Protein 1WEV (pdb70)

Structure (mmCIF, N/CA/C/O backbone):
data_1WEV
#
_entry.id   1WEV
#
loop_
_entity.id
_entity.type
_entity.pdbx_description
1 polymer 'RIKEN cDNA 1110020M19'
2 non-polymer 'ZINC ION'
#
loop_
_atom_site.group_PDB
_atom_site.id
_atom_site.type_symbol
_atom_site.label_atom_id
_atom_site.label_alt_id
_atom_site.label_comp_id
_atom_site.label_asym_id
_atom_site.label_entity_id
_atom_site.label_seq_id
_atom_site.pdbx_PDB_ins_code
_atom_site.Cartn_x
_atom_site.Cartn_y
_atom_site.Cartn_z
_atom_site.occupancy
_atom_site.B_iso_or_equiv
_atom_site.auth_seq_id
_atom_site.auth_comp_id
_atom_site.auth_asym_id
_atom_site.auth_atom_id
_atom_site.pdbx_PDB_model_num
ATOM 1 N N . GLY A 1 1 ? -21.412 30.388 27.376 1.00 0.00 1 GLY A N 1
ATOM 2 C CA . GLY A 1 1 ? -20.104 29.921 26.956 1.00 0.00 1 GLY A CA 1
ATOM 3 C C . GLY A 1 1 ? -20.155 29.148 25.653 1.00 0.00 1 GLY A C 1
ATOM 4 O O . GLY A 1 1 ? -20.836 28.126 25.556 1.00 0.00 1 GLY A O 1
ATOM 8 N N . SER A 1 2 ? -19.435 29.635 24.648 1.00 0.00 2 SER A N 1
ATOM 9 C CA . SER A 1 2 ? -19.406 28.986 23.343 1.00 0.00 2 SER A CA 1
ATOM 10 C C . SER A 1 2 ? -18.406 29.671 22.417 1.00 0.00 2 SER A C 1
ATOM 11 O O . SER A 1 2 ? -18.638 30.787 21.951 1.00 0.00 2 SER A O 1
ATOM 19 N N . SER A 1 3 ? -17.293 28.995 22.154 1.00 0.00 3 SER A N 1
ATOM 20 C CA . SER A 1 3 ? -16.254 29.539 21.287 1.00 0.00 3 SER A CA 1
ATOM 21 C C . SER A 1 3 ? -16.289 28.874 19.915 1.00 0.00 3 SER A C 1
ATOM 22 O O . SER A 1 3 ? -16.325 27.649 19.807 1.00 0.00 3 SER A O 1
ATOM 30 N N . GLY A 1 4 ? -16.277 29.692 18.867 1.00 0.00 4 GLY A N 1
ATOM 31 C CA . GLY A 1 4 ? -16.308 29.166 17.515 1.00 0.00 4 GLY A CA 1
ATOM 32 C C . GLY A 1 4 ? -15.597 30.069 16.525 1.00 0.00 4 GLY A C 1
ATOM 33 O O . GLY A 1 4 ? -15.676 31.293 16.623 1.00 0.00 4 GLY A O 1
ATOM 37 N N . SER A 1 5 ? -14.898 29.463 15.571 1.00 0.00 5 SER A N 1
ATOM 38 C CA . SER A 1 5 ? -14.165 30.220 14.563 1.00 0.00 5 SER A CA 1
ATOM 39 C C . SER A 1 5 ? -14.753 29.988 13.175 1.00 0.00 5 SER A C 1
ATOM 40 O O . SER A 1 5 ? -15.386 28.963 12.920 1.00 0.00 5 SER A O 1
ATOM 48 N N . SER A 1 6 ? -14.540 30.948 12.280 1.00 0.00 6 SER A N 1
ATOM 49 C CA . SER A 1 6 ? -15.052 30.851 10.918 1.00 0.00 6 SER A CA 1
ATOM 50 C C . SER A 1 6 ? -13.996 31.290 9.908 1.00 0.00 6 SER A C 1
ATOM 51 O O . SER A 1 6 ? -13.442 32.383 10.009 1.00 0.00 6 SER A O 1
ATOM 59 N N . GLY A 1 7 ? -13.724 30.427 8.934 1.00 0.00 7 GLY A N 1
ATOM 60 C CA . GLY A 1 7 ? -12.735 30.742 7.919 1.00 0.00 7 GLY A CA 1
ATOM 61 C C . GLY A 1 7 ? -11.418 30.029 8.152 1.00 0.00 7 GLY A C 1
ATOM 62 O O . GLY A 1 7 ? -10.937 29.953 9.282 1.00 0.00 7 GLY A O 1
ATOM 66 N N . ALA A 1 8 ? -10.833 29.505 7.080 1.00 0.00 8 ALA A N 1
ATOM 67 C CA . ALA A 1 8 ? -9.564 28.795 7.173 1.00 0.00 8 ALA A CA 1
ATOM 68 C C . ALA A 1 8 ? -8.516 29.422 6.260 1.00 0.00 8 ALA A C 1
ATOM 69 O O . ALA A 1 8 ? -8.849 30.154 5.327 1.00 0.00 8 ALA A O 1
ATOM 76 N N . ASP A 1 9 ? -7.249 29.133 6.534 1.00 0.00 9 ASP A N 1
ATOM 77 C CA . ASP A 1 9 ? -6.152 29.668 5.737 1.00 0.00 9 ASP A CA 1
ATOM 78 C C . ASP A 1 9 ? -5.690 28.653 4.696 1.00 0.00 9 ASP A C 1
ATOM 79 O O . ASP A 1 9 ? -6.177 27.523 4.658 1.00 0.00 9 ASP A O 1
ATOM 88 N N . ASP A 1 10 ? -4.749 29.064 3.854 1.00 0.00 10 ASP A N 1
ATOM 89 C CA . ASP A 1 10 ? -4.221 28.191 2.812 1.00 0.00 10 ASP A CA 1
ATOM 90 C C . ASP A 1 10 ? -2.740 27.906 3.041 1.00 0.00 10 ASP A C 1
ATOM 91 O O . ASP A 1 10 ? -1.926 28.826 3.131 1.00 0.00 10 ASP A O 1
ATOM 100 N N . PHE A 1 11 ? -2.397 26.625 3.135 1.00 0.00 11 PHE A N 1
ATOM 101 C CA . PHE A 1 11 ? -1.014 26.219 3.356 1.00 0.00 11 PHE A CA 1
ATOM 102 C C . PHE A 1 11 ? -0.797 24.771 2.926 1.00 0.00 11 PHE A C 1
ATOM 103 O O . PHE A 1 11 ? -1.753 24.031 2.697 1.00 0.00 11 PHE A O 1
ATOM 120 N N . ALA A 1 12 ? 0.467 24.374 2.818 1.00 0.00 12 ALA A N 1
ATOM 121 C CA . ALA A 1 12 ? 0.810 23.016 2.417 1.00 0.00 12 ALA A CA 1
ATOM 122 C C . ALA A 1 12 ? -0.132 22.001 3.056 1.00 0.00 12 ALA A C 1
ATOM 123 O O . ALA A 1 12 ? -0.678 21.132 2.375 1.00 0.00 12 ALA A O 1
ATOM 130 N N . MET A 1 13 ? -0.318 22.116 4.367 1.00 0.00 13 MET A N 1
ATOM 131 C CA . MET A 1 13 ? -1.195 21.208 5.097 1.00 0.00 13 MET A CA 1
ATOM 132 C C . MET A 1 13 ? -2.559 21.110 4.422 1.00 0.00 13 MET A C 1
ATOM 133 O O . MET A 1 13 ? -3.140 20.029 4.331 1.00 0.00 13 MET A O 1
ATOM 147 N N . GLU A 1 14 ? -3.065 22.247 3.952 1.00 0.00 14 GLU A N 1
ATOM 148 C CA . GLU A 1 14 ? -4.362 22.287 3.288 1.00 0.00 14 GLU A CA 1
ATOM 149 C C . GLU A 1 14 ? -4.400 21.319 2.109 1.00 0.00 14 GLU A C 1
ATOM 150 O O . GLU A 1 14 ? -5.289 20.472 2.017 1.00 0.00 14 GLU A O 1
ATOM 162 N N . MET A 1 15 ? -3.430 21.451 1.211 1.00 0.00 15 MET A N 1
ATOM 163 C CA . MET A 1 15 ? -3.352 20.587 0.038 1.00 0.00 15 MET A CA 1
ATOM 164 C C . MET A 1 15 ? -3.804 19.170 0.376 1.00 0.00 15 MET A C 1
ATOM 165 O O . MET A 1 15 ? -4.599 18.573 -0.349 1.00 0.00 15 MET A O 1
ATOM 179 N N . GLY A 1 16 ? -3.291 18.637 1.481 1.00 0.00 16 GLY A N 1
ATOM 180 C CA . GLY A 1 16 ? -3.654 17.294 1.894 1.00 0.00 16 GLY A CA 1
ATOM 181 C C . GLY A 1 16 ? -2.978 16.228 1.056 1.00 0.00 16 GLY A C 1
ATOM 182 O O . GLY A 1 16 ? -3.585 15.207 0.730 1.00 0.00 16 GLY A O 1
ATOM 186 N N . LEU A 1 17 ? -1.718 16.463 0.705 1.00 0.00 17 LEU A N 1
ATOM 187 C CA . LEU A 1 17 ? -0.959 15.515 -0.102 1.00 0.00 17 LEU A CA 1
ATOM 188 C C . LEU A 1 17 ? 0.170 14.889 0.711 1.00 0.00 17 LEU A C 1
ATOM 189 O O . LEU A 1 17 ? 1.129 14.357 0.153 1.00 0.00 17 LEU A O 1
ATOM 205 N N . ALA A 1 18 ? 0.048 14.957 2.033 1.00 0.00 18 ALA A N 1
ATOM 206 C CA . ALA A 1 18 ? 1.056 14.393 2.923 1.00 0.00 18 ALA A CA 1
ATOM 207 C C . ALA A 1 18 ? 0.606 13.047 3.480 1.00 0.00 18 ALA A C 1
ATOM 208 O O . ALA A 1 18 ? -0.589 12.804 3.653 1.00 0.00 18 ALA A O 1
ATOM 215 N N . CYS A 1 19 ? 1.569 12.176 3.759 1.00 0.00 19 CYS A N 1
ATOM 216 C CA . CYS A 1 19 ? 1.272 10.853 4.296 1.00 0.00 19 CYS A CA 1
ATOM 217 C C . CYS A 1 19 ? 0.592 10.959 5.658 1.00 0.00 19 CYS A C 1
ATOM 218 O O . CYS A 1 19 ? 0.349 12.057 6.159 1.00 0.00 19 CYS A O 1
ATOM 225 N N . VAL A 1 20 ? 0.286 9.810 6.252 1.00 0.00 20 VAL A N 1
ATOM 226 C CA . VAL A 1 20 ? -0.364 9.772 7.556 1.00 0.00 20 VAL A CA 1
ATOM 227 C C . VAL A 1 20 ? 0.626 9.401 8.654 1.00 0.00 20 VAL A C 1
ATOM 228 O O . VAL A 1 20 ? 0.369 9.621 9.837 1.00 0.00 20 VAL A O 1
ATOM 241 N N . VAL A 1 21 ? 1.761 8.836 8.253 1.00 0.00 21 VAL A N 1
ATOM 242 C CA . VAL A 1 21 ? 2.792 8.435 9.203 1.00 0.00 21 VAL A CA 1
ATOM 243 C C . VAL A 1 21 ? 3.461 9.652 9.833 1.00 0.00 21 VAL A C 1
ATOM 244 O O . VAL A 1 21 ? 3.194 9.994 10.985 1.00 0.00 21 VAL A O 1
ATOM 257 N N . CYS A 1 22 ? 4.333 10.302 9.070 1.00 0.00 22 CYS A N 1
ATOM 258 C CA . CYS A 1 22 ? 5.042 11.481 9.552 1.00 0.00 22 CYS A CA 1
ATOM 259 C C . CYS A 1 22 ? 4.278 12.755 9.204 1.00 0.00 22 CYS A C 1
ATOM 260 O O . CYS A 1 22 ? 4.587 13.834 9.710 1.00 0.00 22 CYS A O 1
ATOM 267 N N . ARG A 1 23 ? 3.280 12.622 8.337 1.00 0.00 23 ARG A N 1
ATOM 268 C CA . ARG A 1 23 ? 2.473 13.762 7.920 1.00 0.00 23 ARG A CA 1
ATOM 269 C C . ARG A 1 23 ? 3.328 14.800 7.199 1.00 0.00 23 ARG A C 1
ATOM 270 O O . ARG A 1 23 ? 3.352 15.970 7.579 1.00 0.00 23 ARG A O 1
ATOM 291 N N . GLN A 1 24 ? 4.029 14.361 6.158 1.00 0.00 24 GLN A N 1
ATOM 292 C CA . GLN A 1 24 ? 4.887 15.252 5.385 1.00 0.00 24 GLN A CA 1
ATOM 293 C C . GLN A 1 24 ? 4.649 15.075 3.890 1.00 0.00 24 GLN A C 1
ATOM 294 O O . GLN A 1 24 ? 3.889 14.201 3.472 1.00 0.00 24 GLN A O 1
ATOM 308 N N . MET A 1 25 ? 5.304 15.909 3.088 1.00 0.00 25 MET A N 1
ATOM 309 C CA . MET A 1 25 ? 5.164 15.842 1.638 1.00 0.00 25 MET A CA 1
ATOM 310 C C . MET A 1 25 ? 6.501 15.523 0.977 1.00 0.00 25 MET A C 1
ATOM 311 O O . MET A 1 25 ? 6.558 15.208 -0.212 1.00 0.00 25 MET A O 1
ATOM 325 N N . THR A 1 26 ? 7.576 15.606 1.755 1.00 0.00 26 THR A N 1
ATOM 326 C CA . THR A 1 26 ? 8.912 15.328 1.244 1.00 0.00 26 THR A CA 1
ATOM 327 C C . THR A 1 26 ? 8.956 13.986 0.522 1.00 0.00 26 THR A C 1
ATOM 328 O O . THR A 1 26 ? 8.628 12.948 1.097 1.00 0.00 26 THR A O 1
ATOM 339 N N . VAL A 1 27 ? 9.364 14.014 -0.743 1.00 0.00 27 VAL A N 1
ATOM 340 C CA . VAL A 1 27 ? 9.452 12.799 -1.545 1.00 0.00 27 VAL A CA 1
ATOM 341 C C . VAL A 1 27 ? 10.729 12.782 -2.377 1.00 0.00 27 VAL A C 1
ATOM 342 O O . VAL A 1 27 ? 11.398 13.804 -2.527 1.00 0.00 27 VAL A O 1
ATOM 355 N N . ALA A 1 28 ? 11.061 11.614 -2.918 1.00 0.00 28 ALA A N 1
ATOM 356 C CA . ALA A 1 28 ? 12.256 11.464 -3.738 1.00 0.00 28 ALA A CA 1
ATOM 357 C C . ALA A 1 28 ? 12.337 10.065 -4.341 1.00 0.00 28 ALA A C 1
ATOM 358 O O . ALA A 1 28 ? 11.581 9.171 -3.961 1.00 0.00 28 ALA A O 1
ATOM 365 N N . SER A 1 29 ? 13.257 9.884 -5.283 1.00 0.00 29 SER A N 1
ATOM 366 C CA . SER A 1 29 ? 13.432 8.595 -5.941 1.00 0.00 29 SER A CA 1
ATOM 367 C C . SER A 1 29 ? 13.378 7.455 -4.928 1.00 0.00 29 SER A C 1
ATOM 368 O O . SER A 1 29 ? 14.350 7.190 -4.223 1.00 0.00 29 SER A O 1
ATOM 376 N N . GLY A 1 30 ? 12.232 6.785 -4.863 1.00 0.00 30 GLY A N 1
ATOM 377 C CA . GLY A 1 30 ? 12.070 5.682 -3.933 1.00 0.00 30 GLY A CA 1
ATOM 378 C C . GLY A 1 30 ? 11.228 6.056 -2.730 1.00 0.00 30 GLY A C 1
ATOM 379 O O . GLY A 1 30 ? 10.392 5.273 -2.281 1.00 0.00 30 GLY A O 1
ATOM 383 N N . ASN A 1 31 ? 11.450 7.256 -2.205 1.00 0.00 31 ASN A N 1
ATOM 384 C CA . ASN A 1 31 ? 10.707 7.732 -1.044 1.00 0.00 31 ASN A CA 1
ATOM 385 C C . ASN A 1 31 ? 9.495 8.554 -1.473 1.00 0.00 31 ASN A C 1
ATOM 386 O O . ASN A 1 31 ? 9.228 9.619 -0.919 1.00 0.00 31 ASN A O 1
ATOM 397 N N . GLN A 1 32 ? 8.765 8.049 -2.463 1.00 0.00 32 GLN A N 1
ATOM 398 C CA . GLN A 1 32 ? 7.582 8.736 -2.966 1.00 0.00 32 GLN A CA 1
ATOM 399 C C . GLN A 1 32 ? 6.388 8.508 -2.046 1.00 0.00 32 GLN A C 1
ATOM 400 O O . GLN A 1 32 ? 6.517 7.902 -0.981 1.00 0.00 32 GLN A O 1
ATOM 414 N N . LEU A 1 33 ? 5.225 8.997 -2.462 1.00 0.00 33 LEU A N 1
ATOM 415 C CA . LEU A 1 33 ? 4.006 8.847 -1.674 1.00 0.00 33 LEU A CA 1
ATOM 416 C C . LEU A 1 33 ? 3.048 7.862 -2.336 1.00 0.00 33 LEU A C 1
ATOM 417 O O . LEU A 1 33 ? 3.107 7.639 -3.546 1.00 0.00 33 LEU A O 1
ATOM 433 N N . VAL A 1 34 ? 2.163 7.275 -1.535 1.00 0.00 34 VAL A N 1
ATOM 434 C CA . VAL A 1 34 ? 1.190 6.316 -2.044 1.00 0.00 34 VAL A CA 1
ATOM 435 C C . VAL A 1 34 ? -0.186 6.553 -1.430 1.00 0.00 34 VAL A C 1
ATOM 436 O O . VAL A 1 34 ? -0.300 7.050 -0.311 1.00 0.00 34 VAL A O 1
ATOM 449 N N . GLU A 1 35 ? -1.229 6.192 -2.172 1.00 0.00 35 GLU A N 1
ATOM 450 C CA . GLU A 1 35 ? -2.597 6.365 -1.701 1.00 0.00 35 GLU A CA 1
ATOM 451 C C . GLU A 1 35 ? -3.330 5.027 -1.652 1.00 0.00 35 GLU A C 1
ATOM 452 O O . GLU A 1 35 ? -3.378 4.297 -2.642 1.00 0.00 35 GLU A O 1
ATOM 464 N N . CYS A 1 36 ? -3.898 4.712 -0.493 1.00 0.00 36 CYS A N 1
ATOM 465 C CA . CYS A 1 36 ? -4.627 3.463 -0.313 1.00 0.00 36 CYS A CA 1
ATOM 466 C C . CYS A 1 36 ? -5.950 3.491 -1.072 1.00 0.00 36 CYS A C 1
ATOM 467 O O . CYS A 1 36 ? -6.440 4.556 -1.444 1.00 0.00 36 CYS A O 1
ATOM 474 N N . GLN A 1 37 ? -6.522 2.312 -1.297 1.00 0.00 37 GLN A N 1
ATOM 475 C CA . GLN A 1 37 ? -7.788 2.202 -2.011 1.00 0.00 37 GLN A CA 1
ATOM 476 C C . GLN A 1 37 ? -8.952 2.050 -1.037 1.00 0.00 37 GLN A C 1
ATOM 477 O O . GLN A 1 37 ? -10.084 2.417 -1.348 1.00 0.00 37 GLN A O 1
ATOM 491 N N . GLU A 1 38 ? -8.664 1.505 0.141 1.00 0.00 38 GLU A N 1
ATOM 492 C CA . GLU A 1 38 ? -9.688 1.304 1.159 1.00 0.00 38 GLU A CA 1
ATOM 493 C C . GLU A 1 38 ? -9.817 2.534 2.052 1.00 0.00 38 GLU A C 1
ATOM 494 O O . GLU A 1 38 ? -10.810 3.259 1.990 1.00 0.00 38 GLU A O 1
ATOM 506 N N . CYS A 1 39 ? -8.806 2.763 2.883 1.00 0.00 39 CYS A N 1
ATOM 507 C CA . CYS A 1 39 ? -8.804 3.905 3.790 1.00 0.00 39 CYS A CA 1
ATOM 508 C C . CYS A 1 39 ? -8.561 5.204 3.029 1.00 0.00 39 CYS A C 1
ATOM 509 O O . CYS A 1 39 ? -8.921 6.286 3.494 1.00 0.00 39 CYS A O 1
ATOM 516 N N . HIS A 1 40 ? -7.947 5.090 1.856 1.00 0.00 40 HIS A N 1
ATOM 517 C CA . HIS A 1 40 ? -7.656 6.256 1.029 1.00 0.00 40 HIS A CA 1
ATOM 518 C C . HIS A 1 40 ? -6.701 7.206 1.746 1.00 0.00 40 HIS A C 1
ATOM 519 O O . HIS A 1 40 ? -6.793 8.423 1.596 1.00 0.00 40 HIS A O 1
ATOM 534 N N . ASN A 1 41 ? -5.784 6.640 2.524 1.00 0.00 41 ASN A N 1
ATOM 535 C CA . ASN A 1 41 ? -4.814 7.436 3.266 1.00 0.00 41 ASN A CA 1
ATOM 536 C C . ASN A 1 41 ? -3.467 7.458 2.549 1.00 0.00 41 ASN A C 1
ATOM 537 O O . ASN A 1 41 ? -3.114 6.516 1.839 1.00 0.00 41 ASN A O 1
ATOM 548 N N . LEU A 1 42 ? -2.719 8.539 2.740 1.00 0.00 42 LEU A N 1
ATOM 549 C CA . LEU A 1 42 ? -1.410 8.684 2.112 1.00 0.00 42 LEU A CA 1
ATOM 550 C C . LEU A 1 42 ? -0.327 8.010 2.949 1.00 0.00 42 LEU A C 1
ATOM 551 O O . LEU A 1 42 ? -0.227 8.239 4.155 1.00 0.00 42 LEU A O 1
ATOM 567 N N . TYR A 1 43 ? 0.483 7.180 2.301 1.00 0.00 43 TYR A N 1
ATOM 568 C CA . TYR A 1 43 ? 1.559 6.473 2.986 1.00 0.00 43 TYR A CA 1
ATOM 569 C C . TYR A 1 43 ? 2.857 6.553 2.188 1.00 0.00 43 TYR A C 1
ATOM 570 O O . TYR A 1 43 ? 2.957 6.013 1.087 1.00 0.00 43 TYR A O 1
ATOM 588 N N . HIS A 1 44 ? 3.850 7.232 2.754 1.00 0.00 44 HIS A N 1
ATOM 589 C CA . HIS A 1 44 ? 5.144 7.383 2.098 1.00 0.00 44 HIS A CA 1
ATOM 590 C C . HIS A 1 44 ? 5.787 6.022 1.845 1.00 0.00 44 HIS A C 1
ATOM 591 O O . HIS A 1 44 ? 5.971 5.231 2.769 1.00 0.00 44 HIS A O 1
ATOM 605 N N . GLN A 1 45 ? 6.125 5.758 0.587 1.00 0.00 45 GLN A N 1
ATOM 606 C CA . GLN A 1 45 ? 6.745 4.493 0.213 1.00 0.00 45 GLN A CA 1
ATOM 607 C C . GLN A 1 45 ? 7.683 4.001 1.310 1.00 0.00 45 GLN A C 1
ATOM 608 O O . GLN A 1 45 ? 7.870 2.797 1.487 1.00 0.00 45 GLN A O 1
ATOM 622 N N . ASP A 1 46 ? 8.272 4.940 2.043 1.00 0.00 46 ASP A N 1
ATOM 623 C CA . ASP A 1 46 ? 9.190 4.602 3.124 1.00 0.00 46 ASP A CA 1
ATOM 624 C C . ASP A 1 46 ? 8.443 4.450 4.445 1.00 0.00 46 ASP A C 1
ATOM 625 O O . ASP A 1 46 ? 8.391 3.362 5.019 1.00 0.00 46 ASP A O 1
ATOM 634 N N . CYS A 1 47 ? 7.866 5.548 4.922 1.00 0.00 47 CYS A N 1
ATOM 635 C CA . CYS A 1 47 ? 7.123 5.538 6.176 1.00 0.00 47 CYS A CA 1
ATOM 636 C C . CYS A 1 47 ? 6.362 4.226 6.347 1.00 0.00 47 CYS A C 1
ATOM 637 O O . CYS A 1 47 ? 6.282 3.681 7.449 1.00 0.00 47 CYS A O 1
ATOM 644 N N . HIS A 1 48 ? 5.804 3.725 5.250 1.00 0.00 48 HIS A N 1
ATOM 645 C CA . HIS A 1 48 ? 5.050 2.477 5.278 1.00 0.00 48 HIS A CA 1
ATOM 646 C C . HIS A 1 48 ? 5.950 1.307 5.665 1.00 0.00 48 HIS A C 1
ATOM 647 O O . HIS A 1 48 ? 7.164 1.352 5.468 1.00 0.00 48 HIS A O 1
ATOM 662 N N . LYS A 1 49 ? 5.346 0.260 6.217 1.00 0.00 49 LYS A N 1
ATOM 663 C CA . LYS A 1 49 ? 6.091 -0.923 6.632 1.00 0.00 49 LYS A CA 1
ATOM 664 C C . LYS A 1 49 ? 6.802 -1.563 5.444 1.00 0.00 49 LYS A C 1
ATOM 665 O O . LYS A 1 49 ? 8.029 -1.550 5.343 1.00 0.00 49 LYS A O 1
ATOM 684 N N . PRO A 1 50 ? 6.015 -2.134 4.520 1.00 0.00 50 PRO A N 1
ATOM 685 C CA . PRO A 1 50 ? 6.547 -2.788 3.321 1.00 0.00 50 PRO A CA 1
ATOM 686 C C . PRO A 1 50 ? 7.146 -1.791 2.335 1.00 0.00 50 PRO A C 1
ATOM 687 O O . PRO A 1 50 ? 6.422 -1.046 1.676 1.00 0.00 50 PRO A O 1
ATOM 698 N N . GLN A 1 51 ? 8.472 -1.784 2.239 1.00 0.00 51 GLN A N 1
ATOM 699 C CA . GLN A 1 51 ? 9.167 -0.878 1.333 1.00 0.00 51 GLN A CA 1
ATOM 700 C C . GLN A 1 51 ? 8.517 -0.883 -0.047 1.00 0.00 51 GLN A C 1
ATOM 701 O O . GLN A 1 51 ? 8.729 -1.800 -0.841 1.00 0.00 51 GLN A O 1
ATOM 715 N N . VAL A 1 52 ? 7.724 0.146 -0.326 1.00 0.00 52 VAL A N 1
ATOM 716 C CA . VAL A 1 52 ? 7.043 0.260 -1.611 1.00 0.00 52 VAL A CA 1
ATOM 717 C C . VAL A 1 52 ? 8.016 0.658 -2.715 1.00 0.00 52 VAL A C 1
ATOM 718 O O . VAL A 1 52 ? 8.833 1.564 -2.542 1.00 0.00 52 VAL A O 1
ATOM 731 N N . THR A 1 53 ? 7.923 -0.024 -3.852 1.00 0.00 53 THR A N 1
ATOM 732 C CA . THR A 1 53 ? 8.795 0.257 -4.985 1.00 0.00 53 THR A CA 1
ATOM 733 C C . THR A 1 53 ? 8.184 1.311 -5.902 1.00 0.00 53 THR A C 1
ATOM 734 O O . THR A 1 53 ? 6.972 1.530 -5.889 1.00 0.00 53 THR A O 1
ATOM 745 N N . ASP A 1 54 ? 9.028 1.960 -6.696 1.00 0.00 54 ASP A N 1
ATOM 746 C CA . ASP A 1 54 ? 8.570 2.990 -7.621 1.00 0.00 54 ASP A CA 1
ATOM 747 C C . ASP A 1 54 ? 7.641 2.398 -8.676 1.00 0.00 54 ASP A C 1
ATOM 748 O O . ASP A 1 54 ? 6.684 3.042 -9.109 1.00 0.00 54 ASP A O 1
ATOM 757 N N . LYS A 1 55 ? 7.930 1.168 -9.088 1.00 0.00 55 LYS A N 1
ATOM 758 C CA . LYS A 1 55 ? 7.121 0.488 -10.094 1.00 0.00 55 LYS A CA 1
ATOM 759 C C . LYS A 1 55 ? 5.710 0.233 -9.575 1.00 0.00 55 LYS A C 1
ATOM 760 O O . LYS A 1 55 ? 4.734 0.371 -10.313 1.00 0.00 55 LYS A O 1
ATOM 779 N N . GLU A 1 56 ? 5.609 -0.137 -8.303 1.00 0.00 56 GLU A N 1
ATOM 780 C CA . GLU A 1 56 ? 4.316 -0.410 -7.687 1.00 0.00 56 GLU A CA 1
ATOM 781 C C . GLU A 1 56 ? 3.412 0.818 -7.753 1.00 0.00 56 GLU A C 1
ATOM 782 O O . GLU A 1 56 ? 2.288 0.749 -8.252 1.00 0.00 56 GLU A O 1
ATOM 794 N N . VAL A 1 57 ? 3.910 1.941 -7.246 1.00 0.00 57 VAL A N 1
ATOM 795 C CA . VAL A 1 57 ? 3.150 3.184 -7.248 1.00 0.00 57 VAL A CA 1
ATOM 796 C C . VAL A 1 57 ? 2.725 3.567 -8.661 1.00 0.00 57 VAL A C 1
ATOM 797 O O . VAL A 1 57 ? 1.624 4.073 -8.873 1.00 0.00 57 VAL A O 1
ATOM 810 N N . ASN A 1 58 ? 3.607 3.321 -9.625 1.00 0.00 58 ASN A N 1
ATOM 811 C CA . ASN A 1 58 ? 3.323 3.640 -11.019 1.00 0.00 58 ASN A CA 1
ATOM 812 C C . ASN A 1 58 ? 2.172 2.790 -11.549 1.00 0.00 58 ASN A C 1
ATOM 813 O O . ASN A 1 58 ? 1.245 3.303 -12.176 1.00 0.00 58 ASN A O 1
ATOM 824 N N . ASP A 1 59 ? 2.238 1.489 -11.291 1.00 0.00 59 ASP A N 1
ATOM 825 C CA . ASP A 1 59 ? 1.201 0.567 -11.740 1.00 0.00 59 ASP A CA 1
ATOM 826 C C . ASP A 1 59 ? -0.186 1.168 -11.533 1.00 0.00 59 ASP A C 1
ATOM 827 O O . ASP A 1 59 ? -0.719 1.195 -10.424 1.00 0.00 59 ASP A O 1
ATOM 836 N N . PRO A 1 60 ? -0.786 1.663 -12.627 1.00 0.00 60 PRO A N 1
ATOM 837 C CA . PRO A 1 60 ? -2.118 2.273 -12.591 1.00 0.00 60 PRO A CA 1
ATOM 838 C C . PRO A 1 60 ? -3.218 1.249 -12.332 1.00 0.00 60 PRO A C 1
ATOM 839 O O . PRO A 1 60 ? -4.267 1.577 -11.778 1.00 0.00 60 PRO A O 1
ATOM 850 N N . ARG A 1 61 ? -2.970 0.007 -12.734 1.00 0.00 61 ARG A N 1
ATOM 851 C CA . ARG A 1 61 ? -3.941 -1.065 -12.546 1.00 0.00 61 ARG A CA 1
ATOM 852 C C . ARG A 1 61 ? -3.579 -1.919 -11.334 1.00 0.00 61 ARG A C 1
ATOM 853 O O . ARG A 1 61 ? -3.944 -3.093 -11.257 1.00 0.00 61 ARG A O 1
ATOM 874 N N . LEU A 1 62 ? -2.860 -1.322 -10.390 1.00 0.00 62 LEU A N 1
ATOM 875 C CA . LEU A 1 62 ? -2.449 -2.027 -9.181 1.00 0.00 62 LEU A CA 1
ATOM 876 C C . LEU A 1 62 ? -3.257 -1.559 -7.975 1.00 0.00 62 LEU A C 1
ATOM 877 O O . LEU A 1 62 ? -3.491 -0.363 -7.797 1.00 0.00 62 LEU A O 1
ATOM 893 N N . VAL A 1 63 ? -3.681 -2.509 -7.148 1.00 0.00 63 VAL A N 1
ATOM 894 C CA . VAL A 1 63 ? -4.461 -2.194 -5.957 1.00 0.00 63 VAL A CA 1
ATOM 895 C C . VAL A 1 63 ? -3.580 -2.177 -4.712 1.00 0.00 63 VAL A C 1
ATOM 896 O O . VAL A 1 63 ? -3.230 -3.227 -4.173 1.00 0.00 63 VAL A O 1
ATOM 909 N N . TRP A 1 64 ? -3.227 -0.979 -4.261 1.00 0.00 64 TRP A N 1
ATOM 910 C CA . TRP A 1 64 ? -2.387 -0.825 -3.078 1.00 0.00 64 TRP A CA 1
ATOM 911 C C . TRP A 1 64 ? -3.236 -0.753 -1.814 1.00 0.00 64 TRP A C 1
ATOM 912 O O . TRP A 1 64 ? -4.227 -0.024 -1.760 1.00 0.00 64 TRP A O 1
ATOM 933 N N . TYR A 1 65 ? -2.842 -1.513 -0.798 1.00 0.00 65 TYR A N 1
ATOM 934 C CA . TYR A 1 65 ? -3.569 -1.537 0.466 1.00 0.00 65 TYR A CA 1
ATOM 935 C C . TYR A 1 65 ? -2.609 -1.433 1.648 1.00 0.00 65 TYR A C 1
ATOM 936 O O . TYR A 1 65 ? -1.758 -2.299 1.850 1.00 0.00 65 TYR A O 1
ATOM 954 N N . CYS A 1 66 ? -2.753 -0.365 2.426 1.00 0.00 66 CYS A N 1
ATOM 955 C CA . CYS A 1 66 ? -1.902 -0.145 3.588 1.00 0.00 66 CYS A CA 1
ATOM 956 C C . CYS A 1 66 ? -2.139 -1.218 4.648 1.00 0.00 66 CYS A C 1
ATOM 957 O O . CYS A 1 66 ? -3.265 -1.678 4.838 1.00 0.00 66 CYS A O 1
ATOM 964 N N . ALA A 1 67 ? -1.072 -1.610 5.335 1.00 0.00 67 ALA A N 1
ATOM 965 C CA . ALA A 1 67 ? -1.164 -2.626 6.376 1.00 0.00 67 ALA A CA 1
ATOM 966 C C . ALA A 1 67 ? -2.439 -2.457 7.196 1.00 0.00 67 ALA A C 1
ATOM 967 O O . ALA A 1 67 ? -3.242 -3.382 7.309 1.00 0.00 67 ALA A O 1
ATOM 974 N N . ARG A 1 68 ? -2.616 -1.270 7.767 1.00 0.00 68 ARG A N 1
ATOM 975 C CA . ARG A 1 68 ? -3.793 -0.981 8.579 1.00 0.00 68 ARG A CA 1
ATOM 976 C C . ARG A 1 68 ? -5.024 -1.692 8.024 1.00 0.00 68 ARG A C 1
ATOM 977 O O . ARG A 1 68 ? -5.860 -2.189 8.779 1.00 0.00 68 ARG A O 1
ATOM 998 N N . CYS A 1 69 ? -5.128 -1.737 6.700 1.00 0.00 69 CYS A N 1
ATOM 999 C CA . CYS A 1 69 ? -6.257 -2.385 6.043 1.00 0.00 69 CYS A CA 1
ATOM 1000 C C . CYS A 1 69 ? -5.978 -3.869 5.822 1.00 0.00 69 CYS A C 1
ATOM 1001 O O . CYS A 1 69 ? -6.790 -4.725 6.176 1.00 0.00 69 CYS A O 1
ATOM 1008 N N . THR A 1 70 ? -4.823 -4.167 5.234 1.00 0.00 70 THR A N 1
ATOM 1009 C CA . THR A 1 70 ? -4.437 -5.547 4.964 1.00 0.00 70 THR A CA 1
ATOM 1010 C C . THR A 1 70 ? -4.690 -6.435 6.176 1.00 0.00 70 THR A C 1
ATOM 1011 O O . THR A 1 70 ? -5.186 -7.554 6.044 1.00 0.00 70 THR A O 1
ATOM 1022 N N . ARG A 1 71 ? -4.347 -5.930 7.357 1.00 0.00 71 ARG A N 1
ATOM 1023 C CA . ARG A 1 71 ? -4.537 -6.680 8.593 1.00 0.00 71 ARG A CA 1
ATOM 1024 C C . ARG A 1 71 ? -6.019 -6.783 8.943 1.00 0.00 71 ARG A C 1
ATOM 1025 O O . ARG A 1 71 ? -6.473 -7.802 9.464 1.00 0.00 71 ARG A O 1
ATOM 1046 N N . GLN A 1 72 ? -6.765 -5.722 8.655 1.00 0.00 72 GLN A N 1
ATOM 1047 C CA . GLN A 1 72 ? -8.195 -5.694 8.941 1.00 0.00 72 GLN A CA 1
ATOM 1048 C C . GLN A 1 72 ? -8.954 -6.638 8.014 1.00 0.00 72 GLN A C 1
ATOM 1049 O O . GLN A 1 72 ? -9.542 -7.622 8.461 1.00 0.00 72 GLN A O 1
ATOM 1063 N N . MET A 1 73 ? -8.937 -6.330 6.721 1.00 0.00 73 MET A N 1
ATOM 1064 C CA . MET A 1 73 ? -9.624 -7.152 5.731 1.00 0.00 73 MET A CA 1
ATOM 1065 C C . MET A 1 73 ? -9.476 -8.634 6.059 1.00 0.00 73 MET A C 1
ATOM 1066 O O . MET A 1 73 ? -10.404 -9.419 5.861 1.00 0.00 73 MET A O 1
ATOM 1080 N N . LYS A 1 74 ? -8.305 -9.011 6.560 1.00 0.00 74 LYS A N 1
ATOM 1081 C CA . LYS A 1 74 ? -8.036 -10.399 6.916 1.00 0.00 74 LYS A CA 1
ATOM 1082 C C . LYS A 1 74 ? -8.862 -10.820 8.128 1.00 0.00 74 LYS A C 1
ATOM 1083 O O . LYS A 1 74 ? -8.461 -10.598 9.271 1.00 0.00 74 LYS A O 1
ATOM 1102 N N . ARG A 1 75 ? -10.015 -11.428 7.871 1.00 0.00 75 ARG A N 1
ATOM 1103 C CA . ARG A 1 75 ? -10.896 -11.880 8.941 1.00 0.00 75 ARG A CA 1
ATOM 1104 C C . ARG A 1 75 ? -10.842 -13.398 9.085 1.00 0.00 75 ARG A C 1
ATOM 1105 O O . ARG A 1 75 ? -10.785 -13.924 10.197 1.00 0.00 75 ARG A O 1
ATOM 1126 N N . MET A 1 76 ? -10.861 -14.096 7.954 1.00 0.00 76 MET A N 1
ATOM 1127 C CA . MET A 1 76 ? -10.814 -15.553 7.955 1.00 0.00 76 MET A CA 1
ATOM 1128 C C . MET A 1 76 ? -9.662 -16.059 8.818 1.00 0.00 76 MET A C 1
ATOM 1129 O O . MET A 1 76 ? -9.655 -17.213 9.245 1.00 0.00 76 MET A O 1
ATOM 1143 N N . ALA A 1 77 ? -8.690 -15.189 9.069 1.00 0.00 77 ALA A N 1
ATOM 1144 C CA . ALA A 1 77 ? -7.534 -15.547 9.881 1.00 0.00 77 ALA A CA 1
ATOM 1145 C C . ALA A 1 77 ? -7.021 -16.938 9.522 1.00 0.00 77 ALA A C 1
ATOM 1146 O O . ALA A 1 77 ? -6.858 -17.792 10.393 1.00 0.00 77 ALA A O 1
ATOM 1153 N N . GLN A 1 78 ? -6.770 -17.157 8.236 1.00 0.00 78 GLN A N 1
ATOM 1154 C CA . GLN A 1 78 ? -6.276 -18.445 7.763 1.00 0.00 78 GLN A CA 1
ATOM 1155 C C . GLN A 1 78 ? -6.865 -19.588 8.583 1.00 0.00 78 GLN A C 1
ATOM 1156 O O . GLN A 1 78 ? -6.181 -20.567 8.883 1.00 0.00 78 GLN A O 1
ATOM 1170 N N . LYS A 1 79 ? -8.137 -19.457 8.944 1.00 0.00 79 LYS A N 1
ATOM 1171 C CA . LYS A 1 79 ? -8.819 -20.478 9.730 1.00 0.00 79 LYS A CA 1
ATOM 1172 C C . LYS A 1 79 ? -9.899 -21.169 8.904 1.00 0.00 79 LYS A C 1
ATOM 1173 O O . LYS A 1 79 ? -10.128 -20.818 7.747 1.00 0.00 79 LYS A O 1
ATOM 1192 N N . ASN A 1 80 ? -10.560 -22.153 9.506 1.00 0.00 80 ASN A N 1
ATOM 1193 C CA . ASN A 1 80 ? -11.616 -22.892 8.825 1.00 0.00 80 ASN A CA 1
ATOM 1194 C C . ASN A 1 80 ? -12.635 -21.939 8.206 1.00 0.00 80 ASN A C 1
ATOM 1195 O O . ASN A 1 80 ? -13.075 -20.985 8.846 1.00 0.00 80 ASN A O 1
ATOM 1206 N N . GLN A 1 81 ? -13.004 -22.206 6.957 1.00 0.00 81 GLN A N 1
ATOM 1207 C CA . GLN A 1 81 ? -13.970 -21.373 6.252 1.00 0.00 81 GLN A CA 1
ATOM 1208 C C . GLN A 1 81 ? -15.386 -21.912 6.429 1.00 0.00 81 GLN A C 1
ATOM 1209 O O . GLN A 1 81 ? -15.692 -23.030 6.015 1.00 0.00 81 GLN A O 1
ATOM 1223 N N . LYS A 1 82 ? -16.246 -21.109 7.047 1.00 0.00 82 LYS A N 1
ATOM 1224 C CA . LYS A 1 82 ? -17.630 -21.504 7.279 1.00 0.00 82 LYS A CA 1
ATOM 1225 C C . LYS A 1 82 ? -18.469 -21.310 6.021 1.00 0.00 82 LYS A C 1
ATOM 1226 O O . LYS A 1 82 ? -19.143 -22.234 5.564 1.00 0.00 82 LYS A O 1
ATOM 1245 N N . SER A 1 83 ? -18.423 -20.104 5.464 1.00 0.00 83 SER A N 1
ATOM 1246 C CA . SER A 1 83 ? -19.182 -19.789 4.259 1.00 0.00 83 SER A CA 1
ATOM 1247 C C . SER A 1 83 ? -18.470 -18.721 3.434 1.00 0.00 83 SER A C 1
ATOM 1248 O O . SER A 1 83 ? -17.825 -17.827 3.978 1.00 0.00 83 SER A O 1
ATOM 1256 N N . GLY A 1 84 ? -18.594 -18.822 2.113 1.00 0.00 84 GLY A N 1
ATOM 1257 C CA . GLY A 1 84 ? -17.958 -17.860 1.233 1.00 0.00 84 GLY A CA 1
ATOM 1258 C C . GLY A 1 84 ? -17.774 -18.394 -0.174 1.00 0.00 84 GLY A C 1
ATOM 1259 O O . GLY A 1 84 ? -17.130 -19.420 -0.392 1.00 0.00 84 GLY A O 1
ATOM 1263 N N . PRO A 1 85 ? -18.352 -17.691 -1.159 1.00 0.00 85 PRO A N 1
ATOM 1264 C CA . PRO A 1 85 ? -18.264 -18.082 -2.568 1.00 0.00 85 PRO A CA 1
ATOM 1265 C C . PRO A 1 85 ? -16.859 -17.904 -3.133 1.00 0.00 85 PRO A C 1
ATOM 1266 O O . PRO A 1 85 ? -16.330 -16.793 -3.167 1.00 0.00 85 PRO A O 1
ATOM 1277 N N . SER A 1 86 ? -16.259 -19.005 -3.575 1.00 0.00 86 SER A N 1
ATOM 1278 C CA . SER A 1 86 ? -14.914 -18.970 -4.135 1.00 0.00 86 SER A CA 1
ATOM 1279 C C . SER A 1 86 ? -14.924 -18.368 -5.537 1.00 0.00 86 SER A C 1
ATOM 1280 O O . SER A 1 86 ? -15.638 -18.840 -6.421 1.00 0.00 86 SER A O 1
ATOM 1288 N N . SER A 1 87 ? -14.126 -17.323 -5.731 1.00 0.00 87 SER A N 1
ATOM 1289 C CA . SER A 1 87 ? -14.045 -16.654 -7.024 1.00 0.00 87 SER A CA 1
ATOM 1290 C C . SER A 1 87 ? -12.596 -16.543 -7.489 1.00 0.00 87 SER A C 1
ATOM 1291 O O . SER A 1 87 ? -11.666 -16.670 -6.694 1.00 0.00 87 SER A O 1
ATOM 1299 N N . GLY A 1 88 ? -12.413 -16.306 -8.785 1.00 0.00 88 GLY A N 1
ATOM 1300 C CA . GLY A 1 88 ? -11.076 -16.182 -9.335 1.00 0.00 88 GLY A CA 1
ATOM 1301 C C . GLY A 1 88 ? -10.271 -15.089 -8.661 1.00 0.00 88 GLY A C 1
ATOM 1302 O O . GLY A 1 88 ? -10.749 -13.958 -8.576 1.00 0.00 88 GLY A O 1
ATOM 1308 N N . GLY A 1 1 ? 5.632 32.173 29.447 1.00 0.00 1 GLY A N 2
ATOM 1309 C CA . GLY A 1 1 ? 4.496 32.990 29.063 1.00 0.00 1 GLY A CA 2
ATOM 1310 C C . GLY A 1 1 ? 4.598 33.490 27.636 1.00 0.00 1 GLY A C 2
ATOM 1311 O O . GLY A 1 1 ? 5.286 32.892 26.809 1.00 0.00 1 GLY A O 2
ATOM 1315 N N . SER A 1 2 ? 3.911 34.590 27.345 1.00 0.00 2 SER A N 2
ATOM 1316 C CA . SER A 1 2 ? 3.923 35.168 26.006 1.00 0.00 2 SER A CA 2
ATOM 1317 C C . SER A 1 2 ? 3.982 34.074 24.943 1.00 0.00 2 SER A C 2
ATOM 1318 O O . SER A 1 2 ? 4.711 34.189 23.958 1.00 0.00 2 SER A O 2
ATOM 1326 N N . SER A 1 3 ? 3.208 33.014 25.151 1.00 0.00 3 SER A N 2
ATOM 1327 C CA . SER A 1 3 ? 3.174 31.897 24.214 1.00 0.00 3 SER A CA 2
ATOM 1328 C C . SER A 1 3 ? 1.848 31.860 23.461 1.00 0.00 3 SER A C 2
ATOM 1329 O O . SER A 1 3 ? 0.830 31.422 23.995 1.00 0.00 3 SER A O 2
ATOM 1337 N N . GLY A 1 4 ? 1.869 32.324 22.215 1.00 0.00 4 GLY A N 2
ATOM 1338 C CA . GLY A 1 4 ? 0.663 32.336 21.408 1.00 0.00 4 GLY A CA 2
ATOM 1339 C C . GLY A 1 4 ? 0.876 32.990 20.057 1.00 0.00 4 GLY A C 2
ATOM 1340 O O . GLY A 1 4 ? 1.982 33.425 19.738 1.00 0.00 4 GLY A O 2
ATOM 1344 N N . SER A 1 5 ? -0.186 33.058 19.260 1.00 0.00 5 SER A N 2
ATOM 1345 C CA . SER A 1 5 ? -0.108 33.658 17.933 1.00 0.00 5 SER A CA 2
ATOM 1346 C C . SER A 1 5 ? -1.501 33.985 17.403 1.00 0.00 5 SER A C 2
ATOM 1347 O O . SER A 1 5 ? -2.500 33.444 17.877 1.00 0.00 5 SER A O 2
ATOM 1355 N N . SER A 1 6 ? -1.558 34.873 16.416 1.00 0.00 6 SER A N 2
ATOM 1356 C CA . SER A 1 6 ? -2.828 35.276 15.823 1.00 0.00 6 SER A CA 2
ATOM 1357 C C . SER A 1 6 ? -2.781 35.152 14.303 1.00 0.00 6 SER A C 2
ATOM 1358 O O . SER A 1 6 ? -1.717 34.957 13.717 1.00 0.00 6 SER A O 2
ATOM 1366 N N . GLY A 1 7 ? -3.944 35.266 13.670 1.00 0.00 7 GLY A N 2
ATOM 1367 C CA . GLY A 1 7 ? -4.015 35.164 12.224 1.00 0.00 7 GLY A CA 2
ATOM 1368 C C . GLY A 1 7 ? -3.824 33.743 11.733 1.00 0.00 7 GLY A C 2
ATOM 1369 O O . GLY A 1 7 ? -3.948 32.791 12.503 1.00 0.00 7 GLY A O 2
ATOM 1373 N N . ALA A 1 8 ? -3.524 33.598 10.446 1.00 0.00 8 ALA A N 2
ATOM 1374 C CA . ALA A 1 8 ? -3.315 32.283 9.854 1.00 0.00 8 ALA A CA 2
ATOM 1375 C C . ALA A 1 8 ? -2.090 32.278 8.946 1.00 0.00 8 ALA A C 2
ATOM 1376 O O . ALA A 1 8 ? -1.507 33.326 8.668 1.00 0.00 8 ALA A O 2
ATOM 1383 N N . ASP A 1 9 ? -1.705 31.092 8.487 1.00 0.00 9 ASP A N 2
ATOM 1384 C CA . ASP A 1 9 ? -0.549 30.951 7.609 1.00 0.00 9 ASP A CA 2
ATOM 1385 C C . ASP A 1 9 ? -0.629 29.655 6.809 1.00 0.00 9 ASP A C 2
ATOM 1386 O O . ASP A 1 9 ? -0.792 28.574 7.375 1.00 0.00 9 ASP A O 2
ATOM 1395 N N . ASP A 1 10 ? -0.515 29.771 5.491 1.00 0.00 10 ASP A N 2
ATOM 1396 C CA . ASP A 1 10 ? -0.575 28.609 4.612 1.00 0.00 10 ASP A CA 2
ATOM 1397 C C . ASP A 1 10 ? 0.195 27.435 5.211 1.00 0.00 10 ASP A C 2
ATOM 1398 O O . ASP A 1 10 ? 1.193 27.624 5.907 1.00 0.00 10 ASP A O 2
ATOM 1407 N N . PHE A 1 11 ? -0.277 26.224 4.937 1.00 0.00 11 PHE A N 2
ATOM 1408 C CA . PHE A 1 11 ? 0.365 25.019 5.450 1.00 0.00 11 PHE A CA 2
ATOM 1409 C C . PHE A 1 11 ? 0.037 23.813 4.575 1.00 0.00 11 PHE A C 2
ATOM 1410 O O . PHE A 1 11 ? -1.024 23.754 3.953 1.00 0.00 11 PHE A O 2
ATOM 1427 N N . ALA A 1 12 ? 0.954 22.852 4.533 1.00 0.00 12 ALA A N 2
ATOM 1428 C CA . ALA A 1 12 ? 0.763 21.647 3.737 1.00 0.00 12 ALA A CA 2
ATOM 1429 C C . ALA A 1 12 ? -0.694 21.197 3.764 1.00 0.00 12 ALA A C 2
ATOM 1430 O O . ALA A 1 12 ? -1.272 20.869 2.728 1.00 0.00 12 ALA A O 2
ATOM 1437 N N . MET A 1 13 ? -1.282 21.184 4.956 1.00 0.00 13 MET A N 2
ATOM 1438 C CA . MET A 1 13 ? -2.673 20.774 5.117 1.00 0.00 13 MET A CA 2
ATOM 1439 C C . MET A 1 13 ? -3.514 21.225 3.927 1.00 0.00 13 MET A C 2
ATOM 1440 O O . MET A 1 13 ? -4.309 20.455 3.390 1.00 0.00 13 MET A O 2
ATOM 1454 N N . GLU A 1 14 ? -3.333 22.478 3.522 1.00 0.00 14 GLU A N 2
ATOM 1455 C CA . GLU A 1 14 ? -4.077 23.031 2.396 1.00 0.00 14 GLU A CA 2
ATOM 1456 C C . GLU A 1 14 ? -4.196 22.010 1.269 1.00 0.00 14 GLU A C 2
ATOM 1457 O O . GLU A 1 14 ? -5.298 21.607 0.896 1.00 0.00 14 GLU A O 2
ATOM 1469 N N . MET A 1 15 ? -3.054 21.596 0.730 1.00 0.00 15 MET A N 2
ATOM 1470 C CA . MET A 1 15 ? -3.030 20.621 -0.355 1.00 0.00 15 MET A CA 2
ATOM 1471 C C . MET A 1 15 ? -3.543 19.265 0.122 1.00 0.00 15 MET A C 2
ATOM 1472 O O . MET A 1 15 ? -4.267 18.577 -0.597 1.00 0.00 15 MET A O 2
ATOM 1486 N N . GLY A 1 16 ? -3.163 18.888 1.338 1.00 0.00 16 GLY A N 2
ATOM 1487 C CA . GLY A 1 16 ? -3.593 17.616 1.889 1.00 0.00 16 GLY A CA 2
ATOM 1488 C C . GLY A 1 16 ? -3.053 16.434 1.109 1.00 0.00 16 GLY A C 2
ATOM 1489 O O . GLY A 1 16 ? -3.787 15.493 0.804 1.00 0.00 16 GLY A O 2
ATOM 1493 N N . LEU A 1 17 ? -1.766 16.481 0.782 1.00 0.00 17 LEU A N 2
ATOM 1494 C CA . LEU A 1 17 ? -1.127 15.406 0.031 1.00 0.00 17 LEU A CA 2
ATOM 1495 C C . LEU A 1 17 ? -0.034 14.737 0.859 1.00 0.00 17 LEU A C 2
ATOM 1496 O O . LEU A 1 17 ? 0.817 14.028 0.324 1.00 0.00 17 LEU A O 2
ATOM 1512 N N . ALA A 1 18 ? -0.067 14.967 2.168 1.00 0.00 18 ALA A N 2
ATOM 1513 C CA . ALA A 1 18 ? 0.918 14.384 3.070 1.00 0.00 18 ALA A CA 2
ATOM 1514 C C . ALA A 1 18 ? 0.451 13.028 3.590 1.00 0.00 18 ALA A C 2
ATOM 1515 O O . ALA A 1 18 ? -0.749 12.776 3.707 1.00 0.00 18 ALA A O 2
ATOM 1522 N N . CYS A 1 19 ? 1.406 12.158 3.899 1.00 0.00 19 CYS A N 2
ATOM 1523 C CA . CYS A 1 19 ? 1.093 10.827 4.405 1.00 0.00 19 CYS A CA 2
ATOM 1524 C C . CYS A 1 19 ? 0.403 10.910 5.764 1.00 0.00 19 CYS A C 2
ATOM 1525 O O . CYS A 1 19 ? 0.135 11.999 6.271 1.00 0.00 19 CYS A O 2
ATOM 1532 N N . VAL A 1 20 ? 0.118 9.750 6.349 1.00 0.00 20 VAL A N 2
ATOM 1533 C CA . VAL A 1 20 ? -0.539 9.691 7.649 1.00 0.00 20 VAL A CA 2
ATOM 1534 C C . VAL A 1 20 ? 0.450 9.318 8.748 1.00 0.00 20 VAL A C 2
ATOM 1535 O O . VAL A 1 20 ? 0.196 9.548 9.930 1.00 0.00 20 VAL A O 2
ATOM 1548 N N . VAL A 1 21 ? 1.579 8.742 8.350 1.00 0.00 21 VAL A N 2
ATOM 1549 C CA . VAL A 1 21 ? 2.608 8.338 9.301 1.00 0.00 21 VAL A CA 2
ATOM 1550 C C . VAL A 1 21 ? 3.252 9.552 9.962 1.00 0.00 21 VAL A C 2
ATOM 1551 O O . VAL A 1 21 ? 2.966 9.868 11.117 1.00 0.00 21 VAL A O 2
ATOM 1564 N N . CYS A 1 22 ? 4.123 10.229 9.221 1.00 0.00 22 CYS A N 2
ATOM 1565 C CA . CYS A 1 22 ? 4.809 11.409 9.734 1.00 0.00 22 CYS A CA 2
ATOM 1566 C C . CYS A 1 22 ? 4.036 12.680 9.390 1.00 0.00 22 CYS A C 2
ATOM 1567 O O . CYS A 1 22 ? 4.386 13.771 9.839 1.00 0.00 22 CYS A O 2
ATOM 1574 N N . ARG A 1 23 ? 2.984 12.528 8.592 1.00 0.00 23 ARG A N 2
ATOM 1575 C CA . ARG A 1 23 ? 2.163 13.662 8.187 1.00 0.00 23 ARG A CA 2
ATOM 1576 C C . ARG A 1 23 ? 3.012 14.737 7.515 1.00 0.00 23 ARG A C 2
ATOM 1577 O O . ARG A 1 23 ? 3.006 15.895 7.929 1.00 0.00 23 ARG A O 2
ATOM 1598 N N . GLN A 1 24 ? 3.742 14.342 6.476 1.00 0.00 24 GLN A N 2
ATOM 1599 C CA . GLN A 1 24 ? 4.598 15.271 5.748 1.00 0.00 24 GLN A CA 2
ATOM 1600 C C . GLN A 1 24 ? 4.439 15.091 4.242 1.00 0.00 24 GLN A C 2
ATOM 1601 O O . GLN A 1 24 ? 3.660 14.254 3.786 1.00 0.00 24 GLN A O 2
ATOM 1615 N N . MET A 1 25 ? 5.182 15.881 3.474 1.00 0.00 25 MET A N 2
ATOM 1616 C CA . MET A 1 25 ? 5.124 15.808 2.019 1.00 0.00 25 MET A CA 2
ATOM 1617 C C . MET A 1 25 ? 6.504 15.530 1.433 1.00 0.00 25 MET A C 2
ATOM 1618 O O . MET A 1 25 ? 6.642 15.271 0.237 1.00 0.00 25 MET A O 2
ATOM 1632 N N . THR A 1 26 ? 7.525 15.586 2.282 1.00 0.00 26 THR A N 2
ATOM 1633 C CA . THR A 1 26 ? 8.895 15.342 1.848 1.00 0.00 26 THR A CA 2
ATOM 1634 C C . THR A 1 26 ? 9.010 14.012 1.113 1.00 0.00 26 THR A C 2
ATOM 1635 O O . THR A 1 26 ? 8.747 12.952 1.681 1.00 0.00 26 THR A O 2
ATOM 1646 N N . VAL A 1 27 ? 9.405 14.074 -0.155 1.00 0.00 27 VAL A N 2
ATOM 1647 C CA . VAL A 1 27 ? 9.556 12.873 -0.968 1.00 0.00 27 VAL A CA 2
ATOM 1648 C C . VAL A 1 27 ? 10.890 12.875 -1.707 1.00 0.00 27 VAL A C 2
ATOM 1649 O O . VAL A 1 27 ? 11.710 13.774 -1.526 1.00 0.00 27 VAL A O 2
ATOM 1662 N N . ALA A 1 28 ? 11.099 11.862 -2.542 1.00 0.00 28 ALA A N 2
ATOM 1663 C CA . ALA A 1 28 ? 12.332 11.748 -3.311 1.00 0.00 28 ALA A CA 2
ATOM 1664 C C . ALA A 1 28 ? 12.152 10.811 -4.500 1.00 0.00 28 ALA A C 2
ATOM 1665 O O . ALA A 1 28 ? 11.375 9.858 -4.440 1.00 0.00 28 ALA A O 2
ATOM 1672 N N . SER A 1 29 ? 12.875 11.088 -5.581 1.00 0.00 29 SER A N 2
ATOM 1673 C CA . SER A 1 29 ? 12.792 10.271 -6.786 1.00 0.00 29 SER A CA 2
ATOM 1674 C C . SER A 1 29 ? 12.573 8.803 -6.434 1.00 0.00 29 SER A C 2
ATOM 1675 O O . SER A 1 29 ? 11.915 8.068 -7.169 1.00 0.00 29 SER A O 2
ATOM 1683 N N . GLY A 1 30 ? 13.132 8.383 -5.303 1.00 0.00 30 GLY A N 2
ATOM 1684 C CA . GLY A 1 30 ? 12.987 7.004 -4.872 1.00 0.00 30 GLY A CA 2
ATOM 1685 C C . GLY A 1 30 ? 11.922 6.839 -3.807 1.00 0.00 30 GLY A C 2
ATOM 1686 O O . GLY A 1 30 ? 11.150 5.881 -3.835 1.00 0.00 30 GLY A O 2
ATOM 1690 N N . ASN A 1 31 ? 11.879 7.774 -2.863 1.00 0.00 31 ASN A N 2
ATOM 1691 C CA . ASN A 1 31 ? 10.902 7.726 -1.782 1.00 0.00 31 ASN A CA 2
ATOM 1692 C C . ASN A 1 31 ? 9.723 8.650 -2.074 1.00 0.00 31 ASN A C 2
ATOM 1693 O O . ASN A 1 31 ? 9.727 9.818 -1.686 1.00 0.00 31 ASN A O 2
ATOM 1704 N N . GLN A 1 32 ? 8.716 8.117 -2.758 1.00 0.00 32 GLN A N 2
ATOM 1705 C CA . GLN A 1 32 ? 7.530 8.894 -3.101 1.00 0.00 32 GLN A CA 2
ATOM 1706 C C . GLN A 1 32 ? 6.380 8.581 -2.149 1.00 0.00 32 GLN A C 2
ATOM 1707 O O . GLN A 1 32 ? 6.547 7.840 -1.180 1.00 0.00 32 GLN A O 2
ATOM 1721 N N . LEU A 1 33 ? 5.214 9.151 -2.432 1.00 0.00 33 LEU A N 2
ATOM 1722 C CA . LEU A 1 33 ? 4.035 8.934 -1.600 1.00 0.00 33 LEU A CA 2
ATOM 1723 C C . LEU A 1 33 ? 3.071 7.959 -2.268 1.00 0.00 33 LEU A C 2
ATOM 1724 O O . LEU A 1 33 ? 3.034 7.846 -3.493 1.00 0.00 33 LEU A O 2
ATOM 1740 N N . VAL A 1 34 ? 2.289 7.257 -1.453 1.00 0.00 34 VAL A N 2
ATOM 1741 C CA . VAL A 1 34 ? 1.322 6.293 -1.964 1.00 0.00 34 VAL A CA 2
ATOM 1742 C C . VAL A 1 34 ? -0.064 6.542 -1.378 1.00 0.00 34 VAL A C 2
ATOM 1743 O O . VAL A 1 34 ? -0.199 7.159 -0.322 1.00 0.00 34 VAL A O 2
ATOM 1756 N N . GLU A 1 35 ? -1.089 6.057 -2.071 1.00 0.00 35 GLU A N 2
ATOM 1757 C CA . GLU A 1 35 ? -2.465 6.228 -1.619 1.00 0.00 35 GLU A CA 2
ATOM 1758 C C . GLU A 1 35 ? -3.200 4.891 -1.597 1.00 0.00 35 GLU A C 2
ATOM 1759 O O . GLU A 1 35 ? -3.173 4.138 -2.571 1.00 0.00 35 GLU A O 2
ATOM 1771 N N . CYS A 1 36 ? -3.856 4.602 -0.478 1.00 0.00 36 CYS A N 2
ATOM 1772 C CA . CYS A 1 36 ? -4.598 3.356 -0.326 1.00 0.00 36 CYS A CA 2
ATOM 1773 C C . CYS A 1 36 ? -5.911 3.407 -1.102 1.00 0.00 36 CYS A C 2
ATOM 1774 O O . CYS A 1 36 ? -6.384 4.482 -1.470 1.00 0.00 36 CYS A O 2
ATOM 1781 N N . GLN A 1 37 ? -6.495 2.238 -1.345 1.00 0.00 37 GLN A N 2
ATOM 1782 C CA . GLN A 1 37 ? -7.753 2.150 -2.077 1.00 0.00 37 GLN A CA 2
ATOM 1783 C C . GLN A 1 37 ? -8.930 2.002 -1.119 1.00 0.00 37 GLN A C 2
ATOM 1784 O O . GLN A 1 37 ? -10.045 2.428 -1.421 1.00 0.00 37 GLN A O 2
ATOM 1798 N N . GLU A 1 38 ? -8.675 1.396 0.036 1.00 0.00 38 GLU A N 2
ATOM 1799 C CA . GLU A 1 38 ? -9.716 1.191 1.037 1.00 0.00 38 GLU A CA 2
ATOM 1800 C C . GLU A 1 38 ? -9.843 2.409 1.947 1.00 0.00 38 GLU A C 2
ATOM 1801 O O . GLU A 1 38 ? -10.831 3.142 1.888 1.00 0.00 38 GLU A O 2
ATOM 1813 N N . CYS A 1 39 ? -8.836 2.620 2.788 1.00 0.00 39 CYS A N 2
ATOM 1814 C CA . CYS A 1 39 ? -8.833 3.747 3.711 1.00 0.00 39 CYS A CA 2
ATOM 1815 C C . CYS A 1 39 ? -8.581 5.057 2.970 1.00 0.00 39 CYS A C 2
ATOM 1816 O O . CYS A 1 39 ? -8.959 6.131 3.439 1.00 0.00 39 CYS A O 2
ATOM 1823 N N . HIS A 1 40 ? -7.940 4.960 1.810 1.00 0.00 40 HIS A N 2
ATOM 1824 C CA . HIS A 1 40 ? -7.638 6.137 1.002 1.00 0.00 40 HIS A CA 2
ATOM 1825 C C . HIS A 1 40 ? -6.709 7.087 1.753 1.00 0.00 40 HIS A C 2
ATOM 1826 O O . HIS A 1 40 ? -6.832 8.306 1.642 1.00 0.00 40 HIS A O 2
ATOM 1841 N N . ASN A 1 41 ? -5.781 6.520 2.517 1.00 0.00 41 ASN A N 2
ATOM 1842 C CA . ASN A 1 41 ? -4.833 7.317 3.287 1.00 0.00 41 ASN A CA 2
ATOM 1843 C C . ASN A 1 41 ? -3.469 7.348 2.605 1.00 0.00 41 ASN A C 2
ATOM 1844 O O . ASN A 1 41 ? -3.049 6.368 1.987 1.00 0.00 41 ASN A O 2
ATOM 1855 N N . LEU A 1 42 ? -2.781 8.478 2.721 1.00 0.00 42 LEU A N 2
ATOM 1856 C CA . LEU A 1 42 ? -1.463 8.637 2.117 1.00 0.00 42 LEU A CA 2
ATOM 1857 C C . LEU A 1 42 ? -0.387 7.983 2.978 1.00 0.00 42 LEU A C 2
ATOM 1858 O O . LEU A 1 42 ? -0.313 8.220 4.184 1.00 0.00 42 LEU A O 2
ATOM 1874 N N . TYR A 1 43 ? 0.447 7.161 2.350 1.00 0.00 43 TYR A N 2
ATOM 1875 C CA . TYR A 1 43 ? 1.519 6.473 3.058 1.00 0.00 43 TYR A CA 2
ATOM 1876 C C . TYR A 1 43 ? 2.835 6.581 2.292 1.00 0.00 43 TYR A C 2
ATOM 1877 O O . TYR A 1 43 ? 2.971 6.049 1.190 1.00 0.00 43 TYR A O 2
ATOM 1895 N N . HIS A 1 44 ? 3.802 7.273 2.886 1.00 0.00 44 HIS A N 2
ATOM 1896 C CA . HIS A 1 44 ? 5.108 7.452 2.262 1.00 0.00 44 HIS A CA 2
ATOM 1897 C C . HIS A 1 44 ? 5.766 6.103 1.985 1.00 0.00 44 HIS A C 2
ATOM 1898 O O . HIS A 1 44 ? 5.949 5.294 2.894 1.00 0.00 44 HIS A O 2
ATOM 1912 N N . GLN A 1 45 ? 6.118 5.870 0.725 1.00 0.00 45 GLN A N 2
ATOM 1913 C CA . GLN A 1 45 ? 6.755 4.619 0.329 1.00 0.00 45 GLN A CA 2
ATOM 1914 C C . GLN A 1 45 ? 7.677 4.105 1.430 1.00 0.00 45 GLN A C 2
ATOM 1915 O O . GLN A 1 45 ? 7.855 2.898 1.592 1.00 0.00 45 GLN A O 2
ATOM 1929 N N . ASP A 1 46 ? 8.263 5.030 2.183 1.00 0.00 46 ASP A N 2
ATOM 1930 C CA . ASP A 1 46 ? 9.167 4.671 3.270 1.00 0.00 46 ASP A CA 2
ATOM 1931 C C . ASP A 1 46 ? 8.401 4.486 4.576 1.00 0.00 46 ASP A C 2
ATOM 1932 O O . ASP A 1 46 ? 8.365 3.390 5.137 1.00 0.00 46 ASP A O 2
ATOM 1941 N N . CYS A 1 47 ? 7.790 5.564 5.055 1.00 0.00 47 CYS A N 2
ATOM 1942 C CA . CYS A 1 47 ? 7.025 5.521 6.296 1.00 0.00 47 CYS A CA 2
ATOM 1943 C C . CYS A 1 47 ? 6.299 4.187 6.442 1.00 0.00 47 CYS A C 2
ATOM 1944 O O . CYS A 1 47 ? 6.271 3.598 7.523 1.00 0.00 47 CYS A O 2
ATOM 1951 N N . HIS A 1 48 ? 5.712 3.716 5.346 1.00 0.00 48 HIS A N 2
ATOM 1952 C CA . HIS A 1 48 ? 4.985 2.452 5.351 1.00 0.00 48 HIS A CA 2
ATOM 1953 C C . HIS A 1 48 ? 5.904 1.299 5.745 1.00 0.00 48 HIS A C 2
ATOM 1954 O O . HIS A 1 48 ? 7.124 1.384 5.595 1.00 0.00 48 HIS A O 2
ATOM 1969 N N . LYS A 1 49 ? 5.312 0.222 6.249 1.00 0.00 49 LYS A N 2
ATOM 1970 C CA . LYS A 1 49 ? 6.076 -0.949 6.664 1.00 0.00 49 LYS A CA 2
ATOM 1971 C C . LYS A 1 49 ? 6.847 -1.540 5.488 1.00 0.00 49 LYS A C 2
ATOM 1972 O O . LYS A 1 49 ? 8.076 -1.484 5.430 1.00 0.00 49 LYS A O 2
ATOM 1991 N N . PRO A 1 50 ? 6.112 -2.119 4.528 1.00 0.00 50 PRO A N 2
ATOM 1992 C CA . PRO A 1 50 ? 6.706 -2.729 3.335 1.00 0.00 50 PRO A CA 2
ATOM 1993 C C . PRO A 1 50 ? 7.302 -1.693 2.389 1.00 0.00 50 PRO A C 2
ATOM 1994 O O . PRO A 1 50 ? 6.577 -0.917 1.768 1.00 0.00 50 PRO A O 2
ATOM 2005 N N . GLN A 1 51 ? 8.628 -1.686 2.285 1.00 0.00 51 GLN A N 2
ATOM 2006 C CA . GLN A 1 51 ? 9.320 -0.744 1.415 1.00 0.00 51 GLN A CA 2
ATOM 2007 C C . GLN A 1 51 ? 8.669 -0.696 0.036 1.00 0.00 51 GLN A C 2
ATOM 2008 O O . GLN A 1 51 ? 8.866 -1.591 -0.786 1.00 0.00 51 GLN A O 2
ATOM 2022 N N . VAL A 1 52 ? 7.892 0.354 -0.210 1.00 0.00 52 VAL A N 2
ATOM 2023 C CA . VAL A 1 52 ? 7.213 0.519 -1.489 1.00 0.00 52 VAL A CA 2
ATOM 2024 C C . VAL A 1 52 ? 8.165 1.052 -2.553 1.00 0.00 52 VAL A C 2
ATOM 2025 O O . VAL A 1 52 ? 8.910 2.004 -2.316 1.00 0.00 52 VAL A O 2
ATOM 2038 N N . THR A 1 53 ? 8.137 0.432 -3.729 1.00 0.00 53 THR A N 2
ATOM 2039 C CA . THR A 1 53 ? 8.999 0.843 -4.830 1.00 0.00 53 THR A CA 2
ATOM 2040 C C . THR A 1 53 ? 8.209 1.600 -5.893 1.00 0.00 53 THR A C 2
ATOM 2041 O O . THR A 1 53 ? 6.979 1.571 -5.903 1.00 0.00 53 THR A O 2
ATOM 2052 N N . ASP A 1 54 ? 8.925 2.274 -6.786 1.00 0.00 54 ASP A N 2
ATOM 2053 C CA . ASP A 1 54 ? 8.291 3.037 -7.855 1.00 0.00 54 ASP A CA 2
ATOM 2054 C C . ASP A 1 54 ? 7.397 2.141 -8.706 1.00 0.00 54 ASP A C 2
ATOM 2055 O O . ASP A 1 54 ? 6.218 2.432 -8.907 1.00 0.00 54 ASP A O 2
ATOM 2064 N N . LYS A 1 55 ? 7.966 1.049 -9.205 1.00 0.00 55 LYS A N 2
ATOM 2065 C CA . LYS A 1 55 ? 7.223 0.109 -10.035 1.00 0.00 55 LYS A CA 2
ATOM 2066 C C . LYS A 1 55 ? 5.766 0.026 -9.592 1.00 0.00 55 LYS A C 2
ATOM 2067 O O . LYS A 1 55 ? 4.855 0.030 -10.419 1.00 0.00 55 LYS A O 2
ATOM 2086 N N . GLU A 1 56 ? 5.554 -0.047 -8.281 1.00 0.00 56 GLU A N 2
ATOM 2087 C CA . GLU A 1 56 ? 4.207 -0.130 -7.729 1.00 0.00 56 GLU A CA 2
ATOM 2088 C C . GLU A 1 56 ? 3.414 1.138 -8.036 1.00 0.00 56 GLU A C 2
ATOM 2089 O O . GLU A 1 56 ? 2.527 1.137 -8.889 1.00 0.00 56 GLU A O 2
ATOM 2101 N N . VAL A 1 57 ? 3.741 2.218 -7.334 1.00 0.00 57 VAL A N 2
ATOM 2102 C CA . VAL A 1 57 ? 3.061 3.493 -7.531 1.00 0.00 57 VAL A CA 2
ATOM 2103 C C . VAL A 1 57 ? 2.838 3.773 -9.012 1.00 0.00 57 VAL A C 2
ATOM 2104 O O . VAL A 1 57 ? 1.824 4.354 -9.399 1.00 0.00 57 VAL A O 2
ATOM 2117 N N . ASN A 1 58 ? 3.792 3.357 -9.838 1.00 0.00 58 ASN A N 2
ATOM 2118 C CA . ASN A 1 58 ? 3.700 3.563 -11.279 1.00 0.00 58 ASN A CA 2
ATOM 2119 C C . ASN A 1 58 ? 2.513 2.804 -11.863 1.00 0.00 58 ASN A C 2
ATOM 2120 O O . ASN A 1 58 ? 1.737 3.351 -12.647 1.00 0.00 58 ASN A O 2
ATOM 2131 N N . ASP A 1 59 ? 2.377 1.540 -11.475 1.00 0.00 59 ASP A N 2
ATOM 2132 C CA . ASP A 1 59 ? 1.284 0.705 -11.958 1.00 0.00 59 ASP A CA 2
ATOM 2133 C C . ASP A 1 59 ? -0.066 1.349 -11.655 1.00 0.00 59 ASP A C 2
ATOM 2134 O O . ASP A 1 59 ? -0.504 1.420 -10.507 1.00 0.00 59 ASP A O 2
ATOM 2143 N N . PRO A 1 60 ? -0.742 1.830 -12.709 1.00 0.00 60 PRO A N 2
ATOM 2144 C CA . PRO A 1 60 ? -2.051 2.476 -12.581 1.00 0.00 60 PRO A CA 2
ATOM 2145 C C . PRO A 1 60 ? -3.151 1.490 -12.202 1.00 0.00 60 PRO A C 2
ATOM 2146 O O . PRO A 1 60 ? -4.009 1.792 -11.373 1.00 0.00 60 PRO A O 2
ATOM 2157 N N . ARG A 1 61 ? -3.118 0.311 -12.814 1.00 0.00 61 ARG A N 2
ATOM 2158 C CA . ARG A 1 61 ? -4.112 -0.720 -12.540 1.00 0.00 61 ARG A CA 2
ATOM 2159 C C . ARG A 1 61 ? -3.695 -1.575 -11.347 1.00 0.00 61 ARG A C 2
ATOM 2160 O O . ARG A 1 61 ? -4.031 -2.757 -11.270 1.00 0.00 61 ARG A O 2
ATOM 2181 N N . LEU A 1 62 ? -2.962 -0.969 -10.419 1.00 0.00 62 LEU A N 2
ATOM 2182 C CA . LEU A 1 62 ? -2.499 -1.674 -9.230 1.00 0.00 62 LEU A CA 2
ATOM 2183 C C . LEU A 1 62 ? -3.253 -1.205 -7.990 1.00 0.00 62 LEU A C 2
ATOM 2184 O O . LEU A 1 62 ? -3.381 -0.006 -7.745 1.00 0.00 62 LEU A O 2
ATOM 2200 N N . VAL A 1 63 ? -3.750 -2.160 -7.209 1.00 0.00 63 VAL A N 2
ATOM 2201 C CA . VAL A 1 63 ? -4.489 -1.845 -5.993 1.00 0.00 63 VAL A CA 2
ATOM 2202 C C . VAL A 1 63 ? -3.580 -1.894 -4.769 1.00 0.00 63 VAL A C 2
ATOM 2203 O O . VAL A 1 63 ? -3.240 -2.971 -4.280 1.00 0.00 63 VAL A O 2
ATOM 2216 N N . TRP A 1 64 ? -3.192 -0.722 -4.281 1.00 0.00 64 TRP A N 2
ATOM 2217 C CA . TRP A 1 64 ? -2.322 -0.631 -3.113 1.00 0.00 64 TRP A CA 2
ATOM 2218 C C . TRP A 1 64 ? -3.140 -0.594 -1.827 1.00 0.00 64 TRP A C 2
ATOM 2219 O O . TRP A 1 64 ? -4.096 0.174 -1.709 1.00 0.00 64 TRP A O 2
ATOM 2240 N N . TYR A 1 65 ? -2.759 -1.427 -0.865 1.00 0.00 65 TYR A N 2
ATOM 2241 C CA . TYR A 1 65 ? -3.459 -1.491 0.412 1.00 0.00 65 TYR A CA 2
ATOM 2242 C C . TYR A 1 65 ? -2.483 -1.348 1.576 1.00 0.00 65 TYR A C 2
ATOM 2243 O O . TYR A 1 65 ? -1.497 -2.079 1.668 1.00 0.00 65 TYR A O 2
ATOM 2261 N N . CYS A 1 66 ? -2.767 -0.400 2.464 1.00 0.00 66 CYS A N 2
ATOM 2262 C CA . CYS A 1 66 ? -1.916 -0.159 3.623 1.00 0.00 66 CYS A CA 2
ATOM 2263 C C . CYS A 1 66 ? -2.158 -1.209 4.703 1.00 0.00 66 CYS A C 2
ATOM 2264 O O . CYS A 1 66 ? -3.290 -1.638 4.924 1.00 0.00 66 CYS A O 2
ATOM 2271 N N . ALA A 1 67 ? -1.086 -1.617 5.374 1.00 0.00 67 ALA A N 2
ATOM 2272 C CA . ALA A 1 67 ? -1.181 -2.615 6.432 1.00 0.00 67 ALA A CA 2
ATOM 2273 C C . ALA A 1 67 ? -2.467 -2.444 7.234 1.00 0.00 67 ALA A C 2
ATOM 2274 O O . ALA A 1 67 ? -3.261 -3.376 7.358 1.00 0.00 67 ALA A O 2
ATOM 2281 N N . ARG A 1 68 ? -2.665 -1.247 7.777 1.00 0.00 68 ARG A N 2
ATOM 2282 C CA . ARG A 1 68 ? -3.854 -0.954 8.569 1.00 0.00 68 ARG A CA 2
ATOM 2283 C C . ARG A 1 68 ? -5.066 -1.706 8.027 1.00 0.00 68 ARG A C 2
ATOM 2284 O O . ARG A 1 68 ? -5.857 -2.262 8.789 1.00 0.00 68 ARG A O 2
ATOM 2305 N N . CYS A 1 69 ? -5.207 -1.717 6.705 1.00 0.00 69 CYS A N 2
ATOM 2306 C CA . CYS A 1 69 ? -6.322 -2.398 6.060 1.00 0.00 69 CYS A CA 2
ATOM 2307 C C . CYS A 1 69 ? -6.028 -3.887 5.894 1.00 0.00 69 CYS A C 2
ATOM 2308 O O . CYS A 1 69 ? -6.856 -4.736 6.228 1.00 0.00 69 CYS A O 2
ATOM 2315 N N . THR A 1 70 ? -4.844 -4.196 5.376 1.00 0.00 70 THR A N 2
ATOM 2316 C CA . THR A 1 70 ? -4.440 -5.581 5.165 1.00 0.00 70 THR A CA 2
ATOM 2317 C C . THR A 1 70 ? -4.724 -6.430 6.399 1.00 0.00 70 THR A C 2
ATOM 2318 O O . THR A 1 70 ? -5.162 -7.575 6.288 1.00 0.00 70 THR A O 2
ATOM 2329 N N . ARG A 1 71 ? -4.471 -5.862 7.573 1.00 0.00 71 ARG A N 2
ATOM 2330 C CA . ARG A 1 71 ? -4.699 -6.569 8.828 1.00 0.00 71 ARG A CA 2
ATOM 2331 C C . ARG A 1 71 ? -6.189 -6.642 9.148 1.00 0.00 71 ARG A C 2
ATOM 2332 O O . ARG A 1 71 ? -6.663 -7.626 9.715 1.00 0.00 71 ARG A O 2
ATOM 2353 N N . GLN A 1 72 ? -6.921 -5.596 8.779 1.00 0.00 72 GLN A N 2
ATOM 2354 C CA . GLN A 1 72 ? -8.356 -5.542 9.028 1.00 0.00 72 GLN A CA 2
ATOM 2355 C C . GLN A 1 72 ? -9.084 -6.638 8.256 1.00 0.00 72 GLN A C 2
ATOM 2356 O O . GLN A 1 72 ? -9.646 -7.559 8.848 1.00 0.00 72 GLN A O 2
ATOM 2370 N N . MET A 1 73 ? -9.070 -6.530 6.931 1.00 0.00 73 MET A N 2
ATOM 2371 C CA . MET A 1 73 ? -9.728 -7.513 6.078 1.00 0.00 73 MET A CA 2
ATOM 2372 C C . MET A 1 73 ? -9.462 -8.930 6.576 1.00 0.00 73 MET A C 2
ATOM 2373 O O . MET A 1 73 ? -10.316 -9.810 6.464 1.00 0.00 73 MET A O 2
ATOM 2387 N N . LYS A 1 74 ? -8.272 -9.145 7.127 1.00 0.00 74 LYS A N 2
ATOM 2388 C CA . LYS A 1 74 ? -7.893 -10.455 7.643 1.00 0.00 74 LYS A CA 2
ATOM 2389 C C . LYS A 1 74 ? -8.753 -10.837 8.844 1.00 0.00 74 LYS A C 2
ATOM 2390 O O . LYS A 1 74 ? -9.214 -11.973 8.953 1.00 0.00 74 LYS A O 2
ATOM 2409 N N . ARG A 1 75 ? -8.966 -9.880 9.741 1.00 0.00 75 ARG A N 2
ATOM 2410 C CA . ARG A 1 75 ? -9.771 -10.116 10.934 1.00 0.00 75 ARG A CA 2
ATOM 2411 C C . ARG A 1 75 ? -11.138 -10.683 10.563 1.00 0.00 75 ARG A C 2
ATOM 2412 O O . ARG A 1 75 ? -11.589 -11.672 11.141 1.00 0.00 75 ARG A O 2
ATOM 2433 N N . MET A 1 76 ? -11.793 -10.050 9.595 1.00 0.00 76 MET A N 2
ATOM 2434 C CA . MET A 1 76 ? -13.108 -10.493 9.146 1.00 0.00 76 MET A CA 2
ATOM 2435 C C . MET A 1 76 ? -13.945 -10.987 10.322 1.00 0.00 76 MET A C 2
ATOM 2436 O O . MET A 1 76 ? -14.706 -11.946 10.194 1.00 0.00 76 MET A O 2
ATOM 2450 N N . ALA A 1 77 ? -13.799 -10.327 11.466 1.00 0.00 77 ALA A N 2
ATOM 2451 C CA . ALA A 1 77 ? -14.543 -10.698 12.663 1.00 0.00 77 ALA A CA 2
ATOM 2452 C C . ALA A 1 77 ? -15.746 -9.784 12.868 1.00 0.00 77 ALA A C 2
ATOM 2453 O O . ALA A 1 77 ? -16.015 -9.339 13.983 1.00 0.00 77 ALA A O 2
ATOM 2460 N N . GLN A 1 78 ? -16.464 -9.506 11.784 1.00 0.00 78 GLN A N 2
ATOM 2461 C CA . GLN A 1 78 ? -17.637 -8.643 11.847 1.00 0.00 78 GLN A CA 2
ATOM 2462 C C . GLN A 1 78 ? -18.892 -9.397 11.419 1.00 0.00 78 GLN A C 2
ATOM 2463 O O . GLN A 1 78 ? -18.812 -10.424 10.745 1.00 0.00 78 GLN A O 2
ATOM 2477 N N . LYS A 1 79 ? -20.050 -8.882 11.817 1.00 0.00 79 LYS A N 2
ATOM 2478 C CA . LYS A 1 79 ? -21.323 -9.506 11.475 1.00 0.00 79 LYS A CA 2
ATOM 2479 C C . LYS A 1 79 ? -21.667 -9.271 10.008 1.00 0.00 79 LYS A C 2
ATOM 2480 O O . LYS A 1 79 ? -22.074 -8.175 9.624 1.00 0.00 79 LYS A O 2
ATOM 2499 N N . ASN A 1 80 ? -21.503 -10.308 9.193 1.00 0.00 80 ASN A N 2
ATOM 2500 C CA . ASN A 1 80 ? -21.798 -10.214 7.767 1.00 0.00 80 ASN A CA 2
ATOM 2501 C C . ASN A 1 80 ? -23.129 -9.506 7.533 1.00 0.00 80 ASN A C 2
ATOM 2502 O O . ASN A 1 80 ? -24.072 -9.665 8.308 1.00 0.00 80 ASN A O 2
ATOM 2513 N N . GLN A 1 81 ? -23.197 -8.727 6.458 1.00 0.00 81 GLN A N 2
ATOM 2514 C CA . GLN A 1 81 ? -24.413 -7.996 6.122 1.00 0.00 81 GLN A CA 2
ATOM 2515 C C . GLN A 1 81 ? -24.544 -7.822 4.612 1.00 0.00 81 GLN A C 2
ATOM 2516 O O . GLN A 1 81 ? -23.547 -7.800 3.890 1.00 0.00 81 GLN A O 2
ATOM 2530 N N . LYS A 1 82 ? -25.780 -7.699 4.141 1.00 0.00 82 LYS A N 2
ATOM 2531 C CA . LYS A 1 82 ? -26.043 -7.527 2.717 1.00 0.00 82 LYS A CA 2
ATOM 2532 C C . LYS A 1 82 ? -25.685 -6.115 2.265 1.00 0.00 82 LYS A C 2
ATOM 2533 O O . LYS A 1 82 ? -26.536 -5.227 2.239 1.00 0.00 82 LYS A O 2
ATOM 2552 N N . SER A 1 83 ? -24.420 -5.915 1.908 1.00 0.00 83 SER A N 2
ATOM 2553 C CA . SER A 1 83 ? -23.949 -4.611 1.459 1.00 0.00 83 SER A CA 2
ATOM 2554 C C . SER A 1 83 ? -23.341 -4.704 0.063 1.00 0.00 83 SER A C 2
ATOM 2555 O O . SER A 1 83 ? -23.795 -4.042 -0.870 1.00 0.00 83 SER A O 2
ATOM 2563 N N . GLY A 1 84 ? -22.308 -5.530 -0.072 1.00 0.00 84 GLY A N 2
ATOM 2564 C CA . GLY A 1 84 ? -21.653 -5.696 -1.357 1.00 0.00 84 GLY A CA 2
ATOM 2565 C C . GLY A 1 84 ? -20.177 -5.354 -1.303 1.00 0.00 84 GLY A C 2
ATOM 2566 O O . GLY A 1 84 ? -19.764 -4.240 -1.625 1.00 0.00 84 GLY A O 2
ATOM 2570 N N . PRO A 1 85 ? -19.355 -6.328 -0.886 1.00 0.00 85 PRO A N 2
ATOM 2571 C CA . PRO A 1 85 ? -17.904 -6.148 -0.780 1.00 0.00 85 PRO A CA 2
ATOM 2572 C C . PRO A 1 85 ? -17.233 -6.032 -2.145 1.00 0.00 85 PRO A C 2
ATOM 2573 O O . PRO A 1 85 ? -17.776 -6.482 -3.154 1.00 0.00 85 PRO A O 2
ATOM 2584 N N . SER A 1 86 ? -16.051 -5.425 -2.168 1.00 0.00 86 SER A N 2
ATOM 2585 C CA . SER A 1 86 ? -15.308 -5.247 -3.410 1.00 0.00 86 SER A CA 2
ATOM 2586 C C . SER A 1 86 ? -14.923 -6.595 -4.012 1.00 0.00 86 SER A C 2
ATOM 2587 O O . SER A 1 86 ? -15.171 -7.645 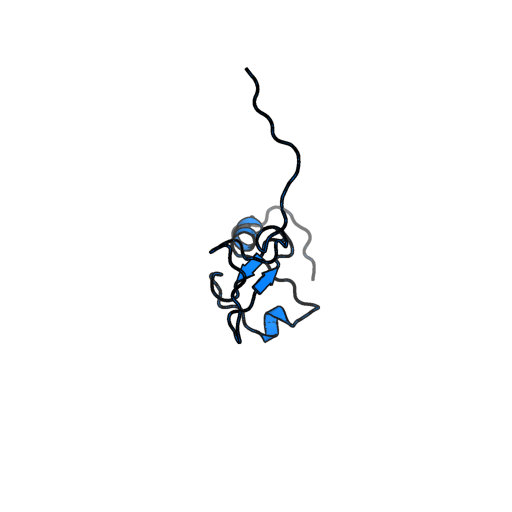-3.419 1.00 0.00 86 SER A O 2
ATOM 2595 N N . SER A 1 87 ? -14.316 -6.557 -5.194 1.00 0.00 87 SER A N 2
ATOM 2596 C CA . SER A 1 87 ? -13.901 -7.775 -5.879 1.00 0.00 87 SER A CA 2
ATOM 2597 C C . SER A 1 87 ? -12.486 -8.173 -5.470 1.00 0.00 87 SER A C 2
ATOM 2598 O O . SER A 1 87 ? -12.207 -9.345 -5.219 1.00 0.00 87 SER A O 2
ATOM 2606 N N . GLY A 1 88 ? -11.596 -7.187 -5.404 1.00 0.00 88 GLY A N 2
ATOM 2607 C CA . GLY A 1 88 ? -10.221 -7.453 -5.025 1.00 0.00 88 GLY A CA 2
ATOM 2608 C C . GLY A 1 88 ? -10.112 -8.124 -3.670 1.00 0.00 88 GLY A C 2
ATOM 2609 O O . GLY A 1 88 ? -9.834 -7.441 -2.685 1.00 0.00 88 GLY A O 2
ATOM 2615 N N . GLY A 1 1 ? 4.242 37.338 14.168 1.00 0.00 1 GLY A N 3
ATOM 2616 C CA . GLY A 1 1 ? 4.342 35.937 14.531 1.00 0.00 1 GLY A CA 3
ATOM 2617 C C . GLY A 1 1 ? 2.999 35.235 14.508 1.00 0.00 1 GLY A C 3
ATOM 2618 O O . GLY A 1 1 ? 2.822 34.240 13.805 1.00 0.00 1 GLY A O 3
ATOM 2622 N N . SER A 1 2 ? 2.049 35.752 15.281 1.00 0.00 2 SER A N 3
ATOM 2623 C CA . SER A 1 2 ? 0.716 35.165 15.351 1.00 0.00 2 SER A CA 3
ATOM 2624 C C . SER A 1 2 ? -0.123 35.577 14.145 1.00 0.00 2 SER A C 3
ATOM 2625 O O . SER A 1 2 ? -0.586 36.714 14.056 1.00 0.00 2 SER A O 3
ATOM 2633 N N . SER A 1 3 ? -0.314 34.643 13.219 1.00 0.00 3 SER A N 3
ATOM 2634 C CA . SER A 1 3 ? -1.094 34.908 12.016 1.00 0.00 3 SER A CA 3
ATOM 2635 C C . SER A 1 3 ? -2.557 35.170 12.363 1.00 0.00 3 SER A C 3
ATOM 2636 O O . SER A 1 3 ? -3.297 34.252 12.714 1.00 0.00 3 SER A O 3
ATOM 2644 N N . GLY A 1 4 ? -2.966 36.431 12.262 1.00 0.00 4 GLY A N 3
ATOM 2645 C CA . GLY A 1 4 ? -4.338 36.792 12.569 1.00 0.00 4 GLY A CA 3
ATOM 2646 C C . GLY A 1 4 ? -5.336 35.783 12.036 1.00 0.00 4 GLY A C 3
ATOM 2647 O O . GLY A 1 4 ? -6.066 35.158 12.804 1.00 0.00 4 GLY A O 3
ATOM 2651 N N . SER A 1 5 ? -5.369 35.626 10.717 1.00 0.00 5 SER A N 3
ATOM 2652 C CA . SER A 1 5 ? -6.289 34.689 10.081 1.00 0.00 5 SER A CA 3
ATOM 2653 C C . SER A 1 5 ? -6.009 33.260 10.535 1.00 0.00 5 SER A C 3
ATOM 2654 O O . SER A 1 5 ? -4.887 32.768 10.415 1.00 0.00 5 SER A O 3
ATOM 2662 N N . SER A 1 6 ? -7.037 32.599 11.056 1.00 0.00 6 SER A N 3
ATOM 2663 C CA . SER A 1 6 ? -6.902 31.227 11.532 1.00 0.00 6 SER A CA 3
ATOM 2664 C C . SER A 1 6 ? -7.025 30.237 10.377 1.00 0.00 6 SER A C 3
ATOM 2665 O O . SER A 1 6 ? -7.823 30.431 9.461 1.00 0.00 6 SER A O 3
ATOM 2673 N N . GLY A 1 7 ? -6.228 29.174 10.430 1.00 0.00 7 GLY A N 3
ATOM 2674 C CA . GLY A 1 7 ? -6.263 28.169 9.383 1.00 0.00 7 GLY A CA 3
ATOM 2675 C C . GLY A 1 7 ? -5.760 28.698 8.054 1.00 0.00 7 GLY A C 3
ATOM 2676 O O . GLY A 1 7 ? -5.447 29.881 7.929 1.00 0.00 7 GLY A O 3
ATOM 2680 N N . ALA A 1 8 ? -5.682 27.819 7.061 1.00 0.00 8 ALA A N 3
ATOM 2681 C CA . ALA A 1 8 ? -5.214 28.204 5.735 1.00 0.00 8 ALA A CA 3
ATOM 2682 C C . ALA A 1 8 ? -6.194 27.757 4.656 1.00 0.00 8 ALA A C 3
ATOM 2683 O O . ALA A 1 8 ? -7.193 27.097 4.945 1.00 0.00 8 ALA A O 3
ATOM 2690 N N . ASP A 1 9 ? -5.903 28.120 3.412 1.00 0.00 9 ASP A N 3
ATOM 2691 C CA . ASP A 1 9 ? -6.759 27.756 2.289 1.00 0.00 9 ASP A CA 3
ATOM 2692 C C . ASP A 1 9 ? -6.016 27.913 0.966 1.00 0.00 9 ASP A C 3
ATOM 2693 O O . ASP A 1 9 ? -5.160 28.787 0.823 1.00 0.00 9 ASP A O 3
ATOM 2702 N N . ASP A 1 10 ? -6.348 27.062 0.001 1.00 0.00 10 ASP A N 3
ATOM 2703 C CA . ASP A 1 10 ? -5.712 27.107 -1.310 1.00 0.00 10 ASP A CA 3
ATOM 2704 C C . ASP A 1 10 ? -4.205 26.904 -1.191 1.00 0.00 10 ASP A C 3
ATOM 2705 O O . ASP A 1 10 ? -3.420 27.638 -1.792 1.00 0.00 10 ASP A O 3
ATOM 2714 N N . PHE A 1 11 ? -3.808 25.905 -0.410 1.00 0.00 11 PHE A N 3
ATOM 2715 C CA . PHE A 1 11 ? -2.394 25.607 -0.210 1.00 0.00 11 PHE A CA 3
ATOM 2716 C C . PHE A 1 11 ? -2.190 24.128 0.104 1.00 0.00 11 PHE A C 3
ATOM 2717 O O . PHE A 1 11 ? -3.132 23.422 0.462 1.00 0.00 11 PHE A O 3
ATOM 2734 N N . ALA A 1 12 ? -0.951 23.666 -0.032 1.00 0.00 12 ALA A N 3
ATOM 2735 C CA . ALA A 1 12 ? -0.621 22.272 0.238 1.00 0.00 12 ALA A CA 3
ATOM 2736 C C . ALA A 1 12 ? -1.467 21.719 1.380 1.00 0.00 12 ALA A C 3
ATOM 2737 O O . ALA A 1 12 ? -2.204 20.749 1.206 1.00 0.00 12 ALA A O 3
ATOM 2744 N N . MET A 1 13 ? -1.356 22.343 2.549 1.00 0.00 13 MET A N 3
ATOM 2745 C CA . MET A 1 13 ? -2.112 21.913 3.719 1.00 0.00 13 MET A CA 3
ATOM 2746 C C . MET A 1 13 ? -3.485 21.385 3.316 1.00 0.00 13 MET A C 3
ATOM 2747 O O . MET A 1 13 ? -3.825 20.237 3.598 1.00 0.00 13 MET A O 3
ATOM 2761 N N . GLU A 1 14 ? -4.269 22.231 2.655 1.00 0.00 14 GLU A N 3
ATOM 2762 C CA . GLU A 1 14 ? -5.605 21.849 2.214 1.00 0.00 14 GLU A CA 3
ATOM 2763 C C . GLU A 1 14 ? -5.553 20.600 1.339 1.00 0.00 14 GLU A C 3
ATOM 2764 O O . GLU A 1 14 ? -6.105 19.558 1.691 1.00 0.00 14 GLU A O 3
ATOM 2776 N N . MET A 1 15 ? -4.885 20.714 0.195 1.00 0.00 15 MET A N 3
ATOM 2777 C CA . MET A 1 15 ? -4.759 19.595 -0.731 1.00 0.00 15 MET A CA 3
ATOM 2778 C C . MET A 1 15 ? -4.669 18.272 0.024 1.00 0.00 15 MET A C 3
ATOM 2779 O O . MET A 1 15 ? -5.307 17.289 -0.349 1.00 0.00 15 MET A O 3
ATOM 2793 N N . GLY A 1 16 ? -3.870 18.256 1.087 1.00 0.00 16 GLY A N 3
ATOM 2794 C CA . GLY A 1 16 ? -3.711 17.049 1.877 1.00 0.00 16 GLY A CA 3
ATOM 2795 C C . GLY A 1 16 ? -2.947 15.969 1.136 1.00 0.00 16 GLY A C 3
ATOM 2796 O O . GLY A 1 16 ? -3.397 14.825 1.054 1.00 0.00 16 GLY A O 3
ATOM 2800 N N . LEU A 1 17 ? -1.790 16.331 0.594 1.00 0.00 17 LEU A N 3
ATOM 2801 C CA . LEU A 1 17 ? -0.962 15.384 -0.146 1.00 0.00 17 LEU A CA 3
ATOM 2802 C C . LEU A 1 17 ? 0.148 14.824 0.739 1.00 0.00 17 LEU A C 3
ATOM 2803 O O . LEU A 1 17 ? 1.170 14.351 0.243 1.00 0.00 17 LEU A O 3
ATOM 2819 N N . ALA A 1 18 ? -0.062 14.881 2.050 1.00 0.00 18 ALA A N 3
ATOM 2820 C CA . ALA A 1 18 ? 0.918 14.376 3.003 1.00 0.00 18 ALA A CA 3
ATOM 2821 C C . ALA A 1 18 ? 0.483 13.033 3.579 1.00 0.00 18 ALA A C 3
ATOM 2822 O O . ALA A 1 18 ? -0.703 12.805 3.821 1.00 0.00 18 ALA A O 3
ATOM 2829 N N . CYS A 1 19 ? 1.449 12.147 3.797 1.00 0.00 19 CYS A N 3
ATOM 2830 C CA . CYS A 1 19 ? 1.166 10.826 4.345 1.00 0.00 19 CYS A CA 3
ATOM 2831 C C . CYS A 1 19 ? 0.490 10.935 5.708 1.00 0.00 19 CYS A C 3
ATOM 2832 O O . CYS A 1 19 ? 0.239 12.034 6.203 1.00 0.00 19 CYS A O 3
ATOM 2839 N N . VAL A 1 20 ? 0.198 9.787 6.312 1.00 0.00 20 VAL A N 3
ATOM 2840 C CA . VAL A 1 20 ? -0.446 9.753 7.619 1.00 0.00 20 VAL A CA 3
ATOM 2841 C C . VAL A 1 20 ? 0.553 9.406 8.716 1.00 0.00 20 VAL A C 3
ATOM 2842 O O . VAL A 1 20 ? 0.284 9.603 9.902 1.00 0.00 20 VAL A O 3
ATOM 2855 N N . VAL A 1 21 ? 1.709 8.888 8.314 1.00 0.00 21 VAL A N 3
ATOM 2856 C CA . VAL A 1 21 ? 2.751 8.514 9.263 1.00 0.00 21 VAL A CA 3
ATOM 2857 C C . VAL A 1 21 ? 3.394 9.748 9.887 1.00 0.00 21 VAL A C 3
ATOM 2858 O O . VAL A 1 21 ? 3.124 10.086 11.040 1.00 0.00 21 VAL A O 3
ATOM 2871 N N . CYS A 1 22 ? 4.246 10.417 9.118 1.00 0.00 22 CYS A N 3
ATOM 2872 C CA . CYS A 1 22 ? 4.929 11.615 9.595 1.00 0.00 22 CYS A CA 3
ATOM 2873 C C . CYS A 1 22 ? 4.121 12.867 9.267 1.00 0.00 22 CYS A C 3
ATOM 2874 O O . CYS A 1 22 ? 4.385 13.945 9.801 1.00 0.00 22 CYS A O 3
ATOM 2881 N N . ARG A 1 23 ? 3.137 12.717 8.387 1.00 0.00 23 ARG A N 3
ATOM 2882 C CA . ARG A 1 23 ? 2.292 13.836 7.988 1.00 0.00 23 ARG A CA 3
ATOM 2883 C C . ARG A 1 23 ? 3.108 14.904 7.265 1.00 0.00 23 ARG A C 3
ATOM 2884 O O . ARG A 1 23 ? 3.104 16.071 7.655 1.00 0.00 23 ARG A O 3
ATOM 2905 N N . GLN A 1 24 ? 3.807 14.494 6.212 1.00 0.00 24 GLN A N 3
ATOM 2906 C CA . GLN A 1 24 ? 4.629 15.415 5.436 1.00 0.00 24 GLN A CA 3
ATOM 2907 C C . GLN A 1 24 ? 4.421 15.203 3.940 1.00 0.00 24 GLN A C 3
ATOM 2908 O O . GLN A 1 24 ? 3.745 14.262 3.525 1.00 0.00 24 GLN A O 3
ATOM 2922 N N . MET A 1 25 ? 5.005 16.085 3.135 1.00 0.00 25 MET A N 3
ATOM 2923 C CA . MET A 1 25 ? 4.884 15.993 1.685 1.00 0.00 25 MET A CA 3
ATOM 2924 C C . MET A 1 25 ? 6.239 15.711 1.043 1.00 0.00 25 MET A C 3
ATOM 2925 O O . MET A 1 25 ? 6.329 15.469 -0.161 1.00 0.00 25 MET A O 3
ATOM 2939 N N . THR A 1 26 ? 7.291 15.745 1.854 1.00 0.00 26 THR A N 3
ATOM 2940 C CA . THR A 1 26 ? 8.641 15.495 1.365 1.00 0.00 26 THR A CA 3
ATOM 2941 C C . THR A 1 26 ? 8.724 14.158 0.638 1.00 0.00 26 THR A C 3
ATOM 2942 O O . THR A 1 26 ? 8.292 13.129 1.159 1.00 0.00 26 THR A O 3
ATOM 2953 N N . VAL A 1 27 ? 9.282 14.179 -0.568 1.00 0.00 27 VAL A N 3
ATOM 2954 C CA . VAL A 1 27 ? 9.424 12.967 -1.366 1.00 0.00 27 VAL A CA 3
ATOM 2955 C C . VAL A 1 27 ? 10.713 12.991 -2.179 1.00 0.00 27 VAL A C 3
ATOM 2956 O O . VAL A 1 27 ? 11.441 13.983 -2.178 1.00 0.00 27 VAL A O 3
ATOM 2969 N N . ALA A 1 28 ? 10.989 11.892 -2.873 1.00 0.00 28 ALA A N 3
ATOM 2970 C CA . ALA A 1 28 ? 12.190 11.788 -3.693 1.00 0.00 28 ALA A CA 3
ATOM 2971 C C . ALA A 1 28 ? 12.014 10.747 -4.794 1.00 0.00 28 ALA A C 3
ATOM 2972 O O . ALA A 1 28 ? 11.095 9.930 -4.748 1.00 0.00 28 ALA A O 3
ATOM 2979 N N . SER A 1 29 ? 12.902 10.783 -5.783 1.00 0.00 29 SER A N 3
ATOM 2980 C CA . SER A 1 29 ? 12.842 9.846 -6.898 1.00 0.00 29 SER A CA 3
ATOM 2981 C C . SER A 1 29 ? 12.449 8.452 -6.416 1.00 0.00 29 SER A C 3
ATOM 2982 O O . SER A 1 29 ? 11.765 7.710 -7.119 1.00 0.00 29 SER A O 3
ATOM 2990 N N . GLY A 1 30 ? 12.888 8.104 -5.210 1.00 0.00 30 GLY A N 3
ATOM 2991 C CA . GLY A 1 30 ? 12.573 6.802 -4.653 1.00 0.00 30 GLY A CA 3
ATOM 2992 C C . GLY A 1 30 ? 11.589 6.885 -3.503 1.00 0.00 30 GLY A C 3
ATOM 2993 O O . GLY A 1 30 ? 10.683 6.061 -3.392 1.00 0.00 30 GLY A O 3
ATOM 2997 N N . ASN A 1 31 ? 11.769 7.883 -2.644 1.00 0.00 31 ASN A N 3
ATOM 2998 C CA . ASN A 1 31 ? 10.890 8.069 -1.495 1.00 0.00 31 ASN A CA 3
ATOM 2999 C C . ASN A 1 31 ? 9.671 8.905 -1.872 1.00 0.00 31 ASN A C 3
ATOM 3000 O O . ASN A 1 31 ? 9.579 10.080 -1.519 1.00 0.00 31 ASN A O 3
ATOM 3011 N N . GLN A 1 32 ? 8.738 8.289 -2.590 1.00 0.00 32 GLN A N 3
ATOM 3012 C CA . GLN A 1 32 ? 7.524 8.977 -3.015 1.00 0.00 32 GLN A CA 3
ATOM 3013 C C . GLN A 1 32 ? 6.364 8.666 -2.074 1.00 0.00 32 GLN A C 3
ATOM 3014 O O . GLN A 1 32 ? 6.542 8.004 -1.051 1.00 0.00 32 GLN A O 3
ATOM 3028 N N . LEU A 1 33 ? 5.178 9.148 -2.426 1.00 0.00 33 LEU A N 3
ATOM 3029 C CA . LEU A 1 33 ? 3.988 8.922 -1.613 1.00 0.00 33 LEU A CA 3
ATOM 3030 C C . LEU A 1 33 ? 3.073 7.889 -2.262 1.00 0.00 33 LEU A C 3
ATOM 3031 O O . LEU A 1 33 ? 3.235 7.549 -3.434 1.00 0.00 33 LEU A O 3
ATOM 3047 N N . VAL A 1 34 ? 2.108 7.394 -1.493 1.00 0.00 34 VAL A N 3
ATOM 3048 C CA . VAL A 1 34 ? 1.165 6.402 -1.994 1.00 0.00 34 VAL A CA 3
ATOM 3049 C C . VAL A 1 34 ? -0.216 6.596 -1.377 1.00 0.00 34 VAL A C 3
ATOM 3050 O O . VAL A 1 34 ? -0.340 7.052 -0.241 1.00 0.00 34 VAL A O 3
ATOM 3063 N N . GLU A 1 35 ? -1.251 6.247 -2.135 1.00 0.00 35 GLU A N 3
ATOM 3064 C CA . GLU A 1 35 ? -2.624 6.384 -1.662 1.00 0.00 35 GLU A CA 3
ATOM 3065 C C . GLU A 1 35 ? -3.329 5.031 -1.640 1.00 0.00 35 GLU A C 3
ATOM 3066 O O . GLU A 1 35 ? -3.360 4.317 -2.643 1.00 0.00 35 GLU A O 3
ATOM 3078 N N . CYS A 1 36 ? -3.895 4.684 -0.489 1.00 0.00 36 CYS A N 3
ATOM 3079 C CA . CYS A 1 36 ? -4.599 3.417 -0.333 1.00 0.00 36 CYS A CA 3
ATOM 3080 C C . CYS A 1 36 ? -5.923 3.434 -1.092 1.00 0.00 36 CYS A C 3
ATOM 3081 O O . CYS A 1 36 ? -6.425 4.496 -1.459 1.00 0.00 36 CYS A O 3
ATOM 3088 N N . GLN A 1 37 ? -6.482 2.251 -1.323 1.00 0.00 37 GLN A N 3
ATOM 3089 C CA . GLN A 1 37 ? -7.747 2.130 -2.038 1.00 0.00 37 GLN A CA 3
ATOM 3090 C C . GLN A 1 37 ? -8.908 1.953 -1.065 1.00 0.00 37 GLN A C 3
ATOM 3091 O O . GLN A 1 37 ? -10.038 2.343 -1.355 1.00 0.00 37 GLN A O 3
ATOM 3105 N N . GLU A 1 38 ? -8.620 1.360 0.090 1.00 0.00 38 GLU A N 3
ATOM 3106 C CA . GLU A 1 38 ? -9.641 1.130 1.105 1.00 0.00 38 GLU A CA 3
ATOM 3107 C C . GLU A 1 38 ? -9.773 2.339 2.028 1.00 0.00 38 GLU A C 3
ATOM 3108 O O . GLU A 1 38 ? -10.772 3.057 1.990 1.00 0.00 38 GLU A O 3
ATOM 3120 N N . CYS A 1 39 ? -8.758 2.556 2.858 1.00 0.00 39 CYS A N 3
ATOM 3121 C CA . CYS A 1 39 ? -8.759 3.675 3.791 1.00 0.00 39 CYS A CA 3
ATOM 3122 C C . CYS A 1 39 ? -8.532 4.995 3.059 1.00 0.00 39 CYS A C 3
ATOM 3123 O O . CYS A 1 39 ? -8.886 6.063 3.558 1.00 0.00 39 CYS A O 3
ATOM 3130 N N . HIS A 1 40 ? -7.940 4.912 1.872 1.00 0.00 40 HIS A N 3
ATOM 3131 C CA . HIS A 1 40 ? -7.666 6.099 1.070 1.00 0.00 40 HIS A CA 3
ATOM 3132 C C . HIS A 1 40 ? -6.719 7.044 1.803 1.00 0.00 40 HIS A C 3
ATOM 3133 O O . HIS A 1 40 ? -6.793 8.261 1.641 1.00 0.00 40 HIS A O 3
ATOM 3148 N N . ASN A 1 41 ? -5.831 6.474 2.612 1.00 0.00 41 ASN A N 3
ATOM 3149 C CA . ASN A 1 41 ? -4.871 7.266 3.371 1.00 0.00 41 ASN A CA 3
ATOM 3150 C C . ASN A 1 41 ? -3.524 7.322 2.656 1.00 0.00 41 ASN A C 3
ATOM 3151 O O . ASN A 1 41 ? -3.140 6.381 1.959 1.00 0.00 41 ASN A O 3
ATOM 3162 N N . LEU A 1 42 ? -2.811 8.428 2.833 1.00 0.00 42 LEU A N 3
ATOM 3163 C CA . LEU A 1 42 ? -1.507 8.607 2.205 1.00 0.00 42 LEU A CA 3
ATOM 3164 C C . LEU A 1 42 ? -0.407 7.960 3.041 1.00 0.00 42 LEU A C 3
ATOM 3165 O O . LEU A 1 42 ? -0.310 8.195 4.246 1.00 0.00 42 LEU A O 3
ATOM 3181 N N . TYR A 1 43 ? 0.420 7.147 2.394 1.00 0.00 43 TYR A N 3
ATOM 3182 C CA . TYR A 1 43 ? 1.513 6.466 3.077 1.00 0.00 43 TYR A CA 3
ATOM 3183 C C . TYR A 1 43 ? 2.806 6.567 2.273 1.00 0.00 43 TYR A C 3
ATOM 3184 O O . TYR A 1 43 ? 2.911 6.022 1.174 1.00 0.00 43 TYR A O 3
ATOM 3202 N N . HIS A 1 44 ? 3.788 7.268 2.829 1.00 0.00 44 HIS A N 3
ATOM 3203 C CA . HIS A 1 44 ? 5.076 7.440 2.166 1.00 0.00 44 HIS A CA 3
ATOM 3204 C C . HIS A 1 44 ? 5.736 6.090 1.902 1.00 0.00 44 HIS A C 3
ATOM 3205 O O . HIS A 1 44 ? 5.937 5.298 2.822 1.00 0.00 44 HIS A O 3
ATOM 3219 N N . GLN A 1 45 ? 6.070 5.836 0.641 1.00 0.00 45 GLN A N 3
ATOM 3220 C CA . GLN A 1 45 ? 6.706 4.581 0.258 1.00 0.00 45 GLN A CA 3
ATOM 3221 C C . GLN A 1 45 ? 7.645 4.090 1.354 1.00 0.00 45 GLN A C 3
ATOM 3222 O O . GLN A 1 45 ? 7.825 2.886 1.538 1.00 0.00 45 GLN A O 3
ATOM 3236 N N . ASP A 1 46 ? 8.243 5.030 2.079 1.00 0.00 46 ASP A N 3
ATOM 3237 C CA . ASP A 1 46 ? 9.164 4.692 3.158 1.00 0.00 46 ASP A CA 3
ATOM 3238 C C . ASP A 1 46 ? 8.420 4.546 4.482 1.00 0.00 46 ASP A C 3
ATOM 3239 O O . ASP A 1 46 ? 8.359 3.458 5.055 1.00 0.00 46 ASP A O 3
ATOM 3248 N N . CYS A 1 47 ? 7.855 5.648 4.963 1.00 0.00 47 CYS A N 3
ATOM 3249 C CA . CYS A 1 47 ? 7.116 5.644 6.219 1.00 0.00 47 CYS A CA 3
ATOM 3250 C C . CYS A 1 47 ? 6.369 4.327 6.407 1.00 0.00 47 CYS A C 3
ATOM 3251 O O . CYS A 1 47 ? 6.302 3.790 7.513 1.00 0.00 47 CYS A O 3
ATOM 3258 N N . HIS A 1 48 ? 5.809 3.810 5.318 1.00 0.00 48 HIS A N 3
ATOM 3259 C CA . HIS A 1 48 ? 5.068 2.555 5.361 1.00 0.00 48 HIS A CA 3
ATOM 3260 C C . HIS A 1 48 ? 5.980 1.398 5.760 1.00 0.00 48 HIS A C 3
ATOM 3261 O O . HIS A 1 48 ? 7.190 1.444 5.539 1.00 0.00 48 HIS A O 3
ATOM 3276 N N . LYS A 1 49 ? 5.391 0.363 6.349 1.00 0.00 49 LYS A N 3
ATOM 3277 C CA . LYS A 1 49 ? 6.149 -0.806 6.778 1.00 0.00 49 LYS A CA 3
ATOM 3278 C C . LYS A 1 49 ? 6.876 -1.446 5.600 1.00 0.00 49 LYS A C 3
ATOM 3279 O O . LYS A 1 49 ? 8.103 -1.421 5.508 1.00 0.00 49 LYS A O 3
ATOM 3298 N N . PRO A 1 50 ? 6.102 -2.034 4.675 1.00 0.00 50 PRO A N 3
ATOM 3299 C CA . PRO A 1 50 ? 6.651 -2.690 3.485 1.00 0.00 50 PRO A CA 3
ATOM 3300 C C . PRO A 1 50 ? 7.246 -1.694 2.496 1.00 0.00 50 PRO A C 3
ATOM 3301 O O . PRO A 1 50 ? 6.524 -0.904 1.888 1.00 0.00 50 PRO A O 3
ATOM 3312 N N . GLN A 1 51 ? 8.565 -1.737 2.340 1.00 0.00 51 GLN A N 3
ATOM 3313 C CA . GLN A 1 51 ? 9.256 -0.837 1.424 1.00 0.00 51 GLN A CA 3
ATOM 3314 C C . GLN A 1 51 ? 8.589 -0.839 0.052 1.00 0.00 51 GLN A C 3
ATOM 3315 O O . GLN A 1 51 ? 8.796 -1.751 -0.748 1.00 0.00 51 GLN A O 3
ATOM 3329 N N . VAL A 1 52 ? 7.787 0.187 -0.213 1.00 0.00 52 VAL A N 3
ATOM 3330 C CA . VAL A 1 52 ? 7.091 0.304 -1.488 1.00 0.00 52 VAL A CA 3
ATOM 3331 C C . VAL A 1 52 ? 8.029 0.797 -2.584 1.00 0.00 52 VAL A C 3
ATOM 3332 O O . VAL A 1 52 ? 8.739 1.788 -2.410 1.00 0.00 52 VAL A O 3
ATOM 3345 N N . THR A 1 53 ? 8.027 0.099 -3.715 1.00 0.00 53 THR A N 3
ATOM 3346 C CA . THR A 1 53 ? 8.879 0.465 -4.840 1.00 0.00 53 THR A CA 3
ATOM 3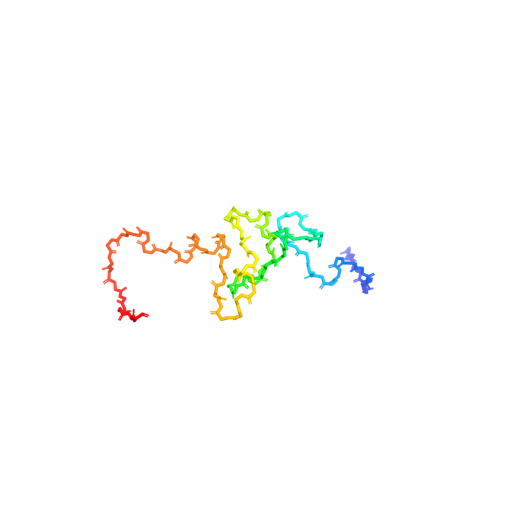347 C C . THR A 1 53 ? 8.116 1.308 -5.856 1.00 0.00 53 THR A C 3
ATOM 3348 O O . THR A 1 53 ? 6.885 1.345 -5.847 1.00 0.00 53 THR A O 3
ATOM 3359 N N . ASP A 1 54 ? 8.853 1.984 -6.730 1.00 0.00 54 ASP A N 3
ATOM 3360 C CA . ASP A 1 54 ? 8.246 2.826 -7.754 1.00 0.00 54 ASP A CA 3
ATOM 3361 C C . ASP A 1 54 ? 7.402 1.992 -8.713 1.00 0.00 54 ASP A C 3
ATOM 3362 O O . ASP A 1 54 ? 6.256 2.332 -9.005 1.00 0.00 54 ASP A O 3
ATOM 3371 N N . LYS A 1 55 ? 7.977 0.897 -9.200 1.00 0.00 55 LYS A N 3
ATOM 3372 C CA . LYS A 1 55 ? 7.279 0.014 -10.126 1.00 0.00 55 LYS A CA 3
ATOM 3373 C C . LYS A 1 55 ? 5.833 -0.199 -9.690 1.00 0.00 55 LYS A C 3
ATOM 3374 O O . LYS A 1 55 ? 4.964 -0.489 -10.512 1.00 0.00 55 LYS A O 3
ATOM 3393 N N . GLU A 1 56 ? 5.583 -0.053 -8.393 1.00 0.00 56 GLU A N 3
ATOM 3394 C CA . GLU A 1 56 ? 4.242 -0.229 -7.849 1.00 0.00 56 GLU A CA 3
ATOM 3395 C C . GLU A 1 56 ? 3.408 1.035 -8.037 1.00 0.00 56 GLU A C 3
ATOM 3396 O O . GLU A 1 56 ? 2.469 1.060 -8.833 1.00 0.00 56 GLU A O 3
ATOM 3408 N N . VAL A 1 57 ? 3.759 2.084 -7.299 1.00 0.00 57 VAL A N 3
ATOM 3409 C CA . VAL A 1 57 ? 3.044 3.352 -7.385 1.00 0.00 57 VAL A CA 3
ATOM 3410 C C . VAL A 1 57 ? 2.909 3.811 -8.832 1.00 0.00 57 VAL A C 3
ATOM 3411 O O . VAL A 1 57 ? 1.975 4.531 -9.181 1.00 0.00 57 VAL A O 3
ATOM 3424 N N . ASN A 1 58 ? 3.850 3.388 -9.671 1.00 0.00 58 ASN A N 3
ATOM 3425 C CA . ASN A 1 58 ? 3.836 3.755 -11.083 1.00 0.00 58 ASN A CA 3
ATOM 3426 C C . ASN A 1 58 ? 2.620 3.162 -11.787 1.00 0.00 58 ASN A C 3
ATOM 3427 O O . ASN A 1 58 ? 2.014 3.803 -12.647 1.00 0.00 58 ASN A O 3
ATOM 3438 N N . ASP A 1 59 ? 2.268 1.936 -11.417 1.00 0.00 59 ASP A N 3
ATOM 3439 C CA . ASP A 1 59 ? 1.124 1.256 -12.013 1.00 0.00 59 ASP A CA 3
ATOM 3440 C C . ASP A 1 59 ? -0.166 2.026 -11.743 1.00 0.00 59 ASP A C 3
ATOM 3441 O O . ASP A 1 59 ? -0.579 2.212 -10.599 1.00 0.00 59 ASP A O 3
ATOM 3450 N N . PRO A 1 60 ? -0.816 2.487 -12.822 1.00 0.00 60 PRO A N 3
ATOM 3451 C CA . PRO A 1 60 ? -2.068 3.245 -12.728 1.00 0.00 60 PRO A CA 3
ATOM 3452 C C . PRO A 1 60 ? -3.237 2.379 -12.270 1.00 0.00 60 PRO A C 3
ATOM 3453 O O . PRO A 1 60 ? -4.100 2.833 -11.519 1.00 0.00 60 PRO A O 3
ATOM 3464 N N . ARG A 1 61 ? -3.258 1.132 -12.728 1.00 0.00 61 ARG A N 3
ATOM 3465 C CA . ARG A 1 61 ? -4.322 0.203 -12.366 1.00 0.00 61 ARG A CA 3
ATOM 3466 C C . ARG A 1 61 ? -3.851 -0.769 -11.288 1.00 0.00 61 ARG A C 3
ATOM 3467 O O . ARG A 1 61 ? -4.199 -1.951 -11.308 1.00 0.00 61 ARG A O 3
ATOM 3488 N N . LEU A 1 62 ? -3.059 -0.265 -10.349 1.00 0.00 62 LEU A N 3
ATOM 3489 C CA . LEU A 1 62 ? -2.540 -1.088 -9.262 1.00 0.00 62 LEU A CA 3
ATOM 3490 C C . LEU A 1 62 ? -3.240 -0.760 -7.948 1.00 0.00 62 LEU A C 3
ATOM 3491 O O . LEU A 1 62 ? -3.239 0.388 -7.502 1.00 0.00 62 LEU A O 3
ATOM 3507 N N . VAL A 1 63 ? -3.835 -1.775 -7.330 1.00 0.00 63 VAL A N 3
ATOM 3508 C CA . VAL A 1 63 ? -4.536 -1.595 -6.064 1.00 0.00 63 VAL A CA 3
ATOM 3509 C C . VAL A 1 63 ? -3.576 -1.699 -4.885 1.00 0.00 63 VAL A C 3
ATOM 3510 O O . VAL A 1 63 ? -3.078 -2.779 -4.571 1.00 0.00 63 VAL A O 3
ATOM 3523 N N . TRP A 1 64 ? -3.322 -0.569 -4.235 1.00 0.00 64 TRP A N 3
ATOM 3524 C CA . TRP A 1 64 ? -2.421 -0.533 -3.089 1.00 0.00 64 TRP A CA 3
ATOM 3525 C C . TRP A 1 64 ? -3.204 -0.530 -1.781 1.00 0.00 64 TRP A C 3
ATOM 3526 O O . TRP A 1 64 ? -4.122 0.270 -1.597 1.00 0.00 64 TRP A O 3
ATOM 3547 N N . TYR A 1 65 ? -2.837 -1.430 -0.875 1.00 0.00 65 TYR A N 3
ATOM 3548 C CA . TYR A 1 65 ? -3.508 -1.532 0.416 1.00 0.00 65 TYR A CA 3
ATOM 3549 C C . TYR A 1 65 ? -2.508 -1.406 1.561 1.00 0.00 65 TYR A C 3
ATOM 3550 O O . TYR A 1 65 ? -1.577 -2.204 1.679 1.00 0.00 65 TYR A O 3
ATOM 3568 N N . CYS A 1 66 ? -2.707 -0.399 2.404 1.00 0.00 66 CYS A N 3
ATOM 3569 C CA . CYS A 1 66 ? -1.825 -0.166 3.541 1.00 0.00 66 CYS A CA 3
ATOM 3570 C C . CYS A 1 66 ? -2.080 -1.188 4.646 1.00 0.00 66 CYS A C 3
ATOM 3571 O O . CYS A 1 66 ? -3.223 -1.559 4.910 1.00 0.00 66 CYS A O 3
ATOM 3578 N N . ALA A 1 67 ? -1.006 -1.638 5.287 1.00 0.00 67 ALA A N 3
ATOM 3579 C CA . ALA A 1 67 ? -1.113 -2.614 6.364 1.00 0.00 67 ALA A CA 3
ATOM 3580 C C . ALA A 1 67 ? -2.398 -2.416 7.160 1.00 0.00 67 ALA A C 3
ATOM 3581 O O . ALA A 1 67 ? -3.233 -3.316 7.244 1.00 0.00 67 ALA A O 3
ATOM 3588 N N . ARG A 1 68 ? -2.551 -1.231 7.743 1.00 0.00 68 ARG A N 3
ATOM 3589 C CA . ARG A 1 68 ? -3.734 -0.915 8.533 1.00 0.00 68 ARG A CA 3
ATOM 3590 C C . ARG A 1 68 ? -4.955 -1.666 8.009 1.00 0.00 68 ARG A C 3
ATOM 3591 O O . ARG A 1 68 ? -5.724 -2.238 8.781 1.00 0.00 68 ARG A O 3
ATOM 3612 N N . CYS A 1 69 ? -5.126 -1.658 6.691 1.00 0.00 69 CYS A N 3
ATOM 3613 C CA . CYS A 1 69 ? -6.253 -2.337 6.063 1.00 0.00 69 CYS A CA 3
ATOM 3614 C C . CYS A 1 69 ? -5.951 -3.818 5.858 1.00 0.00 69 CYS A C 3
ATOM 3615 O O . CYS A 1 69 ? -6.750 -4.683 6.218 1.00 0.00 69 CYS A O 3
ATOM 3622 N N . THR A 1 70 ? -4.790 -4.105 5.277 1.00 0.00 70 THR A N 3
ATOM 3623 C CA . THR A 1 70 ? -4.381 -5.481 5.023 1.00 0.00 70 THR A CA 3
ATOM 3624 C C . THR A 1 70 ? -4.630 -6.362 6.242 1.00 0.00 70 THR A C 3
ATOM 3625 O O . THR A 1 70 ? -5.089 -7.497 6.115 1.00 0.00 70 THR A O 3
ATOM 3636 N N . ARG A 1 71 ? -4.326 -5.831 7.422 1.00 0.00 71 ARG A N 3
ATOM 3637 C CA . ARG A 1 71 ? -4.517 -6.571 8.664 1.00 0.00 71 ARG A CA 3
ATOM 3638 C C . ARG A 1 71 ? -5.993 -6.888 8.887 1.00 0.00 71 ARG A C 3
ATOM 3639 O O . ARG A 1 71 ? -6.338 -7.956 9.392 1.00 0.00 71 ARG A O 3
ATOM 3660 N N . GLN A 1 72 ? -6.858 -5.953 8.507 1.00 0.00 72 GLN A N 3
ATOM 3661 C CA . GLN A 1 72 ? -8.296 -6.133 8.666 1.00 0.00 72 GLN A CA 3
ATOM 3662 C C . GLN A 1 72 ? -8.835 -7.136 7.652 1.00 0.00 72 GLN A C 3
ATOM 3663 O O . GLN A 1 72 ? -9.318 -8.206 8.019 1.00 0.00 72 GLN A O 3
ATOM 3677 N N . MET A 1 73 ? -8.748 -6.781 6.374 1.00 0.00 73 MET A N 3
ATOM 3678 C CA . MET A 1 73 ? -9.227 -7.651 5.306 1.00 0.00 73 MET A CA 3
ATOM 3679 C C . MET A 1 73 ? -8.950 -9.115 5.632 1.00 0.00 73 MET A C 3
ATOM 3680 O O . MET A 1 73 ? -9.767 -9.991 5.345 1.00 0.00 73 MET A O 3
ATOM 3694 N N . LYS A 1 74 ? -7.794 -9.374 6.233 1.00 0.00 74 LYS A N 3
ATOM 3695 C CA . LYS A 1 74 ? -7.409 -10.732 6.599 1.00 0.00 74 LYS A CA 3
ATOM 3696 C C . LYS A 1 74 ? -7.733 -11.013 8.063 1.00 0.00 74 LYS A C 3
ATOM 3697 O O . LYS A 1 74 ? -7.410 -10.216 8.944 1.00 0.00 74 LYS A O 3
ATOM 3716 N N . ARG A 1 75 ? -8.370 -12.152 8.315 1.00 0.00 75 ARG A N 3
ATOM 3717 C CA . ARG A 1 75 ? -8.737 -12.538 9.673 1.00 0.00 75 ARG A CA 3
ATOM 3718 C C . ARG A 1 75 ? -8.348 -13.987 9.949 1.00 0.00 75 ARG A C 3
ATOM 3719 O O . ARG A 1 75 ? -7.835 -14.308 11.020 1.00 0.00 75 ARG A O 3
ATOM 3740 N N . MET A 1 76 ? -8.599 -14.857 8.977 1.00 0.00 76 MET A N 3
ATOM 3741 C CA . MET A 1 76 ? -8.275 -16.272 9.116 1.00 0.00 76 MET A CA 3
ATOM 3742 C C . MET A 1 76 ? -6.838 -16.546 8.683 1.00 0.00 76 MET A C 3
ATOM 3743 O O . MET A 1 76 ? -6.523 -17.630 8.193 1.00 0.00 76 MET A O 3
ATOM 3757 N N . ALA A 1 77 ? -5.970 -15.557 8.869 1.00 0.00 77 ALA A N 3
ATOM 3758 C CA . ALA A 1 77 ? -4.567 -15.692 8.499 1.00 0.00 77 ALA A CA 3
ATOM 3759 C C . ALA A 1 77 ? -3.671 -15.690 9.734 1.00 0.00 77 ALA A C 3
ATOM 3760 O O . ALA A 1 77 ? -2.556 -15.170 9.701 1.00 0.00 77 ALA A O 3
ATOM 3767 N N . GLN A 1 78 ? -4.168 -16.273 10.820 1.00 0.00 78 GLN A N 3
ATOM 3768 C CA . GLN A 1 78 ? -3.412 -16.336 12.065 1.00 0.00 78 GLN A CA 3
ATOM 3769 C C . GLN A 1 78 ? -3.734 -17.614 12.834 1.00 0.00 78 GLN A C 3
ATOM 3770 O O . GLN A 1 78 ? -4.676 -18.332 12.499 1.00 0.00 78 GLN A O 3
ATOM 3784 N N . LYS A 1 79 ? -2.945 -17.892 13.866 1.00 0.00 79 LYS A N 3
ATOM 3785 C CA . LYS A 1 79 ? -3.146 -19.083 14.683 1.00 0.00 79 LYS A CA 3
ATOM 3786 C C . LYS A 1 79 ? -4.121 -18.802 15.822 1.00 0.00 79 LYS A C 3
ATOM 3787 O O . LYS A 1 79 ? -3.977 -17.818 16.546 1.00 0.00 79 LYS A O 3
ATOM 3806 N N . ASN A 1 80 ? -5.111 -19.675 15.975 1.00 0.00 80 ASN A N 3
ATOM 3807 C CA . ASN A 1 80 ? -6.110 -19.522 17.027 1.00 0.00 80 ASN A CA 3
ATOM 3808 C C . ASN A 1 80 ? -5.443 -19.279 18.378 1.00 0.00 80 ASN A C 3
ATOM 3809 O O . ASN A 1 80 ? -4.243 -19.498 18.537 1.00 0.00 80 ASN A O 3
ATOM 3820 N N . GLN A 1 81 ? -6.232 -18.825 19.348 1.00 0.00 81 GLN A N 3
ATOM 3821 C CA . GLN A 1 81 ? -5.718 -18.553 20.685 1.00 0.00 81 GLN A CA 3
ATOM 3822 C C . GLN A 1 81 ? -6.350 -19.486 21.712 1.00 0.00 81 GLN A C 3
ATOM 3823 O O . GLN A 1 81 ? -7.413 -20.060 21.474 1.00 0.00 81 GLN A O 3
ATOM 3837 N N . LYS A 1 82 ? -5.689 -19.635 22.855 1.00 0.00 82 LYS A N 3
ATOM 3838 C CA . LYS A 1 82 ? -6.186 -20.499 23.919 1.00 0.00 82 LYS A CA 3
ATOM 3839 C C . LYS A 1 82 ? -7.710 -20.484 23.965 1.00 0.00 82 LYS A C 3
ATOM 3840 O O . LYS A 1 82 ? -8.330 -19.421 23.998 1.00 0.00 82 LYS A O 3
ATOM 3859 N N . SER A 1 83 ? -8.309 -21.671 23.967 1.00 0.00 83 SER A N 3
ATOM 3860 C CA . SER A 1 83 ? -9.761 -21.795 24.006 1.00 0.00 83 SER A CA 3
ATOM 3861 C C . SER A 1 83 ? -10.205 -22.612 25.215 1.00 0.00 83 SER A C 3
ATOM 3862 O O . SER A 1 83 ? -9.509 -23.530 25.647 1.00 0.00 83 SER A O 3
ATOM 3870 N N . GLY A 1 84 ? -11.370 -22.271 25.758 1.00 0.00 84 GLY A N 3
ATOM 3871 C CA . GLY A 1 84 ? -11.887 -22.982 26.912 1.00 0.00 84 GLY A CA 3
ATOM 3872 C C . GLY A 1 84 ? -12.005 -24.474 26.669 1.00 0.00 84 GLY A C 3
ATOM 3873 O O . GLY A 1 84 ? -11.368 -25.286 27.340 1.00 0.00 84 GLY A O 3
ATOM 3877 N N . PRO A 1 85 ? -12.838 -24.854 25.690 1.00 0.00 85 PRO A N 3
ATOM 3878 C CA . PRO A 1 85 ? -13.058 -26.260 25.338 1.00 0.00 85 PRO A CA 3
ATOM 3879 C C . PRO A 1 85 ? -11.837 -26.890 24.677 1.00 0.00 85 PRO A C 3
ATOM 3880 O O . PRO A 1 85 ? -11.877 -28.043 24.249 1.00 0.00 85 PRO A O 3
ATOM 3891 N N . SER A 1 86 ? -10.753 -26.126 24.598 1.00 0.00 86 SER A N 3
ATOM 3892 C CA . SER A 1 86 ? -9.520 -26.609 23.986 1.00 0.00 86 SER A CA 3
ATOM 3893 C C . SER A 1 86 ? -9.037 -27.884 24.671 1.00 0.00 86 SER A C 3
ATOM 3894 O O . SER A 1 86 ? -8.552 -27.849 25.801 1.00 0.00 86 SER A O 3
ATOM 3902 N N . SER A 1 87 ? -9.174 -29.009 23.976 1.00 0.00 87 SER A N 3
ATOM 3903 C CA . SER A 1 87 ? -8.756 -30.297 24.517 1.00 0.00 87 SER A CA 3
ATOM 3904 C C . SER A 1 87 ? -7.340 -30.642 24.065 1.00 0.00 87 SER A C 3
ATOM 3905 O O . SER A 1 87 ? -7.034 -30.620 22.874 1.00 0.00 87 SER A O 3
ATOM 3913 N N . GLY A 1 88 ? -6.480 -30.962 25.027 1.00 0.00 88 GLY A N 3
ATOM 3914 C CA . GLY A 1 88 ? -5.106 -31.307 24.710 1.00 0.00 88 GLY A CA 3
ATOM 3915 C C . GLY A 1 88 ? -4.120 -30.259 25.184 1.00 0.00 88 GLY A C 3
ATOM 3916 O O . GLY A 1 88 ? -3.077 -30.620 25.727 1.00 0.00 88 GLY A O 3
ATOM 3922 N N . GLY A 1 1 ? -8.663 38.713 4.639 1.00 0.00 1 GLY A N 4
ATOM 3923 C CA . GLY A 1 1 ? -7.937 38.676 5.895 1.00 0.00 1 GLY A CA 4
ATOM 3924 C C . GLY A 1 1 ? -8.294 37.466 6.735 1.00 0.00 1 GLY A C 4
ATOM 3925 O O . GLY A 1 1 ? -9.425 36.983 6.691 1.00 0.00 1 GLY A O 4
ATOM 3929 N N . SER A 1 2 ? -7.326 36.973 7.501 1.00 0.00 2 SER A N 4
ATOM 3930 C CA . SER A 1 2 ? -7.543 35.808 8.351 1.00 0.00 2 SER A CA 4
ATOM 3931 C C . SER A 1 2 ? -8.900 35.885 9.043 1.00 0.00 2 SER A C 4
ATOM 3932 O O . SER A 1 2 ? -9.663 34.918 9.048 1.00 0.00 2 SER A O 4
ATOM 3940 N N . SER A 1 3 ? -9.195 37.042 9.627 1.00 0.00 3 SER A N 4
ATOM 3941 C CA . SER A 1 3 ? -10.458 37.246 10.325 1.00 0.00 3 SER A CA 4
ATOM 3942 C C . SER A 1 3 ? -11.639 37.085 9.372 1.00 0.00 3 SER A C 4
ATOM 3943 O O . SER A 1 3 ? -11.512 37.303 8.168 1.00 0.00 3 SER A O 4
ATOM 3951 N N . GLY A 1 4 ? -12.788 36.703 9.921 1.00 0.00 4 GLY A N 4
ATOM 3952 C CA . GLY A 1 4 ? -13.974 36.519 9.106 1.00 0.00 4 GLY A CA 4
ATOM 3953 C C . GLY A 1 4 ? -14.119 35.096 8.605 1.00 0.00 4 GLY A C 4
ATOM 3954 O O . GLY A 1 4 ? -13.129 34.380 8.455 1.00 0.00 4 GLY A O 4
ATOM 3958 N N . SER A 1 5 ? -15.356 34.684 8.348 1.00 0.00 5 SER A N 4
ATOM 3959 C CA . SER A 1 5 ? -15.628 33.334 7.866 1.00 0.00 5 SER A CA 4
ATOM 3960 C C . SER A 1 5 ? -15.842 33.329 6.356 1.00 0.00 5 SER A C 4
ATOM 3961 O O . SER A 1 5 ? -16.735 32.652 5.847 1.00 0.00 5 SER A O 4
ATOM 3969 N N . SER A 1 6 ? -15.016 34.090 5.645 1.00 0.00 6 SER A N 4
ATOM 3970 C CA . SER A 1 6 ? -15.116 34.178 4.193 1.00 0.00 6 SER A CA 4
ATOM 3971 C C . SER A 1 6 ? -14.172 33.184 3.522 1.00 0.00 6 SER A C 4
ATOM 3972 O O . SER A 1 6 ? -14.597 32.349 2.724 1.00 0.00 6 SER A O 4
ATOM 3980 N N . GLY A 1 7 ? -12.888 33.281 3.853 1.00 0.00 7 GLY A N 4
ATOM 3981 C CA . GLY A 1 7 ? -11.903 32.386 3.275 1.00 0.00 7 GLY A CA 4
ATOM 3982 C C . GLY A 1 7 ? -10.496 32.689 3.749 1.00 0.00 7 GLY A C 4
ATOM 3983 O O . GLY A 1 7 ? -10.243 32.772 4.950 1.00 0.00 7 GLY A O 4
ATOM 3987 N N . ALA A 1 8 ? -9.577 32.852 2.803 1.00 0.00 8 ALA A N 4
ATOM 3988 C CA . ALA A 1 8 ? -8.187 33.147 3.131 1.00 0.00 8 ALA A CA 4
ATOM 3989 C C . ALA A 1 8 ? -7.565 32.020 3.948 1.00 0.00 8 ALA A C 4
ATOM 3990 O O . ALA A 1 8 ? -6.833 32.267 4.907 1.00 0.00 8 ALA A O 4
ATOM 3997 N N . ASP A 1 9 ? -7.860 30.784 3.563 1.00 0.00 9 ASP A N 4
ATOM 3998 C CA . ASP A 1 9 ? -7.329 29.618 4.260 1.00 0.00 9 ASP A CA 4
ATOM 3999 C C . ASP A 1 9 ? -6.698 28.638 3.277 1.00 0.00 9 ASP A C 4
ATOM 4000 O O . ASP A 1 9 ? -7.371 27.753 2.748 1.00 0.00 9 ASP A O 4
ATOM 4009 N N . ASP A 1 10 ? -5.402 28.802 3.036 1.00 0.00 10 ASP A N 4
ATOM 4010 C CA . ASP A 1 10 ? -4.679 27.931 2.116 1.00 0.00 10 ASP A CA 4
ATOM 4011 C C . ASP A 1 10 ? -3.642 27.096 2.859 1.00 0.00 10 ASP A C 4
ATOM 4012 O O . ASP A 1 10 ? -2.818 27.629 3.604 1.00 0.00 10 ASP A O 4
ATOM 4021 N N . PHE A 1 11 ? -3.688 25.784 2.654 1.00 0.00 11 PHE A N 4
ATOM 4022 C CA . PHE A 1 11 ? -2.753 24.874 3.306 1.00 0.00 11 PHE A CA 4
ATOM 4023 C C . PHE A 1 11 ? -2.570 23.601 2.485 1.00 0.00 11 PHE A C 4
ATOM 4024 O O . PHE A 1 11 ? -3.538 23.021 1.995 1.00 0.00 11 PHE A O 4
ATOM 4041 N N . ALA A 1 12 ? -1.320 23.174 2.339 1.00 0.00 12 ALA A N 4
ATOM 4042 C CA . ALA A 1 12 ? -1.008 21.970 1.579 1.00 0.00 12 ALA A CA 4
ATOM 4043 C C . ALA A 1 12 ? -2.049 20.882 1.823 1.00 0.00 12 ALA A C 4
ATOM 4044 O O . ALA A 1 12 ? -2.545 20.262 0.883 1.00 0.00 12 ALA A O 4
ATOM 4051 N N . MET A 1 13 ? -2.373 20.654 3.092 1.00 0.00 13 MET A N 4
ATOM 4052 C CA . MET A 1 13 ? -3.355 19.641 3.459 1.00 0.00 13 MET A CA 4
ATOM 4053 C C . MET A 1 13 ? -4.483 19.580 2.434 1.00 0.00 13 MET A C 4
ATOM 4054 O O . MET A 1 13 ? -4.831 18.506 1.944 1.00 0.00 13 MET A O 4
ATOM 4068 N N . GLU A 1 14 ? -5.050 20.739 2.115 1.00 0.00 14 GLU A N 4
ATOM 4069 C CA . GLU A 1 14 ? -6.139 20.815 1.148 1.00 0.00 14 GLU A CA 4
ATOM 4070 C C . GLU A 1 14 ? -5.887 19.881 -0.032 1.00 0.00 14 GLU A C 4
ATOM 4071 O O . GLU A 1 14 ? -6.665 18.964 -0.288 1.00 0.00 14 GLU A O 4
ATOM 4083 N N . MET A 1 15 ? -4.792 20.123 -0.746 1.00 0.00 15 MET A N 4
ATOM 4084 C CA . MET A 1 15 ? -4.436 19.303 -1.898 1.00 0.00 15 MET A CA 4
ATOM 4085 C C . MET A 1 15 ? -4.435 17.822 -1.533 1.00 0.00 15 MET A C 4
ATOM 4086 O O . MET A 1 15 ? -5.156 17.025 -2.131 1.00 0.00 15 MET A O 4
ATOM 4100 N N . GLY A 1 16 ? -3.620 17.461 -0.546 1.00 0.00 16 GLY A N 4
ATOM 4101 C CA . GLY A 1 16 ? -3.541 16.077 -0.119 1.00 0.00 16 GLY A CA 4
ATOM 4102 C C . GLY A 1 16 ? -2.396 15.331 -0.776 1.00 0.00 16 GLY A C 4
ATOM 4103 O O . GLY A 1 16 ? -2.612 14.350 -1.488 1.00 0.00 16 GLY A O 4
ATOM 4107 N N . LEU A 1 17 ? -1.175 15.798 -0.539 1.00 0.00 17 LEU A N 4
ATOM 4108 C CA . LEU A 1 17 ? 0.009 15.170 -1.115 1.00 0.00 17 LEU A CA 4
ATOM 4109 C C . LEU A 1 17 ? 0.995 14.766 -0.024 1.00 0.00 17 LEU A C 4
ATOM 4110 O O . LEU A 1 17 ? 2.194 14.637 -0.274 1.00 0.00 17 LEU A O 4
ATOM 4126 N N . ALA A 1 18 ? 0.483 14.565 1.185 1.00 0.00 18 ALA A N 4
ATOM 4127 C CA . ALA A 1 18 ? 1.318 14.171 2.313 1.00 0.00 18 ALA A CA 4
ATOM 4128 C C . ALA A 1 18 ? 0.813 12.878 2.945 1.00 0.00 18 ALA A C 4
ATOM 4129 O O . ALA A 1 18 ? -0.392 12.632 3.000 1.00 0.00 18 ALA A O 4
ATOM 4136 N N . CYS A 1 19 ? 1.742 12.055 3.420 1.00 0.00 19 CYS A N 4
ATOM 4137 C CA . CYS A 1 19 ? 1.391 10.787 4.048 1.00 0.00 19 CYS A CA 4
ATOM 4138 C C . CYS A 1 19 ? 0.708 11.015 5.393 1.00 0.00 19 CYS A C 4
ATOM 4139 O O . CYS A 1 19 ? 0.484 12.155 5.802 1.00 0.00 19 CYS A O 4
ATOM 4146 N N . VAL A 1 20 ? 0.381 9.924 6.077 1.00 0.00 20 VAL A N 4
ATOM 4147 C CA . VAL A 1 20 ? -0.275 10.004 7.377 1.00 0.00 20 VAL A CA 4
ATOM 4148 C C . VAL A 1 20 ? 0.701 9.693 8.505 1.00 0.00 20 VAL A C 4
ATOM 4149 O O . VAL A 1 20 ? 0.479 10.073 9.655 1.00 0.00 20 VAL A O 4
ATOM 4162 N N . VAL A 1 21 ? 1.785 9.001 8.169 1.00 0.00 21 VAL A N 4
ATOM 4163 C CA . VAL A 1 21 ? 2.797 8.639 9.154 1.00 0.00 21 VAL A CA 4
ATOM 4164 C C . VAL A 1 21 ? 3.476 9.879 9.724 1.00 0.00 21 VAL A C 4
ATOM 4165 O O . VAL A 1 21 ? 3.200 10.289 10.852 1.00 0.00 21 VAL A O 4
ATOM 4178 N N . CYS A 1 22 ? 4.367 10.474 8.937 1.00 0.00 22 CYS A N 4
ATOM 4179 C CA . CYS A 1 22 ? 5.087 11.669 9.362 1.00 0.00 22 CYS A CA 4
ATOM 4180 C C . CYS A 1 22 ? 4.338 12.932 8.948 1.00 0.00 22 CYS A C 4
ATOM 4181 O O . CYS A 1 22 ? 4.725 14.043 9.310 1.00 0.00 22 CYS A O 4
ATOM 4188 N N . ARG A 1 23 ? 3.263 12.753 8.186 1.00 0.00 23 ARG A N 4
ATOM 4189 C CA . ARG A 1 23 ? 2.460 13.877 7.722 1.00 0.00 23 ARG A CA 4
ATOM 4190 C C . ARG A 1 23 ? 3.323 14.889 6.974 1.00 0.00 23 ARG A C 4
ATOM 4191 O O . ARG A 1 23 ? 3.339 16.073 7.310 1.00 0.00 23 ARG A O 4
ATOM 4212 N N . GLN A 1 24 ? 4.040 14.414 5.961 1.00 0.00 24 GLN A N 4
ATOM 4213 C CA . GLN A 1 24 ? 4.906 15.278 5.167 1.00 0.00 24 GLN A CA 4
ATOM 4214 C C . GLN A 1 24 ? 4.734 15.001 3.677 1.00 0.00 24 GLN A C 4
ATOM 4215 O O . GLN A 1 24 ? 4.043 14.060 3.287 1.00 0.00 24 GLN A O 4
ATOM 4229 N N . MET A 1 25 ? 5.365 15.828 2.850 1.00 0.00 25 MET A N 4
ATOM 4230 C CA . MET A 1 25 ? 5.282 15.671 1.403 1.00 0.00 25 MET A CA 4
ATOM 4231 C C . MET A 1 25 ? 6.641 15.305 0.816 1.00 0.00 25 MET A C 4
ATOM 4232 O O . MET A 1 25 ? 6.735 14.851 -0.325 1.00 0.00 25 MET A O 4
ATOM 4246 N N . THR A 1 26 ? 7.694 15.505 1.603 1.00 0.00 26 THR A N 4
ATOM 4247 C CA . THR A 1 26 ? 9.048 15.198 1.161 1.00 0.00 26 THR A CA 4
ATOM 4248 C C . THR A 1 26 ? 9.102 13.850 0.451 1.00 0.00 26 THR A C 4
ATOM 4249 O O . THR A 1 26 ? 8.706 12.826 1.009 1.00 0.00 26 THR A O 4
ATOM 4260 N N . VAL A 1 27 ? 9.595 13.855 -0.784 1.00 0.00 27 VAL A N 4
ATOM 4261 C CA . VAL A 1 27 ? 9.702 12.632 -1.570 1.00 0.00 27 VAL A CA 4
ATOM 4262 C C . VAL A 1 27 ? 11.000 12.604 -2.369 1.00 0.00 27 VAL A C 4
ATOM 4263 O O . VAL A 1 27 ? 11.766 13.567 -2.361 1.00 0.00 27 VAL A O 4
ATOM 4276 N N . ALA A 1 28 ? 11.241 11.494 -3.058 1.00 0.00 28 ALA A N 4
ATOM 4277 C CA . ALA A 1 28 ? 12.445 11.341 -3.865 1.00 0.00 28 ALA A CA 4
ATOM 4278 C C . ALA A 1 28 ? 12.420 10.032 -4.646 1.00 0.00 28 ALA A C 4
ATOM 4279 O O . ALA A 1 28 ? 11.603 9.152 -4.376 1.00 0.00 28 ALA A O 4
ATOM 4286 N N . SER A 1 29 ? 13.320 9.910 -5.617 1.00 0.00 29 SER A N 4
ATOM 4287 C CA . SER A 1 29 ? 13.397 8.710 -6.441 1.00 0.00 29 SER A CA 4
ATOM 4288 C C . SER A 1 29 ? 13.393 7.454 -5.574 1.00 0.00 29 SER A C 4
ATOM 4289 O O . SER A 1 29 ? 14.234 7.293 -4.691 1.00 0.00 29 SER A O 4
ATOM 4297 N N . GLY A 1 30 ? 12.437 6.567 -5.834 1.00 0.00 30 GLY A N 4
ATOM 4298 C CA . GLY A 1 30 ? 12.339 5.337 -5.069 1.00 0.00 30 GLY A CA 4
ATOM 4299 C C . GLY A 1 30 ? 11.483 5.493 -3.828 1.00 0.00 30 GLY A C 4
ATOM 4300 O O . GLY A 1 30 ? 10.741 4.583 -3.459 1.00 0.00 30 GLY A O 4
ATOM 4304 N N . ASN A 1 31 ? 11.587 6.649 -3.180 1.00 0.00 31 ASN A N 4
ATOM 4305 C CA . ASN A 1 31 ? 10.817 6.920 -1.972 1.00 0.00 31 ASN A CA 4
ATOM 4306 C C . ASN A 1 31 ? 9.713 7.936 -2.246 1.00 0.00 31 ASN A C 4
ATOM 4307 O O . ASN A 1 31 ? 9.796 9.087 -1.817 1.00 0.00 31 ASN A O 4
ATOM 4318 N N . GLN A 1 32 ? 8.681 7.502 -2.962 1.00 0.00 32 GLN A N 4
ATOM 4319 C CA . GLN A 1 32 ? 7.561 8.374 -3.293 1.00 0.00 32 GLN A CA 4
ATOM 4320 C C . GLN A 1 32 ? 6.396 8.152 -2.334 1.00 0.00 32 GLN A C 4
ATOM 4321 O O . GLN A 1 32 ? 6.507 7.391 -1.371 1.00 0.00 32 GLN A O 4
ATOM 4335 N N . LEU A 1 33 ? 5.279 8.819 -2.603 1.00 0.00 33 LEU A N 4
ATOM 4336 C CA . LEU A 1 33 ? 4.092 8.695 -1.764 1.00 0.00 33 LEU A CA 4
ATOM 4337 C C . LEU A 1 33 ? 3.111 7.688 -2.355 1.00 0.00 33 LEU A C 4
ATOM 4338 O O . LEU A 1 33 ? 3.171 7.369 -3.542 1.00 0.00 33 LEU A O 4
ATOM 4354 N N . VAL A 1 34 ? 2.205 7.191 -1.518 1.00 0.00 34 VAL A N 4
ATOM 4355 C CA . VAL A 1 34 ? 1.208 6.222 -1.958 1.00 0.00 34 VAL A CA 4
ATOM 4356 C C . VAL A 1 34 ? -0.149 6.502 -1.321 1.00 0.00 34 VAL A C 4
ATOM 4357 O O . VAL A 1 34 ? -0.238 7.195 -0.308 1.00 0.00 34 VAL A O 4
ATOM 4370 N N . GLU A 1 35 ? -1.202 5.958 -1.922 1.00 0.00 35 GLU A N 4
ATOM 4371 C CA . GLU A 1 35 ? -2.555 6.150 -1.412 1.00 0.00 35 GLU A CA 4
ATOM 4372 C C . GLU A 1 35 ? -3.317 4.828 -1.379 1.00 0.00 35 GLU A C 4
ATOM 4373 O O . GLU A 1 35 ? -3.287 4.057 -2.339 1.00 0.00 35 GLU A O 4
ATOM 4385 N N . CYS A 1 36 ? -3.998 4.572 -0.268 1.00 0.00 36 CYS A N 4
ATOM 4386 C CA . CYS A 1 36 ? -4.767 3.344 -0.107 1.00 0.00 36 CYS A CA 4
ATOM 4387 C C . CYS A 1 36 ? -6.104 3.440 -0.838 1.00 0.00 36 CYS A C 4
ATOM 4388 O O . CYS A 1 36 ? -6.551 4.530 -1.192 1.00 0.00 36 CYS A O 4
ATOM 4395 N N . GLN A 1 37 ? -6.735 2.291 -1.059 1.00 0.00 37 GLN A N 4
ATOM 4396 C CA . GLN A 1 37 ? -8.019 2.246 -1.747 1.00 0.00 37 GLN A CA 4
ATOM 4397 C C . GLN A 1 37 ? -9.170 2.171 -0.749 1.00 0.00 37 GLN A C 4
ATOM 4398 O O . GLN A 1 37 ? -10.234 2.746 -0.971 1.00 0.00 37 GLN A O 4
ATOM 4412 N N . GLU A 1 38 ? -8.947 1.458 0.351 1.00 0.00 38 GLU A N 4
ATOM 4413 C CA . GLU A 1 38 ? -9.967 1.308 1.383 1.00 0.00 38 GLU A CA 4
ATOM 4414 C C . GLU A 1 38 ? -10.009 2.535 2.288 1.00 0.00 38 GLU A C 4
ATOM 4415 O O . GLU A 1 38 ? -10.967 3.309 2.260 1.00 0.00 38 GLU A O 4
ATOM 4427 N N . CYS A 1 39 ? -8.965 2.706 3.092 1.00 0.00 39 CYS A N 4
ATOM 4428 C CA . CYS A 1 39 ? -8.882 3.838 4.008 1.00 0.00 39 CYS A CA 4
ATOM 4429 C C . CYS A 1 39 ? -8.665 5.141 3.244 1.00 0.00 39 CYS A C 4
ATOM 4430 O O . CYS A 1 39 ? -9.041 6.217 3.711 1.00 0.00 39 CYS A O 4
ATOM 4437 N N . HIS A 1 40 ? -8.057 5.036 2.066 1.00 0.00 40 HIS A N 4
ATOM 4438 C CA . HIS A 1 40 ? -7.791 6.206 1.237 1.00 0.00 40 HIS A CA 4
ATOM 4439 C C . HIS A 1 40 ? -6.838 7.166 1.941 1.00 0.00 40 HIS A C 4
ATOM 4440 O O . HIS A 1 40 ? -7.005 8.383 1.873 1.00 0.00 40 HIS A O 4
ATOM 4455 N N . ASN A 1 41 ? -5.839 6.610 2.619 1.00 0.00 41 ASN A N 4
ATOM 4456 C CA . ASN A 1 41 ? -4.860 7.417 3.337 1.00 0.00 41 ASN A CA 4
ATOM 4457 C C . ASN A 1 41 ? -3.519 7.422 2.609 1.00 0.00 41 ASN A C 4
ATOM 4458 O O . ASN A 1 41 ? -3.165 6.457 1.931 1.00 0.00 41 ASN A O 4
ATOM 4469 N N . LEU A 1 42 ? -2.776 8.514 2.756 1.00 0.00 42 LEU A N 4
ATOM 4470 C CA . LEU A 1 42 ? -1.473 8.644 2.113 1.00 0.00 42 LEU A CA 4
ATOM 4471 C C . LEU A 1 42 ? -0.380 8.004 2.963 1.00 0.00 42 LEU A C 4
ATOM 4472 O O . LEU A 1 42 ? -0.241 8.311 4.147 1.00 0.00 42 LEU A O 4
ATOM 4488 N N . TYR A 1 43 ? 0.394 7.115 2.350 1.00 0.00 43 TYR A N 4
ATOM 4489 C CA . TYR A 1 43 ? 1.474 6.431 3.050 1.00 0.00 43 TYR A CA 4
ATOM 4490 C C . TYR A 1 43 ? 2.758 6.454 2.225 1.00 0.00 43 TYR A C 4
ATOM 4491 O O . TYR A 1 43 ? 2.817 5.890 1.132 1.00 0.00 43 TYR A O 4
ATOM 4509 N N . HIS A 1 44 ? 3.784 7.110 2.758 1.00 0.00 44 HIS A N 4
ATOM 4510 C CA . HIS A 1 44 ? 5.068 7.206 2.073 1.00 0.00 44 HIS A CA 4
ATOM 4511 C C . HIS A 1 44 ? 5.657 5.821 1.825 1.00 0.00 44 HIS A C 4
ATOM 4512 O O . HIS A 1 44 ? 5.750 5.004 2.741 1.00 0.00 44 HIS A O 4
ATOM 4526 N N . GLN A 1 45 ? 6.051 5.564 0.582 1.00 0.00 45 GLN A N 4
ATOM 4527 C CA . GLN A 1 45 ? 6.629 4.277 0.215 1.00 0.00 45 GLN A CA 4
ATOM 4528 C C . GLN A 1 45 ? 7.560 3.766 1.310 1.00 0.00 45 GLN A C 4
ATOM 4529 O O . GLN A 1 45 ? 7.784 2.562 1.435 1.00 0.00 45 GLN A O 4
ATOM 4543 N N . ASP A 1 46 ? 8.099 4.688 2.099 1.00 0.00 46 ASP A N 4
ATOM 4544 C CA . ASP A 1 46 ? 9.005 4.331 3.184 1.00 0.00 46 ASP A CA 4
ATOM 4545 C C . ASP A 1 46 ? 8.259 4.258 4.513 1.00 0.00 46 ASP A C 4
ATOM 4546 O O . ASP A 1 46 ? 8.154 3.192 5.121 1.00 0.00 46 ASP A O 4
ATOM 4555 N N . CYS A 1 47 ? 7.744 5.399 4.960 1.00 0.00 47 CYS A N 4
ATOM 4556 C CA . CYS A 1 47 ? 7.010 5.466 6.217 1.00 0.00 47 CYS A CA 4
ATOM 4557 C C . CYS A 1 47 ? 6.177 4.205 6.429 1.00 0.00 47 CYS A C 4
ATOM 4558 O O . CYS A 1 47 ? 6.094 3.682 7.541 1.00 0.00 47 CYS A O 4
ATOM 4565 N N . HIS A 1 48 ? 5.562 3.721 5.355 1.00 0.00 48 HIS A N 4
ATOM 4566 C CA . HIS A 1 48 ? 4.736 2.521 5.422 1.00 0.00 48 HIS A CA 4
ATOM 4567 C C . HIS A 1 48 ? 5.570 1.310 5.829 1.00 0.00 48 HIS A C 4
ATOM 4568 O O . HIS A 1 48 ? 6.789 1.295 5.655 1.00 0.00 48 HIS A O 4
ATOM 4583 N N . LYS A 1 49 ? 4.906 0.296 6.374 1.00 0.00 49 LYS A N 4
ATOM 4584 C CA . LYS A 1 49 ? 5.585 -0.920 6.806 1.00 0.00 49 LYS A CA 4
ATOM 4585 C C . LYS A 1 49 ? 6.295 -1.592 5.635 1.00 0.00 49 LYS A C 4
ATOM 4586 O O . LYS A 1 49 ? 7.524 -1.642 5.570 1.00 0.00 49 LYS A O 4
ATOM 4605 N N . PRO A 1 50 ? 5.507 -2.120 4.687 1.00 0.00 50 PRO A N 4
ATOM 4606 C CA . PRO A 1 50 ? 6.039 -2.796 3.501 1.00 0.00 50 PRO A CA 4
ATOM 4607 C C . PRO A 1 50 ? 6.716 -1.828 2.537 1.00 0.00 50 PRO A C 4
ATOM 4608 O O . PRO A 1 50 ? 6.053 -1.021 1.886 1.00 0.00 50 PRO A O 4
ATOM 4619 N N . GLN A 1 51 ? 8.040 -1.916 2.450 1.00 0.00 51 GLN A N 4
ATOM 4620 C CA . GLN A 1 51 ? 8.806 -1.046 1.565 1.00 0.00 51 GLN A CA 4
ATOM 4621 C C . GLN A 1 51 ? 8.216 -1.045 0.158 1.00 0.00 51 GLN A C 4
ATOM 4622 O O . GLN A 1 51 ? 8.431 -1.977 -0.617 1.00 0.00 51 GLN A O 4
ATOM 4636 N N . VAL A 1 52 ? 7.470 0.006 -0.165 1.00 0.00 52 VAL A N 4
ATOM 4637 C CA . VAL A 1 52 ? 6.849 0.129 -1.478 1.00 0.00 52 VAL A CA 4
ATOM 4638 C C . VAL A 1 52 ? 7.832 0.686 -2.501 1.00 0.00 52 VAL A C 4
ATOM 4639 O O . VAL A 1 52 ? 8.569 1.633 -2.220 1.00 0.00 52 VAL A O 4
ATOM 4652 N N . THR A 1 53 ? 7.839 0.094 -3.691 1.00 0.00 53 THR A N 4
ATOM 4653 C CA . THR A 1 53 ? 8.732 0.531 -4.757 1.00 0.00 53 THR A CA 4
ATOM 4654 C C . THR A 1 53 ? 8.012 1.451 -5.735 1.00 0.00 53 THR A C 4
ATOM 4655 O O . THR A 1 53 ? 6.789 1.582 -5.694 1.00 0.00 53 THR A O 4
ATOM 4666 N N . ASP A 1 54 ? 8.778 2.088 -6.614 1.00 0.00 54 ASP A N 4
ATOM 4667 C CA . ASP A 1 54 ? 8.212 2.996 -7.605 1.00 0.00 54 ASP A CA 4
ATOM 4668 C C . ASP A 1 54 ? 7.453 2.223 -8.680 1.00 0.00 54 ASP A C 4
ATOM 4669 O O . ASP A 1 54 ? 6.263 2.450 -8.898 1.00 0.00 54 ASP A O 4
ATOM 4678 N N . LYS A 1 55 ? 8.150 1.311 -9.349 1.00 0.00 55 LYS A N 4
ATOM 4679 C CA . LYS A 1 55 ? 7.543 0.504 -10.400 1.00 0.00 55 LYS A CA 4
ATOM 4680 C C . LYS A 1 55 ? 6.092 0.176 -10.065 1.00 0.00 55 LYS A C 4
ATOM 4681 O O . LYS A 1 55 ? 5.236 0.132 -10.949 1.00 0.00 55 LYS A O 4
ATOM 4700 N N . GLU A 1 56 ? 5.822 -0.053 -8.784 1.00 0.00 56 GLU A N 4
ATOM 4701 C CA . GLU A 1 56 ? 4.473 -0.377 -8.334 1.00 0.00 56 GLU A CA 4
ATOM 4702 C C . GLU A 1 56 ? 3.603 0.876 -8.279 1.00 0.00 56 GLU A C 4
ATOM 4703 O O . GLU A 1 56 ? 2.584 0.968 -8.964 1.00 0.00 56 GLU A O 4
ATOM 4715 N N . VAL A 1 57 ? 4.012 1.838 -7.459 1.00 0.00 57 VAL A N 4
ATOM 4716 C CA . VAL A 1 57 ? 3.271 3.086 -7.314 1.00 0.00 57 VAL A CA 4
ATOM 4717 C C . VAL A 1 57 ? 2.873 3.649 -8.673 1.00 0.00 57 VAL A C 4
ATOM 4718 O O . VAL A 1 57 ? 1.850 4.320 -8.802 1.00 0.00 57 VAL A O 4
ATOM 4731 N N . ASN A 1 58 ? 3.689 3.371 -9.685 1.00 0.00 58 ASN A N 4
ATOM 4732 C CA . ASN A 1 58 ? 3.421 3.851 -11.036 1.00 0.00 58 ASN A CA 4
ATOM 4733 C C . ASN A 1 58 ? 2.133 3.244 -11.584 1.00 0.00 58 ASN A C 4
ATOM 4734 O O . ASN A 1 58 ? 1.227 3.962 -12.006 1.00 0.00 58 ASN A O 4
ATOM 4745 N N . ASP A 1 59 ? 2.059 1.917 -11.573 1.00 0.00 59 ASP A N 4
ATOM 4746 C CA . ASP A 1 59 ? 0.882 1.213 -12.066 1.00 0.00 59 ASP A CA 4
ATOM 4747 C C . ASP A 1 59 ? -0.393 1.979 -11.725 1.00 0.00 59 ASP A C 4
ATOM 4748 O O . ASP A 1 59 ? -0.790 2.086 -10.565 1.00 0.00 59 ASP A O 4
ATOM 4757 N N . PRO A 1 60 ? -1.049 2.527 -12.759 1.00 0.00 60 PRO A N 4
ATOM 4758 C CA . PRO A 1 60 ? -2.288 3.293 -12.594 1.00 0.00 60 PRO A CA 4
ATOM 4759 C C . PRO A 1 60 ? -3.464 2.413 -12.186 1.00 0.00 60 PRO A C 4
ATOM 4760 O O . PRO A 1 60 ? -4.304 2.816 -11.382 1.00 0.00 60 PRO A O 4
ATOM 4771 N N . ARG A 1 61 ? -3.518 1.209 -12.746 1.00 0.00 61 ARG A N 4
ATOM 4772 C CA . ARG A 1 61 ? -4.592 0.272 -12.441 1.00 0.00 61 ARG A CA 4
ATOM 4773 C C . ARG A 1 61 ? -4.182 -0.680 -11.321 1.00 0.00 61 ARG A C 4
ATOM 4774 O O . ARG A 1 61 ? -4.603 -1.837 -11.290 1.00 0.00 61 ARG A O 4
ATOM 4795 N N . LEU A 1 62 ? -3.359 -0.185 -10.403 1.00 0.00 62 LEU A N 4
ATOM 4796 C CA . LEU A 1 62 ? -2.892 -0.990 -9.281 1.00 0.00 62 LEU A CA 4
ATOM 4797 C C . LEU A 1 62 ? -3.559 -0.552 -7.981 1.00 0.00 62 LEU A C 4
ATOM 4798 O O . LEU A 1 62 ? -3.493 0.616 -7.600 1.00 0.00 62 LEU A O 4
ATOM 4814 N N . VAL A 1 63 ? -4.200 -1.499 -7.303 1.00 0.00 63 VAL A N 4
ATOM 4815 C CA . VAL A 1 63 ? -4.876 -1.212 -6.043 1.00 0.00 63 VAL A CA 4
ATOM 4816 C C . VAL A 1 63 ? -3.926 -1.367 -4.861 1.00 0.00 63 VAL A C 4
ATOM 4817 O O . VAL A 1 63 ? -3.529 -2.479 -4.513 1.00 0.00 63 VAL A O 4
ATOM 4830 N N . TRP A 1 64 ? -3.566 -0.245 -4.249 1.00 0.00 64 TRP A N 4
ATOM 4831 C CA . TRP A 1 64 ? -2.662 -0.256 -3.104 1.00 0.00 64 TRP A CA 4
ATOM 4832 C C . TRP A 1 64 ? -3.441 -0.231 -1.794 1.00 0.00 64 TRP A C 4
ATOM 4833 O O . TRP A 1 64 ? -4.513 0.369 -1.710 1.00 0.00 64 TRP A O 4
ATOM 4854 N N . TYR A 1 65 ? -2.897 -0.886 -0.775 1.00 0.00 65 TYR A N 4
ATOM 4855 C CA . TYR A 1 65 ? -3.544 -0.940 0.531 1.00 0.00 65 TYR A CA 4
ATOM 4856 C C . TYR A 1 65 ? -2.541 -0.665 1.647 1.00 0.00 65 TYR A C 4
ATOM 4857 O O . TYR A 1 65 ? -1.339 -0.877 1.485 1.00 0.00 65 TYR A O 4
ATOM 4875 N N . CYS A 1 66 ? -3.045 -0.192 2.783 1.00 0.00 66 CYS A N 4
ATOM 4876 C CA . CYS A 1 66 ? -2.196 0.113 3.928 1.00 0.00 66 CYS A CA 4
ATOM 4877 C C . CYS A 1 66 ? -2.352 -0.944 5.017 1.00 0.00 66 CYS A C 4
ATOM 4878 O O . CYS A 1 66 ? -3.461 -1.390 5.310 1.00 0.00 66 CYS A O 4
ATOM 4885 N N . ALA A 1 67 ? -1.232 -1.341 5.614 1.00 0.00 67 ALA A N 4
ATOM 4886 C CA . ALA A 1 67 ? -1.244 -2.343 6.672 1.00 0.00 67 ALA A CA 4
ATOM 4887 C C . ALA A 1 67 ? -2.546 -2.289 7.465 1.00 0.00 67 ALA A C 4
ATOM 4888 O O . ALA A 1 67 ? -3.245 -3.294 7.598 1.00 0.00 67 ALA A O 4
ATOM 4895 N N . ARG A 1 68 ? -2.866 -1.110 7.989 1.00 0.00 68 ARG A N 4
ATOM 4896 C CA . ARG A 1 68 ? -4.083 -0.927 8.770 1.00 0.00 68 ARG A CA 4
ATOM 4897 C C . ARG A 1 68 ? -5.206 -1.816 8.244 1.00 0.00 68 ARG A C 4
ATOM 4898 O O . ARG A 1 68 ? -5.842 -2.547 9.004 1.00 0.00 68 ARG A O 4
ATOM 4919 N N . CYS A 1 69 ? -5.446 -1.747 6.939 1.00 0.00 69 CYS A N 4
ATOM 4920 C CA . CYS A 1 69 ? -6.492 -2.544 6.310 1.00 0.00 69 CYS A CA 4
ATOM 4921 C C . CYS A 1 69 ? -5.957 -3.910 5.889 1.00 0.00 69 CYS A C 4
ATOM 4922 O O . CYS A 1 69 ? -6.602 -4.937 6.106 1.00 0.00 69 CYS A O 4
ATOM 4929 N N . THR A 1 70 ? -4.772 -3.915 5.286 1.00 0.00 70 THR A N 4
ATOM 4930 C CA . THR A 1 70 ? -4.150 -5.153 4.834 1.00 0.00 70 THR A CA 4
ATOM 4931 C C . THR A 1 70 ? -4.293 -6.254 5.880 1.00 0.00 70 THR A C 4
ATOM 4932 O O . THR A 1 70 ? -4.686 -7.377 5.563 1.00 0.00 70 THR A O 4
ATOM 4943 N N . ARG A 1 71 ? -3.971 -5.925 7.126 1.00 0.00 71 ARG A N 4
ATOM 4944 C CA . ARG A 1 71 ? -4.063 -6.886 8.218 1.00 0.00 71 ARG A CA 4
ATOM 4945 C C . ARG A 1 71 ? -5.494 -7.393 8.377 1.00 0.00 71 ARG A C 4
ATOM 4946 O O . ARG A 1 71 ? -5.716 -8.562 8.692 1.00 0.00 71 ARG A O 4
ATOM 4967 N N . GLN A 1 72 ? -6.458 -6.506 8.156 1.00 0.00 72 GLN A N 4
ATOM 4968 C CA . GLN A 1 72 ? -7.867 -6.864 8.276 1.00 0.00 72 GLN A CA 4
ATOM 4969 C C . GLN A 1 72 ? -8.283 -7.817 7.160 1.00 0.00 72 GLN A C 4
ATOM 4970 O O . GLN A 1 72 ? -8.687 -8.951 7.417 1.00 0.00 72 GLN A O 4
ATOM 4984 N N . MET A 1 73 ? -8.182 -7.349 5.920 1.00 0.00 73 MET A N 4
ATOM 4985 C CA . MET A 1 73 ? -8.547 -8.160 4.765 1.00 0.00 73 MET A CA 4
ATOM 4986 C C . MET A 1 73 ? -7.788 -9.483 4.768 1.00 0.00 73 MET A C 4
ATOM 4987 O O . MET A 1 73 ? -8.340 -10.528 4.422 1.00 0.00 73 MET A O 4
ATOM 5001 N N . LYS A 1 74 ? -6.520 -9.431 5.160 1.00 0.00 74 LYS A N 4
ATOM 5002 C CA . LYS A 1 74 ? -5.684 -10.625 5.208 1.00 0.00 74 LYS A CA 4
ATOM 5003 C C . LYS A 1 74 ? -6.472 -11.819 5.737 1.00 0.00 74 LYS A C 4
ATOM 5004 O O . LYS A 1 74 ? -6.761 -11.905 6.931 1.00 0.00 74 LYS A O 4
ATOM 5023 N N . ARG A 1 75 ? -6.815 -12.740 4.842 1.00 0.00 75 ARG A N 4
ATOM 5024 C CA . ARG A 1 75 ? -7.569 -13.929 5.219 1.00 0.00 75 ARG A CA 4
ATOM 5025 C C . ARG A 1 75 ? -6.809 -14.748 6.259 1.00 0.00 75 ARG A C 4
ATOM 5026 O O . ARG A 1 75 ? -7.275 -14.928 7.383 1.00 0.00 75 ARG A O 4
ATOM 5047 N N . MET A 1 76 ? -5.637 -15.241 5.873 1.00 0.00 76 MET A N 4
ATOM 5048 C CA . MET A 1 76 ? -4.812 -16.040 6.772 1.00 0.00 76 MET A CA 4
ATOM 5049 C C . MET A 1 76 ? -4.782 -15.430 8.170 1.00 0.00 76 MET A C 4
ATOM 5050 O O . MET A 1 76 ? -4.908 -16.137 9.169 1.00 0.00 76 MET A O 4
ATOM 5064 N N . ALA A 1 77 ? -4.615 -14.113 8.232 1.00 0.00 77 ALA A N 4
ATOM 5065 C CA . ALA A 1 77 ? -4.570 -13.408 9.507 1.00 0.00 77 ALA A CA 4
ATOM 5066 C C . ALA A 1 77 ? -5.949 -12.881 9.891 1.00 0.00 77 ALA A C 4
ATOM 5067 O O . ALA A 1 77 ? -6.080 -11.758 10.375 1.00 0.00 77 ALA A O 4
ATOM 5074 N N . GLN A 1 78 ? -6.972 -13.700 9.672 1.00 0.00 78 GLN A N 4
ATOM 5075 C CA . GLN A 1 78 ? -8.341 -13.315 9.995 1.00 0.00 78 GLN A CA 4
ATOM 5076 C C . GLN A 1 78 ? -8.666 -13.631 11.451 1.00 0.00 78 GLN A C 4
ATOM 5077 O O . GLN A 1 78 ? -8.286 -14.681 11.969 1.00 0.00 78 GLN A O 4
ATOM 5091 N N . LYS A 1 79 ? -9.372 -12.716 12.106 1.00 0.00 79 LYS A N 4
ATOM 5092 C CA . LYS A 1 79 ? -9.751 -12.897 13.502 1.00 0.00 79 LYS A CA 4
ATOM 5093 C C . LYS A 1 79 ? -11.069 -12.192 13.804 1.00 0.00 79 LYS A C 4
ATOM 5094 O O . LYS A 1 79 ? -11.381 -11.158 13.214 1.00 0.00 79 LYS A O 4
ATOM 5113 N N . ASN A 1 80 ? -11.839 -12.757 14.729 1.00 0.00 80 ASN A N 4
ATOM 5114 C CA . ASN A 1 80 ? -13.124 -12.182 15.109 1.00 0.00 80 ASN A CA 4
ATOM 5115 C C . ASN A 1 80 ? -12.937 -11.058 16.124 1.00 0.00 80 ASN A C 4
ATOM 5116 O O . ASN A 1 80 ? -12.389 -11.270 17.205 1.00 0.00 80 ASN A O 4
ATOM 5127 N N . GLN A 1 81 ? -13.398 -9.863 15.768 1.00 0.00 81 GLN A N 4
ATOM 5128 C CA . GLN A 1 81 ? -13.281 -8.706 16.647 1.00 0.00 81 GLN A CA 4
ATOM 5129 C C . GLN A 1 81 ? -14.066 -7.521 16.095 1.00 0.00 81 GLN A C 4
ATOM 5130 O O . GLN A 1 81 ? -14.366 -7.463 14.902 1.00 0.00 81 GLN A O 4
ATOM 5144 N N . LYS A 1 82 ? -14.397 -6.577 16.970 1.00 0.00 82 LYS A N 4
ATOM 5145 C CA . LYS A 1 82 ? -15.146 -5.392 16.570 1.00 0.00 82 LYS A CA 4
ATOM 5146 C C . LYS A 1 82 ? -14.470 -4.691 15.396 1.00 0.00 82 LYS A C 4
ATOM 5147 O O . LYS A 1 82 ? -13.274 -4.405 15.437 1.00 0.00 82 LYS A O 4
ATOM 5166 N N . SER A 1 83 ? -15.245 -4.417 14.351 1.00 0.00 83 SER A N 4
ATOM 5167 C CA . SER A 1 83 ? -14.721 -3.752 13.164 1.00 0.00 83 SER A CA 4
ATOM 5168 C C . SER A 1 83 ? -15.456 -2.440 12.907 1.00 0.00 83 SER A C 4
ATOM 5169 O O . SER A 1 83 ? -16.635 -2.302 13.229 1.00 0.00 83 SER A O 4
ATOM 5177 N N . GLY A 1 84 ? -14.748 -1.477 12.324 1.00 0.00 84 GLY A N 4
ATOM 5178 C CA . GLY A 1 84 ? -15.348 -0.188 12.033 1.00 0.00 84 GLY A CA 4
ATOM 5179 C C . GLY A 1 84 ? -14.814 0.426 10.754 1.00 0.00 84 GLY A C 4
ATOM 5180 O O . GLY A 1 84 ? -13.889 1.239 10.770 1.00 0.00 84 GLY A O 4
ATOM 5184 N N . PRO A 1 85 ? -15.401 0.032 9.615 1.00 0.00 85 PRO A N 4
ATOM 5185 C CA . PRO A 1 85 ? -14.994 0.536 8.299 1.00 0.00 85 PRO A CA 4
ATOM 5186 C C . PRO A 1 85 ? -15.364 2.001 8.100 1.00 0.00 85 PRO A C 4
ATOM 5187 O O . PRO A 1 85 ? -16.381 2.470 8.612 1.00 0.00 85 PRO A O 4
ATOM 5198 N N . SER A 1 86 ? -14.533 2.720 7.352 1.00 0.00 86 SER A N 4
ATOM 5199 C CA . SER A 1 86 ? -14.772 4.134 7.087 1.00 0.00 86 SER A CA 4
ATOM 5200 C C . SER A 1 86 ? -15.002 4.377 5.598 1.00 0.00 86 SER A C 4
ATOM 5201 O O . SER A 1 86 ? -14.055 4.571 4.836 1.00 0.00 86 SER A O 4
ATOM 5209 N N . SER A 1 87 ? -16.268 4.365 5.192 1.00 0.00 87 SER A N 4
ATOM 5210 C CA . SER A 1 87 ? -16.624 4.579 3.794 1.00 0.00 87 SER A CA 4
ATOM 5211 C C . SER A 1 87 ? -15.766 5.680 3.178 1.00 0.00 87 SER A C 4
ATOM 5212 O O . SER A 1 87 ? -15.281 5.550 2.055 1.00 0.00 87 SER A O 4
ATOM 5220 N N . GLY A 1 88 ? -15.584 6.767 3.923 1.00 0.00 88 GLY A N 4
ATOM 5221 C CA . GLY A 1 88 ? -14.785 7.875 3.435 1.00 0.00 88 GLY A CA 4
ATOM 5222 C C . GLY A 1 88 ? -15.135 8.259 2.010 1.00 0.00 88 GLY A C 4
ATOM 5223 O O . GLY A 1 88 ? -14.375 8.997 1.385 1.00 0.00 88 GLY A O 4
ATOM 5229 N N . GLY A 1 1 ? -13.195 21.838 22.806 1.00 0.00 1 GLY A N 5
ATOM 5230 C CA . GLY A 1 1 ? -13.056 23.274 22.955 1.00 0.00 1 GLY A CA 5
ATOM 5231 C C . GLY A 1 1 ? -12.948 23.988 21.622 1.00 0.00 1 GLY A C 5
ATOM 5232 O O . GLY A 1 1 ? -13.254 23.414 20.577 1.00 0.00 1 GLY A O 5
ATOM 5236 N N . SER A 1 2 ? -12.512 25.243 21.658 1.00 0.00 2 SER A N 5
ATOM 5237 C CA . SER A 1 2 ? -12.370 26.038 20.443 1.00 0.00 2 SER A CA 5
ATOM 5238 C C . SER A 1 2 ? -13.497 25.735 19.461 1.00 0.00 2 SER A C 5
ATOM 5239 O O . SER A 1 2 ? -13.270 25.613 18.257 1.00 0.00 2 SER A O 5
ATOM 5247 N N . SER A 1 3 ? -14.713 25.616 19.984 1.00 0.00 3 SER A N 5
ATOM 5248 C CA . SER A 1 3 ? -15.877 25.324 19.155 1.00 0.00 3 SER A CA 5
ATOM 5249 C C . SER A 1 3 ? -15.989 26.321 18.006 1.00 0.00 3 SER A C 5
ATOM 5250 O O . SER A 1 3 ? -15.539 27.461 18.112 1.00 0.00 3 SER A O 5
ATOM 5258 N N . GLY A 1 4 ? -16.594 25.882 16.906 1.00 0.00 4 GLY A N 5
ATOM 5259 C CA . GLY A 1 4 ? -16.754 26.747 15.752 1.00 0.00 4 GLY A CA 5
ATOM 5260 C C . GLY A 1 4 ? -16.053 26.208 14.521 1.00 0.00 4 GLY A C 5
ATOM 5261 O O . GLY A 1 4 ? -15.504 25.106 14.544 1.00 0.00 4 GLY A O 5
ATOM 5265 N N . SER A 1 5 ? -16.071 26.985 13.443 1.00 0.00 5 SER A N 5
ATOM 5266 C CA . SER A 1 5 ? -15.436 26.577 12.195 1.00 0.00 5 SER A CA 5
ATOM 5267 C C . SER A 1 5 ? -14.623 27.722 11.599 1.00 0.00 5 SER A C 5
ATOM 5268 O O . SER A 1 5 ? -15.135 28.824 11.401 1.00 0.00 5 SER A O 5
ATOM 5276 N N . SER A 1 6 ? -13.353 27.453 11.316 1.00 0.00 6 SER A N 5
ATOM 5277 C CA . SER A 1 6 ? -12.466 28.461 10.746 1.00 0.00 6 SER A CA 5
ATOM 5278 C C . SER A 1 6 ? -11.195 27.820 10.199 1.00 0.00 6 SER A C 5
ATOM 5279 O O . SER A 1 6 ? -10.867 26.682 10.533 1.00 0.00 6 SER A O 5
ATOM 5287 N N . GLY A 1 7 ? -10.482 28.560 9.355 1.00 0.00 7 GLY A N 5
ATOM 5288 C CA . GLY A 1 7 ? -9.255 28.048 8.774 1.00 0.00 7 GLY A CA 5
ATOM 5289 C C . GLY A 1 7 ? -9.376 27.808 7.282 1.00 0.00 7 GLY A C 5
ATOM 5290 O O . GLY A 1 7 ? -9.800 28.691 6.537 1.00 0.00 7 GLY A O 5
ATOM 5294 N N . ALA A 1 8 ? -9.001 26.610 6.845 1.00 0.00 8 ALA A N 5
ATOM 5295 C CA . ALA A 1 8 ? -9.070 26.257 5.432 1.00 0.00 8 ALA A CA 5
ATOM 5296 C C . ALA A 1 8 ? -8.190 27.176 4.592 1.00 0.00 8 ALA A C 5
ATOM 5297 O O . ALA A 1 8 ? -8.549 27.544 3.474 1.00 0.00 8 ALA A O 5
ATOM 5304 N N . ASP A 1 9 ? -7.036 27.543 5.139 1.00 0.00 9 ASP A N 5
ATOM 5305 C CA . ASP A 1 9 ? -6.103 28.419 4.439 1.00 0.00 9 ASP A CA 5
ATOM 5306 C C . ASP A 1 9 ? -4.721 27.781 4.349 1.00 0.00 9 ASP A C 5
ATOM 5307 O O . ASP A 1 9 ? -3.703 28.459 4.484 1.00 0.00 9 ASP A O 5
ATOM 5316 N N . ASP A 1 10 ? -4.693 26.472 4.122 1.00 0.00 10 ASP A N 5
ATOM 5317 C CA . ASP A 1 10 ? -3.436 25.741 4.014 1.00 0.00 10 ASP A CA 5
ATOM 5318 C C . ASP A 1 10 ? -2.953 25.701 2.567 1.00 0.00 10 ASP A C 5
ATOM 5319 O O . ASP A 1 10 ? -3.691 25.302 1.666 1.00 0.00 10 ASP A O 5
ATOM 5328 N N . PHE A 1 11 ? -1.710 26.118 2.352 1.00 0.00 11 PHE A N 5
ATOM 5329 C CA . PHE A 1 11 ? -1.129 26.132 1.014 1.00 0.00 11 PHE A CA 5
ATOM 5330 C C . PHE A 1 11 ? -1.213 24.751 0.370 1.00 0.00 11 PHE A C 5
ATOM 5331 O O . PHE A 1 11 ? -1.990 24.534 -0.559 1.00 0.00 11 PHE A O 5
ATOM 5348 N N . ALA A 1 12 ? -0.407 23.821 0.872 1.00 0.00 12 ALA A N 5
ATOM 5349 C CA . ALA A 1 12 ? -0.391 22.461 0.347 1.00 0.00 12 ALA A CA 5
ATOM 5350 C C . ALA A 1 12 ? -1.126 21.504 1.280 1.00 0.00 12 ALA A C 5
ATOM 5351 O O . ALA A 1 12 ? -1.947 20.701 0.838 1.00 0.00 12 ALA A O 5
ATOM 5358 N N . MET A 1 13 ? -0.826 21.596 2.571 1.00 0.00 13 MET A N 5
ATOM 5359 C CA . MET A 1 13 ? -1.460 20.738 3.566 1.00 0.00 13 MET A CA 5
ATOM 5360 C C . MET A 1 13 ? -2.920 20.481 3.210 1.00 0.00 13 MET A C 5
ATOM 5361 O O . MET A 1 13 ? -3.461 19.416 3.505 1.00 0.00 13 MET A O 5
ATOM 5375 N N . GLU A 1 14 ? -3.552 21.463 2.575 1.00 0.00 14 GLU A N 5
ATOM 5376 C CA . GLU A 1 14 ? -4.951 21.342 2.181 1.00 0.00 14 GLU A CA 5
ATOM 5377 C C . GLU A 1 14 ? -5.109 20.347 1.035 1.00 0.00 14 GLU A C 5
ATOM 5378 O O . GLU A 1 14 ? -5.790 19.331 1.170 1.00 0.00 14 GLU A O 5
ATOM 5390 N N . MET A 1 15 ? -4.474 20.647 -0.094 1.00 0.00 15 MET A N 5
ATOM 5391 C CA . MET A 1 15 ? -4.543 19.779 -1.263 1.00 0.00 15 MET A CA 5
ATOM 5392 C C . MET A 1 15 ? -4.613 18.313 -0.849 1.00 0.00 15 MET A C 5
ATOM 5393 O O . MET A 1 15 ? -5.354 17.526 -1.437 1.00 0.00 15 MET A O 5
ATOM 5407 N N . GLY A 1 16 ? -3.837 17.952 0.168 1.00 0.00 16 GLY A N 5
ATOM 5408 C CA . GLY A 1 16 ? -3.826 16.580 0.643 1.00 0.00 16 GLY A CA 5
ATOM 5409 C C . GLY A 1 16 ? -2.812 15.722 -0.087 1.00 0.00 16 GLY A C 5
ATOM 5410 O O . GLY A 1 16 ? -3.175 14.752 -0.754 1.00 0.00 16 GLY A O 5
ATOM 5414 N N . LEU A 1 17 ? -1.539 16.078 0.038 1.00 0.00 17 LEU A N 5
ATOM 5415 C CA . LEU A 1 17 ? -0.469 15.334 -0.617 1.00 0.00 17 LEU A CA 5
ATOM 5416 C C . LEU A 1 17 ? 0.580 14.884 0.395 1.00 0.00 17 LEU A C 5
ATOM 5417 O O . LEU A 1 17 ? 1.737 14.655 0.044 1.00 0.00 17 LEU A O 5
ATOM 5433 N N . ALA A 1 18 ? 0.166 14.757 1.651 1.00 0.00 18 ALA A N 5
ATOM 5434 C CA . ALA A 1 18 ? 1.069 14.330 2.713 1.00 0.00 18 ALA A CA 5
ATOM 5435 C C . ALA A 1 18 ? 0.610 13.011 3.327 1.00 0.00 18 ALA A C 5
ATOM 5436 O O . ALA A 1 18 ? -0.587 12.779 3.501 1.00 0.00 18 ALA A O 5
ATOM 5443 N N . CYS A 1 19 ? 1.568 12.149 3.651 1.00 0.00 19 CYS A N 5
ATOM 5444 C CA . CYS A 1 19 ? 1.263 10.853 4.244 1.00 0.00 19 CYS A CA 5
ATOM 5445 C C . CYS A 1 19 ? 0.579 11.021 5.598 1.00 0.00 19 CYS A C 5
ATOM 5446 O O . CYS A 1 19 ? 0.330 12.141 6.045 1.00 0.00 19 CYS A O 5
ATOM 5453 N N . VAL A 1 20 ? 0.279 9.900 6.246 1.00 0.00 20 VAL A N 5
ATOM 5454 C CA . VAL A 1 20 ? -0.374 9.923 7.549 1.00 0.00 20 VAL A CA 5
ATOM 5455 C C . VAL A 1 20 ? 0.612 9.593 8.664 1.00 0.00 20 VAL A C 5
ATOM 5456 O O . VAL A 1 20 ? 0.388 9.931 9.826 1.00 0.00 20 VAL A O 5
ATOM 5469 N N . VAL A 1 21 ? 1.706 8.931 8.302 1.00 0.00 21 VAL A N 5
ATOM 5470 C CA . VAL A 1 21 ? 2.729 8.556 9.271 1.00 0.00 21 VAL A CA 5
ATOM 5471 C C . VAL A 1 21 ? 3.386 9.790 9.881 1.00 0.00 21 VAL A C 5
ATOM 5472 O O . VAL A 1 21 ? 3.117 10.147 11.028 1.00 0.00 21 VAL A O 5
ATOM 5485 N N . CYS A 1 22 ? 4.249 10.438 9.106 1.00 0.00 22 CYS A N 5
ATOM 5486 C CA . CYS A 1 22 ? 4.946 11.632 9.568 1.00 0.00 22 CYS A CA 5
ATOM 5487 C C . CYS A 1 22 ? 4.157 12.891 9.220 1.00 0.00 22 CYS A C 5
ATOM 5488 O O . CYS A 1 22 ? 4.468 13.982 9.697 1.00 0.00 22 CYS A O 5
ATOM 5495 N N . ARG A 1 23 ? 3.136 12.730 8.385 1.00 0.00 23 ARG A N 5
ATOM 5496 C CA . ARG A 1 23 ? 2.303 13.853 7.972 1.00 0.00 23 ARG A CA 5
ATOM 5497 C C . ARG A 1 23 ? 3.130 14.901 7.233 1.00 0.00 23 ARG A C 5
ATOM 5498 O O . ARG A 1 23 ? 3.103 16.082 7.577 1.00 0.00 23 ARG A O 5
ATOM 5519 N N . GLN A 1 24 ? 3.865 14.459 6.218 1.00 0.00 24 GLN A N 5
ATOM 5520 C CA . GLN A 1 24 ? 4.701 15.358 5.432 1.00 0.00 24 GLN A CA 5
ATOM 5521 C C . GLN A 1 24 ? 4.507 15.116 3.938 1.00 0.00 24 GLN A C 5
ATOM 5522 O O . GLN A 1 24 ? 3.827 14.173 3.536 1.00 0.00 24 GLN A O 5
ATOM 5536 N N . MET A 1 25 ? 5.109 15.975 3.122 1.00 0.00 25 MET A N 5
ATOM 5537 C CA . MET A 1 25 ? 5.002 15.853 1.672 1.00 0.00 25 MET A CA 5
ATOM 5538 C C . MET A 1 25 ? 6.363 15.556 1.050 1.00 0.00 25 MET A C 5
ATOM 5539 O O . MET A 1 25 ? 6.458 15.226 -0.132 1.00 0.00 25 MET A O 5
ATOM 5553 N N . THR A 1 26 ? 7.415 15.677 1.854 1.00 0.00 26 THR A N 5
ATOM 5554 C CA . THR A 1 26 ? 8.771 15.423 1.382 1.00 0.00 26 THR A CA 5
ATOM 5555 C C . THR A 1 26 ? 8.861 14.080 0.666 1.00 0.00 26 THR A C 5
ATOM 5556 O O . THR A 1 26 ? 8.544 13.037 1.239 1.00 0.00 26 THR A O 5
ATOM 5567 N N . VAL A 1 27 ? 9.297 14.112 -0.589 1.00 0.00 27 VAL A N 5
ATOM 5568 C CA . VAL A 1 27 ? 9.431 12.896 -1.383 1.00 0.00 27 VAL A CA 5
ATOM 5569 C C . VAL A 1 27 ? 10.725 12.906 -2.189 1.00 0.00 27 VAL A C 5
ATOM 5570 O O . VAL A 1 27 ? 11.520 13.841 -2.095 1.00 0.00 27 VAL A O 5
ATOM 5583 N N . ALA A 1 28 ? 10.930 11.859 -2.981 1.00 0.00 28 ALA A N 5
ATOM 5584 C CA . ALA A 1 28 ? 12.127 11.748 -3.806 1.00 0.00 28 ALA A CA 5
ATOM 5585 C C . ALA A 1 28 ? 11.861 10.907 -5.050 1.00 0.00 28 ALA A C 5
ATOM 5586 O O . ALA A 1 28 ? 10.729 10.490 -5.298 1.00 0.00 28 ALA A O 5
ATOM 5593 N N . SER A 1 29 ? 12.909 10.662 -5.829 1.00 0.00 29 SER A N 5
ATOM 5594 C CA . SER A 1 29 ? 12.787 9.875 -7.050 1.00 0.00 29 SER A CA 5
ATOM 5595 C C . SER A 1 29 ? 12.436 8.425 -6.728 1.00 0.00 29 SER A C 5
ATOM 5596 O O . SER A 1 29 ? 11.577 7.825 -7.373 1.00 0.00 29 SER A O 5
ATOM 5604 N N . GLY A 1 30 ? 13.109 7.868 -5.725 1.00 0.00 30 GLY A N 5
ATOM 5605 C CA . GLY A 1 30 ? 12.855 6.494 -5.335 1.00 0.00 30 GLY A CA 5
ATOM 5606 C C . GLY A 1 30 ? 11.826 6.386 -4.227 1.00 0.00 30 GLY A C 5
ATOM 5607 O O . GLY A 1 30 ? 11.072 5.417 -4.164 1.00 0.00 30 GLY A O 5
ATOM 5611 N N . ASN A 1 31 ? 11.795 7.385 -3.351 1.00 0.00 31 ASN A N 5
ATOM 5612 C CA . ASN A 1 31 ? 10.851 7.397 -2.239 1.00 0.00 31 ASN A CA 5
ATOM 5613 C C . ASN A 1 31 ? 9.708 8.371 -2.507 1.00 0.00 31 ASN A C 5
ATOM 5614 O O . ASN A 1 31 ? 9.827 9.568 -2.249 1.00 0.00 31 ASN A O 5
ATOM 5625 N N . GLN A 1 32 ? 8.602 7.848 -3.025 1.00 0.00 32 GLN A N 5
ATOM 5626 C CA . GLN A 1 32 ? 7.437 8.671 -3.328 1.00 0.00 32 GLN A CA 5
ATOM 5627 C C . GLN A 1 32 ? 6.302 8.390 -2.349 1.00 0.00 32 GLN A C 5
ATOM 5628 O O . GLN A 1 32 ? 6.464 7.625 -1.397 1.00 0.00 32 GLN A O 5
ATOM 5642 N N . LEU A 1 33 ? 5.153 9.013 -2.587 1.00 0.00 33 LEU A N 5
ATOM 5643 C CA . LEU A 1 33 ? 3.990 8.830 -1.726 1.00 0.00 33 LEU A CA 5
ATOM 5644 C C . LEU A 1 33 ? 3.022 7.816 -2.326 1.00 0.00 33 LEU A C 5
ATOM 5645 O O . LEU A 1 33 ? 3.172 7.405 -3.477 1.00 0.00 33 LEU A O 5
ATOM 5661 N N . VAL A 1 34 ? 2.028 7.417 -1.539 1.00 0.00 34 VAL A N 5
ATOM 5662 C CA . VAL A 1 34 ? 1.033 6.453 -1.993 1.00 0.00 34 VAL A CA 5
ATOM 5663 C C . VAL A 1 34 ? -0.302 6.668 -1.290 1.00 0.00 34 VAL A C 5
ATOM 5664 O O . VAL A 1 34 ? -0.351 7.197 -0.180 1.00 0.00 34 VAL A O 5
ATOM 5677 N N . GLU A 1 35 ? -1.383 6.255 -1.944 1.00 0.00 35 GLU A N 5
ATOM 5678 C CA . GLU A 1 35 ? -2.720 6.404 -1.381 1.00 0.00 35 GLU A CA 5
ATOM 5679 C C . GLU A 1 35 ? -3.459 5.069 -1.375 1.00 0.00 35 GLU A C 5
ATOM 5680 O O . GLU A 1 35 ? -3.554 4.394 -2.401 1.00 0.00 35 GLU A O 5
ATOM 5692 N N . CYS A 1 36 ? -3.981 4.693 -0.213 1.00 0.00 36 CYS A N 5
ATOM 5693 C CA . CYS A 1 36 ? -4.712 3.439 -0.071 1.00 0.00 36 CYS A CA 5
ATOM 5694 C C . CYS A 1 36 ? -6.055 3.508 -0.792 1.00 0.00 36 CYS A C 5
ATOM 5695 O O . CYS A 1 36 ? -6.538 4.591 -1.123 1.00 0.00 36 CYS A O 5
ATOM 5702 N N . GLN A 1 37 ? -6.652 2.345 -1.031 1.00 0.00 37 GLN A N 5
ATOM 5703 C CA . GLN A 1 37 ? -7.939 2.273 -1.712 1.00 0.00 37 GLN A CA 5
ATOM 5704 C C . GLN A 1 37 ? -9.065 1.999 -0.722 1.00 0.00 37 GLN A C 5
ATOM 5705 O O . GLN A 1 37 ? -10.191 2.460 -0.905 1.00 0.00 37 GLN A O 5
ATOM 5719 N N . GLU A 1 38 ? -8.753 1.244 0.328 1.00 0.00 38 GLU A N 5
ATOM 5720 C CA . GLU A 1 38 ? -9.741 0.908 1.347 1.00 0.00 38 GLU A CA 5
ATOM 5721 C C . GLU A 1 38 ? -9.952 2.075 2.306 1.00 0.00 38 GLU A C 5
ATOM 5722 O O . GLU A 1 38 ? -11.063 2.590 2.441 1.00 0.00 38 GLU A O 5
ATOM 5734 N N . CYS A 1 39 ? -8.878 2.489 2.971 1.00 0.00 39 CYS A N 5
ATOM 5735 C CA . CYS A 1 39 ? -8.944 3.594 3.919 1.00 0.00 39 CYS A CA 5
ATOM 5736 C C . CYS A 1 39 ? -8.815 4.935 3.202 1.00 0.00 39 CYS A C 5
ATOM 5737 O O . CYS A 1 39 ? -9.394 5.936 3.624 1.00 0.00 39 CYS A O 5
ATOM 5744 N N . HIS A 1 40 ? -8.051 4.946 2.114 1.00 0.00 40 HIS A N 5
ATOM 5745 C CA . HIS A 1 40 ? -7.845 6.163 1.337 1.00 0.00 40 HIS A CA 5
ATOM 5746 C C . HIS A 1 40 ? -6.905 7.120 2.064 1.00 0.00 40 HIS A C 5
ATOM 5747 O O . HIS A 1 40 ? -7.094 8.335 2.030 1.00 0.00 40 HIS A O 5
ATOM 5762 N N . ASN A 1 41 ? -5.893 6.563 2.721 1.00 0.00 41 ASN A N 5
ATOM 5763 C CA . ASN A 1 41 ? -4.925 7.367 3.457 1.00 0.00 41 ASN A CA 5
ATOM 5764 C C . ASN A 1 41 ? -3.586 7.411 2.727 1.00 0.00 41 ASN A C 5
ATOM 5765 O O . ASN A 1 41 ? -3.229 6.478 2.007 1.00 0.00 41 ASN A O 5
ATOM 5776 N N . LEU A 1 42 ? -2.850 8.500 2.918 1.00 0.00 42 LEU A N 5
ATOM 5777 C CA . LEU A 1 42 ? -1.549 8.666 2.279 1.00 0.00 42 LEU A CA 5
ATOM 5778 C C . LEU A 1 42 ? -0.446 8.023 3.113 1.00 0.00 42 LEU A C 5
ATOM 5779 O O . LEU A 1 42 ? -0.331 8.279 4.312 1.00 0.00 42 LEU A O 5
ATOM 5795 N N . TYR A 1 43 ? 0.364 7.188 2.471 1.00 0.00 43 TYR A N 5
ATOM 5796 C CA . TYR A 1 43 ? 1.458 6.508 3.154 1.00 0.00 43 TYR A CA 5
ATOM 5797 C C . TYR A 1 43 ? 2.741 6.577 2.330 1.00 0.00 43 TYR A C 5
ATOM 5798 O O . TYR A 1 43 ? 2.814 6.034 1.227 1.00 0.00 43 TYR A O 5
ATOM 5816 N N . HIS A 1 44 ? 3.751 7.248 2.874 1.00 0.00 44 HIS A N 5
ATOM 5817 C CA . HIS A 1 44 ? 5.032 7.388 2.192 1.00 0.00 44 HIS A CA 5
ATOM 5818 C C . HIS A 1 44 ? 5.662 6.022 1.935 1.00 0.00 44 HIS A C 5
ATOM 5819 O O . HIS A 1 44 ? 5.839 5.227 2.857 1.00 0.00 44 HIS A O 5
ATOM 5833 N N . GLN A 1 45 ? 5.997 5.758 0.676 1.00 0.00 45 GLN A N 5
ATOM 5834 C CA . GLN A 1 45 ? 6.606 4.488 0.298 1.00 0.00 45 GLN A CA 5
ATOM 5835 C C . GLN A 1 45 ? 7.545 3.989 1.391 1.00 0.00 45 GLN A C 5
ATOM 5836 O O . GLN A 1 45 ? 7.728 2.783 1.562 1.00 0.00 45 GLN A O 5
ATOM 5850 N N . ASP A 1 46 ? 8.138 4.922 2.127 1.00 0.00 46 ASP A N 5
ATOM 5851 C CA . ASP A 1 46 ? 9.058 4.577 3.205 1.00 0.00 46 ASP A CA 5
ATOM 5852 C C . ASP A 1 46 ? 8.318 4.455 4.533 1.00 0.00 46 ASP A C 5
ATOM 5853 O O . ASP A 1 46 ? 8.253 3.377 5.124 1.00 0.00 46 ASP A O 5
ATOM 5862 N N . CYS A 1 47 ? 7.762 5.569 4.999 1.00 0.00 47 CYS A N 5
ATOM 5863 C CA . CYS A 1 47 ? 7.028 5.589 6.258 1.00 0.00 47 CYS A CA 5
ATOM 5864 C C . CYS A 1 47 ? 6.237 4.298 6.447 1.00 0.00 47 CYS A C 5
ATOM 5865 O O . CYS A 1 47 ? 6.142 3.771 7.557 1.00 0.00 47 CYS A O 5
ATOM 5872 N N . HIS A 1 48 ? 5.670 3.792 5.356 1.00 0.00 48 HIS A N 5
ATOM 5873 C CA . HIS A 1 48 ? 4.888 2.562 5.401 1.00 0.00 48 HIS A CA 5
ATOM 5874 C C . HIS A 1 48 ? 5.761 1.377 5.800 1.00 0.00 48 HIS A C 5
ATOM 5875 O O . HIS A 1 48 ? 6.986 1.427 5.683 1.00 0.00 48 HIS A O 5
ATOM 5890 N N . LYS A 1 49 ? 5.124 0.311 6.273 1.00 0.00 49 LYS A N 5
ATOM 5891 C CA . LYS A 1 49 ? 5.842 -0.888 6.689 1.00 0.00 49 LYS A CA 5
ATOM 5892 C C . LYS A 1 49 ? 6.557 -1.533 5.505 1.00 0.00 49 LYS A C 5
ATOM 5893 O O . LYS A 1 49 ? 7.785 -1.548 5.425 1.00 0.00 49 LYS A O 5
ATOM 5912 N N . PRO A 1 50 ? 5.772 -2.076 4.564 1.00 0.00 50 PRO A N 5
ATOM 5913 C CA . PRO A 1 50 ? 6.308 -2.730 3.366 1.00 0.00 50 PRO A CA 5
ATOM 5914 C C . PRO A 1 50 ? 6.946 -1.738 2.400 1.00 0.00 50 PRO A C 5
ATOM 5915 O O . PRO A 1 50 ? 6.254 -0.938 1.772 1.00 0.00 50 PRO A O 5
ATOM 5926 N N . GLN A 1 51 ? 8.269 -1.796 2.287 1.00 0.00 51 GLN A N 5
ATOM 5927 C CA . GLN A 1 51 ? 8.999 -0.901 1.397 1.00 0.00 51 GLN A CA 5
ATOM 5928 C C . GLN A 1 51 ? 8.360 -0.869 0.013 1.00 0.00 51 GLN A C 5
ATOM 5929 O O . GLN A 1 51 ? 8.529 -1.794 -0.782 1.00 0.00 51 GLN A O 5
ATOM 5943 N N . VAL A 1 52 ? 7.624 0.202 -0.269 1.00 0.00 52 VAL A N 5
ATOM 5944 C CA . VAL A 1 52 ? 6.960 0.355 -1.558 1.00 0.00 52 VAL A CA 5
ATOM 5945 C C . VAL A 1 52 ? 7.951 0.759 -2.642 1.00 0.00 52 VAL A C 5
ATOM 5946 O O . VAL A 1 52 ? 8.710 1.716 -2.481 1.00 0.00 52 VAL A O 5
ATOM 5959 N N . THR A 1 53 ? 7.941 0.025 -3.750 1.00 0.00 53 THR A N 5
ATOM 5960 C CA . THR A 1 53 ? 8.839 0.306 -4.863 1.00 0.00 53 THR A CA 5
ATOM 5961 C C . THR A 1 53 ? 8.166 1.194 -5.902 1.00 0.00 53 THR A C 5
ATOM 5962 O O . THR A 1 53 ? 6.949 1.382 -5.878 1.00 0.00 53 THR A O 5
ATOM 5973 N N . ASP A 1 54 ? 8.964 1.739 -6.815 1.00 0.00 54 ASP A N 5
ATOM 5974 C CA . ASP A 1 54 ? 8.444 2.607 -7.865 1.00 0.00 54 ASP A CA 5
ATOM 5975 C C . ASP A 1 54 ? 7.523 1.833 -8.803 1.00 0.00 54 ASP A C 5
ATOM 5976 O O . ASP A 1 54 ? 6.357 2.188 -8.979 1.00 0.00 54 ASP A O 5
ATOM 5985 N N . LYS A 1 55 ? 8.054 0.773 -9.404 1.00 0.00 55 LYS A N 5
ATOM 5986 C CA . LYS A 1 55 ? 7.281 -0.052 -10.325 1.00 0.00 55 LYS A CA 5
ATOM 5987 C C . LYS A 1 55 ? 5.817 -0.116 -9.900 1.00 0.00 55 LYS A C 5
ATOM 5988 O O . LYS A 1 55 ? 4.917 -0.089 -10.739 1.00 0.00 55 LYS A O 5
ATOM 6007 N N . GLU A 1 56 ? 5.588 -0.199 -8.593 1.00 0.00 56 GLU A N 5
ATOM 6008 C CA . GLU A 1 56 ? 4.232 -0.266 -8.059 1.00 0.00 56 GLU A CA 5
ATOM 6009 C C . GLU A 1 56 ? 3.554 1.099 -8.125 1.00 0.00 56 GLU A C 5
ATOM 6010 O O . GLU A 1 56 ? 2.534 1.266 -8.794 1.00 0.00 56 GLU A O 5
ATOM 6022 N N . VAL A 1 57 ? 4.127 2.073 -7.425 1.00 0.00 57 VAL A N 5
ATOM 6023 C CA . VAL A 1 57 ? 3.578 3.424 -7.404 1.00 0.00 57 VAL A CA 5
ATOM 6024 C C . VAL A 1 57 ? 3.178 3.876 -8.804 1.00 0.00 57 VAL A C 5
ATOM 6025 O O . VAL A 1 57 ? 2.222 4.632 -8.973 1.00 0.00 57 VAL A O 5
ATOM 6038 N N . ASN A 1 58 ? 3.915 3.407 -9.805 1.00 0.00 58 ASN A N 5
ATOM 6039 C CA . ASN A 1 58 ? 3.637 3.763 -11.192 1.00 0.00 58 ASN A CA 5
ATOM 6040 C C . ASN A 1 58 ? 2.257 3.269 -11.614 1.00 0.00 58 ASN A C 5
ATOM 6041 O O . ASN A 1 58 ? 1.418 4.048 -12.067 1.00 0.00 58 ASN A O 5
ATOM 6052 N N . ASP A 1 59 ? 2.028 1.969 -11.461 1.00 0.00 59 ASP A N 5
ATOM 6053 C CA . ASP A 1 59 ? 0.749 1.370 -11.825 1.00 0.00 59 ASP A CA 5
ATOM 6054 C C . ASP A 1 59 ? -0.411 2.259 -11.388 1.00 0.00 59 ASP A C 5
ATOM 6055 O O . ASP A 1 59 ? -0.783 2.304 -10.215 1.00 0.00 59 ASP A O 5
ATOM 6064 N N . PRO A 1 60 ? -0.998 2.984 -12.352 1.00 0.00 60 PRO A N 5
ATOM 6065 C CA . PRO A 1 60 ? -2.124 3.885 -12.090 1.00 0.00 60 PRO A CA 5
ATOM 6066 C C . PRO A 1 60 ? -3.403 3.130 -11.744 1.00 0.00 60 PRO A C 5
ATOM 6067 O O . PRO A 1 60 ? -4.239 3.621 -10.986 1.00 0.00 60 PRO A O 5
ATOM 6078 N N . ARG A 1 61 ? -3.547 1.933 -12.304 1.00 0.00 61 ARG A N 5
ATOM 6079 C CA . ARG A 1 61 ? -4.725 1.110 -12.055 1.00 0.00 61 ARG A CA 5
ATOM 6080 C C . ARG A 1 61 ? -4.425 0.030 -11.020 1.00 0.00 61 ARG A C 5
ATOM 6081 O O . ARG A 1 61 ? -5.021 -1.048 -11.041 1.00 0.00 61 ARG A O 5
ATOM 6102 N N . LEU A 1 62 ? -3.496 0.325 -10.117 1.00 0.00 62 LEU A N 5
ATOM 6103 C CA . LEU A 1 62 ? -3.115 -0.621 -9.074 1.00 0.00 62 LEU A CA 5
ATOM 6104 C C . LEU A 1 62 ? -3.805 -0.285 -7.756 1.00 0.00 62 LEU A C 5
ATOM 6105 O O . LEU A 1 62 ? -3.823 0.870 -7.329 1.00 0.00 62 LEU A O 5
ATOM 6121 N N . VAL A 1 63 ? -4.370 -1.302 -7.113 1.00 0.00 63 VAL A N 5
ATOM 6122 C CA . VAL A 1 63 ? -5.058 -1.115 -5.841 1.00 0.00 63 VAL A CA 5
ATOM 6123 C C . VAL A 1 63 ? -4.101 -1.292 -4.667 1.00 0.00 63 VAL A C 5
ATOM 6124 O O . VAL A 1 63 ? -3.833 -2.413 -4.235 1.00 0.00 63 VAL A O 5
ATOM 6137 N N . TRP A 1 64 ? -3.589 -0.178 -4.156 1.00 0.00 64 TRP A N 5
ATOM 6138 C CA . TRP A 1 64 ? -2.661 -0.210 -3.031 1.00 0.00 64 TRP A CA 5
ATOM 6139 C C . TRP A 1 64 ? -3.414 -0.247 -1.706 1.00 0.00 64 TRP A C 5
ATOM 6140 O O . TRP A 1 64 ? -4.475 0.362 -1.567 1.00 0.00 64 TRP A O 5
ATOM 6161 N N . TYR A 1 65 ? -2.859 -0.963 -0.735 1.00 0.00 65 TYR A N 5
ATOM 6162 C CA . TYR A 1 65 ? -3.480 -1.080 0.579 1.00 0.00 65 TYR A CA 5
ATOM 6163 C C . TYR A 1 65 ? -2.458 -0.846 1.688 1.00 0.00 65 TYR A C 5
ATOM 6164 O O . TYR A 1 65 ? -1.289 -1.211 1.558 1.00 0.00 65 TYR A O 5
ATOM 6182 N N . CYS A 1 66 ? -2.908 -0.234 2.778 1.00 0.00 66 CYS A N 5
ATOM 6183 C CA . CYS A 1 66 ? -2.035 0.051 3.911 1.00 0.00 66 CYS A CA 5
ATOM 6184 C C . CYS A 1 66 ? -2.207 -0.997 5.007 1.00 0.00 66 CYS A C 5
ATOM 6185 O O . CYS A 1 66 ? -3.320 -1.443 5.284 1.00 0.00 66 CYS A O 5
ATOM 6192 N N . ALA A 1 67 ? -1.097 -1.384 5.627 1.00 0.00 67 ALA A N 5
ATOM 6193 C CA . ALA A 1 67 ? -1.124 -2.377 6.693 1.00 0.00 67 ALA A CA 5
ATOM 6194 C C . ALA A 1 67 ? -2.456 -2.348 7.436 1.00 0.00 67 ALA A C 5
ATOM 6195 O O . ALA A 1 67 ? -3.145 -3.363 7.534 1.00 0.00 67 ALA A O 5
ATOM 6202 N N . ARG A 1 68 ? -2.812 -1.179 7.958 1.00 0.00 68 ARG A N 5
ATOM 6203 C CA . ARG A 1 68 ? -4.060 -1.018 8.694 1.00 0.00 68 ARG A CA 5
ATOM 6204 C C . ARG A 1 68 ? -5.148 -1.922 8.122 1.00 0.00 68 ARG A C 5
ATOM 6205 O O . ARG A 1 68 ? -5.774 -2.695 8.848 1.00 0.00 68 ARG A O 5
ATOM 6226 N N . CYS A 1 69 ? -5.369 -1.818 6.816 1.00 0.00 69 CYS A N 5
ATOM 6227 C CA . CYS A 1 69 ? -6.382 -2.624 6.145 1.00 0.00 69 CYS A CA 5
ATOM 6228 C C . CYS A 1 69 ? -5.820 -3.988 5.752 1.00 0.00 69 CYS A C 5
ATOM 6229 O O . CYS A 1 69 ? -6.421 -5.025 6.034 1.00 0.00 69 CYS A O 5
ATOM 6236 N N . THR A 1 70 ? -4.662 -3.979 5.099 1.00 0.00 70 THR A N 5
ATOM 6237 C CA . THR A 1 70 ? -4.019 -5.213 4.667 1.00 0.00 70 THR A CA 5
ATOM 6238 C C . THR A 1 70 ? -4.175 -6.310 5.714 1.00 0.00 70 THR A C 5
ATOM 6239 O O . THR A 1 70 ? -4.506 -7.450 5.387 1.00 0.00 70 THR A O 5
ATOM 6250 N N . ARG A 1 71 ? -3.935 -5.959 6.973 1.00 0.00 71 ARG A N 5
ATOM 6251 C CA . ARG A 1 71 ? -4.049 -6.915 8.068 1.00 0.00 71 ARG A CA 5
ATOM 6252 C C . ARG A 1 71 ? -5.491 -7.385 8.231 1.00 0.00 71 ARG A C 5
ATOM 6253 O O . ARG A 1 71 ? -5.744 -8.558 8.505 1.00 0.00 71 ARG A O 5
ATOM 6274 N N . GLN A 1 72 ? -6.432 -6.461 8.063 1.00 0.00 72 GLN A N 5
ATOM 6275 C CA . GLN A 1 72 ? -7.848 -6.782 8.193 1.00 0.00 72 GLN A CA 5
ATOM 6276 C C . GLN A 1 72 ? -8.311 -7.678 7.049 1.00 0.00 72 GLN A C 5
ATOM 6277 O O . GLN A 1 72 ? -8.750 -8.806 7.271 1.00 0.00 72 GLN A O 5
ATOM 6291 N N . MET A 1 73 ? -8.211 -7.168 5.826 1.00 0.00 73 MET A N 5
ATOM 6292 C CA . MET A 1 73 ? -8.619 -7.923 4.647 1.00 0.00 73 MET A CA 5
ATOM 6293 C C . MET A 1 73 ? -8.005 -9.320 4.657 1.00 0.00 73 MET A C 5
ATOM 6294 O O . MET A 1 73 ? -8.649 -10.295 4.270 1.00 0.00 73 MET A O 5
ATOM 6308 N N . LYS A 1 74 ? -6.756 -9.409 5.103 1.00 0.00 74 LYS A N 5
ATOM 6309 C CA . LYS A 1 74 ? -6.055 -10.686 5.165 1.00 0.00 74 LYS A CA 5
ATOM 6310 C C . LYS A 1 74 ? -6.512 -11.500 6.371 1.00 0.00 74 LYS A C 5
ATOM 6311 O O . LYS A 1 74 ? -6.056 -11.276 7.492 1.00 0.00 74 LYS A O 5
ATOM 6330 N N . ARG A 1 75 ? -7.415 -12.446 6.132 1.00 0.00 75 ARG A N 5
ATOM 6331 C CA . ARG A 1 75 ? -7.934 -13.294 7.199 1.00 0.00 75 ARG A CA 5
ATOM 6332 C C . ARG A 1 75 ? -7.802 -14.769 6.834 1.00 0.00 75 ARG A C 5
ATOM 6333 O O . ARG A 1 75 ? -7.456 -15.598 7.675 1.00 0.00 75 ARG A O 5
ATOM 6354 N N . MET A 1 76 ? -8.080 -15.089 5.574 1.00 0.00 76 MET A N 5
ATOM 6355 C CA . MET A 1 76 ? -7.991 -16.464 5.098 1.00 0.00 76 MET A CA 5
ATOM 6356 C C . MET A 1 76 ? -8.682 -17.420 6.065 1.00 0.00 76 MET A C 5
ATOM 6357 O O . MET A 1 76 ? -8.161 -18.492 6.372 1.00 0.00 76 MET A O 5
ATOM 6371 N N . ALA A 1 77 ? -9.858 -17.025 6.541 1.00 0.00 77 ALA A N 5
ATOM 6372 C CA . ALA A 1 77 ? -10.621 -17.847 7.472 1.00 0.00 77 ALA A CA 5
ATOM 6373 C C . ALA A 1 77 ? -12.084 -17.937 7.053 1.00 0.00 77 ALA A C 5
ATOM 6374 O O . ALA A 1 77 ? -12.954 -17.319 7.666 1.00 0.00 77 ALA A O 5
ATOM 6381 N N . GLN A 1 78 ? -12.348 -18.710 6.004 1.00 0.00 78 GLN A N 5
ATOM 6382 C CA . GLN A 1 78 ? -13.707 -18.879 5.503 1.00 0.00 78 GLN A CA 5
ATOM 6383 C C . GLN A 1 78 ? -14.437 -19.978 6.269 1.00 0.00 78 GLN A C 5
ATOM 6384 O O . GLN A 1 78 ? -13.864 -21.025 6.572 1.00 0.00 78 GLN A O 5
ATOM 6398 N N . LYS A 1 79 ? -15.706 -19.734 6.579 1.00 0.00 79 LYS A N 5
ATOM 6399 C CA . LYS A 1 79 ? -16.516 -20.702 7.308 1.00 0.00 79 LYS A CA 5
ATOM 6400 C C . LYS A 1 79 ? -16.660 -21.997 6.516 1.00 0.00 79 LYS A C 5
ATOM 6401 O O . LYS A 1 79 ? -16.750 -21.978 5.289 1.00 0.00 79 LYS A O 5
ATOM 6420 N N . ASN A 1 80 ? -16.684 -23.121 7.225 1.00 0.00 80 ASN A N 5
ATOM 6421 C CA . ASN A 1 80 ? -16.819 -24.425 6.588 1.00 0.00 80 ASN A CA 5
ATOM 6422 C C . ASN A 1 80 ? -18.017 -24.448 5.643 1.00 0.00 80 ASN A C 5
ATOM 6423 O O . ASN A 1 80 ? -19.151 -24.210 6.059 1.00 0.00 80 ASN A O 5
ATOM 6434 N N . GLN A 1 81 ? -17.756 -24.735 4.372 1.00 0.00 81 GLN A N 5
ATOM 6435 C CA . GLN A 1 81 ? -18.813 -24.789 3.369 1.00 0.00 81 GLN A CA 5
ATOM 6436 C C . GLN A 1 81 ? -18.517 -25.857 2.322 1.00 0.00 81 GLN A C 5
ATOM 6437 O O . GLN A 1 81 ? -17.381 -26.314 2.189 1.00 0.00 81 GLN A O 5
ATOM 6451 N N . LYS A 1 82 ? -19.546 -26.253 1.580 1.00 0.00 82 LYS A N 5
ATOM 6452 C CA . LYS A 1 82 ? -19.396 -27.268 0.544 1.00 0.00 82 LYS A CA 5
ATOM 6453 C C . LYS A 1 82 ? -18.645 -26.709 -0.660 1.00 0.00 82 LYS A C 5
ATOM 6454 O O . LYS A 1 82 ? -17.817 -27.395 -1.261 1.00 0.00 82 LYS A O 5
ATOM 6473 N N . SER A 1 83 ? -18.936 -25.459 -1.007 1.00 0.00 83 SER A N 5
ATOM 6474 C CA . SER A 1 83 ? -18.289 -24.809 -2.141 1.00 0.00 83 SER A CA 5
ATOM 6475 C C . SER A 1 83 ? -16.817 -25.201 -2.224 1.00 0.00 83 SER A C 5
ATOM 6476 O O . SER A 1 83 ? -16.061 -25.022 -1.270 1.00 0.00 83 SER A O 5
ATOM 6484 N N . GLY A 1 84 ? -16.418 -25.738 -3.373 1.00 0.00 84 GLY A N 5
ATOM 6485 C CA . GLY A 1 84 ? -15.039 -26.148 -3.561 1.00 0.00 84 GLY A CA 5
ATOM 6486 C C . GLY A 1 84 ? -14.066 -24.995 -3.409 1.00 0.00 84 GLY A C 5
ATOM 6487 O O . GLY A 1 84 ? -13.637 -24.657 -2.306 1.00 0.00 84 GLY A O 5
ATOM 6491 N N . PRO A 1 85 ? -13.701 -24.371 -4.539 1.00 0.00 85 PRO A N 5
ATOM 6492 C CA . PRO A 1 85 ? -12.768 -23.241 -4.554 1.00 0.00 85 PRO A CA 5
ATOM 6493 C C . PRO A 1 85 ? -13.371 -21.983 -3.938 1.00 0.00 85 PRO A C 5
ATOM 6494 O O . PRO A 1 85 ? -14.591 -21.832 -3.882 1.00 0.00 85 PRO A O 5
ATOM 6505 N N . SER A 1 86 ? -12.508 -21.083 -3.478 1.00 0.00 86 SER A N 5
ATOM 6506 C CA . SER A 1 86 ? -12.956 -19.839 -2.863 1.00 0.00 86 SER A CA 5
ATOM 6507 C C . SER A 1 86 ? -11.777 -18.908 -2.600 1.00 0.00 86 SER A C 5
ATOM 6508 O O . SER A 1 86 ? -10.772 -19.310 -2.012 1.00 0.00 86 SER A O 5
ATOM 6516 N N . SER A 1 87 ? -11.907 -17.660 -3.039 1.00 0.00 87 SER A N 5
ATOM 6517 C CA . SER A 1 87 ? -10.851 -16.671 -2.855 1.00 0.00 87 SER A CA 5
ATOM 6518 C C . SER A 1 87 ? -11.209 -15.696 -1.737 1.00 0.00 87 SER A C 5
ATOM 6519 O O . SER A 1 87 ? -12.225 -15.004 -1.803 1.00 0.00 87 SER A O 5
ATOM 6527 N N . GLY A 1 88 ? -10.366 -15.647 -0.710 1.00 0.00 88 GLY A N 5
ATOM 6528 C CA . GLY A 1 88 ? -10.610 -14.754 0.408 1.00 0.00 88 GLY A CA 5
ATOM 6529 C C . GLY A 1 88 ? -10.828 -15.501 1.709 1.00 0.00 88 GLY A C 5
ATOM 6530 O O . GLY A 1 88 ? -10.538 -16.694 1.770 1.00 0.00 88 GLY A O 5
ATOM 6536 N N . GLY A 1 1 ? 13.957 27.487 18.906 1.00 0.00 1 GLY A N 6
ATOM 6537 C CA . GLY A 1 1 ? 13.567 28.005 20.204 1.00 0.00 1 GLY A CA 6
ATOM 6538 C C . GLY A 1 1 ? 13.102 29.447 20.138 1.00 0.00 1 GLY A C 6
ATOM 6539 O O . GLY A 1 1 ? 11.902 29.719 20.110 1.00 0.00 1 GLY A O 6
ATOM 6543 N N . SER A 1 2 ? 14.055 30.373 20.114 1.00 0.00 2 SER A N 6
ATOM 6544 C CA . SER A 1 2 ? 13.737 31.795 20.056 1.00 0.00 2 SER A CA 6
ATOM 6545 C C . SER A 1 2 ? 13.929 32.338 18.643 1.00 0.00 2 SER A C 6
ATOM 6546 O O . SER A 1 2 ? 14.971 32.908 18.321 1.00 0.00 2 SER A O 6
ATOM 6554 N N . SER A 1 3 ? 12.915 32.156 17.803 1.00 0.00 3 SER A N 6
ATOM 6555 C CA . SER A 1 3 ? 12.972 32.623 16.423 1.00 0.00 3 SER A CA 6
ATOM 6556 C C . SER A 1 3 ? 11.576 32.681 15.811 1.00 0.00 3 SER A C 6
ATOM 6557 O O . SER A 1 3 ? 10.745 31.805 16.047 1.00 0.00 3 SER A O 6
ATOM 6565 N N . GLY A 1 4 ? 11.325 33.722 15.023 1.00 0.00 4 GLY A N 6
ATOM 6566 C CA . GLY A 1 4 ? 10.029 33.877 14.389 1.00 0.00 4 GLY A CA 6
ATOM 6567 C C . GLY A 1 4 ? 9.916 33.089 13.099 1.00 0.00 4 GLY A C 6
ATOM 6568 O O . GLY A 1 4 ? 10.198 31.891 13.070 1.00 0.00 4 GLY A O 6
ATOM 6572 N N . SER A 1 5 ? 9.500 33.761 12.031 1.00 0.00 5 SER A N 6
ATOM 6573 C CA . SER A 1 5 ? 9.345 33.114 10.733 1.00 0.00 5 SER A CA 6
ATOM 6574 C C . SER A 1 5 ? 9.290 34.149 9.613 1.00 0.00 5 SER A C 6
ATOM 6575 O O . SER A 1 5 ? 9.050 35.331 9.857 1.00 0.00 5 SER A O 6
ATOM 6583 N N . SER A 1 6 ? 9.514 33.694 8.385 1.00 0.00 6 SER A N 6
ATOM 6584 C CA . SER A 1 6 ? 9.494 34.579 7.226 1.00 0.00 6 SER A CA 6
ATOM 6585 C C . SER A 1 6 ? 8.520 34.069 6.169 1.00 0.00 6 SER A C 6
ATOM 6586 O O . SER A 1 6 ? 8.651 32.948 5.677 1.00 0.00 6 SER A O 6
ATOM 6594 N N . GLY A 1 7 ? 7.542 34.900 5.823 1.00 0.00 7 GLY A N 6
ATOM 6595 C CA . GLY A 1 7 ? 6.560 34.516 4.826 1.00 0.00 7 GLY A CA 6
ATOM 6596 C C . GLY A 1 7 ? 5.951 33.157 5.106 1.00 0.00 7 GLY A C 6
ATOM 6597 O O . GLY A 1 7 ? 6.222 32.549 6.141 1.00 0.00 7 GLY A O 6
ATOM 6601 N N . ALA A 1 8 ? 5.123 32.679 4.182 1.00 0.00 8 ALA A N 6
ATOM 6602 C CA . ALA A 1 8 ? 4.474 31.383 4.334 1.00 0.00 8 ALA A CA 6
ATOM 6603 C C . ALA A 1 8 ? 5.170 30.318 3.494 1.00 0.00 8 ALA A C 6
ATOM 6604 O O . ALA A 1 8 ? 6.110 30.613 2.755 1.00 0.00 8 ALA A O 6
ATOM 6611 N N . ASP A 1 9 ? 4.704 29.080 3.612 1.00 0.00 9 ASP A N 6
ATOM 6612 C CA . ASP A 1 9 ? 5.282 27.970 2.863 1.00 0.00 9 ASP A CA 6
ATOM 6613 C C . ASP A 1 9 ? 4.248 26.873 2.632 1.00 0.00 9 ASP A C 6
ATOM 6614 O O . ASP A 1 9 ? 3.407 26.609 3.491 1.00 0.00 9 ASP A O 6
ATOM 6623 N N . ASP A 1 10 ? 4.316 26.238 1.467 1.00 0.00 10 ASP A N 6
ATOM 6624 C CA . ASP A 1 10 ? 3.386 25.169 1.123 1.00 0.00 10 ASP A CA 6
ATOM 6625 C C . ASP A 1 10 ? 3.086 24.298 2.339 1.00 0.00 10 ASP A C 6
ATOM 6626 O O . ASP A 1 10 ? 3.938 24.112 3.208 1.00 0.00 10 ASP A O 6
ATOM 6635 N N . PHE A 1 11 ? 1.869 23.768 2.394 1.00 0.00 11 PHE A N 6
ATOM 6636 C CA . PHE A 1 11 ? 1.455 22.918 3.504 1.00 0.00 11 PHE A CA 6
ATOM 6637 C C . PHE A 1 11 ? 0.328 21.980 3.081 1.00 0.00 11 PHE A C 6
ATOM 6638 O O . PHE A 1 11 ? -0.317 22.191 2.055 1.00 0.00 11 PHE A O 6
ATOM 6655 N N . ALA A 1 12 ? 0.099 20.942 3.879 1.00 0.00 12 ALA A N 6
ATOM 6656 C CA . ALA A 1 12 ? -0.950 19.972 3.588 1.00 0.00 12 ALA A CA 6
ATOM 6657 C C . ALA A 1 12 ? -2.320 20.640 3.551 1.00 0.00 12 ALA A C 6
ATOM 6658 O O . ALA A 1 12 ? -3.183 20.264 2.758 1.00 0.00 12 ALA A O 6
ATOM 6665 N N . MET A 1 13 ? -2.514 21.631 4.415 1.00 0.00 13 MET A N 6
ATOM 6666 C CA . MET A 1 13 ? -3.780 22.351 4.480 1.00 0.00 13 MET A CA 6
ATOM 6667 C C . MET A 1 13 ? -4.293 22.676 3.080 1.00 0.00 13 MET A C 6
ATOM 6668 O O . MET A 1 13 ? -5.490 22.579 2.811 1.00 0.00 13 MET A O 6
ATOM 6682 N N . GLU A 1 14 ? -3.380 23.061 2.195 1.00 0.00 14 GLU A N 6
ATOM 6683 C CA . GLU A 1 14 ? -3.742 23.401 0.824 1.00 0.00 14 GLU A CA 6
ATOM 6684 C C . GLU A 1 14 ? -3.604 22.188 -0.092 1.00 0.00 14 GLU A C 6
ATOM 6685 O O . GLU A 1 14 ? -4.598 21.609 -0.527 1.00 0.00 14 GLU A O 6
ATOM 6697 N N . MET A 1 15 ? -2.362 21.812 -0.381 1.00 0.00 15 MET A N 6
ATOM 6698 C CA . MET A 1 15 ? -2.093 20.668 -1.245 1.00 0.00 15 MET A CA 6
ATOM 6699 C C . MET A 1 15 ? -2.810 19.421 -0.736 1.00 0.00 15 MET A C 6
ATOM 6700 O O . MET A 1 15 ? -3.672 18.868 -1.417 1.00 0.00 15 MET A O 6
ATOM 6714 N N . GLY A 1 16 ? -2.446 18.984 0.466 1.00 0.00 16 GLY A N 6
ATOM 6715 C CA . GLY A 1 16 ? -3.065 17.806 1.045 1.00 0.00 16 GLY A CA 6
ATOM 6716 C C . GLY A 1 16 ? -2.539 16.519 0.441 1.00 0.00 16 GLY A C 6
ATOM 6717 O O . GLY A 1 16 ? -3.301 15.582 0.197 1.00 0.00 16 GLY A O 6
ATOM 6721 N N . LEU A 1 17 ? -1.234 16.472 0.197 1.00 0.00 17 LEU A N 6
ATOM 6722 C CA . LEU A 1 17 ? -0.606 15.290 -0.384 1.00 0.00 17 LEU A CA 6
ATOM 6723 C C . LEU A 1 17 ? 0.399 14.676 0.584 1.00 0.00 17 LEU A C 6
ATOM 6724 O O . LEU A 1 17 ? 1.275 13.911 0.182 1.00 0.00 17 LEU A O 6
ATOM 6740 N N . ALA A 1 18 ? 0.265 15.014 1.862 1.00 0.00 18 ALA A N 6
ATOM 6741 C CA . ALA A 1 18 ? 1.159 14.493 2.888 1.00 0.00 18 ALA A CA 6
ATOM 6742 C C . ALA A 1 18 ? 0.669 13.146 3.410 1.00 0.00 18 ALA A C 6
ATOM 6743 O O . ALA A 1 18 ? -0.535 12.900 3.488 1.00 0.00 18 ALA A O 6
ATOM 6750 N N . CYS A 1 19 ? 1.609 12.277 3.766 1.00 0.00 19 CYS A N 6
ATOM 6751 C CA . CYS A 1 19 ? 1.274 10.954 4.279 1.00 0.00 19 CYS A CA 6
ATOM 6752 C C . CYS A 1 19 ? 0.573 11.057 5.631 1.00 0.00 19 CYS A C 6
ATOM 6753 O O . CYS A 1 19 ? 0.267 12.152 6.102 1.00 0.00 19 CYS A O 6
ATOM 6760 N N . VAL A 1 20 ? 0.323 9.908 6.250 1.00 0.00 20 VAL A N 6
ATOM 6761 C CA . VAL A 1 20 ? -0.340 9.867 7.548 1.00 0.00 20 VAL A CA 6
ATOM 6762 C C . VAL A 1 20 ? 0.633 9.465 8.650 1.00 0.00 20 VAL A C 6
ATOM 6763 O O . VAL A 1 20 ? 0.379 9.694 9.832 1.00 0.00 20 VAL A O 6
ATOM 6776 N N . VAL A 1 21 ? 1.751 8.863 8.254 1.00 0.00 21 VAL A N 6
ATOM 6777 C CA . VAL A 1 21 ? 2.764 8.429 9.208 1.00 0.00 21 VAL A CA 6
ATOM 6778 C C . VAL A 1 21 ? 3.456 9.623 9.856 1.00 0.00 21 VAL A C 6
ATOM 6779 O O . VAL A 1 21 ? 3.193 9.953 11.013 1.00 0.00 21 VAL A O 6
ATOM 6792 N N . CYS A 1 22 ? 4.341 10.268 9.104 1.00 0.00 22 CYS A N 6
ATOM 6793 C CA . CYS A 1 22 ? 5.071 11.426 9.604 1.00 0.00 22 CYS A CA 6
ATOM 6794 C C . CYS A 1 22 ? 4.304 12.715 9.323 1.00 0.00 22 CYS A C 6
ATOM 6795 O O . CYS A 1 22 ? 4.598 13.762 9.900 1.00 0.00 22 CYS A O 6
ATOM 6802 N N . ARG A 1 23 ? 3.320 12.630 8.435 1.00 0.00 23 ARG A N 6
ATOM 6803 C CA . ARG A 1 23 ? 2.511 13.789 8.077 1.00 0.00 23 ARG A CA 6
ATOM 6804 C C . ARG A 1 23 ? 3.353 14.837 7.354 1.00 0.00 23 ARG A C 6
ATOM 6805 O O . ARG A 1 23 ? 3.337 16.014 7.714 1.00 0.00 23 ARG A O 6
ATOM 6826 N N . GLN A 1 24 ? 4.085 14.400 6.335 1.00 0.00 24 GLN A N 6
ATOM 6827 C CA . GLN A 1 24 ? 4.934 15.301 5.564 1.00 0.00 24 GLN A CA 6
ATOM 6828 C C . GLN A 1 24 ? 4.669 15.150 4.069 1.00 0.00 24 GLN A C 6
ATOM 6829 O O . GLN A 1 24 ? 3.945 14.250 3.645 1.00 0.00 24 GLN A O 6
ATOM 6843 N N . MET A 1 25 ? 5.260 16.038 3.276 1.00 0.00 25 MET A N 6
ATOM 6844 C CA . MET A 1 25 ? 5.089 16.003 1.829 1.00 0.00 25 MET A CA 6
ATOM 6845 C C . MET A 1 25 ? 6.425 15.777 1.128 1.00 0.00 25 MET A C 6
ATOM 6846 O O . MET A 1 25 ? 6.481 15.638 -0.094 1.00 0.00 25 MET A O 6
ATOM 6860 N N . THR A 1 26 ? 7.500 15.741 1.910 1.00 0.00 26 THR A N 6
ATOM 6861 C CA . THR A 1 26 ? 8.835 15.533 1.364 1.00 0.00 26 THR A CA 6
ATOM 6862 C C . THR A 1 26 ? 8.924 14.206 0.620 1.00 0.00 26 THR A C 6
ATOM 6863 O O . THR A 1 26 ? 8.682 13.144 1.193 1.00 0.00 26 THR A O 6
ATOM 6874 N N . VAL A 1 27 ? 9.274 14.274 -0.661 1.00 0.00 27 VAL A N 6
ATOM 6875 C CA . VAL A 1 27 ? 9.397 13.077 -1.484 1.00 0.00 27 VAL A CA 6
ATOM 6876 C C . VAL A 1 27 ? 10.698 13.088 -2.279 1.00 0.00 27 VAL A C 6
ATOM 6877 O O . VAL A 1 27 ? 11.494 14.021 -2.173 1.00 0.00 27 VAL A O 6
ATOM 6890 N N . ALA A 1 28 ? 10.906 12.046 -3.077 1.00 0.00 28 ALA A N 6
ATOM 6891 C CA . ALA A 1 28 ? 12.109 11.937 -3.893 1.00 0.00 28 ALA A CA 6
ATOM 6892 C C . ALA A 1 28 ? 11.860 11.075 -5.126 1.00 0.00 28 ALA A C 6
ATOM 6893 O O . ALA A 1 28 ? 10.800 10.465 -5.265 1.00 0.00 28 ALA A O 6
ATOM 6900 N N . SER A 1 29 ? 12.843 11.031 -6.020 1.00 0.00 29 SER A N 6
ATOM 6901 C CA . SER A 1 29 ? 12.728 10.248 -7.245 1.00 0.00 29 SER A CA 6
ATOM 6902 C C . SER A 1 29 ? 12.217 8.842 -6.944 1.00 0.00 29 SER A C 6
ATOM 6903 O O . SER A 1 29 ? 11.279 8.361 -7.578 1.00 0.00 29 SER A O 6
ATOM 6911 N N . GLY A 1 30 ? 12.843 8.187 -5.971 1.00 0.00 30 GLY A N 6
ATOM 6912 C CA . GLY A 1 30 ? 12.440 6.843 -5.602 1.00 0.00 30 GLY A CA 6
ATOM 6913 C C . GLY A 1 30 ? 11.515 6.824 -4.401 1.00 0.00 30 GLY A C 6
ATOM 6914 O O . GLY A 1 30 ? 10.606 5.999 -4.322 1.00 0.00 30 GLY A O 6
ATOM 6918 N N . ASN A 1 31 ? 11.750 7.734 -3.461 1.00 0.00 31 ASN A N 6
ATOM 6919 C CA . ASN A 1 31 ? 10.932 7.817 -2.257 1.00 0.00 31 ASN A CA 6
ATOM 6920 C C . ASN A 1 31 ? 9.742 8.748 -2.470 1.00 0.00 31 ASN A C 6
ATOM 6921 O O . ASN A 1 31 ? 9.781 9.917 -2.089 1.00 0.00 31 ASN A O 6
ATOM 6932 N N . GLN A 1 32 ? 8.686 8.218 -3.080 1.00 0.00 32 GLN A N 6
ATOM 6933 C CA . GLN A 1 32 ? 7.485 9.002 -3.343 1.00 0.00 32 GLN A CA 6
ATOM 6934 C C . GLN A 1 32 ? 6.377 8.649 -2.356 1.00 0.00 32 GLN A C 6
ATOM 6935 O O . GLN A 1 32 ? 6.579 7.852 -1.439 1.00 0.00 32 GLN A O 6
ATOM 6949 N N . LEU A 1 33 ? 5.207 9.247 -2.549 1.00 0.00 33 LEU A N 6
ATOM 6950 C CA . LEU A 1 33 ? 4.066 8.997 -1.675 1.00 0.00 33 LEU A CA 6
ATOM 6951 C C . LEU A 1 33 ? 3.089 8.020 -2.321 1.00 0.00 33 LEU A C 6
ATOM 6952 O O . LEU A 1 33 ? 3.073 7.858 -3.542 1.00 0.00 33 LEU A O 6
ATOM 6968 N N . VAL A 1 34 ? 2.274 7.373 -1.495 1.00 0.00 34 VAL A N 6
ATOM 6969 C CA . VAL A 1 34 ? 1.291 6.414 -1.986 1.00 0.00 34 VAL A CA 6
ATOM 6970 C C . VAL A 1 34 ? -0.088 6.691 -1.397 1.00 0.00 34 VAL A C 6
ATOM 6971 O O . VAL A 1 34 ? -0.208 7.290 -0.330 1.00 0.00 34 VAL A O 6
ATOM 6984 N N . GLU A 1 35 ? -1.126 6.248 -2.101 1.00 0.00 35 GLU A N 6
ATOM 6985 C CA . GLU A 1 35 ? -2.497 6.449 -1.647 1.00 0.00 35 GLU A CA 6
ATOM 6986 C C . GLU A 1 35 ? -3.270 5.134 -1.655 1.00 0.00 35 GLU A C 6
ATOM 6987 O O . GLU A 1 35 ? -3.426 4.497 -2.697 1.00 0.00 35 GLU A O 6
ATOM 6999 N N . CYS A 1 36 ? -3.753 4.731 -0.484 1.00 0.00 36 CYS A N 6
ATOM 7000 C CA . CYS A 1 36 ? -4.510 3.492 -0.353 1.00 0.00 36 CYS A CA 6
ATOM 7001 C C . CYS A 1 36 ? -5.826 3.575 -1.121 1.00 0.00 36 CYS A C 6
ATOM 7002 O O . CYS A 1 36 ? -6.296 4.663 -1.450 1.00 0.00 36 CYS A O 6
ATOM 7009 N N . GLN A 1 37 ? -6.415 2.417 -1.402 1.00 0.00 37 GLN A N 6
ATOM 7010 C CA . GLN A 1 37 ? -7.676 2.359 -2.130 1.00 0.00 37 GLN A CA 6
ATOM 7011 C C . GLN A 1 37 ? -8.849 2.166 -1.174 1.00 0.00 37 GLN A C 6
ATOM 7012 O O . GLN A 1 37 ? -9.974 2.567 -1.470 1.00 0.00 37 GLN A O 6
ATOM 7026 N N . GLU A 1 38 ? -8.577 1.550 -0.028 1.00 0.00 38 GLU A N 6
ATOM 7027 C CA . GLU A 1 38 ? -9.611 1.304 0.970 1.00 0.00 38 GLU A CA 6
ATOM 7028 C C . GLU A 1 38 ? -9.756 2.498 1.908 1.00 0.00 38 GLU A C 6
ATOM 7029 O O . GLU A 1 38 ? -10.765 3.204 1.882 1.00 0.00 38 GLU A O 6
ATOM 7041 N N . CYS A 1 39 ? -8.742 2.718 2.738 1.00 0.00 39 CYS A N 6
ATOM 7042 C CA . CYS A 1 39 ? -8.755 3.825 3.686 1.00 0.00 39 CYS A CA 6
ATOM 7043 C C . CYS A 1 39 ? -8.515 5.154 2.975 1.00 0.00 39 CYS A C 6
ATOM 7044 O O . CYS A 1 39 ? -8.868 6.217 3.486 1.00 0.00 39 CYS A O 6
ATOM 7051 N N . HIS A 1 40 ? -7.912 5.085 1.792 1.00 0.00 40 HIS A N 6
ATOM 7052 C CA . HIS A 1 40 ? -7.625 6.281 1.009 1.00 0.00 40 HIS A CA 6
ATOM 7053 C C . HIS A 1 40 ? -6.665 7.202 1.756 1.00 0.00 40 HIS A C 6
ATOM 7054 O O . HIS A 1 40 ? -6.739 8.424 1.633 1.00 0.00 40 HIS A O 6
ATOM 7069 N N . ASN A 1 41 ? -5.764 6.606 2.532 1.00 0.00 41 ASN A N 6
ATOM 7070 C CA . ASN A 1 41 ? -4.790 7.373 3.300 1.00 0.00 41 ASN A CA 6
ATOM 7071 C C . ASN A 1 41 ? -3.457 7.452 2.563 1.00 0.00 41 ASN A C 6
ATOM 7072 O O . ASN A 1 41 ? -3.096 6.546 1.811 1.00 0.00 41 ASN A O 6
ATOM 7083 N N . LEU A 1 42 ? -2.730 8.542 2.783 1.00 0.00 42 LEU A N 6
ATOM 7084 C CA . LEU A 1 42 ? -1.435 8.740 2.140 1.00 0.00 42 LEU A CA 6
ATOM 7085 C C . LEU A 1 42 ? -0.316 8.115 2.966 1.00 0.00 42 LEU A C 6
ATOM 7086 O O . LEU A 1 42 ? -0.176 8.398 4.156 1.00 0.00 42 LEU A O 6
ATOM 7102 N N . TYR A 1 43 ? 0.481 7.266 2.326 1.00 0.00 43 TYR A N 6
ATOM 7103 C CA . TYR A 1 43 ? 1.588 6.600 3.002 1.00 0.00 43 TYR A CA 6
ATOM 7104 C C . TYR A 1 43 ? 2.871 6.710 2.183 1.00 0.00 43 TYR A C 6
ATOM 7105 O O . TYR A 1 43 ? 2.927 6.275 1.033 1.00 0.00 43 TYR A O 6
ATOM 7123 N N . HIS A 1 44 ? 3.901 7.296 2.786 1.00 0.00 44 HIS A N 6
ATOM 7124 C CA . HIS A 1 44 ? 5.185 7.463 2.114 1.00 0.00 44 HIS A CA 6
ATOM 7125 C C . HIS A 1 44 ? 5.820 6.110 1.811 1.00 0.00 44 HIS A C 6
ATOM 7126 O O . HIS A 1 44 ? 5.947 5.262 2.694 1.00 0.00 44 HIS A O 6
ATOM 7140 N N . GLN A 1 45 ? 6.216 5.914 0.557 1.00 0.00 45 GLN A N 6
ATOM 7141 C CA . GLN A 1 45 ? 6.837 4.663 0.139 1.00 0.00 45 GLN A CA 6
ATOM 7142 C C . GLN A 1 45 ? 7.776 4.133 1.218 1.00 0.00 45 GLN A C 6
ATOM 7143 O O . GLN A 1 45 ? 8.029 2.931 1.298 1.00 0.00 45 GLN A O 6
ATOM 7157 N N . ASP A 1 46 ? 8.289 5.038 2.044 1.00 0.00 46 ASP A N 6
ATOM 7158 C CA . ASP A 1 46 ? 9.200 4.661 3.119 1.00 0.00 46 ASP A CA 6
ATOM 7159 C C . ASP A 1 46 ? 8.449 4.504 4.438 1.00 0.00 46 ASP A C 6
ATOM 7160 O O . ASP A 1 46 ? 8.402 3.416 5.012 1.00 0.00 46 ASP A O 6
ATOM 7169 N N . CYS A 1 47 ? 7.863 5.598 4.913 1.00 0.00 47 CYS A N 6
ATOM 7170 C CA . CYS A 1 47 ? 7.115 5.583 6.165 1.00 0.00 47 CYS A CA 6
ATOM 7171 C C . CYS A 1 47 ? 6.367 4.264 6.336 1.00 0.00 47 CYS A C 6
ATOM 7172 O O . CYS A 1 47 ? 6.319 3.703 7.431 1.00 0.00 47 CYS A O 6
ATOM 7179 N N . HIS A 1 48 ? 5.786 3.773 5.246 1.00 0.00 48 HIS A N 6
ATOM 7180 C CA . HIS A 1 48 ? 5.042 2.520 5.275 1.00 0.00 48 HIS A CA 6
ATOM 7181 C C . HIS A 1 48 ? 5.944 1.361 5.688 1.00 0.00 48 HIS A C 6
ATOM 7182 O O . HIS A 1 48 ? 7.162 1.417 5.515 1.00 0.00 48 HIS A O 6
ATOM 7197 N N . LYS A 1 49 ? 5.340 0.312 6.236 1.00 0.00 49 LYS A N 6
ATOM 7198 C CA . LYS A 1 49 ? 6.088 -0.860 6.674 1.00 0.00 49 LYS A CA 6
ATOM 7199 C C . LYS A 1 49 ? 6.846 -1.488 5.509 1.00 0.00 49 LYS A C 6
ATOM 7200 O O . LYS A 1 49 ? 8.075 -1.449 5.443 1.00 0.00 49 LYS A O 6
ATOM 7219 N N . PRO A 1 50 ? 6.098 -2.081 4.566 1.00 0.00 50 PRO A N 6
ATOM 7220 C CA . PRO A 1 50 ? 6.679 -2.727 3.385 1.00 0.00 50 PRO A CA 6
ATOM 7221 C C . PRO A 1 50 ? 7.283 -1.720 2.412 1.00 0.00 50 PRO A C 6
ATOM 7222 O O . PRO A 1 50 ? 6.567 -0.929 1.800 1.00 0.00 50 PRO A O 6
ATOM 7233 N N . GLN A 1 51 ? 8.605 -1.756 2.275 1.00 0.00 51 GLN A N 6
ATOM 7234 C CA . GLN A 1 51 ? 9.305 -0.846 1.376 1.00 0.00 51 GLN A CA 6
ATOM 7235 C C . GLN A 1 51 ? 8.632 -0.808 0.008 1.00 0.00 51 GLN A C 6
ATOM 7236 O O . GLN A 1 51 ? 8.783 -1.729 -0.795 1.00 0.00 51 GLN A O 6
ATOM 7250 N N . VAL A 1 52 ? 7.888 0.262 -0.250 1.00 0.00 52 VAL A N 6
ATOM 7251 C CA . VAL A 1 52 ? 7.192 0.421 -1.522 1.00 0.00 52 VAL A CA 6
ATOM 7252 C C . VAL A 1 52 ? 8.151 0.860 -2.622 1.00 0.00 52 VAL A C 6
ATOM 7253 O O . VAL A 1 52 ? 8.931 1.797 -2.446 1.00 0.00 52 VAL A O 6
ATOM 7266 N N . THR A 1 53 ? 8.089 0.176 -3.761 1.00 0.00 53 THR A N 6
ATOM 7267 C CA . THR A 1 53 ? 8.952 0.494 -4.892 1.00 0.00 53 THR A CA 6
ATOM 7268 C C . THR A 1 53 ? 8.351 1.603 -5.748 1.00 0.00 53 THR A C 6
ATOM 7269 O O . THR A 1 53 ? 7.304 2.159 -5.415 1.00 0.00 53 THR A O 6
ATOM 7280 N N . ASP A 1 54 ? 9.018 1.919 -6.852 1.00 0.00 54 ASP A N 6
ATOM 7281 C CA . ASP A 1 54 ? 8.548 2.960 -7.758 1.00 0.00 54 ASP A CA 6
ATOM 7282 C C . ASP A 1 54 ? 7.608 2.381 -8.811 1.00 0.00 54 ASP A C 6
ATOM 7283 O O . ASP A 1 54 ? 6.684 3.052 -9.272 1.00 0.00 54 ASP A O 6
ATOM 7292 N N . LYS A 1 55 ? 7.851 1.130 -9.190 1.00 0.00 55 LYS A N 6
ATOM 7293 C CA . LYS A 1 55 ? 7.028 0.459 -10.188 1.00 0.00 55 LYS A CA 6
ATOM 7294 C C . LYS A 1 55 ? 5.640 0.156 -9.634 1.00 0.00 55 LYS A C 6
ATOM 7295 O O . LYS A 1 55 ? 4.641 0.266 -10.344 1.00 0.00 55 LYS A O 6
ATOM 7314 N N . GLU A 1 56 ? 5.585 -0.225 -8.362 1.00 0.00 56 GLU A N 6
ATOM 7315 C CA . GLU A 1 56 ? 4.318 -0.543 -7.713 1.00 0.00 56 GLU A CA 6
ATOM 7316 C C . GLU A 1 56 ? 3.370 0.651 -7.758 1.00 0.00 56 GLU A C 6
ATOM 7317 O O . GLU A 1 56 ? 2.284 0.575 -8.334 1.00 0.00 56 GLU A O 6
ATOM 7329 N N . VAL A 1 57 ? 3.787 1.755 -7.146 1.00 0.00 57 VAL A N 6
ATOM 7330 C CA . VAL A 1 57 ? 2.976 2.966 -7.115 1.00 0.00 57 VAL A CA 6
ATOM 7331 C C . VAL A 1 57 ? 2.625 3.428 -8.525 1.00 0.00 57 VAL A C 6
ATOM 7332 O O . VAL A 1 57 ? 1.545 3.967 -8.762 1.00 0.00 57 VAL A O 6
ATOM 7345 N N . ASN A 1 58 ? 3.546 3.212 -9.459 1.00 0.00 58 ASN A N 6
ATOM 7346 C CA . ASN A 1 58 ? 3.335 3.607 -10.847 1.00 0.00 58 ASN A CA 6
ATOM 7347 C C . ASN A 1 58 ? 2.166 2.840 -11.458 1.00 0.00 58 ASN A C 6
ATOM 7348 O O . ASN A 1 58 ? 1.197 3.437 -11.928 1.00 0.00 58 ASN A O 6
ATOM 7359 N N . ASP A 1 59 ? 2.265 1.516 -11.448 1.00 0.00 59 ASP A N 6
ATOM 7360 C CA . ASP A 1 59 ? 1.215 0.667 -12.000 1.00 0.00 59 ASP A CA 6
ATOM 7361 C C . ASP A 1 59 ? -0.166 1.197 -11.626 1.00 0.00 59 ASP A C 6
ATOM 7362 O O . ASP A 1 59 ? -0.645 1.014 -10.506 1.00 0.00 59 ASP A O 6
ATOM 7371 N N . PRO A 1 60 ? -0.821 1.870 -12.583 1.00 0.00 60 PRO A N 6
ATOM 7372 C CA . PRO A 1 60 ? -2.155 2.441 -12.377 1.00 0.00 60 PRO A CA 6
ATOM 7373 C C . PRO A 1 60 ? -3.232 1.368 -12.257 1.00 0.00 60 PRO A C 6
ATOM 7374 O O . PRO A 1 60 ? -4.371 1.657 -11.890 1.00 0.00 60 PRO A O 6
ATOM 7385 N N . ARG A 1 61 ? -2.865 0.130 -12.569 1.00 0.00 61 ARG A N 6
ATOM 7386 C CA . ARG A 1 61 ? -3.801 -0.986 -12.497 1.00 0.00 61 ARG A CA 6
ATOM 7387 C C . ARG A 1 61 ? -3.562 -1.815 -11.239 1.00 0.00 61 ARG A C 6
ATOM 7388 O O . ARG A 1 61 ? -4.180 -2.863 -11.047 1.00 0.00 61 ARG A O 6
ATOM 7409 N N . LEU A 1 62 ? -2.662 -1.340 -10.385 1.00 0.00 62 LEU A N 6
ATOM 7410 C CA . LEU A 1 62 ? -2.340 -2.038 -9.145 1.00 0.00 62 LEU A CA 6
ATOM 7411 C C . LEU A 1 62 ? -3.118 -1.450 -7.972 1.00 0.00 62 LEU A C 6
ATOM 7412 O O . LEU A 1 62 ? -3.264 -0.233 -7.858 1.00 0.00 62 LEU A O 6
ATOM 7428 N N . VAL A 1 63 ? -3.615 -2.323 -7.101 1.00 0.00 63 VAL A N 6
ATOM 7429 C CA . VAL A 1 63 ? -4.375 -1.890 -5.935 1.00 0.00 63 VAL A CA 6
ATOM 7430 C C . VAL A 1 63 ? -3.510 -1.901 -4.680 1.00 0.00 63 VAL A C 6
ATOM 7431 O O . VAL A 1 63 ? -3.174 -2.963 -4.155 1.00 0.00 63 VAL A O 6
ATOM 7444 N N . TRP A 1 64 ? -3.152 -0.714 -4.204 1.00 0.00 64 TRP A N 6
ATOM 7445 C CA . TRP A 1 64 ? -2.326 -0.587 -3.009 1.00 0.00 64 TRP A CA 6
ATOM 7446 C C . TRP A 1 64 ? -3.186 -0.583 -1.750 1.00 0.00 64 TRP A C 6
ATOM 7447 O O . TRP A 1 64 ? -4.194 0.120 -1.678 1.00 0.00 64 TRP A O 6
ATOM 7468 N N . TYR A 1 65 ? -2.781 -1.370 -0.760 1.00 0.00 65 TYR A N 6
ATOM 7469 C CA . TYR A 1 65 ? -3.516 -1.459 0.496 1.00 0.00 65 TYR A CA 6
ATOM 7470 C C . TYR A 1 65 ? -2.570 -1.364 1.689 1.00 0.00 65 TYR A C 6
ATOM 7471 O O . TYR A 1 65 ? -1.726 -2.236 1.898 1.00 0.00 65 TYR A O 6
ATOM 7489 N N . CYS A 1 66 ? -2.718 -0.299 2.469 1.00 0.00 66 CYS A N 6
ATOM 7490 C CA . CYS A 1 66 ? -1.879 -0.087 3.642 1.00 0.00 66 CYS A CA 6
ATOM 7491 C C . CYS A 1 66 ? -2.132 -1.164 4.694 1.00 0.00 66 CYS A C 6
ATOM 7492 O O . CYS A 1 66 ? -3.246 -1.673 4.820 1.00 0.00 66 CYS A O 6
ATOM 7499 N N . ALA A 1 67 ? -1.091 -1.505 5.446 1.00 0.00 67 ALA A N 6
ATOM 7500 C CA . ALA A 1 67 ? -1.201 -2.519 6.488 1.00 0.00 67 ALA A CA 6
ATOM 7501 C C . ALA A 1 67 ? -2.536 -2.413 7.218 1.00 0.00 67 ALA A C 6
ATOM 7502 O O . ALA A 1 67 ? -3.302 -3.376 7.273 1.00 0.00 67 ALA A O 6
ATOM 7509 N N . ARG A 1 68 ? -2.809 -1.239 7.776 1.00 0.00 68 ARG A N 6
ATOM 7510 C CA . ARG A 1 68 ? -4.051 -1.009 8.504 1.00 0.00 68 ARG A CA 6
ATOM 7511 C C . ARG A 1 68 ? -5.197 -1.807 7.889 1.00 0.00 68 ARG A C 6
ATOM 7512 O O . ARG A 1 68 ? -6.016 -2.388 8.602 1.00 0.00 68 ARG A O 6
ATOM 7533 N N . CYS A 1 69 ? -5.250 -1.830 6.562 1.00 0.00 69 CYS A N 6
ATOM 7534 C CA . CYS A 1 69 ? -6.295 -2.555 5.850 1.00 0.00 69 CYS A CA 6
ATOM 7535 C C . CYS A 1 69 ? -5.890 -4.008 5.620 1.00 0.00 69 CYS A C 6
ATOM 7536 O O . CYS A 1 69 ? -6.666 -4.929 5.876 1.00 0.00 69 CYS A O 6
ATOM 7543 N N . THR A 1 70 ? -4.668 -4.206 5.135 1.00 0.00 70 THR A N 6
ATOM 7544 C CA . THR A 1 70 ? -4.159 -5.545 4.869 1.00 0.00 70 THR A CA 6
ATOM 7545 C C . THR A 1 70 ? -4.452 -6.485 6.033 1.00 0.00 70 THR A C 6
ATOM 7546 O O . THR A 1 70 ? -4.888 -7.619 5.832 1.00 0.00 70 THR A O 6
ATOM 7557 N N . ARG A 1 71 ? -4.210 -6.007 7.249 1.00 0.00 71 ARG A N 6
ATOM 7558 C CA . ARG A 1 71 ? -4.448 -6.806 8.445 1.00 0.00 71 ARG A CA 6
ATOM 7559 C C . ARG A 1 71 ? -5.914 -7.216 8.543 1.00 0.00 71 ARG A C 6
ATOM 7560 O O . ARG A 1 71 ? -6.233 -8.308 9.011 1.00 0.00 71 ARG A O 6
ATOM 7581 N N . GLN A 1 72 ? -6.801 -6.331 8.098 1.00 0.00 72 GLN A N 6
ATOM 7582 C CA . GLN A 1 72 ? -8.234 -6.600 8.137 1.00 0.00 72 GLN A CA 6
ATOM 7583 C C . GLN A 1 72 ? -8.621 -7.640 7.090 1.00 0.00 72 GLN A C 6
ATOM 7584 O O . GLN A 1 72 ? -9.102 -8.722 7.425 1.00 0.00 72 GLN A O 6
ATOM 7598 N N . MET A 1 73 ? -8.407 -7.303 5.823 1.00 0.00 73 MET A N 6
ATOM 7599 C CA . MET A 1 73 ? -8.733 -8.208 4.727 1.00 0.00 73 MET A CA 6
ATOM 7600 C C . MET A 1 73 ? -8.169 -9.602 4.986 1.00 0.00 73 MET A C 6
ATOM 7601 O O . MET A 1 73 ? -8.822 -10.609 4.713 1.00 0.00 73 MET A O 6
ATOM 7615 N N . LYS A 1 74 ? -6.951 -9.653 5.515 1.00 0.00 74 LYS A N 6
ATOM 7616 C CA . LYS A 1 74 ? -6.298 -10.922 5.813 1.00 0.00 74 LYS A CA 6
ATOM 7617 C C . LYS A 1 74 ? -7.249 -11.865 6.543 1.00 0.00 74 LYS A C 6
ATOM 7618 O O . LYS A 1 74 ? -8.279 -11.440 7.066 1.00 0.00 74 LYS A O 6
ATOM 7637 N N . ARG A 1 75 ? -6.896 -13.146 6.575 1.00 0.00 75 ARG A N 6
ATOM 7638 C CA . ARG A 1 75 ? -7.719 -14.148 7.242 1.00 0.00 75 ARG A CA 6
ATOM 7639 C C . ARG A 1 75 ? -7.732 -13.925 8.751 1.00 0.00 75 ARG A C 6
ATOM 7640 O O . ARG A 1 75 ? -8.789 -13.935 9.381 1.00 0.00 75 ARG A O 6
ATOM 7661 N N . MET A 1 76 ? -6.550 -13.723 9.324 1.00 0.00 76 MET A N 6
ATOM 7662 C CA . MET A 1 76 ? -6.426 -13.496 10.760 1.00 0.00 76 MET A CA 6
ATOM 7663 C C . MET A 1 76 ? -7.564 -12.620 11.272 1.00 0.00 76 MET A C 6
ATOM 7664 O O . MET A 1 76 ? -7.934 -12.689 12.444 1.00 0.00 76 MET A O 6
ATOM 7678 N N . ALA A 1 77 ? -8.116 -11.797 10.386 1.00 0.00 77 ALA A N 6
ATOM 7679 C CA . ALA A 1 77 ? -9.214 -10.909 10.749 1.00 0.00 77 ALA A CA 6
ATOM 7680 C C . ALA A 1 77 ? -10.455 -11.200 9.913 1.00 0.00 77 ALA A C 6
ATOM 7681 O O . ALA A 1 77 ? -10.864 -10.383 9.088 1.00 0.00 77 ALA A O 6
ATOM 7688 N N . GLN A 1 78 ? -11.049 -12.369 10.130 1.00 0.00 78 GLN A N 6
ATOM 7689 C CA . GLN A 1 78 ? -12.243 -12.768 9.394 1.00 0.00 78 GLN A CA 6
ATOM 7690 C C . GLN A 1 78 ? -13.506 -12.359 10.145 1.00 0.00 78 GLN A C 6
ATOM 7691 O O . GLN A 1 78 ? -13.781 -12.856 11.237 1.00 0.00 78 GLN A O 6
ATOM 7705 N N . LYS A 1 79 ? -14.273 -11.450 9.552 1.00 0.00 79 LYS A N 6
ATOM 7706 C CA . LYS A 1 79 ? -15.508 -10.974 10.163 1.00 0.00 79 LYS A CA 6
ATOM 7707 C C . LYS A 1 79 ? -16.370 -10.236 9.144 1.00 0.00 79 LYS A C 6
ATOM 7708 O O . LYS A 1 79 ? -15.897 -9.865 8.070 1.00 0.00 79 LYS A O 6
ATOM 7727 N N . ASN A 1 80 ? -17.636 -10.025 9.488 1.00 0.00 80 ASN A N 6
ATOM 7728 C CA . ASN A 1 80 ? -18.564 -9.330 8.603 1.00 0.00 80 ASN A CA 6
ATOM 7729 C C . ASN A 1 80 ? -17.929 -8.063 8.037 1.00 0.00 80 ASN A C 6
ATOM 7730 O O . ASN A 1 80 ? -17.840 -7.044 8.720 1.00 0.00 80 ASN A O 6
ATOM 7741 N N . GLN A 1 81 ? -17.491 -8.136 6.784 1.00 0.00 81 GLN A N 6
ATOM 7742 C CA . GLN A 1 81 ? -16.865 -6.995 6.127 1.00 0.00 81 GLN A CA 6
ATOM 7743 C C . GLN A 1 81 ? -17.556 -6.683 4.803 1.00 0.00 81 GLN A C 6
ATOM 7744 O O . GLN A 1 81 ? -18.021 -7.584 4.105 1.00 0.00 81 GLN A O 6
ATOM 7758 N N . LYS A 1 82 ? -17.620 -5.400 4.464 1.00 0.00 82 LYS A N 6
ATOM 7759 C CA . LYS A 1 82 ? -18.254 -4.967 3.224 1.00 0.00 82 LYS A CA 6
ATOM 7760 C C . LYS A 1 82 ? -17.260 -4.995 2.067 1.00 0.00 82 LYS A C 6
ATOM 7761 O O . LYS A 1 82 ? -16.673 -3.972 1.715 1.00 0.00 82 LYS A O 6
ATOM 7780 N N . SER A 1 83 ? -17.078 -6.172 1.478 1.00 0.00 83 SER A N 6
ATOM 7781 C CA . SER A 1 83 ? -16.154 -6.334 0.361 1.00 0.00 83 SER A CA 6
ATOM 7782 C C . SER A 1 83 ? -16.294 -7.718 -0.265 1.00 0.00 83 SER A C 6
ATOM 7783 O O . SER A 1 83 ? -16.227 -8.734 0.425 1.00 0.00 83 SER A O 6
ATOM 7791 N N . GLY A 1 84 ? -16.490 -7.748 -1.580 1.00 0.00 84 GLY A N 6
ATOM 7792 C CA . GLY A 1 84 ? -16.638 -9.012 -2.279 1.00 0.00 84 GLY A CA 6
ATOM 7793 C C . GLY A 1 84 ? -15.310 -9.574 -2.747 1.00 0.00 84 GLY A C 6
ATOM 7794 O O . GLY A 1 84 ? -14.265 -9.345 -2.137 1.00 0.00 84 GLY A O 6
ATOM 7798 N N . PRO A 1 85 ? -15.341 -10.331 -3.854 1.00 0.00 85 PRO A N 6
ATOM 7799 C CA . PRO A 1 85 ? -14.139 -10.944 -4.427 1.00 0.00 85 PRO A CA 6
ATOM 7800 C C . PRO A 1 85 ? -13.198 -9.913 -5.040 1.00 0.00 85 PRO A C 6
ATOM 7801 O O . PRO A 1 85 ? -13.639 -8.887 -5.559 1.00 0.00 85 PRO A O 6
ATOM 7812 N N . SER A 1 86 ? -11.900 -10.191 -4.976 1.00 0.00 86 SER A N 6
ATOM 7813 C CA . SER A 1 86 ? -10.896 -9.286 -5.523 1.00 0.00 86 SER A CA 6
ATOM 7814 C C . SER A 1 86 ? -10.425 -9.760 -6.894 1.00 0.00 86 SER A C 6
ATOM 7815 O O . SER A 1 86 ? -10.778 -10.851 -7.341 1.00 0.00 86 SER A O 6
ATOM 7823 N N . SER A 1 87 ? -9.626 -8.930 -7.558 1.00 0.00 87 SER A N 6
ATOM 7824 C CA . SER A 1 87 ? -9.109 -9.262 -8.880 1.00 0.00 87 SER A CA 6
ATOM 7825 C C . SER A 1 87 ? -7.583 -9.256 -8.885 1.00 0.00 87 SER A C 6
ATOM 7826 O O . SER A 1 87 ? -6.950 -8.949 -7.876 1.00 0.00 87 SER A O 6
ATOM 7834 N N . GLY A 1 88 ? -7.000 -9.599 -10.029 1.00 0.00 88 GLY A N 6
ATOM 7835 C CA . GLY A 1 88 ? -5.553 -9.628 -10.144 1.00 0.00 88 GLY A CA 6
ATOM 7836 C C . GLY A 1 88 ? -5.036 -10.971 -10.622 1.00 0.00 88 GLY A C 6
ATOM 7837 O O . GLY A 1 88 ? -5.019 -11.919 -9.839 1.00 0.00 88 GLY A O 6
ATOM 7843 N N . GLY A 1 1 ? -17.920 30.118 24.618 1.00 0.00 1 GLY A N 7
ATOM 7844 C CA . GLY A 1 1 ? -18.410 30.883 23.486 1.00 0.00 1 GLY A CA 7
ATOM 7845 C C . GLY A 1 1 ? -18.067 30.237 22.158 1.00 0.00 1 GLY A C 7
ATOM 7846 O O . GLY A 1 1 ? -17.052 29.553 22.036 1.00 0.00 1 GLY A O 7
ATOM 7850 N N . SER A 1 2 ? -18.918 30.453 21.160 1.00 0.00 2 SER A N 7
ATOM 7851 C CA . SER A 1 2 ? -18.703 29.882 19.835 1.00 0.00 2 SER A CA 7
ATOM 7852 C C . SER A 1 2 ? -18.076 30.908 18.897 1.00 0.00 2 SER A C 7
ATOM 7853 O O . SER A 1 2 ? -18.526 32.051 18.818 1.00 0.00 2 SER A O 7
ATOM 7861 N N . SER A 1 3 ? -17.033 30.491 18.186 1.00 0.00 3 SER A N 7
ATOM 7862 C CA . SER A 1 3 ? -16.339 31.373 17.255 1.00 0.00 3 SER A CA 7
ATOM 7863 C C . SER A 1 3 ? -15.317 30.597 16.430 1.00 0.00 3 SER A C 7
ATOM 7864 O O . SER A 1 3 ? -14.722 29.632 16.906 1.00 0.00 3 SER A O 7
ATOM 7872 N N . GLY A 1 4 ? -15.120 31.027 15.187 1.00 0.00 4 GLY A N 7
ATOM 7873 C CA . GLY A 1 4 ? -14.170 30.362 14.314 1.00 0.00 4 GLY A CA 7
ATOM 7874 C C . GLY A 1 4 ? -13.810 31.201 13.104 1.00 0.00 4 GLY A C 7
ATOM 7875 O O . GLY A 1 4 ? -14.560 31.251 12.129 1.00 0.00 4 GLY A O 7
ATOM 7879 N N . SER A 1 5 ? -12.659 31.863 13.166 1.00 0.00 5 SER A N 7
ATOM 7880 C CA . SER A 1 5 ? -12.203 32.708 12.068 1.00 0.00 5 SER A CA 7
ATOM 7881 C C . SER A 1 5 ? -11.554 31.870 10.971 1.00 0.00 5 SER A C 7
ATOM 7882 O O . SER A 1 5 ? -10.751 30.979 11.247 1.00 0.00 5 SER A O 7
ATOM 7890 N N . SER A 1 6 ? -11.909 32.163 9.724 1.00 0.00 6 SER A N 7
ATOM 7891 C CA . SER A 1 6 ? -11.365 31.435 8.583 1.00 0.00 6 SER A CA 7
ATOM 7892 C C . SER A 1 6 ? -10.025 32.023 8.152 1.00 0.00 6 SER A C 7
ATOM 7893 O O . SER A 1 6 ? -9.968 32.910 7.301 1.00 0.00 6 SER A O 7
ATOM 7901 N N . GLY A 1 7 ? -8.947 31.522 8.747 1.00 0.00 7 GLY A N 7
ATOM 7902 C CA . GLY A 1 7 ? -7.621 32.008 8.413 1.00 0.00 7 GLY A CA 7
ATOM 7903 C C . GLY A 1 7 ? -6.537 31.365 9.255 1.00 0.00 7 GLY A C 7
ATOM 7904 O O . GLY A 1 7 ? -6.697 31.202 10.464 1.00 0.00 7 GLY A O 7
ATOM 7908 N N . ALA A 1 8 ? -5.433 30.996 8.614 1.00 0.00 8 ALA A N 7
ATOM 7909 C CA . ALA A 1 8 ? -4.319 30.367 9.312 1.00 0.00 8 ALA A CA 7
ATOM 7910 C C . ALA A 1 8 ? -3.116 30.201 8.390 1.00 0.00 8 ALA A C 7
ATOM 7911 O O . ALA A 1 8 ? -3.197 30.478 7.193 1.00 0.00 8 ALA A O 7
ATOM 7918 N N . ASP A 1 9 ? -2.001 29.750 8.954 1.00 0.00 9 ASP A N 7
ATOM 7919 C CA . ASP A 1 9 ? -0.781 29.547 8.182 1.00 0.00 9 ASP A CA 7
ATOM 7920 C C . ASP A 1 9 ? -0.926 28.357 7.238 1.00 0.00 9 ASP A C 7
ATOM 7921 O O . ASP A 1 9 ? -1.648 27.404 7.532 1.00 0.00 9 ASP A O 7
ATOM 7930 N N . ASP A 1 10 ? -0.237 28.421 6.105 1.00 0.00 10 ASP A N 7
ATOM 7931 C CA . ASP A 1 10 ? -0.289 27.348 5.117 1.00 0.00 10 ASP A CA 7
ATOM 7932 C C . ASP A 1 10 ? -0.140 25.986 5.787 1.00 0.00 10 ASP A C 7
ATOM 7933 O O . ASP A 1 10 ? 0.557 25.849 6.793 1.00 0.00 10 ASP A O 7
ATOM 7942 N N . PHE A 1 11 ? -0.800 24.980 5.223 1.00 0.00 11 PHE A N 7
ATOM 7943 C CA . PHE A 1 11 ? -0.742 23.628 5.766 1.00 0.00 11 PHE A CA 7
ATOM 7944 C C . PHE A 1 11 ? -1.128 22.599 4.707 1.00 0.00 11 PHE A C 7
ATOM 7945 O O . PHE A 1 11 ? -2.038 22.825 3.909 1.00 0.00 11 PHE A O 7
ATOM 7962 N N . ALA A 1 12 ? -0.429 21.469 4.706 1.00 0.00 12 ALA A N 7
ATOM 7963 C CA . ALA A 1 12 ? -0.699 20.405 3.747 1.00 0.00 12 ALA A CA 7
ATOM 7964 C C . ALA A 1 12 ? -2.198 20.174 3.590 1.00 0.00 12 ALA A C 7
ATOM 7965 O O . ALA A 1 12 ? -2.692 19.974 2.480 1.00 0.00 12 ALA A O 7
ATOM 7972 N N . MET A 1 13 ? -2.916 20.202 4.708 1.00 0.00 13 MET A N 7
ATOM 7973 C CA . MET A 1 13 ? -4.360 19.996 4.693 1.00 0.00 13 MET A CA 7
ATOM 7974 C C . MET A 1 13 ? -4.988 20.635 3.458 1.00 0.00 13 MET A C 7
ATOM 7975 O O . MET A 1 13 ? -5.799 20.014 2.772 1.00 0.00 13 MET A O 7
ATOM 7989 N N . GLU A 1 14 ? -4.607 21.878 3.181 1.00 0.00 14 GLU A N 7
ATOM 7990 C CA . GLU A 1 14 ? -5.134 22.599 2.029 1.00 0.00 14 GLU A CA 7
ATOM 7991 C C . GLU A 1 14 ? -5.369 21.653 0.855 1.00 0.00 14 GLU A C 7
ATOM 7992 O O . GLU A 1 14 ? -6.502 21.462 0.415 1.00 0.00 14 GLU A O 7
ATOM 8004 N N . MET A 1 15 ? -4.289 21.062 0.353 1.00 0.00 15 MET A N 7
ATOM 8005 C CA . MET A 1 15 ? -4.377 20.135 -0.769 1.00 0.00 15 MET A CA 7
ATOM 8006 C C . MET A 1 15 ? -4.532 18.700 -0.277 1.00 0.00 15 MET A C 7
ATOM 8007 O O . MET A 1 15 ? -5.401 17.964 -0.742 1.00 0.00 15 MET A O 7
ATOM 8021 N N . GLY A 1 16 ? -3.682 18.307 0.667 1.00 0.00 16 GLY A N 7
ATOM 8022 C CA . GLY A 1 16 ? -3.741 16.961 1.206 1.00 0.00 16 GLY A CA 7
ATOM 8023 C C . GLY A 1 16 ? -2.936 15.973 0.386 1.00 0.00 16 GLY A C 7
ATOM 8024 O O . GLY A 1 16 ? -3.490 15.036 -0.191 1.00 0.00 16 GLY A O 7
ATOM 8028 N N . LEU A 1 17 ? -1.625 16.181 0.332 1.00 0.00 17 LEU A N 7
ATOM 8029 C CA . LEU A 1 17 ? -0.741 15.302 -0.425 1.00 0.00 17 LEU A CA 7
ATOM 8030 C C . LEU A 1 17 ? 0.339 14.709 0.474 1.00 0.00 17 LEU A C 7
ATOM 8031 O O . LEU A 1 17 ? 1.351 14.200 -0.007 1.00 0.00 17 LEU A O 7
ATOM 8047 N N . ALA A 1 18 ? 0.115 14.778 1.783 1.00 0.00 18 ALA A N 7
ATOM 8048 C CA . ALA A 1 18 ? 1.067 14.245 2.749 1.00 0.00 18 ALA A CA 7
ATOM 8049 C C . ALA A 1 18 ? 0.582 12.917 3.322 1.00 0.00 18 ALA A C 7
ATOM 8050 O O . ALA A 1 18 ? -0.621 12.679 3.433 1.00 0.00 18 ALA A O 7
ATOM 8057 N N . CYS A 1 19 ? 1.526 12.054 3.683 1.00 0.00 19 CYS A N 7
ATOM 8058 C CA . CYS A 1 19 ? 1.196 10.749 4.243 1.00 0.00 19 CYS A CA 7
ATOM 8059 C C . CYS A 1 19 ? 0.479 10.898 5.583 1.00 0.00 19 CYS A C 7
ATOM 8060 O O . CYS A 1 19 ? 0.192 12.010 6.025 1.00 0.00 19 CYS A O 7
ATOM 8067 N N . VAL A 1 20 ? 0.194 9.769 6.223 1.00 0.00 20 VAL A N 7
ATOM 8068 C CA . VAL A 1 20 ? -0.488 9.772 7.512 1.00 0.00 20 VAL A CA 7
ATOM 8069 C C . VAL A 1 20 ? 0.475 9.430 8.644 1.00 0.00 20 VAL A C 7
ATOM 8070 O O . VAL A 1 20 ? 0.198 9.701 9.812 1.00 0.00 20 VAL A O 7
ATOM 8083 N N . VAL A 1 21 ? 1.608 8.832 8.289 1.00 0.00 21 VAL A N 7
ATOM 8084 C CA . VAL A 1 21 ? 2.614 8.453 9.274 1.00 0.00 21 VAL A CA 7
ATOM 8085 C C . VAL A 1 21 ? 3.273 9.683 9.887 1.00 0.00 21 VAL A C 7
ATOM 8086 O O . VAL A 1 21 ? 2.980 10.057 11.023 1.00 0.00 21 VAL A O 7
ATOM 8099 N N . CYS A 1 22 ? 4.164 10.311 9.127 1.00 0.00 22 CYS A N 7
ATOM 8100 C CA . CYS A 1 22 ? 4.866 11.500 9.595 1.00 0.00 22 CYS A CA 7
ATOM 8101 C C . CYS A 1 22 ? 4.104 12.766 9.215 1.00 0.00 22 CYS A C 7
ATOM 8102 O O . CYS A 1 22 ? 4.394 13.852 9.717 1.00 0.00 22 CYS A O 7
ATOM 8109 N N . ARG A 1 23 ? 3.128 12.618 8.325 1.00 0.00 23 ARG A N 7
ATOM 8110 C CA . ARG A 1 23 ? 2.325 13.749 7.877 1.00 0.00 23 ARG A CA 7
ATOM 8111 C C . ARG A 1 23 ? 3.189 14.778 7.154 1.00 0.00 23 ARG A C 7
ATOM 8112 O O . ARG A 1 23 ? 3.184 15.959 7.500 1.00 0.00 23 ARG A O 7
ATOM 8133 N N . GLN A 1 24 ? 3.931 14.320 6.151 1.00 0.00 24 GLN A N 7
ATOM 8134 C CA . GLN A 1 24 ? 4.802 15.201 5.381 1.00 0.00 24 GLN A CA 7
ATOM 8135 C C . GLN A 1 24 ? 4.583 15.010 3.884 1.00 0.00 24 GLN A C 7
ATOM 8136 O O . GLN A 1 24 ? 3.813 14.147 3.465 1.00 0.00 24 GLN A O 7
ATOM 8150 N N . MET A 1 25 ? 5.265 15.823 3.083 1.00 0.00 25 MET A N 7
ATOM 8151 C CA . MET A 1 25 ? 5.145 15.742 1.632 1.00 0.00 25 MET A CA 7
ATOM 8152 C C . MET A 1 25 ? 6.508 15.518 0.986 1.00 0.00 25 MET A C 7
ATOM 8153 O O . MET A 1 25 ? 6.620 15.430 -0.238 1.00 0.00 25 MET A O 7
ATOM 8167 N N . THR A 1 26 ? 7.544 15.426 1.815 1.00 0.00 26 THR A N 7
ATOM 8168 C CA . THR A 1 26 ? 8.899 15.214 1.323 1.00 0.00 26 THR A CA 7
ATOM 8169 C C . THR A 1 26 ? 9.023 13.870 0.615 1.00 0.00 26 THR A C 7
ATOM 8170 O O . THR A 1 26 ? 8.776 12.819 1.208 1.00 0.00 26 THR A O 7
ATOM 8181 N N . VAL A 1 27 ? 9.408 13.909 -0.656 1.00 0.00 27 VAL A N 7
ATOM 8182 C CA . VAL A 1 27 ? 9.567 12.693 -1.445 1.00 0.00 27 VAL A CA 7
ATOM 8183 C C . VAL A 1 27 ? 10.856 12.730 -2.258 1.00 0.00 27 VAL A C 7
ATOM 8184 O O . VAL A 1 27 ? 11.508 13.769 -2.361 1.00 0.00 27 VAL A O 7
ATOM 8197 N N . ALA A 1 28 ? 11.218 11.589 -2.835 1.00 0.00 28 ALA A N 7
ATOM 8198 C CA . ALA A 1 28 ? 12.428 11.491 -3.642 1.00 0.00 28 ALA A CA 7
ATOM 8199 C C . ALA A 1 28 ? 12.539 10.120 -4.300 1.00 0.00 28 ALA A C 7
ATOM 8200 O O . ALA A 1 28 ? 11.746 9.220 -4.022 1.00 0.00 28 ALA A O 7
ATOM 8207 N N . SER A 1 29 ? 13.528 9.967 -5.176 1.00 0.00 29 SER A N 7
ATOM 8208 C CA . SER A 1 29 ? 13.740 8.707 -5.878 1.00 0.00 29 SER A CA 7
ATOM 8209 C C . SER A 1 29 ? 13.812 7.543 -4.894 1.00 0.00 29 SER A C 7
ATOM 8210 O O . SER A 1 29 ? 14.704 7.484 -4.049 1.00 0.00 29 SER A O 7
ATOM 8218 N N . GLY A 1 30 ? 12.865 6.617 -5.011 1.00 0.00 30 GLY A N 7
ATOM 8219 C CA . GLY A 1 30 ? 12.838 5.467 -4.127 1.00 0.00 30 GLY A CA 7
ATOM 8220 C C . GLY A 1 30 ? 11.959 5.690 -2.912 1.00 0.00 30 GLY A C 7
ATOM 8221 O O . GLY A 1 30 ? 11.442 4.738 -2.329 1.00 0.00 30 GLY A O 7
ATOM 8225 N N . ASN A 1 31 ? 11.790 6.951 -2.529 1.00 0.00 31 ASN A N 7
ATOM 8226 C CA . ASN A 1 31 ? 10.969 7.296 -1.374 1.00 0.00 31 ASN A CA 7
ATOM 8227 C C . ASN A 1 31 ? 9.826 8.223 -1.777 1.00 0.00 31 ASN A C 7
ATOM 8228 O O . ASN A 1 31 ? 9.815 9.401 -1.421 1.00 0.00 31 ASN A O 7
ATOM 8239 N N . GLN A 1 32 ? 8.866 7.682 -2.519 1.00 0.00 32 GLN A N 7
ATOM 8240 C CA . GLN A 1 32 ? 7.718 8.460 -2.970 1.00 0.00 32 GLN A CA 7
ATOM 8241 C C . GLN A 1 32 ? 6.520 8.246 -2.051 1.00 0.00 32 GLN A C 7
ATOM 8242 O O . GLN A 1 32 ? 6.621 7.562 -1.032 1.00 0.00 32 GLN A O 7
ATOM 8256 N N . LEU A 1 33 ? 5.387 8.834 -2.418 1.00 0.00 33 LEU A N 7
ATOM 8257 C CA . LEU A 1 33 ? 4.168 8.708 -1.626 1.00 0.00 33 LEU A CA 7
ATOM 8258 C C . LEU A 1 33 ? 3.199 7.723 -2.273 1.00 0.00 33 LEU A C 7
ATOM 8259 O O . LEU A 1 33 ? 3.238 7.501 -3.483 1.00 0.00 33 LEU A O 7
ATOM 8275 N N . VAL A 1 34 ? 2.327 7.138 -1.458 1.00 0.00 34 VAL A N 7
ATOM 8276 C CA . VAL A 1 34 ? 1.344 6.180 -1.951 1.00 0.00 34 VAL A CA 7
ATOM 8277 C C . VAL A 1 34 ? -0.045 6.485 -1.401 1.00 0.00 34 VAL A C 7
ATOM 8278 O O . VAL A 1 34 ? -0.185 7.169 -0.388 1.00 0.00 34 VAL A O 7
ATOM 8291 N N . GLU A 1 35 ? -1.069 5.973 -2.077 1.00 0.00 35 GLU A N 7
ATOM 8292 C CA . GLU A 1 35 ? -2.447 6.192 -1.656 1.00 0.00 35 GLU A CA 7
ATOM 8293 C C . GLU A 1 35 ? -3.212 4.873 -1.588 1.00 0.00 35 GLU A C 7
ATOM 8294 O O . GLU A 1 35 ? -3.257 4.118 -2.560 1.00 0.00 35 GLU A O 7
ATOM 8306 N N . CYS A 1 36 ? -3.810 4.602 -0.433 1.00 0.00 36 CYS A N 7
ATOM 8307 C CA . CYS A 1 36 ? -4.572 3.374 -0.236 1.00 0.00 36 CYS A CA 7
ATOM 8308 C C . CYS A 1 36 ? -5.887 3.420 -1.008 1.00 0.00 36 CYS A C 7
ATOM 8309 O O . CYS A 1 36 ? -6.365 4.493 -1.375 1.00 0.00 36 CYS A O 7
ATOM 8316 N N . GLN A 1 37 ? -6.466 2.249 -1.251 1.00 0.00 37 GLN A N 7
ATOM 8317 C CA . GLN A 1 37 ? -7.726 2.156 -1.979 1.00 0.00 37 GLN A CA 7
ATOM 8318 C C . GLN A 1 37 ? -8.901 2.014 -1.018 1.00 0.00 37 GLN A C 7
ATOM 8319 O O . GLN A 1 37 ? -10.020 2.421 -1.328 1.00 0.00 37 GLN A O 7
ATOM 8333 N N . GLU A 1 38 ? -8.639 1.432 0.148 1.00 0.00 38 GLU A N 7
ATOM 8334 C CA . GLU A 1 38 ? -9.677 1.236 1.153 1.00 0.00 38 GLU A CA 7
ATOM 8335 C C . GLU A 1 38 ? -9.815 2.469 2.041 1.00 0.00 38 GLU A C 7
ATOM 8336 O O . GLU A 1 38 ? -10.807 3.196 1.964 1.00 0.00 38 GLU A O 7
ATOM 8348 N N . CYS A 1 39 ? -8.814 2.699 2.884 1.00 0.00 39 CYS A N 7
ATOM 8349 C CA . CYS A 1 39 ? -8.823 3.843 3.788 1.00 0.00 39 CYS A CA 7
ATOM 8350 C C . CYS A 1 39 ? -8.598 5.144 3.021 1.00 0.00 39 CYS A C 7
ATOM 8351 O O . CYS A 1 39 ? -8.973 6.222 3.483 1.00 0.00 39 CYS A O 7
ATOM 8358 N N . HIS A 1 40 ? -7.984 5.034 1.848 1.00 0.00 40 HIS A N 7
ATOM 8359 C CA . HIS A 1 40 ? -7.709 6.200 1.016 1.00 0.00 40 HIS A CA 7
ATOM 8360 C C . HIS A 1 40 ? -6.766 7.165 1.728 1.00 0.00 40 HIS A C 7
ATOM 8361 O O . HIS A 1 40 ? -6.895 8.382 1.601 1.00 0.00 40 HIS A O 7
ATOM 8376 N N . ASN A 1 41 ? -5.818 6.613 2.478 1.00 0.00 41 ASN A N 7
ATOM 8377 C CA . ASN A 1 41 ? -4.853 7.425 3.211 1.00 0.00 41 ASN A CA 7
ATOM 8378 C C . ASN A 1 41 ? -3.498 7.424 2.512 1.00 0.00 41 ASN A C 7
ATOM 8379 O O . ASN A 1 41 ? -3.132 6.456 1.844 1.00 0.00 41 ASN A O 7
ATOM 8390 N N . LEU A 1 42 ? -2.756 8.515 2.669 1.00 0.00 42 LEU A N 7
ATOM 8391 C CA . LEU A 1 42 ? -1.440 8.640 2.054 1.00 0.00 42 LEU A CA 7
ATOM 8392 C C . LEU A 1 42 ? -0.367 7.993 2.924 1.00 0.00 42 LEU A C 7
ATOM 8393 O O . LEU A 1 42 ? -0.267 8.277 4.118 1.00 0.00 42 LEU A O 7
ATOM 8409 N N . TYR A 1 43 ? 0.434 7.124 2.318 1.00 0.00 43 TYR A N 7
ATOM 8410 C CA . TYR A 1 43 ? 1.499 6.436 3.038 1.00 0.00 43 TYR A CA 7
ATOM 8411 C C . TYR A 1 43 ? 2.813 6.510 2.267 1.00 0.00 43 TYR A C 7
ATOM 8412 O O . TYR A 1 43 ? 2.916 6.021 1.141 1.00 0.00 43 TYR A O 7
ATOM 8430 N N . HIS A 1 44 ? 3.818 7.127 2.881 1.00 0.00 44 HIS A N 7
ATOM 8431 C CA . HIS A 1 44 ? 5.128 7.265 2.255 1.00 0.00 44 HIS A CA 7
ATOM 8432 C C . HIS A 1 44 ? 5.779 5.901 2.050 1.00 0.00 44 HIS A C 7
ATOM 8433 O O . HIS A 1 44 ? 5.954 5.138 2.999 1.00 0.00 44 HIS A O 7
ATOM 8447 N N . GLN A 1 45 ? 6.135 5.601 0.805 1.00 0.00 45 GLN A N 7
ATOM 8448 C CA . GLN A 1 45 ? 6.765 4.328 0.476 1.00 0.00 45 GLN A CA 7
ATOM 8449 C C . GLN A 1 45 ? 7.687 3.870 1.602 1.00 0.00 45 GLN A C 7
ATOM 8450 O O . GLN A 1 45 ? 7.866 2.673 1.822 1.00 0.00 45 GLN A O 7
ATOM 8464 N N . ASP A 1 46 ? 8.270 4.831 2.310 1.00 0.00 46 ASP A N 7
ATOM 8465 C CA . ASP A 1 46 ? 9.173 4.527 3.414 1.00 0.00 46 ASP A CA 7
ATOM 8466 C C . ASP A 1 46 ? 8.407 4.415 4.728 1.00 0.00 46 ASP A C 7
ATOM 8467 O O . ASP A 1 46 ? 8.382 3.357 5.357 1.00 0.00 46 ASP A O 7
ATOM 8476 N N . CYS A 1 47 ? 7.783 5.515 5.138 1.00 0.00 47 CYS A N 7
ATOM 8477 C CA . CYS A 1 47 ? 7.017 5.542 6.378 1.00 0.00 47 CYS A CA 7
ATOM 8478 C C . CYS A 1 47 ? 6.249 4.238 6.572 1.00 0.00 47 CYS A C 7
ATOM 8479 O O . CYS A 1 47 ? 6.144 3.726 7.687 1.00 0.00 47 CYS A O 7
ATOM 8486 N N . HIS A 1 48 ? 5.713 3.705 5.478 1.00 0.00 48 HIS A N 7
ATOM 8487 C CA . HIS A 1 48 ? 4.955 2.460 5.527 1.00 0.00 48 HIS A CA 7
ATOM 8488 C C . HIS A 1 48 ? 5.848 1.296 5.946 1.00 0.00 48 HIS A C 7
ATOM 8489 O O . HIS A 1 48 ? 7.074 1.413 5.959 1.00 0.00 48 HIS A O 7
ATOM 8504 N N . LYS A 1 49 ? 5.226 0.173 6.289 1.00 0.00 49 LYS A N 7
ATOM 8505 C CA . LYS A 1 49 ? 5.964 -1.013 6.708 1.00 0.00 49 LYS A CA 7
ATOM 8506 C C . LYS A 1 49 ? 6.655 -1.673 5.519 1.00 0.00 49 LYS A C 7
ATOM 8507 O O . LYS A 1 49 ? 7.881 -1.757 5.451 1.00 0.00 49 LYS A O 7
ATOM 8526 N N . PRO A 1 50 ? 5.852 -2.151 4.557 1.00 0.00 50 PRO A N 7
ATOM 8527 C CA . PRO A 1 50 ? 6.365 -2.809 3.351 1.00 0.00 50 PRO A CA 7
ATOM 8528 C C . PRO A 1 50 ? 7.070 -1.834 2.414 1.00 0.00 50 PRO A C 7
ATOM 8529 O O . PRO A 1 50 ? 6.427 -1.022 1.751 1.00 0.00 50 PRO A O 7
ATOM 8540 N N . GLN A 1 51 ? 8.396 -1.922 2.366 1.00 0.00 51 GLN A N 7
ATOM 8541 C CA . GLN A 1 51 ? 9.187 -1.046 1.509 1.00 0.00 51 GLN A CA 7
ATOM 8542 C C . GLN A 1 51 ? 8.582 -0.958 0.112 1.00 0.00 51 GLN A C 7
ATOM 8543 O O . GLN A 1 51 ? 8.790 -1.839 -0.722 1.00 0.00 51 GLN A O 7
ATOM 8557 N N . VAL A 1 52 ? 7.831 0.110 -0.135 1.00 0.00 52 VAL A N 7
ATOM 8558 C CA . VAL A 1 52 ? 7.195 0.314 -1.432 1.00 0.00 52 VAL A CA 7
ATOM 8559 C C . VAL A 1 52 ? 8.161 0.953 -2.423 1.00 0.00 52 VAL A C 7
ATOM 8560 O O . VAL A 1 52 ? 8.976 1.799 -2.056 1.00 0.00 52 VAL A O 7
ATOM 8573 N N . THR A 1 53 ? 8.064 0.542 -3.684 1.00 0.00 53 THR A N 7
ATOM 8574 C CA . THR A 1 53 ? 8.930 1.073 -4.729 1.00 0.00 53 THR A CA 7
ATOM 8575 C C . THR A 1 53 ? 8.131 1.878 -5.748 1.00 0.00 53 THR A C 7
ATOM 8576 O O . THR A 1 53 ? 6.904 1.947 -5.674 1.00 0.00 53 THR A O 7
ATOM 8587 N N . ASP A 1 54 ? 8.833 2.484 -6.699 1.00 0.00 54 ASP A N 7
ATOM 8588 C CA . ASP A 1 54 ? 8.189 3.283 -7.734 1.00 0.00 54 ASP A CA 7
ATOM 8589 C C . ASP A 1 54 ? 7.401 2.396 -8.693 1.00 0.00 54 ASP A C 7
ATOM 8590 O O . ASP A 1 54 ? 6.207 2.604 -8.910 1.00 0.00 54 ASP A O 7
ATOM 8599 N N . LYS A 1 55 ? 8.077 1.406 -9.266 1.00 0.00 55 LYS A N 7
ATOM 8600 C CA . LYS A 1 55 ? 7.441 0.486 -10.203 1.00 0.00 55 LYS A CA 7
ATOM 8601 C C . LYS A 1 55 ? 6.027 0.139 -9.749 1.00 0.00 55 LYS A C 7
ATOM 8602 O O . LYS A 1 55 ? 5.150 -0.128 -10.570 1.00 0.00 55 LYS A O 7
ATOM 8621 N N . GLU A 1 56 ? 5.813 0.145 -8.437 1.00 0.00 56 GLU A N 7
ATOM 8622 C CA . GLU A 1 56 ? 4.505 -0.169 -7.875 1.00 0.00 56 GLU A CA 7
ATOM 8623 C C . GLU A 1 56 ? 3.521 0.972 -8.117 1.00 0.00 56 GLU A C 7
ATOM 8624 O O . GLU A 1 56 ? 2.611 0.858 -8.939 1.00 0.00 56 GLU A O 7
ATOM 8636 N N . VAL A 1 57 ? 3.710 2.072 -7.395 1.00 0.00 57 VAL A N 7
ATOM 8637 C CA . VAL A 1 57 ? 2.840 3.234 -7.531 1.00 0.00 57 VAL A CA 7
ATOM 8638 C C . VAL A 1 57 ? 2.626 3.592 -8.998 1.00 0.00 57 VAL A C 7
ATOM 8639 O O . VAL A 1 57 ? 1.586 4.134 -9.369 1.00 0.00 57 VAL A O 7
ATOM 8652 N N . ASN A 1 58 ? 3.618 3.284 -9.827 1.00 0.00 58 ASN A N 7
ATOM 8653 C CA . ASN A 1 58 ? 3.538 3.574 -11.254 1.00 0.00 58 ASN A CA 7
ATOM 8654 C C . ASN A 1 58 ? 2.376 2.823 -11.898 1.00 0.00 58 ASN A C 7
ATOM 8655 O O . ASN A 1 58 ? 1.636 3.381 -12.707 1.00 0.00 58 ASN A O 7
ATOM 8666 N N . ASP A 1 59 ? 2.223 1.555 -11.531 1.00 0.00 59 ASP A N 7
ATOM 8667 C CA . ASP A 1 59 ? 1.151 0.728 -12.071 1.00 0.00 59 ASP A CA 7
ATOM 8668 C C . ASP A 1 59 ? -0.215 1.289 -11.686 1.00 0.00 59 ASP A C 7
ATOM 8669 O O . ASP A 1 59 ? -0.619 1.261 -10.523 1.00 0.00 59 ASP A O 7
ATOM 8678 N N . PRO A 1 60 ? -0.943 1.812 -12.684 1.00 0.00 60 PRO A N 7
ATOM 8679 C CA . PRO A 1 60 ? -2.273 2.390 -12.474 1.00 0.00 60 PRO A CA 7
ATOM 8680 C C . PRO A 1 60 ? -3.318 1.333 -12.135 1.00 0.00 60 PRO A C 7
ATOM 8681 O O . PRO A 1 60 ? -4.200 1.561 -11.306 1.00 0.00 60 PRO A O 7
ATOM 8692 N N . ARG A 1 61 ? -3.213 0.176 -12.780 1.00 0.00 61 ARG A N 7
ATOM 8693 C CA . ARG A 1 61 ? -4.150 -0.917 -12.547 1.00 0.00 61 ARG A CA 7
ATOM 8694 C C . ARG A 1 61 ? -3.717 -1.759 -11.351 1.00 0.00 61 ARG A C 7
ATOM 8695 O O . ARG A 1 61 ? -4.018 -2.950 -11.275 1.00 0.00 61 ARG A O 7
ATOM 8716 N N . LEU A 1 62 ? -3.008 -1.132 -10.419 1.00 0.00 62 LEU A N 7
ATOM 8717 C CA . LEU A 1 62 ? -2.532 -1.823 -9.225 1.00 0.00 62 LEU A CA 7
ATOM 8718 C C . LEU A 1 62 ? -3.355 -1.429 -8.003 1.00 0.00 62 LEU A C 7
ATOM 8719 O O . LEU A 1 62 ? -3.757 -0.274 -7.858 1.00 0.00 62 LEU A O 7
ATOM 8735 N N . VAL A 1 63 ? -3.600 -2.395 -7.124 1.00 0.00 63 VAL A N 7
ATOM 8736 C CA . VAL A 1 63 ? -4.373 -2.149 -5.913 1.00 0.00 63 VAL A CA 7
ATOM 8737 C C . VAL A 1 63 ? -3.475 -2.144 -4.680 1.00 0.00 63 VAL A C 7
ATOM 8738 O O . VAL A 1 63 ? -3.006 -3.192 -4.237 1.00 0.00 63 VAL A O 7
ATOM 8751 N N . TRP A 1 64 ? -3.240 -0.957 -4.132 1.00 0.00 64 TRP A N 7
ATOM 8752 C CA . TRP A 1 64 ? -2.398 -0.815 -2.949 1.00 0.00 64 TRP A CA 7
ATOM 8753 C C . TRP A 1 64 ? -3.244 -0.763 -1.682 1.00 0.00 64 TRP A C 7
ATOM 8754 O O . TRP A 1 64 ? -4.245 -0.048 -1.622 1.00 0.00 64 TRP A O 7
ATOM 8775 N N . TYR A 1 65 ? -2.836 -1.522 -0.672 1.00 0.00 65 TYR A N 7
ATOM 8776 C CA . TYR A 1 65 ? -3.559 -1.563 0.594 1.00 0.00 65 TYR A CA 7
ATOM 8777 C C . TYR A 1 65 ? -2.600 -1.435 1.773 1.00 0.00 65 TYR A C 7
ATOM 8778 O O . TYR A 1 65 ? -1.724 -2.278 1.971 1.00 0.00 65 TYR A O 7
ATOM 8796 N N . CYS A 1 66 ? -2.772 -0.374 2.555 1.00 0.00 66 CYS A N 7
ATOM 8797 C CA . CYS A 1 66 ? -1.923 -0.133 3.715 1.00 0.00 66 CYS A CA 7
ATOM 8798 C C . CYS A 1 66 ? -2.187 -1.167 4.806 1.00 0.00 66 CYS A C 7
ATOM 8799 O O . CYS A 1 66 ? -3.332 -1.542 5.057 1.00 0.00 66 CYS A O 7
ATOM 8806 N N . ALA A 1 67 ? -1.118 -1.624 5.451 1.00 0.00 67 ALA A N 7
ATOM 8807 C CA . ALA A 1 67 ? -1.234 -2.613 6.516 1.00 0.00 67 ALA A CA 7
ATOM 8808 C C . ALA A 1 67 ? -2.526 -2.423 7.304 1.00 0.00 67 ALA A C 7
ATOM 8809 O O . ALA A 1 67 ? -3.359 -3.326 7.374 1.00 0.00 67 ALA A O 7
ATOM 8816 N N . ARG A 1 68 ? -2.685 -1.244 7.895 1.00 0.00 68 ARG A N 7
ATOM 8817 C CA . ARG A 1 68 ? -3.875 -0.937 8.680 1.00 0.00 68 ARG A CA 7
ATOM 8818 C C . ARG A 1 68 ? -5.087 -1.695 8.147 1.00 0.00 68 ARG A C 7
ATOM 8819 O O . ARG A 1 68 ? -5.842 -2.296 8.912 1.00 0.00 68 ARG A O 7
ATOM 8840 N N . CYS A 1 69 ? -5.268 -1.661 6.831 1.00 0.00 69 CYS A N 7
ATOM 8841 C CA . CYS A 1 69 ? -6.389 -2.343 6.196 1.00 0.00 69 CYS A CA 7
ATOM 8842 C C . CYS A 1 69 ? -6.088 -3.828 6.010 1.00 0.00 69 CYS A C 7
ATOM 8843 O O . CYS A 1 69 ? -6.897 -4.686 6.362 1.00 0.00 69 CYS A O 7
ATOM 8850 N N . THR A 1 70 ? -4.917 -4.123 5.453 1.00 0.00 70 THR A N 7
ATOM 8851 C CA . THR A 1 70 ? -4.508 -5.502 5.219 1.00 0.00 70 THR A CA 7
ATOM 8852 C C . THR A 1 70 ? -4.781 -6.371 6.441 1.00 0.00 70 THR A C 7
ATOM 8853 O O . THR A 1 70 ? -5.313 -7.476 6.324 1.00 0.00 70 THR A O 7
ATOM 8864 N N . ARG A 1 71 ? -4.414 -5.866 7.615 1.00 0.00 71 ARG A N 7
ATOM 8865 C CA . ARG A 1 71 ? -4.619 -6.597 8.859 1.00 0.00 71 ARG A CA 7
ATOM 8866 C C . ARG A 1 71 ? -6.095 -6.935 9.055 1.00 0.00 71 ARG A C 7
ATOM 8867 O O . ARG A 1 71 ? -6.433 -7.943 9.675 1.00 0.00 71 ARG A O 7
ATOM 8888 N N . GLN A 1 72 ? -6.967 -6.085 8.522 1.00 0.00 72 GLN A N 7
ATOM 8889 C CA . GLN A 1 72 ? -8.405 -6.294 8.639 1.00 0.00 72 GLN A CA 7
ATOM 8890 C C . GLN A 1 72 ? -8.877 -7.383 7.682 1.00 0.00 72 GLN A C 7
ATOM 8891 O O . GLN A 1 72 ? -9.479 -8.372 8.100 1.00 0.00 72 GLN A O 7
ATOM 8905 N N . MET A 1 73 ? -8.600 -7.195 6.396 1.00 0.00 73 MET A N 7
ATOM 8906 C CA . MET A 1 73 ? -8.996 -8.163 5.379 1.00 0.00 73 MET A CA 7
ATOM 8907 C C . MET A 1 73 ? -8.579 -9.574 5.781 1.00 0.00 73 MET A C 7
ATOM 8908 O O . MET A 1 73 ? -9.299 -10.541 5.528 1.00 0.00 73 MET A O 7
ATOM 8922 N N . LYS A 1 74 ? -7.413 -9.686 6.407 1.00 0.00 74 LYS A N 7
ATOM 8923 C CA . LYS A 1 74 ? -6.900 -10.978 6.845 1.00 0.00 74 LYS A CA 7
ATOM 8924 C C . LYS A 1 74 ? -8.038 -11.897 7.278 1.00 0.00 74 LYS A C 7
ATOM 8925 O O . LYS A 1 74 ? -9.069 -11.435 7.767 1.00 0.00 74 LYS A O 7
ATOM 8944 N N . ARG A 1 75 ? -7.842 -13.199 7.097 1.00 0.00 75 ARG A N 7
ATOM 8945 C CA . ARG A 1 75 ? -8.852 -14.182 7.470 1.00 0.00 75 ARG A CA 7
ATOM 8946 C C . ARG A 1 75 ? -8.952 -14.311 8.987 1.00 0.00 75 ARG A C 7
ATOM 8947 O O . ARG A 1 75 ? -10.046 -14.422 9.540 1.00 0.00 75 ARG A O 7
ATOM 8968 N N . MET A 1 76 ? -7.802 -14.296 9.654 1.00 0.00 76 MET A N 7
ATOM 8969 C CA . MET A 1 76 ? -7.760 -14.410 11.107 1.00 0.00 76 MET A CA 7
ATOM 8970 C C . MET A 1 76 ? -7.944 -13.046 11.765 1.00 0.00 76 MET A C 7
ATOM 8971 O O . MET A 1 76 ? -7.429 -12.798 12.855 1.00 0.00 76 MET A O 7
ATOM 8985 N N . ALA A 1 77 ? -8.681 -12.166 11.096 1.00 0.00 77 ALA A N 7
ATOM 8986 C CA . ALA A 1 77 ? -8.934 -10.828 11.617 1.00 0.00 77 ALA A CA 7
ATOM 8987 C C . ALA A 1 77 ? -10.413 -10.631 11.929 1.00 0.00 77 ALA A C 7
ATOM 8988 O O . ALA A 1 77 ? -10.987 -9.586 11.624 1.00 0.00 77 ALA A O 7
ATOM 8995 N N . GLN A 1 78 ? -11.025 -11.642 12.539 1.00 0.00 78 GLN A N 7
ATOM 8996 C CA . GLN A 1 78 ? -12.438 -11.579 12.891 1.00 0.00 78 GLN A CA 7
ATOM 8997 C C . GLN A 1 78 ? -12.700 -12.276 14.222 1.00 0.00 78 GLN A C 7
ATOM 8998 O O . GLN A 1 78 ? -12.098 -13.307 14.524 1.00 0.00 78 GLN A O 7
ATOM 9012 N N . LYS A 1 79 ? -13.601 -11.706 15.015 1.00 0.00 79 LYS A N 7
ATOM 9013 C CA . LYS A 1 79 ? -13.943 -12.272 16.315 1.00 0.00 79 LYS A CA 7
ATOM 9014 C C . LYS A 1 79 ? -15.399 -12.728 16.343 1.00 0.00 79 LYS A C 7
ATOM 9015 O O . LYS A 1 79 ? -16.101 -12.532 17.334 1.00 0.00 79 LYS A O 7
ATOM 9034 N N . ASN A 1 80 ? -15.844 -13.338 15.249 1.00 0.00 80 ASN A N 7
ATOM 9035 C CA . ASN A 1 80 ? -17.216 -13.823 15.150 1.00 0.00 80 ASN A CA 7
ATOM 9036 C C . ASN A 1 80 ? -17.326 -14.936 14.112 1.00 0.00 80 ASN A C 7
ATOM 9037 O O . ASN A 1 80 ? -16.399 -15.167 13.336 1.00 0.00 80 ASN A O 7
ATOM 9048 N N . GLN A 1 81 ? -18.464 -15.621 14.106 1.00 0.00 81 GLN A N 7
ATOM 9049 C CA . GLN A 1 81 ? -18.695 -16.710 13.164 1.00 0.00 81 GLN A CA 7
ATOM 9050 C C . GLN A 1 81 ? -18.703 -16.196 11.728 1.00 0.00 81 GLN A C 7
ATOM 9051 O O . GLN A 1 81 ? -18.690 -14.988 11.490 1.00 0.00 81 GLN A O 7
ATOM 9065 N N . LYS A 1 82 ? -18.724 -17.120 10.774 1.00 0.00 82 LYS A N 7
ATOM 9066 C CA . LYS A 1 82 ? -18.735 -16.761 9.361 1.00 0.00 82 LYS A CA 7
ATOM 9067 C C . LYS A 1 82 ? -19.706 -17.643 8.583 1.00 0.00 82 LYS A C 7
ATOM 9068 O O . LYS A 1 82 ? -20.151 -18.679 9.077 1.00 0.00 82 LYS A O 7
ATOM 9087 N N . SER A 1 83 ? -20.030 -17.226 7.363 1.00 0.00 83 SER A N 7
ATOM 9088 C CA . SER A 1 83 ? -20.951 -17.977 6.518 1.00 0.00 83 SER A CA 7
ATOM 9089 C C . SER A 1 83 ? -20.189 -18.879 5.552 1.00 0.00 83 SER A C 7
ATOM 9090 O O . SER A 1 83 ? -18.960 -18.852 5.498 1.00 0.00 83 SER A O 7
ATOM 9098 N N . GLY A 1 84 ? -20.929 -19.679 4.790 1.00 0.00 84 GLY A N 7
ATOM 9099 C CA . GLY A 1 84 ? -20.307 -20.579 3.836 1.00 0.00 84 GLY A CA 7
ATOM 9100 C C . GLY A 1 84 ? -19.451 -19.847 2.822 1.00 0.00 84 GLY A C 7
ATOM 9101 O O . GLY A 1 84 ? -18.223 -19.941 2.831 1.00 0.00 84 GLY A O 7
ATOM 9105 N N . PRO A 1 85 ? -20.103 -19.099 1.921 1.00 0.00 85 PRO A N 7
ATOM 9106 C CA . PRO A 1 85 ? -19.413 -18.334 0.878 1.00 0.00 85 PRO A CA 7
ATOM 9107 C C . PRO A 1 85 ? -18.637 -17.150 1.444 1.00 0.00 85 PRO A C 7
ATOM 9108 O O . PRO A 1 85 ? -19.200 -16.298 2.131 1.00 0.00 85 PRO A O 7
ATOM 9119 N N . SER A 1 86 ? -17.341 -17.103 1.151 1.00 0.00 86 SER A N 7
ATOM 9120 C CA . SER A 1 86 ? -16.487 -16.024 1.635 1.00 0.00 86 SER A CA 7
ATOM 9121 C C . SER A 1 86 ? -16.269 -14.976 0.548 1.00 0.00 86 SER A C 7
ATOM 9122 O O . SER A 1 86 ? -16.120 -15.307 -0.628 1.00 0.00 86 SER A O 7
ATOM 9130 N N . SER A 1 87 ? -16.251 -13.709 0.952 1.00 0.00 87 SER A N 7
ATOM 9131 C CA . SER A 1 87 ? -16.054 -12.611 0.013 1.00 0.00 87 SER A CA 7
ATOM 9132 C C . SER A 1 87 ? -14.690 -12.710 -0.662 1.00 0.00 87 SER A C 7
ATOM 9133 O O . SER A 1 87 ? -13.659 -12.785 0.005 1.00 0.00 87 SER A O 7
ATOM 9141 N N . GLY A 1 88 ? -14.692 -12.711 -1.991 1.00 0.00 88 GLY A N 7
ATOM 9142 C CA . GLY A 1 88 ? -13.450 -12.801 -2.736 1.00 0.00 88 GLY A CA 7
ATOM 9143 C C . GLY A 1 88 ? -12.809 -14.171 -2.630 1.00 0.00 88 GLY A C 7
ATOM 9144 O O . GLY A 1 88 ? -12.798 -14.905 -3.616 1.00 0.00 88 GLY A O 7
ATOM 9150 N N . GLY A 1 1 ? -11.162 33.033 19.514 1.00 0.00 1 GLY A N 8
ATOM 9151 C CA . GLY A 1 1 ? -10.929 33.924 18.393 1.00 0.00 1 GLY A CA 8
ATOM 9152 C C . GLY A 1 1 ? -12.039 33.861 17.363 1.00 0.00 1 GLY A C 8
ATOM 9153 O O . GLY A 1 1 ? -13.185 34.206 17.654 1.00 0.00 1 GLY A O 8
ATOM 9157 N N . SER A 1 2 ? -11.700 33.423 16.155 1.00 0.00 2 SER A N 8
ATOM 9158 C CA . SER A 1 2 ? -12.676 33.322 15.076 1.00 0.00 2 SER A CA 8
ATOM 9159 C C . SER A 1 2 ? -13.528 32.066 15.230 1.00 0.00 2 SER A C 8
ATOM 9160 O O . SER A 1 2 ? -13.032 31.011 15.625 1.00 0.00 2 SER A O 8
ATOM 9168 N N . SER A 1 3 ? -14.814 32.188 14.915 1.00 0.00 3 SER A N 8
ATOM 9169 C CA . SER A 1 3 ? -15.737 31.064 15.021 1.00 0.00 3 SER A CA 8
ATOM 9170 C C . SER A 1 3 ? -15.930 30.389 13.667 1.00 0.00 3 SER A C 8
ATOM 9171 O O . SER A 1 3 ? -15.860 29.166 13.554 1.00 0.00 3 SER A O 8
ATOM 9179 N N . GLY A 1 4 ? -16.173 31.198 12.639 1.00 0.00 4 GLY A N 8
ATOM 9180 C CA . GLY A 1 4 ? -16.373 30.662 11.305 1.00 0.00 4 GLY A CA 8
ATOM 9181 C C . GLY A 1 4 ? -15.439 31.284 10.285 1.00 0.00 4 GLY A C 8
ATOM 9182 O O . GLY A 1 4 ? -15.879 31.745 9.232 1.00 0.00 4 GLY A O 8
ATOM 9186 N N . SER A 1 5 ? -14.148 31.298 10.599 1.00 0.00 5 SER A N 8
ATOM 9187 C CA . SER A 1 5 ? -13.150 31.873 9.704 1.00 0.00 5 SER A CA 8
ATOM 9188 C C . SER A 1 5 ? -13.229 31.233 8.321 1.00 0.00 5 SER A C 8
ATOM 9189 O O . SER A 1 5 ? -13.940 30.250 8.119 1.00 0.00 5 SER A O 8
ATOM 9197 N N . SER A 1 6 ? -12.491 31.800 7.371 1.00 0.00 6 SER A N 8
ATOM 9198 C CA . SER A 1 6 ? -12.480 31.289 6.005 1.00 0.00 6 SER A CA 8
ATOM 9199 C C . SER A 1 6 ? -11.590 30.055 5.895 1.00 0.00 6 SER A C 8
ATOM 9200 O O . SER A 1 6 ? -12.033 28.993 5.458 1.00 0.00 6 SER A O 8
ATOM 9208 N N . GLY A 1 7 ? -10.330 30.203 6.294 1.00 0.00 7 GLY A N 8
ATOM 9209 C CA . GLY A 1 7 ? -9.397 29.093 6.233 1.00 0.00 7 GLY A CA 8
ATOM 9210 C C . GLY A 1 7 ? -8.034 29.510 5.718 1.00 0.00 7 GLY A C 8
ATOM 9211 O O . GLY A 1 7 ? -7.244 30.108 6.448 1.00 0.00 7 GLY A O 8
ATOM 9215 N N . ALA A 1 8 ? -7.756 29.192 4.458 1.00 0.00 8 ALA A N 8
ATOM 9216 C CA . ALA A 1 8 ? -6.479 29.538 3.847 1.00 0.00 8 ALA A CA 8
ATOM 9217 C C . ALA A 1 8 ? -6.558 29.456 2.326 1.00 0.00 8 ALA A C 8
ATOM 9218 O O . ALA A 1 8 ? -7.518 28.919 1.773 1.00 0.00 8 ALA A O 8
ATOM 9225 N N . ASP A 1 9 ? -5.544 29.991 1.656 1.00 0.00 9 ASP A N 8
ATOM 9226 C CA . ASP A 1 9 ? -5.499 29.978 0.198 1.00 0.00 9 ASP A CA 8
ATOM 9227 C C . ASP A 1 9 ? -5.201 28.576 -0.324 1.00 0.00 9 ASP A C 8
ATOM 9228 O O . ASP A 1 9 ? -4.419 27.835 0.271 1.00 0.00 9 ASP A O 8
ATOM 9237 N N . ASP A 1 10 ? -5.832 28.219 -1.437 1.00 0.00 10 ASP A N 8
ATOM 9238 C CA . ASP A 1 10 ? -5.635 26.906 -2.040 1.00 0.00 10 ASP A CA 8
ATOM 9239 C C . ASP A 1 10 ? -4.155 26.644 -2.301 1.00 0.00 10 ASP A C 8
ATOM 9240 O O . ASP A 1 10 ? -3.514 27.360 -3.071 1.00 0.00 10 ASP A O 8
ATOM 9249 N N . PHE A 1 11 ? -3.618 25.614 -1.655 1.00 0.00 11 PHE A N 8
ATOM 9250 C CA . PHE A 1 11 ? -2.213 25.259 -1.817 1.00 0.00 11 PHE A CA 8
ATOM 9251 C C . PHE A 1 11 ? -1.990 23.778 -1.525 1.00 0.00 11 PHE A C 8
ATOM 9252 O O . PHE A 1 11 ? -2.889 23.086 -1.049 1.00 0.00 11 PHE A O 8
ATOM 9269 N N . ALA A 1 12 ? -0.784 23.299 -1.815 1.00 0.00 12 ALA A N 8
ATOM 9270 C CA . ALA A 1 12 ? -0.441 21.902 -1.583 1.00 0.00 12 ALA A CA 8
ATOM 9271 C C . ALA A 1 12 ? -1.096 21.380 -0.308 1.00 0.00 12 ALA A C 8
ATOM 9272 O O . ALA A 1 12 ? -1.649 20.281 -0.289 1.00 0.00 12 ALA A O 8
ATOM 9279 N N . MET A 1 13 ? -1.030 22.176 0.754 1.00 0.00 13 MET A N 8
ATOM 9280 C CA . MET A 1 13 ? -1.618 21.793 2.033 1.00 0.00 13 MET A CA 8
ATOM 9281 C C . MET A 1 13 ? -3.016 21.216 1.837 1.00 0.00 13 MET A C 8
ATOM 9282 O O . MET A 1 13 ? -3.309 20.109 2.287 1.00 0.00 13 MET A O 8
ATOM 9296 N N . GLU A 1 14 ? -3.876 21.975 1.164 1.00 0.00 14 GLU A N 8
ATOM 9297 C CA . GLU A 1 14 ? -5.244 21.538 0.911 1.00 0.00 14 GLU A CA 8
ATOM 9298 C C . GLU A 1 14 ? -5.269 20.373 -0.074 1.00 0.00 14 GLU A C 8
ATOM 9299 O O . GLU A 1 14 ? -5.940 19.367 0.156 1.00 0.00 14 GLU A O 8
ATOM 9311 N N . MET A 1 15 ? -4.535 20.517 -1.172 1.00 0.00 15 MET A N 8
ATOM 9312 C CA . MET A 1 15 ? -4.472 19.477 -2.192 1.00 0.00 15 MET A CA 8
ATOM 9313 C C . MET A 1 15 ? -4.539 18.090 -1.559 1.00 0.00 15 MET A C 8
ATOM 9314 O O . MET A 1 15 ? -5.283 17.224 -2.016 1.00 0.00 15 MET A O 8
ATOM 9328 N N . GLY A 1 16 ? -3.754 17.888 -0.504 1.00 0.00 16 GLY A N 8
ATOM 9329 C CA . GLY A 1 16 ? -3.739 16.605 0.174 1.00 0.00 16 GLY A CA 8
ATOM 9330 C C . GLY A 1 16 ? -2.833 15.599 -0.509 1.00 0.00 16 GLY A C 8
ATOM 9331 O O . GLY A 1 16 ? -3.305 14.616 -1.081 1.00 0.00 16 GLY A O 8
ATOM 9335 N N . LEU A 1 17 ? -1.529 15.846 -0.451 1.00 0.00 17 LEU A N 8
ATOM 9336 C CA . LEU A 1 17 ? -0.554 14.955 -1.070 1.00 0.00 17 LEU A CA 8
ATOM 9337 C C . LEU A 1 17 ? 0.500 14.514 -0.059 1.00 0.00 17 LEU A C 8
ATOM 9338 O O . LEU A 1 17 ? 1.605 14.122 -0.430 1.00 0.00 17 LEU A O 8
ATOM 9354 N N . ALA A 1 18 ? 0.148 14.579 1.221 1.00 0.00 18 ALA A N 8
ATOM 9355 C CA . ALA A 1 18 ? 1.061 14.182 2.286 1.00 0.00 18 ALA A CA 8
ATOM 9356 C C . ALA A 1 18 ? 0.601 12.889 2.951 1.00 0.00 18 ALA A C 8
ATOM 9357 O O . ALA A 1 18 ? -0.597 12.644 3.091 1.00 0.00 18 ALA A O 8
ATOM 9364 N N . CYS A 1 19 ? 1.561 12.065 3.358 1.00 0.00 19 CYS A N 8
ATOM 9365 C CA . CYS A 1 19 ? 1.255 10.796 4.007 1.00 0.00 19 CYS A CA 8
ATOM 9366 C C . CYS A 1 19 ? 0.552 11.024 5.343 1.00 0.00 19 CYS A C 8
ATOM 9367 O O . CYS A 1 19 ? 0.300 12.162 5.738 1.00 0.00 19 CYS A O 8
ATOM 9374 N N . VAL A 1 20 ? 0.239 9.933 6.034 1.00 0.00 20 VAL A N 8
ATOM 9375 C CA . VAL A 1 20 ? -0.433 10.012 7.325 1.00 0.00 20 VAL A CA 8
ATOM 9376 C C . VAL A 1 20 ? 0.531 9.707 8.466 1.00 0.00 20 VAL A C 8
ATOM 9377 O O . VAL A 1 20 ? 0.253 10.011 9.626 1.00 0.00 20 VAL A O 8
ATOM 9390 N N . VAL A 1 21 ? 1.667 9.106 8.129 1.00 0.00 21 VAL A N 8
ATOM 9391 C CA . VAL A 1 21 ? 2.675 8.761 9.125 1.00 0.00 21 VAL A CA 8
ATOM 9392 C C . VAL A 1 21 ? 3.330 10.012 9.700 1.00 0.00 21 VAL A C 8
ATOM 9393 O O . VAL A 1 21 ? 3.045 10.412 10.829 1.00 0.00 21 VAL A O 8
ATOM 9406 N N . CYS A 1 22 ? 4.209 10.626 8.915 1.00 0.00 22 CYS A N 8
ATOM 9407 C CA . CYS A 1 22 ? 4.905 11.833 9.345 1.00 0.00 22 CYS A CA 8
ATOM 9408 C C . CYS A 1 22 ? 4.125 13.082 8.948 1.00 0.00 22 CYS A C 8
ATOM 9409 O O . CYS A 1 22 ? 4.429 14.186 9.400 1.00 0.00 22 CYS A O 8
ATOM 9416 N N . ARG A 1 23 ? 3.117 12.899 8.102 1.00 0.00 23 ARG A N 8
ATOM 9417 C CA . ARG A 1 23 ? 2.293 14.011 7.643 1.00 0.00 23 ARG A CA 8
ATOM 9418 C C . ARG A 1 23 ? 3.127 15.018 6.857 1.00 0.00 23 ARG A C 8
ATOM 9419 O O . ARG A 1 23 ? 3.127 16.211 7.162 1.00 0.00 23 ARG A O 8
ATOM 9440 N N . GLN A 1 24 ? 3.838 14.529 5.846 1.00 0.00 24 GLN A N 8
ATOM 9441 C CA . GLN A 1 24 ? 4.677 15.387 5.018 1.00 0.00 24 GLN A CA 8
ATOM 9442 C C . GLN A 1 24 ? 4.424 15.129 3.536 1.00 0.00 24 GLN A C 8
ATOM 9443 O O . GLN A 1 24 ? 3.770 14.154 3.169 1.00 0.00 24 GLN A O 8
ATOM 9457 N N . MET A 1 25 ? 4.947 16.010 2.689 1.00 0.00 25 MET A N 8
ATOM 9458 C CA . MET A 1 25 ? 4.777 15.877 1.247 1.00 0.00 25 MET A CA 8
ATOM 9459 C C . MET A 1 25 ? 6.106 15.555 0.571 1.00 0.00 25 MET A C 8
ATOM 9460 O O . MET A 1 25 ? 6.138 15.074 -0.563 1.00 0.00 25 MET A O 8
ATOM 9474 N N . THR A 1 26 ? 7.203 15.822 1.274 1.00 0.00 26 THR A N 8
ATOM 9475 C CA . THR A 1 26 ? 8.534 15.562 0.741 1.00 0.00 26 THR A CA 8
ATOM 9476 C C . THR A 1 26 ? 8.644 14.139 0.206 1.00 0.00 26 THR A C 8
ATOM 9477 O O . THR A 1 26 ? 8.009 13.220 0.724 1.00 0.00 26 THR A O 8
ATOM 9488 N N . VAL A 1 27 ? 9.455 13.963 -0.833 1.00 0.00 27 VAL A N 8
ATOM 9489 C CA . VAL A 1 27 ? 9.649 12.650 -1.437 1.00 0.00 27 VAL A CA 8
ATOM 9490 C C . VAL A 1 27 ? 11.009 12.555 -2.118 1.00 0.00 27 VAL A C 8
ATOM 9491 O O . VAL A 1 27 ? 11.821 13.477 -2.039 1.00 0.00 27 VAL A O 8
ATOM 9504 N N . ALA A 1 28 ? 11.252 11.433 -2.789 1.00 0.00 28 ALA A N 8
ATOM 9505 C CA . ALA A 1 28 ? 12.514 11.219 -3.487 1.00 0.00 28 ALA A CA 8
ATOM 9506 C C . ALA A 1 28 ? 12.305 10.402 -4.758 1.00 0.00 28 ALA A C 8
ATOM 9507 O O . ALA A 1 28 ? 11.440 9.528 -4.811 1.00 0.00 28 ALA A O 8
ATOM 9514 N N . SER A 1 29 ? 13.104 10.693 -5.780 1.00 0.00 29 SER A N 8
ATOM 9515 C CA . SER A 1 29 ? 13.004 9.988 -7.053 1.00 0.00 29 SER A CA 8
ATOM 9516 C C . SER A 1 29 ? 12.665 8.517 -6.834 1.00 0.00 29 SER A C 8
ATOM 9517 O O . SER A 1 29 ? 11.915 7.919 -7.604 1.00 0.00 29 SER A O 8
ATOM 9525 N N . GLY A 1 30 ? 13.226 7.938 -5.776 1.00 0.00 30 GLY A N 8
ATOM 9526 C CA . GLY A 1 30 ? 12.973 6.542 -5.473 1.00 0.00 30 GLY A CA 8
ATOM 9527 C C . GLY A 1 30 ? 11.826 6.358 -4.498 1.00 0.00 30 GLY A C 8
ATOM 9528 O O . GLY A 1 30 ? 10.874 5.631 -4.779 1.00 0.00 30 GLY A O 8
ATOM 9532 N N . ASN A 1 31 ? 11.919 7.017 -3.348 1.00 0.00 31 ASN A N 8
ATOM 9533 C CA . ASN A 1 31 ? 10.882 6.921 -2.327 1.00 0.00 31 ASN A CA 8
ATOM 9534 C C . ASN A 1 31 ? 9.796 7.969 -2.553 1.00 0.00 31 ASN A C 8
ATOM 9535 O O . ASN A 1 31 ? 9.976 9.142 -2.229 1.00 0.00 31 ASN A O 8
ATOM 9546 N N . GLN A 1 32 ? 8.670 7.536 -3.111 1.00 0.00 32 GLN A N 8
ATOM 9547 C CA . GLN A 1 32 ? 7.556 8.436 -3.381 1.00 0.00 32 GLN A CA 8
ATOM 9548 C C . GLN A 1 32 ? 6.397 8.170 -2.426 1.00 0.00 32 GLN A C 8
ATOM 9549 O O . GLN A 1 32 ? 6.513 7.364 -1.502 1.00 0.00 32 GLN A O 8
ATOM 9563 N N . LEU A 1 33 ? 5.281 8.853 -2.654 1.00 0.00 33 LEU A N 8
ATOM 9564 C CA . LEU A 1 33 ? 4.100 8.691 -1.813 1.00 0.00 33 LEU A CA 8
ATOM 9565 C C . LEU A 1 33 ? 3.132 7.681 -2.423 1.00 0.00 33 LEU A C 8
ATOM 9566 O O . LEU A 1 33 ? 3.177 7.408 -3.622 1.00 0.00 33 LEU A O 8
ATOM 9582 N N . VAL A 1 34 ? 2.256 7.130 -1.588 1.00 0.00 34 VAL A N 8
ATOM 9583 C CA . VAL A 1 34 ? 1.275 6.153 -2.045 1.00 0.00 34 VAL A CA 8
ATOM 9584 C C . VAL A 1 34 ? -0.089 6.408 -1.414 1.00 0.00 34 VAL A C 8
ATOM 9585 O O . VAL A 1 34 ? -0.186 7.013 -0.347 1.00 0.00 34 VAL A O 8
ATOM 9598 N N . GLU A 1 35 ? -1.140 5.940 -2.080 1.00 0.00 35 GLU A N 8
ATOM 9599 C CA . GLU A 1 35 ? -2.499 6.118 -1.583 1.00 0.00 35 GLU A CA 8
ATOM 9600 C C . GLU A 1 35 ? -3.243 4.786 -1.544 1.00 0.00 35 GLU A C 8
ATOM 9601 O O . GLU A 1 35 ? -3.240 4.031 -2.517 1.00 0.00 35 GLU A O 8
ATOM 9613 N N . CYS A 1 36 ? -3.879 4.503 -0.413 1.00 0.00 36 CYS A N 8
ATOM 9614 C CA . CYS A 1 36 ? -4.626 3.263 -0.244 1.00 0.00 36 CYS A CA 8
ATOM 9615 C C . CYS A 1 36 ? -5.957 3.324 -0.988 1.00 0.00 36 CYS A C 8
ATOM 9616 O O . CYS A 1 36 ? -6.420 4.401 -1.364 1.00 0.00 36 CYS A O 8
ATOM 9623 N N . GLN A 1 37 ? -6.567 2.162 -1.196 1.00 0.00 37 GLN A N 8
ATOM 9624 C CA . GLN A 1 37 ? -7.844 2.084 -1.895 1.00 0.00 37 GLN A CA 8
ATOM 9625 C C . GLN A 1 37 ? -8.999 1.956 -0.906 1.00 0.00 37 GLN A C 8
ATOM 9626 O O . GLN A 1 37 ? -10.084 2.489 -1.134 1.00 0.00 37 GLN A O 8
ATOM 9640 N N . GLU A 1 38 ? -8.756 1.245 0.191 1.00 0.00 38 GLU A N 8
ATOM 9641 C CA . GLU A 1 38 ? -9.777 1.047 1.213 1.00 0.00 38 GLU A CA 8
ATOM 9642 C C . GLU A 1 38 ? -9.879 2.267 2.124 1.00 0.00 38 GLU A C 8
ATOM 9643 O O . GLU A 1 38 ? -10.889 2.972 2.125 1.00 0.00 38 GLU A O 8
ATOM 9655 N N . CYS A 1 39 ? -8.827 2.510 2.898 1.00 0.00 39 CYS A N 8
ATOM 9656 C CA . CYS A 1 39 ? -8.797 3.643 3.815 1.00 0.00 39 CYS A CA 8
ATOM 9657 C C . CYS A 1 39 ? -8.598 4.952 3.055 1.00 0.00 39 CYS A C 8
ATOM 9658 O O . CYS A 1 39 ? -8.992 6.020 3.524 1.00 0.00 39 CYS A O 8
ATOM 9665 N N . HIS A 1 40 ? -7.984 4.860 1.880 1.00 0.00 40 HIS A N 8
ATOM 9666 C CA . HIS A 1 40 ? -7.733 6.036 1.055 1.00 0.00 40 HIS A CA 8
ATOM 9667 C C . HIS A 1 40 ? -6.803 7.012 1.768 1.00 0.00 40 HIS A C 8
ATOM 9668 O O . HIS A 1 40 ? -6.976 8.227 1.679 1.00 0.00 40 HIS A O 8
ATOM 9683 N N . ASN A 1 41 ? -5.818 6.472 2.478 1.00 0.00 41 ASN A N 8
ATOM 9684 C CA . ASN A 1 41 ? -4.861 7.296 3.208 1.00 0.00 41 ASN A CA 8
ATOM 9685 C C . ASN A 1 41 ? -3.506 7.308 2.506 1.00 0.00 41 ASN A C 8
ATOM 9686 O O . ASN A 1 41 ? -3.125 6.337 1.851 1.00 0.00 41 ASN A O 8
ATOM 9697 N N . LEU A 1 42 ? -2.783 8.413 2.648 1.00 0.00 42 LEU A N 8
ATOM 9698 C CA . LEU A 1 42 ? -1.469 8.552 2.029 1.00 0.00 42 LEU A CA 8
ATOM 9699 C C . LEU A 1 42 ? -0.382 7.955 2.917 1.00 0.00 42 LEU A C 8
ATOM 9700 O O . LEU A 1 42 ? -0.288 8.278 4.102 1.00 0.00 42 LEU A O 8
ATOM 9716 N N . TYR A 1 43 ? 0.437 7.085 2.337 1.00 0.00 43 TYR A N 8
ATOM 9717 C CA . TYR A 1 43 ? 1.517 6.442 3.076 1.00 0.00 43 TYR A CA 8
ATOM 9718 C C . TYR A 1 43 ? 2.818 6.479 2.281 1.00 0.00 43 TYR A C 8
ATOM 9719 O O . TYR A 1 43 ? 2.935 5.848 1.229 1.00 0.00 43 TYR A O 8
ATOM 9737 N N . HIS A 1 44 ? 3.795 7.222 2.790 1.00 0.00 44 HIS A N 8
ATOM 9738 C CA . HIS A 1 44 ? 5.090 7.342 2.129 1.00 0.00 44 HIS A CA 8
ATOM 9739 C C . HIS A 1 44 ? 5.722 5.969 1.921 1.00 0.00 44 HIS A C 8
ATOM 9740 O O . HIS A 1 44 ? 5.870 5.195 2.866 1.00 0.00 44 HIS A O 8
ATOM 9754 N N . GLN A 1 45 ? 6.092 5.675 0.678 1.00 0.00 45 GLN A N 8
ATOM 9755 C CA . GLN A 1 45 ? 6.706 4.395 0.347 1.00 0.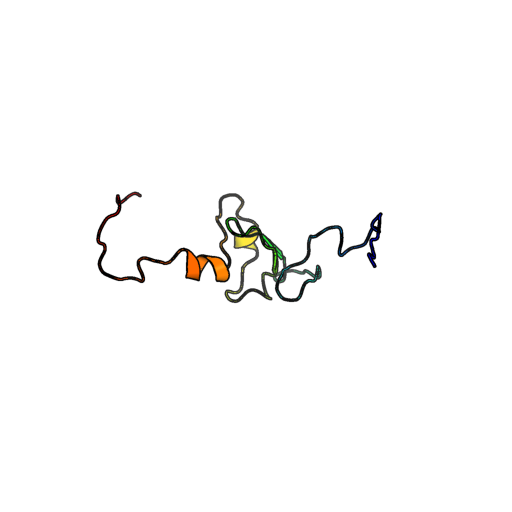00 45 GLN A CA 8
ATOM 9756 C C . GLN A 1 45 ? 7.624 3.925 1.471 1.00 0.00 45 GLN A C 8
ATOM 9757 O O . GLN A 1 45 ? 7.811 2.725 1.672 1.00 0.00 45 GLN A O 8
ATOM 9771 N N . ASP A 1 46 ? 8.194 4.878 2.200 1.00 0.00 46 ASP A N 8
ATOM 9772 C CA . ASP A 1 46 ? 9.092 4.561 3.305 1.00 0.00 46 ASP A CA 8
ATOM 9773 C C . ASP A 1 46 ? 8.327 4.487 4.623 1.00 0.00 46 ASP A C 8
ATOM 9774 O O . ASP A 1 46 ? 8.230 3.424 5.237 1.00 0.00 46 ASP A O 8
ATOM 9783 N N . CYS A 1 47 ? 7.787 5.622 5.052 1.00 0.00 47 CYS A N 8
ATOM 9784 C CA . CYS A 1 47 ? 7.032 5.687 6.298 1.00 0.00 47 CYS A CA 8
ATOM 9785 C C . CYS A 1 47 ? 6.245 4.399 6.525 1.00 0.00 47 CYS A C 8
ATOM 9786 O O . CYS A 1 47 ? 6.148 3.908 7.650 1.00 0.00 47 CYS A O 8
ATOM 9793 N N . HIS A 1 48 ? 5.686 3.856 5.448 1.00 0.00 48 HIS A N 8
ATOM 9794 C CA . HIS A 1 48 ? 4.909 2.624 5.529 1.00 0.00 48 HIS A CA 8
ATOM 9795 C C . HIS A 1 48 ? 5.769 1.471 6.038 1.00 0.00 48 HIS A C 8
ATOM 9796 O O . HIS A 1 48 ? 6.996 1.511 5.949 1.00 0.00 48 HIS A O 8
ATOM 9811 N N . LYS A 1 49 ? 5.117 0.445 6.574 1.00 0.00 49 LYS A N 8
ATOM 9812 C CA . LYS A 1 49 ? 5.821 -0.720 7.097 1.00 0.00 49 LYS A CA 8
ATOM 9813 C C . LYS A 1 49 ? 6.574 -1.445 5.987 1.00 0.00 49 LYS A C 8
ATOM 9814 O O . LYS A 1 49 ? 7.805 -1.463 5.948 1.00 0.00 49 LYS A O 8
ATOM 9833 N N . PRO A 1 50 ? 5.821 -2.056 5.060 1.00 0.00 50 PRO A N 8
ATOM 9834 C CA . PRO A 1 50 ? 6.398 -2.791 3.931 1.00 0.00 50 PRO A CA 8
ATOM 9835 C C . PRO A 1 50 ? 7.067 -1.868 2.919 1.00 0.00 50 PRO A C 8
ATOM 9836 O O . PRO A 1 50 ? 6.397 -1.101 2.227 1.00 0.00 50 PRO A O 8
ATOM 9847 N N . GLN A 1 51 ? 8.391 -1.947 2.837 1.00 0.00 51 GLN A N 8
ATOM 9848 C CA . GLN A 1 51 ? 9.150 -1.118 1.909 1.00 0.00 51 GLN A CA 8
ATOM 9849 C C . GLN A 1 51 ? 8.519 -1.137 0.520 1.00 0.00 51 GLN A C 8
ATOM 9850 O O . GLN A 1 51 ? 8.695 -2.089 -0.240 1.00 0.00 51 GLN A O 8
ATOM 9864 N N . VAL A 1 52 ? 7.782 -0.079 0.196 1.00 0.00 52 VAL A N 8
ATOM 9865 C CA . VAL A 1 52 ? 7.125 0.026 -1.101 1.00 0.00 52 VAL A CA 8
ATOM 9866 C C . VAL A 1 52 ? 8.123 0.388 -2.195 1.00 0.00 52 VAL A C 8
ATOM 9867 O O . VAL A 1 52 ? 9.100 1.096 -1.950 1.00 0.00 52 VAL A O 8
ATOM 9880 N N . THR A 1 53 ? 7.870 -0.102 -3.405 1.00 0.00 53 THR A N 8
ATOM 9881 C CA . THR A 1 53 ? 8.747 0.169 -4.537 1.00 0.00 53 THR A CA 8
ATOM 9882 C C . THR A 1 53 ? 8.113 1.172 -5.495 1.00 0.00 53 THR A C 8
ATOM 9883 O O . THR A 1 53 ? 6.951 1.545 -5.339 1.00 0.00 53 THR A O 8
ATOM 9894 N N . ASP A 1 54 ? 8.885 1.604 -6.487 1.00 0.00 54 ASP A N 8
ATOM 9895 C CA . ASP A 1 54 ? 8.398 2.563 -7.471 1.00 0.00 54 ASP A CA 8
ATOM 9896 C C . ASP A 1 54 ? 7.422 1.901 -8.439 1.00 0.00 54 ASP A C 8
ATOM 9897 O O . ASP A 1 54 ? 6.287 2.350 -8.598 1.00 0.00 54 ASP A O 8
ATOM 9906 N N . LYS A 1 55 ? 7.872 0.830 -9.084 1.00 0.00 55 LYS A N 8
ATOM 9907 C CA . LYS A 1 55 ? 7.040 0.104 -10.037 1.00 0.00 55 LYS A CA 8
ATOM 9908 C C . LYS A 1 55 ? 5.579 0.108 -9.597 1.00 0.00 55 LYS A C 8
ATOM 9909 O O . LYS A 1 55 ? 4.672 0.147 -10.427 1.00 0.00 55 LYS A O 8
ATOM 9928 N N . GLU A 1 56 ? 5.361 0.070 -8.286 1.00 0.00 56 GLU A N 8
ATOM 9929 C CA . GLU A 1 56 ? 4.010 0.070 -7.737 1.00 0.00 56 GLU A CA 8
ATOM 9930 C C . GLU A 1 56 ? 3.330 1.417 -7.966 1.00 0.00 56 GLU A C 8
ATOM 9931 O O . GLU A 1 56 ? 2.361 1.516 -8.719 1.00 0.00 56 GLU A O 8
ATOM 9943 N N . VAL A 1 57 ? 3.844 2.452 -7.310 1.00 0.00 57 VAL A N 8
ATOM 9944 C CA . VAL A 1 57 ? 3.288 3.793 -7.441 1.00 0.00 57 VAL A CA 8
ATOM 9945 C C . VAL A 1 57 ? 2.909 4.092 -8.887 1.00 0.00 57 VAL A C 8
ATOM 9946 O O . VAL A 1 57 ? 1.869 4.691 -9.155 1.00 0.00 57 VAL A O 8
ATOM 9959 N N . ASN A 1 58 ? 3.760 3.669 -9.816 1.00 0.00 58 ASN A N 8
ATOM 9960 C CA . ASN A 1 58 ? 3.515 3.891 -11.236 1.00 0.00 58 ASN A CA 8
ATOM 9961 C C . ASN A 1 58 ? 2.254 3.162 -11.690 1.00 0.00 58 ASN A C 8
ATOM 9962 O O . ASN A 1 58 ? 1.330 3.773 -12.227 1.00 0.00 58 ASN A O 8
ATOM 9973 N N . ASP A 1 59 ? 2.223 1.852 -11.471 1.00 0.00 59 ASP A N 8
ATOM 9974 C CA . ASP A 1 59 ? 1.076 1.039 -11.856 1.00 0.00 59 ASP A CA 8
ATOM 9975 C C . ASP A 1 59 ? -0.231 1.772 -11.567 1.00 0.00 59 ASP A C 8
ATOM 9976 O O . ASP A 1 59 ? -0.703 1.826 -10.432 1.00 0.00 59 ASP A O 8
ATOM 9985 N N . PRO A 1 60 ? -0.830 2.350 -12.619 1.00 0.00 60 PRO A N 8
ATOM 9986 C CA . PRO A 1 60 ? -2.090 3.090 -12.503 1.00 0.00 60 PRO A CA 8
ATOM 9987 C C . PRO A 1 60 ? -3.274 2.177 -12.206 1.00 0.00 60 PRO A C 8
ATOM 9988 O O . PRO A 1 60 ? -4.250 2.593 -11.581 1.00 0.00 60 PRO A O 8
ATOM 9999 N N . ARG A 1 61 ? -3.182 0.930 -12.657 1.00 0.00 61 ARG A N 8
ATOM 10000 C CA . ARG A 1 61 ? -4.247 -0.042 -12.440 1.00 0.00 61 ARG A CA 8
ATOM 10001 C C . ARG A 1 61 ? -3.894 -0.988 -11.296 1.00 0.00 61 ARG A C 8
ATOM 10002 O O . ARG A 1 61 ? -4.340 -2.136 -11.265 1.00 0.00 61 ARG A O 8
ATOM 10023 N N . LEU A 1 62 ? -3.091 -0.499 -10.357 1.00 0.00 62 LEU A N 8
ATOM 10024 C CA . LEU A 1 62 ? -2.678 -1.300 -9.210 1.00 0.00 62 LEU A CA 8
ATOM 10025 C C . LEU A 1 62 ? -3.427 -0.876 -7.951 1.00 0.00 62 LEU A C 8
ATOM 10026 O O . LEU A 1 62 ? -3.588 0.315 -7.683 1.00 0.00 62 LEU A O 8
ATOM 10042 N N . VAL A 1 63 ? -3.881 -1.858 -7.180 1.00 0.00 63 VAL A N 8
ATOM 10043 C CA . VAL A 1 63 ? -4.610 -1.587 -5.947 1.00 0.00 63 VAL A CA 8
ATOM 10044 C C . VAL A 1 63 ? -3.696 -1.700 -4.732 1.00 0.00 63 VAL A C 8
ATOM 10045 O O . VAL A 1 63 ? -3.388 -2.800 -4.274 1.00 0.00 63 VAL A O 8
ATOM 10058 N N . TRP A 1 64 ? -3.267 -0.554 -4.214 1.00 0.00 64 TRP A N 8
ATOM 10059 C CA . TRP A 1 64 ? -2.388 -0.524 -3.051 1.00 0.00 64 TRP A CA 8
ATOM 10060 C C . TRP A 1 64 ? -3.196 -0.511 -1.758 1.00 0.00 64 TRP A C 8
ATOM 10061 O O . TRP A 1 64 ? -4.285 0.061 -1.701 1.00 0.00 64 TRP A O 8
ATOM 10082 N N . TYR A 1 65 ? -2.656 -1.143 -0.721 1.00 0.00 65 TYR A N 8
ATOM 10083 C CA . TYR A 1 65 ? -3.329 -1.205 0.571 1.00 0.00 65 TYR A CA 8
ATOM 10084 C C . TYR A 1 65 ? -2.350 -0.932 1.708 1.00 0.00 65 TYR A C 8
ATOM 10085 O O . TYR A 1 65 ? -1.173 -1.286 1.629 1.00 0.00 65 TYR A O 8
ATOM 10103 N N . CYS A 1 66 ? -2.845 -0.301 2.768 1.00 0.00 66 CYS A N 8
ATOM 10104 C CA . CYS A 1 66 ? -2.016 0.020 3.923 1.00 0.00 66 CYS A CA 8
ATOM 10105 C C . CYS A 1 66 ? -2.190 -1.023 5.024 1.00 0.00 66 CYS A C 8
ATOM 10106 O O . CYS A 1 66 ? -3.292 -1.522 5.252 1.00 0.00 66 CYS A O 8
ATOM 10113 N N . ALA A 1 67 ? -1.094 -1.347 5.703 1.00 0.00 67 ALA A N 8
ATOM 10114 C CA . ALA A 1 67 ? -1.125 -2.327 6.781 1.00 0.00 67 ALA A CA 8
ATOM 10115 C C . ALA A 1 67 ? -2.463 -2.297 7.513 1.00 0.00 67 ALA A C 8
ATOM 10116 O O . ALA A 1 67 ? -3.120 -3.326 7.667 1.00 0.00 67 ALA A O 8
ATOM 10123 N N . ARG A 1 68 ? -2.859 -1.110 7.962 1.00 0.00 68 ARG A N 8
ATOM 10124 C CA . ARG A 1 68 ? -4.117 -0.946 8.680 1.00 0.00 68 ARG A CA 8
ATOM 10125 C C . ARG A 1 68 ? -5.193 -1.865 8.108 1.00 0.00 68 ARG A C 8
ATOM 10126 O O . ARG A 1 68 ? -5.868 -2.583 8.847 1.00 0.00 68 ARG A O 8
ATOM 10147 N N . CYS A 1 69 ? -5.348 -1.837 6.789 1.00 0.00 69 CYS A N 8
ATOM 10148 C CA . CYS A 1 69 ? -6.341 -2.666 6.117 1.00 0.00 69 CYS A CA 8
ATOM 10149 C C . CYS A 1 69 ? -5.751 -4.020 5.734 1.00 0.00 69 CYS A C 8
ATOM 10150 O O . CYS A 1 69 ? -6.340 -5.067 6.006 1.00 0.00 69 CYS A O 8
ATOM 10157 N N . THR A 1 70 ? -4.582 -3.992 5.101 1.00 0.00 70 THR A N 8
ATOM 10158 C CA . THR A 1 70 ? -3.912 -5.216 4.680 1.00 0.00 70 THR A CA 8
ATOM 10159 C C . THR A 1 70 ? -4.031 -6.302 5.742 1.00 0.00 70 THR A C 8
ATOM 10160 O O . THR A 1 70 ? -4.293 -7.464 5.429 1.00 0.00 70 THR A O 8
ATOM 10171 N N . ARG A 1 71 ? -3.839 -5.918 6.999 1.00 0.00 71 ARG A N 8
ATOM 10172 C CA . ARG A 1 71 ? -3.925 -6.860 8.109 1.00 0.00 71 ARG A CA 8
ATOM 10173 C C . ARG A 1 71 ? -5.344 -7.401 8.254 1.00 0.00 71 ARG A C 8
ATOM 10174 O O . ARG A 1 71 ? -5.542 -8.569 8.584 1.00 0.00 71 ARG A O 8
ATOM 10195 N N . GLN A 1 72 ? -6.328 -6.542 8.005 1.00 0.00 72 GLN A N 8
ATOM 10196 C CA . GLN A 1 72 ? -7.728 -6.934 8.109 1.00 0.00 72 GLN A CA 8
ATOM 10197 C C . GLN A 1 72 ? -8.090 -7.954 7.034 1.00 0.00 72 GLN A C 8
ATOM 10198 O O . GLN A 1 72 ? -8.445 -9.091 7.339 1.00 0.00 72 GLN A O 8
ATOM 10212 N N . MET A 1 73 ? -7.996 -7.538 5.775 1.00 0.00 73 MET A N 8
ATOM 10213 C CA . MET A 1 73 ? -8.313 -8.416 4.655 1.00 0.00 73 MET A CA 8
ATOM 10214 C C . MET A 1 73 ? -7.682 -9.792 4.848 1.00 0.00 73 MET A C 8
ATOM 10215 O O . MET A 1 73 ? -8.239 -10.806 4.426 1.00 0.00 73 MET A O 8
ATOM 10229 N N . LYS A 1 74 ? -6.518 -9.820 5.487 1.00 0.00 74 LYS A N 8
ATOM 10230 C CA . LYS A 1 74 ? -5.812 -11.070 5.737 1.00 0.00 74 LYS A CA 8
ATOM 10231 C C . LYS A 1 74 ? -6.588 -11.948 6.714 1.00 0.00 74 LYS A C 8
ATOM 10232 O O . LYS A 1 74 ? -6.734 -13.151 6.501 1.00 0.00 74 LYS A O 8
ATOM 10251 N N . ARG A 1 75 ? -7.084 -11.337 7.785 1.00 0.00 75 ARG A N 8
ATOM 10252 C CA . ARG A 1 75 ? -7.845 -12.063 8.795 1.00 0.00 75 ARG A CA 8
ATOM 10253 C C . ARG A 1 75 ? -9.197 -12.504 8.243 1.00 0.00 75 ARG A C 8
ATOM 10254 O O . ARG A 1 75 ? -9.658 -13.613 8.515 1.00 0.00 75 ARG A O 8
ATOM 10275 N N . MET A 1 76 ? -9.828 -11.630 7.466 1.00 0.00 76 MET A N 8
ATOM 10276 C CA . MET A 1 76 ? -11.126 -11.931 6.875 1.00 0.00 76 MET A CA 8
ATOM 10277 C C . MET A 1 76 ? -12.195 -12.075 7.954 1.00 0.00 76 MET A C 8
ATOM 10278 O O . MET A 1 76 ? -13.020 -12.986 7.906 1.00 0.00 76 MET A O 8
ATOM 10292 N N . ALA A 1 77 ? -12.172 -11.170 8.927 1.00 0.00 77 ALA A N 8
ATOM 10293 C CA . ALA A 1 77 ? -13.140 -11.195 10.017 1.00 0.00 77 ALA A CA 8
ATOM 10294 C C . ALA A 1 77 ? -14.361 -10.345 9.687 1.00 0.00 77 ALA A C 8
ATOM 10295 O O . ALA A 1 77 ? -14.865 -9.610 10.536 1.00 0.00 77 ALA A O 8
ATOM 10302 N N . GLN A 1 78 ? -14.832 -10.449 8.448 1.00 0.00 78 GLN A N 8
ATOM 10303 C CA . GLN A 1 78 ? -15.994 -9.687 8.006 1.00 0.00 78 GLN A CA 8
ATOM 10304 C C . GLN A 1 78 ? -17.287 -10.427 8.334 1.00 0.00 78 GLN A C 8
ATOM 10305 O O . GLN A 1 78 ? -17.268 -11.609 8.678 1.00 0.00 78 GLN A O 8
ATOM 10319 N N . LYS A 1 79 ? -18.409 -9.724 8.226 1.00 0.00 79 LYS A N 8
ATOM 10320 C CA . LYS A 1 79 ? -19.712 -10.313 8.511 1.00 0.00 79 LYS A CA 8
ATOM 10321 C C . LYS A 1 79 ? -20.121 -11.285 7.409 1.00 0.00 79 LYS A C 8
ATOM 10322 O O . LYS A 1 79 ? -19.760 -11.109 6.247 1.00 0.00 79 LYS A O 8
ATOM 10341 N N . ASN A 1 80 ? -20.878 -12.312 7.784 1.00 0.00 80 ASN A N 8
ATOM 10342 C CA . ASN A 1 80 ? -21.337 -13.312 6.827 1.00 0.00 80 ASN A CA 8
ATOM 10343 C C . ASN A 1 80 ? -22.801 -13.085 6.463 1.00 0.00 80 ASN A C 8
ATOM 10344 O O . ASN A 1 80 ? -23.701 -13.420 7.232 1.00 0.00 80 ASN A O 8
ATOM 10355 N N . GLN A 1 81 ? -23.031 -12.514 5.284 1.00 0.00 81 GLN A N 8
ATOM 10356 C CA . GLN A 1 81 ? -24.386 -12.243 4.819 1.00 0.00 81 GLN A CA 8
ATOM 10357 C C . GLN A 1 81 ? -25.269 -13.477 4.964 1.00 0.00 81 GLN A C 8
ATOM 10358 O O . GLN A 1 81 ? -25.017 -14.511 4.345 1.00 0.00 81 GLN A O 8
ATOM 10372 N N . LYS A 1 82 ? -26.306 -13.363 5.787 1.00 0.00 82 LYS A N 8
ATOM 10373 C CA . LYS A 1 82 ? -27.229 -14.469 6.014 1.00 0.00 82 LYS A CA 8
ATOM 10374 C C . LYS A 1 82 ? -28.331 -14.483 4.959 1.00 0.00 82 LYS A C 8
ATOM 10375 O O . LYS A 1 82 ? -28.514 -15.474 4.253 1.00 0.00 82 LYS A O 8
ATOM 10394 N N . SER A 1 83 ? -29.061 -13.377 4.858 1.00 0.00 83 SER A N 8
ATOM 10395 C CA . SER A 1 83 ? -30.147 -13.264 3.891 1.00 0.00 83 SER A CA 8
ATOM 10396 C C . SER A 1 83 ? -30.691 -11.839 3.850 1.00 0.00 83 SER A C 8
ATOM 10397 O O . SER A 1 83 ? -30.561 -11.085 4.813 1.00 0.00 83 SER A O 8
ATOM 10405 N N . GLY A 1 84 ? -31.301 -11.478 2.725 1.00 0.00 84 GLY A N 8
ATOM 10406 C CA . GLY A 1 84 ? -31.856 -10.145 2.577 1.00 0.00 84 GLY A CA 8
ATOM 10407 C C . GLY A 1 84 ? -30.925 -9.209 1.833 1.00 0.00 84 GLY A C 8
ATOM 10408 O O . GLY A 1 84 ? -30.006 -8.625 2.408 1.00 0.00 84 GLY A O 8
ATOM 10412 N N . PRO A 1 85 ? -31.157 -9.056 0.520 1.00 0.00 85 PRO A N 8
ATOM 10413 C CA . PRO A 1 85 ? -30.342 -8.187 -0.332 1.00 0.00 85 PRO A CA 8
ATOM 10414 C C . PRO A 1 85 ? -30.554 -6.708 -0.023 1.00 0.00 85 PRO A C 8
ATOM 10415 O O . PRO A 1 85 ? -31.506 -6.094 -0.505 1.00 0.00 85 PRO A O 8
ATOM 10426 N N . SER A 1 86 ? -29.661 -6.143 0.782 1.00 0.00 86 SER A N 8
ATOM 10427 C CA . SER A 1 86 ? -29.752 -4.737 1.158 1.00 0.00 86 SER A CA 8
ATOM 10428 C C . SER A 1 86 ? -28.448 -4.007 0.851 1.00 0.00 86 SER A C 8
ATOM 10429 O O . SER A 1 86 ? -27.362 -4.493 1.168 1.00 0.00 86 SER A O 8
ATOM 10437 N N . SER A 1 87 ? -28.564 -2.836 0.233 1.00 0.00 87 SER A N 8
ATOM 10438 C CA . SER A 1 87 ? -27.395 -2.039 -0.121 1.00 0.00 87 SER A CA 8
ATOM 10439 C C . SER A 1 87 ? -26.512 -1.799 1.100 1.00 0.00 87 SER A C 8
ATOM 10440 O O . SER A 1 87 ? -26.756 -0.884 1.886 1.00 0.00 87 SER A O 8
ATOM 10448 N N . GLY A 1 88 ? -25.484 -2.628 1.252 1.00 0.00 88 GLY A N 8
ATOM 10449 C CA . GLY A 1 88 ? -24.579 -2.490 2.378 1.00 0.00 88 GLY A CA 8
ATOM 10450 C C . GLY A 1 88 ? -23.143 -2.274 1.946 1.00 0.00 88 GLY A C 8
ATOM 10451 O O . GLY A 1 88 ? -22.617 -3.088 1.188 1.00 0.00 88 GLY A O 8
ATOM 10457 N N . GLY A 1 1 ? -0.334 38.147 23.720 1.00 0.00 1 GLY A N 9
ATOM 10458 C CA . GLY A 1 1 ? -0.316 36.733 23.393 1.00 0.00 1 GLY A CA 9
ATOM 10459 C C . GLY A 1 1 ? 0.408 36.448 22.092 1.00 0.00 1 GLY A C 9
ATOM 10460 O O . GLY A 1 1 ? 1.017 37.341 21.504 1.00 0.00 1 GLY A O 9
ATOM 10464 N N . SER A 1 2 ? 0.342 35.199 21.642 1.00 0.00 2 SER A N 9
ATOM 10465 C CA . SER A 1 2 ? 1.001 34.797 20.404 1.00 0.00 2 SER A CA 9
ATOM 10466 C C . SER A 1 2 ? -0.025 34.503 19.314 1.00 0.00 2 SER A C 9
ATOM 10467 O O . SER A 1 2 ? -0.491 33.373 19.173 1.00 0.00 2 SER A O 9
ATOM 10475 N N . SER A 1 3 ? -0.371 35.530 18.544 1.00 0.00 3 SER A N 9
ATOM 10476 C CA . SER A 1 3 ? -1.344 35.385 17.468 1.00 0.00 3 SER A CA 9
ATOM 10477 C C . SER A 1 3 ? -0.647 35.288 16.114 1.00 0.00 3 SER A C 9
ATOM 10478 O O . SER A 1 3 ? -0.263 36.299 15.527 1.00 0.00 3 SER A O 9
ATOM 10486 N N . GLY A 1 4 ? -0.486 34.062 15.625 1.00 0.00 4 GLY A N 9
ATOM 10487 C CA . GLY A 1 4 ? 0.165 33.854 14.345 1.00 0.00 4 GLY A CA 9
ATOM 10488 C C . GLY A 1 4 ? -0.655 34.384 13.185 1.00 0.00 4 GLY A C 9
ATOM 10489 O O . GLY A 1 4 ? -1.885 34.364 13.224 1.00 0.00 4 GLY A O 9
ATOM 10493 N N . SER A 1 5 ? 0.028 34.862 12.149 1.00 0.00 5 SER A N 9
ATOM 10494 C CA . SER A 1 5 ? -0.644 35.405 10.975 1.00 0.00 5 SER A CA 9
ATOM 10495 C C . SER A 1 5 ? -0.168 34.707 9.705 1.00 0.00 5 SER A C 9
ATOM 10496 O O . SER A 1 5 ? 0.745 35.180 9.028 1.00 0.00 5 SER A O 9
ATOM 10504 N N . SER A 1 6 ? -0.794 33.578 9.387 1.00 0.00 6 SER A N 9
ATOM 10505 C CA . SER A 1 6 ? -0.433 32.812 8.201 1.00 0.00 6 SER A CA 9
ATOM 10506 C C . SER A 1 6 ? -1.666 32.507 7.355 1.00 0.00 6 SER A C 9
ATOM 10507 O O . SER A 1 6 ? -2.517 31.708 7.742 1.00 0.00 6 SER A O 9
ATOM 10515 N N . GLY A 1 7 ? -1.754 33.152 6.195 1.00 0.00 7 GLY A N 9
ATOM 10516 C CA . GLY A 1 7 ? -2.885 32.938 5.311 1.00 0.00 7 GLY A CA 9
ATOM 10517 C C . GLY A 1 7 ? -2.473 32.362 3.971 1.00 0.00 7 GLY A C 9
ATOM 10518 O O . GLY A 1 7 ? -2.156 33.102 3.041 1.00 0.00 7 GLY A O 9
ATOM 10522 N N . ALA A 1 8 ? -2.476 31.036 3.872 1.00 0.00 8 ALA A N 9
ATOM 10523 C CA . ALA A 1 8 ? -2.100 30.362 2.636 1.00 0.00 8 ALA A CA 9
ATOM 10524 C C . ALA A 1 8 ? -2.974 29.136 2.391 1.00 0.00 8 ALA A C 9
ATOM 10525 O O . ALA A 1 8 ? -3.100 28.269 3.256 1.00 0.00 8 ALA A O 9
ATOM 10532 N N . ASP A 1 9 ? -3.577 29.071 1.209 1.00 0.00 9 ASP A N 9
ATOM 10533 C CA . ASP A 1 9 ? -4.439 27.951 0.851 1.00 0.00 9 ASP A CA 9
ATOM 10534 C C . ASP A 1 9 ? -3.614 26.766 0.358 1.00 0.00 9 ASP A C 9
ATOM 10535 O O . ASP A 1 9 ? -3.929 26.161 -0.667 1.00 0.00 9 ASP A O 9
ATOM 10544 N N . ASP A 1 10 ? -2.557 26.441 1.094 1.00 0.00 10 ASP A N 9
ATOM 10545 C CA . ASP A 1 10 ? -1.686 25.329 0.732 1.00 0.00 10 ASP A CA 9
ATOM 10546 C C . ASP A 1 10 ? -1.549 24.347 1.891 1.00 0.00 10 ASP A C 9
ATOM 10547 O O . ASP A 1 10 ? -0.687 24.507 2.756 1.00 0.00 10 ASP A O 9
ATOM 10556 N N . PHE A 1 11 ? -2.405 23.331 1.903 1.00 0.00 11 PHE A N 9
ATOM 10557 C CA . PHE A 1 11 ? -2.381 22.323 2.958 1.00 0.00 11 PHE A CA 9
ATOM 10558 C C . PHE A 1 11 ? -2.927 20.992 2.451 1.00 0.00 11 PHE A C 9
ATOM 10559 O O . PHE A 1 11 ? -3.293 20.864 1.283 1.00 0.00 11 PHE A O 9
ATOM 10576 N N . ALA A 1 12 ? -2.979 20.004 3.338 1.00 0.00 12 ALA A N 9
ATOM 10577 C CA . ALA A 1 12 ? -3.481 18.683 2.982 1.00 0.00 12 ALA A CA 9
ATOM 10578 C C . ALA A 1 12 ? -5.004 18.680 2.895 1.00 0.00 12 ALA A C 9
ATOM 10579 O O . ALA A 1 12 ? -5.584 18.027 2.028 1.00 0.00 12 ALA A O 9
ATOM 10586 N N . MET A 1 13 ? -5.645 19.413 3.800 1.00 0.00 13 MET A N 9
ATOM 10587 C CA . MET A 1 13 ? -7.101 19.494 3.824 1.00 0.00 13 MET A CA 9
ATOM 10588 C C . MET A 1 13 ? -7.652 19.785 2.432 1.00 0.00 13 MET A C 9
ATOM 10589 O O . MET A 1 13 ? -8.683 19.240 2.038 1.00 0.00 13 MET A O 9
ATOM 10603 N N . GLU A 1 14 ? -6.960 20.647 1.694 1.00 0.00 14 GLU A N 9
ATOM 10604 C CA . GLU A 1 14 ? -7.383 21.010 0.347 1.00 0.00 14 GLU A CA 9
ATOM 10605 C C . GLU A 1 14 ? -6.893 19.985 -0.672 1.00 0.00 14 GLU A C 9
ATOM 10606 O O . GLU A 1 14 ? -7.676 19.193 -1.196 1.00 0.00 14 GLU A O 9
ATOM 10618 N N . MET A 1 15 ? -5.593 20.007 -0.947 1.00 0.00 15 MET A N 9
ATOM 10619 C CA . MET A 1 15 ? -4.998 19.079 -1.902 1.00 0.00 15 MET A CA 9
ATOM 10620 C C . MET A 1 15 ? -4.890 17.679 -1.305 1.00 0.00 15 MET A C 9
ATOM 10621 O O . MET A 1 15 ? -5.491 16.731 -1.809 1.00 0.00 15 MET A O 9
ATOM 10635 N N . GLY A 1 16 ? -4.119 17.557 -0.229 1.00 0.00 16 GLY A N 9
ATOM 10636 C CA . GLY A 1 16 ? -3.947 16.270 0.418 1.00 0.00 16 GLY A CA 9
ATOM 10637 C C . GLY A 1 16 ? -2.901 15.412 -0.267 1.00 0.00 16 GLY A C 9
ATOM 10638 O O . GLY A 1 16 ? -3.221 14.371 -0.842 1.00 0.00 16 GLY A O 9
ATOM 10642 N N . LEU A 1 17 ? -1.648 15.850 -0.208 1.00 0.00 17 LEU A N 9
ATOM 10643 C CA . LEU A 1 17 ? -0.551 15.116 -0.829 1.00 0.00 17 LEU A CA 9
ATOM 10644 C C . LEU A 1 17 ? 0.499 14.727 0.207 1.00 0.00 17 LEU A C 9
ATOM 10645 O O . LEU A 1 17 ? 1.662 14.505 -0.127 1.00 0.00 17 LEU A O 9
ATOM 10661 N N . ALA A 1 18 ? 0.079 14.643 1.465 1.00 0.00 18 ALA A N 9
ATOM 10662 C CA . ALA A 1 18 ? 0.982 14.276 2.549 1.00 0.00 18 ALA A CA 9
ATOM 10663 C C . ALA A 1 18 ? 0.561 12.959 3.192 1.00 0.00 18 ALA A C 9
ATOM 10664 O O . ALA A 1 18 ? -0.628 12.698 3.375 1.00 0.00 18 ALA A O 9
ATOM 10671 N N . CYS A 1 19 ? 1.543 12.132 3.532 1.00 0.00 19 CYS A N 9
ATOM 10672 C CA . CYS A 1 19 ? 1.276 10.840 4.153 1.00 0.00 19 CYS A CA 9
ATOM 10673 C C . CYS A 1 19 ? 0.596 11.019 5.508 1.00 0.00 19 CYS A C 9
ATOM 10674 O O . CYS A 1 19 ? 0.360 12.142 5.953 1.00 0.00 19 CYS A O 9
ATOM 10681 N N . VAL A 1 20 ? 0.285 9.903 6.159 1.00 0.00 20 VAL A N 9
ATOM 10682 C CA . VAL A 1 20 ? -0.366 9.935 7.463 1.00 0.00 20 VAL A CA 9
ATOM 10683 C C . VAL A 1 20 ? 0.620 9.602 8.578 1.00 0.00 20 VAL A C 9
ATOM 10684 O O . VAL A 1 20 ? 0.337 9.817 9.757 1.00 0.00 20 VAL A O 9
ATOM 10697 N N . VAL A 1 21 ? 1.780 9.077 8.197 1.00 0.00 21 VAL A N 9
ATOM 10698 C CA . VAL A 1 21 ? 2.810 8.715 9.164 1.00 0.00 21 VAL A CA 9
ATOM 10699 C C . VAL A 1 21 ? 3.469 9.957 9.754 1.00 0.00 21 VAL A C 9
ATOM 10700 O O . VAL A 1 21 ? 3.202 10.332 10.896 1.00 0.00 21 VAL A O 9
ATOM 10713 N N . CYS A 1 22 ? 4.333 10.591 8.968 1.00 0.00 22 CYS A N 9
ATOM 10714 C CA . CYS A 1 22 ? 5.032 11.791 9.412 1.00 0.00 22 CYS A CA 9
ATOM 10715 C C . CYS A 1 22 ? 4.263 13.048 9.011 1.00 0.00 22 CYS A C 9
ATOM 10716 O O . CYS A 1 22 ? 4.584 14.151 9.454 1.00 0.00 22 CYS A O 9
ATOM 10723 N N . ARG A 1 23 ? 3.248 12.871 8.172 1.00 0.00 23 ARG A N 9
ATOM 10724 C CA . ARG A 1 23 ? 2.434 13.990 7.712 1.00 0.00 23 ARG A CA 9
ATOM 10725 C C . ARG A 1 23 ? 3.283 15.001 6.947 1.00 0.00 23 ARG A C 9
ATOM 10726 O O . ARG A 1 23 ? 3.278 16.191 7.258 1.00 0.00 23 ARG A O 9
ATOM 10747 N N . GLN A 1 24 ? 4.011 14.517 5.945 1.00 0.00 24 GLN A N 9
ATOM 10748 C CA . GLN A 1 24 ? 4.866 15.379 5.137 1.00 0.00 24 GLN A CA 9
ATOM 10749 C C . GLN A 1 24 ? 4.493 15.286 3.662 1.00 0.00 24 GLN A C 9
ATOM 10750 O O . GLN A 1 24 ? 3.848 14.330 3.234 1.00 0.00 24 GLN A O 9
ATOM 10764 N N . MET A 1 25 ? 4.903 16.287 2.889 1.00 0.00 25 MET A N 9
ATOM 10765 C CA . MET A 1 25 ? 4.612 16.317 1.460 1.00 0.00 25 MET A CA 9
ATOM 10766 C C . MET A 1 25 ? 5.894 16.203 0.642 1.00 0.00 25 MET A C 9
ATOM 10767 O O . MET A 1 25 ? 5.861 16.218 -0.589 1.00 0.00 25 MET A O 9
ATOM 10781 N N . THR A 1 26 ? 7.025 16.090 1.333 1.00 0.00 26 THR A N 9
ATOM 10782 C CA . THR A 1 26 ? 8.318 15.976 0.670 1.00 0.00 26 THR A CA 9
ATOM 10783 C C . THR A 1 26 ? 8.711 14.515 0.482 1.00 0.00 26 THR A C 9
ATOM 10784 O O . THR A 1 26 ? 8.888 13.779 1.452 1.00 0.00 26 THR A O 9
ATOM 10795 N N . VAL A 1 27 ? 8.848 14.101 -0.774 1.00 0.00 27 VAL A N 9
ATOM 10796 C CA . VAL A 1 27 ? 9.223 12.728 -1.090 1.00 0.00 27 VAL A CA 9
ATOM 10797 C C . VAL A 1 27 ? 10.685 12.641 -1.514 1.00 0.00 27 VAL A C 9
ATOM 10798 O O . VAL A 1 27 ? 11.419 13.627 -1.452 1.00 0.00 27 VAL A O 9
ATOM 10811 N N . ALA A 1 28 ? 11.101 11.455 -1.945 1.00 0.00 28 ALA A N 9
ATOM 10812 C CA . ALA A 1 28 ? 12.474 11.240 -2.382 1.00 0.00 28 ALA A CA 9
ATOM 10813 C C . ALA A 1 28 ? 12.570 10.043 -3.322 1.00 0.00 28 ALA A C 9
ATOM 10814 O O . ALA A 1 28 ? 11.630 9.257 -3.440 1.00 0.00 28 ALA A O 9
ATOM 10821 N N . SER A 1 29 ? 13.712 9.910 -3.989 1.00 0.00 29 SER A N 9
ATOM 10822 C CA . SER A 1 29 ? 13.929 8.811 -4.923 1.00 0.00 29 SER A CA 9
ATOM 10823 C C . SER A 1 29 ? 13.755 7.465 -4.227 1.00 0.00 29 SER A C 9
ATOM 10824 O O . SER A 1 29 ? 14.632 7.017 -3.490 1.00 0.00 29 SER A O 9
ATOM 10832 N N . GLY A 1 30 ? 12.614 6.824 -4.466 1.00 0.00 30 GLY A N 9
ATOM 10833 C CA . GLY A 1 30 ? 12.345 5.536 -3.856 1.00 0.00 30 GLY A CA 9
ATOM 10834 C C . GLY A 1 30 ? 11.397 5.640 -2.677 1.00 0.00 30 GLY A C 9
ATOM 10835 O O . GLY A 1 30 ? 10.841 4.638 -2.229 1.00 0.00 30 GLY A O 9
ATOM 10839 N N . ASN A 1 31 ? 11.213 6.856 -2.173 1.00 0.00 31 ASN A N 9
ATOM 10840 C CA . ASN A 1 31 ? 10.328 7.087 -1.038 1.00 0.00 31 ASN A CA 9
ATOM 10841 C C . ASN A 1 31 ? 9.162 7.989 -1.431 1.00 0.00 31 ASN A C 9
ATOM 10842 O O . ASN A 1 31 ? 8.783 8.890 -0.684 1.00 0.00 31 ASN A O 9
ATOM 10853 N N . GLN A 1 32 ? 8.600 7.740 -2.609 1.00 0.00 32 GLN A N 9
ATOM 10854 C CA . GLN A 1 32 ? 7.478 8.530 -3.102 1.00 0.00 32 GLN A CA 9
ATOM 10855 C C . GLN A 1 32 ? 6.276 8.409 -2.171 1.00 0.00 32 GLN A C 9
ATOM 10856 O O . GLN A 1 32 ? 6.353 7.772 -1.120 1.00 0.00 32 GLN A O 9
ATOM 10870 N N . LEU A 1 33 ? 5.166 9.024 -2.563 1.00 0.00 33 LEU A N 9
ATOM 10871 C CA . LEU A 1 33 ? 3.946 8.985 -1.763 1.00 0.00 33 LEU A CA 9
ATOM 10872 C C . LEU A 1 33 ? 2.904 8.073 -2.403 1.00 0.00 33 LEU A C 9
ATOM 10873 O O . LEU A 1 33 ? 2.652 8.149 -3.605 1.00 0.00 33 LEU A O 9
ATOM 10889 N N . VAL A 1 34 ? 2.300 7.212 -1.590 1.00 0.00 34 VAL A N 9
ATOM 10890 C CA . VAL A 1 34 ? 1.283 6.287 -2.075 1.00 0.00 34 VAL A CA 9
ATOM 10891 C C . VAL A 1 34 ? -0.072 6.578 -1.439 1.00 0.00 34 VAL A C 9
ATOM 10892 O O . VAL A 1 34 ? -0.148 7.115 -0.335 1.00 0.00 34 VAL A O 9
ATOM 10905 N N . GLU A 1 35 ? -1.140 6.220 -2.146 1.00 0.00 35 GLU A N 9
ATOM 10906 C CA . GLU A 1 35 ? -2.493 6.443 -1.650 1.00 0.00 35 GLU A CA 9
ATOM 10907 C C . GLU A 1 35 ? -3.276 5.135 -1.598 1.00 0.00 35 GLU A C 9
ATOM 10908 O O . GLU A 1 35 ? -3.419 4.443 -2.607 1.00 0.00 35 GLU A O 9
ATOM 10920 N N . CYS A 1 36 ? -3.782 4.801 -0.416 1.00 0.00 36 CYS A N 9
ATOM 10921 C CA . CYS A 1 36 ? -4.550 3.576 -0.230 1.00 0.00 36 CYS A CA 9
ATOM 10922 C C . CYS A 1 36 ? -5.862 3.634 -1.008 1.00 0.00 36 CYS A C 9
ATOM 10923 O O . CYS A 1 36 ? -6.286 4.701 -1.450 1.00 0.00 36 CYS A O 9
ATOM 10930 N N . GLN A 1 37 ? -6.499 2.478 -1.170 1.00 0.00 37 GLN A N 9
ATOM 10931 C CA . GLN A 1 37 ? -7.762 2.397 -1.894 1.00 0.00 37 GLN A CA 9
ATOM 10932 C C . GLN A 1 37 ? -8.934 2.249 -0.930 1.00 0.00 37 GLN A C 9
ATOM 10933 O O . GLN A 1 37 ? -10.030 2.742 -1.191 1.00 0.00 37 GLN A O 9
ATOM 10947 N N . GLU A 1 38 ? -8.694 1.566 0.185 1.00 0.00 38 GLU A N 9
ATOM 10948 C CA . GLU A 1 38 ? -9.731 1.352 1.188 1.00 0.00 38 GLU A CA 9
ATOM 10949 C C . GLU A 1 38 ? -9.892 2.583 2.075 1.00 0.00 38 GLU A C 9
ATOM 10950 O O . GLU A 1 38 ? -10.945 3.222 2.084 1.00 0.00 38 GLU A O 9
ATOM 10962 N N . CYS A 1 39 ? -8.842 2.910 2.820 1.00 0.00 39 CYS A N 9
ATOM 10963 C CA . CYS A 1 39 ? -8.865 4.063 3.712 1.00 0.00 39 CYS A CA 9
ATOM 10964 C C . CYS A 1 39 ? -8.602 5.353 2.940 1.00 0.00 39 CYS A C 9
ATOM 10965 O O . CYS A 1 39 ? -9.014 6.435 3.359 1.00 0.00 39 CYS A O 9
ATOM 10972 N N . HIS A 1 40 ? -7.912 5.230 1.810 1.00 0.00 40 HIS A N 9
ATOM 10973 C CA . HIS A 1 40 ? -7.594 6.385 0.979 1.00 0.00 40 HIS A CA 9
ATOM 10974 C C . HIS A 1 40 ? -6.611 7.311 1.689 1.00 0.00 40 HIS A C 9
ATOM 10975 O O . HIS A 1 40 ? -6.623 8.523 1.479 1.00 0.00 40 HIS A O 9
ATOM 10990 N N . ASN A 1 41 ? -5.761 6.731 2.530 1.00 0.00 41 ASN A N 9
ATOM 10991 C CA . ASN A 1 41 ? -4.772 7.504 3.272 1.00 0.00 41 ASN A CA 9
ATOM 10992 C C . ASN A 1 41 ? -3.417 7.469 2.572 1.00 0.00 41 ASN A C 9
ATOM 10993 O O . ASN A 1 41 ? -3.047 6.464 1.962 1.00 0.00 41 ASN A O 9
ATOM 11004 N N . LEU A 1 42 ? -2.681 8.570 2.664 1.00 0.00 42 LEU A N 9
ATOM 11005 C CA . LEU A 1 42 ? -1.365 8.666 2.040 1.00 0.00 42 LEU A CA 9
ATOM 11006 C C . LEU A 1 42 ? -0.298 8.020 2.918 1.00 0.00 42 LEU A C 9
ATOM 11007 O O . LEU A 1 42 ? -0.212 8.298 4.114 1.00 0.00 42 LEU A O 9
ATOM 11023 N N . TYR A 1 43 ? 0.514 7.159 2.316 1.00 0.00 43 TYR A N 9
ATOM 11024 C CA . TYR A 1 43 ? 1.576 6.473 3.042 1.00 0.00 43 TYR A CA 9
ATOM 11025 C C . TYR A 1 43 ? 2.885 6.513 2.260 1.00 0.00 43 TYR A C 9
ATOM 11026 O O . TYR A 1 43 ? 3.034 5.836 1.242 1.00 0.00 43 TYR A O 9
ATOM 11044 N N . HIS A 1 44 ? 3.832 7.311 2.744 1.00 0.00 44 HIS A N 9
ATOM 11045 C CA . HIS A 1 44 ? 5.130 7.439 2.092 1.00 0.00 44 HIS A CA 9
ATOM 11046 C C . HIS A 1 44 ? 5.760 6.069 1.862 1.00 0.00 44 HIS A C 9
ATOM 11047 O O . HIS A 1 44 ? 5.928 5.288 2.798 1.00 0.00 44 HIS A O 9
ATOM 11061 N N . GLN A 1 45 ? 6.106 5.785 0.610 1.00 0.00 45 GLN A N 9
ATOM 11062 C CA . GLN A 1 45 ? 6.717 4.508 0.258 1.00 0.00 45 GLN A CA 9
ATOM 11063 C C . GLN A 1 45 ? 7.664 4.036 1.357 1.00 0.00 45 GLN A C 9
ATOM 11064 O O . GLN A 1 45 ? 7.874 2.836 1.536 1.00 0.00 45 GLN A O 9
ATOM 11078 N N . ASP A 1 46 ? 8.233 4.987 2.089 1.00 0.00 46 ASP A N 9
ATOM 11079 C CA . ASP A 1 46 ? 9.158 4.669 3.170 1.00 0.00 46 ASP A CA 9
ATOM 11080 C C . ASP A 1 46 ? 8.419 4.552 4.500 1.00 0.00 46 ASP A C 9
ATOM 11081 O O . ASP A 1 46 ? 8.368 3.478 5.101 1.00 0.00 46 ASP A O 9
ATOM 11090 N N . CYS A 1 47 ? 7.849 5.662 4.954 1.00 0.00 47 CYS A N 9
ATOM 11091 C CA . CYS A 1 47 ? 7.114 5.686 6.213 1.00 0.00 47 CYS A CA 9
ATOM 11092 C C . CYS A 1 47 ? 6.343 4.384 6.417 1.00 0.00 47 CYS A C 9
ATOM 11093 O O . CYS A 1 47 ? 6.263 3.866 7.531 1.00 0.00 47 CYS A O 9
ATOM 11100 N N . HIS A 1 48 ? 5.778 3.861 5.333 1.00 0.00 48 HIS A N 9
ATOM 11101 C CA . HIS A 1 48 ? 5.015 2.620 5.393 1.00 0.00 48 HIS A CA 9
ATOM 11102 C C . HIS A 1 48 ? 5.898 1.459 5.841 1.00 0.00 48 HIS A C 9
ATOM 11103 O O . HIS A 1 48 ? 7.122 1.512 5.715 1.00 0.00 48 HIS A O 9
ATOM 11118 N N . LYS A 1 49 ? 5.271 0.413 6.366 1.00 0.00 49 LYS A N 9
ATOM 11119 C CA . LYS A 1 49 ? 5.998 -0.761 6.833 1.00 0.00 49 LYS A CA 9
ATOM 11120 C C . LYS A 1 49 ? 6.762 -1.419 5.688 1.00 0.00 49 LYS A C 9
ATOM 11121 O O . LYS A 1 49 ? 7.992 -1.410 5.644 1.00 0.00 49 LYS A O 9
ATOM 11140 N N . PRO A 1 50 ? 6.017 -2.004 4.738 1.00 0.00 50 PRO A N 9
ATOM 11141 C CA . PRO A 1 50 ? 6.603 -2.675 3.574 1.00 0.00 50 PRO A CA 9
ATOM 11142 C C . PRO A 1 50 ? 7.249 -1.694 2.602 1.00 0.00 50 PRO A C 9
ATOM 11143 O O . PRO A 1 50 ? 6.560 -0.914 1.945 1.00 0.00 50 PRO A O 9
ATOM 11154 N N . GLN A 1 51 ? 8.574 -1.738 2.517 1.00 0.00 51 GLN A N 9
ATOM 11155 C CA . GLN A 1 51 ? 9.312 -0.851 1.625 1.00 0.00 51 GLN A CA 9
ATOM 11156 C C . GLN A 1 51 ? 8.697 -0.849 0.229 1.00 0.00 51 GLN A C 9
ATOM 11157 O O . GLN A 1 51 ? 8.893 -1.785 -0.548 1.00 0.00 51 GLN A O 9
ATOM 11171 N N . VAL A 1 52 ? 7.954 0.207 -0.084 1.00 0.00 52 VAL A N 9
ATOM 11172 C CA . VAL A 1 52 ? 7.311 0.331 -1.387 1.00 0.00 52 VAL A CA 9
ATOM 11173 C C . VAL A 1 52 ? 8.311 0.759 -2.454 1.00 0.00 52 VAL A C 9
ATOM 11174 O O . VAL A 1 52 ? 9.256 1.498 -2.176 1.00 0.00 52 VAL A O 9
ATOM 11187 N N . THR A 1 53 ? 8.097 0.291 -3.680 1.00 0.00 53 THR A N 9
ATOM 11188 C CA . THR A 1 53 ? 8.980 0.624 -4.791 1.00 0.00 53 THR A CA 9
ATOM 11189 C C . THR A 1 53 ? 8.354 1.682 -5.692 1.00 0.00 53 THR A C 9
ATOM 11190 O O . THR A 1 53 ? 7.259 2.175 -5.419 1.00 0.00 53 THR A O 9
ATOM 11201 N N . ASP A 1 54 ? 9.054 2.026 -6.767 1.00 0.00 54 ASP A N 9
ATOM 11202 C CA . ASP A 1 54 ? 8.565 3.024 -7.711 1.00 0.00 54 ASP A CA 9
ATOM 11203 C C . ASP A 1 5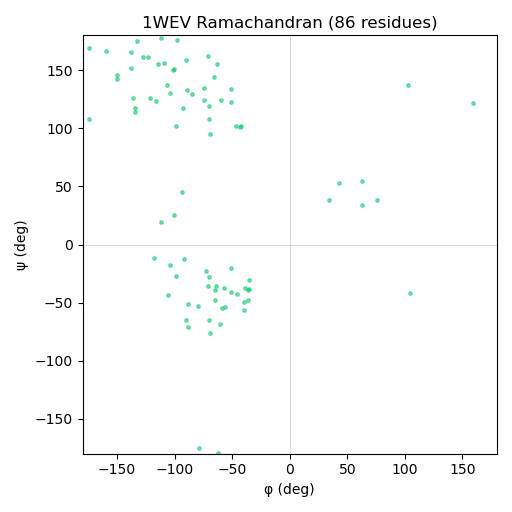4 ? 7.673 2.382 -8.769 1.00 0.00 54 ASP A C 9
ATOM 11204 O O . ASP A 1 54 ? 6.838 3.048 -9.381 1.00 0.00 54 ASP A O 9
ATOM 11213 N N . LYS A 1 55 ? 7.856 1.083 -8.980 1.00 0.00 55 LYS A N 9
ATOM 11214 C CA . LYS A 1 55 ? 7.069 0.349 -9.963 1.00 0.00 55 LYS A CA 9
ATOM 11215 C C . LYS A 1 55 ? 5.662 0.076 -9.441 1.00 0.00 55 LYS A C 9
ATOM 11216 O O . LYS A 1 55 ? 4.698 0.063 -10.206 1.00 0.00 55 LYS A O 9
ATOM 11235 N N . GLU A 1 56 ? 5.553 -0.138 -8.133 1.00 0.00 56 GLU A N 9
ATOM 11236 C CA . GLU A 1 56 ? 4.263 -0.409 -7.510 1.00 0.00 56 GLU A CA 9
ATOM 11237 C C . GLU A 1 56 ? 3.333 0.793 -7.639 1.00 0.00 56 GLU A C 9
ATOM 11238 O O . GLU A 1 56 ? 2.214 0.677 -8.141 1.00 0.00 56 GLU A O 9
ATOM 11250 N N . VAL A 1 57 ? 3.803 1.950 -7.182 1.00 0.00 57 VAL A N 9
ATOM 11251 C CA . VAL A 1 57 ? 3.015 3.175 -7.246 1.00 0.00 57 VAL A CA 9
ATOM 11252 C C . VAL A 1 57 ? 2.627 3.504 -8.683 1.00 0.00 57 VAL A C 9
ATOM 11253 O O . VAL A 1 57 ? 1.495 3.901 -8.955 1.00 0.00 57 VAL A O 9
ATOM 11266 N N . ASN A 1 58 ? 3.574 3.334 -9.600 1.00 0.00 58 ASN A N 9
ATOM 11267 C CA . ASN A 1 58 ? 3.331 3.613 -11.010 1.00 0.00 58 ASN A CA 9
ATOM 11268 C C . ASN A 1 58 ? 2.193 2.750 -11.548 1.00 0.00 58 ASN A C 9
ATOM 11269 O O . ASN A 1 58 ? 1.265 3.253 -12.180 1.00 0.00 58 ASN A O 9
ATOM 11280 N N . ASP A 1 59 ? 2.273 1.449 -11.291 1.00 0.00 59 ASP A N 9
ATOM 11281 C CA . ASP A 1 59 ? 1.249 0.516 -11.747 1.00 0.00 59 ASP A CA 9
ATOM 11282 C C . ASP A 1 59 ? -0.148 1.080 -11.504 1.00 0.00 59 ASP A C 9
ATOM 11283 O O . ASP A 1 59 ? -0.650 1.097 -10.380 1.00 0.00 59 ASP A O 9
ATOM 11292 N N . PRO A 1 60 ? -0.790 1.555 -12.581 1.00 0.00 60 PRO A N 9
ATOM 11293 C CA . PRO A 1 60 ? -2.137 2.129 -12.511 1.00 0.00 60 PRO A CA 9
ATOM 11294 C C . PRO A 1 60 ? -3.201 1.077 -12.218 1.00 0.00 60 PRO A C 9
ATOM 11295 O O . PRO A 1 60 ? -4.162 1.337 -11.494 1.00 0.00 60 PRO A O 9
ATOM 11306 N N . ARG A 1 61 ? -3.023 -0.112 -12.785 1.00 0.00 61 ARG A N 9
ATOM 11307 C CA . ARG A 1 61 ? -3.969 -1.203 -12.585 1.00 0.00 61 ARG A CA 9
ATOM 11308 C C . ARG A 1 61 ? -3.607 -2.016 -11.345 1.00 0.00 61 ARG A C 9
ATOM 11309 O O . ARG A 1 61 ? -3.932 -3.200 -11.249 1.00 0.00 61 ARG A O 9
ATOM 11330 N N . LEU A 1 62 ? -2.932 -1.373 -10.399 1.00 0.00 62 LEU A N 9
ATOM 11331 C CA . LEU A 1 62 ? -2.525 -2.035 -9.164 1.00 0.00 62 LEU A CA 9
ATOM 11332 C C . LEU A 1 62 ? -3.325 -1.512 -7.976 1.00 0.00 62 LEU A C 9
ATOM 11333 O O . LEU A 1 62 ? -3.633 -0.323 -7.897 1.00 0.00 62 LEU A O 9
ATOM 11349 N N . VAL A 1 63 ? -3.658 -2.408 -7.052 1.00 0.00 63 VAL A N 9
ATOM 11350 C CA . VAL A 1 63 ? -4.419 -2.037 -5.866 1.00 0.00 63 VAL A CA 9
ATOM 11351 C C . VAL A 1 63 ? -3.534 -2.031 -4.624 1.00 0.00 63 VAL A C 9
ATOM 11352 O O . VAL A 1 63 ? -3.122 -3.084 -4.138 1.00 0.00 63 VAL A O 9
ATOM 11365 N N . TRP A 1 64 ? -3.246 -0.838 -4.116 1.00 0.00 64 TRP A N 9
ATOM 11366 C CA . TRP A 1 64 ? -2.410 -0.695 -2.930 1.00 0.00 64 TRP A CA 9
ATOM 11367 C C . TRP A 1 64 ? -3.262 -0.625 -1.668 1.00 0.00 64 TRP A C 9
ATOM 11368 O O . TRP A 1 64 ? -4.265 0.088 -1.624 1.00 0.00 64 TRP A O 9
ATOM 11389 N N . TYR A 1 65 ? -2.858 -1.369 -0.644 1.00 0.00 65 TYR A N 9
ATOM 11390 C CA . TYR A 1 65 ? -3.587 -1.392 0.618 1.00 0.00 65 TYR A CA 9
ATOM 11391 C C . TYR A 1 65 ? -2.630 -1.286 1.802 1.00 0.00 65 TYR A C 9
ATOM 11392 O O . TYR A 1 65 ? -1.789 -2.160 2.015 1.00 0.00 65 TYR A O 9
ATOM 11410 N N . CYS A 1 66 ? -2.765 -0.210 2.569 1.00 0.00 66 CYS A N 9
ATOM 11411 C CA . CYS A 1 66 ? -1.915 0.012 3.732 1.00 0.00 66 CYS A CA 9
ATOM 11412 C C . CYS A 1 66 ? -2.088 -1.107 4.755 1.00 0.00 66 CYS A C 9
ATOM 11413 O O . CYS A 1 66 ? -3.189 -1.621 4.947 1.00 0.00 66 CYS A O 9
ATOM 11420 N N . ALA A 1 67 ? -0.992 -1.478 5.408 1.00 0.00 67 ALA A N 9
ATOM 11421 C CA . ALA A 1 67 ? -1.022 -2.534 6.413 1.00 0.00 67 ALA A CA 9
ATOM 11422 C C . ALA A 1 67 ? -2.358 -2.554 7.148 1.00 0.00 67 ALA A C 9
ATOM 11423 O O . ALA A 1 67 ? -3.095 -3.538 7.089 1.00 0.00 67 ALA A O 9
ATOM 11430 N N . ARG A 1 68 ? -2.663 -1.462 7.841 1.00 0.00 68 ARG A N 9
ATOM 11431 C CA . ARG A 1 68 ? -3.909 -1.355 8.589 1.00 0.00 68 ARG A CA 9
ATOM 11432 C C . ARG A 1 68 ? -5.020 -2.153 7.913 1.00 0.00 68 ARG A C 9
ATOM 11433 O O . ARG A 1 68 ? -5.541 -3.115 8.479 1.00 0.00 68 ARG A O 9
ATOM 11454 N N . CYS A 1 69 ? -5.377 -1.748 6.699 1.00 0.00 69 CYS A N 9
ATOM 11455 C CA . CYS A 1 69 ? -6.426 -2.424 5.945 1.00 0.00 69 CYS A CA 9
ATOM 11456 C C . CYS A 1 69 ? -6.031 -3.865 5.634 1.00 0.00 69 CYS A C 9
ATOM 11457 O O . CYS A 1 69 ? -6.834 -4.787 5.779 1.00 0.00 69 CYS A O 9
ATOM 11464 N N . THR A 1 70 ? -4.786 -4.051 5.204 1.00 0.00 70 THR A N 9
ATOM 11465 C CA . THR A 1 70 ? -4.283 -5.378 4.872 1.00 0.00 70 THR A CA 9
ATOM 11466 C C . THR A 1 70 ? -4.592 -6.377 5.981 1.00 0.00 70 THR A C 9
ATOM 11467 O O . THR A 1 70 ? -5.055 -7.487 5.718 1.00 0.00 70 THR A O 9
ATOM 11478 N N . ARG A 1 71 ? -4.334 -5.976 7.221 1.00 0.00 71 ARG A N 9
ATOM 11479 C CA . ARG A 1 71 ? -4.585 -6.837 8.370 1.00 0.00 71 ARG A CA 9
ATOM 11480 C C . ARG A 1 71 ? -6.079 -6.931 8.664 1.00 0.00 71 ARG A C 9
ATOM 11481 O O . ARG A 1 71 ? -6.557 -7.942 9.178 1.00 0.00 71 ARG A O 9
ATOM 11502 N N . GLN A 1 72 ? -6.810 -5.871 8.334 1.00 0.00 72 GLN A N 9
ATOM 11503 C CA . GLN A 1 72 ? -8.249 -5.834 8.563 1.00 0.00 72 GLN A CA 9
ATOM 11504 C C . GLN A 1 72 ? -8.970 -6.831 7.662 1.00 0.00 72 GLN A C 9
ATOM 11505 O O . GLN A 1 72 ? -9.591 -7.779 8.141 1.00 0.00 72 GLN A O 9
ATOM 11519 N N . MET A 1 73 ? -8.882 -6.610 6.354 1.00 0.00 73 MET A N 9
ATOM 11520 C CA . MET A 1 73 ? -9.526 -7.490 5.386 1.00 0.00 73 MET A CA 9
ATOM 11521 C C . MET A 1 73 ? -9.152 -8.946 5.643 1.00 0.00 73 MET A C 9
ATOM 11522 O O . MET A 1 73 ? -9.984 -9.844 5.509 1.00 0.00 73 MET A O 9
ATOM 11536 N N . LYS A 1 74 ? -7.897 -9.174 6.012 1.00 0.00 74 LYS A N 9
ATOM 11537 C CA . LYS A 1 74 ? -7.413 -10.522 6.289 1.00 0.00 74 LYS A CA 9
ATOM 11538 C C . LYS A 1 74 ? -7.904 -11.008 7.648 1.00 0.00 74 LYS A C 9
ATOM 11539 O O . LYS A 1 74 ? -7.501 -10.485 8.688 1.00 0.00 74 LYS A O 9
ATOM 11558 N N . ARG A 1 75 ? -8.775 -12.011 7.633 1.00 0.00 75 ARG A N 9
ATOM 11559 C CA . ARG A 1 75 ? -9.321 -12.567 8.866 1.00 0.00 75 ARG A CA 9
ATOM 11560 C C . ARG A 1 75 ? -8.708 -13.933 9.164 1.00 0.00 75 ARG A C 9
ATOM 11561 O O . ARG A 1 75 ? -8.256 -14.191 10.279 1.00 0.00 75 ARG A O 9
ATOM 11582 N N . MET A 1 76 ? -8.698 -14.803 8.159 1.00 0.00 76 MET A N 9
ATOM 11583 C CA . MET A 1 76 ? -8.140 -16.141 8.314 1.00 0.00 76 MET A CA 9
ATOM 11584 C C . MET A 1 76 ? -6.808 -16.093 9.057 1.00 0.00 76 MET A C 9
ATOM 11585 O O . MET A 1 76 ? -6.394 -17.075 9.672 1.00 0.00 76 MET A O 9
ATOM 11599 N N . ALA A 1 77 ? -6.142 -14.944 8.994 1.00 0.00 77 ALA A N 9
ATOM 11600 C CA . ALA A 1 77 ? -4.859 -14.768 9.661 1.00 0.00 77 ALA A CA 9
ATOM 11601 C C . ALA A 1 77 ? -4.031 -16.047 9.606 1.00 0.00 77 ALA A C 9
ATOM 11602 O O . ALA A 1 77 ? -3.456 -16.469 10.609 1.00 0.00 77 ALA A O 9
ATOM 11609 N N . GLN A 1 78 ? -3.975 -16.659 8.427 1.00 0.00 78 GLN A N 9
ATOM 11610 C CA . GLN A 1 78 ? -3.217 -17.892 8.242 1.00 0.00 78 GLN A CA 9
ATOM 11611 C C . GLN A 1 78 ? -1.735 -17.668 8.524 1.00 0.00 78 GLN A C 9
ATOM 11612 O O . GLN A 1 78 ? -0.921 -17.592 7.604 1.00 0.00 78 GLN A O 9
ATOM 11626 N N . LYS A 1 79 ? -1.391 -17.561 9.803 1.00 0.00 79 LYS A N 9
ATOM 11627 C CA . LYS A 1 79 ? -0.007 -17.347 10.209 1.00 0.00 79 LYS A CA 9
ATOM 11628 C C . LYS A 1 79 ? 0.497 -18.508 11.060 1.00 0.00 79 LYS A C 9
ATOM 11629 O O . LYS A 1 79 ? -0.246 -19.444 11.351 1.00 0.00 79 LYS A O 9
ATOM 11648 N N . ASN A 1 80 ? 1.764 -18.439 11.456 1.00 0.00 80 ASN A N 9
ATOM 11649 C CA . ASN A 1 80 ? 2.366 -19.484 12.275 1.00 0.00 80 ASN A CA 9
ATOM 11650 C C . ASN A 1 80 ? 2.643 -18.977 13.687 1.00 0.00 80 ASN A C 9
ATOM 11651 O O . ASN A 1 80 ? 3.651 -18.315 13.933 1.00 0.00 80 ASN A O 9
ATOM 11662 N N . GLN A 1 81 ? 1.742 -19.294 14.611 1.00 0.00 81 GLN A N 9
ATOM 11663 C CA . GLN A 1 81 ? 1.889 -18.870 15.999 1.00 0.00 81 GLN A CA 9
ATOM 11664 C C . GLN A 1 81 ? 1.873 -20.071 16.939 1.00 0.00 81 GLN A C 9
ATOM 11665 O O . GLN A 1 81 ? 1.106 -21.014 16.746 1.00 0.00 81 GLN A O 9
ATOM 11679 N N . LYS A 1 82 ? 2.726 -20.029 17.958 1.00 0.00 82 LYS A N 9
ATOM 11680 C CA . LYS A 1 82 ? 2.810 -21.113 18.930 1.00 0.00 82 LYS A CA 9
ATOM 11681 C C . LYS A 1 82 ? 3.311 -20.598 20.275 1.00 0.00 82 LYS A C 9
ATOM 11682 O O . LYS A 1 82 ? 4.063 -19.626 20.338 1.00 0.00 82 LYS A O 9
ATOM 11701 N N . SER A 1 83 ? 2.891 -21.258 21.350 1.00 0.00 83 SER A N 9
ATOM 11702 C CA . SER A 1 83 ? 3.296 -20.866 22.695 1.00 0.00 83 SER A CA 9
ATOM 11703 C C . SER A 1 83 ? 3.194 -19.354 22.873 1.00 0.00 83 SER A C 9
ATOM 11704 O O . SER A 1 83 ? 4.091 -18.722 23.430 1.00 0.00 83 SER A O 9
ATOM 11712 N N . GLY A 1 84 ? 2.094 -18.781 22.396 1.00 0.00 84 GLY A N 9
ATOM 11713 C CA . GLY A 1 84 ? 1.894 -17.348 22.512 1.00 0.00 84 GLY A CA 9
ATOM 11714 C C . GLY A 1 84 ? 0.680 -16.997 23.349 1.00 0.00 84 GLY A C 9
ATOM 11715 O O . GLY A 1 84 ? -0.350 -16.561 22.835 1.00 0.00 84 GLY A O 9
ATOM 11719 N N . PRO A 1 85 ? 0.793 -17.190 24.672 1.00 0.00 85 PRO A N 9
ATOM 11720 C CA . PRO A 1 85 ? -0.295 -16.899 25.610 1.00 0.00 85 PRO A CA 9
ATOM 11721 C C . PRO A 1 85 ? -0.553 -15.403 25.751 1.00 0.00 85 PRO A C 9
ATOM 11722 O O . PRO A 1 85 ? 0.229 -14.581 25.274 1.00 0.00 85 PRO A O 9
ATOM 11733 N N . SER A 1 86 ? -1.654 -15.057 26.410 1.00 0.00 86 SER A N 9
ATOM 11734 C CA . SER A 1 86 ? -2.017 -13.659 26.612 1.00 0.00 86 SER A CA 9
ATOM 11735 C C . SER A 1 86 ? -1.790 -13.242 28.062 1.00 0.00 86 SER A C 9
ATOM 11736 O O . SER A 1 86 ? -2.676 -13.380 28.905 1.00 0.00 86 SER A O 9
ATOM 11744 N N . SER A 1 87 ? -0.595 -12.732 28.344 1.00 0.00 87 SER A N 9
ATOM 11745 C CA . SER A 1 87 ? -0.248 -12.298 29.692 1.00 0.00 87 SER A CA 9
ATOM 11746 C C . SER A 1 87 ? 0.309 -10.878 29.679 1.00 0.00 87 SER A C 9
ATOM 11747 O O . SER A 1 87 ? 1.240 -10.571 28.936 1.00 0.00 87 SER A O 9
ATOM 11755 N N . GLY A 1 88 ? -0.269 -10.014 30.509 1.00 0.00 88 GLY A N 9
ATOM 11756 C CA . GLY A 1 88 ? 0.182 -8.637 30.578 1.00 0.00 88 GLY A CA 9
ATOM 11757 C C . GLY A 1 88 ? -0.145 -7.856 29.320 1.00 0.00 88 GLY A C 9
ATOM 11758 O O . GLY A 1 88 ? 0.670 -7.836 28.399 1.00 0.00 88 GLY A O 9
ATOM 11764 N N . GLY A 1 1 ? -7.513 50.302 -10.267 1.00 0.00 1 GLY A N 10
ATOM 11765 C CA . GLY A 1 1 ? -6.554 49.572 -9.459 1.00 0.00 1 GLY A CA 10
ATOM 11766 C C . GLY A 1 1 ? -6.687 48.071 -9.617 1.00 0.00 1 GLY A C 10
ATOM 11767 O O . GLY A 1 1 ? -7.086 47.584 -10.674 1.00 0.00 1 GLY A O 10
ATOM 11771 N N . SER A 1 2 ? -6.349 47.334 -8.563 1.00 0.00 2 SER A N 10
ATOM 11772 C CA . SER A 1 2 ? -6.427 45.879 -8.590 1.00 0.00 2 SER A CA 10
ATOM 11773 C C . SER A 1 2 ? -7.855 45.406 -8.332 1.00 0.00 2 SER A C 10
ATOM 11774 O O . SER A 1 2 ? -8.484 45.805 -7.352 1.00 0.00 2 SER A O 10
ATOM 11782 N N . SER A 1 3 ? -8.359 44.554 -9.218 1.00 0.00 3 SER A N 10
ATOM 11783 C CA . SER A 1 3 ? -9.714 44.029 -9.089 1.00 0.00 3 SER A CA 10
ATOM 11784 C C . SER A 1 3 ? -9.855 43.196 -7.819 1.00 0.00 3 SER A C 10
ATOM 11785 O O . SER A 1 3 ? -8.866 42.728 -7.256 1.00 0.00 3 SER A O 10
ATOM 11793 N N . GLY A 1 4 ? -11.094 43.016 -7.372 1.00 0.00 4 GLY A N 10
ATOM 11794 C CA . GLY A 1 4 ? -11.344 42.240 -6.171 1.00 0.00 4 GLY A CA 10
ATOM 11795 C C . GLY A 1 4 ? -11.055 40.764 -6.364 1.00 0.00 4 GLY A C 10
ATOM 11796 O O . GLY A 1 4 ? -11.789 40.068 -7.065 1.00 0.00 4 GLY A O 10
ATOM 11800 N N . SER A 1 5 ? -9.983 40.286 -5.741 1.00 0.00 5 SER A N 10
ATOM 11801 C CA . SER A 1 5 ? -9.596 38.884 -5.852 1.00 0.00 5 SER A CA 10
ATOM 11802 C C . SER A 1 5 ? -9.580 38.215 -4.481 1.00 0.00 5 SER A C 10
ATOM 11803 O O . SER A 1 5 ? -8.657 38.416 -3.691 1.00 0.00 5 SER A O 10
ATOM 11811 N N . SER A 1 6 ? -10.607 37.419 -4.206 1.00 0.00 6 SER A N 10
ATOM 11812 C CA . SER A 1 6 ? -10.715 36.722 -2.929 1.00 0.00 6 SER A CA 10
ATOM 11813 C C . SER A 1 6 ? -10.048 35.351 -3.001 1.00 0.00 6 SER A C 10
ATOM 11814 O O . SER A 1 6 ? -10.576 34.364 -2.491 1.00 0.00 6 SER A O 10
ATOM 11822 N N . GLY A 1 7 ? -8.882 35.300 -3.638 1.00 0.00 7 GLY A N 10
ATOM 11823 C CA . GLY A 1 7 ? -8.161 34.047 -3.766 1.00 0.00 7 GLY A CA 10
ATOM 11824 C C . GLY A 1 7 ? -7.292 33.752 -2.559 1.00 0.00 7 GLY A C 10
ATOM 11825 O O . GLY A 1 7 ? -6.972 34.651 -1.782 1.00 0.00 7 GLY A O 10
ATOM 11829 N N . ALA A 1 8 ? -6.910 32.489 -2.401 1.00 0.00 8 ALA A N 10
ATOM 11830 C CA . ALA A 1 8 ? -6.072 32.079 -1.281 1.00 0.00 8 ALA A CA 10
ATOM 11831 C C . ALA A 1 8 ? -4.673 31.697 -1.752 1.00 0.00 8 ALA A C 10
ATOM 11832 O O . ALA A 1 8 ? -4.455 31.444 -2.937 1.00 0.00 8 ALA A O 10
ATOM 11839 N N . ASP A 1 9 ? -3.730 31.658 -0.818 1.00 0.00 9 ASP A N 10
ATOM 11840 C CA . ASP A 1 9 ? -2.351 31.307 -1.138 1.00 0.00 9 ASP A CA 10
ATOM 11841 C C . ASP A 1 9 ? -2.179 29.793 -1.212 1.00 0.00 9 ASP A C 10
ATOM 11842 O O . ASP A 1 9 ? -2.573 29.068 -0.298 1.00 0.00 9 ASP A O 10
ATOM 11851 N N . ASP A 1 10 ? -1.591 29.322 -2.306 1.00 0.00 10 ASP A N 10
ATOM 11852 C CA . ASP A 1 10 ? -1.368 27.894 -2.500 1.00 0.00 10 ASP A CA 10
ATOM 11853 C C . ASP A 1 10 ? -0.077 27.449 -1.819 1.00 0.00 10 ASP A C 10
ATOM 11854 O O . ASP A 1 10 ? 0.968 28.082 -1.972 1.00 0.00 10 ASP A O 10
ATOM 11863 N N . PHE A 1 11 ? -0.157 26.356 -1.067 1.00 0.00 11 PHE A N 10
ATOM 11864 C CA . PHE A 1 11 ? 1.004 25.827 -0.360 1.00 0.00 11 PHE A CA 10
ATOM 11865 C C . PHE A 1 11 ? 0.828 24.342 -0.061 1.00 0.00 11 PHE A C 10
ATOM 11866 O O . PHE A 1 11 ? -0.289 23.825 -0.063 1.00 0.00 11 PHE A O 10
ATOM 11883 N N . ALA A 1 12 ? 1.940 23.660 0.195 1.00 0.00 12 ALA A N 10
ATOM 11884 C CA . ALA A 1 12 ? 1.910 22.235 0.498 1.00 0.00 12 ALA A CA 10
ATOM 11885 C C . ALA A 1 12 ? 0.663 21.869 1.295 1.00 0.00 12 ALA A C 10
ATOM 11886 O O . ALA A 1 12 ? -0.182 21.105 0.829 1.00 0.00 12 ALA A O 10
ATOM 11893 N N . MET A 1 13 ? 0.554 22.418 2.501 1.00 0.00 13 MET A N 10
ATOM 11894 C CA . MET A 1 13 ? -0.591 22.150 3.363 1.00 0.00 13 MET A CA 10
ATOM 11895 C C . MET A 1 13 ? -1.866 21.998 2.540 1.00 0.00 13 MET A C 10
ATOM 11896 O O . MET A 1 13 ? -2.629 21.051 2.732 1.00 0.00 13 MET A O 10
ATOM 11910 N N . GLU A 1 14 ? -2.091 22.936 1.626 1.00 0.00 14 GLU A N 10
ATOM 11911 C CA . GLU A 1 14 ? -3.276 22.906 0.776 1.00 0.00 14 GLU A CA 10
ATOM 11912 C C . GLU A 1 14 ? -3.311 21.631 -0.062 1.00 0.00 14 GLU A C 10
ATOM 11913 O O . GLU A 1 14 ? -4.251 20.842 0.029 1.00 0.00 14 GLU A O 10
ATOM 11925 N N . MET A 1 15 ? -2.280 21.437 -0.878 1.00 0.00 15 MET A N 10
ATOM 11926 C CA . MET A 1 15 ? -2.193 20.259 -1.732 1.00 0.00 15 MET A CA 10
ATOM 11927 C C . MET A 1 15 ? -2.815 19.045 -1.049 1.00 0.00 15 MET A C 10
ATOM 11928 O O . MET A 1 15 ? -3.617 18.328 -1.646 1.00 0.00 15 MET A O 10
ATOM 11942 N N . GLY A 1 16 ? -2.439 18.820 0.206 1.00 0.00 16 GLY A N 10
ATOM 11943 C CA . GLY A 1 16 ? -2.971 17.692 0.949 1.00 0.00 16 GLY A CA 10
ATOM 11944 C C . GLY A 1 16 ? -2.511 16.361 0.389 1.00 0.00 16 GLY A C 10
ATOM 11945 O O . GLY A 1 16 ? -3.300 15.423 0.268 1.00 0.00 16 GLY A O 10
ATOM 11949 N N . LEU A 1 17 ? -1.231 16.277 0.043 1.00 0.00 17 LEU A N 10
ATOM 11950 C CA . LEU A 1 17 ? -0.667 15.050 -0.510 1.00 0.00 17 LEU A CA 10
ATOM 11951 C C . LEU A 1 17 ? 0.368 14.451 0.438 1.00 0.00 17 LEU A C 10
ATOM 11952 O O . LEU A 1 17 ? 1.188 13.626 0.036 1.00 0.00 17 LEU A O 10
ATOM 11968 N N . ALA A 1 18 ? 0.321 14.871 1.698 1.00 0.00 18 ALA A N 10
ATOM 11969 C CA . ALA A 1 18 ? 1.251 14.373 2.704 1.00 0.00 18 ALA A CA 10
ATOM 11970 C C . ALA A 1 18 ? 0.767 13.052 3.293 1.00 0.00 18 ALA A C 10
ATOM 11971 O O . ALA A 1 18 ? -0.432 12.850 3.489 1.00 0.00 18 ALA A O 10
ATOM 11978 N N . CYS A 1 19 ? 1.706 12.154 3.571 1.00 0.00 19 CYS A N 10
ATOM 11979 C CA . CYS A 1 19 ? 1.376 10.851 4.136 1.00 0.00 19 CYS A CA 10
ATOM 11980 C C . CYS A 1 19 ? 0.682 11.004 5.487 1.00 0.00 19 CYS A C 10
ATOM 11981 O O . CYS A 1 19 ? 0.400 12.118 5.930 1.00 0.00 19 CYS A O 10
ATOM 11988 N N . VAL A 1 20 ? 0.410 9.877 6.137 1.00 0.00 20 VAL A N 10
ATOM 11989 C CA . VAL A 1 20 ? -0.249 9.885 7.438 1.00 0.00 20 VAL A CA 10
ATOM 11990 C C . VAL A 1 20 ? 0.736 9.557 8.555 1.00 0.00 20 VAL A C 10
ATOM 11991 O O . VAL A 1 20 ? 0.496 9.873 9.720 1.00 0.00 20 VAL A O 10
ATOM 12004 N N . VAL A 1 21 ? 1.845 8.922 8.191 1.00 0.00 21 VAL A N 10
ATOM 12005 C CA . VAL A 1 21 ? 2.868 8.553 9.162 1.00 0.00 21 VAL A CA 10
ATOM 12006 C C . VAL A 1 21 ? 3.527 9.789 9.763 1.00 0.00 21 VAL A C 10
ATOM 12007 O O . VAL A 1 21 ? 3.254 10.159 10.905 1.00 0.00 21 VAL A O 10
ATOM 12020 N N . CYS A 1 22 ? 4.397 10.426 8.986 1.00 0.00 22 CYS A N 10
ATOM 12021 C CA . CYS A 1 22 ? 5.096 11.622 9.440 1.00 0.00 22 CYS A CA 10
ATOM 12022 C C . CYS A 1 22 ? 4.308 12.880 9.088 1.00 0.00 22 CYS A C 10
ATOM 12023 O O . CYS A 1 22 ? 4.611 13.971 9.572 1.00 0.00 22 CYS A O 10
ATOM 12030 N N . ARG A 1 23 ? 3.295 12.720 8.243 1.00 0.00 23 ARG A N 10
ATOM 12031 C CA . ARG A 1 23 ? 2.463 13.842 7.825 1.00 0.00 23 ARG A CA 10
ATOM 12032 C C . ARG A 1 23 ? 3.288 14.876 7.065 1.00 0.00 23 ARG A C 10
ATOM 12033 O O . ARG A 1 23 ? 3.267 16.062 7.392 1.00 0.00 23 ARG A O 10
ATOM 12054 N N . GLN A 1 24 ? 4.012 14.418 6.049 1.00 0.00 24 GLN A N 10
ATOM 12055 C CA . GLN A 1 24 ? 4.845 15.303 5.244 1.00 0.00 24 GLN A CA 10
ATOM 12056 C C . GLN A 1 24 ? 4.642 15.037 3.756 1.00 0.00 24 GLN A C 10
ATOM 12057 O O . GLN A 1 24 ? 4.006 14.056 3.372 1.00 0.00 24 GLN A O 10
ATOM 12071 N N . MET A 1 25 ? 5.186 15.918 2.923 1.00 0.00 25 MET A N 10
ATOM 12072 C CA . MET A 1 25 ? 5.065 15.777 1.476 1.00 0.00 25 MET A CA 10
ATOM 12073 C C . MET A 1 25 ? 6.417 15.456 0.846 1.00 0.00 25 MET A C 10
ATOM 12074 O O . MET A 1 25 ? 6.497 15.097 -0.329 1.00 0.00 25 MET A O 10
ATOM 12088 N N . THR A 1 26 ? 7.479 15.588 1.636 1.00 0.00 26 THR A N 10
ATOM 12089 C CA . THR A 1 26 ? 8.827 15.313 1.155 1.00 0.00 26 THR A CA 10
ATOM 12090 C C . THR A 1 26 ? 8.911 13.935 0.510 1.00 0.00 26 THR A C 10
ATOM 12091 O O . THR A 1 26 ? 8.536 12.931 1.116 1.00 0.00 26 THR A O 10
ATOM 12102 N N . VAL A 1 27 ? 9.406 13.892 -0.723 1.00 0.00 27 VAL A N 10
ATOM 12103 C CA . VAL A 1 27 ? 9.541 12.635 -1.449 1.00 0.00 27 VAL A CA 10
ATOM 12104 C C . VAL A 1 27 ? 10.863 12.577 -2.207 1.00 0.00 27 VAL A C 10
ATOM 12105 O O . VAL A 1 27 ? 11.665 13.509 -2.148 1.00 0.00 27 VAL A O 10
ATOM 12118 N N . ALA A 1 28 ? 11.083 11.477 -2.919 1.00 0.00 28 ALA A N 10
ATOM 12119 C CA . ALA A 1 28 ? 12.306 11.298 -3.691 1.00 0.00 28 ALA A CA 10
ATOM 12120 C C . ALA A 1 28 ? 12.049 10.466 -4.942 1.00 0.00 28 ALA A C 10
ATOM 12121 O O . ALA A 1 28 ? 11.083 9.706 -5.006 1.00 0.00 28 ALA A O 10
ATOM 12128 N N . SER A 1 29 ? 12.920 10.615 -5.936 1.00 0.00 29 SER A N 10
ATOM 12129 C CA . SER A 1 29 ? 12.784 9.880 -7.188 1.00 0.00 29 SER A CA 10
ATOM 12130 C C . SER A 1 29 ? 12.426 8.421 -6.925 1.00 0.00 29 SER A C 10
ATOM 12131 O O . SER A 1 29 ? 11.629 7.825 -7.648 1.00 0.00 29 SER A O 10
ATOM 12139 N N . GLY A 1 30 ? 13.023 7.850 -5.883 1.00 0.00 30 GLY A N 10
ATOM 12140 C CA . GLY A 1 30 ? 12.756 6.465 -5.542 1.00 0.00 30 GLY A CA 10
ATOM 12141 C C . GLY A 1 30 ? 11.681 6.326 -4.482 1.00 0.00 30 GLY A C 10
ATOM 12142 O O . GLY A 1 30 ? 10.750 5.536 -4.633 1.00 0.00 30 GLY A O 10
ATOM 12146 N N . ASN A 1 31 ? 11.810 7.095 -3.405 1.00 0.00 31 ASN A N 10
ATOM 12147 C CA . ASN A 1 31 ? 10.843 7.052 -2.315 1.00 0.00 31 ASN A CA 10
ATOM 12148 C C . ASN A 1 31 ? 9.717 8.055 -2.547 1.00 0.00 31 ASN A C 10
ATOM 12149 O O . ASN A 1 31 ? 9.840 9.231 -2.205 1.00 0.00 31 ASN A O 10
ATOM 12160 N N . GLN A 1 32 ? 8.620 7.581 -3.129 1.00 0.00 32 GLN A N 10
ATOM 12161 C CA . GLN A 1 32 ? 7.473 8.436 -3.407 1.00 0.00 32 GLN A CA 10
ATOM 12162 C C . GLN A 1 32 ? 6.340 8.165 -2.422 1.00 0.00 32 GLN A C 10
ATOM 12163 O O . GLN A 1 32 ? 6.487 7.367 -1.495 1.00 0.00 32 GLN A O 10
ATOM 12177 N N . LEU A 1 33 ? 5.210 8.832 -2.628 1.00 0.00 33 LEU A N 10
ATOM 12178 C CA . LEU A 1 33 ? 4.052 8.663 -1.758 1.00 0.00 33 LEU A CA 10
ATOM 12179 C C . LEU A 1 33 ? 3.062 7.670 -2.357 1.00 0.00 33 LEU A C 10
ATOM 12180 O O . LEU A 1 33 ? 3.063 7.427 -3.564 1.00 0.00 33 LEU A O 10
ATOM 12196 N N . VAL A 1 34 ? 2.215 7.099 -1.506 1.00 0.00 34 VAL A N 10
ATOM 12197 C CA . VAL A 1 34 ? 1.217 6.134 -1.951 1.00 0.00 34 VAL A CA 10
ATOM 12198 C C . VAL A 1 34 ? -0.151 6.444 -1.355 1.00 0.00 34 VAL A C 10
ATOM 12199 O O . VAL A 1 34 ? -0.251 7.022 -0.273 1.00 0.00 34 VAL A O 10
ATOM 12212 N N . GLU A 1 35 ? -1.204 6.055 -2.068 1.00 0.00 35 GLU A N 10
ATOM 12213 C CA . GLU A 1 35 ? -2.567 6.293 -1.609 1.00 0.00 35 GLU A CA 10
ATOM 12214 C C . GLU A 1 35 ? -3.356 4.988 -1.550 1.00 0.00 35 GLU A C 10
ATOM 12215 O O . GLU A 1 35 ? -3.507 4.294 -2.556 1.00 0.00 35 GLU A O 10
ATOM 12227 N N . CYS A 1 36 ? -3.858 4.660 -0.364 1.00 0.00 36 CYS A N 10
ATOM 12228 C CA . CYS A 1 36 ? -4.631 3.439 -0.171 1.00 0.00 36 CYS A CA 10
ATOM 12229 C C . CYS A 1 36 ? -5.941 3.496 -0.951 1.00 0.00 36 CYS A C 10
ATOM 12230 O O . CYS A 1 36 ? -6.368 4.564 -1.388 1.00 0.00 36 CYS A O 10
ATOM 12237 N N . GLN A 1 37 ? -6.574 2.339 -1.119 1.00 0.00 37 GLN A N 10
ATOM 12238 C CA . GLN A 1 37 ? -7.835 2.258 -1.846 1.00 0.00 37 GLN A CA 10
ATOM 12239 C C . GLN A 1 37 ? -9.009 2.099 -0.884 1.00 0.00 37 GLN A C 10
ATOM 12240 O O . GLN A 1 37 ? -10.107 2.589 -1.145 1.00 0.00 37 GLN A O 10
ATOM 12254 N N . GLU A 1 38 ? -8.767 1.412 0.228 1.00 0.00 38 GLU A N 10
ATOM 12255 C CA . GLU A 1 38 ? -9.805 1.189 1.227 1.00 0.00 38 GLU A CA 10
ATOM 12256 C C . GLU A 1 38 ? -9.929 2.390 2.161 1.00 0.00 38 GLU A C 10
ATOM 12257 O O . GLU A 1 38 ? -10.983 3.022 2.242 1.00 0.00 38 GLU A O 10
ATOM 12269 N N . CYS A 1 39 ? -8.845 2.699 2.865 1.00 0.00 39 CYS A N 10
ATOM 12270 C CA . CYS A 1 39 ? -8.830 3.822 3.794 1.00 0.00 39 CYS A CA 10
ATOM 12271 C C . CYS A 1 39 ? -8.571 5.133 3.058 1.00 0.00 39 CYS A C 10
ATOM 12272 O O . CYS A 1 39 ? -8.929 6.209 3.539 1.00 0.00 39 CYS A O 10
ATOM 12279 N N . HIS A 1 40 ? -7.947 5.036 1.888 1.00 0.00 40 HIS A N 10
ATOM 12280 C CA . HIS A 1 40 ? -7.641 6.214 1.085 1.00 0.00 40 HIS A CA 10
ATOM 12281 C C . HIS A 1 40 ? -6.661 7.129 1.814 1.00 0.00 40 HIS A C 10
ATOM 12282 O O . HIS A 1 40 ? -6.705 8.349 1.660 1.00 0.00 40 HIS A O 10
ATOM 12297 N N . ASN A 1 41 ? -5.780 6.531 2.608 1.00 0.00 41 ASN A N 10
ATOM 12298 C CA . ASN A 1 41 ? -4.791 7.293 3.362 1.00 0.00 41 ASN A CA 10
ATOM 12299 C C . ASN A 1 41 ? -3.455 7.329 2.626 1.00 0.00 41 ASN A C 10
ATOM 12300 O O . ASN A 1 41 ? -3.095 6.383 1.924 1.00 0.00 41 ASN A O 10
ATOM 12311 N N . LEU A 1 42 ? -2.724 8.426 2.791 1.00 0.00 42 LEU A N 10
ATOM 12312 C CA . LEU A 1 42 ? -1.427 8.586 2.143 1.00 0.00 42 LEU A CA 10
ATOM 12313 C C . LEU A 1 42 ? -0.317 7.968 2.987 1.00 0.00 42 LEU A C 10
ATOM 12314 O O . LEU A 1 42 ? -0.198 8.252 4.179 1.00 0.00 42 LEU A O 10
ATOM 12330 N N . TYR A 1 43 ? 0.494 7.123 2.360 1.00 0.00 43 TYR A N 10
ATOM 12331 C CA . TYR A 1 43 ? 1.595 6.465 3.054 1.00 0.00 43 TYR A CA 10
ATOM 12332 C C . TYR A 1 43 ? 2.881 6.547 2.236 1.00 0.00 43 TYR A C 10
ATOM 12333 O O . TYR A 1 43 ? 2.938 6.078 1.098 1.00 0.00 43 TYR A O 10
ATOM 12351 N N . HIS A 1 44 ? 3.912 7.145 2.824 1.00 0.00 44 HIS A N 10
ATOM 12352 C CA . HIS A 1 44 ? 5.198 7.289 2.152 1.00 0.00 44 HIS A CA 10
ATOM 12353 C C . HIS A 1 44 ? 5.840 5.926 1.912 1.00 0.00 44 HIS A C 10
ATOM 12354 O O . HIS A 1 44 ? 6.038 5.150 2.847 1.00 0.00 44 HIS A O 10
ATOM 12368 N N . GLN A 1 45 ? 6.162 5.641 0.654 1.00 0.00 45 GLN A N 10
ATOM 12369 C CA . GLN A 1 45 ? 6.780 4.371 0.292 1.00 0.00 45 GLN A CA 10
ATOM 12370 C C . GLN A 1 45 ? 7.707 3.882 1.400 1.00 0.00 45 GLN A C 10
ATOM 12371 O O . GLN A 1 45 ? 7.857 2.678 1.610 1.00 0.00 45 GLN A O 10
ATOM 12385 N N . ASP A 1 46 ? 8.326 4.822 2.105 1.00 0.00 46 ASP A N 10
ATOM 12386 C CA . ASP A 1 46 ? 9.238 4.487 3.192 1.00 0.00 46 ASP A CA 10
ATOM 12387 C C . ASP A 1 46 ? 8.489 4.385 4.518 1.00 0.00 46 ASP A C 10
ATOM 12388 O O . ASP A 1 46 ? 8.429 3.317 5.128 1.00 0.00 46 ASP A O 10
ATOM 12397 N N . CYS A 1 47 ? 7.921 5.502 4.958 1.00 0.00 47 CYS A N 10
ATOM 12398 C CA . CYS A 1 47 ? 7.177 5.540 6.211 1.00 0.00 47 CYS A CA 10
ATOM 12399 C C . CYS A 1 47 ? 6.404 4.241 6.425 1.00 0.00 47 CYS A C 10
ATOM 12400 O O . CYS A 1 47 ? 6.318 3.734 7.543 1.00 0.00 47 CYS A O 10
ATOM 12407 N N . HIS A 1 48 ? 5.844 3.708 5.343 1.00 0.00 48 HIS A N 10
ATOM 12408 C CA . HIS A 1 48 ? 5.079 2.468 5.411 1.00 0.00 48 HIS A CA 10
ATOM 12409 C C . HIS A 1 48 ? 5.966 1.306 5.848 1.00 0.00 48 HIS A C 10
ATOM 12410 O O . HIS A 1 48 ? 7.189 1.365 5.727 1.00 0.00 48 HIS A O 10
ATOM 12425 N N . LYS A 1 49 ? 5.340 0.250 6.357 1.00 0.00 49 LYS A N 10
ATOM 12426 C CA . LYS A 1 49 ? 6.071 -0.927 6.812 1.00 0.00 49 LYS A CA 10
ATOM 12427 C C . LYS A 1 49 ? 6.822 -1.581 5.657 1.00 0.00 49 LYS A C 10
ATOM 12428 O O . LYS A 1 49 ? 8.052 -1.569 5.598 1.00 0.00 49 LYS A O 10
ATOM 12447 N N . PRO A 1 50 ? 6.067 -2.166 4.715 1.00 0.00 50 PRO A N 10
ATOM 12448 C CA . PRO A 1 50 ? 6.641 -2.834 3.543 1.00 0.00 50 PRO A CA 10
ATOM 12449 C C . PRO A 1 50 ? 7.272 -1.849 2.565 1.00 0.00 50 PRO A C 10
ATOM 12450 O O . PRO A 1 50 ? 6.575 -1.052 1.938 1.00 0.00 50 PRO A O 10
ATOM 12461 N N . GLN A 1 51 ? 8.594 -1.910 2.441 1.00 0.00 51 GLN A N 10
ATOM 12462 C CA . GLN A 1 51 ? 9.318 -1.023 1.538 1.00 0.00 51 GLN A CA 10
ATOM 12463 C C . GLN A 1 51 ? 8.674 -1.008 0.156 1.00 0.00 51 GLN A C 10
ATOM 12464 O O . GLN A 1 51 ? 8.865 -1.928 -0.639 1.00 0.00 51 GLN A O 10
ATOM 12478 N N . VAL A 1 52 ? 7.908 0.042 -0.124 1.00 0.00 52 VAL A N 10
ATOM 12479 C CA . VAL A 1 52 ? 7.236 0.177 -1.410 1.00 0.00 52 VAL A CA 10
ATOM 12480 C C . VAL A 1 52 ? 8.169 0.775 -2.457 1.00 0.00 52 VAL A C 10
ATOM 12481 O O . VAL A 1 52 ? 8.930 1.700 -2.172 1.00 0.00 52 VAL A O 10
ATOM 12494 N N . THR A 1 53 ? 8.105 0.241 -3.673 1.00 0.00 53 THR A N 10
ATOM 12495 C CA . THR A 1 53 ? 8.944 0.721 -4.764 1.00 0.00 53 THR A CA 10
ATOM 12496 C C . THR A 1 53 ? 8.157 1.625 -5.706 1.00 0.00 53 THR A C 10
ATOM 12497 O O . THR A 1 53 ? 6.947 1.792 -5.555 1.00 0.00 53 THR A O 10
ATOM 12508 N N . ASP A 1 54 ? 8.851 2.206 -6.678 1.00 0.00 54 ASP A N 10
ATOM 12509 C CA . ASP A 1 54 ? 8.217 3.092 -7.647 1.00 0.00 54 ASP A CA 10
ATOM 12510 C C . ASP A 1 54 ? 7.425 2.293 -8.677 1.00 0.00 54 ASP A C 10
ATOM 12511 O O . ASP A 1 54 ? 6.234 2.531 -8.882 1.00 0.00 54 ASP A O 10
ATOM 12520 N N . LYS A 1 55 ? 8.094 1.345 -9.325 1.00 0.00 55 LYS A N 10
ATOM 12521 C CA . LYS A 1 55 ? 7.453 0.510 -10.335 1.00 0.00 55 LYS A CA 10
ATOM 12522 C C . LYS A 1 55 ? 6.022 0.172 -9.933 1.00 0.00 55 LYS A C 10
ATOM 12523 O O . LYS A 1 55 ? 5.150 0.010 -10.786 1.00 0.00 55 LYS A O 10
ATOM 12542 N N . GLU A 1 56 ? 5.786 0.068 -8.628 1.00 0.00 56 GLU A N 10
ATOM 12543 C CA . GLU A 1 56 ? 4.459 -0.251 -8.115 1.00 0.00 56 GLU A CA 10
ATOM 12544 C C . GLU A 1 56 ? 3.522 0.946 -8.250 1.00 0.00 56 GLU A C 10
ATOM 12545 O O . GLU A 1 56 ? 2.622 0.952 -9.090 1.00 0.00 56 GLU A O 10
ATOM 12557 N N . VAL A 1 57 ? 3.740 1.958 -7.416 1.00 0.00 57 VAL A N 10
ATOM 12558 C CA . VAL A 1 57 ? 2.916 3.161 -7.442 1.00 0.00 57 VAL A CA 10
ATOM 12559 C C . VAL A 1 57 ? 2.745 3.679 -8.865 1.00 0.00 57 VAL A C 10
ATOM 12560 O O . VAL A 1 57 ? 1.790 4.394 -9.166 1.00 0.00 57 VAL A O 10
ATOM 12573 N N . ASN A 1 58 ? 3.677 3.313 -9.739 1.00 0.00 58 ASN A N 10
ATOM 12574 C CA . ASN A 1 58 ? 3.630 3.741 -11.132 1.00 0.00 58 ASN A CA 10
ATOM 12575 C C . ASN A 1 58 ? 2.426 3.135 -11.847 1.00 0.00 58 ASN A C 10
ATOM 12576 O O . ASN A 1 58 ? 1.807 3.777 -12.695 1.00 0.00 58 ASN A O 10
ATOM 12587 N N . ASP A 1 59 ? 2.101 1.895 -11.498 1.00 0.00 59 ASP A N 10
ATOM 12588 C CA . ASP A 1 59 ? 0.971 1.201 -12.105 1.00 0.00 59 ASP A CA 10
ATOM 12589 C C . ASP A 1 59 ? -0.340 1.909 -11.778 1.00 0.00 59 ASP A C 10
ATOM 12590 O O . ASP A 1 59 ? -0.764 1.982 -10.624 1.00 0.00 59 ASP A O 10
ATOM 12599 N N . PRO A 1 60 ? -0.998 2.446 -12.816 1.00 0.00 60 PRO A N 10
ATOM 12600 C CA . PRO A 1 60 ? -2.270 3.158 -12.665 1.00 0.00 60 PRO A CA 10
ATOM 12601 C C . PRO A 1 60 ? -3.417 2.225 -12.293 1.00 0.00 60 PRO A C 10
ATOM 12602 O O . PRO A 1 60 ? -4.334 2.610 -11.568 1.00 0.00 60 PRO A O 10
ATOM 12613 N N . ARG A 1 61 ? -3.360 0.995 -12.795 1.00 0.00 61 ARG A N 10
ATOM 12614 C CA . ARG A 1 61 ? -4.395 0.007 -12.517 1.00 0.00 61 ARG A CA 10
ATOM 12615 C C . ARG A 1 61 ? -3.953 -0.945 -11.409 1.00 0.00 61 ARG A C 10
ATOM 12616 O O . ARG A 1 61 ? -4.286 -2.131 -11.425 1.00 0.00 61 ARG A O 10
ATOM 12637 N N . LEU A 1 62 ? -3.203 -0.418 -10.448 1.00 0.00 62 LEU A N 10
ATOM 12638 C CA . LEU A 1 62 ? -2.715 -1.220 -9.331 1.00 0.00 62 LEU A CA 10
ATOM 12639 C C . LEU A 1 62 ? -3.511 -0.930 -8.063 1.00 0.00 62 LEU A C 10
ATOM 12640 O O . LEU A 1 62 ? -3.962 0.194 -7.844 1.00 0.00 62 LEU A O 10
ATOM 12656 N N . VAL A 1 63 ? -3.681 -1.953 -7.230 1.00 0.00 63 VAL A N 10
ATOM 12657 C CA . VAL A 1 63 ? -4.420 -1.807 -5.982 1.00 0.00 63 VAL A CA 10
ATOM 12658 C C . VAL A 1 63 ? -3.484 -1.858 -4.780 1.00 0.00 63 VAL A C 10
ATOM 12659 O O . VAL A 1 63 ? -2.913 -2.903 -4.469 1.00 0.00 63 VAL A O 10
ATOM 12672 N N . TRP A 1 64 ? -3.332 -0.723 -4.108 1.00 0.00 64 TRP A N 10
ATOM 12673 C CA . TRP A 1 64 ? -2.465 -0.638 -2.938 1.00 0.00 64 TRP A CA 10
ATOM 12674 C C . TRP A 1 64 ? -3.287 -0.570 -1.655 1.00 0.00 64 TRP A C 10
ATOM 12675 O O . TRP A 1 64 ? -4.278 0.156 -1.579 1.00 0.00 64 TRP A O 10
ATOM 12696 N N . TYR A 1 65 ? -2.869 -1.330 -0.649 1.00 0.00 65 TYR A N 10
ATOM 12697 C CA . TYR A 1 65 ? -3.568 -1.357 0.630 1.00 0.00 65 TYR A CA 10
ATOM 12698 C C . TYR A 1 65 ? -2.585 -1.243 1.791 1.00 0.00 65 TYR A C 10
ATOM 12699 O O . TYR A 1 65 ? -1.628 -2.012 1.887 1.00 0.00 65 TYR A O 10
ATOM 12717 N N . CYS A 1 66 ? -2.828 -0.278 2.671 1.00 0.00 66 CYS A N 10
ATOM 12718 C CA . CYS A 1 66 ? -1.966 -0.062 3.827 1.00 0.00 66 CYS A CA 10
ATOM 12719 C C . CYS A 1 66 ? -2.234 -1.105 4.908 1.00 0.00 66 CYS A C 10
ATOM 12720 O O . CYS A 1 66 ? -3.355 -1.592 5.052 1.00 0.00 66 CYS A O 10
ATOM 12727 N N . ALA A 1 67 ? -1.196 -1.443 5.666 1.00 0.00 67 ALA A N 10
ATOM 12728 C CA . ALA A 1 67 ? -1.318 -2.425 6.736 1.00 0.00 67 ALA A CA 10
ATOM 12729 C C . ALA A 1 67 ? -2.662 -2.300 7.445 1.00 0.00 67 ALA A C 10
ATOM 12730 O O . ALA A 1 67 ? -3.453 -3.244 7.469 1.00 0.00 67 ALA A O 10
ATOM 12737 N N . ARG A 1 68 ? -2.914 -1.130 8.023 1.00 0.00 68 ARG A N 10
ATOM 12738 C CA . ARG A 1 68 ? -4.163 -0.882 8.734 1.00 0.00 68 ARG A CA 10
ATOM 12739 C C . ARG A 1 68 ? -5.310 -1.672 8.111 1.00 0.00 68 ARG A C 10
ATOM 12740 O O . ARG A 1 68 ? -6.149 -2.230 8.818 1.00 0.00 68 ARG A O 10
ATOM 12761 N N . CYS A 1 69 ? -5.339 -1.714 6.783 1.00 0.00 69 CYS A N 10
ATOM 12762 C CA . CYS A 1 69 ? -6.383 -2.434 6.064 1.00 0.00 69 CYS A CA 10
ATOM 12763 C C . CYS A 1 69 ? -5.961 -3.875 5.790 1.00 0.00 69 CYS A C 10
ATOM 12764 O O . CYS A 1 69 ? -6.750 -4.807 5.950 1.00 0.00 69 CYS A O 10
ATOM 12771 N N . THR A 1 70 ? -4.709 -4.051 5.377 1.00 0.00 70 THR A N 10
ATOM 12772 C CA . THR A 1 70 ? -4.182 -5.376 5.081 1.00 0.00 70 THR A CA 10
ATOM 12773 C C . THR A 1 70 ? -4.484 -6.354 6.211 1.00 0.00 70 THR A C 10
ATOM 12774 O O . THR A 1 70 ? -4.916 -7.481 5.970 1.00 0.00 70 THR A O 10
ATOM 12785 N N . ARG A 1 71 ? -4.254 -5.915 7.444 1.00 0.00 71 ARG A N 10
ATOM 12786 C CA . ARG A 1 71 ? -4.501 -6.752 8.611 1.00 0.00 71 ARG A CA 10
ATOM 12787 C C . ARG A 1 71 ? -5.972 -7.151 8.693 1.00 0.00 71 ARG A C 10
ATOM 12788 O O . ARG A 1 71 ? -6.308 -8.218 9.205 1.00 0.00 71 ARG A O 10
ATOM 12809 N N . GLN A 1 72 ? -6.843 -6.285 8.185 1.00 0.00 72 GLN A N 10
ATOM 12810 C CA . GLN A 1 72 ? -8.278 -6.547 8.202 1.00 0.00 72 GLN A CA 10
ATOM 12811 C C . GLN A 1 72 ? -8.643 -7.644 7.207 1.00 0.00 72 GLN A C 10
ATOM 12812 O O . GLN A 1 72 ? -9.255 -8.647 7.573 1.00 0.00 72 GLN A O 10
ATOM 12826 N N . MET A 1 73 ? -8.263 -7.446 5.949 1.00 0.00 73 MET A N 10
ATOM 12827 C CA . MET A 1 73 ? -8.550 -8.420 4.903 1.00 0.00 73 MET A CA 10
ATOM 12828 C C . MET A 1 73 ? -7.897 -9.763 5.216 1.00 0.00 73 MET A C 10
ATOM 12829 O O . MET A 1 73 ? -8.460 -10.820 4.932 1.00 0.00 73 MET A O 10
ATOM 12843 N N . LYS A 1 74 ? -6.705 -9.714 5.802 1.00 0.00 74 LYS A N 10
ATOM 12844 C CA . LYS A 1 74 ? -5.976 -10.926 6.155 1.00 0.00 74 LYS A CA 10
ATOM 12845 C C . LYS A 1 74 ? -6.927 -12.008 6.655 1.00 0.00 74 LYS A C 10
ATOM 12846 O O . LYS A 1 74 ? -8.029 -11.713 7.118 1.00 0.00 74 LYS A O 10
ATOM 12865 N N . ARG A 1 75 ? -6.494 -13.261 6.560 1.00 0.00 75 ARG A N 10
ATOM 12866 C CA . ARG A 1 75 ? -7.308 -14.386 7.003 1.00 0.00 75 ARG A CA 10
ATOM 12867 C C . ARG A 1 75 ? -7.523 -14.340 8.513 1.00 0.00 75 ARG A C 10
ATOM 12868 O O . ARG A 1 75 ? -8.583 -14.719 9.011 1.00 0.00 75 ARG A O 10
ATOM 12889 N N . MET A 1 76 ? -6.509 -13.875 9.236 1.00 0.00 76 MET A N 10
ATOM 12890 C CA . MET A 1 76 ? -6.588 -13.779 10.689 1.00 0.00 76 MET A CA 10
ATOM 12891 C C . MET A 1 76 ? -7.946 -13.238 11.125 1.00 0.00 76 MET A C 10
ATOM 12892 O O . MET A 1 76 ? -8.409 -13.517 12.231 1.00 0.00 76 MET A O 10
ATOM 12906 N N . ALA A 1 77 ? -8.578 -12.463 10.250 1.00 0.00 77 ALA A N 10
ATOM 12907 C CA . ALA A 1 77 ? -9.882 -11.884 10.545 1.00 0.00 77 ALA A CA 10
ATOM 12908 C C . ALA A 1 77 ? -10.948 -12.418 9.594 1.00 0.00 77 ALA A C 10
ATOM 12909 O O . ALA A 1 77 ? -11.705 -11.650 9.002 1.00 0.00 77 ALA A O 10
ATOM 12916 N N . GLN A 1 78 ? -10.999 -13.739 9.452 1.00 0.00 78 GLN A N 10
ATOM 12917 C CA . GLN A 1 78 ? -11.971 -14.375 8.571 1.00 0.00 78 GLN A CA 10
ATOM 12918 C C . GLN A 1 78 ? -13.283 -13.597 8.556 1.00 0.00 78 GLN A C 10
ATOM 12919 O O . GLN A 1 78 ? -13.842 -13.281 9.606 1.00 0.00 78 GLN A O 10
ATOM 12933 N N . LYS A 1 79 ? -13.769 -13.290 7.358 1.00 0.00 79 LYS A N 10
ATOM 12934 C CA . LYS A 1 79 ? -15.016 -12.550 7.205 1.00 0.00 79 LYS A CA 10
ATOM 12935 C C . LYS A 1 79 ? -15.418 -12.459 5.736 1.00 0.00 79 LYS A C 10
ATOM 12936 O O . LYS A 1 79 ? -14.619 -12.066 4.887 1.00 0.00 79 LYS A O 10
ATOM 12955 N N . ASN A 1 80 ? -16.662 -12.824 5.444 1.00 0.00 80 ASN A N 10
ATOM 12956 C CA . ASN A 1 80 ? -17.170 -12.783 4.078 1.00 0.00 80 ASN A CA 10
ATOM 12957 C C . ASN A 1 80 ? -16.313 -13.642 3.153 1.00 0.00 80 ASN A C 10
ATOM 12958 O O . ASN A 1 80 ? -15.988 -13.235 2.038 1.00 0.00 80 ASN A O 10
ATOM 12969 N N . GLN A 1 81 ? -15.951 -14.831 3.624 1.00 0.00 81 GLN A N 10
ATOM 12970 C CA . GLN A 1 81 ? -15.132 -15.746 2.839 1.00 0.00 81 GLN A CA 10
ATOM 12971 C C . GLN A 1 81 ? -15.995 -16.810 2.168 1.00 0.00 81 GLN A C 10
ATOM 12972 O O . GLN A 1 81 ? -16.886 -17.386 2.792 1.00 0.00 81 GLN A O 10
ATOM 12986 N N . LYS A 1 82 ? -15.725 -17.065 0.892 1.00 0.00 82 LYS A N 10
ATOM 12987 C CA . LYS A 1 82 ? -16.475 -18.060 0.135 1.00 0.00 82 LYS A CA 10
ATOM 12988 C C . LYS A 1 82 ? -15.693 -19.365 0.027 1.00 0.00 82 LYS A C 10
ATOM 12989 O O . LYS A 1 82 ? -16.192 -20.431 0.389 1.00 0.00 82 LYS A O 10
ATOM 13008 N N . SER A 1 83 ? -14.464 -19.274 -0.471 1.00 0.00 83 SER A N 10
ATOM 13009 C CA . SER A 1 83 ? -13.614 -20.448 -0.629 1.00 0.00 83 SER A CA 10
ATOM 13010 C C . SER A 1 83 ? -13.862 -21.453 0.492 1.00 0.00 83 SER A C 10
ATOM 13011 O O . SER A 1 83 ? -14.257 -22.591 0.245 1.00 0.00 83 SER A O 10
ATOM 13019 N N . GLY A 1 84 ? -13.626 -21.022 1.728 1.00 0.00 84 GLY A N 10
ATOM 13020 C CA . GLY A 1 84 ? -13.828 -21.895 2.869 1.00 0.00 84 GLY A CA 10
ATOM 13021 C C . GLY A 1 84 ? -12.825 -21.643 3.977 1.00 0.00 84 GLY A C 10
ATOM 13022 O O . GLY A 1 84 ? -11.774 -22.281 4.050 1.00 0.00 84 GLY A O 10
ATOM 13026 N N . PRO A 1 85 ? -13.145 -20.690 4.866 1.00 0.00 85 PRO A N 10
ATOM 13027 C CA . PRO A 1 85 ? -12.275 -20.333 5.991 1.00 0.00 85 PRO A CA 10
ATOM 13028 C C . PRO A 1 85 ? -12.211 -21.432 7.045 1.00 0.00 85 PRO A C 10
ATOM 13029 O O . PRO A 1 85 ? -13.088 -21.535 7.903 1.00 0.00 85 PRO A O 10
ATOM 13040 N N . SER A 1 86 ? -11.166 -22.251 6.976 1.00 0.00 86 SER A N 10
ATOM 13041 C CA . SER A 1 86 ? -10.989 -23.345 7.924 1.00 0.00 86 SER A CA 10
ATOM 13042 C C . SER A 1 86 ? -10.415 -22.835 9.242 1.00 0.00 86 SER A C 10
ATOM 13043 O O . SER A 1 86 ? -9.273 -22.378 9.299 1.00 0.00 86 SER A O 10
ATOM 13051 N N . SER A 1 87 ? -11.215 -22.917 10.300 1.00 0.00 87 SER A N 10
ATOM 13052 C CA . SER A 1 87 ? -10.790 -22.460 11.617 1.00 0.00 87 SER A CA 10
ATOM 13053 C C . SER A 1 87 ? -9.378 -22.946 11.931 1.00 0.00 87 SER A C 10
ATOM 13054 O O . SER A 1 87 ? -8.540 -22.185 12.414 1.00 0.00 87 SER A O 10
ATOM 13062 N N . GLY A 1 88 ? -9.122 -24.220 11.652 1.00 0.00 88 GLY A N 10
ATOM 13063 C CA . GLY A 1 88 ? -7.811 -24.787 11.910 1.00 0.00 88 GLY A CA 10
ATOM 13064 C C . GLY A 1 88 ? -7.538 -24.966 13.391 1.00 0.00 88 GLY A C 10
ATOM 13065 O O . GLY A 1 88 ? -6.757 -25.844 13.754 1.00 0.00 88 GLY A O 10
ATOM 13071 N N . GLY A 1 1 ? -2.292 38.754 29.035 1.00 0.00 1 GLY A N 11
ATOM 13072 C CA . GLY A 1 1 ? -3.233 38.897 27.940 1.00 0.00 1 GLY A CA 11
ATOM 13073 C C . GLY A 1 1 ? -3.038 37.844 26.866 1.00 0.00 1 GLY A C 11
ATOM 13074 O O . GLY A 1 1 ? -3.443 36.694 27.034 1.00 0.00 1 GLY A O 11
ATOM 13078 N N . SER A 1 2 ? -2.417 38.239 25.759 1.00 0.00 2 SER A N 11
ATOM 13079 C CA . SER A 1 2 ? -2.173 37.323 24.652 1.00 0.00 2 SER A CA 11
ATOM 13080 C C . SER A 1 2 ? -3.476 36.685 24.178 1.00 0.00 2 SER A C 11
ATOM 13081 O O . SER A 1 2 ? -3.540 35.478 23.945 1.00 0.00 2 SER A O 11
ATOM 13089 N N . SER A 1 3 ? -4.512 37.505 24.037 1.00 0.00 3 SER A N 11
ATOM 13090 C CA . SER A 1 3 ? -5.815 37.022 23.594 1.00 0.00 3 SER A CA 11
ATOM 13091 C C . SER A 1 3 ? -6.303 37.810 22.382 1.00 0.00 3 SER A C 11
ATOM 13092 O O . SER A 1 3 ? -6.423 39.033 22.430 1.00 0.00 3 SER A O 11
ATOM 13100 N N . GLY A 1 4 ? -6.584 37.097 21.295 1.00 0.00 4 GLY A N 11
ATOM 13101 C CA . GLY A 1 4 ? -7.056 37.745 20.085 1.00 0.00 4 GLY A CA 11
ATOM 13102 C C . GLY A 1 4 ? -6.915 36.861 18.862 1.00 0.00 4 GLY A C 11
ATOM 13103 O O . GLY A 1 4 ? -6.025 36.013 18.799 1.00 0.00 4 GLY A O 11
ATOM 13107 N N . SER A 1 5 ? -7.797 37.057 17.887 1.00 0.00 5 SER A N 11
ATOM 13108 C CA . SER A 1 5 ? -7.770 36.268 16.661 1.00 0.00 5 SER A CA 11
ATOM 13109 C C . SER A 1 5 ? -6.727 36.809 15.689 1.00 0.00 5 SER A C 11
ATOM 13110 O O . SER A 1 5 ? -6.900 37.881 15.109 1.00 0.00 5 SER A O 11
ATOM 13118 N N . SER A 1 6 ? -5.643 36.059 15.515 1.00 0.00 6 SER A N 11
ATOM 13119 C CA . SER A 1 6 ? -4.569 36.464 14.616 1.00 0.00 6 SER A CA 11
ATOM 13120 C C . SER A 1 6 ? -4.991 36.302 13.158 1.00 0.00 6 SER A C 11
ATOM 13121 O O . SER A 1 6 ? -4.812 37.207 12.344 1.00 0.00 6 SER A O 11
ATOM 13129 N N . GLY A 1 7 ? -5.552 35.140 12.837 1.00 0.00 7 GLY A N 11
ATOM 13130 C CA . GLY A 1 7 ? -5.990 34.879 11.478 1.00 0.00 7 GLY A CA 11
ATOM 13131 C C . GLY A 1 7 ? -5.634 33.481 11.013 1.00 0.00 7 GLY A C 11
ATOM 13132 O O . GLY A 1 7 ? -5.619 32.540 11.807 1.00 0.00 7 GLY A O 11
ATOM 13136 N N . ALA A 1 8 ? -5.348 33.343 9.723 1.00 0.00 8 ALA A N 11
ATOM 13137 C CA . ALA A 1 8 ? -4.990 32.050 9.153 1.00 0.00 8 ALA A CA 11
ATOM 13138 C C . ALA A 1 8 ? -3.946 32.206 8.052 1.00 0.00 8 ALA A C 11
ATOM 13139 O O . ALA A 1 8 ? -3.584 33.322 7.680 1.00 0.00 8 ALA A O 11
ATOM 13146 N N . ASP A 1 9 ? -3.467 31.080 7.535 1.00 0.00 9 ASP A N 11
ATOM 13147 C CA . ASP A 1 9 ? -2.465 31.091 6.475 1.00 0.00 9 ASP A CA 11
ATOM 13148 C C . ASP A 1 9 ? -2.445 29.759 5.732 1.00 0.00 9 ASP A C 11
ATOM 13149 O O . ASP A 1 9 ? -2.678 28.704 6.323 1.00 0.00 9 ASP A O 11
ATOM 13158 N N . ASP A 1 10 ? -2.166 29.815 4.435 1.00 0.00 10 ASP A N 11
ATOM 13159 C CA . ASP A 1 10 ? -2.116 28.613 3.611 1.00 0.00 10 ASP A CA 11
ATOM 13160 C C . ASP A 1 10 ? -1.055 27.645 4.126 1.00 0.00 10 ASP A C 11
ATOM 13161 O O . ASP A 1 10 ? 0.022 28.059 4.555 1.00 0.00 10 ASP A O 11
ATOM 13170 N N . PHE A 1 11 ? -1.368 26.354 4.080 1.00 0.00 11 PHE A N 11
ATOM 13171 C CA . PHE A 1 11 ? -0.442 25.327 4.544 1.00 0.00 11 PHE A CA 11
ATOM 13172 C C . PHE A 1 11 ? -0.759 23.980 3.902 1.00 0.00 11 PHE A C 11
ATOM 13173 O O . PHE A 1 11 ? -1.788 23.819 3.247 1.00 0.00 11 PHE A O 11
ATOM 13190 N N . ALA A 1 12 ? 0.135 23.015 4.094 1.00 0.00 12 ALA A N 11
ATOM 13191 C CA . ALA A 1 12 ? -0.049 21.681 3.535 1.00 0.00 12 ALA A CA 11
ATOM 13192 C C . ALA A 1 12 ? -1.520 21.278 3.549 1.00 0.00 12 ALA A C 11
ATOM 13193 O O . ALA A 1 12 ? -2.051 20.797 2.548 1.00 0.00 12 ALA A O 11
ATOM 13200 N N . MET A 1 13 ? -2.172 21.476 4.690 1.00 0.00 13 MET A N 11
ATOM 13201 C CA . MET A 1 13 ? -3.582 21.133 4.834 1.00 0.00 13 MET A CA 11
ATOM 13202 C C . MET A 1 13 ? -4.334 21.368 3.528 1.00 0.00 13 MET A C 11
ATOM 13203 O O . MET A 1 13 ? -5.076 20.502 3.064 1.00 0.00 13 MET A O 11
ATOM 13217 N N . GLU A 1 14 ? -4.138 22.544 2.940 1.00 0.00 14 GLU A N 11
ATOM 13218 C CA . GLU A 1 14 ? -4.799 22.892 1.689 1.00 0.00 14 GLU A CA 11
ATOM 13219 C C . GLU A 1 14 ? -4.678 21.758 0.675 1.00 0.00 14 GLU A C 11
ATOM 13220 O O . GLU A 1 14 ? -5.678 21.177 0.256 1.00 0.00 14 GLU A O 11
ATOM 13232 N N . MET A 1 15 ? -3.445 21.449 0.286 1.00 0.00 15 MET A N 11
ATOM 13233 C CA . MET A 1 15 ? -3.192 20.384 -0.677 1.00 0.00 15 MET A CA 11
ATOM 13234 C C . MET A 1 15 ? -3.686 19.042 -0.146 1.00 0.00 15 MET A C 11
ATOM 13235 O O . MET A 1 15 ? -4.401 18.316 -0.836 1.00 0.00 15 MET A O 11
ATOM 13249 N N . GLY A 1 16 ? -3.300 18.719 1.084 1.00 0.00 16 GLY A N 11
ATOM 13250 C CA . GLY A 1 16 ? -3.713 17.464 1.685 1.00 0.00 16 GLY A CA 11
ATOM 13251 C C . GLY A 1 16 ? -3.115 16.261 0.985 1.00 0.00 16 GLY A C 11
ATOM 13252 O O . GLY A 1 16 ? -3.775 15.233 0.827 1.00 0.00 16 GLY A O 11
ATOM 13256 N N . LEU A 1 17 ? -1.862 16.387 0.562 1.00 0.00 17 LEU A N 11
ATOM 13257 C CA . LEU A 1 17 ? -1.174 15.301 -0.127 1.00 0.00 17 LEU A CA 11
ATOM 13258 C C . LEU A 1 17 ? -0.075 14.708 0.750 1.00 0.00 17 LEU A C 11
ATOM 13259 O O . LEU A 1 17 ? 0.847 14.062 0.254 1.00 0.00 17 LEU A O 11
ATOM 13275 N N . ALA A 1 18 ? -0.183 14.931 2.055 1.00 0.00 18 ALA A N 11
ATOM 13276 C CA . ALA A 1 18 ? 0.799 14.416 3.002 1.00 0.00 18 ALA A CA 11
ATOM 13277 C C . ALA A 1 18 ? 0.360 13.071 3.570 1.00 0.00 18 ALA A C 11
ATOM 13278 O O . ALA A 1 18 ? -0.834 12.811 3.727 1.00 0.00 18 ALA A O 11
ATOM 13285 N N . CYS A 1 19 ? 1.331 12.218 3.876 1.00 0.00 19 CYS A N 11
ATOM 13286 C CA . CYS A 1 19 ? 1.046 10.898 4.427 1.00 0.00 19 CYS A CA 11
ATOM 13287 C C . CYS A 1 19 ? 0.335 11.012 5.772 1.00 0.00 19 CYS A C 11
ATOM 13288 O O . CYS A 1 19 ? 0.067 12.113 6.254 1.00 0.00 19 CYS A O 11
ATOM 13295 N N . VAL A 1 20 ? 0.033 9.866 6.375 1.00 0.00 20 VAL A N 11
ATOM 13296 C CA . VAL A 1 20 ? -0.644 9.836 7.665 1.00 0.00 20 VAL A CA 11
ATOM 13297 C C . VAL A 1 20 ? 0.329 9.499 8.789 1.00 0.00 20 VAL A C 11
ATOM 13298 O O . VAL A 1 20 ? 0.036 9.716 9.965 1.00 0.00 20 VAL A O 11
ATOM 13311 N N . VAL A 1 21 ? 1.490 8.968 8.420 1.00 0.00 21 VAL A N 11
ATOM 13312 C CA . VAL A 1 21 ? 2.509 8.602 9.397 1.00 0.00 21 VAL A CA 11
ATOM 13313 C C . VAL A 1 21 ? 3.134 9.841 10.029 1.00 0.00 21 VAL A C 11
ATOM 13314 O O . VAL A 1 21 ? 2.828 10.191 11.169 1.00 0.00 21 VAL A O 11
ATOM 13327 N N . CYS A 1 22 ? 4.011 10.501 9.281 1.00 0.00 22 CYS A N 11
ATOM 13328 C CA . CYS A 1 22 ? 4.681 11.702 9.767 1.00 0.00 22 CYS A CA 11
ATOM 13329 C C . CYS A 1 22 ? 3.878 12.951 9.416 1.00 0.00 22 CYS A C 11
ATOM 13330 O O . CYS A 1 22 ? 4.119 14.029 9.961 1.00 0.00 22 CYS A O 11
ATOM 13337 N N . ARG A 1 23 ? 2.925 12.799 8.504 1.00 0.00 23 ARG A N 11
ATOM 13338 C CA . ARG A 1 23 ? 2.087 13.914 8.079 1.00 0.00 23 ARG A CA 11
ATOM 13339 C C . ARG A 1 23 ? 2.918 14.975 7.362 1.00 0.00 23 ARG A C 11
ATOM 13340 O O . ARG A 1 23 ? 2.876 16.153 7.716 1.00 0.00 23 ARG A O 11
ATOM 13361 N N . GLN A 1 24 ? 3.671 14.547 6.354 1.00 0.00 24 GLN A N 11
ATOM 13362 C CA . GLN A 1 24 ? 4.511 15.460 5.588 1.00 0.00 24 GLN A CA 11
ATOM 13363 C C . GLN A 1 24 ? 4.354 15.219 4.090 1.00 0.00 24 GLN A C 11
ATOM 13364 O O . GLN A 1 24 ? 3.555 14.384 3.667 1.00 0.00 24 GLN A O 11
ATOM 13378 N N . MET A 1 25 ? 5.122 15.955 3.294 1.00 0.00 25 MET A N 11
ATOM 13379 C CA . MET A 1 25 ? 5.068 15.819 1.843 1.00 0.00 25 MET A CA 11
ATOM 13380 C C . MET A 1 25 ? 6.441 15.470 1.278 1.00 0.00 25 MET A C 11
ATOM 13381 O O . MET A 1 25 ? 6.555 14.962 0.162 1.00 0.00 25 MET A O 11
ATOM 13395 N N . THR A 1 26 ? 7.484 15.745 2.055 1.00 0.00 26 THR A N 11
ATOM 13396 C CA . THR A 1 26 ? 8.849 15.461 1.632 1.00 0.00 26 THR A CA 11
ATOM 13397 C C . THR A 1 26 ? 8.940 14.105 0.943 1.00 0.00 26 THR A C 11
ATOM 13398 O O . THR A 1 26 ? 8.539 13.084 1.503 1.00 0.00 26 THR A O 11
ATOM 13409 N N . VAL A 1 27 ? 9.472 14.099 -0.275 1.00 0.00 27 VAL A N 11
ATOM 13410 C CA . VAL A 1 27 ? 9.618 12.867 -1.041 1.00 0.00 27 VAL A CA 11
ATOM 13411 C C . VAL A 1 27 ? 10.938 12.846 -1.802 1.00 0.00 27 VAL A C 11
ATOM 13412 O O . VAL A 1 27 ? 11.663 13.840 -1.835 1.00 0.00 27 VAL A O 11
ATOM 13425 N N . ALA A 1 28 ? 11.244 11.706 -2.414 1.00 0.00 28 ALA A N 11
ATOM 13426 C CA . ALA A 1 28 ? 12.476 11.556 -3.178 1.00 0.00 28 ALA A CA 11
ATOM 13427 C C . ALA A 1 28 ? 12.537 10.193 -3.859 1.00 0.00 28 ALA A C 11
ATOM 13428 O O . ALA A 1 28 ? 11.655 9.356 -3.673 1.00 0.00 28 ALA A O 11
ATOM 13435 N N . SER A 1 29 ? 13.585 9.978 -4.648 1.00 0.00 29 SER A N 11
ATOM 13436 C CA . SER A 1 29 ? 13.759 8.717 -5.361 1.00 0.00 29 SER A CA 11
ATOM 13437 C C . SER A 1 29 ? 13.472 7.531 -4.444 1.00 0.00 29 SER A C 11
ATOM 13438 O O . SER A 1 29 ? 14.280 7.189 -3.582 1.00 0.00 29 SER A O 11
ATOM 13446 N N . GLY A 1 30 ? 12.314 6.908 -4.639 1.00 0.00 30 GLY A N 11
ATOM 13447 C CA . GLY A 1 30 ? 11.939 5.767 -3.823 1.00 0.00 30 GLY A CA 11
ATOM 13448 C C . GLY A 1 30 ? 11.119 6.165 -2.612 1.00 0.00 30 GLY A C 11
ATOM 13449 O O . GLY A 1 30 ? 10.196 5.452 -2.218 1.00 0.00 30 GLY A O 11
ATOM 13453 N N . ASN A 1 31 ? 11.456 7.305 -2.019 1.00 0.00 31 ASN A N 11
ATOM 13454 C CA . ASN A 1 31 ? 10.745 7.795 -0.844 1.00 0.00 31 ASN A CA 11
ATOM 13455 C C . ASN A 1 31 ? 9.553 8.657 -1.250 1.00 0.00 31 ASN A C 11
ATOM 13456 O O . ASN A 1 31 ? 9.317 9.718 -0.673 1.00 0.00 31 ASN A O 11
ATOM 13467 N N . GLN A 1 32 ? 8.804 8.191 -2.244 1.00 0.00 32 GLN A N 11
ATOM 13468 C CA . GLN A 1 32 ? 7.637 8.919 -2.726 1.00 0.00 32 GLN A CA 11
ATOM 13469 C C . GLN A 1 32 ? 6.424 8.651 -1.841 1.00 0.00 32 GLN A C 11
ATOM 13470 O O . GLN A 1 32 ? 6.523 7.958 -0.828 1.00 0.00 32 GLN A O 11
ATOM 13484 N N . LEU A 1 33 ? 5.280 9.204 -2.230 1.00 0.00 33 LEU A N 11
ATOM 13485 C CA . LEU A 1 33 ? 4.047 9.025 -1.471 1.00 0.00 33 LEU A CA 11
ATOM 13486 C C . LEU A 1 33 ? 3.127 8.021 -2.156 1.00 0.00 33 LEU A C 11
ATOM 13487 O O . LEU A 1 33 ? 3.228 7.792 -3.362 1.00 0.00 33 LEU A O 11
ATOM 13503 N N . VAL A 1 34 ? 2.227 7.424 -1.380 1.00 0.00 34 VAL A N 11
ATOM 13504 C CA . VAL A 1 34 ? 1.286 6.447 -1.913 1.00 0.00 34 VAL A CA 11
ATOM 13505 C C . VAL A 1 34 ? -0.110 6.658 -1.338 1.00 0.00 34 VAL A C 11
ATOM 13506 O O . VAL A 1 34 ? -0.266 7.205 -0.247 1.00 0.00 34 VAL A O 11
ATOM 13519 N N . GLU A 1 35 ? -1.122 6.220 -2.081 1.00 0.00 35 GLU A N 11
ATOM 13520 C CA . GLU A 1 35 ? -2.506 6.362 -1.644 1.00 0.00 35 GLU A CA 11
ATOM 13521 C C . GLU A 1 35 ? -3.211 5.009 -1.622 1.00 0.00 35 GLU A C 11
ATOM 13522 O O . GLU A 1 35 ? -3.194 4.270 -2.607 1.00 0.00 35 GLU A O 11
ATOM 13534 N N . CYS A 1 36 ? -3.831 4.690 -0.490 1.00 0.00 36 CYS A N 11
ATOM 13535 C CA . CYS A 1 36 ? -4.542 3.426 -0.337 1.00 0.00 36 CYS A CA 11
ATOM 13536 C C . CYS A 1 36 ? -5.853 3.441 -1.118 1.00 0.00 36 CYS A C 11
ATOM 13537 O O . CYS A 1 36 ? -6.364 4.503 -1.469 1.00 0.00 36 CYS A O 11
ATOM 13544 N N . GLN A 1 37 ? -6.389 2.255 -1.385 1.00 0.00 37 GLN A N 11
ATOM 13545 C CA . GLN A 1 37 ? -7.640 2.132 -2.125 1.00 0.00 37 GLN A CA 11
ATOM 13546 C C . GLN A 1 37 ? -8.805 1.855 -1.181 1.00 0.00 37 GLN A C 11
ATOM 13547 O O . GLN A 1 37 ? -9.957 2.150 -1.499 1.00 0.00 37 GLN A O 11
ATOM 13561 N N . GLU A 1 38 ? -8.498 1.288 -0.019 1.00 0.00 38 GLU A N 11
ATOM 13562 C CA . GLU A 1 38 ? -9.521 0.971 0.971 1.00 0.00 38 GLU A CA 11
ATOM 13563 C C . GLU A 1 38 ? -9.763 2.155 1.902 1.00 0.00 38 GLU A C 11
ATOM 13564 O O . GLU A 1 38 ? -10.854 2.725 1.930 1.00 0.00 38 GLU A O 11
ATOM 13576 N N . CYS A 1 39 ? -8.737 2.520 2.664 1.00 0.00 39 CYS A N 11
ATOM 13577 C CA . CYS A 1 39 ? -8.835 3.635 3.598 1.00 0.00 39 CYS A CA 11
ATOM 13578 C C . CYS A 1 39 ? -8.640 4.966 2.878 1.00 0.00 39 CYS A C 11
ATOM 13579 O O . CYS A 1 39 ? -9.143 6.001 3.316 1.00 0.00 39 CYS A O 11
ATOM 13586 N N . HIS A 1 40 ? -7.907 4.932 1.770 1.00 0.00 40 HIS A N 11
ATOM 13587 C CA . HIS A 1 40 ? -7.646 6.135 0.988 1.00 0.00 40 HIS A CA 11
ATOM 13588 C C . HIS A 1 40 ? -6.744 7.097 1.756 1.00 0.00 40 HIS A C 11
ATOM 13589 O O . HIS A 1 40 ? -6.902 8.314 1.669 1.00 0.00 40 HIS A O 11
ATOM 13604 N N . ASN A 1 41 ? -5.800 6.542 2.508 1.00 0.00 41 ASN A N 11
ATOM 13605 C CA . ASN A 1 41 ? -4.874 7.351 3.293 1.00 0.00 41 ASN A CA 11
ATOM 13606 C C . ASN A 1 41 ? -3.503 7.410 2.626 1.00 0.00 41 ASN A C 11
ATOM 13607 O O . ASN A 1 41 ? -3.061 6.443 2.005 1.00 0.00 41 ASN A O 11
ATOM 13618 N N . LEU A 1 42 ? -2.835 8.550 2.759 1.00 0.00 42 LEU A N 11
ATOM 13619 C CA . LEU A 1 42 ? -1.513 8.736 2.170 1.00 0.00 42 LEU A CA 11
ATOM 13620 C C . LEU A 1 42 ? -0.436 8.092 3.037 1.00 0.00 42 LEU A C 11
ATOM 13621 O O . LEU A 1 42 ? -0.353 8.351 4.238 1.00 0.00 42 LEU A O 11
ATOM 13637 N N . TYR A 1 43 ? 0.389 7.254 2.419 1.00 0.00 43 TYR A N 11
ATOM 13638 C CA . TYR A 1 43 ? 1.462 6.572 3.134 1.00 0.00 43 TYR A CA 11
ATOM 13639 C C . TYR A 1 43 ? 2.778 6.676 2.369 1.00 0.00 43 TYR A C 11
ATOM 13640 O O . TYR A 1 43 ? 2.914 6.140 1.269 1.00 0.00 43 TYR A O 11
ATOM 13658 N N . HIS A 1 44 ? 3.745 7.370 2.961 1.00 0.00 44 HIS A N 11
ATOM 13659 C CA . HIS A 1 44 ? 5.052 7.545 2.337 1.00 0.00 44 HIS A CA 11
ATOM 13660 C C . HIS A 1 44 ? 5.731 6.197 2.111 1.00 0.00 44 HIS A C 11
ATOM 13661 O O . HIS A 1 44 ? 5.901 5.414 3.045 1.00 0.00 44 HIS A O 11
ATOM 13675 N N . GLN A 1 45 ? 6.114 5.934 0.866 1.00 0.00 45 GLN A N 11
ATOM 13676 C CA . GLN A 1 45 ? 6.772 4.681 0.518 1.00 0.00 45 GLN A CA 11
ATOM 13677 C C . GLN A 1 45 ? 7.699 4.224 1.639 1.00 0.00 45 GLN A C 11
ATOM 13678 O O . GLN A 1 45 ? 7.922 3.027 1.825 1.00 0.00 45 GLN A O 11
ATOM 13692 N N . ASP A 1 46 ? 8.238 5.184 2.383 1.00 0.00 46 ASP A N 11
ATOM 13693 C CA . ASP A 1 46 ? 9.142 4.880 3.486 1.00 0.00 46 ASP A CA 11
ATOM 13694 C C . ASP A 1 46 ? 8.369 4.718 4.792 1.00 0.00 46 ASP A C 11
ATOM 13695 O O . ASP A 1 46 ? 8.332 3.634 5.374 1.00 0.00 46 ASP A O 11
ATOM 13704 N N . CYS A 1 47 ? 7.755 5.805 5.248 1.00 0.00 47 CYS A N 11
ATOM 13705 C CA . CYS A 1 47 ? 6.985 5.785 6.486 1.00 0.00 47 CYS A CA 11
ATOM 13706 C C . CYS A 1 47 ? 6.248 4.459 6.647 1.00 0.00 47 CYS A C 11
ATOM 13707 O O . CYS A 1 47 ? 6.147 3.923 7.751 1.00 0.00 47 CYS A O 11
ATOM 13714 N N . HIS A 1 48 ? 5.734 3.935 5.539 1.00 0.00 48 HIS A N 11
ATOM 13715 C CA . HIS A 1 48 ? 5.007 2.671 5.556 1.00 0.00 48 HIS A CA 11
ATOM 13716 C C . HIS A 1 48 ? 5.920 1.525 5.982 1.00 0.00 48 HIS A C 11
ATOM 13717 O O . HIS A 1 48 ? 7.139 1.598 5.828 1.00 0.00 48 HIS A O 11
ATOM 13732 N N . LYS A 1 49 ? 5.322 0.467 6.518 1.00 0.00 49 LYS A N 11
ATOM 13733 C CA . LYS A 1 49 ? 6.080 -0.696 6.966 1.00 0.00 49 LYS A CA 11
ATOM 13734 C C . LYS A 1 49 ? 6.839 -1.331 5.806 1.00 0.00 49 LYS A C 11
ATOM 13735 O O . LYS A 1 49 ? 8.068 -1.294 5.742 1.00 0.00 49 LYS A O 11
ATOM 13754 N N . PRO A 1 50 ? 6.092 -1.926 4.864 1.00 0.00 50 PRO A N 11
ATOM 13755 C CA . PRO A 1 50 ? 6.674 -2.578 3.687 1.00 0.00 50 PRO A CA 11
ATOM 13756 C C . PRO A 1 50 ? 7.283 -1.577 2.711 1.00 0.00 50 PRO A C 11
ATOM 13757 O O . PRO A 1 50 ? 6.565 -0.823 2.054 1.00 0.00 50 PRO A O 11
ATOM 13768 N N . GLN A 1 51 ? 8.609 -1.576 2.621 1.00 0.00 51 GLN A N 11
ATOM 13769 C CA . GLN A 1 51 ? 9.313 -0.666 1.725 1.00 0.00 51 GLN A CA 11
ATOM 13770 C C . GLN A 1 51 ? 8.681 -0.672 0.337 1.00 0.00 51 GLN A C 11
ATOM 13771 O O . GLN A 1 51 ? 8.918 -1.579 -0.461 1.00 0.00 51 GLN A O 11
ATOM 13785 N N . VAL A 1 52 ? 7.874 0.346 0.055 1.00 0.00 52 VAL A N 11
ATOM 13786 C CA . VAL A 1 52 ? 7.208 0.459 -1.237 1.00 0.00 52 VAL A CA 11
ATOM 13787 C C . VAL A 1 52 ? 8.198 0.831 -2.335 1.00 0.00 52 VAL A C 11
ATOM 13788 O O . VAL A 1 52 ? 9.160 1.564 -2.099 1.00 0.00 52 VAL A O 11
ATOM 13801 N N . THR A 1 53 ? 7.957 0.322 -3.539 1.00 0.00 53 THR A N 11
ATOM 13802 C CA . THR A 1 53 ? 8.827 0.600 -4.675 1.00 0.00 53 THR A CA 11
ATOM 13803 C C . THR A 1 53 ? 8.121 1.468 -5.710 1.00 0.00 53 THR A C 11
ATOM 13804 O O . THR A 1 53 ? 6.946 1.803 -5.555 1.00 0.00 53 THR A O 11
ATOM 13815 N N . ASP A 1 54 ? 8.843 1.830 -6.764 1.00 0.00 54 ASP A N 11
ATOM 13816 C CA . ASP A 1 54 ? 8.284 2.658 -7.826 1.00 0.00 54 ASP A CA 11
ATOM 13817 C C . ASP A 1 54 ? 7.376 1.837 -8.736 1.00 0.00 54 ASP A C 11
ATOM 13818 O O . ASP A 1 54 ? 6.276 2.266 -9.085 1.00 0.00 54 ASP A O 11
ATOM 13827 N N . LYS A 1 55 ? 7.844 0.653 -9.118 1.00 0.00 55 LYS A N 11
ATOM 13828 C CA . LYS A 1 55 ? 7.076 -0.230 -9.987 1.00 0.00 55 LYS A CA 11
ATOM 13829 C C . LYS A 1 55 ? 5.611 -0.271 -9.562 1.00 0.00 55 LYS A C 11
ATOM 13830 O O . LYS A 1 55 ? 4.723 -0.480 -10.388 1.00 0.00 55 LYS A O 11
ATOM 13849 N N . GLU A 1 56 ? 5.368 -0.069 -8.271 1.00 0.00 56 GLU A N 11
ATOM 13850 C CA . GLU A 1 56 ? 4.010 -0.082 -7.739 1.00 0.00 56 GLU A CA 11
ATOM 13851 C C . GLU A 1 56 ? 3.280 1.214 -8.079 1.00 0.00 56 GLU A C 11
ATOM 13852 O O . GLU A 1 56 ? 2.358 1.225 -8.895 1.00 0.00 56 GLU A O 11
ATOM 13864 N N . VAL A 1 57 ? 3.698 2.305 -7.446 1.00 0.00 57 VAL A N 11
ATOM 13865 C CA . VAL A 1 57 ? 3.085 3.607 -7.680 1.00 0.00 57 VAL A CA 11
ATOM 13866 C C . VAL A 1 57 ? 2.952 3.892 -9.172 1.00 0.00 57 VAL A C 11
ATOM 13867 O O . VAL A 1 57 ? 1.991 4.521 -9.611 1.00 0.00 57 VAL A O 11
ATOM 13880 N N . ASN A 1 58 ? 3.925 3.423 -9.946 1.00 0.00 58 ASN A N 11
ATOM 13881 C CA . ASN A 1 58 ? 3.918 3.627 -11.391 1.00 0.00 58 ASN A CA 11
ATOM 13882 C C . ASN A 1 58 ? 2.723 2.929 -12.033 1.00 0.00 58 ASN A C 11
ATOM 13883 O O . ASN A 1 58 ? 2.124 3.444 -12.977 1.00 0.00 58 ASN A O 11
ATOM 13894 N N . ASP A 1 59 ? 2.383 1.754 -11.514 1.00 0.00 59 ASP A N 11
ATOM 13895 C CA . ASP A 1 59 ? 1.258 0.985 -12.035 1.00 0.00 59 ASP A CA 11
ATOM 13896 C C . ASP A 1 59 ? -0.056 1.727 -11.814 1.00 0.00 59 ASP A C 11
ATOM 13897 O O . ASP A 1 59 ? -0.524 1.890 -10.687 1.00 0.00 59 ASP A O 11
ATOM 13906 N N . PRO A 1 60 ? -0.667 2.190 -12.915 1.00 0.00 60 PRO A N 11
ATOM 13907 C CA . PRO A 1 60 ? -1.936 2.923 -12.867 1.00 0.00 60 PRO A CA 11
ATOM 13908 C C . PRO A 1 60 ? -3.107 2.029 -12.474 1.00 0.00 60 PRO A C 11
ATOM 13909 O O . PRO A 1 60 ? -3.955 2.419 -11.671 1.00 0.00 60 PRO A O 11
ATOM 13920 N N . ARG A 1 61 ? -3.147 0.829 -13.043 1.00 0.00 61 ARG A N 11
ATOM 13921 C CA . ARG A 1 61 ? -4.215 -0.120 -12.752 1.00 0.00 61 ARG A CA 11
ATOM 13922 C C . ARG A 1 61 ? -3.831 -1.031 -11.590 1.00 0.00 61 ARG A C 11
ATOM 13923 O O . ARG A 1 61 ? -4.219 -2.199 -11.549 1.00 0.00 61 ARG A O 11
ATOM 13944 N N . LEU A 1 62 ? -3.066 -0.490 -10.649 1.00 0.00 62 LEU A N 11
ATOM 13945 C CA . LEU A 1 62 ? -2.628 -1.254 -9.486 1.00 0.00 62 LEU A CA 11
ATOM 13946 C C . LEU A 1 62 ? -3.371 -0.809 -8.230 1.00 0.00 62 LEU A C 11
ATOM 13947 O O . LEU A 1 62 ? -3.764 0.351 -8.107 1.00 0.00 62 LEU A O 11
ATOM 13963 N N . VAL A 1 63 ? -3.558 -1.738 -7.298 1.00 0.00 63 VAL A N 11
ATOM 13964 C CA . VAL A 1 63 ? -4.250 -1.441 -6.050 1.00 0.00 63 VAL A CA 11
ATOM 13965 C C . VAL A 1 63 ? -3.300 -1.526 -4.861 1.00 0.00 63 VAL A C 11
ATOM 13966 O O . VAL A 1 63 ? -2.662 -2.554 -4.636 1.00 0.00 63 VAL A O 11
ATOM 13979 N N . TRP A 1 64 ? -3.213 -0.440 -4.102 1.00 0.00 64 TRP A N 11
ATOM 13980 C CA . TRP A 1 64 ? -2.341 -0.392 -2.934 1.00 0.00 64 TRP A CA 11
ATOM 13981 C C . TRP A 1 64 ? -3.154 -0.433 -1.645 1.00 0.00 64 TRP A C 11
ATOM 13982 O O . TRP A 1 64 ? -4.121 0.312 -1.486 1.00 0.00 64 TRP A O 11
ATOM 14003 N N . TYR A 1 65 ? -2.757 -1.308 -0.728 1.00 0.00 65 TYR A N 11
ATOM 14004 C CA . TYR A 1 65 ? -3.451 -1.448 0.547 1.00 0.00 65 TYR A CA 11
ATOM 14005 C C . TYR A 1 65 ? -2.477 -1.323 1.714 1.00 0.00 65 TYR A C 11
ATOM 14006 O O . TYR A 1 65 ? -1.545 -2.117 1.848 1.00 0.00 65 TYR A O 11
ATOM 14024 N N . CYS A 1 66 ? -2.700 -0.321 2.558 1.00 0.00 66 CYS A N 11
ATOM 14025 C CA . CYS A 1 66 ? -1.844 -0.090 3.715 1.00 0.00 66 CYS A CA 11
ATOM 14026 C C . CYS A 1 66 ? -2.080 -1.150 4.787 1.00 0.00 66 CYS A C 11
ATOM 14027 O O . CYS A 1 66 ? -3.209 -1.592 4.999 1.00 0.00 66 CYS A O 11
ATOM 14034 N N . ALA A 1 67 ? -1.007 -1.554 5.459 1.00 0.00 67 ALA A N 11
ATOM 14035 C CA . ALA A 1 67 ? -1.098 -2.560 6.510 1.00 0.00 67 ALA A CA 11
ATOM 14036 C C . ALA A 1 67 ? -2.421 -2.452 7.261 1.00 0.00 67 ALA A C 11
ATOM 14037 O O . ALA A 1 67 ? -3.185 -3.415 7.333 1.00 0.00 67 ALA A O 11
ATOM 14044 N N . ARG A 1 68 ? -2.685 -1.275 7.819 1.00 0.00 68 ARG A N 11
ATOM 14045 C CA . ARG A 1 68 ? -3.915 -1.043 8.566 1.00 0.00 68 ARG A CA 11
ATOM 14046 C C . ARG A 1 68 ? -5.066 -1.861 7.987 1.00 0.00 68 ARG A C 11
ATOM 14047 O O . ARG A 1 68 ? -5.819 -2.500 8.722 1.00 0.00 68 ARG A O 11
ATOM 14068 N N . CYS A 1 69 ? -5.196 -1.837 6.665 1.00 0.00 69 CYS A N 11
ATOM 14069 C CA . CYS A 1 69 ? -6.254 -2.574 5.986 1.00 0.00 69 CYS A CA 11
ATOM 14070 C C . CYS A 1 69 ? -5.853 -4.032 5.778 1.00 0.00 69 CYS A C 11
ATOM 14071 O O . CYS A 1 69 ? -6.613 -4.948 6.094 1.00 0.00 69 CYS A O 11
ATOM 14078 N N . THR A 1 70 ? -4.654 -4.240 5.243 1.00 0.00 70 THR A N 11
ATOM 14079 C CA . THR A 1 70 ? -4.152 -5.585 4.991 1.00 0.00 70 THR A CA 11
ATOM 14080 C C . THR A 1 70 ? -4.431 -6.506 6.173 1.00 0.00 70 THR A C 11
ATOM 14081 O O . THR A 1 70 ? -4.951 -7.609 6.003 1.00 0.00 70 THR A O 11
ATOM 14092 N N . ARG A 1 71 ? -4.084 -6.046 7.370 1.00 0.00 71 ARG A N 11
ATOM 14093 C CA . ARG A 1 71 ? -4.297 -6.830 8.581 1.00 0.00 71 ARG A CA 11
ATOM 14094 C C . ARG A 1 71 ? -5.784 -7.084 8.810 1.00 0.00 71 ARG A C 11
ATOM 14095 O O . ARG A 1 71 ? -6.172 -8.135 9.318 1.00 0.00 71 ARG A O 11
ATOM 14116 N N . GLN A 1 72 ? -6.610 -6.114 8.431 1.00 0.00 72 GLN A N 11
ATOM 14117 C CA . GLN A 1 72 ? -8.054 -6.232 8.596 1.00 0.00 72 GLN A CA 11
ATOM 14118 C C . GLN A 1 72 ? -8.638 -7.216 7.588 1.00 0.00 72 GLN A C 11
ATOM 14119 O O . GLN A 1 72 ? -9.182 -8.254 7.964 1.00 0.00 72 GLN A O 11
ATOM 14133 N N . MET A 1 73 ? -8.521 -6.883 6.307 1.00 0.00 73 MET A N 11
ATOM 14134 C CA . MET A 1 73 ? -9.037 -7.739 5.245 1.00 0.00 73 MET A CA 11
ATOM 14135 C C . MET A 1 73 ? -8.612 -9.188 5.460 1.00 0.00 73 MET A C 11
ATOM 14136 O O . MET A 1 73 ? -9.380 -10.116 5.203 1.00 0.00 73 MET A O 11
ATOM 14150 N N . LYS A 1 74 ? -7.385 -9.376 5.933 1.00 0.00 74 LYS A N 11
ATOM 14151 C CA . LYS A 1 74 ? -6.857 -10.712 6.183 1.00 0.00 74 LYS A CA 11
ATOM 14152 C C . LYS A 1 74 ? -7.534 -11.346 7.394 1.00 0.00 74 LYS A C 11
ATOM 14153 O O . LYS A 1 74 ? -7.189 -11.047 8.537 1.00 0.00 74 LYS A O 11
ATOM 14172 N N . ARG A 1 75 ? -8.498 -12.224 7.135 1.00 0.00 75 ARG A N 11
ATOM 14173 C CA . ARG A 1 75 ? -9.222 -12.901 8.204 1.00 0.00 75 ARG A CA 11
ATOM 14174 C C . ARG A 1 75 ? -9.026 -14.411 8.123 1.00 0.00 75 ARG A C 11
ATOM 14175 O O . ARG A 1 75 ? -8.906 -15.087 9.145 1.00 0.00 75 ARG A O 11
ATOM 14196 N N . MET A 1 76 ? -8.995 -14.934 6.902 1.00 0.00 76 MET A N 11
ATOM 14197 C CA . MET A 1 76 ? -8.812 -16.365 6.688 1.00 0.00 76 MET A CA 11
ATOM 14198 C C . MET A 1 76 ? -7.330 -16.720 6.619 1.00 0.00 76 MET A C 11
ATOM 14199 O O . MET A 1 76 ? -6.939 -17.662 5.931 1.00 0.00 76 MET A O 11
ATOM 14213 N N . ALA A 1 77 ? -6.511 -15.959 7.337 1.00 0.00 77 ALA A N 11
ATOM 14214 C CA . ALA A 1 77 ? -5.072 -16.195 7.359 1.00 0.00 77 ALA A CA 11
ATOM 14215 C C . ALA A 1 77 ? -4.728 -17.411 8.212 1.00 0.00 77 ALA A C 11
ATOM 14216 O O . ALA A 1 77 ? -3.586 -17.869 8.222 1.00 0.00 77 ALA A O 11
ATOM 14223 N N . GLN A 1 78 ? -5.723 -17.928 8.926 1.00 0.00 78 GLN A N 11
ATOM 14224 C CA . GLN A 1 78 ? -5.524 -19.090 9.783 1.00 0.00 78 GLN A CA 11
ATOM 14225 C C . GLN A 1 78 ? -6.588 -20.151 9.519 1.00 0.00 78 GLN A C 11
ATOM 14226 O O . GLN A 1 78 ? -7.751 -19.830 9.273 1.00 0.00 78 GLN A O 11
ATOM 14240 N N . LYS A 1 79 ? -6.182 -21.415 9.570 1.00 0.00 79 LYS A N 11
ATOM 14241 C CA . LYS A 1 79 ? -7.100 -22.523 9.337 1.00 0.00 79 LYS A CA 11
ATOM 14242 C C . LYS A 1 79 ? -8.412 -22.310 10.086 1.00 0.00 79 LYS A C 11
ATOM 14243 O O . LYS A 1 79 ? -8.415 -21.998 11.276 1.00 0.00 79 LYS A O 11
ATOM 14262 N N . ASN A 1 80 ? -9.525 -22.481 9.380 1.00 0.00 80 ASN A N 11
ATOM 14263 C CA . ASN A 1 80 ? -10.844 -22.308 9.978 1.00 0.00 80 ASN A CA 11
ATOM 14264 C C . ASN A 1 80 ? -11.674 -23.581 9.843 1.00 0.00 80 ASN A C 11
ATOM 14265 O O . ASN A 1 80 ? -11.237 -24.556 9.232 1.00 0.00 80 ASN A O 11
ATOM 14276 N N . GLN A 1 81 ? -12.873 -23.563 10.417 1.00 0.00 81 GLN A N 11
ATOM 14277 C CA . GLN A 1 81 ? -13.763 -24.716 10.360 1.00 0.00 81 GLN A CA 11
ATOM 14278 C C . GLN A 1 81 ? -14.786 -24.559 9.239 1.00 0.00 81 GLN A C 11
ATOM 14279 O O . GLN A 1 81 ? -15.969 -24.847 9.419 1.00 0.00 81 GLN A O 11
ATOM 14293 N N . LYS A 1 82 ? -14.321 -24.101 8.082 1.00 0.00 82 LYS A N 11
ATOM 14294 C CA . LYS A 1 82 ? -15.194 -23.906 6.930 1.00 0.00 82 LYS A CA 11
ATOM 14295 C C . LYS A 1 82 ? -14.605 -24.561 5.684 1.00 0.00 82 LYS A C 11
ATOM 14296 O O . LYS A 1 82 ? -13.386 -24.620 5.520 1.00 0.00 82 LYS A O 11
ATOM 14315 N N . SER A 1 83 ? -15.477 -25.048 4.808 1.00 0.00 83 SER A N 11
ATOM 14316 C CA . SER A 1 83 ? -15.043 -25.700 3.578 1.00 0.00 83 SER A CA 11
ATOM 14317 C C . SER A 1 83 ? -13.776 -25.046 3.035 1.00 0.00 83 SER A C 11
ATOM 14318 O O . SER A 1 83 ? -12.748 -25.701 2.870 1.00 0.00 83 SE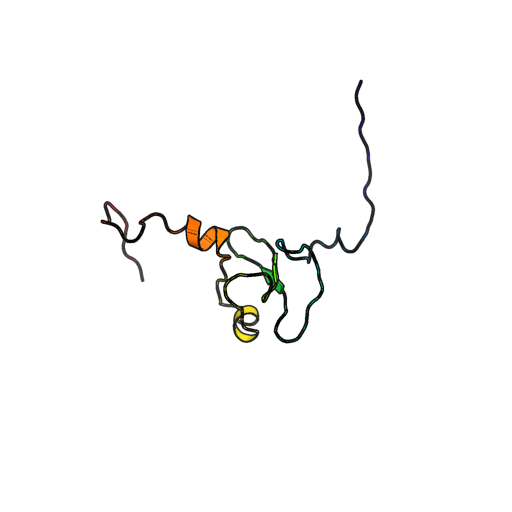R A O 11
ATOM 14326 N N . GLY A 1 84 ? -13.859 -23.748 2.759 1.00 0.00 84 GLY A N 11
ATOM 14327 C CA . GLY A 1 84 ? -12.714 -23.026 2.237 1.00 0.00 84 GLY A CA 11
ATOM 14328 C C . GLY A 1 84 ? -13.116 -21.816 1.417 1.00 0.00 84 GLY A C 11
ATOM 14329 O O . GLY A 1 84 ? -12.860 -21.742 0.215 1.00 0.00 84 GLY A O 11
ATOM 14333 N N . PRO A 1 85 ? -13.762 -20.840 2.071 1.00 0.00 85 PRO A N 11
ATOM 14334 C CA . PRO A 1 85 ? -14.215 -19.611 1.414 1.00 0.00 85 PRO A CA 11
ATOM 14335 C C . PRO A 1 85 ? -13.055 -18.707 1.013 1.00 0.00 85 PRO A C 11
ATOM 14336 O O . PRO A 1 85 ? -12.468 -18.025 1.853 1.00 0.00 85 PRO A O 11
ATOM 14347 N N . SER A 1 86 ? -12.729 -18.706 -0.276 1.00 0.00 86 SER A N 11
ATOM 14348 C CA . SER A 1 86 ? -11.636 -17.888 -0.788 1.00 0.00 86 SER A CA 11
ATOM 14349 C C . SER A 1 86 ? -12.032 -17.208 -2.095 1.00 0.00 86 SER A C 11
ATOM 14350 O O . SER A 1 86 ? -12.797 -17.759 -2.887 1.00 0.00 86 SER A O 11
ATOM 14358 N N . SER A 1 87 ? -11.506 -16.007 -2.313 1.00 0.00 87 SER A N 11
ATOM 14359 C CA . SER A 1 87 ? -11.806 -15.249 -3.522 1.00 0.00 87 SER A CA 11
ATOM 14360 C C . SER A 1 87 ? -10.704 -14.237 -3.817 1.00 0.00 87 SER A C 11
ATOM 14361 O O . SER A 1 87 ? -10.458 -13.323 -3.031 1.00 0.00 87 SER A O 11
ATOM 14369 N N . GLY A 1 88 ? -10.042 -14.407 -4.957 1.00 0.00 88 GLY A N 11
ATOM 14370 C CA . GLY A 1 88 ? -8.973 -13.502 -5.337 1.00 0.00 88 GLY A CA 11
ATOM 14371 C C . GLY A 1 88 ? -7.615 -14.177 -5.341 1.00 0.00 88 GLY A C 11
ATOM 14372 O O . GLY A 1 88 ? -7.301 -14.883 -6.298 1.00 0.00 88 GLY A O 11
ATOM 14378 N N . GLY A 1 1 ? -19.629 30.840 17.308 1.00 0.00 1 GLY A N 12
ATOM 14379 C CA . GLY A 1 1 ? -20.767 30.276 16.606 1.00 0.00 1 GLY A CA 12
ATOM 14380 C C . GLY A 1 1 ? -20.613 28.790 16.351 1.00 0.00 1 GLY A C 12
ATOM 14381 O O . GLY A 1 1 ? -20.130 28.053 17.211 1.00 0.00 1 GLY A O 12
ATOM 14385 N N . SER A 1 2 ? -21.024 28.348 15.167 1.00 0.00 2 SER A N 12
ATOM 14386 C CA . SER A 1 2 ? -20.934 26.939 14.803 1.00 0.00 2 SER A CA 12
ATOM 14387 C C . SER A 1 2 ? -20.188 26.765 13.484 1.00 0.00 2 SER A C 12
ATOM 14388 O O . SER A 1 2 ? -20.754 26.958 12.408 1.00 0.00 2 SER A O 12
ATOM 14396 N N . SER A 1 3 ? -18.914 26.399 13.575 1.00 0.00 3 SER A N 12
ATOM 14397 C CA . SER A 1 3 ? -18.088 26.202 12.390 1.00 0.00 3 SER A CA 12
ATOM 14398 C C . SER A 1 3 ? -17.659 24.743 12.263 1.00 0.00 3 SER A C 12
ATOM 14399 O O . SER A 1 3 ? -17.893 23.935 13.160 1.00 0.00 3 SER A O 12
ATOM 14407 N N . GLY A 1 4 ? -17.029 24.414 11.139 1.00 0.00 4 GLY A N 12
ATOM 14408 C CA . GLY A 1 4 ? -16.577 23.054 10.913 1.00 0.00 4 GLY A CA 12
ATOM 14409 C C . GLY A 1 4 ? -15.067 22.949 10.840 1.00 0.00 4 GLY A C 12
ATOM 14410 O O . GLY A 1 4 ? -14.353 23.805 11.361 1.00 0.00 4 GLY A O 12
ATOM 14414 N N . SER A 1 5 ? -14.579 21.895 10.193 1.00 0.00 5 SER A N 12
ATOM 14415 C CA . SER A 1 5 ? -13.143 21.678 10.059 1.00 0.00 5 SER A CA 12
ATOM 14416 C C . SER A 1 5 ? -12.466 22.896 9.438 1.00 0.00 5 SER A C 12
ATOM 14417 O O . SER A 1 5 ? -13.006 23.525 8.528 1.00 0.00 5 SER A O 12
ATOM 14425 N N . SER A 1 6 ? -11.278 23.223 9.937 1.00 0.00 6 SER A N 12
ATOM 14426 C CA . SER A 1 6 ? -10.527 24.368 9.436 1.00 0.00 6 SER A CA 12
ATOM 14427 C C . SER A 1 6 ? -9.103 24.366 9.983 1.00 0.00 6 SER A C 12
ATOM 14428 O O . SER A 1 6 ? -8.862 23.949 11.115 1.00 0.00 6 SER A O 12
ATOM 14436 N N . GLY A 1 7 ? -8.162 24.835 9.170 1.00 0.00 7 GLY A N 12
ATOM 14437 C CA . GLY A 1 7 ? -6.773 24.879 9.589 1.00 0.00 7 GLY A CA 12
ATOM 14438 C C . GLY A 1 7 ? -6.261 26.296 9.752 1.00 0.00 7 GLY A C 12
ATOM 14439 O O . GLY A 1 7 ? -6.982 27.173 10.227 1.00 0.00 7 GLY A O 12
ATOM 14443 N N . ALA A 1 8 ? -5.011 26.521 9.359 1.00 0.00 8 ALA A N 12
ATOM 14444 C CA . ALA A 1 8 ? -4.404 27.842 9.464 1.00 0.00 8 ALA A CA 12
ATOM 14445 C C . ALA A 1 8 ? -3.783 28.267 8.138 1.00 0.00 8 ALA A C 12
ATOM 14446 O O . ALA A 1 8 ? -4.119 29.319 7.594 1.00 0.00 8 ALA A O 12
ATOM 14453 N N . ASP A 1 9 ? -2.875 27.445 7.624 1.00 0.00 9 ASP A N 12
ATOM 14454 C CA . ASP A 1 9 ? -2.208 27.736 6.361 1.00 0.00 9 ASP A CA 12
ATOM 14455 C C . ASP A 1 9 ? -2.493 26.647 5.331 1.00 0.00 9 ASP A C 12
ATOM 14456 O O . ASP A 1 9 ? -1.641 26.320 4.506 1.00 0.00 9 ASP A O 12
ATOM 14465 N N . ASP A 1 10 ? -3.698 26.089 5.387 1.00 0.00 10 ASP A N 12
ATOM 14466 C CA . ASP A 1 10 ? -4.097 25.037 4.459 1.00 0.00 10 ASP A CA 12
ATOM 14467 C C . ASP A 1 10 ? -2.940 24.078 4.196 1.00 0.00 10 ASP A C 12
ATOM 14468 O O . ASP A 1 10 ? -2.560 23.848 3.048 1.00 0.00 10 ASP A O 12
ATOM 14477 N N . PHE A 1 11 ? -2.384 23.522 5.267 1.00 0.00 11 PHE A N 12
ATOM 14478 C CA . PHE A 1 11 ? -1.269 22.589 5.152 1.00 0.00 11 PHE A CA 12
ATOM 14479 C C . PHE A 1 11 ? -1.521 21.574 4.041 1.00 0.00 11 PHE A C 12
ATOM 14480 O O . PHE A 1 11 ? -0.886 21.619 2.988 1.00 0.00 11 PHE A O 12
ATOM 14497 N N . ALA A 1 12 ? -2.453 20.658 4.286 1.00 0.00 12 ALA A N 12
ATOM 14498 C CA . ALA A 1 12 ? -2.792 19.633 3.307 1.00 0.00 12 ALA A CA 12
ATOM 14499 C C . ALA A 1 12 ? -4.161 19.895 2.688 1.00 0.00 12 ALA A C 12
ATOM 14500 O O . ALA A 1 12 ? -4.449 19.440 1.581 1.00 0.00 12 ALA A O 12
ATOM 14507 N N . MET A 1 13 ? -5.000 20.630 3.409 1.00 0.00 13 MET A N 12
ATOM 14508 C CA . MET A 1 13 ? -6.339 20.953 2.929 1.00 0.00 13 MET A CA 12
ATOM 14509 C C . MET A 1 13 ? -6.289 21.505 1.508 1.00 0.00 13 MET A C 12
ATOM 14510 O O . MET A 1 13 ? -7.204 21.286 0.715 1.00 0.00 13 MET A O 12
ATOM 14524 N N . GLU A 1 14 ? -5.214 22.223 1.194 1.00 0.00 14 GLU A N 12
ATOM 14525 C CA . GLU A 1 14 ? -5.047 22.806 -0.132 1.00 0.00 14 GLU A CA 12
ATOM 14526 C C . GLU A 1 14 ? -5.057 21.725 -1.208 1.00 0.00 14 GLU A C 12
ATOM 14527 O O . GLU A 1 14 ? -5.909 21.725 -2.096 1.00 0.00 14 GLU A O 12
ATOM 14539 N N . MET A 1 15 ? -4.102 20.804 -1.121 1.00 0.00 15 MET A N 12
ATOM 14540 C CA . MET A 1 15 ? -4.001 19.715 -2.087 1.00 0.00 15 MET A CA 12
ATOM 14541 C C . MET A 1 15 ? -4.110 18.361 -1.393 1.00 0.00 15 MET A C 12
ATOM 14542 O O . MET A 1 15 ? -4.816 17.469 -1.861 1.00 0.00 15 MET A O 12
ATOM 14556 N N . GLY A 1 16 ? -3.407 18.216 -0.274 1.00 0.00 16 GLY A N 12
ATOM 14557 C CA . GLY A 1 16 ? -3.439 16.967 0.465 1.00 0.00 16 GLY A CA 12
ATOM 14558 C C . GLY A 1 16 ? -2.608 15.883 -0.192 1.00 0.00 16 GLY A C 12
ATOM 14559 O O . GLY A 1 16 ? -3.137 14.853 -0.612 1.00 0.00 16 GLY A O 12
ATOM 14563 N N . LEU A 1 17 ? -1.303 16.114 -0.283 1.00 0.00 17 LEU A N 12
ATOM 14564 C CA . LEU A 1 17 ? -0.396 15.149 -0.896 1.00 0.00 17 LEU A CA 12
ATOM 14565 C C . LEU A 1 17 ? 0.639 14.659 0.112 1.00 0.00 17 LEU A C 12
ATOM 14566 O O . LEU A 1 17 ? 1.719 14.206 -0.264 1.00 0.00 17 LEU A O 12
ATOM 14582 N N . ALA A 1 18 ? 0.299 14.751 1.394 1.00 0.00 18 ALA A N 12
ATOM 14583 C CA . ALA A 1 18 ? 1.196 14.312 2.455 1.00 0.00 18 ALA A CA 12
ATOM 14584 C C . ALA A 1 18 ? 0.714 13.006 3.077 1.00 0.00 18 ALA A C 12
ATOM 14585 O O . ALA A 1 18 ? -0.488 12.767 3.191 1.00 0.00 18 ALA A O 12
ATOM 14592 N N . CYS A 1 19 ? 1.660 12.162 3.477 1.00 0.00 19 CYS A N 12
ATOM 14593 C CA . CYS A 1 19 ? 1.332 10.879 4.086 1.00 0.00 19 CYS A CA 12
ATOM 14594 C C . CYS A 1 19 ? 0.653 11.076 5.438 1.00 0.00 19 CYS A C 12
ATOM 14595 O O . CYS A 1 19 ? 0.409 12.205 5.864 1.00 0.00 19 CYS A O 12
ATOM 14602 N N . VAL A 1 20 ? 0.349 9.969 6.108 1.00 0.00 20 VAL A N 12
ATOM 14603 C CA . VAL A 1 20 ? -0.301 10.019 7.412 1.00 0.00 20 VAL A CA 12
ATOM 14604 C C . VAL A 1 20 ? 0.683 9.695 8.530 1.00 0.00 20 VAL A C 12
ATOM 14605 O O . VAL A 1 20 ? 0.458 10.039 9.690 1.00 0.00 20 VAL A O 12
ATOM 14618 N N . VAL A 1 21 ? 1.777 9.029 8.173 1.00 0.00 21 VAL A N 12
ATOM 14619 C CA . VAL A 1 21 ? 2.798 8.659 9.146 1.00 0.00 21 VAL A CA 12
ATOM 14620 C C . VAL A 1 21 ? 3.483 9.894 9.721 1.00 0.00 21 VAL A C 12
ATOM 14621 O O . VAL A 1 21 ? 3.218 10.293 10.855 1.00 0.00 21 VAL A O 12
ATOM 14634 N N . CYS A 1 22 ? 4.366 10.496 8.930 1.00 0.00 22 CYS A N 12
ATOM 14635 C CA . CYS A 1 22 ? 5.090 11.686 9.359 1.00 0.00 22 CYS A CA 12
ATOM 14636 C C . CYS A 1 22 ? 4.328 12.953 8.980 1.00 0.00 22 CYS A C 12
ATOM 14637 O O . CYS A 1 22 ? 4.652 14.046 9.443 1.00 0.00 22 CYS A O 12
ATOM 14644 N N . ARG A 1 23 ? 3.315 12.796 8.135 1.00 0.00 23 ARG A N 12
ATOM 14645 C CA . ARG A 1 23 ? 2.507 13.926 7.692 1.00 0.00 23 ARG A CA 12
ATOM 14646 C C . ARG A 1 23 ? 3.358 14.936 6.929 1.00 0.00 23 ARG A C 12
ATOM 14647 O O . ARG A 1 23 ? 3.359 16.126 7.244 1.00 0.00 23 ARG A O 12
ATOM 14668 N N . GLN A 1 24 ? 4.082 14.453 5.924 1.00 0.00 24 GLN A N 12
ATOM 14669 C CA . GLN A 1 24 ? 4.939 15.314 5.117 1.00 0.00 24 GLN A CA 12
ATOM 14670 C C . GLN A 1 24 ? 4.696 15.083 3.629 1.00 0.00 24 GLN A C 12
ATOM 14671 O O . GLN A 1 24 ? 3.977 14.162 3.244 1.00 0.00 24 GLN A O 12
ATOM 14685 N N . MET A 1 25 ? 5.301 15.926 2.798 1.00 0.00 25 MET A N 12
ATOM 14686 C CA . MET A 1 25 ? 5.151 15.812 1.352 1.00 0.00 25 MET A CA 12
ATOM 14687 C C . MET A 1 25 ? 6.486 15.484 0.691 1.00 0.00 25 MET A C 12
ATOM 14688 O O . MET A 1 25 ? 6.548 15.226 -0.512 1.00 0.00 25 MET A O 12
ATOM 14702 N N . THR A 1 26 ? 7.553 15.496 1.484 1.00 0.00 26 THR A N 12
ATOM 14703 C CA . THR A 1 26 ? 8.886 15.202 0.975 1.00 0.00 26 THR A CA 12
ATOM 14704 C C . THR A 1 26 ? 8.927 13.838 0.295 1.00 0.00 26 THR A C 12
ATOM 14705 O O . THR A 1 26 ? 8.597 12.820 0.903 1.00 0.00 26 THR A O 12
ATOM 14716 N N . VAL A 1 27 ? 9.335 13.825 -0.970 1.00 0.00 27 VAL A N 12
ATOM 14717 C CA . VAL A 1 27 ? 9.420 12.585 -1.732 1.00 0.00 27 VAL A CA 12
ATOM 14718 C C . VAL A 1 27 ? 10.720 12.516 -2.526 1.00 0.00 27 VAL A C 12
ATOM 14719 O O . VAL A 1 27 ? 11.567 13.403 -2.426 1.00 0.00 27 VAL A O 12
ATOM 14732 N N . ALA A 1 28 ? 10.870 11.457 -3.315 1.00 0.00 28 ALA A N 12
ATOM 14733 C CA . ALA A 1 28 ? 12.066 11.274 -4.128 1.00 0.00 28 ALA A CA 12
ATOM 14734 C C . ALA A 1 28 ? 11.806 10.304 -5.275 1.00 0.00 28 ALA A C 12
ATOM 14735 O O . ALA A 1 28 ? 10.991 9.389 -5.155 1.00 0.00 28 ALA A O 12
ATOM 14742 N N . SER A 1 29 ? 12.503 10.510 -6.388 1.00 0.00 29 SER A N 12
ATOM 14743 C CA . SER A 1 29 ? 12.344 9.655 -7.559 1.00 0.00 29 SER A CA 12
ATOM 14744 C C . SER A 1 29 ? 12.160 8.198 -7.147 1.00 0.00 29 SER A C 12
ATOM 14745 O O . SER A 1 29 ? 11.353 7.474 -7.729 1.00 0.00 29 SER A O 12
ATOM 14753 N N . GLY A 1 30 ? 12.916 7.775 -6.139 1.00 0.00 30 GLY A N 12
ATOM 14754 C CA . GLY A 1 30 ? 12.823 6.406 -5.665 1.00 0.00 30 GLY A CA 12
ATOM 14755 C C . GLY A 1 30 ? 11.793 6.242 -4.565 1.00 0.00 30 GLY A C 12
ATOM 14756 O O . GLY A 1 30 ? 11.003 5.299 -4.581 1.00 0.00 30 GLY A O 12
ATOM 14760 N N . ASN A 1 31 ? 11.803 7.162 -3.606 1.00 0.00 31 ASN A N 12
ATOM 14761 C CA . ASN A 1 31 ? 10.864 7.113 -2.491 1.00 0.00 31 ASN A CA 12
ATOM 14762 C C . ASN A 1 31 ? 9.741 8.128 -2.681 1.00 0.00 31 ASN A C 12
ATOM 14763 O O . ASN A 1 31 ? 9.898 9.308 -2.367 1.00 0.00 31 ASN A O 12
ATOM 14774 N N . GLN A 1 32 ? 8.609 7.660 -3.197 1.00 0.00 32 GLN A N 12
ATOM 14775 C CA . GLN A 1 32 ? 7.460 8.526 -3.429 1.00 0.00 32 GLN A CA 12
ATOM 14776 C C . GLN A 1 32 ? 6.339 8.222 -2.440 1.00 0.00 32 GLN A C 12
ATOM 14777 O O . GLN A 1 32 ? 6.508 7.415 -1.524 1.00 0.00 32 GLN A O 12
ATOM 14791 N N . LEU A 1 33 ? 5.196 8.872 -2.630 1.00 0.00 33 LEU A N 12
ATOM 14792 C CA . LEU A 1 33 ? 4.047 8.671 -1.754 1.00 0.00 33 LEU A CA 12
ATOM 14793 C C . LEU A 1 33 ? 3.081 7.652 -2.349 1.00 0.00 33 LEU A C 12
ATOM 14794 O O . LEU A 1 33 ? 3.149 7.336 -3.537 1.00 0.00 33 LEU A O 12
ATOM 14810 N N . VAL A 1 34 ? 2.179 7.142 -1.515 1.00 0.00 34 VAL A N 12
ATOM 14811 C CA . VAL A 1 34 ? 1.196 6.162 -1.959 1.00 0.00 34 VAL A CA 12
ATOM 14812 C C . VAL A 1 34 ? -0.175 6.446 -1.356 1.00 0.00 34 VAL A C 12
ATOM 14813 O O . VAL A 1 34 ? -0.282 7.076 -0.304 1.00 0.00 34 VAL A O 12
ATOM 14826 N N . GLU A 1 35 ? -1.221 5.976 -2.029 1.00 0.00 35 GLU A N 12
ATOM 14827 C CA . GLU A 1 35 ? -2.586 6.181 -1.558 1.00 0.00 35 GLU A CA 12
ATOM 14828 C C . GLU A 1 35 ? -3.349 4.860 -1.513 1.00 0.00 35 GLU A C 12
ATOM 14829 O O . GLU A 1 35 ? -3.380 4.114 -2.491 1.00 0.00 35 GLU A O 12
ATOM 14841 N N . CYS A 1 36 ? -3.964 4.578 -0.369 1.00 0.00 36 CYS A N 12
ATOM 14842 C CA . CYS A 1 36 ? -4.727 3.349 -0.193 1.00 0.00 36 CYS A CA 12
ATOM 14843 C C . CYS A 1 36 ? -6.080 3.443 -0.893 1.00 0.00 36 CYS A C 12
ATOM 14844 O O . CYS A 1 36 ? -6.539 4.533 -1.231 1.00 0.00 36 CYS A O 12
ATOM 14851 N N . GLN A 1 37 ? -6.711 2.293 -1.106 1.00 0.00 37 GLN A N 12
ATOM 14852 C CA . GLN A 1 37 ? -8.011 2.246 -1.766 1.00 0.00 37 GLN A CA 12
ATOM 14853 C C . GLN A 1 37 ? -9.125 1.996 -0.756 1.00 0.00 37 GLN A C 12
ATOM 14854 O O . GLN A 1 37 ? -10.247 2.474 -0.925 1.00 0.00 37 GLN A O 12
ATOM 14868 N N . GLU A 1 38 ? -8.808 1.245 0.294 1.00 0.00 38 GLU A N 12
ATOM 14869 C CA . GLU A 1 38 ? -9.785 0.931 1.331 1.00 0.00 38 GLU A CA 12
ATOM 14870 C C . GLU A 1 38 ? -9.965 2.109 2.283 1.00 0.00 38 GLU A C 12
ATOM 14871 O O . GLU A 1 38 ? -11.070 2.626 2.449 1.00 0.00 38 GLU A O 12
ATOM 14883 N N . CYS A 1 39 ? -8.870 2.530 2.909 1.00 0.00 39 CYS A N 12
ATOM 14884 C CA . CYS A 1 39 ? -8.904 3.646 3.846 1.00 0.00 39 CYS A CA 12
ATOM 14885 C C . CYS A 1 39 ? -8.755 4.976 3.113 1.00 0.00 39 CYS A C 12
ATOM 14886 O O . CYS A 1 39 ? -9.326 5.989 3.519 1.00 0.00 39 CYS A O 12
ATOM 14893 N N . HIS A 1 40 ? -7.984 4.966 2.030 1.00 0.00 40 HIS A N 12
ATOM 14894 C CA . HIS A 1 40 ? -7.760 6.171 1.240 1.00 0.00 40 HIS A CA 12
ATOM 14895 C C . HIS A 1 40 ? -6.817 7.128 1.963 1.00 0.00 40 HIS A C 12
ATOM 14896 O O . HIS A 1 40 ? -7.011 8.342 1.939 1.00 0.00 40 HIS A O 12
ATOM 14911 N N . ASN A 1 41 ? -5.796 6.571 2.607 1.00 0.00 41 ASN A N 12
ATOM 14912 C CA . ASN A 1 41 ? -4.824 7.375 3.339 1.00 0.00 41 ASN A CA 12
ATOM 14913 C C . ASN A 1 41 ? -3.481 7.397 2.615 1.00 0.00 41 ASN A C 12
ATOM 14914 O O . ASN A 1 41 ? -3.107 6.432 1.946 1.00 0.00 41 ASN A O 12
ATOM 14925 N N . LEU A 1 42 ? -2.760 8.504 2.752 1.00 0.00 42 LEU A N 12
ATOM 14926 C CA . LEU A 1 42 ? -1.457 8.653 2.112 1.00 0.00 42 LEU A CA 12
ATOM 14927 C C . LEU A 1 42 ? -0.357 8.029 2.964 1.00 0.00 42 LEU A C 12
ATOM 14928 O O . LEU A 1 42 ? -0.232 8.331 4.152 1.00 0.00 42 LEU A O 12
ATOM 14944 N N . TYR A 1 43 ? 0.439 7.161 2.351 1.00 0.00 43 TYR A N 12
ATOM 14945 C CA . TYR A 1 43 ? 1.530 6.495 3.053 1.00 0.00 43 TYR A CA 12
ATOM 14946 C C . TYR A 1 43 ? 2.814 6.536 2.230 1.00 0.00 43 TYR A C 12
ATOM 14947 O O . TYR A 1 43 ? 2.875 5.995 1.126 1.00 0.00 43 TYR A O 12
ATOM 14965 N N . HIS A 1 44 ? 3.839 7.183 2.777 1.00 0.00 44 HIS A N 12
ATOM 14966 C CA . HIS A 1 44 ? 5.123 7.294 2.095 1.00 0.00 44 HIS A CA 12
ATOM 14967 C C . HIS A 1 44 ? 5.738 5.917 1.865 1.00 0.00 44 HIS A C 12
ATOM 14968 O O . HIS A 1 44 ? 5.879 5.127 2.798 1.00 0.00 44 HIS A O 12
ATOM 14982 N N . GLN A 1 45 ? 6.099 5.637 0.617 1.00 0.00 45 GLN A N 12
ATOM 14983 C CA . GLN A 1 45 ? 6.697 4.354 0.265 1.00 0.00 45 GLN A CA 12
ATOM 14984 C C . GLN A 1 45 ? 7.618 3.860 1.375 1.00 0.00 45 GLN A C 12
ATOM 14985 O O . GLN A 1 45 ? 7.796 2.655 1.557 1.00 0.00 45 GLN A O 12
ATOM 14999 N N . ASP A 1 46 ? 8.201 4.797 2.115 1.00 0.00 46 ASP A N 12
ATOM 15000 C CA . ASP A 1 46 ? 9.103 4.456 3.208 1.00 0.00 46 ASP A CA 12
ATOM 15001 C C . ASP A 1 46 ? 8.349 4.378 4.532 1.00 0.00 46 ASP A C 12
ATOM 15002 O O . ASP A 1 46 ? 8.264 3.316 5.149 1.00 0.00 46 ASP A O 12
ATOM 15011 N N . CYS A 1 47 ? 7.802 5.510 4.962 1.00 0.00 47 CYS A N 12
ATOM 15012 C CA . CYS A 1 47 ? 7.055 5.572 6.213 1.00 0.00 47 CYS A CA 12
ATOM 15013 C C . CYS A 1 47 ? 6.251 4.293 6.431 1.00 0.00 47 CYS A C 12
ATOM 15014 O O . CYS A 1 47 ? 6.155 3.790 7.550 1.00 0.00 47 CYS A O 12
ATOM 15021 N N . HIS A 1 48 ? 5.676 3.772 5.352 1.00 0.00 48 HIS A N 12
ATOM 15022 C CA . HIS A 1 48 ? 4.881 2.551 5.424 1.00 0.00 48 HIS A CA 12
ATOM 15023 C C . HIS A 1 48 ? 5.736 1.372 5.876 1.00 0.00 48 HIS A C 12
ATOM 15024 O O . HIS A 1 48 ? 6.964 1.414 5.795 1.00 0.00 48 HIS A O 12
ATOM 15039 N N . LYS A 1 49 ? 5.080 0.320 6.353 1.00 0.00 49 LYS A N 12
ATOM 15040 C CA . LYS A 1 49 ? 5.779 -0.872 6.818 1.00 0.00 49 LYS A CA 12
ATOM 15041 C C . LYS A 1 49 ? 6.520 -1.551 5.671 1.00 0.00 49 LYS A C 12
ATOM 15042 O O . LYS A 1 49 ? 7.750 -1.585 5.628 1.00 0.00 49 LYS A O 12
ATOM 15061 N N . PRO A 1 50 ? 5.756 -2.104 4.717 1.00 0.00 50 PRO A N 12
ATOM 15062 C CA . PRO A 1 50 ? 6.319 -2.790 3.550 1.00 0.00 50 PRO A CA 12
ATOM 15063 C C . PRO A 1 50 ? 7.000 -1.827 2.584 1.00 0.00 50 PRO A C 12
ATOM 15064 O O . PRO A 1 50 ? 6.339 -1.021 1.929 1.00 0.00 50 PRO A O 12
ATOM 15075 N N . GLN A 1 51 ? 8.323 -1.917 2.500 1.00 0.00 51 GLN A N 12
ATOM 15076 C CA . GLN A 1 51 ? 9.092 -1.052 1.613 1.00 0.00 51 GLN A CA 12
ATOM 15077 C C . GLN A 1 51 ? 8.485 -1.029 0.214 1.00 0.00 51 GLN A C 12
ATOM 15078 O O . GLN A 1 51 ? 8.681 -1.954 -0.574 1.00 0.00 51 GLN A O 12
ATOM 15092 N N . VAL A 1 52 ? 7.747 0.034 -0.088 1.00 0.00 52 VAL A N 12
ATOM 15093 C CA . VAL A 1 52 ? 7.111 0.178 -1.392 1.00 0.00 52 VAL A CA 12
ATOM 15094 C C . VAL A 1 52 ? 8.083 0.754 -2.416 1.00 0.00 52 VAL A C 12
ATOM 15095 O O . VAL A 1 52 ? 8.832 1.687 -2.123 1.00 0.00 52 VAL A O 12
ATOM 15108 N N . THR A 1 53 ? 8.065 0.194 -3.622 1.00 0.00 53 THR A N 12
ATOM 15109 C CA . THR A 1 53 ? 8.945 0.651 -4.690 1.00 0.00 53 THR A CA 12
ATOM 15110 C C . THR A 1 53 ? 8.193 1.531 -5.682 1.00 0.00 53 THR A C 12
ATOM 15111 O O . THR A 1 53 ? 6.995 1.769 -5.532 1.00 0.00 53 THR A O 12
ATOM 15122 N N . ASP A 1 54 ? 8.904 2.012 -6.696 1.00 0.00 54 ASP A N 12
ATOM 15123 C CA . ASP A 1 54 ? 8.304 2.865 -7.714 1.00 0.00 54 ASP A CA 12
ATOM 15124 C C . ASP A 1 54 ? 7.399 2.055 -8.638 1.00 0.00 54 ASP A C 12
ATOM 15125 O O . ASP A 1 54 ? 6.255 2.433 -8.892 1.00 0.00 54 ASP A O 12
ATOM 15134 N N . LYS A 1 55 ? 7.919 0.939 -9.137 1.00 0.00 55 LYS A N 12
ATOM 15135 C CA . LYS A 1 55 ? 7.159 0.074 -10.032 1.00 0.00 55 LYS A CA 12
ATOM 15136 C C . LYS A 1 55 ? 5.701 -0.014 -9.595 1.00 0.00 55 LYS A C 12
ATOM 15137 O O . LYS A 1 55 ? 4.800 -0.123 -10.427 1.00 0.00 55 LYS A O 12
ATOM 15156 N N . GLU A 1 56 ? 5.476 0.035 -8.286 1.00 0.00 56 GLU A N 12
ATOM 15157 C CA . GLU A 1 56 ? 4.125 -0.039 -7.740 1.00 0.00 56 GLU A CA 12
ATOM 15158 C C . GLU A 1 56 ? 3.360 1.255 -8.005 1.00 0.00 56 GLU A C 12
ATOM 15159 O O . GLU A 1 56 ? 2.455 1.294 -8.839 1.00 0.00 56 GLU A O 12
ATOM 15171 N N . VAL A 1 57 ? 3.730 2.311 -7.288 1.00 0.00 57 VAL A N 12
ATOM 15172 C CA . VAL A 1 57 ? 3.080 3.607 -7.445 1.00 0.00 57 VAL A CA 12
ATOM 15173 C C . VAL A 1 57 ? 2.926 3.970 -8.918 1.00 0.00 57 VAL A C 12
ATOM 15174 O O . VAL A 1 57 ? 2.029 4.725 -9.291 1.00 0.00 57 VAL A O 12
ATOM 15187 N N . ASN A 1 58 ? 3.807 3.426 -9.751 1.00 0.00 58 ASN A N 12
ATOM 15188 C CA . ASN A 1 58 ? 3.769 3.693 -11.184 1.00 0.00 58 ASN A CA 12
ATOM 15189 C C . ASN A 1 58 ? 2.490 3.141 -11.807 1.00 0.00 58 ASN A C 12
ATOM 15190 O O . ASN A 1 58 ? 1.784 3.846 -12.528 1.00 0.00 58 ASN A O 12
ATOM 15201 N N . ASP A 1 59 ? 2.198 1.877 -11.522 1.00 0.00 59 ASP A N 12
ATOM 15202 C CA . ASP A 1 59 ? 1.003 1.231 -12.052 1.00 0.00 59 ASP A CA 12
ATOM 15203 C C . ASP A 1 59 ? -0.257 1.958 -11.594 1.00 0.00 59 ASP A C 12
ATOM 15204 O O . ASP A 1 59 ? -0.625 1.935 -10.419 1.00 0.00 59 ASP A O 12
ATOM 15213 N N . PRO A 1 60 ? -0.935 2.622 -12.542 1.00 0.00 60 PRO A N 12
ATOM 15214 C CA . PRO A 1 60 ? -2.164 3.370 -12.259 1.00 0.00 60 PRO A CA 12
ATOM 15215 C C . PRO A 1 60 ? -3.336 2.454 -11.924 1.00 0.00 60 PRO A C 12
ATOM 15216 O O . PRO A 1 60 ? -4.157 2.771 -11.063 1.00 0.00 60 PRO A O 12
ATOM 15227 N N . ARG A 1 61 ? -3.408 1.318 -12.610 1.00 0.00 61 ARG A N 12
ATOM 15228 C CA . ARG A 1 61 ? -4.480 0.356 -12.385 1.00 0.00 61 ARG A CA 12
ATOM 15229 C C . ARG A 1 61 ? -4.099 -0.637 -11.291 1.00 0.00 61 ARG A C 12
ATOM 15230 O O . ARG A 1 61 ? -4.549 -1.784 -11.295 1.00 0.00 61 ARG A O 12
ATOM 15251 N N . LEU A 1 62 ? -3.268 -0.190 -10.357 1.00 0.00 62 LEU A N 12
ATOM 15252 C CA . LEU A 1 62 ? -2.826 -1.040 -9.256 1.00 0.00 62 LEU A CA 12
ATOM 15253 C C . LEU A 1 62 ? -3.530 -0.660 -7.958 1.00 0.00 62 LEU A C 12
ATOM 15254 O O . LEU A 1 62 ? -3.575 0.512 -7.584 1.00 0.00 62 LEU A O 12
ATOM 15270 N N . VAL A 1 63 ? -4.077 -1.659 -7.273 1.00 0.00 63 VAL A N 12
ATOM 15271 C CA . VAL A 1 63 ? -4.777 -1.431 -6.014 1.00 0.00 63 VAL A CA 12
ATOM 15272 C C . VAL A 1 63 ? -3.829 -1.564 -4.827 1.00 0.00 63 VAL A C 12
ATOM 15273 O O . VAL A 1 63 ? -3.412 -2.667 -4.474 1.00 0.00 63 VAL A O 12
ATOM 15286 N N . TRP A 1 64 ? -3.494 -0.434 -4.215 1.00 0.00 64 TRP A N 12
ATOM 15287 C CA . TRP A 1 64 ? -2.596 -0.425 -3.066 1.00 0.00 64 TRP A CA 12
ATOM 15288 C C . TRP A 1 64 ? -3.382 -0.459 -1.760 1.00 0.00 64 TRP A C 12
ATOM 15289 O O . TRP A 1 64 ? -4.509 0.032 -1.690 1.00 0.00 64 TRP A O 12
ATOM 15310 N N . TYR A 1 65 ? -2.781 -1.040 -0.728 1.00 0.00 65 TYR A N 12
ATOM 15311 C CA . TYR A 1 65 ? -3.427 -1.140 0.575 1.00 0.00 65 TYR A CA 12
ATOM 15312 C C . TYR A 1 65 ? -2.426 -0.888 1.699 1.00 0.00 65 TYR A C 12
ATOM 15313 O O . TYR A 1 65 ? -1.258 -1.267 1.604 1.00 0.00 65 TYR A O 12
ATOM 15331 N N . CYS A 1 66 ? -2.893 -0.247 2.766 1.00 0.00 66 CYS A N 12
ATOM 15332 C CA . CYS A 1 66 ? -2.042 0.056 3.910 1.00 0.00 66 CYS A CA 12
ATOM 15333 C C . CYS A 1 66 ? -2.204 -0.997 5.003 1.00 0.00 66 CYS A C 12
ATOM 15334 O O . CYS A 1 66 ? -3.309 -1.474 5.260 1.00 0.00 66 CYS A O 12
ATOM 15341 N N . ALA A 1 67 ? -1.095 -1.354 5.642 1.00 0.00 67 ALA A N 12
ATOM 15342 C CA . ALA A 1 67 ? -1.115 -2.348 6.709 1.00 0.00 67 ALA A CA 12
ATOM 15343 C C . ALA A 1 67 ? -2.448 -2.333 7.449 1.00 0.00 67 ALA A C 12
ATOM 15344 O O . ALA A 1 67 ? -3.117 -3.360 7.561 1.00 0.00 67 ALA A O 12
ATOM 15351 N N . ARG A 1 68 ? -2.827 -1.163 7.952 1.00 0.00 68 ARG A N 12
ATOM 15352 C CA . ARG A 1 68 ? -4.080 -1.016 8.683 1.00 0.00 68 ARG A CA 12
ATOM 15353 C C . ARG A 1 68 ? -5.159 -1.924 8.101 1.00 0.00 68 ARG A C 12
ATOM 15354 O O . ARG A 1 68 ? -5.784 -2.704 8.820 1.00 0.00 68 ARG A O 12
ATOM 15375 N N . CYS A 1 69 ? -5.374 -1.817 6.794 1.00 0.00 69 CYS A N 12
ATOM 15376 C CA . CYS A 1 69 ? -6.377 -2.627 6.114 1.00 0.00 69 CYS A CA 12
ATOM 15377 C C . CYS A 1 69 ? -5.802 -3.982 5.713 1.00 0.00 69 CYS A C 12
ATOM 15378 O O . CYS A 1 69 ? -6.393 -5.027 5.987 1.00 0.00 69 CYS A O 12
ATOM 15385 N N . THR A 1 70 ? -4.644 -3.957 5.060 1.00 0.00 70 THR A N 12
ATOM 15386 C CA . THR A 1 70 ? -3.988 -5.182 4.619 1.00 0.00 70 THR A CA 12
ATOM 15387 C C . THR A 1 70 ? -4.147 -6.292 5.652 1.00 0.00 70 THR A C 12
ATOM 15388 O O . THR A 1 70 ? -4.627 -7.381 5.337 1.00 0.00 70 THR A O 12
ATOM 15399 N N . ARG A 1 71 ? -3.741 -6.009 6.885 1.00 0.00 71 ARG A N 12
ATOM 15400 C CA . ARG A 1 71 ? -3.838 -6.985 7.964 1.00 0.00 71 ARG A CA 12
ATOM 15401 C C . ARG A 1 71 ? -5.255 -7.543 8.067 1.00 0.00 71 ARG A C 12
ATOM 15402 O O . ARG A 1 71 ? -5.447 -8.730 8.326 1.00 0.00 71 ARG A O 12
ATOM 15423 N N . GLN A 1 72 ? -6.242 -6.677 7.863 1.00 0.00 72 GLN A N 12
ATOM 15424 C CA . GLN A 1 72 ? -7.641 -7.083 7.934 1.00 0.00 72 GLN A CA 12
ATOM 15425 C C . GLN A 1 72 ? -7.998 -8.013 6.778 1.00 0.00 72 GLN A C 12
ATOM 15426 O O . GLN A 1 72 ? -8.778 -8.950 6.941 1.00 0.00 72 GLN A O 12
ATOM 15440 N N . MET A 1 73 ? -7.420 -7.746 5.611 1.00 0.00 73 MET A N 12
ATOM 15441 C CA . MET A 1 73 ? -7.677 -8.560 4.429 1.00 0.00 73 MET A CA 12
ATOM 15442 C C . MET A 1 73 ? -6.848 -9.840 4.459 1.00 0.00 73 MET A C 12
ATOM 15443 O O . MET A 1 73 ? -7.231 -10.854 3.875 1.00 0.00 73 MET A O 12
ATOM 15457 N N . LYS A 1 74 ? -5.710 -9.787 5.143 1.00 0.00 74 LYS A N 12
ATOM 15458 C CA . LYS A 1 74 ? -4.827 -10.942 5.251 1.00 0.00 74 LYS A CA 12
ATOM 15459 C C . LYS A 1 74 ? -5.631 -12.229 5.405 1.00 0.00 74 LYS A C 12
ATOM 15460 O O . LYS A 1 74 ? -6.706 -12.233 6.006 1.00 0.00 74 LYS A O 12
ATOM 15479 N N . ARG A 1 75 ? -5.103 -13.320 4.859 1.00 0.00 75 ARG A N 12
ATOM 15480 C CA . ARG A 1 75 ? -5.772 -14.613 4.937 1.00 0.00 75 ARG A CA 12
ATOM 15481 C C . ARG A 1 75 ? -5.833 -15.108 6.379 1.00 0.00 75 ARG A C 12
ATOM 15482 O O . ARG A 1 75 ? -6.756 -15.827 6.760 1.00 0.00 75 ARG A O 12
ATOM 15503 N N . MET A 1 76 ? -4.842 -14.719 7.175 1.00 0.00 76 MET A N 12
ATOM 15504 C CA . MET A 1 76 ? -4.784 -15.123 8.575 1.00 0.00 76 MET A CA 12
ATOM 15505 C C . MET A 1 76 ? -5.608 -14.181 9.447 1.00 0.00 76 MET A C 12
ATOM 15506 O O . MET A 1 76 ? -5.311 -13.994 10.627 1.00 0.00 76 MET A O 12
ATOM 15520 N N . ALA A 1 77 ? -6.643 -13.591 8.859 1.00 0.00 77 ALA A N 12
ATOM 15521 C CA . ALA A 1 77 ? -7.510 -12.670 9.584 1.00 0.00 77 ALA A CA 12
ATOM 15522 C C . ALA A 1 77 ? -8.835 -13.333 9.946 1.00 0.00 77 ALA A C 12
ATOM 15523 O O . ALA A 1 77 ? -9.895 -12.716 9.847 1.00 0.00 77 ALA A O 12
ATOM 15530 N N . GLN A 1 78 ? -8.766 -14.593 10.365 1.00 0.00 78 GLN A N 12
ATOM 15531 C CA . GLN A 1 78 ? -9.961 -15.339 10.740 1.00 0.00 78 GLN A CA 12
ATOM 15532 C C . GLN A 1 78 ? -10.723 -14.624 11.851 1.00 0.00 78 GLN A C 12
ATOM 15533 O O . GLN A 1 78 ? -11.951 -14.688 11.917 1.00 0.00 78 GLN A O 12
ATOM 15547 N N . LYS A 1 79 ? -9.987 -13.943 12.723 1.00 0.00 79 LYS A N 12
ATOM 15548 C CA . LYS A 1 79 ? -10.592 -13.214 13.831 1.00 0.00 79 LYS A CA 12
ATOM 15549 C C . LYS A 1 79 ? -11.065 -11.835 13.383 1.00 0.00 79 LYS A C 12
ATOM 15550 O O . LYS A 1 79 ? -10.851 -10.840 14.074 1.00 0.00 79 LYS A O 12
ATOM 15569 N N . ASN A 1 80 ? -11.709 -11.784 12.221 1.00 0.00 80 ASN A N 12
ATOM 15570 C CA . ASN A 1 80 ? -12.212 -10.526 11.681 1.00 0.00 80 ASN A CA 12
ATOM 15571 C C . ASN A 1 80 ? -13.736 -10.483 11.735 1.00 0.00 80 ASN A C 12
ATOM 15572 O O . ASN A 1 80 ? -14.409 -10.712 10.730 1.00 0.00 80 ASN A O 12
ATOM 15583 N N . GLN A 1 81 ? -14.273 -10.186 12.914 1.00 0.00 81 GLN A N 12
ATOM 15584 C CA . GLN A 1 81 ? -15.717 -10.112 13.099 1.00 0.00 81 GLN A CA 12
ATOM 15585 C C . GLN A 1 81 ? -16.379 -9.391 11.929 1.00 0.00 81 GLN A C 12
ATOM 15586 O O . GLN A 1 81 ? -15.742 -8.601 11.232 1.00 0.00 81 GLN A O 12
ATOM 15600 N N . LYS A 1 82 ? -17.662 -9.668 11.719 1.00 0.00 82 LYS A N 12
ATOM 15601 C CA . LYS A 1 82 ? -18.412 -9.046 10.635 1.00 0.00 82 LYS A CA 12
ATOM 15602 C C . LYS A 1 82 ? -18.917 -7.666 11.044 1.00 0.00 82 LYS A C 12
ATOM 15603 O O . LYS A 1 82 ? -19.342 -7.463 12.181 1.00 0.00 82 LYS A O 12
ATOM 15622 N N . SER A 1 83 ? -18.868 -6.722 10.110 1.00 0.00 83 SER A N 12
ATOM 15623 C CA . SER A 1 83 ? -19.318 -5.360 10.375 1.00 0.00 83 SER A CA 12
ATOM 15624 C C . SER A 1 83 ? -20.246 -4.870 9.267 1.00 0.00 83 SER A C 12
ATOM 15625 O O . SER A 1 83 ? -21.346 -4.388 9.532 1.00 0.00 83 SER A O 12
ATOM 15633 N N . GLY A 1 84 ? -19.792 -4.997 8.024 1.00 0.00 84 GLY A N 12
ATOM 15634 C CA . GLY A 1 84 ? -20.592 -4.563 6.894 1.00 0.00 84 GLY A CA 12
ATOM 15635 C C . GLY A 1 84 ? -20.817 -3.064 6.885 1.00 0.00 84 GLY A C 12
ATOM 15636 O O . GLY A 1 84 ? -21.882 -2.572 7.258 1.00 0.00 84 GLY A O 12
ATOM 15640 N N . PRO A 1 85 ? -19.795 -2.311 6.451 1.00 0.00 85 PRO A N 12
ATOM 15641 C CA . PRO A 1 85 ? -19.861 -0.848 6.386 1.00 0.00 85 PRO A CA 12
ATOM 15642 C C . PRO A 1 85 ? -20.811 -0.359 5.298 1.00 0.00 85 PRO A C 12
ATOM 15643 O O . PRO A 1 85 ? -20.683 -0.737 4.133 1.00 0.00 85 PRO A O 12
ATOM 15654 N N . SER A 1 86 ? -21.763 0.484 5.685 1.00 0.00 86 SER A N 12
ATOM 15655 C CA . SER A 1 86 ? -22.736 1.023 4.742 1.00 0.00 86 SER A CA 12
ATOM 15656 C C . SER A 1 86 ? -22.041 1.589 3.508 1.00 0.00 86 SER A C 12
ATOM 15657 O O . SER A 1 86 ? -22.372 1.233 2.377 1.00 0.00 86 SER A O 12
ATOM 15665 N N . SER A 1 87 ? -21.077 2.475 3.734 1.00 0.00 87 SER A N 12
ATOM 15666 C CA . SER A 1 87 ? -20.336 3.095 2.641 1.00 0.00 87 SER A CA 12
ATOM 15667 C C . SER A 1 87 ? -19.365 2.102 2.011 1.00 0.00 87 SER A C 12
ATOM 15668 O O . SER A 1 87 ? -18.687 1.351 2.710 1.00 0.00 87 SER A O 12
ATOM 15676 N N . GLY A 1 88 ? -19.304 2.106 0.682 1.00 0.00 88 GLY A N 12
ATOM 15677 C CA . GLY A 1 88 ? -18.413 1.202 -0.022 1.00 0.00 88 GLY A CA 12
ATOM 15678 C C . GLY A 1 88 ? -16.953 1.473 0.281 1.00 0.00 88 GLY A C 12
ATOM 15679 O O . GLY A 1 88 ? -16.614 1.699 1.442 1.00 0.00 88 GLY A O 12
ATOM 15685 N N . GLY A 1 1 ? 7.626 38.631 16.304 1.00 0.00 1 GLY A N 13
ATOM 15686 C CA . GLY A 1 1 ? 7.288 37.395 15.623 1.00 0.00 1 GLY A CA 13
ATOM 15687 C C . GLY A 1 1 ? 8.079 36.211 16.142 1.00 0.00 1 GLY A C 13
ATOM 15688 O O . GLY A 1 1 ? 9.179 35.933 15.664 1.00 0.00 1 GLY A O 13
ATOM 15692 N N . SER A 1 2 ? 7.519 35.512 17.124 1.00 0.00 2 SER A N 13
ATOM 15693 C CA . SER A 1 2 ? 8.182 34.355 17.713 1.00 0.00 2 SER A CA 13
ATOM 15694 C C . SER A 1 2 ? 7.244 33.152 17.751 1.00 0.00 2 SER A C 13
ATOM 15695 O O . SER A 1 2 ? 6.125 33.239 18.256 1.00 0.00 2 SER A O 13
ATOM 15703 N N . SER A 1 3 ? 7.709 32.030 17.211 1.00 0.00 3 SER A N 13
ATOM 15704 C CA . SER A 1 3 ? 6.912 30.810 17.179 1.00 0.00 3 SER A CA 13
ATOM 15705 C C . SER A 1 3 ? 7.580 29.702 17.987 1.00 0.00 3 SER A C 13
ATOM 15706 O O . SER A 1 3 ? 8.804 29.654 18.102 1.00 0.00 3 SER A O 13
ATOM 15714 N N . GLY A 1 4 ? 6.766 28.812 18.547 1.00 0.00 4 GLY A N 13
ATOM 15715 C CA . GLY A 1 4 ? 7.295 27.717 19.338 1.00 0.00 4 GLY A CA 13
ATOM 15716 C C . GLY A 1 4 ? 8.192 26.799 18.531 1.00 0.00 4 GLY A C 13
ATOM 15717 O O . GLY A 1 4 ? 9.417 26.897 18.602 1.00 0.00 4 GLY A O 13
ATOM 15721 N N . SER A 1 5 ? 7.581 25.903 17.762 1.00 0.00 5 SER A N 13
ATOM 15722 C CA . SER A 1 5 ? 8.332 24.960 16.942 1.00 0.00 5 SER A CA 13
ATOM 15723 C C . SER A 1 5 ? 8.732 25.594 15.613 1.00 0.00 5 SER A C 13
ATOM 15724 O O . SER A 1 5 ? 8.053 25.420 14.601 1.00 0.00 5 SER A O 13
ATOM 15732 N N . SER A 1 6 ? 9.838 26.329 15.625 1.00 0.00 6 SER A N 13
ATOM 15733 C CA . SER A 1 6 ? 10.328 26.993 14.422 1.00 0.00 6 SER A CA 13
ATOM 15734 C C . SER A 1 6 ? 10.079 26.132 13.187 1.00 0.00 6 SER A C 13
ATOM 15735 O O . SER A 1 6 ? 10.641 25.046 13.051 1.00 0.00 6 SER A O 13
ATOM 15743 N N . GLY A 1 7 ? 9.232 26.626 12.289 1.00 0.00 7 GLY A N 13
ATOM 15744 C CA . GLY A 1 7 ? 8.923 25.890 11.077 1.00 0.00 7 GLY A CA 13
ATOM 15745 C C . GLY A 1 7 ? 8.384 26.784 9.978 1.00 0.00 7 GLY A C 13
ATOM 15746 O O . GLY A 1 7 ? 8.593 27.996 9.996 1.00 0.00 7 GLY A O 13
ATOM 15750 N N . ALA A 1 8 ? 7.691 26.183 9.016 1.00 0.00 8 ALA A N 13
ATOM 15751 C CA . ALA A 1 8 ? 7.120 26.933 7.904 1.00 0.00 8 ALA A CA 13
ATOM 15752 C C . ALA A 1 8 ? 5.648 26.590 7.708 1.00 0.00 8 ALA A C 13
ATOM 15753 O O . ALA A 1 8 ? 5.113 25.704 8.375 1.00 0.00 8 ALA A O 13
ATOM 15760 N N . ASP A 1 9 ? 4.997 27.296 6.790 1.00 0.00 9 ASP A N 13
ATOM 15761 C CA . ASP A 1 9 ? 3.585 27.066 6.507 1.00 0.00 9 ASP A CA 13
ATOM 15762 C C . ASP A 1 9 ? 3.416 26.053 5.379 1.00 0.00 9 ASP A C 13
ATOM 15763 O O . ASP A 1 9 ? 3.974 26.218 4.294 1.00 0.00 9 ASP A O 13
ATOM 15772 N N . ASP A 1 10 ? 2.644 25.005 5.643 1.00 0.00 10 ASP A N 13
ATOM 15773 C CA . ASP A 1 10 ? 2.401 23.964 4.650 1.00 0.00 10 ASP A CA 13
ATOM 15774 C C . ASP A 1 10 ? 0.987 24.069 4.088 1.00 0.00 10 ASP A C 13
ATOM 15775 O O . ASP A 1 10 ? 0.086 23.340 4.505 1.00 0.00 10 ASP A O 13
ATOM 15784 N N . PHE A 1 11 ? 0.798 24.982 3.141 1.00 0.00 11 PHE A N 13
ATOM 15785 C CA . PHE A 1 11 ? -0.507 25.184 2.523 1.00 0.00 11 PHE A CA 13
ATOM 15786 C C . PHE A 1 11 ? -0.980 23.913 1.822 1.00 0.00 11 PHE A C 13
ATOM 15787 O O . PHE A 1 11 ? -2.170 23.601 1.818 1.00 0.00 11 PHE A O 13
ATOM 15804 N N . ALA A 1 12 ? -0.038 23.185 1.231 1.00 0.00 12 ALA A N 13
ATOM 15805 C CA . ALA A 1 12 ? -0.357 21.948 0.529 1.00 0.00 12 ALA A CA 13
ATOM 15806 C C . ALA A 1 12 ? -1.453 21.173 1.253 1.00 0.00 12 ALA A C 13
ATOM 15807 O O . ALA A 1 12 ? -2.207 20.422 0.635 1.00 0.00 12 ALA A O 13
ATOM 15814 N N . MET A 1 13 ? -1.534 21.359 2.567 1.00 0.00 13 MET A N 13
ATOM 15815 C CA . MET A 1 13 ? -2.538 20.677 3.374 1.00 0.00 13 MET A CA 13
ATOM 15816 C C . MET A 1 13 ? -3.837 20.503 2.593 1.00 0.00 13 MET A C 13
ATOM 15817 O O . MET A 1 13 ? -4.309 19.383 2.399 1.00 0.00 13 MET A O 13
ATOM 15831 N N . GLU A 1 14 ? -4.409 21.617 2.149 1.00 0.00 14 GLU A N 13
ATOM 15832 C CA . GLU A 1 14 ? -5.654 21.586 1.390 1.00 0.00 14 GLU A CA 13
ATOM 15833 C C . GLU A 1 14 ? -5.609 20.505 0.315 1.00 0.00 14 GLU A C 13
ATOM 15834 O O . GLU A 1 14 ? -6.441 19.598 0.295 1.00 0.00 14 GLU A O 13
ATOM 15846 N N . MET A 1 15 ? -4.631 20.608 -0.579 1.00 0.00 15 MET A N 13
ATOM 15847 C CA . MET A 1 15 ? -4.476 19.639 -1.658 1.00 0.00 15 MET A CA 13
ATOM 15848 C C . MET A 1 15 ? -4.527 18.213 -1.119 1.00 0.00 15 MET A C 13
ATOM 15849 O O . MET A 1 15 ? -5.215 17.355 -1.670 1.00 0.00 15 MET A O 13
ATOM 15863 N N . GLY A 1 16 ? -3.792 17.967 -0.039 1.00 0.00 16 GLY A N 13
ATOM 15864 C CA . GLY A 1 16 ? -3.767 16.643 0.556 1.00 0.00 16 GLY A CA 13
ATOM 15865 C C . GLY A 1 16 ? -2.824 15.701 -0.166 1.00 0.00 16 GLY A C 13
ATOM 15866 O O . GLY A 1 16 ? -3.256 14.711 -0.757 1.00 0.00 16 GLY A O 13
ATOM 15870 N N . LEU A 1 17 ? -1.532 16.009 -0.119 1.00 0.00 17 LEU A N 13
ATOM 15871 C CA . LEU A 1 17 ? -0.525 15.183 -0.775 1.00 0.00 17 LEU A CA 13
ATOM 15872 C C . LEU A 1 17 ? 0.526 14.709 0.224 1.00 0.00 17 LEU A C 13
ATOM 15873 O O . LEU A 1 17 ? 1.649 14.376 -0.152 1.00 0.00 17 LEU A O 13
ATOM 15889 N N . ALA A 1 18 ? 0.151 14.680 1.499 1.00 0.00 18 ALA A N 13
ATOM 15890 C CA . ALA A 1 18 ? 1.060 14.243 2.552 1.00 0.00 18 ALA A CA 13
ATOM 15891 C C . ALA A 1 18 ? 0.589 12.933 3.174 1.00 0.00 18 ALA A C 13
ATOM 15892 O O . ALA A 1 18 ? -0.612 12.694 3.309 1.00 0.00 18 ALA A O 13
ATOM 15899 N N . CYS A 1 19 ? 1.541 12.086 3.550 1.00 0.00 19 CYS A N 13
ATOM 15900 C CA . CYS A 1 19 ? 1.224 10.798 4.156 1.00 0.00 19 CYS A CA 13
ATOM 15901 C C . CYS A 1 19 ? 0.514 10.987 5.493 1.00 0.00 19 CYS A C 13
ATOM 15902 O O . CYS A 1 19 ? 0.236 12.113 5.908 1.00 0.00 19 CYS A O 13
ATOM 15909 N N . VAL A 1 20 ? 0.223 9.877 6.165 1.00 0.00 20 VAL A N 13
ATOM 15910 C CA . VAL A 1 20 ? -0.453 9.920 7.456 1.00 0.00 20 VAL A CA 13
ATOM 15911 C C . VAL A 1 20 ? 0.516 9.622 8.594 1.00 0.00 20 VAL A C 13
ATOM 15912 O O . VAL A 1 20 ? 0.247 9.941 9.752 1.00 0.00 20 VAL A O 13
ATOM 15925 N N . VAL A 1 21 ? 1.646 9.009 8.257 1.00 0.00 21 VAL A N 13
ATOM 15926 C CA . VAL A 1 21 ? 2.658 8.669 9.250 1.00 0.00 21 VAL A CA 13
ATOM 15927 C C . VAL A 1 21 ? 3.288 9.924 9.844 1.00 0.00 21 VAL A C 13
ATOM 15928 O O . VAL A 1 21 ? 2.986 10.308 10.975 1.00 0.00 21 VAL A O 13
ATOM 15941 N N . CYS A 1 22 ? 4.164 10.561 9.075 1.00 0.00 22 CYS A N 13
ATOM 15942 C CA . CYS A 1 22 ? 4.838 11.773 9.523 1.00 0.00 22 CYS A CA 13
ATOM 15943 C C . CYS A 1 22 ? 4.045 13.015 9.126 1.00 0.00 22 CYS A C 13
ATOM 15944 O O . CYS A 1 22 ? 4.320 14.118 9.599 1.00 0.00 22 CYS A O 13
ATOM 15951 N N . ARG A 1 23 ? 3.060 12.827 8.253 1.00 0.00 23 ARG A N 13
ATOM 15952 C CA . ARG A 1 23 ? 2.228 13.931 7.791 1.00 0.00 23 ARG A CA 13
ATOM 15953 C C . ARG A 1 23 ? 3.067 14.976 7.062 1.00 0.00 23 ARG A C 13
ATOM 15954 O O . ARG A 1 23 ? 3.007 16.164 7.377 1.00 0.00 23 ARG A O 13
ATOM 15975 N N . GLN A 1 24 ? 3.848 14.524 6.086 1.00 0.00 24 GLN A N 13
ATOM 15976 C CA . GLN A 1 24 ? 4.700 15.421 5.313 1.00 0.00 24 GLN A CA 13
ATOM 15977 C C . GLN A 1 24 ? 4.518 15.189 3.817 1.00 0.00 24 GLN A C 13
ATOM 15978 O O . GLN A 1 24 ? 3.786 14.290 3.403 1.00 0.00 24 GLN A O 13
ATOM 15992 N N . MET A 1 25 ? 5.188 16.006 3.011 1.00 0.00 25 MET A N 13
ATOM 15993 C CA . MET A 1 25 ? 5.100 15.889 1.560 1.00 0.00 25 MET A CA 13
ATOM 15994 C C . MET A 1 25 ? 6.463 15.565 0.957 1.00 0.00 25 MET A C 13
ATOM 15995 O O . MET A 1 25 ? 6.562 15.173 -0.206 1.00 0.00 25 MET A O 13
ATOM 16009 N N . THR A 1 26 ? 7.513 15.730 1.755 1.00 0.00 26 THR A N 13
ATOM 16010 C CA . THR A 1 26 ? 8.870 15.457 1.300 1.00 0.00 26 THR A CA 13
ATOM 16011 C C . THR A 1 26 ? 8.957 14.098 0.614 1.00 0.00 26 THR A C 13
ATOM 16012 O O . THR A 1 26 ? 8.607 13.073 1.199 1.00 0.00 26 THR A O 13
ATOM 16023 N N . VAL A 1 27 ? 9.425 14.097 -0.630 1.00 0.00 27 VAL A N 13
ATOM 16024 C CA . VAL A 1 27 ? 9.559 12.864 -1.396 1.00 0.00 27 VAL A CA 13
ATOM 16025 C C . VAL A 1 27 ? 10.861 12.847 -2.188 1.00 0.00 27 VAL A C 13
ATOM 16026 O O . VAL A 1 27 ? 11.681 13.757 -2.073 1.00 0.00 27 VAL A O 13
ATOM 16039 N N . ALA A 1 28 ? 11.044 11.806 -2.993 1.00 0.00 28 ALA A N 13
ATOM 16040 C CA . ALA A 1 28 ? 12.246 11.671 -3.807 1.00 0.00 28 ALA A CA 13
ATOM 16041 C C . ALA A 1 28 ? 12.003 10.750 -4.997 1.00 0.00 28 ALA A C 13
ATOM 16042 O O . ALA A 1 28 ? 11.090 9.925 -4.979 1.00 0.00 28 ALA A O 13
ATOM 16049 N N . SER A 1 29 ? 12.826 10.896 -6.030 1.00 0.00 29 SER A N 13
ATOM 16050 C CA . SER A 1 29 ? 12.698 10.079 -7.231 1.00 0.00 29 SER A CA 13
ATOM 16051 C C . SER A 1 29 ? 12.246 8.665 -6.881 1.00 0.00 29 SER A C 13
ATOM 16052 O O . SER A 1 29 ? 11.345 8.114 -7.512 1.00 0.00 29 SER A O 13
ATOM 16060 N N . GLY A 1 30 ? 12.881 8.081 -5.868 1.00 0.00 30 GLY A N 13
ATOM 16061 C CA . GLY A 1 30 ? 12.532 6.736 -5.450 1.00 0.00 30 GLY A CA 13
ATOM 16062 C C . GLY A 1 30 ? 11.496 6.723 -4.344 1.00 0.00 30 GLY A C 13
ATOM 16063 O O . GLY A 1 30 ? 10.428 6.130 -4.492 1.00 0.00 30 GLY A O 13
ATOM 16067 N N . ASN A 1 31 ? 11.811 7.379 -3.232 1.00 0.00 31 ASN A N 13
ATOM 16068 C CA . ASN A 1 31 ? 10.900 7.438 -2.095 1.00 0.00 31 ASN A CA 13
ATOM 16069 C C . ASN A 1 31 ? 9.748 8.400 -2.371 1.00 0.00 31 ASN A C 13
ATOM 16070 O O . ASN A 1 31 ? 9.840 9.593 -2.080 1.00 0.00 31 ASN A O 13
ATOM 16081 N N . GLN A 1 32 ? 8.666 7.873 -2.934 1.00 0.00 32 GLN A N 13
ATOM 16082 C CA . GLN A 1 32 ? 7.497 8.685 -3.249 1.00 0.00 32 GLN A CA 13
ATOM 16083 C C . GLN A 1 32 ? 6.357 8.399 -2.277 1.00 0.00 32 GLN A C 13
ATOM 16084 O O . GLN A 1 32 ? 6.521 7.646 -1.316 1.00 0.00 32 GLN A O 13
ATOM 16098 N N . LEU A 1 33 ? 5.202 9.004 -2.533 1.00 0.00 33 LEU A N 13
ATOM 16099 C CA . LEU A 1 33 ? 4.034 8.814 -1.680 1.00 0.00 33 LEU A CA 13
ATOM 16100 C C . LEU A 1 33 ? 3.062 7.815 -2.302 1.00 0.00 33 LEU A C 13
ATOM 16101 O O . LEU A 1 33 ? 3.021 7.650 -3.521 1.00 0.00 33 LEU A O 13
ATOM 16117 N N . VAL A 1 34 ? 2.280 7.153 -1.455 1.00 0.00 34 VAL A N 13
ATOM 16118 C CA . VAL A 1 34 ? 1.306 6.173 -1.921 1.00 0.00 34 VAL A CA 13
ATOM 16119 C C . VAL A 1 34 ? -0.066 6.428 -1.309 1.00 0.00 34 VAL A C 13
ATOM 16120 O O . VAL A 1 34 ? -0.181 7.071 -0.266 1.00 0.00 34 VAL A O 13
ATOM 16133 N N . GLU A 1 35 ? -1.105 5.919 -1.964 1.00 0.00 35 GLU A N 13
ATOM 16134 C CA . GLU A 1 35 ? -2.470 6.092 -1.483 1.00 0.00 35 GLU A CA 13
ATOM 16135 C C . GLU A 1 35 ? -3.207 4.756 -1.442 1.00 0.00 35 GLU A C 13
ATOM 16136 O O . GLU A 1 35 ? -3.192 3.996 -2.410 1.00 0.00 35 GLU A O 13
ATOM 16148 N N . CYS A 1 36 ? -3.849 4.477 -0.313 1.00 0.00 36 CYS A N 13
ATOM 16149 C CA . CYS A 1 36 ? -4.590 3.233 -0.142 1.00 0.00 36 CYS A CA 13
ATOM 16150 C C . CYS A 1 36 ? -5.934 3.297 -0.863 1.00 0.00 36 CYS A C 13
ATOM 16151 O O . CYS A 1 36 ? -6.407 4.376 -1.218 1.00 0.00 36 CYS A O 13
ATOM 16158 N N . GLN A 1 37 ? -6.541 2.134 -1.075 1.00 0.00 37 GLN A N 13
ATOM 16159 C CA . GLN A 1 37 ? -7.830 2.058 -1.753 1.00 0.00 37 GLN A CA 13
ATOM 16160 C C . GLN A 1 37 ? -8.966 1.902 -0.748 1.00 0.00 37 GLN A C 13
ATOM 16161 O O . GLN A 1 37 ? -10.056 2.438 -0.942 1.00 0.00 37 GLN A O 13
ATOM 16175 N N . GLU A 1 38 ? -8.703 1.163 0.325 1.00 0.00 38 GLU A N 13
ATOM 16176 C CA . GLU A 1 38 ? -9.705 0.936 1.360 1.00 0.00 38 GLU A CA 13
ATOM 16177 C C . GLU A 1 38 ? -9.838 2.157 2.266 1.00 0.00 38 GLU A C 13
ATOM 16178 O O . GLU A 1 38 ? -10.864 2.839 2.261 1.00 0.00 38 GLU A O 13
ATOM 16190 N N . CYS A 1 39 ? -8.795 2.426 3.043 1.00 0.00 39 CYS A N 13
ATOM 16191 C CA . CYS A 1 39 ? -8.794 3.563 3.956 1.00 0.00 39 CYS A CA 13
ATOM 16192 C C . CYS A 1 39 ? -8.619 4.873 3.193 1.00 0.00 39 CYS A C 13
ATOM 16193 O O . CYS A 1 39 ? -9.048 5.932 3.651 1.00 0.00 39 CYS A O 13
ATOM 16200 N N . HIS A 1 40 ? -7.987 4.792 2.026 1.00 0.00 40 HIS A N 13
ATOM 16201 C CA . HIS A 1 40 ? -7.756 5.971 1.199 1.00 0.00 40 HIS A CA 13
ATOM 16202 C C . HIS A 1 40 ? -6.848 6.967 1.913 1.00 0.00 40 HIS A C 13
ATOM 16203 O O . HIS A 1 40 ? -7.081 8.174 1.873 1.00 0.00 40 HIS A O 13
ATOM 16218 N N . ASN A 1 41 ? -5.812 6.452 2.568 1.00 0.00 41 ASN A N 13
ATOM 16219 C CA . ASN A 1 41 ? -4.869 7.297 3.293 1.00 0.00 41 ASN A CA 13
ATOM 16220 C C . ASN A 1 41 ? -3.515 7.328 2.590 1.00 0.00 41 ASN A C 13
ATOM 16221 O O . ASN A 1 41 ? -3.126 6.366 1.927 1.00 0.00 41 ASN A O 13
ATOM 16232 N N . LEU A 1 42 ? -2.802 8.438 2.741 1.00 0.00 42 LEU A N 13
ATOM 16233 C CA . LEU A 1 42 ? -1.491 8.596 2.122 1.00 0.00 42 LEU A CA 13
ATOM 16234 C C . LEU A 1 42 ? -0.399 7.987 2.997 1.00 0.00 42 LEU A C 13
ATOM 16235 O O . LEU A 1 42 ? -0.287 8.307 4.180 1.00 0.00 42 LEU A O 13
ATOM 16251 N N . TYR A 1 43 ? 0.403 7.109 2.406 1.00 0.00 43 TYR A N 13
ATOM 16252 C CA . TYR A 1 43 ? 1.486 6.455 3.131 1.00 0.00 43 TYR A CA 13
ATOM 16253 C C . TYR A 1 43 ? 2.790 6.524 2.342 1.00 0.00 43 TYR A C 13
ATOM 16254 O O . TYR A 1 43 ? 2.911 5.934 1.268 1.00 0.00 43 TYR A O 13
ATOM 16272 N N . HIS A 1 44 ? 3.764 7.248 2.884 1.00 0.00 44 HIS A N 13
ATOM 16273 C CA . HIS A 1 44 ? 5.061 7.394 2.232 1.00 0.00 44 HIS A CA 13
ATOM 16274 C C . HIS A 1 44 ? 5.709 6.032 2.000 1.00 0.00 44 HIS A C 13
ATOM 16275 O O . HIS A 1 44 ? 5.872 5.246 2.932 1.00 0.00 44 HIS A O 13
ATOM 16289 N N . GLN A 1 45 ? 6.076 5.762 0.751 1.00 0.00 45 GLN A N 13
ATOM 16290 C CA . GLN A 1 45 ? 6.704 4.494 0.398 1.00 0.00 45 GLN A CA 13
ATOM 16291 C C . GLN A 1 45 ? 7.652 4.031 1.499 1.00 0.00 45 GLN A C 13
ATOM 16292 O O . GLN A 1 45 ? 7.887 2.835 1.667 1.00 0.00 45 GLN A O 13
ATOM 16306 N N . ASP A 1 46 ? 8.194 4.987 2.246 1.00 0.00 46 ASP A N 13
ATOM 16307 C CA . ASP A 1 46 ? 9.117 4.677 3.332 1.00 0.00 46 ASP A CA 13
ATOM 16308 C C . ASP A 1 46 ? 8.375 4.562 4.660 1.00 0.00 46 ASP A C 13
ATOM 16309 O O . ASP A 1 46 ? 8.328 3.492 5.267 1.00 0.00 46 ASP A O 13
ATOM 16318 N N . CYS A 1 47 ? 7.795 5.672 5.106 1.00 0.00 47 CYS A N 13
ATOM 16319 C CA . CYS A 1 47 ? 7.056 5.698 6.362 1.00 0.00 47 CYS A CA 13
ATOM 16320 C C . CYS A 1 47 ? 6.292 4.393 6.571 1.00 0.00 47 CYS A C 13
ATOM 16321 O O . CYS A 1 47 ? 6.210 3.881 7.687 1.00 0.00 47 CYS A O 13
ATOM 16328 N N . HIS A 1 48 ? 5.735 3.861 5.488 1.00 0.00 48 HIS A N 13
ATOM 16329 C CA . HIS A 1 48 ? 4.978 2.616 5.551 1.00 0.00 48 HIS A CA 13
ATOM 16330 C C . HIS A 1 48 ? 5.870 1.460 5.993 1.00 0.00 48 HIS A C 13
ATOM 16331 O O . HIS A 1 48 ? 7.092 1.519 5.861 1.00 0.00 48 HIS A O 13
ATOM 16346 N N . LYS A 1 49 ? 5.250 0.409 6.520 1.00 0.00 49 LYS A N 13
ATOM 16347 C CA . LYS A 1 49 ? 5.987 -0.762 6.981 1.00 0.00 49 LYS A CA 13
ATOM 16348 C C . LYS A 1 49 ? 6.722 -1.433 5.826 1.00 0.00 49 LYS A C 13
ATOM 16349 O O . LYS A 1 49 ? 7.951 -1.424 5.751 1.00 0.00 49 LYS A O 13
ATOM 16368 N N . PRO A 1 50 ? 5.954 -2.029 4.901 1.00 0.00 50 PRO A N 13
ATOM 16369 C CA . PRO A 1 50 ? 6.512 -2.714 3.731 1.00 0.00 50 PRO A CA 13
ATOM 16370 C C . PRO A 1 50 ? 7.132 -1.743 2.732 1.00 0.00 50 PRO A C 13
ATOM 16371 O O . PRO A 1 50 ? 6.424 -0.992 2.062 1.00 0.00 50 PRO A O 13
ATOM 16382 N N . GLN A 1 51 ? 8.458 -1.765 2.638 1.00 0.00 51 GLN A N 13
ATOM 16383 C CA . GLN A 1 51 ? 9.173 -0.886 1.720 1.00 0.00 51 GLN A CA 13
ATOM 16384 C C . GLN A 1 51 ? 8.528 -0.901 0.338 1.00 0.00 51 GLN A C 13
ATOM 16385 O O . GLN A 1 51 ? 8.713 -1.841 -0.434 1.00 0.00 51 GLN A O 13
ATOM 16399 N N . VAL A 1 52 ? 7.769 0.147 0.033 1.00 0.00 52 VAL A N 13
ATOM 16400 C CA . VAL A 1 52 ? 7.096 0.255 -1.256 1.00 0.00 52 VAL A CA 13
ATOM 16401 C C . VAL A 1 52 ? 8.076 0.652 -2.355 1.00 0.00 52 VAL A C 13
ATOM 16402 O O . VAL A 1 52 ? 8.934 1.512 -2.156 1.00 0.00 52 VAL A O 13
ATOM 16415 N N . THR A 1 53 ? 7.941 0.021 -3.517 1.00 0.00 53 THR A N 13
ATOM 16416 C CA . THR A 1 53 ? 8.814 0.307 -4.648 1.00 0.00 53 THR A CA 13
ATOM 16417 C C . THR A 1 53 ? 8.160 1.292 -5.611 1.00 0.00 53 THR A C 13
ATOM 16418 O O . THR A 1 53 ? 7.010 1.688 -5.423 1.00 0.00 53 THR A O 13
ATOM 16429 N N . ASP A 1 54 ? 8.899 1.682 -6.644 1.00 0.00 54 ASP A N 13
ATOM 16430 C CA . ASP A 1 54 ? 8.390 2.619 -7.638 1.00 0.00 54 ASP A CA 13
ATOM 16431 C C . ASP A 1 54 ? 7.396 1.935 -8.571 1.00 0.00 54 ASP A C 13
ATOM 16432 O O . ASP A 1 54 ? 6.240 2.346 -8.674 1.00 0.00 54 ASP A O 13
ATOM 16441 N N . LYS A 1 55 ? 7.854 0.889 -9.251 1.00 0.00 55 LYS A N 13
ATOM 16442 C CA . LYS A 1 55 ? 7.007 0.146 -10.176 1.00 0.00 55 LYS A CA 13
ATOM 16443 C C . LYS A 1 55 ? 5.564 0.108 -9.681 1.00 0.00 55 LYS A C 13
ATOM 16444 O O . LYS A 1 55 ? 4.626 0.128 -10.476 1.00 0.00 55 LYS A O 13
ATOM 16463 N N . GLU A 1 56 ? 5.397 0.053 -8.363 1.00 0.00 56 GLU A N 13
ATOM 16464 C CA . GLU A 1 56 ? 4.068 0.013 -7.764 1.00 0.00 56 GLU A CA 13
ATOM 16465 C C . GLU A 1 56 ? 3.285 1.281 -8.092 1.00 0.00 56 GLU A C 13
ATOM 16466 O O . GLU A 1 56 ? 2.294 1.241 -8.821 1.00 0.00 56 GLU A O 13
ATOM 16478 N N . VAL A 1 57 ? 3.736 2.406 -7.546 1.00 0.00 57 VAL A N 13
ATOM 16479 C CA . VAL A 1 57 ? 3.079 3.686 -7.780 1.00 0.00 57 VAL A CA 13
ATOM 16480 C C . VAL A 1 57 ? 2.960 3.979 -9.272 1.00 0.00 57 VAL A C 13
ATOM 16481 O O . VAL A 1 57 ? 1.995 4.598 -9.718 1.00 0.00 57 VAL A O 13
ATOM 16494 N N . ASN A 1 58 ? 3.948 3.528 -10.038 1.00 0.00 58 ASN A N 13
ATOM 16495 C CA . ASN A 1 58 ? 3.955 3.741 -11.481 1.00 0.00 58 ASN A CA 13
ATOM 16496 C C . ASN A 1 58 ? 2.692 3.172 -12.121 1.00 0.00 58 ASN A C 13
ATOM 16497 O O . ASN A 1 58 ? 2.053 3.826 -12.946 1.00 0.00 58 ASN A O 13
ATOM 16508 N N . ASP A 1 59 ? 2.337 1.952 -11.733 1.00 0.00 59 ASP A N 13
ATOM 16509 C CA . ASP A 1 59 ? 1.150 1.295 -12.267 1.00 0.00 59 ASP A CA 13
ATOM 16510 C C . ASP A 1 59 ? -0.108 2.093 -11.936 1.00 0.00 59 ASP A C 13
ATOM 16511 O O . ASP A 1 59 ? -0.501 2.226 -10.777 1.00 0.00 59 ASP A O 13
ATOM 16520 N N . PRO A 1 60 ? -0.754 2.639 -12.977 1.00 0.00 60 PRO A N 13
ATOM 16521 C CA . PRO A 1 60 ? -1.976 3.433 -12.822 1.00 0.00 60 PRO A CA 13
ATOM 16522 C C . PRO A 1 60 ? -3.170 2.584 -12.399 1.00 0.00 60 PRO A C 13
ATOM 16523 O O . PRO A 1 60 ? -3.984 3.005 -11.577 1.00 0.00 60 PRO A O 13
ATOM 16534 N N . ARG A 1 61 ? -3.269 1.386 -12.967 1.00 0.00 61 ARG A N 13
ATOM 16535 C CA . ARG A 1 61 ? -4.364 0.478 -12.649 1.00 0.00 61 ARG A CA 13
ATOM 16536 C C . ARG A 1 61 ? -3.959 -0.498 -11.549 1.00 0.00 61 ARG A C 13
ATOM 16537 O O . ARG A 1 61 ? -4.374 -1.658 -11.550 1.00 0.00 61 ARG A O 13
ATOM 16558 N N . LEU A 1 62 ? -3.148 -0.022 -10.612 1.00 0.00 62 LEU A N 13
ATOM 16559 C CA . LEU A 1 62 ? -2.686 -0.853 -9.505 1.00 0.00 62 LEU A CA 13
ATOM 16560 C C . LEU A 1 62 ? -3.479 -0.559 -8.236 1.00 0.00 62 LEU A C 13
ATOM 16561 O O . LEU A 1 62 ? -3.950 0.560 -8.030 1.00 0.00 62 LEU A O 13
ATOM 16577 N N . VAL A 1 63 ? -3.620 -1.570 -7.385 1.00 0.00 63 VAL A N 13
ATOM 16578 C CA . VAL A 1 63 ? -4.353 -1.420 -6.134 1.00 0.00 63 VAL A CA 13
ATOM 16579 C C . VAL A 1 63 ? -3.422 -1.547 -4.933 1.00 0.00 63 VAL A C 13
ATOM 16580 O O . VAL A 1 63 ? -2.922 -2.632 -4.635 1.00 0.00 63 VAL A O 13
ATOM 16593 N N . TRP A 1 64 ? -3.195 -0.433 -4.247 1.00 0.00 64 TRP A N 13
ATOM 16594 C CA . TRP A 1 64 ? -2.324 -0.420 -3.077 1.00 0.00 64 TRP A CA 13
ATOM 16595 C C . TRP A 1 64 ? -3.141 -0.427 -1.790 1.00 0.00 64 TRP A C 13
ATOM 16596 O O . TRP A 1 64 ? -4.277 0.046 -1.762 1.00 0.00 64 TRP A O 13
ATOM 16617 N N . TYR A 1 65 ? -2.556 -0.966 -0.726 1.00 0.00 65 TYR A N 13
ATOM 16618 C CA . TYR A 1 65 ? -3.231 -1.036 0.564 1.00 0.00 65 TYR A CA 13
ATOM 16619 C C . TYR A 1 65 ? -2.251 -0.786 1.706 1.00 0.00 65 TYR A C 13
ATOM 16620 O O . TYR A 1 65 ? -1.052 -1.032 1.576 1.00 0.00 65 TYR A O 13
ATOM 16638 N N . CYS A 1 66 ? -2.771 -0.296 2.827 1.00 0.00 66 CYS A N 13
ATOM 16639 C CA . CYS A 1 66 ? -1.945 -0.013 3.994 1.00 0.00 66 CYS A CA 13
ATOM 16640 C C . CYS A 1 66 ? -2.174 -1.051 5.088 1.00 0.00 66 CYS A C 13
ATOM 16641 O O . CYS A 1 66 ? -3.292 -1.525 5.284 1.00 0.00 66 CYS A O 13
ATOM 16648 N N . ALA A 1 67 ? -1.105 -1.401 5.797 1.00 0.00 67 ALA A N 13
ATOM 16649 C CA . ALA A 1 67 ? -1.189 -2.381 6.872 1.00 0.00 67 ALA A CA 13
ATOM 16650 C C . ALA A 1 67 ? -2.542 -2.312 7.574 1.00 0.00 67 ALA A C 13
ATOM 16651 O O . ALA A 1 67 ? -3.245 -3.316 7.688 1.00 0.00 67 ALA A O 13
ATOM 16658 N N . ARG A 1 68 ? -2.899 -1.121 8.043 1.00 0.00 68 ARG A N 13
ATOM 16659 C CA . ARG A 1 68 ? -4.166 -0.921 8.736 1.00 0.00 68 ARG A CA 13
ATOM 16660 C C . ARG A 1 68 ? -5.250 -1.827 8.158 1.00 0.00 68 ARG A C 13
ATOM 16661 O O . ARG A 1 68 ? -5.968 -2.503 8.896 1.00 0.00 68 ARG A O 13
ATOM 16682 N N . CYS A 1 69 ? -5.363 -1.835 6.834 1.00 0.00 69 CYS A N 13
ATOM 16683 C CA . CYS A 1 69 ? -6.359 -2.656 6.156 1.00 0.00 69 CYS A CA 13
ATOM 16684 C C . CYS A 1 69 ? -5.774 -4.011 5.767 1.00 0.00 69 CYS A C 13
ATOM 16685 O O . CYS A 1 69 ? -6.372 -5.056 6.024 1.00 0.00 69 CYS A O 13
ATOM 16692 N N . THR A 1 70 ? -4.599 -3.985 5.144 1.00 0.00 70 THR A N 13
ATOM 16693 C CA . THR A 1 70 ? -3.933 -5.209 4.718 1.00 0.00 70 THR A CA 13
ATOM 16694 C C . THR A 1 70 ? -4.041 -6.293 5.784 1.00 0.00 70 THR A C 13
ATOM 16695 O O . THR A 1 70 ? -4.157 -7.478 5.469 1.00 0.00 70 THR A O 13
ATOM 16706 N N . ARG A 1 71 ? -4.002 -5.880 7.047 1.00 0.00 71 ARG A N 13
ATOM 16707 C CA . ARG A 1 71 ? -4.095 -6.817 8.160 1.00 0.00 71 ARG A CA 13
ATOM 16708 C C . ARG A 1 71 ? -5.541 -7.251 8.387 1.00 0.00 71 ARG A C 13
ATOM 16709 O O . ARG A 1 71 ? -5.804 -8.390 8.770 1.00 0.00 71 ARG A O 13
ATOM 16730 N N . GLN A 1 72 ? -6.472 -6.333 8.149 1.00 0.00 72 GLN A N 13
ATOM 16731 C CA . GLN A 1 72 ? -7.891 -6.620 8.329 1.00 0.00 72 GLN A CA 13
ATOM 16732 C C . GLN A 1 72 ? -8.387 -7.597 7.268 1.00 0.00 72 GLN A C 13
ATOM 16733 O O . GLN A 1 72 ? -8.877 -8.680 7.588 1.00 0.00 72 GLN A O 13
ATOM 16747 N N . MET A 1 73 ? -8.256 -7.207 6.004 1.00 0.00 73 MET A N 13
ATOM 16748 C CA . MET A 1 73 ? -8.690 -8.050 4.896 1.00 0.00 73 MET A CA 13
ATOM 16749 C C . MET A 1 73 ? -8.177 -9.476 5.063 1.00 0.00 73 MET A C 13
ATOM 16750 O O . MET A 1 73 ? -8.877 -10.440 4.752 1.00 0.00 73 MET A O 13
ATOM 16764 N N . LYS A 1 74 ? -6.950 -9.605 5.557 1.00 0.00 74 LYS A N 13
ATOM 16765 C CA . LYS A 1 74 ? -6.342 -10.913 5.767 1.00 0.00 74 LYS A CA 13
ATOM 16766 C C . LYS A 1 74 ? -7.325 -11.868 6.439 1.00 0.00 74 LYS A C 13
ATOM 16767 O O . LYS A 1 74 ? -7.752 -11.638 7.570 1.00 0.00 74 LYS A O 13
ATOM 16786 N N . ARG A 1 75 ? -7.677 -12.939 5.736 1.00 0.00 75 ARG A N 13
ATOM 16787 C CA . ARG A 1 75 ? -8.608 -13.928 6.265 1.00 0.00 75 ARG A CA 13
ATOM 16788 C C . ARG A 1 75 ? -7.939 -14.789 7.332 1.00 0.00 75 ARG A C 13
ATOM 16789 O O . ARG A 1 75 ? -8.547 -15.116 8.351 1.00 0.00 75 ARG A O 13
ATOM 16810 N N . MET A 1 76 ? -6.683 -15.152 7.091 1.00 0.00 76 MET A N 13
ATOM 16811 C CA . MET A 1 76 ? -5.932 -15.974 8.032 1.00 0.00 76 MET A CA 13
ATOM 16812 C C . MET A 1 76 ? -5.258 -15.108 9.093 1.00 0.00 76 MET A C 13
ATOM 16813 O O . MET A 1 76 ? -4.211 -15.469 9.629 1.00 0.00 76 MET A O 13
ATOM 16827 N N . ALA A 1 77 ? -5.866 -13.964 9.390 1.00 0.00 77 ALA A N 13
ATOM 16828 C CA . ALA A 1 77 ? -5.326 -13.049 10.387 1.00 0.00 77 ALA A CA 13
ATOM 16829 C C . ALA A 1 77 ? -6.224 -12.984 11.617 1.00 0.00 77 ALA A C 13
ATOM 16830 O O . ALA A 1 77 ? -6.462 -11.909 12.167 1.00 0.00 77 ALA A O 13
ATOM 16837 N N . GLN A 1 78 ? -6.721 -14.141 12.043 1.00 0.00 78 GLN A N 13
ATOM 16838 C CA . GLN A 1 78 ? -7.595 -14.214 13.208 1.00 0.00 78 GLN A CA 13
ATOM 16839 C C . GLN A 1 78 ? -6.994 -15.112 14.284 1.00 0.00 78 GLN A C 13
ATOM 16840 O O . GLN A 1 78 ? -6.487 -16.196 13.992 1.00 0.00 78 GLN A O 13
ATOM 16854 N N . LYS A 1 79 ? -7.053 -14.655 15.530 1.00 0.00 79 LYS A N 13
ATOM 16855 C CA . LYS A 1 79 ? -6.516 -15.416 16.651 1.00 0.00 79 LYS A CA 13
ATOM 16856 C C . LYS A 1 79 ? -7.530 -15.502 17.787 1.00 0.00 79 LYS A C 13
ATOM 16857 O O . LYS A 1 79 ? -7.167 -15.730 18.940 1.00 0.00 79 LYS A O 13
ATOM 16876 N N . ASN A 1 80 ? -8.803 -15.318 17.452 1.00 0.00 80 ASN A N 13
ATOM 16877 C CA . ASN A 1 80 ? -9.871 -15.376 18.445 1.00 0.00 80 ASN A CA 13
ATOM 16878 C C . ASN A 1 80 ? -11.117 -16.038 17.866 1.00 0.00 80 ASN A C 13
ATOM 16879 O O . ASN A 1 80 ? -11.187 -16.308 16.667 1.00 0.00 80 ASN A O 13
ATOM 16890 N N . GLN A 1 81 ? -12.097 -16.297 18.726 1.00 0.00 81 GLN A N 13
ATOM 16891 C CA . GLN A 1 81 ? -13.340 -16.928 18.299 1.00 0.00 81 GLN A CA 13
ATOM 16892 C C . GLN A 1 81 ? -14.408 -15.880 18.001 1.00 0.00 81 GLN A C 13
ATOM 16893 O O . GLN A 1 81 ? -14.460 -14.831 18.643 1.00 0.00 81 GLN A O 13
ATOM 16907 N N . LYS A 1 82 ? -15.259 -16.172 17.023 1.00 0.00 82 LYS A N 13
ATOM 16908 C CA . LYS A 1 82 ? -16.327 -15.256 16.640 1.00 0.00 82 LYS A CA 13
ATOM 16909 C C . LYS A 1 82 ? -17.528 -16.021 16.092 1.00 0.00 82 LYS A C 13
ATOM 16910 O O . LYS A 1 82 ? -17.390 -17.137 15.593 1.00 0.00 82 LYS A O 13
ATOM 16929 N N . SER A 1 83 ? -18.705 -15.411 16.187 1.00 0.00 83 SER A N 13
ATOM 16930 C CA . SER A 1 83 ? -19.931 -16.035 15.702 1.00 0.00 83 SER A CA 13
ATOM 16931 C C . SER A 1 83 ? -20.043 -15.907 14.186 1.00 0.00 83 SER A C 13
ATOM 16932 O O . SER A 1 83 ? -20.176 -16.902 13.476 1.00 0.00 83 SER A O 13
ATOM 16940 N N . GLY A 1 84 ? -19.990 -14.671 13.698 1.00 0.00 84 GLY A N 13
ATOM 16941 C CA . GLY A 1 84 ? -20.088 -14.433 12.269 1.00 0.00 84 GLY A CA 13
ATOM 16942 C C . GLY A 1 84 ? -21.382 -13.746 11.883 1.00 0.00 84 GLY A C 13
ATOM 16943 O O . GLY A 1 84 ? -21.520 -12.527 11.995 1.00 0.00 84 GLY A O 13
ATOM 16947 N N . PRO A 1 85 ? -22.360 -14.536 11.415 1.00 0.00 85 PRO A N 13
ATOM 16948 C CA . PRO A 1 85 ? -23.667 -14.017 11.000 1.00 0.00 85 PRO A CA 13
ATOM 16949 C C . PRO A 1 85 ? -24.496 -13.525 12.181 1.00 0.00 85 PRO A C 13
ATOM 16950 O O . PRO A 1 85 ? -24.110 -13.696 13.338 1.00 0.00 85 PRO A O 13
ATOM 16961 N N . SER A 1 86 ? -25.638 -12.913 11.883 1.00 0.00 86 SER A N 13
ATOM 16962 C CA . SER A 1 86 ? -26.521 -12.393 12.920 1.00 0.00 86 SER A CA 13
ATOM 16963 C C . SER A 1 86 ? -27.293 -13.524 13.594 1.00 0.00 86 SER A C 13
ATOM 16964 O O . SER A 1 86 ? -27.423 -13.558 14.817 1.00 0.00 86 SER A O 13
ATOM 16972 N N . SER A 1 87 ? -27.802 -14.448 12.786 1.00 0.00 87 SER A N 13
ATOM 16973 C CA . SER A 1 87 ? -28.565 -15.578 13.302 1.00 0.00 87 SER A CA 13
ATOM 16974 C C . SER A 1 87 ? -27.767 -16.334 14.360 1.00 0.00 87 SER A C 13
ATOM 16975 O O . SER A 1 87 ? -28.235 -16.536 15.480 1.00 0.00 87 SER A O 13
ATOM 16983 N N . GLY A 1 88 ? -26.557 -16.749 13.996 1.00 0.00 88 GLY A N 13
ATOM 16984 C CA . GLY A 1 88 ? -25.713 -17.478 14.924 1.00 0.00 88 GLY A CA 13
ATOM 16985 C C . GLY A 1 88 ? -24.253 -17.087 14.809 1.00 0.00 88 GLY A C 13
ATOM 16986 O O . GLY A 1 88 ? -23.502 -17.774 14.118 1.00 0.00 88 GLY A O 13
ATOM 16992 N N . GLY A 1 1 ? -3.511 26.781 17.933 1.00 0.00 1 GLY A N 14
ATOM 16993 C CA . GLY A 1 1 ? -2.302 26.017 17.690 1.00 0.00 1 GLY A CA 14
ATOM 16994 C C . GLY A 1 1 ? -1.080 26.646 18.330 1.00 0.00 1 GLY A C 14
ATOM 16995 O O . GLY A 1 1 ? -1.163 27.728 18.910 1.00 0.00 1 GLY A O 14
ATOM 16999 N N . SER A 1 2 ? 0.057 25.966 18.225 1.00 0.00 2 SER A N 14
ATOM 17000 C CA . SER A 1 2 ? 1.300 26.463 18.803 1.00 0.00 2 SER A CA 14
ATOM 17001 C C . SER A 1 2 ? 2.126 27.207 17.759 1.00 0.00 2 SER A C 14
ATOM 17002 O O . SER A 1 2 ? 2.114 26.859 16.578 1.00 0.00 2 SER A O 14
ATOM 17010 N N . SER A 1 3 ? 2.843 28.235 18.203 1.00 0.00 3 SER A N 14
ATOM 17011 C CA . SER A 1 3 ? 3.672 29.032 17.307 1.00 0.00 3 SER A CA 14
ATOM 17012 C C . SER A 1 3 ? 4.781 28.183 16.692 1.00 0.00 3 SER A C 14
ATOM 17013 O O . SER A 1 3 ? 4.962 28.164 15.475 1.00 0.00 3 SER A O 14
ATOM 17021 N N . GLY A 1 4 ? 5.521 27.480 17.544 1.00 0.00 4 GLY A N 14
ATOM 17022 C CA . GLY A 1 4 ? 6.602 26.638 17.068 1.00 0.00 4 GLY A CA 14
ATOM 17023 C C . GLY A 1 4 ? 7.706 27.434 16.399 1.00 0.00 4 GLY A C 14
ATOM 17024 O O . GLY A 1 4 ? 7.458 28.502 15.839 1.00 0.00 4 GLY A O 14
ATOM 17028 N N . SER A 1 5 ? 8.928 26.915 16.459 1.00 0.00 5 SER A N 14
ATOM 17029 C CA . SER A 1 5 ? 10.074 27.587 15.860 1.00 0.00 5 SER A CA 14
ATOM 17030 C C . SER A 1 5 ? 9.671 28.310 14.578 1.00 0.00 5 SER A C 14
ATOM 17031 O O . SER A 1 5 ? 9.887 29.514 14.437 1.00 0.00 5 SER A O 14
ATOM 17039 N N . SER A 1 6 ? 9.083 27.566 13.647 1.00 0.00 6 SER A N 14
ATOM 17040 C CA . SER A 1 6 ? 8.653 28.134 12.374 1.00 0.00 6 SER A CA 14
ATOM 17041 C C . SER A 1 6 ? 7.260 28.745 12.496 1.00 0.00 6 SER A C 14
ATOM 17042 O O . SER A 1 6 ? 6.522 28.453 13.436 1.00 0.00 6 SER A O 14
ATOM 17050 N N . GLY A 1 7 ? 6.907 29.595 11.536 1.00 0.00 7 GLY A N 14
ATOM 17051 C CA . GLY A 1 7 ? 5.605 30.235 11.554 1.00 0.00 7 GLY A CA 14
ATOM 17052 C C . GLY A 1 7 ? 5.145 30.651 10.170 1.00 0.00 7 GLY A C 14
ATOM 17053 O O . GLY A 1 7 ? 4.727 31.790 9.964 1.00 0.00 7 GLY A O 14
ATOM 17057 N N . ALA A 1 8 ? 5.223 29.725 9.219 1.00 0.00 8 ALA A N 14
ATOM 17058 C CA . ALA A 1 8 ? 4.811 30.002 7.849 1.00 0.00 8 ALA A CA 14
ATOM 17059 C C . ALA A 1 8 ? 3.426 29.429 7.566 1.00 0.00 8 ALA A C 14
ATOM 17060 O O . ALA A 1 8 ? 2.922 28.596 8.319 1.00 0.00 8 ALA A O 14
ATOM 17067 N N . ASP A 1 9 ? 2.816 29.881 6.476 1.00 0.00 9 ASP A N 14
ATOM 17068 C CA . ASP A 1 9 ? 1.489 29.413 6.093 1.00 0.00 9 ASP A CA 14
ATOM 17069 C C . ASP A 1 9 ? 1.579 28.381 4.973 1.00 0.00 9 ASP A C 14
ATOM 17070 O O . ASP A 1 9 ? 2.281 28.585 3.983 1.00 0.00 9 ASP A O 14
ATOM 17079 N N . ASP A 1 10 ? 0.864 27.274 5.137 1.00 0.00 10 ASP A N 14
ATOM 17080 C CA . ASP A 1 10 ? 0.863 26.209 4.140 1.00 0.00 10 ASP A CA 14
ATOM 17081 C C . ASP A 1 10 ? -0.537 25.999 3.572 1.00 0.00 10 ASP A C 14
ATOM 17082 O O . ASP A 1 10 ? -1.490 25.761 4.314 1.00 0.00 10 ASP A O 14
ATOM 17091 N N . PHE A 1 11 ? -0.653 26.089 2.251 1.00 0.00 11 PHE A N 14
ATOM 17092 C CA . PHE A 1 11 ? -1.937 25.911 1.583 1.00 0.00 11 PHE A CA 14
ATOM 17093 C C . PHE A 1 11 ? -2.170 24.443 1.235 1.00 0.00 11 PHE A C 14
ATOM 17094 O O . PHE A 1 11 ? -3.299 23.956 1.274 1.00 0.00 11 PHE A O 14
ATOM 17111 N N . ALA A 1 12 ? -1.092 23.744 0.895 1.00 0.00 12 ALA A N 14
ATOM 17112 C CA . ALA A 1 12 ? -1.177 22.332 0.541 1.00 0.00 12 ALA A CA 14
ATOM 17113 C C . ALA A 1 12 ? -2.222 21.616 1.391 1.00 0.00 12 ALA A C 14
ATOM 17114 O O . ALA A 1 12 ? -2.834 20.645 0.949 1.00 0.00 12 ALA A O 14
ATOM 17121 N N . MET A 1 13 ? -2.419 22.102 2.612 1.00 0.00 13 MET A N 14
ATOM 17122 C CA . MET A 1 13 ? -3.390 21.507 3.523 1.00 0.00 13 MET A CA 14
ATOM 17123 C C . MET A 1 13 ? -4.599 20.978 2.758 1.00 0.00 13 MET A C 14
ATOM 17124 O O . MET A 1 13 ? -4.973 19.814 2.899 1.00 0.00 13 MET A O 14
ATOM 17138 N N . GLU A 1 14 ? -5.207 21.841 1.950 1.00 0.00 14 GLU A N 14
ATOM 17139 C CA . GLU A 1 14 ? -6.374 21.459 1.164 1.00 0.00 14 GLU A CA 14
ATOM 17140 C C . GLU A 1 14 ? -6.039 20.316 0.211 1.00 0.00 14 GLU A C 14
ATOM 17141 O O . GLU A 1 14 ? -6.593 19.222 0.319 1.00 0.00 14 GLU A O 14
ATOM 17153 N N . MET A 1 15 ? -5.129 20.578 -0.721 1.00 0.00 15 MET A N 14
ATOM 17154 C CA . MET A 1 15 ? -4.720 19.571 -1.693 1.00 0.00 15 MET A CA 14
ATOM 17155 C C . MET A 1 15 ? -4.726 18.179 -1.069 1.00 0.00 15 MET A C 14
ATOM 17156 O O . MET A 1 15 ? -5.402 17.273 -1.555 1.00 0.00 15 MET A O 14
ATOM 17170 N N . GLY A 1 16 ? -3.968 18.015 0.011 1.00 0.00 16 GLY A N 14
ATOM 17171 C CA . GLY A 1 16 ? -3.902 16.731 0.683 1.00 0.00 16 GLY A CA 14
ATOM 17172 C C . GLY A 1 16 ? -2.953 15.767 -0.002 1.00 0.00 16 GLY A C 14
ATOM 17173 O O . GLY A 1 16 ? -3.381 14.757 -0.564 1.00 0.00 16 GLY A O 14
ATOM 17177 N N . LEU A 1 17 ? -1.663 16.078 0.043 1.00 0.00 17 LEU A N 14
ATOM 17178 C CA . LEU A 1 17 ? -0.650 15.232 -0.580 1.00 0.00 17 LEU A CA 14
ATOM 17179 C C . LEU A 1 17 ? 0.384 14.775 0.444 1.00 0.00 17 LEU A C 14
ATOM 17180 O O . LEU A 1 17 ? 1.509 14.425 0.091 1.00 0.00 17 LEU A O 14
ATOM 17196 N N . ALA A 1 18 ? -0.008 14.780 1.715 1.00 0.00 18 ALA A N 14
ATOM 17197 C CA . ALA A 1 18 ? 0.883 14.363 2.790 1.00 0.00 18 ALA A CA 14
ATOM 17198 C C . ALA A 1 18 ? 0.450 13.022 3.373 1.00 0.00 18 ALA A C 14
ATOM 17199 O O . ALA A 1 18 ? -0.743 12.759 3.530 1.00 0.00 18 ALA A O 14
ATOM 17206 N N . CYS A 1 19 ? 1.425 12.178 3.692 1.00 0.00 19 CYS A N 14
ATOM 17207 C CA . CYS A 1 19 ? 1.144 10.864 4.257 1.00 0.00 19 CYS A CA 14
ATOM 17208 C C . CYS A 1 19 ? 0.441 10.990 5.606 1.00 0.00 19 CYS A C 14
ATOM 17209 O O . CYS A 1 19 ? 0.138 12.094 6.059 1.00 0.00 19 CYS A O 14
ATOM 17216 N N . VAL A 1 20 ? 0.184 9.851 6.242 1.00 0.00 20 VAL A N 14
ATOM 17217 C CA . VAL A 1 20 ? -0.483 9.834 7.539 1.00 0.00 20 VAL A CA 14
ATOM 17218 C C . VAL A 1 20 ? 0.500 9.505 8.657 1.00 0.00 20 VAL A C 14
ATOM 17219 O O . VAL A 1 20 ? 0.226 9.753 9.831 1.00 0.00 20 VAL A O 14
ATOM 17232 N N . VAL A 1 21 ? 1.647 8.946 8.284 1.00 0.00 21 VAL A N 14
ATOM 17233 C CA . VAL A 1 21 ? 2.673 8.585 9.255 1.00 0.00 21 VAL A CA 14
ATOM 17234 C C . VAL A 1 21 ? 3.308 9.826 9.871 1.00 0.00 21 VAL A C 14
ATOM 17235 O O . VAL A 1 21 ? 3.027 10.178 11.017 1.00 0.00 21 VAL A O 14
ATOM 17248 N N . CYS A 1 22 ? 4.167 10.487 9.102 1.00 0.00 22 CYS A N 14
ATOM 17249 C CA . CYS A 1 22 ? 4.844 11.691 9.571 1.00 0.00 22 CYS A CA 14
ATOM 17250 C C . CYS A 1 22 ? 4.035 12.938 9.228 1.00 0.00 22 CYS A C 14
ATOM 17251 O O . CYS A 1 22 ? 4.311 14.027 9.732 1.00 0.00 22 CYS A O 14
ATOM 17258 N N . ARG A 1 23 ? 3.035 12.771 8.369 1.00 0.00 23 ARG A N 14
ATOM 17259 C CA . ARG A 1 23 ? 2.186 13.883 7.958 1.00 0.00 23 ARG A CA 14
ATOM 17260 C C . ARG A 1 23 ? 2.997 14.939 7.212 1.00 0.00 23 ARG A C 14
ATOM 17261 O O . ARG A 1 23 ? 2.938 16.124 7.537 1.00 0.00 23 ARG A O 14
ATOM 17282 N N . GLN A 1 24 ? 3.752 14.499 6.210 1.00 0.00 24 GLN A N 14
ATOM 17283 C CA . GLN A 1 24 ? 4.575 15.406 5.419 1.00 0.00 24 GLN A CA 14
ATOM 17284 C C . GLN A 1 24 ? 4.382 15.155 3.928 1.00 0.00 24 GLN A C 14
ATOM 17285 O O . GLN A 1 24 ? 3.709 14.205 3.530 1.00 0.00 24 GLN A O 14
ATOM 17299 N N . MET A 1 25 ? 4.977 16.014 3.106 1.00 0.00 25 MET A N 14
ATOM 17300 C CA . MET A 1 25 ? 4.871 15.885 1.658 1.00 0.00 25 MET A CA 14
ATOM 17301 C C . MET A 1 25 ? 6.233 15.594 1.036 1.00 0.00 25 MET A C 14
ATOM 17302 O O . MET A 1 25 ? 6.330 15.257 -0.144 1.00 0.00 25 MET A O 14
ATOM 17316 N N . THR A 1 26 ? 7.285 15.727 1.839 1.00 0.00 26 THR A N 14
ATOM 17317 C CA . THR A 1 26 ? 8.642 15.480 1.367 1.00 0.00 26 THR A CA 14
ATOM 17318 C C . THR A 1 26 ? 8.731 14.156 0.617 1.00 0.00 26 THR A C 14
ATOM 17319 O O . THR A 1 26 ? 8.338 13.111 1.134 1.00 0.00 26 THR A O 14
ATOM 17330 N N . VAL A 1 27 ? 9.251 14.207 -0.605 1.00 0.00 27 VAL A N 14
ATOM 17331 C CA . VAL A 1 27 ? 9.394 13.011 -1.426 1.00 0.00 27 VAL A CA 14
ATOM 17332 C C . VAL A 1 27 ? 10.680 13.055 -2.244 1.00 0.00 27 VAL A C 14
ATOM 17333 O O . VAL A 1 27 ? 11.473 13.989 -2.122 1.00 0.00 27 VAL A O 14
ATOM 17346 N N . ALA A 1 28 ? 10.880 12.040 -3.077 1.00 0.00 28 ALA A N 14
ATOM 17347 C CA . ALA A 1 28 ? 12.069 11.964 -3.918 1.00 0.00 28 ALA A CA 14
ATOM 17348 C C . ALA A 1 28 ? 11.861 10.996 -5.077 1.00 0.00 28 ALA A C 14
ATOM 17349 O O . ALA A 1 28 ? 10.928 10.192 -5.067 1.00 0.00 28 ALA A O 14
ATOM 17356 N N . SER A 1 29 ? 12.735 11.078 -6.075 1.00 0.00 29 SER A N 14
ATOM 17357 C CA . SER A 1 29 ? 12.644 10.211 -7.244 1.00 0.00 29 SER A CA 14
ATOM 17358 C C . SER A 1 29 ? 12.201 8.806 -6.846 1.00 0.00 29 SER A C 14
ATOM 17359 O O . SER A 1 29 ? 11.399 8.178 -7.534 1.00 0.00 29 SER A O 14
ATOM 17367 N N . GLY A 1 30 ? 12.733 8.320 -5.728 1.00 0.00 30 GLY A N 14
ATOM 17368 C CA . GLY A 1 30 ? 12.382 6.993 -5.257 1.00 0.00 30 GLY A CA 14
ATOM 17369 C C . GLY A 1 30 ? 11.426 7.029 -4.081 1.00 0.00 30 GLY A C 14
ATOM 17370 O O . GLY A 1 30 ? 10.456 6.274 -4.038 1.00 0.00 30 GLY A O 14
ATOM 17374 N N . ASN A 1 31 ? 11.700 7.909 -3.124 1.00 0.00 31 ASN A N 14
ATOM 17375 C CA . ASN A 1 31 ? 10.858 8.040 -1.940 1.00 0.00 31 ASN A CA 14
ATOM 17376 C C . ASN A 1 31 ? 9.629 8.892 -2.239 1.00 0.00 31 ASN A C 14
ATOM 17377 O O . ASN A 1 31 ? 9.580 10.071 -1.888 1.00 0.00 31 ASN A O 14
ATOM 17388 N N . GLN A 1 32 ? 8.639 8.288 -2.888 1.00 0.00 32 GLN A N 14
ATOM 17389 C CA . GLN A 1 32 ? 7.410 8.992 -3.233 1.00 0.00 32 GLN A CA 14
ATOM 17390 C C . GLN A 1 32 ? 6.294 8.653 -2.251 1.00 0.00 32 GLN A C 14
ATOM 17391 O O . GLN A 1 32 ? 6.514 7.951 -1.263 1.00 0.00 32 GLN A O 14
ATOM 17405 N N . LEU A 1 33 ? 5.096 9.156 -2.528 1.00 0.00 33 LEU A N 14
ATOM 17406 C CA . LEU A 1 33 ? 3.944 8.906 -1.669 1.00 0.00 33 LEU A CA 14
ATOM 17407 C C . LEU A 1 33 ? 3.008 7.879 -2.297 1.00 0.00 33 LEU A C 14
ATOM 17408 O O . LEU A 1 33 ? 3.090 7.598 -3.493 1.00 0.00 33 LEU A O 14
ATOM 17424 N N . VAL A 1 34 ? 2.117 7.322 -1.483 1.00 0.00 34 VAL A N 14
ATOM 17425 C CA . VAL A 1 34 ? 1.163 6.327 -1.959 1.00 0.00 34 VAL A CA 14
ATOM 17426 C C . VAL A 1 34 ? -0.221 6.565 -1.365 1.00 0.00 34 VAL A C 14
ATOM 17427 O O . VAL A 1 34 ? -0.351 7.107 -0.268 1.00 0.00 34 VAL A O 14
ATOM 17440 N N . GLU A 1 35 ? -1.252 6.156 -2.099 1.00 0.00 35 GLU A N 14
ATOM 17441 C CA . GLU A 1 35 ? -2.627 6.326 -1.644 1.00 0.00 35 GLU A CA 14
ATOM 17442 C C . GLU A 1 35 ? -3.359 4.987 -1.615 1.00 0.00 35 GLU A C 14
ATOM 17443 O O . GLU A 1 35 ? -3.454 4.297 -2.630 1.00 0.00 35 GLU A O 14
ATOM 17455 N N . CYS A 1 36 ? -3.875 4.627 -0.445 1.00 0.00 36 CYS A N 14
ATOM 17456 C CA . CYS A 1 36 ? -4.598 3.372 -0.281 1.00 0.00 36 CYS A CA 14
ATOM 17457 C C . CYS A 1 36 ? -5.906 3.391 -1.068 1.00 0.00 36 CYS A C 14
ATOM 17458 O O . CYS A 1 36 ? -6.370 4.448 -1.493 1.00 0.00 36 CYS A O 14
ATOM 17465 N N . GLN A 1 37 ? -6.494 2.214 -1.256 1.00 0.00 37 GLN A N 14
ATOM 17466 C CA . GLN A 1 37 ? -7.747 2.096 -1.992 1.00 0.00 37 GLN A CA 14
ATOM 17467 C C . GLN A 1 37 ? -8.919 1.878 -1.039 1.00 0.00 37 GLN A C 14
ATOM 17468 O O . GLN A 1 37 ? -10.044 2.287 -1.322 1.00 0.00 37 GLN A O 14
ATOM 17482 N N . GLU A 1 38 ? -8.645 1.231 0.089 1.00 0.00 38 GLU A N 14
ATOM 17483 C CA . GLU A 1 38 ? -9.678 0.959 1.082 1.00 0.00 38 GLU A CA 14
ATOM 17484 C C . GLU A 1 38 ? -9.872 2.156 2.008 1.00 0.00 38 GLU A C 14
ATOM 17485 O O . GLU A 1 38 ? -10.947 2.755 2.050 1.00 0.00 38 GLU A O 14
ATOM 17497 N N . CYS A 1 39 ? -8.824 2.499 2.750 1.00 0.00 39 CYS A N 14
ATOM 17498 C CA . CYS A 1 39 ? -8.878 3.624 3.676 1.00 0.00 39 CYS A CA 14
ATOM 17499 C C . CYS A 1 39 ? -8.639 4.942 2.946 1.00 0.00 39 CYS A C 14
ATOM 17500 O O . CYS A 1 39 ? -9.065 6.004 3.403 1.00 0.00 39 CYS A O 14
ATOM 17507 N N . HIS A 1 40 ? -7.957 4.867 1.807 1.00 0.00 40 HIS A N 14
ATOM 17508 C CA . HIS A 1 40 ? -7.662 6.054 1.013 1.00 0.00 40 HIS A CA 14
ATOM 17509 C C . HIS A 1 40 ? -6.728 6.995 1.767 1.00 0.00 40 HIS A C 14
ATOM 17510 O O . HIS A 1 40 ? -6.827 8.215 1.642 1.00 0.00 40 HIS A O 14
ATOM 17525 N N . ASN A 1 41 ? -5.823 6.419 2.552 1.00 0.00 41 ASN A N 14
ATOM 17526 C CA . ASN A 1 41 ? -4.872 7.207 3.328 1.00 0.00 41 ASN A CA 14
ATOM 17527 C C . ASN A 1 41 ? -3.528 7.299 2.611 1.00 0.00 41 ASN A C 14
ATOM 17528 O O . ASN A 1 41 ? -3.124 6.373 1.906 1.00 0.00 41 ASN A O 14
ATOM 17539 N N . LEU A 1 42 ? -2.840 8.419 2.798 1.00 0.00 42 LEU A N 14
ATOM 17540 C CA . LEU A 1 42 ? -1.540 8.632 2.170 1.00 0.00 42 LEU A CA 14
ATOM 17541 C C . LEU A 1 42 ? -0.424 8.016 3.007 1.00 0.00 42 LEU A C 14
ATOM 17542 O O . LEU A 1 42 ? -0.298 8.301 4.198 1.00 0.00 42 LEU A O 14
ATOM 17558 N N . TYR A 1 43 ? 0.385 7.172 2.376 1.00 0.00 43 TYR A N 14
ATOM 17559 C CA . TYR A 1 43 ? 1.491 6.516 3.063 1.00 0.00 43 TYR A CA 14
ATOM 17560 C C . TYR A 1 43 ? 2.780 6.630 2.254 1.00 0.00 43 TYR A C 14
ATOM 17561 O O . TYR A 1 43 ? 2.863 6.144 1.125 1.00 0.00 43 TYR A O 14
ATOM 17579 N N . HIS A 1 44 ? 3.783 7.276 2.839 1.00 0.00 44 HIS A N 14
ATOM 17580 C CA . HIS A 1 44 ? 5.069 7.454 2.174 1.00 0.00 44 HIS A CA 14
ATOM 17581 C C . HIS A 1 44 ? 5.734 6.106 1.908 1.00 0.00 44 HIS A C 14
ATOM 17582 O O . HIS A 1 44 ? 5.886 5.289 2.815 1.00 0.00 44 HIS A O 14
ATOM 17596 N N . GLN A 1 45 ? 6.127 5.883 0.658 1.00 0.00 45 GLN A N 14
ATOM 17597 C CA . GLN A 1 45 ? 6.774 4.634 0.273 1.00 0.00 45 GLN A CA 14
ATOM 17598 C C . GLN A 1 45 ? 7.733 4.160 1.359 1.00 0.00 45 GLN A C 14
ATOM 17599 O O . GLN A 1 45 ? 8.018 2.968 1.473 1.00 0.00 45 GLN A O 14
ATOM 17613 N N . ASP A 1 46 ? 8.229 5.101 2.155 1.00 0.00 46 ASP A N 14
ATOM 17614 C CA . ASP A 1 46 ? 9.156 4.780 3.234 1.00 0.00 46 ASP A CA 14
ATOM 17615 C C . ASP A 1 46 ? 8.419 4.644 4.562 1.00 0.00 46 ASP A C 14
ATOM 17616 O O . ASP A 1 46 ? 8.385 3.567 5.159 1.00 0.00 46 ASP A O 14
ATOM 17625 N N . CYS A 1 47 ? 7.829 5.743 5.021 1.00 0.00 47 CYS A N 14
ATOM 17626 C CA . CYS A 1 47 ? 7.094 5.748 6.280 1.00 0.00 47 CYS A CA 14
ATOM 17627 C C . CYS A 1 47 ? 6.361 4.426 6.487 1.00 0.00 47 CYS A C 14
ATOM 17628 O O . CYS A 1 47 ? 6.309 3.900 7.600 1.00 0.00 47 CYS A O 14
ATOM 17635 N N . HIS A 1 48 ? 5.797 3.893 5.408 1.00 0.00 48 HIS A N 14
ATOM 17636 C CA . HIS A 1 48 ? 5.068 2.631 5.471 1.00 0.00 48 HIS A CA 14
ATOM 17637 C C . HIS A 1 48 ? 5.987 1.493 5.906 1.00 0.00 48 HIS A C 14
ATOM 17638 O O . HIS A 1 48 ? 7.205 1.566 5.739 1.00 0.00 48 HIS A O 14
ATOM 17653 N N . LYS A 1 49 ? 5.397 0.443 6.467 1.00 0.00 49 LYS A N 14
ATOM 17654 C CA . LYS A 1 49 ? 6.162 -0.710 6.926 1.00 0.00 49 LYS A CA 14
ATOM 17655 C C . LYS A 1 49 ? 6.902 -1.369 5.767 1.00 0.00 49 LYS A C 14
ATOM 17656 O O . LYS A 1 49 ? 8.130 -1.334 5.684 1.00 0.00 49 LYS A O 14
ATOM 17675 N N . PRO A 1 50 ? 6.141 -1.982 4.849 1.00 0.00 50 PRO A N 14
ATOM 17676 C CA . PRO A 1 50 ? 6.704 -2.658 3.677 1.00 0.00 50 PRO A CA 14
ATOM 17677 C C . PRO A 1 50 ? 7.298 -1.677 2.671 1.00 0.00 50 PRO A C 14
ATOM 17678 O O . PRO A 1 50 ? 6.569 -0.944 2.003 1.00 0.00 50 PRO A O 14
ATOM 17689 N N . GLN A 1 51 ? 8.623 -1.670 2.569 1.00 0.00 51 GLN A N 14
ATOM 17690 C CA . GLN A 1 51 ? 9.313 -0.778 1.645 1.00 0.00 51 GLN A CA 14
ATOM 17691 C C . GLN A 1 51 ? 8.659 -0.810 0.267 1.00 0.00 51 GLN A C 14
ATOM 17692 O O . GLN A 1 51 ? 8.868 -1.742 -0.509 1.00 0.00 51 GLN A O 14
ATOM 17706 N N . VAL A 1 52 ? 7.865 0.214 -0.029 1.00 0.00 52 VAL A N 14
ATOM 17707 C CA . VAL A 1 52 ? 7.180 0.303 -1.313 1.00 0.00 52 VAL A CA 14
ATOM 17708 C C . VAL A 1 52 ? 8.161 0.612 -2.439 1.00 0.00 52 VAL A C 14
ATOM 17709 O O . VAL A 1 52 ? 9.095 1.396 -2.266 1.00 0.00 52 VAL A O 14
ATOM 17722 N N . THR A 1 53 ? 7.944 -0.009 -3.594 1.00 0.00 53 THR A N 14
ATOM 17723 C CA . THR A 1 53 ? 8.809 0.199 -4.748 1.00 0.00 53 THR A CA 14
ATOM 17724 C C . THR A 1 53 ? 8.176 1.167 -5.742 1.00 0.00 53 THR A C 14
ATOM 17725 O O . THR A 1 53 ? 7.002 1.517 -5.621 1.00 0.00 53 THR A O 14
ATOM 17736 N N . ASP A 1 54 ? 8.962 1.596 -6.724 1.00 0.00 54 ASP A N 14
ATOM 17737 C CA . ASP A 1 54 ? 8.478 2.523 -7.740 1.00 0.00 54 ASP A CA 14
ATOM 17738 C C . ASP A 1 54 ? 7.525 1.823 -8.705 1.00 0.00 54 ASP A C 14
ATOM 17739 O O . ASP A 1 54 ? 6.474 2.359 -9.055 1.00 0.00 54 ASP A O 14
ATOM 17748 N N . LYS A 1 55 ? 7.901 0.623 -9.132 1.00 0.00 55 LYS A N 14
ATOM 17749 C CA . LYS A 1 55 ? 7.082 -0.152 -10.056 1.00 0.00 55 LYS A CA 14
ATOM 17750 C C . LYS A 1 55 ? 5.616 -0.127 -9.636 1.00 0.00 55 LYS A C 14
ATOM 17751 O O . LYS A 1 55 ? 4.719 -0.238 -10.472 1.00 0.00 55 LYS A O 14
ATOM 17770 N N . GLU A 1 56 ? 5.380 0.021 -8.336 1.00 0.00 56 GLU A N 14
ATOM 17771 C CA . GLU A 1 56 ? 4.022 0.061 -7.806 1.00 0.00 56 GLU A CA 14
ATOM 17772 C C . GLU A 1 56 ? 3.380 1.422 -8.058 1.00 0.00 56 GLU A C 14
ATOM 17773 O O . GLU A 1 56 ? 2.473 1.551 -8.882 1.00 0.00 56 GLU A O 14
ATOM 17785 N N . VAL A 1 57 ? 3.856 2.436 -7.343 1.00 0.00 57 VAL A N 14
ATOM 17786 C CA . VAL A 1 57 ? 3.330 3.788 -7.488 1.00 0.00 57 VAL A CA 14
ATOM 17787 C C . VAL A 1 57 ? 3.138 4.148 -8.957 1.00 0.00 57 VAL A C 14
ATOM 17788 O O . VAL A 1 57 ? 2.290 4.971 -9.300 1.00 0.00 57 VAL A O 14
ATOM 17801 N N . ASN A 1 58 ? 3.933 3.526 -9.822 1.00 0.00 58 ASN A N 14
ATOM 17802 C CA . ASN A 1 58 ? 3.851 3.780 -11.256 1.00 0.00 58 ASN A CA 14
ATOM 17803 C C . ASN A 1 58 ? 2.599 3.143 -11.851 1.00 0.00 58 ASN A C 14
ATOM 17804 O O . ASN A 1 58 ? 1.822 3.803 -12.541 1.00 0.00 58 ASN A O 14
ATOM 17815 N N . ASP A 1 59 ? 2.410 1.857 -11.578 1.00 0.00 59 ASP A N 14
ATOM 17816 C CA . ASP A 1 59 ? 1.252 1.130 -12.085 1.00 0.00 59 ASP A CA 14
ATOM 17817 C C . ASP A 1 59 ? -0.040 1.872 -11.761 1.00 0.00 59 ASP A C 14
ATOM 17818 O O . ASP A 1 59 ? -0.486 1.921 -10.614 1.00 0.00 59 ASP A O 14
ATOM 17827 N N . PRO A 1 60 ? -0.657 2.466 -12.793 1.00 0.00 60 PRO A N 14
ATOM 17828 C CA . PRO A 1 60 ? -1.907 3.218 -12.642 1.00 0.00 60 PRO A CA 14
ATOM 17829 C C . PRO A 1 60 ? -3.093 2.313 -12.327 1.00 0.00 60 PRO A C 14
ATOM 17830 O O . PRO A 1 60 ? -4.086 2.755 -11.750 1.00 0.00 60 PRO A O 14
ATOM 17841 N N . ARG A 1 61 ? -2.982 1.045 -12.710 1.00 0.00 61 ARG A N 14
ATOM 17842 C CA . ARG A 1 61 ? -4.047 0.079 -12.469 1.00 0.00 61 ARG A CA 14
ATOM 17843 C C . ARG A 1 61 ? -3.657 -0.894 -11.359 1.00 0.00 61 ARG A C 14
ATOM 17844 O O . ARG A 1 61 ? -4.111 -2.038 -11.334 1.00 0.00 61 ARG A O 14
ATOM 17865 N N . LEU A 1 62 ? -2.812 -0.431 -10.444 1.00 0.00 62 LEU A N 14
ATOM 17866 C CA . LEU A 1 62 ? -2.360 -1.260 -9.332 1.00 0.00 62 LEU A CA 14
ATOM 17867 C C . LEU A 1 62 ? -3.184 -0.985 -8.078 1.00 0.00 62 LEU A C 14
ATOM 17868 O O . LEU A 1 62 ? -3.587 0.150 -7.823 1.00 0.00 62 LEU A O 14
ATOM 17884 N N . VAL A 1 63 ? -3.430 -2.032 -7.297 1.00 0.00 63 VAL A N 14
ATOM 17885 C CA . VAL A 1 63 ? -4.203 -1.904 -6.067 1.00 0.00 63 VAL A CA 14
ATOM 17886 C C . VAL A 1 63 ? -3.297 -1.943 -4.842 1.00 0.00 63 VAL A C 14
ATOM 17887 O O . VAL A 1 63 ? -2.766 -2.994 -4.483 1.00 0.00 63 VAL A O 14
ATOM 17900 N N . TRP A 1 64 ? -3.125 -0.791 -4.203 1.00 0.00 64 TRP A N 14
ATOM 17901 C CA . TRP A 1 64 ? -2.283 -0.694 -3.016 1.00 0.00 64 TRP A CA 14
ATOM 17902 C C . TRP A 1 64 ? -3.130 -0.677 -1.748 1.00 0.00 64 TRP A C 14
ATOM 17903 O O . TRP A 1 64 ? -4.116 0.054 -1.659 1.00 0.00 64 TRP A O 14
ATOM 17924 N N . TYR A 1 65 ? -2.738 -1.487 -0.771 1.00 0.00 65 TYR A N 14
ATOM 17925 C CA . TYR A 1 65 ? -3.463 -1.567 0.492 1.00 0.00 65 TYR A CA 14
ATOM 17926 C C . TYR A 1 65 ? -2.510 -1.440 1.676 1.00 0.00 65 TYR A C 14
ATOM 17927 O O . TYR A 1 65 ? -1.631 -2.280 1.874 1.00 0.00 65 TYR A O 14
ATOM 17945 N N . CYS A 1 66 ? -2.690 -0.384 2.462 1.00 0.00 66 CYS A N 14
ATOM 17946 C CA . CYS A 1 66 ? -1.848 -0.145 3.628 1.00 0.00 66 CYS A CA 14
ATOM 17947 C C . CYS A 1 66 ? -2.092 -1.203 4.701 1.00 0.00 66 CYS A C 14
ATOM 17948 O O . CYS A 1 66 ? -3.216 -1.671 4.881 1.00 0.00 66 CYS A O 14
ATOM 17955 N N . ALA A 1 67 ? -1.032 -1.572 5.412 1.00 0.00 67 ALA A N 14
ATOM 17956 C CA . ALA A 1 67 ? -1.131 -2.572 6.468 1.00 0.00 67 ALA A CA 14
ATOM 17957 C C . ALA A 1 67 ? -2.427 -2.412 7.255 1.00 0.00 67 ALA A C 14
ATOM 17958 O O . ALA A 1 67 ? -3.229 -3.341 7.343 1.00 0.00 67 ALA A O 14
ATOM 17965 N N . ARG A 1 68 ? -2.624 -1.228 7.827 1.00 0.00 68 ARG A N 14
ATOM 17966 C CA . ARG A 1 68 ? -3.823 -0.948 8.609 1.00 0.00 68 ARG A CA 14
ATOM 17967 C C . ARG A 1 68 ? -5.025 -1.705 8.052 1.00 0.00 68 ARG A C 14
ATOM 17968 O O . ARG A 1 68 ? -5.838 -2.241 8.805 1.00 0.00 68 ARG A O 14
ATOM 17989 N N . CYS A 1 69 ? -5.130 -1.745 6.728 1.00 0.00 69 CYS A N 14
ATOM 17990 C CA . CYS A 1 69 ? -6.232 -2.435 6.068 1.00 0.00 69 CYS A CA 14
ATOM 17991 C C . CYS A 1 69 ? -5.908 -3.913 5.869 1.00 0.00 69 CYS A C 14
ATOM 17992 O O . CYS A 1 69 ? -6.707 -4.787 6.207 1.00 0.00 69 CYS A O 14
ATOM 17999 N N . THR A 1 70 ? -4.729 -4.185 5.319 1.00 0.00 70 THR A N 14
ATOM 18000 C CA . THR A 1 70 ? -4.298 -5.556 5.074 1.00 0.00 70 THR A CA 14
ATOM 18001 C C . THR A 1 70 ? -4.569 -6.442 6.285 1.00 0.00 70 THR A C 14
ATOM 18002 O O . THR A 1 70 ? -5.025 -7.577 6.145 1.00 0.00 70 THR A O 14
ATOM 18013 N N . ARG A 1 71 ? -4.287 -5.917 7.472 1.00 0.00 71 ARG A N 14
ATOM 18014 C CA . ARG A 1 71 ? -4.501 -6.661 8.707 1.00 0.00 71 ARG A CA 14
ATOM 18015 C C . ARG A 1 71 ? -5.985 -6.942 8.923 1.00 0.00 71 ARG A C 14
ATOM 18016 O O . ARG A 1 71 ? -6.359 -8.000 9.428 1.00 0.00 71 ARG A O 14
ATOM 18037 N N . GLN A 1 72 ? -6.825 -5.986 8.538 1.0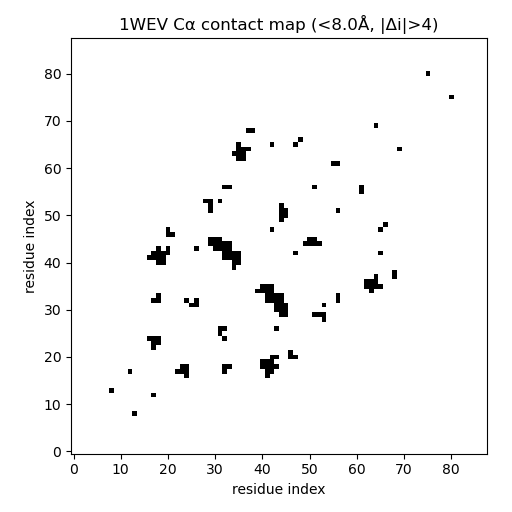0 0.00 72 GLN A N 14
ATOM 18038 C CA . GLN A 1 72 ? -8.268 -6.131 8.691 1.00 0.00 72 GLN A CA 14
ATOM 18039 C C . GLN A 1 72 ? -8.809 -7.208 7.757 1.00 0.00 72 GLN A C 14
ATOM 18040 O O . GLN A 1 72 ? -9.349 -8.219 8.207 1.00 0.00 72 GLN A O 14
ATOM 18054 N N . MET A 1 73 ? -8.661 -6.985 6.455 1.00 0.00 73 MET A N 14
ATOM 18055 C CA . MET A 1 73 ? -9.135 -7.938 5.458 1.00 0.00 73 MET A CA 14
ATOM 18056 C C . MET A 1 73 ? -8.607 -9.338 5.751 1.00 0.00 73 MET A C 14
ATOM 18057 O O . MET A 1 73 ? -9.312 -10.330 5.566 1.00 0.00 73 MET A O 14
ATOM 18071 N N . LYS A 1 74 ? -7.361 -9.413 6.208 1.00 0.00 74 LYS A N 14
ATOM 18072 C CA . LYS A 1 74 ? -6.738 -10.691 6.528 1.00 0.00 74 LYS A CA 14
ATOM 18073 C C . LYS A 1 74 ? -7.476 -11.387 7.667 1.00 0.00 74 LYS A C 14
ATOM 18074 O O . LYS A 1 74 ? -7.979 -10.735 8.583 1.00 0.00 74 LYS A O 14
ATOM 18093 N N . ARG A 1 75 ? -7.535 -12.713 7.606 1.00 0.00 75 ARG A N 14
ATOM 18094 C CA . ARG A 1 75 ? -8.211 -13.496 8.633 1.00 0.00 75 ARG A CA 14
ATOM 18095 C C . ARG A 1 75 ? -7.614 -13.219 10.009 1.00 0.00 75 ARG A C 14
ATOM 18096 O O . ARG A 1 75 ? -8.338 -12.979 10.974 1.00 0.00 75 ARG A O 14
ATOM 18117 N N . MET A 1 76 ? -6.288 -13.256 10.091 1.00 0.00 76 MET A N 14
ATOM 18118 C CA . MET A 1 76 ? -5.593 -13.008 11.349 1.00 0.00 76 MET A CA 14
ATOM 18119 C C . MET A 1 76 ? -6.237 -13.790 12.489 1.00 0.00 76 MET A C 14
ATOM 18120 O O . MET A 1 76 ? -6.409 -13.271 13.591 1.00 0.00 76 MET A O 14
ATOM 18134 N N . ALA A 1 77 ? -6.591 -15.042 12.216 1.00 0.00 77 ALA A N 14
ATOM 18135 C CA . ALA A 1 77 ? -7.215 -15.896 13.219 1.00 0.00 77 ALA A CA 14
ATOM 18136 C C . ALA A 1 77 ? -6.300 -17.056 13.597 1.00 0.00 77 ALA A C 14
ATOM 18137 O O . ALA A 1 77 ? -6.755 -18.187 13.763 1.00 0.00 77 ALA A O 14
ATOM 18144 N N . GLN A 1 78 ? -5.010 -16.767 13.732 1.00 0.00 78 GLN A N 14
ATOM 18145 C CA . GLN A 1 78 ? -4.032 -17.787 14.089 1.00 0.00 78 GLN A CA 14
ATOM 18146 C C . GLN A 1 78 ? -3.989 -17.996 15.599 1.00 0.00 78 GLN A C 14
ATOM 18147 O O . GLN A 1 78 ? -3.724 -17.063 16.358 1.00 0.00 78 GLN A O 14
ATOM 18161 N N . LYS A 1 79 ? -4.253 -19.225 16.030 1.00 0.00 79 LYS A N 14
ATOM 18162 C CA . LYS A 1 79 ? -4.244 -19.557 17.449 1.00 0.00 79 LYS A CA 14
ATOM 18163 C C . LYS A 1 79 ? -3.076 -18.881 18.159 1.00 0.00 79 LYS A C 14
ATOM 18164 O O . LYS A 1 79 ? -1.917 -19.227 17.935 1.00 0.00 79 LYS A O 14
ATOM 18183 N N . ASN A 1 80 ? -3.389 -17.916 19.017 1.00 0.00 80 ASN A N 14
ATOM 18184 C CA . ASN A 1 80 ? -2.365 -17.192 19.761 1.00 0.00 80 ASN A CA 14
ATOM 18185 C C . ASN A 1 80 ? -1.792 -18.056 20.881 1.00 0.00 80 ASN A C 14
ATOM 18186 O O . ASN A 1 80 ? -0.580 -18.250 20.969 1.00 0.00 80 ASN A O 14
ATOM 18197 N N . GLN A 1 81 ? -2.673 -18.572 21.732 1.00 0.00 81 GLN A N 14
ATOM 18198 C CA . GLN A 1 81 ? -2.255 -19.415 22.845 1.00 0.00 81 GLN A CA 14
ATOM 18199 C C . GLN A 1 81 ? -2.005 -20.846 22.380 1.00 0.00 81 GLN A C 14
ATOM 18200 O O . GLN A 1 81 ? -2.405 -21.804 23.042 1.00 0.00 81 GLN A O 14
ATOM 18214 N N . LYS A 1 82 ? -1.341 -20.984 21.238 1.00 0.00 82 LYS A N 14
ATOM 18215 C CA . LYS A 1 82 ? -1.035 -22.298 20.684 1.00 0.00 82 LYS A CA 14
ATOM 18216 C C . LYS A 1 82 ? 0.317 -22.289 19.978 1.00 0.00 82 LYS A C 14
ATOM 18217 O O . LYS A 1 82 ? 0.512 -21.569 18.999 1.00 0.00 82 LYS A O 14
ATOM 18236 N N . SER A 1 83 ? 1.247 -23.095 20.480 1.00 0.00 83 SER A N 14
ATOM 18237 C CA . SER A 1 83 ? 2.581 -23.179 19.899 1.00 0.00 83 SER A CA 14
ATOM 18238 C C . SER A 1 83 ? 2.830 -24.562 19.306 1.00 0.00 83 SER A C 14
ATOM 18239 O O . SER A 1 83 ? 3.257 -25.481 20.004 1.00 0.00 83 SER A O 14
ATOM 18247 N N . GLY A 1 84 ? 2.560 -24.702 18.012 1.00 0.00 84 GLY A N 14
ATOM 18248 C CA . GLY A 1 84 ? 2.760 -25.976 17.346 1.00 0.00 84 GLY A CA 14
ATOM 18249 C C . GLY A 1 84 ? 3.795 -25.897 16.242 1.00 0.00 84 GLY A C 14
ATOM 18250 O O . GLY A 1 84 ? 3.473 -25.951 15.055 1.00 0.00 84 GLY A O 14
ATOM 18254 N N . PRO A 1 85 ? 5.072 -25.764 16.631 1.00 0.00 85 PRO A N 14
ATOM 18255 C CA . PRO A 1 85 ? 6.184 -25.673 15.680 1.00 0.00 85 PRO A CA 14
ATOM 18256 C C . PRO A 1 85 ? 6.439 -26.991 14.958 1.00 0.00 85 PRO A C 14
ATOM 18257 O O . PRO A 1 85 ? 7.025 -27.915 15.522 1.00 0.00 85 PRO A O 14
ATOM 18268 N N . SER A 1 86 ? 5.995 -27.072 13.708 1.00 0.00 86 SER A N 14
ATOM 18269 C CA . SER A 1 86 ? 6.172 -28.279 12.910 1.00 0.00 86 SER A CA 14
ATOM 18270 C C . SER A 1 86 ? 7.422 -28.177 12.040 1.00 0.00 86 SER A C 14
ATOM 18271 O O . SER A 1 86 ? 8.025 -27.111 11.924 1.00 0.00 86 SER A O 14
ATOM 18279 N N . SER A 1 87 ? 7.804 -29.295 11.431 1.00 0.00 87 SER A N 14
ATOM 18280 C CA . SER A 1 87 ? 8.984 -29.334 10.575 1.00 0.00 87 SER A CA 14
ATOM 18281 C C . SER A 1 87 ? 8.847 -30.418 9.510 1.00 0.00 87 SER A C 14
ATOM 18282 O O . SER A 1 87 ? 8.199 -31.440 9.729 1.00 0.00 87 SER A O 14
ATOM 18290 N N . GLY A 1 88 ? 9.463 -30.186 8.355 1.00 0.00 88 GLY A N 14
ATOM 18291 C CA . GLY A 1 88 ? 9.399 -31.150 7.273 1.00 0.00 88 GLY A CA 14
ATOM 18292 C C . GLY A 1 88 ? 10.658 -31.160 6.429 1.00 0.00 88 GLY A C 14
ATOM 18293 O O . GLY A 1 88 ? 10.622 -31.660 5.306 1.00 0.00 88 GLY A O 14
ATOM 18299 N N . GLY A 1 1 ? -5.839 30.811 12.035 1.00 0.00 1 GLY A N 15
ATOM 18300 C CA . GLY A 1 1 ? -4.950 31.933 11.798 1.00 0.00 1 GLY A CA 15
ATOM 18301 C C . GLY A 1 1 ? -5.567 32.981 10.894 1.00 0.00 1 GLY A C 15
ATOM 18302 O O . GLY A 1 1 ? -6.682 32.807 10.402 1.00 0.00 1 GLY A O 15
ATOM 18306 N N . SER A 1 2 ? -4.843 34.074 10.675 1.00 0.00 2 SER A N 15
ATOM 18307 C CA . SER A 1 2 ? -5.329 35.157 9.829 1.00 0.00 2 SER A CA 15
ATOM 18308 C C . SER A 1 2 ? -5.475 34.693 8.383 1.00 0.00 2 SER A C 15
ATOM 18309 O O . SER A 1 2 ? -4.512 34.238 7.765 1.00 0.00 2 SER A O 15
ATOM 18317 N N . SER A 1 3 ? -6.686 34.811 7.850 1.00 0.00 3 SER A N 15
ATOM 18318 C CA . SER A 1 3 ? -6.961 34.400 6.478 1.00 0.00 3 SER A CA 15
ATOM 18319 C C . SER A 1 3 ? -7.161 35.615 5.577 1.00 0.00 3 SER A C 15
ATOM 18320 O O . SER A 1 3 ? -8.171 36.311 5.670 1.00 0.00 3 SER A O 15
ATOM 18328 N N . GLY A 1 4 ? -6.189 35.863 4.703 1.00 0.00 4 GLY A N 15
ATOM 18329 C CA . GLY A 1 4 ? -6.277 36.994 3.798 1.00 0.00 4 GLY A CA 15
ATOM 18330 C C . GLY A 1 4 ? -7.527 36.956 2.942 1.00 0.00 4 GLY A C 15
ATOM 18331 O O . GLY A 1 4 ? -8.253 35.962 2.935 1.00 0.00 4 GLY A O 15
ATOM 18335 N N . SER A 1 5 ? -7.782 38.043 2.221 1.00 0.00 5 SER A N 15
ATOM 18336 C CA . SER A 1 5 ? -8.957 38.133 1.362 1.00 0.00 5 SER A CA 15
ATOM 18337 C C . SER A 1 5 ? -8.623 37.701 -0.063 1.00 0.00 5 SER A C 15
ATOM 18338 O O . SER A 1 5 ? -9.264 36.810 -0.620 1.00 0.00 5 SER A O 15
ATOM 18346 N N . SER A 1 6 ? -7.614 38.339 -0.646 1.00 0.00 6 SER A N 15
ATOM 18347 C CA . SER A 1 6 ? -7.195 38.025 -2.007 1.00 0.00 6 SER A CA 15
ATOM 18348 C C . SER A 1 6 ? -6.486 36.675 -2.060 1.00 0.00 6 SER A C 15
ATOM 18349 O O . SER A 1 6 ? -6.947 35.744 -2.718 1.00 0.00 6 SER A O 15
ATOM 18357 N N . GLY A 1 7 ? -5.359 36.578 -1.360 1.00 0.00 7 GLY A N 15
ATOM 18358 C CA . GLY A 1 7 ? -4.603 35.340 -1.340 1.00 0.00 7 GLY A CA 15
ATOM 18359 C C . GLY A 1 7 ? -5.007 34.432 -0.195 1.00 0.00 7 GLY A C 15
ATOM 18360 O O . GLY A 1 7 ? -5.057 34.861 0.957 1.00 0.00 7 GLY A O 15
ATOM 18364 N N . ALA A 1 8 ? -5.299 33.175 -0.513 1.00 0.00 8 ALA A N 15
ATOM 18365 C CA . ALA A 1 8 ? -5.701 32.205 0.498 1.00 0.00 8 ALA A CA 15
ATOM 18366 C C . ALA A 1 8 ? -5.219 30.804 0.137 1.00 0.00 8 ALA A C 15
ATOM 18367 O O . ALA A 1 8 ? -5.742 30.175 -0.782 1.00 0.00 8 ALA A O 15
ATOM 18374 N N . ASP A 1 9 ? -4.218 30.322 0.865 1.00 0.00 9 ASP A N 15
ATOM 18375 C CA . ASP A 1 9 ? -3.665 28.995 0.622 1.00 0.00 9 ASP A CA 15
ATOM 18376 C C . ASP A 1 9 ? -3.199 28.353 1.925 1.00 0.00 9 ASP A C 15
ATOM 18377 O O . ASP A 1 9 ? -2.475 28.968 2.708 1.00 0.00 9 ASP A O 15
ATOM 18386 N N . ASP A 1 10 ? -3.621 27.114 2.151 1.00 0.00 10 ASP A N 15
ATOM 18387 C CA . ASP A 1 10 ? -3.248 26.388 3.360 1.00 0.00 10 ASP A CA 15
ATOM 18388 C C . ASP A 1 10 ? -1.936 25.636 3.158 1.00 0.00 10 ASP A C 15
ATOM 18389 O O . ASP A 1 10 ? -1.866 24.685 2.378 1.00 0.00 10 ASP A O 15
ATOM 18398 N N . PHE A 1 11 ? -0.897 26.068 3.866 1.00 0.00 11 PHE A N 15
ATOM 18399 C CA . PHE A 1 11 ? 0.414 25.437 3.763 1.00 0.00 11 PHE A CA 15
ATOM 18400 C C . PHE A 1 11 ? 0.314 23.933 4.002 1.00 0.00 11 PHE A C 15
ATOM 18401 O O . PHE A 1 11 ? -0.275 23.489 4.987 1.00 0.00 11 PHE A O 15
ATOM 18418 N N . ALA A 1 12 ? 0.893 23.156 3.093 1.00 0.00 12 ALA A N 15
ATOM 18419 C CA . ALA A 1 12 ? 0.871 21.703 3.205 1.00 0.00 12 ALA A CA 15
ATOM 18420 C C . ALA A 1 12 ? -0.448 21.218 3.797 1.00 0.00 12 ALA A C 15
ATOM 18421 O O . ALA A 1 12 ? -0.500 20.177 4.451 1.00 0.00 12 ALA A O 15
ATOM 18428 N N . MET A 1 13 ? -1.512 21.979 3.562 1.00 0.00 13 MET A N 15
ATOM 18429 C CA . MET A 1 13 ? -2.831 21.626 4.072 1.00 0.00 13 MET A CA 15
ATOM 18430 C C . MET A 1 13 ? -3.878 21.692 2.965 1.00 0.00 13 MET A C 15
ATOM 18431 O O . MET A 1 13 ? -4.863 20.955 2.986 1.00 0.00 13 MET A O 15
ATOM 18445 N N . GLU A 1 14 ? -3.657 22.579 2.000 1.00 0.00 14 GLU A N 15
ATOM 18446 C CA . GLU A 1 14 ? -4.582 22.740 0.885 1.00 0.00 14 GLU A CA 15
ATOM 18447 C C . GLU A 1 14 ? -4.409 21.618 -0.134 1.00 0.00 14 GLU A C 15
ATOM 18448 O O . GLU A 1 14 ? -5.382 21.127 -0.705 1.00 0.00 14 GLU A O 15
ATOM 18460 N N . MET A 1 15 ? -3.161 21.217 -0.357 1.00 0.00 15 MET A N 15
ATOM 18461 C CA . MET A 1 15 ? -2.859 20.152 -1.306 1.00 0.00 15 MET A CA 15
ATOM 18462 C C . MET A 1 15 ? -3.273 18.794 -0.749 1.00 0.00 15 MET A C 15
ATOM 18463 O O . MET A 1 15 ? -3.717 17.917 -1.490 1.00 0.00 15 MET A O 15
ATOM 18477 N N . GLY A 1 16 ? -3.124 18.626 0.561 1.00 0.00 16 GLY A N 15
ATOM 18478 C CA . GLY A 1 16 ? -3.486 17.371 1.195 1.00 0.00 16 GLY A CA 15
ATOM 18479 C C . GLY A 1 16 ? -2.896 16.171 0.483 1.00 0.00 16 GLY A C 15
ATOM 18480 O O . GLY A 1 16 ? -3.589 15.184 0.234 1.00 0.00 16 GLY A O 15
ATOM 18484 N N . LEU A 1 17 ? -1.612 16.253 0.151 1.00 0.00 17 LEU A N 15
ATOM 18485 C CA . LEU A 1 17 ? -0.928 15.165 -0.539 1.00 0.00 17 LEU A CA 15
ATOM 18486 C C . LEU A 1 17 ? 0.168 14.568 0.338 1.00 0.00 17 LEU A C 15
ATOM 18487 O O . LEU A 1 17 ? 1.096 13.931 -0.159 1.00 0.00 17 LEU A O 15
ATOM 18503 N N . ALA A 1 18 ? 0.052 14.777 1.645 1.00 0.00 18 ALA A N 15
ATOM 18504 C CA . ALA A 1 18 ? 1.030 14.255 2.592 1.00 0.00 18 ALA A CA 15
ATOM 18505 C C . ALA A 1 18 ? 0.565 12.931 3.189 1.00 0.00 18 ALA A C 15
ATOM 18506 O O . ALA A 1 18 ? -0.631 12.709 3.377 1.00 0.00 18 ALA A O 15
ATOM 18513 N N . CYS A 1 19 ? 1.518 12.053 3.484 1.00 0.00 19 CYS A N 15
ATOM 18514 C CA . CYS A 1 19 ? 1.207 10.750 4.059 1.00 0.00 19 CYS A CA 15
ATOM 18515 C C . CYS A 1 19 ? 0.528 10.903 5.417 1.00 0.00 19 CYS A C 15
ATOM 18516 O O . CYS A 1 19 ? 0.276 12.017 5.875 1.00 0.00 19 CYS A O 15
ATOM 18523 N N . VAL A 1 20 ? 0.234 9.774 6.055 1.00 0.00 20 VAL A N 15
ATOM 18524 C CA . VAL A 1 20 ? -0.414 9.781 7.361 1.00 0.00 20 VAL A CA 15
ATOM 18525 C C . VAL A 1 20 ? 0.581 9.462 8.470 1.00 0.00 20 VAL A C 15
ATOM 18526 O O . VAL A 1 20 ? 0.330 9.740 9.643 1.00 0.00 20 VAL A O 15
ATOM 18539 N N . VAL A 1 21 ? 1.713 8.876 8.092 1.00 0.00 21 VAL A N 15
ATOM 18540 C CA . VAL A 1 21 ? 2.748 8.520 9.055 1.00 0.00 21 VAL A CA 15
ATOM 18541 C C . VAL A 1 21 ? 3.392 9.765 9.655 1.00 0.00 21 VAL A C 15
ATOM 18542 O O . VAL A 1 21 ? 3.112 10.134 10.796 1.00 0.00 21 VAL A O 15
ATOM 18555 N N . CYS A 1 22 ? 4.256 10.410 8.879 1.00 0.00 22 CYS A N 15
ATOM 18556 C CA . CYS A 1 22 ? 4.941 11.614 9.332 1.00 0.00 22 CYS A CA 15
ATOM 18557 C C . CYS A 1 22 ? 4.147 12.864 8.962 1.00 0.00 22 CYS A C 15
ATOM 18558 O O . CYS A 1 22 ? 4.437 13.960 9.440 1.00 0.00 22 CYS A O 15
ATOM 18565 N N . ARG A 1 23 ? 3.145 12.689 8.107 1.00 0.00 23 ARG A N 15
ATOM 18566 C CA . ARG A 1 23 ? 2.310 13.802 7.672 1.00 0.00 23 ARG A CA 15
ATOM 18567 C C . ARG A 1 23 ? 3.140 14.850 6.935 1.00 0.00 23 ARG A C 15
ATOM 18568 O O . ARG A 1 23 ? 3.097 16.034 7.267 1.00 0.00 23 ARG A O 15
ATOM 18589 N N . GLN A 1 24 ? 3.894 14.404 5.936 1.00 0.00 24 GLN A N 15
ATOM 18590 C CA . GLN A 1 24 ? 4.735 15.303 5.154 1.00 0.00 24 GLN A CA 15
ATOM 18591 C C . GLN A 1 24 ? 4.495 15.111 3.660 1.00 0.00 24 GLN A C 15
ATOM 18592 O O . GLN A 1 24 ? 3.787 14.193 3.249 1.00 0.00 24 GLN A O 15
ATOM 18606 N N . MET A 1 25 ? 5.088 15.985 2.854 1.00 0.00 25 MET A N 15
ATOM 18607 C CA . MET A 1 25 ? 4.939 15.911 1.405 1.00 0.00 25 MET A CA 15
ATOM 18608 C C . MET A 1 25 ? 6.281 15.634 0.734 1.00 0.00 25 MET A C 15
ATOM 18609 O O . MET A 1 25 ? 6.337 15.303 -0.451 1.00 0.00 25 MET A O 15
ATOM 18623 N N . THR A 1 26 ? 7.359 15.770 1.499 1.00 0.00 26 THR A N 15
ATOM 18624 C CA . THR A 1 26 ? 8.700 15.536 0.978 1.00 0.00 26 THR A CA 15
ATOM 18625 C C . THR A 1 26 ? 8.800 14.167 0.314 1.00 0.00 26 THR A C 15
ATOM 18626 O O . THR A 1 26 ? 8.421 13.152 0.899 1.00 0.00 26 THR A O 15
ATOM 18637 N N . VAL A 1 27 ? 9.314 14.145 -0.912 1.00 0.00 27 VAL A N 15
ATOM 18638 C CA . VAL A 1 27 ? 9.465 12.900 -1.655 1.00 0.00 27 VAL A CA 15
ATOM 18639 C C . VAL A 1 27 ? 10.740 12.911 -2.492 1.00 0.00 27 VAL A C 15
ATOM 18640 O O . VAL A 1 27 ? 11.497 13.881 -2.475 1.00 0.00 27 VAL A O 15
ATOM 18653 N N . ALA A 1 28 ? 10.971 11.826 -3.224 1.00 0.00 28 ALA A N 15
ATOM 18654 C CA . ALA A 1 28 ? 12.152 11.712 -4.069 1.00 0.00 28 ALA A CA 15
ATOM 18655 C C . ALA A 1 28 ? 11.908 10.749 -5.227 1.00 0.00 28 ALA A C 15
ATOM 18656 O O . ALA A 1 28 ? 11.116 9.814 -5.112 1.00 0.00 28 ALA A O 15
ATOM 18663 N N . SER A 1 29 ? 12.593 10.985 -6.341 1.00 0.00 29 SER A N 15
ATOM 18664 C CA . SER A 1 29 ? 12.447 10.142 -7.521 1.00 0.00 29 SER A CA 15
ATOM 18665 C C . SER A 1 29 ? 12.196 8.690 -7.124 1.00 0.00 29 SER A C 15
ATOM 18666 O O . SER A 1 29 ? 11.432 7.980 -7.776 1.00 0.00 29 SER A O 15
ATOM 18674 N N . GLY A 1 30 ? 12.845 8.257 -6.047 1.00 0.00 30 GLY A N 15
ATOM 18675 C CA . GLY A 1 30 ? 12.680 6.893 -5.580 1.00 0.00 30 GLY A CA 15
ATOM 18676 C C . GLY A 1 30 ? 11.673 6.784 -4.453 1.00 0.00 30 GLY A C 15
ATOM 18677 O O . GLY A 1 30 ? 10.776 5.942 -4.492 1.00 0.00 30 GLY A O 15
ATOM 18681 N N . ASN A 1 31 ? 11.821 7.637 -3.444 1.00 0.00 31 ASN A N 15
ATOM 18682 C CA . ASN A 1 31 ? 10.918 7.631 -2.299 1.00 0.00 31 ASN A CA 15
ATOM 18683 C C . ASN A 1 31 ? 9.720 8.543 -2.547 1.00 0.00 31 ASN A C 15
ATOM 18684 O O . ASN A 1 31 ? 9.739 9.720 -2.188 1.00 0.00 31 ASN A O 15
ATOM 18695 N N . GLN A 1 32 ? 8.680 7.989 -3.162 1.00 0.00 32 GLN A N 15
ATOM 18696 C CA . GLN A 1 32 ? 7.473 8.752 -3.458 1.00 0.00 32 GLN A CA 15
ATOM 18697 C C . GLN A 1 32 ? 6.351 8.395 -2.488 1.00 0.00 32 GLN A C 15
ATOM 18698 O O . GLN A 1 32 ? 6.534 7.576 -1.586 1.00 0.00 32 GLN A O 15
ATOM 18712 N N . LEU A 1 33 ? 5.192 9.014 -2.678 1.00 0.00 33 LEU A N 15
ATOM 18713 C CA . LEU A 1 33 ? 4.040 8.761 -1.819 1.00 0.00 33 LEU A CA 15
ATOM 18714 C C . LEU A 1 33 ? 3.100 7.742 -2.455 1.00 0.00 33 LEU A C 15
ATOM 18715 O O . LEU A 1 33 ? 3.188 7.462 -3.650 1.00 0.00 33 LEU A O 15
ATOM 18731 N N . VAL A 1 34 ? 2.199 7.191 -1.647 1.00 0.00 34 VAL A N 15
ATOM 18732 C CA . VAL A 1 34 ? 1.241 6.204 -2.131 1.00 0.00 34 VAL A CA 15
ATOM 18733 C C . VAL A 1 34 ? -0.142 6.443 -1.533 1.00 0.00 34 VAL A C 15
ATOM 18734 O O . VAL A 1 34 ? -0.270 7.001 -0.445 1.00 0.00 34 VAL A O 15
ATOM 18747 N N . GLU A 1 35 ? -1.174 6.015 -2.254 1.00 0.00 35 GLU A N 15
ATOM 18748 C CA . GLU A 1 35 ? -2.547 6.182 -1.794 1.00 0.00 35 GLU A CA 15
ATOM 18749 C C . GLU A 1 35 ? -3.261 4.836 -1.710 1.00 0.00 35 GLU A C 15
ATOM 18750 O O . GLU A 1 35 ? -3.269 4.064 -2.669 1.00 0.00 35 GLU A O 15
ATOM 18762 N N . CYS A 1 36 ? -3.859 4.561 -0.556 1.00 0.00 36 CYS A N 15
ATOM 18763 C CA . CYS A 1 36 ? -4.575 3.309 -0.344 1.00 0.00 36 CYS A CA 15
ATOM 18764 C C . CYS A 1 36 ? -5.929 3.331 -1.047 1.00 0.00 36 CYS A C 15
ATOM 18765 O O . CYS A 1 36 ? -6.427 4.392 -1.422 1.00 0.00 36 CYS A O 15
ATOM 18772 N N . GLN A 1 37 ? -6.519 2.153 -1.220 1.00 0.00 37 GLN A N 15
ATOM 18773 C CA . GLN A 1 37 ? -7.815 2.037 -1.877 1.00 0.00 37 GLN A CA 15
ATOM 18774 C C . GLN A 1 37 ? -8.933 1.872 -0.853 1.00 0.00 37 GLN A C 15
ATOM 18775 O O . GLN A 1 37 ? -10.032 2.396 -1.030 1.00 0.00 37 GLN A O 15
ATOM 18789 N N . GLU A 1 38 ? -8.644 1.140 0.219 1.00 0.00 38 GLU A N 15
ATOM 18790 C CA . GLU A 1 38 ? -9.626 0.905 1.271 1.00 0.00 38 GLU A CA 15
ATOM 18791 C C . GLU A 1 38 ? -9.771 2.135 2.163 1.00 0.00 38 GLU A C 15
ATOM 18792 O O . GLU A 1 38 ? -10.801 2.809 2.147 1.00 0.00 38 GLU A O 15
ATOM 18804 N N . CYS A 1 39 ? -8.732 2.420 2.941 1.00 0.00 39 CYS A N 15
ATOM 18805 C CA . CYS A 1 39 ? -8.743 3.567 3.841 1.00 0.00 39 CYS A CA 15
ATOM 18806 C C . CYS A 1 39 ? -8.571 4.870 3.065 1.00 0.00 39 CYS A C 15
ATOM 18807 O O . CYS A 1 39 ? -8.971 5.938 3.528 1.00 0.00 39 CYS A O 15
ATOM 18814 N N . HIS A 1 40 ? -7.972 4.772 1.882 1.00 0.00 40 HIS A N 15
ATOM 18815 C CA . HIS A 1 40 ? -7.748 5.942 1.040 1.00 0.00 40 HIS A CA 15
ATOM 18816 C C . HIS A 1 40 ? -6.802 6.927 1.721 1.00 0.00 40 HIS A C 15
ATOM 18817 O O . HIS A 1 40 ? -6.931 8.140 1.557 1.00 0.00 40 HIS A O 15
ATOM 18832 N N . ASN A 1 41 ? -5.853 6.397 2.486 1.00 0.00 41 ASN A N 15
ATOM 18833 C CA . ASN A 1 41 ? -4.887 7.230 3.193 1.00 0.00 41 ASN A CA 15
ATOM 18834 C C . ASN A 1 41 ? -3.553 7.262 2.453 1.00 0.00 41 ASN A C 15
ATOM 18835 O O . ASN A 1 41 ? -3.214 6.333 1.720 1.00 0.00 41 ASN A O 15
ATOM 18846 N N . LEU A 1 42 ? -2.799 8.338 2.652 1.00 0.00 42 LEU A N 15
ATOM 18847 C CA . LEU A 1 42 ? -1.500 8.492 2.005 1.00 0.00 42 LEU A CA 15
ATOM 18848 C C . LEU A 1 42 ? -0.393 7.874 2.852 1.00 0.00 42 LEU A C 15
ATOM 18849 O O . LEU A 1 42 ? -0.298 8.132 4.053 1.00 0.00 42 LEU A O 15
ATOM 18865 N N . TYR A 1 43 ? 0.443 7.058 2.220 1.00 0.00 43 TYR A N 15
ATOM 18866 C CA . TYR A 1 43 ? 1.544 6.402 2.916 1.00 0.00 43 TYR A CA 15
ATOM 18867 C C . TYR A 1 43 ? 2.832 6.491 2.103 1.00 0.00 43 TYR A C 15
ATOM 18868 O O . TYR A 1 43 ? 2.919 5.960 0.996 1.00 0.00 43 TYR A O 15
ATOM 18886 N N . HIS A 1 44 ? 3.832 7.166 2.662 1.00 0.00 44 HIS A N 15
ATOM 18887 C CA . HIS A 1 44 ? 5.117 7.324 1.991 1.00 0.00 44 HIS A CA 15
ATOM 18888 C C . HIS A 1 44 ? 5.764 5.967 1.729 1.00 0.00 44 HIS A C 15
ATOM 18889 O O . HIS A 1 44 ? 5.914 5.155 2.641 1.00 0.00 44 HIS A O 15
ATOM 18903 N N . GLN A 1 45 ? 6.143 5.730 0.477 1.00 0.00 45 GLN A N 15
ATOM 18904 C CA . GLN A 1 45 ? 6.772 4.471 0.096 1.00 0.00 45 GLN A CA 15
ATOM 18905 C C . GLN A 1 45 ? 7.706 3.974 1.194 1.00 0.00 45 GLN A C 15
ATOM 18906 O O . GLN A 1 45 ? 7.927 2.772 1.338 1.00 0.00 45 GLN A O 15
ATOM 18920 N N . ASP A 1 46 ? 8.251 4.907 1.967 1.00 0.00 46 ASP A N 15
ATOM 18921 C CA . ASP A 1 46 ? 9.161 4.564 3.054 1.00 0.00 46 ASP A CA 15
ATOM 18922 C C . ASP A 1 46 ? 8.408 4.443 4.375 1.00 0.00 46 ASP A C 15
ATOM 18923 O O . ASP A 1 46 ? 8.333 3.364 4.963 1.00 0.00 46 ASP A O 15
ATOM 18932 N N . CYS A 1 47 ? 7.852 5.558 4.838 1.00 0.00 47 CYS A N 15
ATOM 18933 C CA . CYS A 1 47 ? 7.107 5.579 6.091 1.00 0.00 47 CYS A CA 15
ATOM 18934 C C . CYS A 1 47 ? 6.349 4.270 6.294 1.00 0.00 47 CYS A C 15
ATOM 18935 O O . CYS A 1 47 ? 6.263 3.757 7.410 1.00 0.00 47 CYS A O 15
ATOM 18942 N N . HIS A 1 48 ? 5.801 3.735 5.208 1.00 0.00 48 HIS A N 15
ATOM 18943 C CA . HIS A 1 48 ? 5.050 2.486 5.266 1.00 0.00 48 HIS A CA 15
ATOM 18944 C C . HIS A 1 48 ? 5.942 1.338 5.732 1.00 0.00 48 HIS A C 15
ATOM 18945 O O . HIS A 1 48 ? 7.166 1.408 5.629 1.00 0.00 48 HIS A O 15
ATOM 18960 N N . LYS A 1 49 ? 5.319 0.284 6.247 1.00 0.00 49 LYS A N 15
ATOM 18961 C CA . LYS A 1 49 ? 6.054 -0.880 6.729 1.00 0.00 49 LYS A CA 15
ATOM 18962 C C . LYS A 1 49 ? 6.801 -1.563 5.588 1.00 0.00 49 LYS A C 15
ATOM 18963 O O . LYS A 1 49 ? 8.030 -1.555 5.526 1.00 0.00 49 LYS A O 15
ATOM 18982 N N . PRO A 1 50 ? 6.042 -2.166 4.661 1.00 0.00 50 PRO A N 15
ATOM 18983 C CA . PRO A 1 50 ? 6.612 -2.863 3.504 1.00 0.00 50 PRO A CA 15
ATOM 18984 C C . PRO A 1 50 ? 7.243 -1.903 2.502 1.00 0.00 50 PRO A C 15
ATOM 18985 O O . PRO A 1 50 ? 6.544 -1.145 1.830 1.00 0.00 50 PRO A O 15
ATOM 18996 N N . GLN A 1 51 ? 8.569 -1.941 2.407 1.00 0.00 51 GLN A N 15
ATOM 18997 C CA . GLN A 1 51 ? 9.294 -1.073 1.487 1.00 0.00 51 GLN A CA 15
ATOM 18998 C C . GLN A 1 51 ? 8.632 -1.063 0.113 1.00 0.00 51 GLN A C 15
ATOM 18999 O O . GLN A 1 51 ? 8.766 -2.012 -0.660 1.00 0.00 51 GLN A O 15
ATOM 19013 N N . VAL A 1 52 ? 7.916 0.016 -0.185 1.00 0.00 52 VAL A N 15
ATOM 19014 C CA . VAL A 1 52 ? 7.233 0.151 -1.467 1.00 0.00 52 VAL A CA 15
ATOM 19015 C C . VAL A 1 52 ? 8.225 0.426 -2.591 1.00 0.00 52 VAL A C 15
ATOM 19016 O O . VAL A 1 52 ? 9.225 1.118 -2.398 1.00 0.00 52 VAL A O 15
ATOM 19029 N N . THR A 1 53 ? 7.941 -0.119 -3.770 1.00 0.00 53 THR A N 15
ATOM 19030 C CA . THR A 1 53 ? 8.807 0.067 -4.927 1.00 0.00 53 THR A CA 15
ATOM 19031 C C . THR A 1 53 ? 8.328 1.227 -5.792 1.00 0.00 53 THR A C 15
ATOM 19032 O O . THR A 1 53 ? 7.296 1.837 -5.513 1.00 0.00 53 THR A O 15
ATOM 19043 N N . ASP A 1 54 ? 9.083 1.525 -6.844 1.00 0.00 54 ASP A N 15
ATOM 19044 C CA . ASP A 1 54 ? 8.734 2.612 -7.752 1.00 0.00 54 ASP A CA 15
ATOM 19045 C C . ASP A 1 54 ? 7.658 2.170 -8.740 1.00 0.00 54 ASP A C 15
ATOM 19046 O O . ASP A 1 54 ? 6.796 2.958 -9.129 1.00 0.00 54 ASP A O 15
ATOM 19055 N N . LYS A 1 55 ? 7.715 0.905 -9.142 1.00 0.00 55 LYS A N 15
ATOM 19056 C CA . LYS A 1 55 ? 6.746 0.357 -10.084 1.00 0.00 55 LYS A CA 15
ATOM 19057 C C . LYS A 1 55 ? 5.349 0.326 -9.472 1.00 0.00 55 LYS A C 15
ATOM 19058 O O . LYS A 1 55 ? 4.368 0.676 -10.127 1.00 0.00 55 LYS A O 15
ATOM 19077 N N . GLU A 1 56 ? 5.269 -0.093 -8.213 1.00 0.00 56 GLU A N 15
ATOM 19078 C CA . GLU A 1 56 ? 3.991 -0.168 -7.514 1.00 0.00 56 GLU A CA 15
ATOM 19079 C C . GLU A 1 56 ? 3.279 1.182 -7.535 1.00 0.00 56 GLU A C 15
ATOM 19080 O O . GLU A 1 56 ? 2.169 1.303 -8.053 1.00 0.00 56 GLU A O 15
ATOM 19092 N N . VAL A 1 57 ? 3.927 2.195 -6.969 1.00 0.00 57 VAL A N 15
ATOM 19093 C CA . VAL A 1 57 ? 3.358 3.537 -6.923 1.00 0.00 57 VAL A CA 15
ATOM 19094 C C . VAL A 1 57 ? 2.957 4.012 -8.315 1.00 0.00 57 VAL A C 15
ATOM 19095 O O . VAL A 1 57 ? 1.952 4.701 -8.482 1.00 0.00 57 VAL A O 15
ATOM 19108 N N . ASN A 1 58 ? 3.752 3.638 -9.313 1.00 0.00 58 ASN A N 15
ATOM 19109 C CA . ASN A 1 58 ? 3.480 4.026 -10.693 1.00 0.00 58 ASN A CA 15
ATOM 19110 C C . ASN A 1 58 ? 2.213 3.350 -11.209 1.00 0.00 58 ASN A C 15
ATOM 19111 O O . ASN A 1 58 ? 1.341 4.000 -11.785 1.00 0.00 58 ASN A O 15
ATOM 19122 N N . ASP A 1 59 ? 2.119 2.042 -10.996 1.00 0.00 59 ASP A N 15
ATOM 19123 C CA . ASP A 1 59 ? 0.958 1.278 -11.438 1.00 0.00 59 ASP A CA 15
ATOM 19124 C C . ASP A 1 59 ? -0.329 2.063 -11.208 1.00 0.00 59 ASP A C 15
ATOM 19125 O O . ASP A 1 59 ? -0.846 2.143 -10.093 1.00 0.00 59 ASP A O 15
ATOM 19134 N N . PRO A 1 60 ? -0.861 2.658 -12.286 1.00 0.00 60 PRO A N 15
ATOM 19135 C CA . PRO A 1 60 ? -2.094 3.448 -12.227 1.00 0.00 60 PRO A CA 15
ATOM 19136 C C . PRO A 1 60 ? -3.325 2.583 -11.976 1.00 0.00 60 PRO A C 15
ATOM 19137 O O . PRO A 1 60 ? -4.252 2.995 -11.278 1.00 0.00 60 PRO A O 15
ATOM 19148 N N . ARG A 1 61 ? -3.327 1.384 -12.547 1.00 0.00 61 ARG A N 15
ATOM 19149 C CA . ARG A 1 61 ? -4.444 0.462 -12.385 1.00 0.00 61 ARG A CA 15
ATOM 19150 C C . ARG A 1 61 ? -4.129 -0.594 -11.329 1.00 0.00 61 ARG A C 15
ATOM 19151 O O . ARG A 1 61 ? -4.545 -1.748 -11.446 1.00 0.00 61 ARG A O 15
ATOM 19172 N N . LEU A 1 62 ? -3.393 -0.192 -10.299 1.00 0.00 62 LEU A N 15
ATOM 19173 C CA . LEU A 1 62 ? -3.022 -1.103 -9.222 1.00 0.00 62 LEU A CA 15
ATOM 19174 C C . LEU A 1 62 ? -3.739 -0.735 -7.927 1.00 0.00 62 LEU A C 15
ATOM 19175 O O . LEU A 1 62 ? -3.891 0.443 -7.602 1.00 0.00 62 LEU A O 15
ATOM 19191 N N . VAL A 1 63 ? -4.176 -1.751 -7.189 1.00 0.00 63 VAL A N 15
ATOM 19192 C CA . VAL A 1 63 ? -4.874 -1.535 -5.928 1.00 0.00 63 VAL A CA 15
ATOM 19193 C C . VAL A 1 63 ? -3.921 -1.663 -4.744 1.00 0.00 63 VAL A C 15
ATOM 19194 O O . VAL A 1 63 ? -3.685 -2.760 -4.240 1.00 0.00 63 VAL A O 15
ATOM 19207 N N . TRP A 1 64 ? -3.378 -0.533 -4.306 1.00 0.00 64 TRP A N 15
ATOM 19208 C CA . TRP A 1 64 ? -2.450 -0.518 -3.180 1.00 0.00 64 TRP A CA 15
ATOM 19209 C C . TRP A 1 64 ? -3.202 -0.424 -1.857 1.00 0.00 64 TRP A C 15
ATOM 19210 O O . TRP A 1 64 ? -4.152 0.348 -1.725 1.00 0.00 64 TRP A O 15
ATOM 19231 N N . TYR A 1 65 ? -2.771 -1.215 -0.880 1.00 0.00 65 TYR A N 15
ATOM 19232 C CA . TYR A 1 65 ? -3.405 -1.222 0.433 1.00 0.00 65 TYR A CA 15
ATOM 19233 C C . TYR A 1 65 ? -2.378 -0.984 1.536 1.00 0.00 65 TYR A C 15
ATOM 19234 O O . TYR A 1 65 ? -1.216 -1.372 1.413 1.00 0.00 65 TYR A O 15
ATOM 19252 N N . CYS A 1 66 ? -2.816 -0.344 2.615 1.00 0.00 66 CYS A N 15
ATOM 19253 C CA . CYS A 1 66 ? -1.937 -0.054 3.742 1.00 0.00 66 CYS A CA 15
ATOM 19254 C C . CYS A 1 66 ? -2.130 -1.074 4.860 1.00 0.00 66 CYS A C 15
ATOM 19255 O O . CYS A 1 66 ? -3.252 -1.490 5.148 1.00 0.00 66 CYS A O 15
ATOM 19262 N N . ALA A 1 67 ? -1.028 -1.473 5.486 1.00 0.00 67 ALA A N 15
ATOM 19263 C CA . ALA A 1 67 ? -1.076 -2.442 6.573 1.00 0.00 67 ALA A CA 15
ATOM 19264 C C . ALA A 1 67 ? -2.384 -2.333 7.350 1.00 0.00 67 ALA A C 15
ATOM 19265 O O . ALA A 1 67 ? -3.091 -3.323 7.537 1.00 0.00 67 ALA A O 15
ATOM 19272 N N . ARG A 1 68 ? -2.699 -1.123 7.800 1.00 0.00 68 ARG A N 15
ATOM 19273 C CA . ARG A 1 68 ? -3.921 -0.884 8.558 1.00 0.00 68 ARG A CA 15
ATOM 19274 C C . ARG A 1 68 ? -5.060 -1.760 8.044 1.00 0.00 68 ARG A C 15
ATOM 19275 O O . ARG A 1 68 ? -5.732 -2.443 8.818 1.00 0.00 68 ARG A O 15
ATOM 19296 N N . CYS A 1 69 ? -5.272 -1.735 6.732 1.00 0.00 69 CYS A N 15
ATOM 19297 C CA . CYS A 1 69 ? -6.329 -2.525 6.113 1.00 0.00 69 CYS A CA 15
ATOM 19298 C C . CYS A 1 69 ? -5.827 -3.921 5.755 1.00 0.00 69 CYS A C 15
ATOM 19299 O O . CYS A 1 69 ? -6.470 -4.924 6.068 1.00 0.00 69 CYS A O 15
ATOM 19306 N N . THR A 1 70 ? -4.672 -3.979 5.098 1.00 0.00 70 THR A N 15
ATOM 19307 C CA . THR A 1 70 ? -4.084 -5.250 4.698 1.00 0.00 70 THR A CA 15
ATOM 19308 C C . THR A 1 70 ? -4.223 -6.293 5.801 1.00 0.00 70 THR A C 15
ATOM 19309 O O . THR A 1 70 ? -4.673 -7.412 5.557 1.00 0.00 70 THR A O 15
ATOM 19320 N N . ARG A 1 71 ? -3.835 -5.918 7.016 1.00 0.00 71 ARG A N 15
ATOM 19321 C CA . ARG A 1 71 ? -3.917 -6.822 8.157 1.00 0.00 71 ARG A CA 15
ATOM 19322 C C . ARG A 1 71 ? -5.351 -7.295 8.374 1.00 0.00 71 ARG A C 15
ATOM 19323 O O . ARG A 1 71 ? -5.584 -8.440 8.760 1.00 0.00 71 ARG A O 15
ATOM 19344 N N . GLN A 1 72 ? -6.306 -6.406 8.123 1.00 0.00 72 GLN A N 15
ATOM 19345 C CA . GLN A 1 72 ? -7.717 -6.733 8.292 1.00 0.00 72 GLN A CA 15
ATOM 19346 C C . GLN A 1 72 ? -8.174 -7.735 7.236 1.00 0.00 72 GLN A C 15
ATOM 19347 O O . GLN A 1 72 ? -8.591 -8.846 7.561 1.00 0.00 72 GLN A O 15
ATOM 19361 N N . MET A 1 73 ? -8.094 -7.333 5.972 1.00 0.00 73 MET A N 15
ATOM 19362 C CA . MET A 1 73 ? -8.498 -8.196 4.869 1.00 0.00 73 MET A CA 15
ATOM 19363 C C . MET A 1 73 ? -7.809 -9.554 4.959 1.00 0.00 73 MET A C 15
ATOM 19364 O O . MET A 1 73 ? -8.426 -10.592 4.722 1.00 0.00 73 MET A O 15
ATOM 19378 N N . LYS A 1 74 ? -6.526 -9.539 5.304 1.00 0.00 74 LYS A N 15
ATOM 19379 C CA . LYS A 1 74 ? -5.752 -10.768 5.427 1.00 0.00 74 LYS A CA 15
ATOM 19380 C C . LYS A 1 74 ? -6.618 -11.905 5.959 1.00 0.00 74 LYS A C 15
ATOM 19381 O O . LYS A 1 74 ? -7.471 -11.697 6.822 1.00 0.00 74 LYS A O 15
ATOM 19400 N N . ARG A 1 75 ? -6.393 -13.108 5.439 1.00 0.00 75 ARG A N 15
ATOM 19401 C CA . ARG A 1 75 ? -7.153 -14.278 5.862 1.00 0.00 75 ARG A CA 15
ATOM 19402 C C . ARG A 1 75 ? -6.473 -14.971 7.039 1.00 0.00 75 ARG A C 15
ATOM 19403 O O . ARG A 1 75 ? -7.134 -15.585 7.876 1.00 0.00 75 ARG A O 15
ATOM 19424 N N . MET A 1 76 ? -5.149 -14.869 7.096 1.00 0.00 76 MET A N 15
ATOM 19425 C CA . MET A 1 76 ? -4.381 -15.485 8.170 1.00 0.00 76 MET A CA 15
ATOM 19426 C C . MET A 1 76 ? -4.707 -14.839 9.513 1.00 0.00 76 MET A C 15
ATOM 19427 O O . MET A 1 76 ? -4.343 -15.358 10.567 1.00 0.00 76 MET A O 15
ATOM 19441 N N . ALA A 1 77 ? -5.396 -13.703 9.466 1.00 0.00 77 ALA A N 15
ATOM 19442 C CA . ALA A 1 77 ? -5.773 -12.987 10.678 1.00 0.00 77 ALA A CA 15
ATOM 19443 C C . ALA A 1 77 ? -7.274 -13.086 10.930 1.00 0.00 77 ALA A C 15
ATOM 19444 O O . ALA A 1 77 ? -7.895 -12.138 11.408 1.00 0.00 77 ALA A O 15
ATOM 19451 N N . GLN A 1 78 ? -7.849 -14.239 10.604 1.00 0.00 78 GLN A N 15
ATOM 19452 C CA . GLN A 1 78 ? -9.278 -14.459 10.794 1.00 0.00 78 GLN A CA 15
ATOM 19453 C C . GLN A 1 78 ? -9.590 -14.782 12.252 1.00 0.00 78 GLN A C 15
ATOM 19454 O O . GLN A 1 78 ? -8.899 -15.583 12.883 1.00 0.00 78 GLN A O 15
ATOM 19468 N N . LYS A 1 79 ? -10.633 -14.154 12.782 1.00 0.00 79 LYS A N 15
ATOM 19469 C CA . LYS A 1 79 ? -11.038 -14.374 14.165 1.00 0.00 79 LYS A CA 15
ATOM 19470 C C . LYS A 1 79 ? -12.528 -14.692 14.252 1.00 0.00 79 LYS A C 15
ATOM 19471 O O . LYS A 1 79 ? -13.152 -14.503 15.295 1.00 0.00 79 LYS A O 15
ATOM 19490 N N . ASN A 1 80 ? -13.090 -15.178 13.150 1.00 0.00 80 ASN A N 15
ATOM 19491 C CA . ASN A 1 80 ? -14.506 -15.523 13.102 1.00 0.00 80 ASN A CA 15
ATOM 19492 C C . ASN A 1 80 ? -14.698 -17.037 13.130 1.00 0.00 80 ASN A C 15
ATOM 19493 O O . ASN A 1 80 ? -13.767 -17.795 12.858 1.00 0.00 80 ASN A O 15
ATOM 19504 N N . GLN A 1 81 ? -15.911 -17.468 13.460 1.00 0.00 81 GLN A N 15
ATOM 19505 C CA . GLN A 1 81 ? -16.224 -18.891 13.523 1.00 0.00 81 GLN A CA 15
ATOM 19506 C C . GLN A 1 81 ? -16.631 -19.420 12.151 1.00 0.00 81 GLN A C 15
ATOM 19507 O O . GLN A 1 81 ? -16.474 -20.606 11.860 1.00 0.00 81 GLN A O 15
ATOM 19521 N N . LYS A 1 82 ? -17.154 -18.533 11.312 1.00 0.00 82 LYS A N 15
ATOM 19522 C CA . LYS A 1 82 ? -17.582 -18.909 9.970 1.00 0.00 82 LYS A CA 15
ATOM 19523 C C . LYS A 1 82 ? -17.479 -17.725 9.014 1.00 0.00 82 LYS A C 15
ATOM 19524 O O . LYS A 1 82 ? -18.055 -16.665 9.259 1.00 0.00 82 LYS A O 15
ATOM 19543 N N . SER A 1 83 ? -16.744 -17.913 7.923 1.00 0.00 83 SER A N 15
ATOM 19544 C CA . SER A 1 83 ? -16.564 -16.859 6.931 1.00 0.00 83 SER A CA 15
ATOM 19545 C C . SER A 1 83 ? -17.859 -16.606 6.167 1.00 0.00 83 SER A C 15
ATOM 19546 O O . SER A 1 83 ? -18.462 -17.529 5.621 1.00 0.00 83 SER A O 15
ATOM 19554 N N . GLY A 1 84 ? -18.282 -15.345 6.133 1.00 0.00 84 GLY A N 15
ATOM 19555 C CA . GLY A 1 84 ? -19.504 -14.991 5.434 1.00 0.00 84 GLY A CA 15
ATOM 19556 C C . GLY A 1 84 ? -19.309 -14.908 3.933 1.00 0.00 84 GLY A C 15
ATOM 19557 O O . GLY A 1 84 ? -19.262 -15.921 3.235 1.00 0.00 84 GLY A O 15
ATOM 19561 N N . PRO A 1 85 ? -19.195 -13.676 3.415 1.00 0.00 85 PRO A N 15
ATOM 19562 C CA . PRO A 1 85 ? -19.004 -13.435 1.982 1.00 0.00 85 PRO A CA 15
ATOM 19563 C C . PRO A 1 85 ? -17.626 -13.873 1.499 1.00 0.00 85 PRO A C 15
ATOM 19564 O O . PRO A 1 85 ? -16.633 -13.176 1.709 1.00 0.00 85 PRO A O 15
ATOM 19575 N N . SER A 1 86 ? -17.572 -15.031 0.849 1.00 0.00 86 SER A N 15
ATOM 19576 C CA . SER A 1 86 ? -16.314 -15.564 0.339 1.00 0.00 86 SER A CA 15
ATOM 19577 C C . SER A 1 86 ? -16.565 -16.609 -0.743 1.00 0.00 86 SER A C 15
ATOM 19578 O O . SER A 1 86 ? -17.216 -17.625 -0.501 1.00 0.00 86 SER A O 15
ATOM 19586 N N . SER A 1 87 ? -16.045 -16.351 -1.939 1.00 0.00 87 SER A N 15
ATOM 19587 C CA . SER A 1 87 ? -16.216 -17.266 -3.061 1.00 0.00 87 SER A CA 15
ATOM 19588 C C . SER A 1 87 ? -15.052 -18.250 -3.141 1.00 0.00 87 SER A C 15
ATOM 19589 O O . SER A 1 87 ? -14.542 -18.539 -4.222 1.00 0.00 87 SER A O 15
ATOM 19597 N N . GLY A 1 88 ? -14.638 -18.762 -1.986 1.00 0.00 88 GLY A N 15
ATOM 19598 C CA . GLY A 1 88 ? -13.538 -19.708 -1.946 1.00 0.00 88 GLY A CA 15
ATOM 19599 C C . GLY A 1 88 ? -12.186 -19.024 -1.917 1.00 0.00 88 GLY A C 15
ATOM 19600 O O . GLY A 1 88 ? -11.952 -18.195 -1.039 1.00 0.00 88 GLY A O 15
ATOM 19606 N N . GLY A 1 1 ? 14.041 23.042 23.274 1.00 0.00 1 GLY A N 16
ATOM 19607 C CA . GLY A 1 1 ? 14.798 22.102 22.468 1.00 0.00 1 GLY A CA 16
ATOM 19608 C C . GLY A 1 1 ? 15.514 22.774 21.313 1.00 0.00 1 GLY A C 16
ATOM 19609 O O . GLY A 1 1 ? 16.683 22.491 21.050 1.00 0.00 1 GLY A O 16
ATOM 19613 N N . SER A 1 2 ? 14.812 23.666 20.622 1.00 0.00 2 SER A N 16
ATOM 19614 C CA . SER A 1 2 ? 15.386 24.376 19.485 1.00 0.00 2 SER A CA 16
ATOM 19615 C C . SER A 1 2 ? 14.810 25.785 19.378 1.00 0.00 2 SER A C 16
ATOM 19616 O O . SER A 1 2 ? 13.650 26.021 19.715 1.00 0.00 2 SER A O 16
ATOM 19624 N N . SER A 1 3 ? 15.631 26.718 18.905 1.00 0.00 3 SER A N 16
ATOM 19625 C CA . SER A 1 3 ? 15.206 28.105 18.756 1.00 0.00 3 SER A CA 16
ATOM 19626 C C . SER A 1 3 ? 14.015 28.210 17.808 1.00 0.00 3 SER A C 16
ATOM 19627 O O . SER A 1 3 ? 12.937 28.660 18.195 1.00 0.00 3 SER A O 16
ATOM 19635 N N . GLY A 1 4 ? 14.218 27.789 16.563 1.00 0.00 4 GLY A N 16
ATOM 19636 C CA . GLY A 1 4 ? 13.154 27.844 15.579 1.00 0.00 4 GLY A CA 16
ATOM 19637 C C . GLY A 1 4 ? 13.306 29.011 14.624 1.00 0.00 4 GLY A C 16
ATOM 19638 O O . GLY A 1 4 ? 14.394 29.571 14.486 1.00 0.00 4 GLY A O 16
ATOM 19642 N N . SER A 1 5 ? 12.214 29.378 13.961 1.00 0.00 5 SER A N 16
ATOM 19643 C CA . SER A 1 5 ? 12.233 30.483 13.010 1.00 0.00 5 SER A CA 16
ATOM 19644 C C . SER A 1 5 ? 10.814 30.922 12.660 1.00 0.00 5 SER A C 16
ATOM 19645 O O . SER A 1 5 ? 9.850 30.195 12.899 1.00 0.00 5 SER A O 16
ATOM 19653 N N . SER A 1 6 ? 10.695 32.118 12.091 1.00 0.00 6 SER A N 16
ATOM 19654 C CA . SER A 1 6 ? 9.394 32.657 11.711 1.00 0.00 6 SER A CA 16
ATOM 19655 C C . SER A 1 6 ? 8.555 31.600 10.998 1.00 0.00 6 SER A C 16
ATOM 19656 O O . SER A 1 6 ? 8.964 31.054 9.975 1.00 0.00 6 SER A O 16
ATOM 19664 N N . GLY A 1 7 ? 7.378 31.318 11.549 1.00 0.00 7 GLY A N 16
ATOM 19665 C CA . GLY A 1 7 ? 6.500 30.328 10.954 1.00 0.00 7 GLY A CA 16
ATOM 19666 C C . GLY A 1 7 ? 5.562 30.929 9.926 1.00 0.00 7 GLY A C 16
ATOM 19667 O O . GLY A 1 7 ? 4.619 31.639 10.275 1.00 0.00 7 GLY A O 16
ATOM 19671 N N . ALA A 1 8 ? 5.821 30.646 8.654 1.00 0.00 8 ALA A N 16
ATOM 19672 C CA . ALA A 1 8 ? 4.993 31.163 7.571 1.00 0.00 8 ALA A CA 16
ATOM 19673 C C . ALA A 1 8 ? 3.620 30.499 7.566 1.00 0.00 8 ALA A C 16
ATOM 19674 O O . ALA A 1 8 ? 3.437 29.425 8.140 1.00 0.00 8 ALA A O 16
ATOM 19681 N N . ASP A 1 9 ? 2.659 31.144 6.915 1.00 0.00 9 ASP A N 16
ATOM 19682 C CA . ASP A 1 9 ? 1.302 30.616 6.834 1.00 0.00 9 ASP A CA 16
ATOM 19683 C C . ASP A 1 9 ? 1.183 29.593 5.709 1.00 0.00 9 ASP A C 16
ATOM 19684 O O . ASP A 1 9 ? 0.843 29.937 4.577 1.00 0.00 9 ASP A O 16
ATOM 19693 N N . ASP A 1 10 ? 1.467 28.335 6.028 1.00 0.00 10 ASP A N 16
ATOM 19694 C CA . ASP A 1 10 ? 1.392 27.261 5.044 1.00 0.00 10 ASP A CA 16
ATOM 19695 C C . ASP A 1 10 ? 1.152 25.917 5.724 1.00 0.00 10 ASP A C 16
ATOM 19696 O O . ASP A 1 10 ? 1.641 25.670 6.826 1.00 0.00 10 ASP A O 16
ATOM 19705 N N . PHE A 1 11 ? 0.394 25.050 5.059 1.00 0.00 11 PHE A N 16
ATOM 19706 C CA . PHE A 1 11 ? 0.087 23.731 5.600 1.00 0.00 11 PHE A CA 16
ATOM 19707 C C . PHE A 1 11 ? -0.181 22.732 4.478 1.00 0.00 11 PHE A C 16
ATOM 19708 O O . PHE A 1 11 ? -0.737 23.085 3.438 1.00 0.00 11 PHE A O 16
ATOM 19725 N N . ALA A 1 12 ? 0.217 21.484 4.698 1.00 0.00 12 ALA A N 16
ATOM 19726 C CA . ALA A 1 12 ? 0.019 20.433 3.707 1.00 0.00 12 ALA A CA 16
ATOM 19727 C C . ALA A 1 12 ? -1.428 20.396 3.229 1.00 0.00 12 ALA A C 16
ATOM 19728 O O . ALA A 1 12 ? -1.693 20.299 2.031 1.00 0.00 12 ALA A O 16
ATOM 19735 N N . MET A 1 13 ? -2.361 20.473 4.172 1.00 0.00 13 MET A N 16
ATOM 19736 C CA . MET A 1 13 ? -3.782 20.449 3.845 1.00 0.00 13 MET A CA 16
ATOM 19737 C C . MET A 1 13 ? -4.041 21.113 2.497 1.00 0.00 13 MET A C 16
ATOM 19738 O O . MET A 1 13 ? -4.783 20.587 1.669 1.00 0.00 13 MET A O 16
ATOM 19752 N N . GLU A 1 14 ? -3.426 22.272 2.285 1.00 0.00 14 GLU A N 16
ATOM 19753 C CA . GLU A 1 14 ? -3.592 23.008 1.038 1.00 0.00 14 GLU A CA 16
ATOM 19754 C C . GLU A 1 14 ? -3.620 22.057 -0.155 1.00 0.00 14 GLU A C 16
ATOM 19755 O O . GLU A 1 14 ? -4.617 21.971 -0.871 1.00 0.00 14 GLU A O 16
ATOM 19767 N N . MET A 1 15 ? -2.517 21.345 -0.363 1.00 0.00 15 MET A N 16
ATOM 19768 C CA . MET A 1 15 ? -2.415 20.399 -1.468 1.00 0.00 15 MET A CA 16
ATOM 19769 C C . MET A 1 15 ? -3.001 19.045 -1.081 1.00 0.00 15 MET A C 16
ATOM 19770 O O . MET A 1 15 ? -3.705 18.415 -1.869 1.00 0.00 15 MET A O 16
ATOM 19784 N N . GLY A 1 16 ? -2.706 18.604 0.138 1.00 0.00 16 GLY A N 16
ATOM 19785 C CA . GLY A 1 16 ? -3.212 17.327 0.607 1.00 0.00 16 GLY A CA 16
ATOM 19786 C C . GLY A 1 16 ? -2.475 16.152 -0.004 1.00 0.00 16 GLY A C 16
ATOM 19787 O O . GLY A 1 16 ? -3.073 15.113 -0.286 1.00 0.00 16 GLY A O 16
ATOM 19791 N N . LEU A 1 17 ? -1.173 16.315 -0.211 1.00 0.00 17 LEU A N 16
ATOM 19792 C CA . LEU A 1 17 ? -0.353 15.259 -0.795 1.00 0.00 17 LEU A CA 16
ATOM 19793 C C . LEU A 1 17 ? 0.659 14.733 0.218 1.00 0.00 17 LEU A C 16
ATOM 19794 O O . LEU A 1 17 ? 1.694 14.181 -0.153 1.00 0.00 17 LEU A O 16
ATOM 19810 N N . ALA A 1 18 ? 0.352 14.907 1.499 1.00 0.00 18 ALA A N 16
ATOM 19811 C CA . ALA A 1 18 ? 1.232 14.447 2.566 1.00 0.00 18 ALA A CA 16
ATOM 19812 C C . ALA A 1 18 ? 0.726 13.141 3.170 1.00 0.00 18 ALA A C 16
ATOM 19813 O O . ALA A 1 18 ? -0.480 12.933 3.303 1.00 0.00 18 ALA A O 16
ATOM 19820 N N . CYS A 1 19 ? 1.656 12.264 3.534 1.00 0.00 19 CYS A N 16
ATOM 19821 C CA . CYS A 1 19 ? 1.305 10.978 4.123 1.00 0.00 19 CYS A CA 16
ATOM 19822 C C . CYS A 1 19 ? 0.581 11.168 5.453 1.00 0.00 19 CYS A C 16
ATOM 19823 O O . CYS A 1 19 ? 0.389 12.294 5.913 1.00 0.00 19 CYS A O 16
ATOM 19830 N N . VAL A 1 20 ? 0.183 10.058 6.068 1.00 0.00 20 VAL A N 16
ATOM 19831 C CA . VAL A 1 20 ? -0.518 10.102 7.346 1.00 0.00 20 VAL A CA 16
ATOM 19832 C C . VAL A 1 20 ? 0.403 9.697 8.491 1.00 0.00 20 VAL A C 16
ATOM 19833 O O . VAL A 1 20 ? 0.060 9.855 9.663 1.00 0.00 20 VAL A O 16
ATOM 19846 N N . VAL A 1 21 ? 1.575 9.175 8.145 1.00 0.00 21 VAL A N 16
ATOM 19847 C CA . VAL A 1 21 ? 2.548 8.749 9.144 1.00 0.00 21 VAL A CA 16
ATOM 19848 C C . VAL A 1 21 ? 3.257 9.946 9.766 1.00 0.00 21 VAL A C 16
ATOM 19849 O O . VAL A 1 21 ? 2.970 10.332 10.899 1.00 0.00 21 VAL A O 16
ATOM 19862 N N . CYS A 1 22 ? 4.186 10.531 9.017 1.00 0.00 22 CYS A N 16
ATOM 19863 C CA . CYS A 1 22 ? 4.938 11.685 9.493 1.00 0.00 22 CYS A CA 16
ATOM 19864 C C . CYS A 1 22 ? 4.241 12.986 9.106 1.00 0.00 22 CYS A C 16
ATOM 19865 O O . CYS A 1 22 ? 4.593 14.060 9.595 1.00 0.00 22 CYS A O 16
ATOM 19872 N N . ARG A 1 23 ? 3.252 12.881 8.225 1.00 0.00 23 ARG A N 16
ATOM 19873 C CA . ARG A 1 23 ? 2.506 14.049 7.770 1.00 0.00 23 ARG A CA 16
ATOM 19874 C C . ARG A 1 23 ? 3.420 15.026 7.036 1.00 0.00 23 ARG A C 16
ATOM 19875 O O . ARG A 1 23 ? 3.490 16.205 7.383 1.00 0.00 23 ARG A O 16
ATOM 19896 N N . GLN A 1 24 ? 4.119 14.526 6.022 1.00 0.00 24 GLN A N 16
ATOM 19897 C CA . GLN A 1 24 ? 5.029 15.355 5.240 1.00 0.00 24 GLN A CA 16
ATOM 19898 C C . GLN A 1 24 ? 4.803 15.152 3.746 1.00 0.00 24 GLN A C 16
ATOM 19899 O O . GLN A 1 24 ? 4.034 14.283 3.337 1.00 0.00 24 GLN A O 16
ATOM 19913 N N . MET A 1 25 ? 5.477 15.961 2.935 1.00 0.00 25 MET A N 16
ATOM 19914 C CA . MET A 1 25 ? 5.350 15.869 1.485 1.00 0.00 25 MET A CA 16
ATOM 19915 C C . MET A 1 25 ? 6.689 15.523 0.843 1.00 0.00 25 MET A C 16
ATOM 19916 O O . MET A 1 25 ? 6.780 15.347 -0.373 1.00 0.00 25 MET A O 16
ATOM 19930 N N . THR A 1 26 ? 7.729 15.427 1.666 1.00 0.00 26 THR A N 16
ATOM 19931 C CA . THR A 1 26 ? 9.063 15.103 1.178 1.00 0.00 26 THR A CA 16
ATOM 19932 C C . THR A 1 26 ? 9.066 13.782 0.417 1.00 0.00 26 THR A C 16
ATOM 19933 O O . THR A 1 26 ? 8.651 12.750 0.945 1.00 0.00 26 THR A O 16
ATOM 19944 N N . VAL A 1 27 ? 9.536 13.821 -0.825 1.00 0.00 27 VAL A N 16
ATOM 19945 C CA . VAL A 1 27 ? 9.594 12.626 -1.659 1.00 0.00 27 VAL A CA 16
ATOM 19946 C C . VAL A 1 27 ? 10.830 12.637 -2.550 1.00 0.00 27 VAL A C 16
ATOM 19947 O O . VAL A 1 27 ? 11.490 13.665 -2.701 1.00 0.00 27 VAL A O 16
ATOM 19960 N N . ALA A 1 28 ? 11.138 11.487 -3.139 1.00 0.00 28 ALA A N 16
ATOM 19961 C CA . ALA A 1 28 ? 12.295 11.364 -4.018 1.00 0.00 28 ALA A CA 16
ATOM 19962 C C . ALA A 1 28 ? 12.349 9.984 -4.666 1.00 0.00 28 ALA A C 16
ATOM 19963 O O . ALA A 1 28 ? 11.589 9.087 -4.300 1.00 0.00 28 ALA A O 16
ATOM 19970 N N . SER A 1 29 ? 13.250 9.822 -5.629 1.00 0.00 29 SER A N 16
ATOM 19971 C CA . SER A 1 29 ? 13.400 8.553 -6.330 1.00 0.00 29 SER A CA 16
ATOM 19972 C C . SER A 1 29 ? 13.413 7.387 -5.346 1.00 0.00 29 SER A C 16
ATOM 19973 O O . SER A 1 29 ? 14.231 7.343 -4.428 1.00 0.00 29 SER A O 16
ATOM 19981 N N . GLY A 1 30 ? 12.499 6.442 -5.545 1.00 0.00 30 GLY A N 16
ATOM 19982 C CA . GLY A 1 30 ? 12.421 5.288 -4.669 1.00 0.00 30 GLY A CA 16
ATOM 19983 C C . GLY A 1 30 ? 11.602 5.561 -3.423 1.00 0.00 30 GLY A C 16
ATOM 19984 O O . GLY A 1 30 ? 10.939 4.667 -2.900 1.00 0.00 30 GLY A O 16
ATOM 19988 N N . ASN A 1 31 ? 11.650 6.800 -2.944 1.00 0.00 31 ASN A N 16
ATOM 19989 C CA . ASN A 1 31 ? 10.908 7.188 -1.750 1.00 0.00 31 ASN A CA 16
ATOM 19990 C C . ASN A 1 31 ? 9.757 8.124 -2.104 1.00 0.00 31 ASN A C 16
ATOM 19991 O O . ASN A 1 31 ? 9.766 9.299 -1.737 1.00 0.00 31 ASN A O 16
ATOM 20002 N N . GLN A 1 32 ? 8.769 7.595 -2.819 1.00 0.00 32 GLN A N 16
ATOM 20003 C CA . GLN A 1 32 ? 7.612 8.384 -3.222 1.00 0.00 32 GLN A CA 16
ATOM 20004 C C . GLN A 1 32 ? 6.450 8.181 -2.255 1.00 0.00 32 GLN A C 16
ATOM 20005 O O . GLN A 1 32 ? 6.585 7.492 -1.243 1.00 0.00 32 GLN A O 16
ATOM 20019 N N . LEU A 1 33 ? 5.310 8.784 -2.572 1.00 0.00 33 LEU A N 16
ATOM 20020 C CA . LEU A 1 33 ? 4.124 8.669 -1.731 1.00 0.00 33 LEU A CA 16
ATOM 20021 C C . LEU A 1 33 ? 3.124 7.685 -2.330 1.00 0.00 33 LEU A C 16
ATOM 20022 O O . LEU A 1 33 ? 3.128 7.436 -3.536 1.00 0.00 33 LEU A O 16
ATOM 20038 N N . VAL A 1 34 ? 2.267 7.128 -1.480 1.00 0.00 34 VAL A N 16
ATOM 20039 C CA . VAL A 1 34 ? 1.259 6.174 -1.926 1.00 0.00 34 VAL A CA 16
ATOM 20040 C C . VAL A 1 34 ? -0.105 6.494 -1.325 1.00 0.00 34 VAL A C 16
ATOM 20041 O O . VAL A 1 34 ? -0.197 7.124 -0.272 1.00 0.00 34 VAL A O 16
ATOM 20054 N N . GLU A 1 35 ? -1.161 6.054 -2.002 1.00 0.00 35 GLU A N 16
ATOM 20055 C CA . GLU A 1 35 ? -2.521 6.295 -1.534 1.00 0.00 35 GLU A CA 16
ATOM 20056 C C . GLU A 1 35 ? -3.280 4.982 -1.368 1.00 0.00 35 GLU A C 16
ATOM 20057 O O . GLU A 1 35 ? -3.231 4.109 -2.236 1.00 0.00 35 GLU A O 16
ATOM 20069 N N . CYS A 1 36 ? -3.981 4.847 -0.247 1.00 0.00 36 CYS A N 16
ATOM 20070 C CA . CYS A 1 36 ? -4.749 3.641 0.035 1.00 0.00 36 CYS A CA 16
ATOM 20071 C C . CYS A 1 36 ? -6.111 3.691 -0.651 1.00 0.00 36 CYS A C 16
ATOM 20072 O O . CYS A 1 36 ? -6.609 4.765 -0.986 1.00 0.00 36 CYS A O 16
ATOM 20079 N N . GLN A 1 37 ? -6.707 2.521 -0.856 1.00 0.00 37 GLN A N 16
ATOM 20080 C CA . GLN A 1 37 ? -8.011 2.432 -1.503 1.00 0.00 37 GLN A CA 16
ATOM 20081 C C . GLN A 1 37 ? -9.132 2.407 -0.469 1.00 0.00 37 GLN A C 16
ATOM 20082 O O . GLN A 1 37 ? -10.244 2.862 -0.734 1.00 0.00 37 GLN A O 16
ATOM 20096 N N . GLU A 1 38 ? -8.830 1.873 0.711 1.00 0.00 38 GLU A N 16
ATOM 20097 C CA . GLU A 1 38 ? -9.813 1.788 1.784 1.00 0.00 38 GLU A CA 16
ATOM 20098 C C . GLU A 1 38 ? -9.835 3.075 2.604 1.00 0.00 38 GLU A C 16
ATOM 20099 O O . GLU A 1 38 ? -10.836 3.791 2.631 1.00 0.00 38 GLU A O 16
ATOM 20111 N N . CYS A 1 39 ? -8.723 3.362 3.273 1.00 0.00 39 CYS A N 16
ATOM 20112 C CA . CYS A 1 39 ? -8.613 4.560 4.096 1.00 0.00 39 CYS A CA 16
ATOM 20113 C C . CYS A 1 39 ? -8.535 5.812 3.226 1.00 0.00 39 CYS A C 16
ATOM 20114 O O . CYS A 1 39 ? -8.902 6.905 3.658 1.00 0.00 39 CYS A O 16
ATOM 20121 N N . HIS A 1 40 ? -8.055 5.643 1.998 1.00 0.00 40 HIS A N 16
ATOM 20122 C CA . HIS A 1 40 ? -7.930 6.758 1.066 1.00 0.00 40 HIS A CA 16
ATOM 20123 C C . HIS A 1 40 ? -6.936 7.793 1.587 1.00 0.00 40 HIS A C 16
ATOM 20124 O O . HIS A 1 40 ? -7.024 8.974 1.255 1.00 0.00 40 HIS A O 16
ATOM 20139 N N . ASN A 1 41 ? -5.992 7.339 2.405 1.00 0.00 41 ASN A N 16
ATOM 20140 C CA . ASN A 1 41 ? -4.982 8.226 2.973 1.00 0.00 41 ASN A CA 16
ATOM 20141 C C . ASN A 1 41 ? -3.678 8.139 2.187 1.00 0.00 41 ASN A C 16
ATOM 20142 O O . ASN A 1 41 ? -3.606 7.471 1.154 1.00 0.00 41 ASN A O 16
ATOM 20153 N N . LEU A 1 42 ? -2.649 8.817 2.682 1.00 0.00 42 LEU A N 16
ATOM 20154 C CA . LEU A 1 42 ? -1.345 8.817 2.027 1.00 0.00 42 LEU A CA 16
ATOM 20155 C C . LEU A 1 42 ? -0.285 8.186 2.924 1.00 0.00 42 LEU A C 16
ATOM 20156 O O . LEU A 1 42 ? -0.181 8.516 4.105 1.00 0.00 42 LEU A O 16
ATOM 20172 N N . TYR A 1 43 ? 0.501 7.280 2.354 1.00 0.00 43 TYR A N 16
ATOM 20173 C CA . TYR A 1 43 ? 1.553 6.602 3.102 1.00 0.00 43 TYR A CA 16
ATOM 20174 C C . TYR A 1 43 ? 2.865 6.608 2.323 1.00 0.00 43 TYR A C 16
ATOM 20175 O O . TYR A 1 43 ? 2.970 6.001 1.257 1.00 0.00 43 TYR A O 16
ATOM 20193 N N . HIS A 1 44 ? 3.864 7.297 2.864 1.00 0.00 44 HIS A N 16
ATOM 20194 C CA . HIS A 1 44 ? 5.171 7.382 2.222 1.00 0.00 44 HIS A CA 16
ATOM 20195 C C . HIS A 1 44 ? 5.775 5.993 2.034 1.00 0.00 44 HIS A C 16
ATOM 20196 O O . HIS A 1 44 ? 5.926 5.238 2.994 1.00 0.00 44 HIS A O 16
ATOM 20210 N N . GLN A 1 45 ? 6.118 5.665 0.793 1.00 0.00 45 GLN A N 16
ATOM 20211 C CA . GLN A 1 45 ? 6.704 4.366 0.481 1.00 0.00 45 GLN A CA 16
ATOM 20212 C C . GLN A 1 45 ? 7.560 3.864 1.639 1.00 0.00 45 GLN A C 16
ATOM 20213 O O . GLN A 1 45 ? 7.613 2.664 1.909 1.00 0.00 45 GLN A O 16
ATOM 20227 N N . ASP A 1 46 ? 8.230 4.789 2.318 1.00 0.00 46 ASP A N 16
ATOM 20228 C CA . ASP A 1 46 ? 9.084 4.439 3.447 1.00 0.00 46 ASP A CA 16
ATOM 20229 C C . ASP A 1 46 ? 8.277 4.378 4.740 1.00 0.00 46 ASP A C 16
ATOM 20230 O O . ASP A 1 46 ? 8.156 3.320 5.359 1.00 0.00 46 ASP A O 16
ATOM 20239 N N . CYS A 1 47 ? 7.728 5.519 5.144 1.00 0.00 47 CYS A N 16
ATOM 20240 C CA . CYS A 1 47 ? 6.934 5.596 6.364 1.00 0.00 47 CYS A CA 16
ATOM 20241 C C . CYS A 1 47 ? 6.120 4.321 6.565 1.00 0.00 47 CYS A C 16
ATOM 20242 O O . CYS A 1 47 ? 5.943 3.856 7.691 1.00 0.00 47 CYS A O 16
ATOM 20249 N N . HIS A 1 48 ? 5.628 3.760 5.465 1.00 0.00 48 HIS A N 16
ATOM 20250 C CA . HIS A 1 48 ? 4.833 2.538 5.520 1.00 0.00 48 HIS A CA 16
ATOM 20251 C C . HIS A 1 48 ? 5.673 1.366 6.017 1.00 0.00 48 HIS A C 16
ATOM 20252 O O . HIS A 1 48 ? 6.902 1.398 5.954 1.00 0.00 48 HIS A O 16
ATOM 20267 N N . LYS A 1 49 ? 5.002 0.332 6.513 1.00 0.00 49 LYS A N 16
ATOM 20268 C CA . LYS A 1 49 ? 5.686 -0.852 7.022 1.00 0.00 49 LYS A CA 16
ATOM 20269 C C . LYS A 1 49 ? 6.424 -1.577 5.901 1.00 0.00 49 LYS A C 16
ATOM 20270 O O . LYS A 1 49 ? 7.653 -1.626 5.865 1.00 0.00 49 LYS A O 16
ATOM 20289 N N . PRO A 1 50 ? 5.658 -2.154 4.963 1.00 0.00 50 PRO A N 16
ATOM 20290 C CA . PRO A 1 50 ? 6.218 -2.885 3.823 1.00 0.00 50 PRO A CA 16
ATOM 20291 C C . PRO A 1 50 ? 6.913 -1.963 2.828 1.00 0.00 50 PRO A C 16
ATOM 20292 O O . PRO A 1 50 ? 6.262 -1.194 2.122 1.00 0.00 50 PRO A O 16
ATOM 20303 N N . GLN A 1 51 ? 8.239 -2.046 2.777 1.00 0.00 51 GLN A N 16
ATOM 20304 C CA . GLN A 1 51 ? 9.021 -1.218 1.867 1.00 0.00 51 GLN A CA 16
ATOM 20305 C C . GLN A 1 51 ? 8.410 -1.216 0.470 1.00 0.00 51 GLN A C 16
ATOM 20306 O O . GLN A 1 51 ? 8.564 -2.174 -0.288 1.00 0.00 51 GLN A O 16
ATOM 20320 N N . VAL A 1 52 ? 7.715 -0.134 0.135 1.00 0.00 52 VAL A N 16
ATOM 20321 C CA . VAL A 1 52 ? 7.080 -0.007 -1.172 1.00 0.00 52 VAL A CA 16
ATOM 20322 C C . VAL A 1 52 ? 8.062 0.524 -2.210 1.00 0.00 52 VAL A C 16
ATOM 20323 O O . VAL A 1 52 ? 8.962 1.301 -1.891 1.00 0.00 52 VAL A O 16
ATOM 20336 N N . THR A 1 53 ? 7.882 0.100 -3.457 1.00 0.00 53 THR A N 16
ATOM 20337 C CA . THR A 1 53 ? 8.752 0.531 -4.544 1.00 0.00 53 THR A CA 16
ATOM 20338 C C . THR A 1 53 ? 8.001 1.418 -5.531 1.00 0.00 53 THR A C 16
ATOM 20339 O O . THR A 1 53 ? 6.774 1.501 -5.495 1.00 0.00 53 THR A O 16
ATOM 20350 N N . ASP A 1 54 ? 8.746 2.077 -6.411 1.00 0.00 54 ASP A N 16
ATOM 20351 C CA . ASP A 1 54 ? 8.150 2.957 -7.410 1.00 0.00 54 ASP A CA 16
ATOM 20352 C C . ASP A 1 54 ? 7.347 2.156 -8.430 1.00 0.00 54 ASP A C 16
ATOM 20353 O O . ASP A 1 54 ? 6.168 2.429 -8.661 1.00 0.00 54 ASP A O 16
ATOM 20362 N N . LYS A 1 55 ? 7.992 1.167 -9.038 1.00 0.00 55 LYS A N 16
ATOM 20363 C CA . LYS A 1 55 ? 7.339 0.325 -10.034 1.00 0.00 55 LYS A CA 16
ATOM 20364 C C . LYS A 1 55 ? 5.867 0.119 -9.691 1.00 0.00 55 LYS A C 16
ATOM 20365 O O . LYS A 1 55 ? 5.006 0.158 -10.569 1.00 0.00 55 LYS A O 16
ATOM 20384 N N . GLU A 1 56 ? 5.587 -0.099 -8.410 1.00 0.00 56 GLU A N 16
ATOM 20385 C CA . GLU A 1 56 ? 4.218 -0.310 -7.954 1.00 0.00 56 GLU A CA 16
ATOM 20386 C C . GLU A 1 56 ? 3.398 0.970 -8.083 1.00 0.00 56 GLU A C 16
ATOM 20387 O O . GLU A 1 56 ? 2.401 1.012 -8.803 1.00 0.00 56 GLU A O 16
ATOM 20399 N N . VAL A 1 57 ? 3.826 2.014 -7.379 1.00 0.00 57 VAL A N 16
ATOM 20400 C CA . VAL A 1 57 ? 3.133 3.296 -7.414 1.00 0.00 57 VAL A CA 16
ATOM 20401 C C . VAL A 1 57 ? 2.724 3.660 -8.837 1.00 0.00 57 VAL A C 16
ATOM 20402 O O . VAL A 1 57 ? 1.657 4.231 -9.060 1.00 0.00 57 VAL A O 16
ATOM 20415 N N . ASN A 1 58 ? 3.580 3.326 -9.797 1.00 0.00 58 ASN A N 16
ATOM 20416 C CA . ASN A 1 58 ? 3.309 3.618 -11.200 1.00 0.00 58 ASN A CA 16
ATOM 20417 C C . ASN A 1 58 ? 2.044 2.905 -11.669 1.00 0.00 58 ASN A C 16
ATOM 20418 O O . ASN A 1 58 ? 1.105 3.538 -12.152 1.00 0.00 58 ASN A O 16
ATOM 20429 N N . ASP A 1 59 ? 2.027 1.585 -11.522 1.00 0.00 59 ASP A N 16
ATOM 20430 C CA . ASP A 1 59 ? 0.877 0.786 -11.929 1.00 0.00 59 ASP A CA 16
ATOM 20431 C C . ASP A 1 59 ? -0.428 1.474 -11.543 1.00 0.00 59 ASP A C 16
ATOM 20432 O O . ASP A 1 59 ? -0.817 1.511 -10.376 1.00 0.00 59 ASP A O 16
ATOM 20441 N N . PRO A 1 60 ? -1.121 2.035 -12.545 1.00 0.00 60 PRO A N 16
ATOM 20442 C CA . PRO A 1 60 ? -2.392 2.734 -12.335 1.00 0.00 60 PRO A CA 16
ATOM 20443 C C . PRO A 1 60 ? -3.521 1.781 -11.957 1.00 0.00 60 PRO A C 16
ATOM 20444 O O . PRO A 1 60 ? -4.407 2.132 -11.177 1.00 0.00 60 PRO A O 16
ATOM 20455 N N . ARG A 1 61 ? -3.484 0.575 -12.514 1.00 0.00 61 ARG A N 16
ATOM 20456 C CA . ARG A 1 61 ? -4.505 -0.427 -12.236 1.00 0.00 61 ARG A CA 16
ATOM 20457 C C . ARG A 1 61 ? -4.082 -1.326 -11.077 1.00 0.00 61 ARG A C 16
ATOM 20458 O O . ARG A 1 61 ? -4.468 -2.494 -11.010 1.00 0.00 61 ARG A O 16
ATOM 20479 N N . LEU A 1 62 ? -3.286 -0.775 -10.168 1.00 0.00 62 LEU A N 16
ATOM 20480 C CA . LEU A 1 62 ? -2.809 -1.527 -9.012 1.00 0.00 62 LEU A CA 16
ATOM 20481 C C . LEU A 1 62 ? -3.572 -1.130 -7.752 1.00 0.00 62 LEU A C 16
ATOM 20482 O O . LEU A 1 62 ? -3.767 0.055 -7.479 1.00 0.00 62 LEU A O 16
ATOM 20498 N N . VAL A 1 63 ? -4.001 -2.128 -6.986 1.00 0.00 63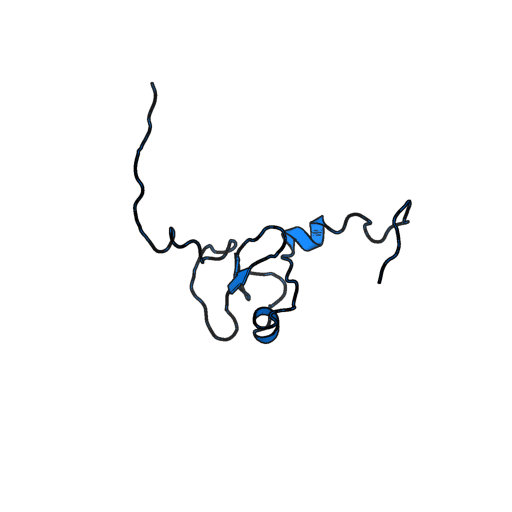 VAL A N 16
ATOM 20499 C CA . VAL A 1 63 ? -4.739 -1.884 -5.753 1.00 0.00 63 VAL A CA 16
ATOM 20500 C C . VAL A 1 63 ? -3.811 -1.902 -4.544 1.00 0.00 63 VAL A C 16
ATOM 20501 O O . VAL A 1 63 ? -3.349 -2.962 -4.120 1.00 0.00 63 VAL A O 16
ATOM 20514 N N . TRP A 1 64 ? -3.544 -0.724 -3.992 1.00 0.00 64 TRP A N 16
ATOM 20515 C CA . TRP A 1 64 ? -2.671 -0.605 -2.830 1.00 0.00 64 TRP A CA 16
ATOM 20516 C C . TRP A 1 64 ? -3.485 -0.490 -1.547 1.00 0.00 64 TRP A C 16
ATOM 20517 O O . TRP A 1 64 ? -4.431 0.295 -1.469 1.00 0.00 64 TRP A O 16
ATOM 20538 N N . TYR A 1 65 ? -3.113 -1.275 -0.542 1.00 0.00 65 TYR A N 16
ATOM 20539 C CA . TYR A 1 65 ? -3.812 -1.261 0.738 1.00 0.00 65 TYR A CA 16
ATOM 20540 C C . TYR A 1 65 ? -2.824 -1.164 1.896 1.00 0.00 65 TYR A C 16
ATOM 20541 O O . TYR A 1 65 ? -1.920 -1.990 2.028 1.00 0.00 65 TYR A O 16
ATOM 20559 N N . CYS A 1 66 ? -3.004 -0.150 2.735 1.00 0.00 66 CYS A N 16
ATOM 20560 C CA . CYS A 1 66 ? -2.131 0.057 3.884 1.00 0.00 66 CYS A CA 16
ATOM 20561 C C . CYS A 1 66 ? -2.268 -1.086 4.885 1.00 0.00 66 CYS A C 16
ATOM 20562 O O . CYS A 1 66 ? -3.351 -1.643 5.062 1.00 0.00 66 CYS A O 16
ATOM 20569 N N . ALA A 1 67 ? -1.163 -1.430 5.538 1.00 0.00 67 ALA A N 16
ATOM 20570 C CA . ALA A 1 67 ? -1.160 -2.504 6.523 1.00 0.00 67 ALA A CA 16
ATOM 20571 C C . ALA A 1 67 ? -2.471 -2.539 7.301 1.00 0.00 67 ALA A C 16
ATOM 20572 O O . ALA A 1 67 ? -3.198 -3.532 7.267 1.00 0.00 67 ALA A O 16
ATOM 20579 N N . ARG A 1 68 ? -2.766 -1.449 8.002 1.00 0.00 68 ARG A N 16
ATOM 20580 C CA . ARG A 1 68 ? -3.989 -1.357 8.790 1.00 0.00 68 ARG A CA 16
ATOM 20581 C C . ARG A 1 68 ? -5.120 -2.145 8.135 1.00 0.00 68 ARG A C 16
ATOM 20582 O O . ARG A 1 68 ? -5.880 -2.839 8.811 1.00 0.00 68 ARG A O 16
ATOM 20603 N N . CYS A 1 69 ? -5.225 -2.032 6.816 1.00 0.00 69 CYS A N 16
ATOM 20604 C CA . CYS A 1 69 ? -6.263 -2.733 6.068 1.00 0.00 69 CYS A CA 16
ATOM 20605 C C . CYS A 1 69 ? -5.827 -4.158 5.739 1.00 0.00 69 CYS A C 16
ATOM 20606 O O . CYS A 1 69 ? -6.567 -5.115 5.972 1.00 0.00 69 CYS A O 16
ATOM 20613 N N . THR A 1 70 ? -4.622 -4.292 5.196 1.00 0.00 70 THR A N 16
ATOM 20614 C CA . THR A 1 70 ? -4.088 -5.599 4.833 1.00 0.00 70 THR A CA 16
ATOM 20615 C C . THR A 1 70 ? -4.290 -6.607 5.959 1.00 0.00 70 THR A C 16
ATOM 20616 O O . THR A 1 70 ? -4.743 -7.728 5.727 1.00 0.00 70 THR A O 16
ATOM 20627 N N . ARG A 1 71 ? -3.952 -6.200 7.178 1.00 0.00 71 ARG A N 16
ATOM 20628 C CA . ARG A 1 71 ? -4.096 -7.069 8.341 1.00 0.00 71 ARG A CA 16
ATOM 20629 C C . ARG A 1 71 ? -5.549 -7.500 8.520 1.00 0.00 71 ARG A C 16
ATOM 20630 O O . ARG A 1 71 ? -5.824 -8.611 8.973 1.00 0.00 71 ARG A O 16
ATOM 20651 N N . GLN A 1 72 ? -6.472 -6.614 8.162 1.00 0.00 72 GLN A N 16
ATOM 20652 C CA . GLN A 1 72 ? -7.896 -6.903 8.285 1.00 0.00 72 GLN A CA 16
ATOM 20653 C C . GLN A 1 72 ? -8.345 -7.893 7.214 1.00 0.00 72 GLN A C 16
ATOM 20654 O O . GLN A 1 72 ? -8.786 -8.999 7.524 1.00 0.00 72 GLN A O 16
ATOM 20668 N N . MET A 1 73 ? -8.230 -7.486 5.954 1.00 0.00 73 MET A N 16
ATOM 20669 C CA . MET A 1 73 ? -8.623 -8.338 4.838 1.00 0.00 73 MET A CA 16
ATOM 20670 C C . MET A 1 73 ? -8.083 -9.753 5.017 1.00 0.00 73 MET A C 16
ATOM 20671 O O . MET A 1 73 ? -8.730 -10.729 4.638 1.00 0.00 73 MET A O 16
ATOM 20685 N N . LYS A 1 74 ? -6.891 -9.858 5.596 1.00 0.00 74 LYS A N 16
ATOM 20686 C CA . LYS A 1 74 ? -6.263 -11.153 5.827 1.00 0.00 74 LYS A CA 16
ATOM 20687 C C . LYS A 1 74 ? -7.202 -12.085 6.586 1.00 0.00 74 LYS A C 16
ATOM 20688 O O . LYS A 1 74 ? -7.906 -11.661 7.502 1.00 0.00 74 LYS A O 16
ATOM 20707 N N . ARG A 1 75 ? -7.204 -13.357 6.201 1.00 0.00 75 ARG A N 16
ATOM 20708 C CA . ARG A 1 75 ? -8.056 -14.349 6.846 1.00 0.00 75 ARG A CA 16
ATOM 20709 C C . ARG A 1 75 ? -7.540 -14.683 8.242 1.00 0.00 75 ARG A C 16
ATOM 20710 O O . ARG A 1 75 ? -8.318 -14.990 9.145 1.00 0.00 75 ARG A O 16
ATOM 20731 N N . MET A 1 76 ? -6.223 -14.622 8.412 1.00 0.00 76 MET A N 16
ATOM 20732 C CA . MET A 1 76 ? -5.604 -14.917 9.698 1.00 0.00 76 MET A CA 16
ATOM 20733 C C . MET A 1 76 ? -6.084 -13.942 10.769 1.00 0.00 76 MET A C 16
ATOM 20734 O O . MET A 1 76 ? -5.876 -14.164 11.961 1.00 0.00 76 MET A O 16
ATOM 20748 N N . ALA A 1 77 ? -6.727 -12.863 10.335 1.00 0.00 77 ALA A N 16
ATOM 20749 C CA . ALA A 1 77 ? -7.238 -11.856 11.257 1.00 0.00 77 ALA A CA 16
ATOM 20750 C C . ALA A 1 77 ? -8.745 -11.682 11.100 1.00 0.00 77 ALA A C 16
ATOM 20751 O O . ALA A 1 77 ? -9.245 -10.560 11.027 1.00 0.00 77 ALA A O 16
ATOM 20758 N N . GLN A 1 78 ? -9.462 -12.800 11.049 1.00 0.00 78 GLN A N 16
ATOM 20759 C CA . GLN A 1 78 ? -10.912 -12.770 10.899 1.00 0.00 78 GLN A CA 16
ATOM 20760 C C . GLN A 1 78 ? -11.570 -12.100 12.101 1.00 0.00 78 GLN A C 16
ATOM 20761 O O . GLN A 1 78 ? -11.219 -12.376 13.248 1.00 0.00 78 GLN A O 16
ATOM 20775 N N . LYS A 1 79 ? -12.526 -11.217 11.830 1.00 0.00 79 LYS A N 16
ATOM 20776 C CA . LYS A 1 79 ? -13.234 -10.508 12.889 1.00 0.00 79 LYS A CA 16
ATOM 20777 C C . LYS A 1 79 ? -14.637 -11.076 13.081 1.00 0.00 79 LYS A C 16
ATOM 20778 O O . LYS A 1 79 ? -15.294 -11.470 12.119 1.00 0.00 79 LYS A O 16
ATOM 20797 N N . ASN A 1 80 ? -15.089 -11.113 14.330 1.00 0.00 80 ASN A N 16
ATOM 20798 C CA . ASN A 1 80 ? -16.414 -11.632 14.648 1.00 0.00 80 ASN A CA 16
ATOM 20799 C C . ASN A 1 80 ? -17.466 -11.054 13.705 1.00 0.00 80 ASN A C 16
ATOM 20800 O O . ASN A 1 80 ? -18.168 -11.792 13.016 1.00 0.00 80 ASN A O 16
ATOM 20811 N N . GLN A 1 81 ? -17.566 -9.729 13.681 1.00 0.00 81 GLN A N 16
ATOM 20812 C CA . GLN A 1 81 ? -18.531 -9.052 12.824 1.00 0.00 81 GLN A CA 16
ATOM 20813 C C . GLN A 1 81 ? -18.525 -9.648 11.420 1.00 0.00 81 GLN A C 16
ATOM 20814 O O . GLN A 1 81 ? -17.491 -10.105 10.933 1.00 0.00 81 GLN A O 16
ATOM 20828 N N . LYS A 1 82 ? -19.686 -9.642 10.775 1.00 0.00 82 LYS A N 16
ATOM 20829 C CA . LYS A 1 82 ? -19.816 -10.181 9.426 1.00 0.00 82 LYS A CA 16
ATOM 20830 C C . LYS A 1 82 ? -20.798 -9.356 8.602 1.00 0.00 82 LYS A C 16
ATOM 20831 O O . LYS A 1 82 ? -22.004 -9.376 8.852 1.00 0.00 82 LYS A O 16
ATOM 20850 N N . SER A 1 83 ? -20.276 -8.631 7.618 1.00 0.00 83 SER A N 16
ATOM 20851 C CA . SER A 1 83 ? -21.107 -7.797 6.758 1.00 0.00 83 SER A CA 16
ATOM 20852 C C . SER A 1 83 ? -21.898 -8.652 5.772 1.00 0.00 83 SER A C 16
ATOM 20853 O O . SER A 1 83 ? -21.363 -9.585 5.175 1.00 0.00 83 SER A O 16
ATOM 20861 N N . GLY A 1 84 ? -23.176 -8.324 5.606 1.00 0.00 84 GLY A N 16
ATOM 20862 C CA . GLY A 1 84 ? -24.020 -9.070 4.692 1.00 0.00 84 GLY A CA 16
ATOM 20863 C C . GLY A 1 84 ? -23.751 -8.724 3.241 1.00 0.00 84 GLY A C 16
ATOM 20864 O O . GLY A 1 84 ? -22.711 -9.071 2.680 1.00 0.00 84 GLY A O 16
ATOM 20868 N N . PRO A 1 85 ? -24.706 -8.026 2.608 1.00 0.00 85 PRO A N 16
ATOM 20869 C CA . PRO A 1 85 ? -24.590 -7.619 1.204 1.00 0.00 85 PRO A CA 16
ATOM 20870 C C . PRO A 1 85 ? -23.529 -6.544 0.998 1.00 0.00 85 PRO A C 16
ATOM 20871 O O . PRO A 1 85 ? -23.247 -5.755 1.900 1.00 0.00 85 PRO A O 16
ATOM 20882 N N . SER A 1 86 ? -22.943 -6.517 -0.195 1.00 0.00 86 SER A N 16
ATOM 20883 C CA . SER A 1 86 ? -21.910 -5.540 -0.518 1.00 0.00 86 SER A CA 16
ATOM 20884 C C . SER A 1 86 ? -21.880 -5.257 -2.017 1.00 0.00 86 SER A C 16
ATOM 20885 O O . SER A 1 86 ? -21.764 -6.174 -2.831 1.00 0.00 86 SER A O 16
ATOM 20893 N N . SER A 1 87 ? -21.985 -3.981 -2.374 1.00 0.00 87 SER A N 16
ATOM 20894 C CA . SER A 1 87 ? -21.974 -3.576 -3.775 1.00 0.00 87 SER A CA 16
ATOM 20895 C C . SER A 1 87 ? -20.563 -3.207 -4.223 1.00 0.00 87 SER A C 16
ATOM 20896 O O . SER A 1 87 ? -20.091 -2.098 -3.975 1.00 0.00 87 SER A O 16
ATOM 20904 N N . GLY A 1 88 ? -19.893 -4.147 -4.884 1.00 0.00 88 GLY A N 16
ATOM 20905 C CA . GLY A 1 88 ? -18.543 -3.903 -5.355 1.00 0.00 88 GLY A CA 16
ATOM 20906 C C . GLY A 1 88 ? -17.505 -4.679 -4.569 1.00 0.00 88 GLY A C 16
ATOM 20907 O O . GLY A 1 88 ? -16.351 -4.256 -4.5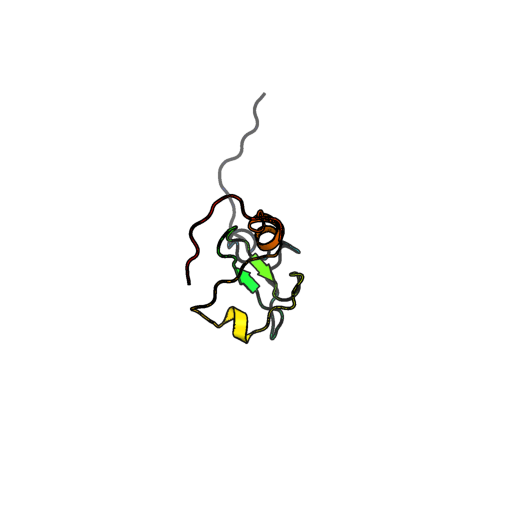20 1.00 0.00 88 GLY A O 16
ATOM 20913 N N . GLY A 1 1 ? -1.559 22.827 18.371 1.00 0.00 1 GLY A N 17
ATOM 20914 C CA . GLY A 1 1 ? -0.928 22.079 19.442 1.00 0.00 1 GLY A CA 17
ATOM 20915 C C . GLY A 1 1 ? -1.382 20.634 19.486 1.00 0.00 1 GLY A C 17
ATOM 20916 O O . GLY A 1 1 ? -0.708 19.748 18.962 1.00 0.00 1 GLY A O 17
ATOM 20920 N N . SER A 1 2 ? -2.529 20.395 20.115 1.00 0.00 2 SER A N 17
ATOM 20921 C CA . SER A 1 2 ? -3.070 19.045 20.230 1.00 0.00 2 SER A CA 17
ATOM 20922 C C . SER A 1 2 ? -4.301 18.876 19.344 1.00 0.00 2 SER A C 17
ATOM 20923 O O . SER A 1 2 ? -4.748 19.823 18.697 1.00 0.00 2 SER A O 17
ATOM 20931 N N . SER A 1 3 ? -4.844 17.663 19.321 1.00 0.00 3 SER A N 17
ATOM 20932 C CA . SER A 1 3 ? -6.020 17.367 18.513 1.00 0.00 3 SER A CA 17
ATOM 20933 C C . SER A 1 3 ? -7.075 18.458 18.669 1.00 0.00 3 SER A C 17
ATOM 20934 O O . SER A 1 3 ? -7.620 18.660 19.753 1.00 0.00 3 SER A O 17
ATOM 20942 N N . GLY A 1 4 ? -7.359 19.160 17.576 1.00 0.00 4 GLY A N 17
ATOM 20943 C CA . GLY A 1 4 ? -8.347 20.222 17.611 1.00 0.00 4 GLY A CA 17
ATOM 20944 C C . GLY A 1 4 ? -7.837 21.509 16.994 1.00 0.00 4 GLY A C 17
ATOM 20945 O O . GLY A 1 4 ? -7.162 22.298 17.656 1.00 0.00 4 GLY A O 17
ATOM 20949 N N . SER A 1 5 ? -8.158 21.722 15.722 1.00 0.00 5 SER A N 17
ATOM 20950 C CA . SER A 1 5 ? -7.723 22.920 15.014 1.00 0.00 5 SER A CA 17
ATOM 20951 C C . SER A 1 5 ? -8.918 23.681 14.449 1.00 0.00 5 SER A C 17
ATOM 20952 O O . SER A 1 5 ? -9.922 23.084 14.061 1.00 0.00 5 SER A O 17
ATOM 20960 N N . SER A 1 6 ? -8.802 25.005 14.406 1.00 0.00 6 SER A N 17
ATOM 20961 C CA . SER A 1 6 ? -9.874 25.850 13.892 1.00 0.00 6 SER A CA 17
ATOM 20962 C C . SER A 1 6 ? -9.838 25.906 12.368 1.00 0.00 6 SER A C 17
ATOM 20963 O O . SER A 1 6 ? -10.860 25.730 11.705 1.00 0.00 6 SER A O 17
ATOM 20971 N N . GLY A 1 7 ? -8.653 26.153 11.819 1.00 0.00 7 GLY A N 17
ATOM 20972 C CA . GLY A 1 7 ? -8.505 26.229 10.377 1.00 0.00 7 GLY A CA 17
ATOM 20973 C C . GLY A 1 7 ? -7.527 27.306 9.951 1.00 0.00 7 GLY A C 17
ATOM 20974 O O . GLY A 1 7 ? -7.677 28.471 10.318 1.00 0.00 7 GLY A O 17
ATOM 20978 N N . ALA A 1 8 ? -6.522 26.917 9.174 1.00 0.00 8 ALA A N 17
ATOM 20979 C CA . ALA A 1 8 ? -5.516 27.858 8.697 1.00 0.00 8 ALA A CA 17
ATOM 20980 C C . ALA A 1 8 ? -5.265 27.682 7.203 1.00 0.00 8 ALA A C 17
ATOM 20981 O O . ALA A 1 8 ? -5.332 26.570 6.679 1.00 0.00 8 ALA A O 17
ATOM 20988 N N . ASP A 1 9 ? -4.977 28.787 6.523 1.00 0.00 9 ASP A N 17
ATOM 20989 C CA . ASP A 1 9 ? -4.715 28.755 5.089 1.00 0.00 9 ASP A CA 17
ATOM 20990 C C . ASP A 1 9 ? -3.470 27.929 4.782 1.00 0.00 9 ASP A C 17
ATOM 20991 O O . ASP A 1 9 ? -2.350 28.339 5.088 1.00 0.00 9 ASP A O 17
ATOM 21000 N N . ASP A 1 10 ? -3.673 26.765 4.175 1.00 0.00 10 ASP A N 17
ATOM 21001 C CA . ASP A 1 10 ? -2.567 25.881 3.826 1.00 0.00 10 ASP A CA 17
ATOM 21002 C C . ASP A 1 10 ? -2.326 25.881 2.320 1.00 0.00 10 ASP A C 17
ATOM 21003 O O . ASP A 1 10 ? -3.270 25.871 1.530 1.00 0.00 10 ASP A O 17
ATOM 21012 N N . PHE A 1 11 ? -1.056 25.892 1.929 1.00 0.00 11 PHE A N 17
ATOM 21013 C CA . PHE A 1 11 ? -0.690 25.895 0.518 1.00 0.00 11 PHE A CA 17
ATOM 21014 C C . PHE A 1 11 ? -1.047 24.565 -0.139 1.00 0.00 11 PHE A C 17
ATOM 21015 O O . PHE A 1 11 ? -1.990 24.483 -0.926 1.00 0.00 11 PHE A O 17
ATOM 21032 N N . ALA A 1 12 ? -0.286 23.526 0.189 1.00 0.00 12 ALA A N 17
ATOM 21033 C CA . ALA A 1 12 ? -0.522 22.200 -0.367 1.00 0.00 12 ALA A CA 17
ATOM 21034 C C . ALA A 1 12 ? -1.180 21.283 0.659 1.00 0.00 12 ALA A C 17
ATOM 21035 O O . ALA A 1 12 ? -1.989 20.425 0.309 1.00 0.00 12 ALA A O 17
ATOM 21042 N N . MET A 1 13 ? -0.826 21.471 1.926 1.00 0.00 13 MET A N 17
ATOM 21043 C CA . MET A 1 13 ? -1.383 20.660 3.003 1.00 0.00 13 MET A CA 17
ATOM 21044 C C . MET A 1 13 ? -2.866 20.389 2.768 1.00 0.00 13 MET A C 17
ATOM 21045 O O . MET A 1 13 ? -3.385 19.346 3.164 1.00 0.00 13 MET A O 17
ATOM 21059 N N . GLU A 1 14 ? -3.541 21.335 2.123 1.00 0.00 14 GLU A N 17
ATOM 21060 C CA . GLU A 1 14 ? -4.964 21.197 1.837 1.00 0.00 14 GLU A CA 17
ATOM 21061 C C . GLU A 1 14 ? -5.209 20.092 0.813 1.00 0.00 14 GLU A C 17
ATOM 21062 O O . GLU A 1 14 ? -5.856 19.088 1.110 1.00 0.00 14 GLU A O 17
ATOM 21074 N N . MET A 1 15 ? -4.687 20.286 -0.394 1.00 0.00 15 MET A N 17
ATOM 21075 C CA . MET A 1 15 ? -4.848 19.307 -1.462 1.00 0.00 15 MET A CA 17
ATOM 21076 C C . MET A 1 15 ? -4.824 17.887 -0.905 1.00 0.00 15 MET A C 17
ATOM 21077 O O . MET A 1 15 ? -5.550 17.012 -1.377 1.00 0.00 15 MET A O 17
ATOM 21091 N N . GLY A 1 16 ? -3.983 17.664 0.100 1.00 0.00 16 GLY A N 17
ATOM 21092 C CA . GLY A 1 16 ? -3.880 16.348 0.703 1.00 0.00 16 GLY A CA 17
ATOM 21093 C C . GLY A 1 16 ? -2.878 15.461 -0.008 1.00 0.00 16 GLY A C 17
ATOM 21094 O O . GLY A 1 16 ? -3.223 14.378 -0.482 1.00 0.00 16 GLY A O 17
ATOM 21098 N N . LEU A 1 17 ? -1.634 15.920 -0.086 1.00 0.00 17 LEU A N 17
ATOM 21099 C CA . LEU A 1 17 ? -0.578 15.161 -0.747 1.00 0.00 17 LEU A CA 17
ATOM 21100 C C . LEU A 1 17 ? 0.485 14.721 0.255 1.00 0.00 17 LEU A C 17
ATOM 21101 O O . LEU A 1 17 ? 1.619 14.423 -0.119 1.00 0.00 17 LEU A O 17
ATOM 21117 N N . ALA A 1 18 ? 0.109 14.679 1.529 1.00 0.00 18 ALA A N 17
ATOM 21118 C CA . ALA A 1 18 ? 1.028 14.271 2.584 1.00 0.00 18 ALA A CA 17
ATOM 21119 C C . ALA A 1 18 ? 0.587 12.956 3.218 1.00 0.00 18 ALA A C 17
ATOM 21120 O O . ALA A 1 18 ? -0.602 12.733 3.446 1.00 0.00 18 ALA A O 17
ATOM 21127 N N . CYS A 1 19 ? 1.552 12.088 3.500 1.00 0.00 19 CYS A N 17
ATOM 21128 C CA . CYS A 1 19 ? 1.264 10.794 4.107 1.00 0.00 19 CYS A CA 17
ATOM 21129 C C . CYS A 1 19 ? 0.540 10.967 5.439 1.00 0.00 19 CYS A C 17
ATOM 21130 O O . CYS A 1 19 ? 0.281 12.088 5.876 1.00 0.00 19 CYS A O 17
ATOM 21137 N N . VAL A 1 20 ? 0.217 9.848 6.080 1.00 0.00 20 VAL A N 17
ATOM 21138 C CA . VAL A 1 20 ? -0.476 9.875 7.363 1.00 0.00 20 VAL A CA 17
ATOM 21139 C C . VAL A 1 20 ? 0.479 9.561 8.509 1.00 0.00 20 VAL A C 17
ATOM 21140 O O . VAL A 1 20 ? 0.176 9.822 9.673 1.00 0.00 20 VAL A O 17
ATOM 21153 N N . VAL A 1 21 ? 1.636 9.000 8.172 1.00 0.00 21 VAL A N 17
ATOM 21154 C CA . VAL A 1 21 ? 2.637 8.651 9.173 1.00 0.00 21 VAL A CA 17
ATOM 21155 C C . VAL A 1 21 ? 3.256 9.901 9.789 1.00 0.00 21 VAL A C 17
ATOM 21156 O O . VAL A 1 21 ? 2.947 10.265 10.924 1.00 0.00 21 VAL A O 17
ATOM 21169 N N . CYS A 1 22 ? 4.131 10.555 9.033 1.00 0.00 22 CYS A N 17
ATOM 21170 C CA . CYS A 1 22 ? 4.795 11.765 9.504 1.00 0.00 22 CYS A CA 17
ATOM 21171 C C . CYS A 1 22 ? 3.992 13.007 9.128 1.00 0.00 22 CYS A C 17
ATOM 21172 O O . CYS A 1 22 ? 4.215 14.090 9.669 1.00 0.00 22 CYS A O 17
ATOM 21179 N N . ARG A 1 23 ? 3.058 12.841 8.198 1.00 0.00 23 ARG A N 17
ATOM 21180 C CA . ARG A 1 23 ? 2.222 13.948 7.748 1.00 0.00 23 ARG A CA 17
ATOM 21181 C C . ARG A 1 23 ? 3.053 14.989 7.003 1.00 0.00 23 ARG A C 17
ATOM 21182 O O . ARG A 1 23 ? 2.987 16.180 7.303 1.00 0.00 23 ARG A O 17
ATOM 21203 N N . GLN A 1 24 ? 3.835 14.529 6.031 1.00 0.00 24 GLN A N 17
ATOM 21204 C CA . GLN A 1 24 ? 4.679 15.420 5.244 1.00 0.00 24 GLN A CA 17
ATOM 21205 C C . GLN A 1 24 ? 4.417 15.241 3.752 1.00 0.00 24 GLN A C 17
ATOM 21206 O O . GLN A 1 24 ? 3.824 14.248 3.331 1.00 0.00 24 GLN A O 17
ATOM 21220 N N . MET A 1 25 ? 4.863 16.209 2.958 1.00 0.00 25 MET A N 17
ATOM 21221 C CA . MET A 1 25 ? 4.677 16.158 1.513 1.00 0.00 25 MET A CA 17
ATOM 21222 C C . MET A 1 25 ? 6.019 16.041 0.796 1.00 0.00 25 MET A C 17
ATOM 21223 O O . MET A 1 25 ? 6.077 16.008 -0.434 1.00 0.00 25 MET A O 17
ATOM 21237 N N . THR A 1 26 ? 7.096 15.980 1.572 1.00 0.00 26 THR A N 17
ATOM 21238 C CA . THR A 1 26 ? 8.437 15.869 1.012 1.00 0.00 26 THR A CA 17
ATOM 21239 C C . THR A 1 26 ? 8.688 14.470 0.460 1.00 0.00 26 THR A C 17
ATOM 21240 O O . THR A 1 26 ? 8.473 13.472 1.148 1.00 0.00 26 THR A O 17
ATOM 21251 N N . VAL A 1 27 ? 9.144 14.404 -0.787 1.00 0.00 27 VAL A N 17
ATOM 21252 C CA . VAL A 1 27 ? 9.426 13.127 -1.431 1.00 0.00 27 VAL A CA 17
ATOM 21253 C C . VAL A 1 27 ? 10.723 13.188 -2.229 1.00 0.00 27 VAL A C 17
ATOM 21254 O O . VAL A 1 27 ? 11.430 14.196 -2.208 1.00 0.00 27 VAL A O 17
ATOM 21267 N N . ALA A 1 28 ? 11.031 12.104 -2.933 1.00 0.00 28 ALA A N 17
ATOM 21268 C CA . ALA A 1 28 ? 12.243 12.035 -3.740 1.00 0.00 28 ALA A CA 17
ATOM 21269 C C . ALA A 1 28 ? 12.033 11.160 -4.971 1.00 0.00 28 ALA A C 17
ATOM 21270 O O . ALA A 1 28 ? 10.925 10.692 -5.231 1.00 0.00 28 ALA A O 17
ATOM 21277 N N . SER A 1 29 ? 13.105 10.945 -5.727 1.00 0.00 29 SER A N 17
ATOM 21278 C CA . SER A 1 29 ? 13.037 10.130 -6.935 1.00 0.00 29 SER A CA 17
ATOM 21279 C C . SER A 1 29 ? 12.612 8.702 -6.604 1.00 0.00 29 SER A C 17
ATOM 21280 O O . SER A 1 29 ? 11.620 8.200 -7.130 1.00 0.00 29 SER A O 17
ATOM 21288 N N . GLY A 1 30 ? 13.373 8.054 -5.727 1.00 0.00 30 GLY A N 17
ATOM 21289 C CA . GLY A 1 30 ? 13.060 6.690 -5.340 1.00 0.00 30 GLY A CA 17
ATOM 21290 C C . GLY A 1 30 ? 12.009 6.623 -4.250 1.00 0.00 30 GLY A C 17
ATOM 21291 O O . GLY A 1 30 ? 11.109 5.786 -4.297 1.00 0.00 30 GLY A O 17
ATOM 21295 N N . ASN A 1 31 ? 12.123 7.508 -3.264 1.00 0.00 31 ASN A N 17
ATOM 21296 C CA . ASN A 1 31 ? 11.176 7.544 -2.156 1.00 0.00 31 ASN A CA 17
ATOM 21297 C C . ASN A 1 31 ? 10.011 8.480 -2.466 1.00 0.00 31 ASN A C 17
ATOM 21298 O O . ASN A 1 31 ? 10.100 9.688 -2.251 1.00 0.00 31 ASN A O 17
ATOM 21309 N N . GLN A 1 32 ? 8.922 7.912 -2.973 1.00 0.00 32 GLN A N 17
ATOM 21310 C CA . GLN A 1 32 ? 7.740 8.695 -3.313 1.00 0.00 32 GLN A CA 17
ATOM 21311 C C . GLN A 1 32 ? 6.601 8.414 -2.338 1.00 0.00 32 GLN A C 17
ATOM 21312 O O . GLN A 1 32 ? 6.776 7.694 -1.355 1.00 0.00 32 GLN A O 17
ATOM 21326 N N . LEU A 1 33 ? 5.436 8.987 -2.617 1.00 0.00 33 LEU A N 17
ATOM 21327 C CA . LEU A 1 33 ? 4.267 8.799 -1.764 1.00 0.00 33 LEU A CA 17
ATOM 21328 C C . LEU A 1 33 ? 3.307 7.783 -2.373 1.00 0.00 33 LEU A C 17
ATOM 21329 O O . LEU A 1 33 ? 3.368 7.494 -3.569 1.00 0.00 33 LEU A O 17
ATOM 21345 N N . VAL A 1 34 ? 2.418 7.244 -1.544 1.00 0.00 34 VAL A N 17
ATOM 21346 C CA . VAL A 1 34 ? 1.442 6.263 -2.002 1.00 0.00 34 VAL A CA 17
ATOM 21347 C C . VAL A 1 34 ? 0.062 6.548 -1.419 1.00 0.00 34 VAL A C 17
ATOM 21348 O O . VAL A 1 34 ? -0.065 7.242 -0.411 1.00 0.00 34 VAL A O 17
ATOM 21361 N N . GLU A 1 35 ? -0.969 6.006 -2.061 1.00 0.00 35 GLU A N 17
ATOM 21362 C CA . GLU A 1 35 ? -2.340 6.203 -1.606 1.00 0.00 35 GLU A CA 17
ATOM 21363 C C . GLU A 1 35 ? -3.112 4.887 -1.619 1.00 0.00 35 GLU A C 17
ATOM 21364 O O . GLU A 1 35 ? -3.161 4.193 -2.635 1.00 0.00 35 GLU A O 17
ATOM 21376 N N . CYS A 1 36 ? -3.713 4.549 -0.483 1.00 0.00 36 CYS A N 17
ATOM 21377 C CA . CYS A 1 36 ? -4.482 3.316 -0.362 1.00 0.00 36 CYS A CA 17
ATOM 21378 C C . CYS A 1 36 ? -5.785 3.408 -1.150 1.00 0.00 36 CYS A C 17
ATOM 21379 O O . CYS A 1 36 ? -6.231 4.499 -1.505 1.00 0.00 36 CYS A O 17
ATOM 21386 N N . GLN A 1 37 ? -6.389 2.256 -1.420 1.00 0.00 37 GLN A N 17
ATOM 21387 C CA . GLN A 1 37 ? -7.641 2.206 -2.166 1.00 0.00 37 GLN A CA 17
ATOM 21388 C C . GLN A 1 37 ? -8.832 2.069 -1.224 1.00 0.00 37 GLN A C 17
ATOM 21389 O O . GLN A 1 37 ? -9.907 2.608 -1.485 1.00 0.00 37 GLN A O 17
ATOM 21403 N N . GLU A 1 38 ? -8.632 1.345 -0.127 1.00 0.00 38 GLU A N 17
ATOM 21404 C CA . GLU A 1 38 ? -9.692 1.136 0.853 1.00 0.00 38 GLU A CA 17
ATOM 21405 C C . GLU A 1 38 ? -9.821 2.343 1.778 1.00 0.00 38 GLU A C 17
ATOM 21406 O O . GLU A 1 38 ? -10.813 3.071 1.732 1.00 0.00 38 GLU A O 17
ATOM 21418 N N . CYS A 1 39 ? -8.813 2.548 2.619 1.00 0.00 39 CYS A N 17
ATOM 21419 C CA . CYS A 1 39 ? -8.812 3.665 3.556 1.00 0.00 39 CYS A CA 17
ATOM 21420 C C . CYS A 1 39 ? -8.587 4.987 2.827 1.00 0.00 39 CYS A C 17
ATOM 21421 O O . CYS A 1 39 ? -8.989 6.048 3.305 1.00 0.00 39 CYS A O 17
ATOM 21428 N N . HIS A 1 40 ? -7.941 4.914 1.668 1.00 0.00 40 HIS A N 17
ATOM 21429 C CA . HIS A 1 40 ? -7.662 6.104 0.872 1.00 0.00 40 HIS A CA 17
ATOM 21430 C C . HIS A 1 40 ? -6.742 7.059 1.627 1.00 0.00 40 HIS A C 17
ATOM 21431 O O . HIS A 1 40 ? -6.910 8.276 1.566 1.00 0.00 40 HIS A O 17
ATOM 21446 N N . ASN A 1 41 ? -5.770 6.498 2.339 1.00 0.00 41 ASN A N 17
ATOM 21447 C CA . ASN A 1 41 ? -4.824 7.299 3.107 1.00 0.00 41 ASN A CA 17
ATOM 21448 C C . ASN A 1 41 ? -3.460 7.334 2.424 1.00 0.00 41 ASN A C 17
ATOM 21449 O O . ASN A 1 41 ? -3.071 6.384 1.743 1.00 0.00 41 ASN A O 17
ATOM 21460 N N . LEU A 1 42 ? -2.738 8.433 2.612 1.00 0.00 42 LEU A N 17
ATOM 21461 C CA . LEU A 1 42 ? -1.416 8.591 2.015 1.00 0.00 42 LEU A CA 17
ATOM 21462 C C . LEU A 1 42 ? -0.342 7.963 2.897 1.00 0.00 42 LEU A C 17
ATOM 21463 O O . LEU A 1 42 ? -0.299 8.199 4.105 1.00 0.00 42 LEU A O 17
ATOM 21479 N N . TYR A 1 43 ? 0.525 7.164 2.285 1.00 0.00 43 TYR A N 17
ATOM 21480 C CA . TYR A 1 43 ? 1.600 6.502 3.014 1.00 0.00 43 TYR A CA 17
ATOM 21481 C C . TYR A 1 43 ? 2.914 6.586 2.244 1.00 0.00 43 TYR A C 17
ATOM 21482 O O . TYR A 1 43 ? 3.040 6.042 1.146 1.00 0.00 43 TYR A O 17
ATOM 21500 N N . HIS A 1 44 ? 3.891 7.273 2.827 1.00 0.00 44 HIS A N 17
ATOM 21501 C CA . HIS A 1 44 ? 5.198 7.429 2.197 1.00 0.00 44 HIS A CA 17
ATOM 21502 C C . HIS A 1 44 ? 5.854 6.072 1.964 1.00 0.00 44 HIS A C 17
ATOM 21503 O O . HIS A 1 44 ? 6.001 5.276 2.892 1.00 0.00 44 HIS A O 17
ATOM 21517 N N . GLN A 1 45 ? 6.246 5.815 0.721 1.00 0.00 45 GLN A N 17
ATOM 21518 C CA . GLN A 1 45 ? 6.886 4.553 0.367 1.00 0.00 45 GLN A CA 17
ATOM 21519 C C . GLN A 1 45 ? 7.765 4.050 1.507 1.00 0.00 45 GLN A C 17
ATOM 21520 O O . GLN A 1 45 ? 7.919 2.844 1.699 1.00 0.00 45 GLN A O 17
ATOM 21534 N N . ASP A 1 46 ? 8.339 4.982 2.260 1.00 0.00 46 ASP A N 17
ATOM 21535 C CA . ASP A 1 46 ? 9.203 4.633 3.382 1.00 0.00 46 ASP A CA 17
ATOM 21536 C C . ASP A 1 46 ? 8.398 4.524 4.673 1.00 0.00 46 ASP A C 17
ATOM 21537 O O . ASP A 1 46 ? 8.284 3.445 5.257 1.00 0.00 46 ASP A O 17
ATOM 21546 N N . CYS A 1 47 ? 7.844 5.647 5.116 1.00 0.00 47 CYS A N 17
ATOM 21547 C CA . CYS A 1 47 ? 7.051 5.680 6.339 1.00 0.00 47 CYS A CA 17
ATOM 21548 C C . CYS A 1 47 ? 6.264 4.384 6.511 1.00 0.00 47 CYS A C 17
ATOM 21549 O O . CYS A 1 47 ? 6.147 3.859 7.619 1.00 0.00 47 CYS A O 17
ATOM 21556 N N . HIS A 1 48 ? 5.727 3.873 5.408 1.00 0.00 48 HIS A N 17
ATOM 21557 C CA . HIS A 1 48 ? 4.951 2.638 5.436 1.00 0.00 48 HIS A CA 17
ATOM 21558 C C . HIS A 1 48 ? 5.817 1.463 5.878 1.00 0.00 48 HIS A C 17
ATOM 21559 O O . HIS A 1 48 ? 7.042 1.498 5.752 1.00 0.00 48 HIS A O 17
ATOM 21574 N N . LYS A 1 49 ? 5.174 0.422 6.398 1.00 0.00 49 LYS A N 17
ATOM 21575 C CA . LYS A 1 49 ? 5.885 -0.765 6.859 1.00 0.00 49 LYS A CA 17
ATOM 21576 C C . LYS A 1 49 ? 6.622 -1.439 5.706 1.00 0.00 49 LYS A C 17
ATOM 21577 O O . LYS A 1 49 ? 7.852 -1.452 5.647 1.00 0.00 49 LYS A O 17
ATOM 21596 N N . PRO A 1 50 ? 5.855 -2.012 4.766 1.00 0.00 50 PRO A N 17
ATOM 21597 C CA . PRO A 1 50 ? 6.415 -2.697 3.597 1.00 0.00 50 PRO A CA 17
ATOM 21598 C C . PRO A 1 50 ? 7.066 -1.729 2.615 1.00 0.00 50 PRO A C 17
ATOM 21599 O O . PRO A 1 50 ? 6.383 -0.936 1.967 1.00 0.00 50 PRO A O 17
ATOM 21610 N N . GLN A 1 51 ? 8.389 -1.800 2.510 1.00 0.00 51 GLN A N 17
ATOM 21611 C CA . GLN A 1 51 ? 9.131 -0.929 1.606 1.00 0.00 51 GLN A CA 17
ATOM 21612 C C . GLN A 1 51 ? 8.486 -0.903 0.224 1.00 0.00 51 GLN A C 17
ATOM 21613 O O . GLN A 1 51 ? 8.651 -1.831 -0.567 1.00 0.00 51 GLN A O 17
ATOM 21627 N N . VAL A 1 52 ? 7.750 0.168 -0.059 1.00 0.00 52 VAL A N 17
ATOM 21628 C CA . VAL A 1 52 ? 7.081 0.316 -1.346 1.00 0.00 52 VAL A CA 17
ATOM 21629 C C . VAL A 1 52 ? 8.045 0.827 -2.411 1.00 0.00 52 VAL A C 17
ATOM 21630 O O . VAL A 1 52 ? 8.844 1.730 -2.160 1.00 0.00 52 VAL A O 17
ATOM 21643 N N . THR A 1 53 ? 7.964 0.245 -3.604 1.00 0.00 53 THR A N 17
ATOM 21644 C CA . THR A 1 53 ? 8.829 0.640 -4.708 1.00 0.00 53 THR A CA 17
ATOM 21645 C C . THR A 1 53 ? 8.173 1.720 -5.560 1.00 0.00 53 THR A C 17
ATOM 21646 O O . THR A 1 53 ? 7.091 2.209 -5.235 1.00 0.00 53 THR A O 17
ATOM 21657 N N . ASP A 1 54 ? 8.833 2.087 -6.653 1.00 0.00 54 ASP A N 17
ATOM 21658 C CA . ASP A 1 54 ? 8.313 3.109 -7.554 1.00 0.00 54 ASP A CA 17
ATOM 21659 C C . ASP A 1 54 ? 7.372 2.495 -8.586 1.00 0.00 54 ASP A C 17
ATOM 21660 O O . ASP A 1 54 ? 6.362 3.094 -8.955 1.00 0.00 54 ASP A O 17
ATOM 21669 N N . LYS A 1 55 ? 7.712 1.298 -9.050 1.00 0.00 55 LYS A N 17
ATOM 21670 C CA . LYS A 1 55 ? 6.899 0.601 -10.040 1.00 0.00 55 LYS A CA 17
ATOM 21671 C C . LYS A 1 55 ? 5.513 0.288 -9.483 1.00 0.00 55 LYS A C 17
ATOM 21672 O O . LYS A 1 55 ? 4.511 0.414 -10.185 1.00 0.00 55 LYS A O 17
ATOM 21691 N N . GLU A 1 56 ? 5.466 -0.117 -8.218 1.00 0.00 56 GLU A N 17
ATOM 21692 C CA . GLU A 1 56 ? 4.203 -0.447 -7.569 1.00 0.00 56 GLU A CA 17
ATOM 21693 C C . GLU A 1 56 ? 3.246 0.741 -7.607 1.00 0.00 56 GLU A C 17
ATOM 21694 O O . GLU A 1 56 ? 2.069 0.594 -7.939 1.00 0.00 56 GLU A O 17
ATOM 21706 N N . VAL A 1 57 ? 3.759 1.918 -7.265 1.00 0.00 57 VAL A N 17
ATOM 21707 C CA . VAL A 1 57 ? 2.951 3.132 -7.260 1.00 0.00 57 VAL A CA 17
ATOM 21708 C C . VAL A 1 57 ? 2.622 3.578 -8.680 1.00 0.00 57 VAL A C 17
ATOM 21709 O O . VAL A 1 57 ? 1.594 4.211 -8.920 1.00 0.00 57 VAL A O 17
ATOM 21722 N N . ASN A 1 58 ? 3.501 3.244 -9.619 1.00 0.00 58 ASN A N 17
ATOM 21723 C CA . ASN A 1 58 ? 3.304 3.610 -11.017 1.00 0.00 58 ASN A CA 17
ATOM 21724 C C . ASN A 1 58 ? 2.211 2.757 -11.653 1.00 0.00 58 ASN A C 17
ATOM 21725 O O . ASN A 1 58 ? 1.327 3.273 -12.338 1.00 0.00 58 ASN A O 17
ATOM 21736 N N . ASP A 1 59 ? 2.277 1.451 -11.422 1.00 0.00 59 ASP A N 17
ATOM 21737 C CA . ASP A 1 59 ? 1.293 0.526 -11.972 1.00 0.00 59 ASP A CA 17
ATOM 21738 C C . ASP A 1 59 ? -0.125 1.028 -11.716 1.00 0.00 59 ASP A C 17
ATOM 21739 O O . ASP A 1 59 ? -0.629 0.996 -10.593 1.00 0.00 59 ASP A O 17
ATOM 21748 N N . PRO A 1 60 ? -0.786 1.503 -12.782 1.00 0.00 60 PRO A N 17
ATOM 21749 C CA . PRO A 1 60 ? -2.155 2.021 -12.699 1.00 0.00 60 PRO A CA 17
ATOM 21750 C C . PRO A 1 60 ? -3.176 0.920 -12.434 1.00 0.00 60 PRO A C 17
ATOM 21751 O O . PRO A 1 60 ? -4.211 1.157 -11.812 1.00 0.00 60 PRO A O 17
ATOM 21762 N N . ARG A 1 61 ? -2.878 -0.284 -12.911 1.00 0.00 61 ARG A N 17
ATOM 21763 C CA . ARG A 1 61 ? -3.771 -1.422 -12.727 1.00 0.00 61 ARG A CA 17
ATOM 21764 C C . ARG A 1 61 ? -3.423 -2.185 -11.452 1.00 0.00 61 ARG A C 17
ATOM 21765 O O . ARG A 1 61 ? -3.725 -3.372 -11.325 1.00 0.00 61 ARG A O 17
ATOM 21786 N N . LEU A 1 62 ? -2.786 -1.496 -10.512 1.00 0.00 62 LEU A N 17
ATOM 21787 C CA . LEU A 1 62 ? -2.396 -2.109 -9.247 1.00 0.00 62 LEU A CA 17
ATOM 21788 C C . LEU A 1 62 ? -3.135 -1.464 -8.078 1.00 0.00 62 LEU A C 17
ATOM 21789 O O . LEU A 1 62 ? -3.187 -0.240 -7.963 1.00 0.00 62 LEU A O 17
ATOM 21805 N N . VAL A 1 63 ? -3.704 -2.297 -7.213 1.00 0.00 63 VAL A N 17
ATOM 21806 C CA . VAL A 1 63 ? -4.437 -1.809 -6.051 1.00 0.00 63 VAL A CA 17
ATOM 21807 C C . VAL A 1 63 ? -3.571 -1.852 -4.797 1.00 0.00 63 VAL A C 17
ATOM 21808 O O . VAL A 1 63 ? -3.356 -2.915 -4.215 1.00 0.00 63 VAL A O 17
ATOM 21821 N N . TRP A 1 64 ? -3.078 -0.689 -4.385 1.00 0.00 64 TRP A N 17
ATOM 21822 C CA . TRP A 1 64 ? -2.235 -0.594 -3.199 1.00 0.00 64 TRP A CA 17
ATOM 21823 C C . TRP A 1 64 ? -3.083 -0.549 -1.932 1.00 0.00 64 TRP A C 17
ATOM 21824 O O . TRP A 1 64 ? -4.187 -0.005 -1.932 1.00 0.00 64 TRP A O 17
ATOM 21845 N N . TYR A 1 65 ? -2.559 -1.123 -0.855 1.00 0.00 65 TYR A N 17
ATOM 21846 C CA . TYR A 1 65 ? -3.269 -1.150 0.419 1.00 0.00 65 TYR A CA 17
ATOM 21847 C C . TYR A 1 65 ? -2.322 -0.853 1.577 1.00 0.00 65 TYR A C 17
ATOM 21848 O O . TYR A 1 65 ? -1.123 -1.127 1.501 1.00 0.00 65 TYR A O 17
ATOM 21866 N N . CYS A 1 66 ? -2.868 -0.290 2.650 1.00 0.00 66 CYS A N 17
ATOM 21867 C CA . CYS A 1 66 ? -2.074 0.045 3.826 1.00 0.00 66 CYS A CA 17
ATOM 21868 C C . CYS A 1 66 ? -2.243 -1.010 4.915 1.00 0.00 66 CYS A C 17
ATOM 21869 O O . CYS A 1 66 ? -3.346 -1.500 5.153 1.00 0.00 66 CYS A O 17
ATOM 21876 N N . ALA A 1 67 ? -1.141 -1.354 5.574 1.00 0.00 67 ALA A N 17
ATOM 21877 C CA . ALA A 1 67 ? -1.167 -2.349 6.639 1.00 0.00 67 ALA A CA 17
ATOM 21878 C C . ALA A 1 67 ? -2.498 -2.321 7.384 1.00 0.00 67 ALA A C 17
ATOM 21879 O O . ALA A 1 67 ? -3.153 -3.351 7.543 1.00 0.00 67 ALA A O 17
ATOM 21886 N N . ARG A 1 68 ? -2.891 -1.136 7.839 1.00 0.00 68 ARG A N 17
ATOM 21887 C CA . ARG A 1 68 ? -4.143 -0.975 8.569 1.00 0.00 68 ARG A CA 17
ATOM 21888 C C . ARG A 1 68 ? -5.225 -1.887 8.000 1.00 0.00 68 ARG A C 17
ATOM 21889 O O . ARG A 1 68 ? -5.893 -2.612 8.738 1.00 0.00 68 ARG A O 17
ATOM 21910 N N . CYS A 1 69 ? -5.394 -1.846 6.682 1.00 0.00 69 CYS A N 17
ATOM 21911 C CA . CYS A 1 69 ? -6.395 -2.667 6.013 1.00 0.00 69 CYS A CA 17
ATOM 21912 C C . CYS A 1 69 ? -5.818 -4.027 5.633 1.00 0.00 69 CYS A C 17
ATOM 21913 O O . CYS A 1 69 ? -6.421 -5.067 5.900 1.00 0.00 69 CYS A O 17
ATOM 21920 N N . THR A 1 70 ? -4.644 -4.013 5.009 1.00 0.00 70 THR A N 17
ATOM 21921 C CA . THR A 1 70 ? -3.985 -5.244 4.592 1.00 0.00 70 THR A CA 17
ATOM 21922 C C . THR A 1 70 ? -4.118 -6.327 5.657 1.00 0.00 70 THR A C 17
ATOM 21923 O O . THR A 1 70 ? -4.471 -7.467 5.356 1.00 0.00 70 THR A O 17
ATOM 21934 N N . ARG A 1 71 ? -3.832 -5.963 6.903 1.00 0.00 71 ARG A N 17
ATOM 21935 C CA . ARG A 1 71 ? -3.919 -6.904 8.013 1.00 0.00 71 ARG A CA 17
ATOM 21936 C C . ARG A 1 71 ? -5.344 -7.428 8.171 1.00 0.00 71 ARG A C 17
ATOM 21937 O O . ARG A 1 71 ? -5.553 -8.602 8.474 1.00 0.00 71 ARG A O 17
ATOM 21958 N N . GLN A 1 72 ? -6.319 -6.548 7.964 1.00 0.00 72 GLN A N 17
ATOM 21959 C CA . GLN A 1 72 ? -7.723 -6.921 8.086 1.00 0.00 72 GLN A CA 17
ATOM 21960 C C . GLN A 1 72 ? -8.137 -7.857 6.954 1.00 0.00 72 GLN A C 17
ATOM 21961 O O . GLN A 1 72 ? -8.489 -9.012 7.189 1.00 0.00 72 GLN A O 17
ATOM 21975 N N . MET A 1 73 ? -8.092 -7.348 5.727 1.00 0.00 73 MET A N 17
ATOM 21976 C CA . MET A 1 73 ? -8.462 -8.139 4.559 1.00 0.00 73 MET A CA 17
ATOM 21977 C C . MET A 1 73 ? -7.815 -9.519 4.610 1.00 0.00 73 MET A C 17
ATOM 21978 O O . MET A 1 73 ? -8.414 -10.513 4.197 1.00 0.00 73 MET A O 17
ATOM 21992 N N . LYS A 1 74 ? -6.588 -9.575 5.118 1.00 0.00 74 LYS A N 17
ATOM 21993 C CA . LYS A 1 74 ? -5.859 -10.833 5.224 1.00 0.00 74 LYS A CA 17
ATOM 21994 C C . LYS A 1 74 ? -6.563 -11.790 6.181 1.00 0.00 74 LYS A C 17
ATOM 21995 O O . LYS A 1 74 ? -6.770 -12.961 5.861 1.00 0.00 74 LYS A O 17
ATOM 22014 N N . ARG A 1 75 ? -6.929 -11.284 7.354 1.00 0.00 75 ARG A N 17
ATOM 22015 C CA . ARG A 1 75 ? -7.609 -12.095 8.357 1.00 0.00 75 ARG A CA 17
ATOM 22016 C C . ARG A 1 75 ? -8.530 -13.117 7.696 1.00 0.00 75 ARG A C 17
ATOM 22017 O O . ARG A 1 75 ? -8.328 -14.324 7.825 1.00 0.00 75 ARG A O 17
ATOM 22038 N N . MET A 1 76 ? -9.542 -12.624 6.990 1.00 0.00 76 MET A N 17
ATOM 22039 C CA . MET A 1 76 ? -10.494 -13.494 6.309 1.00 0.00 76 MET A CA 17
ATOM 22040 C C . MET A 1 76 ? -9.798 -14.329 5.239 1.00 0.00 76 MET A C 17
ATOM 22041 O O . MET A 1 76 ? -9.988 -15.542 5.164 1.00 0.00 76 MET A O 17
ATOM 22055 N N . ALA A 1 77 ? -8.992 -13.670 4.412 1.00 0.00 77 ALA A N 17
ATOM 22056 C CA . ALA A 1 77 ? -8.267 -14.352 3.347 1.00 0.00 77 ALA A CA 17
ATOM 22057 C C . ALA A 1 77 ? -9.154 -15.375 2.646 1.00 0.00 77 ALA A C 17
ATOM 22058 O O . ALA A 1 77 ? -8.728 -16.497 2.376 1.00 0.00 77 ALA A O 17
ATOM 22065 N N . GLN A 1 78 ? -10.389 -14.979 2.356 1.00 0.00 78 GLN A N 17
ATOM 22066 C CA . GLN A 1 78 ? -11.337 -15.864 1.688 1.00 0.00 78 GLN A CA 17
ATOM 22067 C C . GLN A 1 78 ? -10.670 -16.602 0.532 1.00 0.00 78 GLN A C 17
ATOM 22068 O O . GLN A 1 78 ? -9.891 -16.020 -0.224 1.00 0.00 78 GLN A O 17
ATOM 22082 N N . LYS A 1 79 ? -10.981 -17.887 0.399 1.00 0.00 79 LYS A N 17
ATOM 22083 C CA . LYS A 1 79 ? -10.413 -18.706 -0.665 1.00 0.00 79 LYS A CA 17
ATOM 22084 C C . LYS A 1 79 ? -11.357 -18.775 -1.861 1.00 0.00 79 LYS A C 17
ATOM 22085 O O . LYS A 1 79 ? -12.521 -18.386 -1.768 1.00 0.00 79 LYS A O 17
ATOM 22104 N N . ASN A 1 80 ? -10.848 -19.272 -2.984 1.00 0.00 80 ASN A N 17
ATOM 22105 C CA . ASN A 1 80 ? -11.646 -19.392 -4.198 1.00 0.00 80 ASN A CA 17
ATOM 22106 C C . ASN A 1 80 ? -12.007 -20.849 -4.470 1.00 0.00 80 ASN A C 17
ATOM 22107 O O . ASN A 1 80 ? -11.390 -21.505 -5.309 1.00 0.00 80 ASN A O 17
ATOM 22118 N N . GLN A 1 81 ? -13.010 -21.348 -3.755 1.00 0.00 81 GLN A N 17
ATOM 22119 C CA . GLN A 1 81 ? -13.452 -22.728 -3.919 1.00 0.00 81 GLN A CA 17
ATOM 22120 C C . GLN A 1 81 ? -12.275 -23.643 -4.240 1.00 0.00 81 GLN A C 17
ATOM 22121 O O . GLN A 1 81 ? -12.371 -24.517 -5.101 1.00 0.00 81 GLN A O 17
ATOM 22135 N N . LYS A 1 82 ? -11.164 -23.436 -3.541 1.00 0.00 82 LYS A N 17
ATOM 22136 C CA . LYS A 1 82 ? -9.967 -24.241 -3.750 1.00 0.00 82 LYS A CA 17
ATOM 22137 C C . LYS A 1 82 ? -10.215 -25.695 -3.360 1.00 0.00 82 LYS A C 17
ATOM 22138 O O . LYS A 1 82 ? -9.867 -26.615 -4.101 1.00 0.00 82 LYS A O 17
ATOM 22157 N N . SER A 1 83 ? -10.818 -25.895 -2.193 1.00 0.00 83 SER A N 17
ATOM 22158 C CA . SER A 1 83 ? -11.111 -27.237 -1.703 1.00 0.00 83 SER A CA 17
ATOM 22159 C C . SER A 1 83 ? -12.548 -27.633 -2.027 1.00 0.00 83 SER A C 17
ATOM 22160 O O . SER A 1 83 ? -13.336 -26.817 -2.504 1.00 0.00 83 SER A O 17
ATOM 22168 N N . GLY A 1 84 ? -12.882 -28.893 -1.765 1.00 0.00 84 GLY A N 17
ATOM 22169 C CA . GLY A 1 84 ? -14.224 -29.376 -2.034 1.00 0.00 84 GLY A CA 17
ATOM 22170 C C . GLY A 1 84 ? -15.170 -29.136 -0.875 1.00 0.00 84 GLY A C 17
ATOM 22171 O O . GLY A 1 84 ? -15.344 -28.010 -0.410 1.00 0.00 84 GLY A O 17
ATOM 22175 N N . PRO A 1 85 ? -15.803 -30.215 -0.391 1.00 0.00 85 PRO A N 17
ATOM 22176 C CA . PRO A 1 85 ? -16.749 -30.142 0.727 1.00 0.00 85 PRO A CA 17
ATOM 22177 C C . PRO A 1 85 ? -16.060 -29.831 2.051 1.00 0.00 85 PRO A C 17
ATOM 22178 O O . PRO A 1 85 ? -15.440 -30.703 2.659 1.00 0.00 85 PRO A O 17
ATOM 22189 N N . SER A 1 86 ? -16.172 -28.582 2.492 1.00 0.00 86 SER A N 17
ATOM 22190 C CA . SER A 1 86 ? -15.557 -28.155 3.743 1.00 0.00 86 SER A CA 17
ATOM 22191 C C . SER A 1 86 ? -16.183 -26.856 4.242 1.00 0.00 86 SER A C 17
ATOM 22192 O O . SER A 1 86 ? -16.285 -25.879 3.500 1.00 0.00 86 SER A O 17
ATOM 22200 N N . SER A 1 87 ? -16.602 -26.855 5.503 1.00 0.00 87 SER A N 17
ATOM 22201 C CA . SER A 1 87 ? -17.222 -25.679 6.101 1.00 0.00 87 SER A CA 17
ATOM 22202 C C . SER A 1 87 ? -16.211 -24.546 6.247 1.00 0.00 87 SER A C 17
ATOM 22203 O O . SER A 1 87 ? -15.334 -24.589 7.109 1.00 0.00 87 SER A O 17
ATOM 22211 N N . GLY A 1 88 ? -16.340 -23.532 5.397 1.00 0.00 88 GLY A N 17
ATOM 22212 C CA . GLY A 1 88 ? -15.431 -22.401 5.447 1.00 0.00 88 GLY A CA 17
ATOM 22213 C C . GLY A 1 88 ? -15.856 -21.360 6.463 1.00 0.00 88 GLY A C 17
ATOM 22214 O O . GLY A 1 88 ? -16.284 -21.729 7.556 1.00 0.00 88 GLY A O 17
ATOM 22220 N N . GLY A 1 1 ? -11.533 18.188 32.104 1.00 0.00 1 GLY A N 18
ATOM 22221 C CA . GLY A 1 1 ? -11.281 19.491 31.516 1.00 0.00 1 GLY A CA 18
ATOM 22222 C C . GLY A 1 1 ? -10.935 19.405 30.043 1.00 0.00 1 GLY A C 18
ATOM 22223 O O . GLY A 1 1 ? -9.762 19.436 29.671 1.00 0.00 1 GLY A O 18
ATOM 22227 N N . SER A 1 2 ? -11.958 19.296 29.202 1.00 0.00 2 SER A N 18
ATOM 22228 C CA . SER A 1 2 ? -11.756 19.201 27.761 1.00 0.00 2 SER A CA 18
ATOM 22229 C C . SER A 1 2 ? -12.840 19.966 27.008 1.00 0.00 2 SER A C 18
ATOM 22230 O O . SER A 1 2 ? -13.999 19.553 26.976 1.00 0.00 2 SER A O 18
ATOM 22238 N N . SER A 1 3 ? -12.454 21.085 26.403 1.00 0.00 3 SER A N 18
ATOM 22239 C CA . SER A 1 3 ? -13.392 21.912 25.653 1.00 0.00 3 SER A CA 18
ATOM 22240 C C . SER A 1 3 ? -12.785 22.354 24.325 1.00 0.00 3 SER A C 18
ATOM 22241 O O . SER A 1 3 ? -11.567 22.454 24.189 1.00 0.00 3 SER A O 18
ATOM 22249 N N . GLY A 1 4 ? -13.647 22.618 23.347 1.00 0.00 4 GLY A N 18
ATOM 22250 C CA . GLY A 1 4 ? -13.178 23.046 22.042 1.00 0.00 4 GLY A CA 18
ATOM 22251 C C . GLY A 1 4 ? -12.150 22.099 21.456 1.00 0.00 4 GLY A C 18
ATOM 22252 O O . GLY A 1 4 ? -12.273 20.881 21.584 1.00 0.00 4 GLY A O 18
ATOM 22256 N N . SER A 1 5 ? -11.133 22.659 20.808 1.00 0.00 5 SER A N 18
ATOM 22257 C CA . SER A 1 5 ? -10.082 21.856 20.195 1.00 0.00 5 SER A CA 18
ATOM 22258 C C . SER A 1 5 ? -8.948 22.742 19.687 1.00 0.00 5 SER A C 18
ATOM 22259 O O . SER A 1 5 ? -9.178 23.701 18.950 1.00 0.00 5 SER A O 18
ATOM 22267 N N . SER A 1 6 ? -7.724 22.413 20.086 1.00 0.00 6 SER A N 18
ATOM 22268 C CA . SER A 1 6 ? -6.554 23.179 19.675 1.00 0.00 6 SER A CA 18
ATOM 22269 C C . SER A 1 6 ? -5.528 22.281 18.990 1.00 0.00 6 SER A C 18
ATOM 22270 O O . SER A 1 6 ? -5.273 21.162 19.433 1.00 0.00 6 SER A O 18
ATOM 22278 N N . GLY A 1 7 ? -4.944 22.781 17.905 1.00 0.00 7 GLY A N 18
ATOM 22279 C CA . GLY A 1 7 ? -3.953 22.011 17.175 1.00 0.00 7 GLY A CA 18
ATOM 22280 C C . GLY A 1 7 ? -4.431 21.614 15.793 1.00 0.00 7 GLY A C 18
ATOM 22281 O O . GLY A 1 7 ? -5.373 20.835 15.654 1.00 0.00 7 GLY A O 18
ATOM 22285 N N . ALA A 1 8 ? -3.780 22.153 14.767 1.00 0.00 8 ALA A N 18
ATOM 22286 C CA . ALA A 1 8 ? -4.144 21.850 13.388 1.00 0.00 8 ALA A CA 18
ATOM 22287 C C . ALA A 1 8 ? -2.926 21.915 12.472 1.00 0.00 8 ALA A C 18
ATOM 22288 O O . ALA A 1 8 ? -2.094 22.814 12.593 1.00 0.00 8 ALA A O 18
ATOM 22295 N N . ASP A 1 9 ? -2.828 20.956 11.558 1.00 0.00 9 ASP A N 18
ATOM 22296 C CA . ASP A 1 9 ? -1.712 20.905 10.621 1.00 0.00 9 ASP A CA 18
ATOM 22297 C C . ASP A 1 9 ? -1.316 22.307 10.170 1.00 0.00 9 ASP A C 18
ATOM 22298 O O . ASP A 1 9 ? -2.162 23.097 9.749 1.00 0.00 9 ASP A O 18
ATOM 22307 N N . ASP A 1 10 ? -0.026 22.610 10.261 1.00 0.00 10 ASP A N 18
ATOM 22308 C CA . ASP A 1 10 ? 0.483 23.917 9.863 1.00 0.00 10 ASP A CA 18
ATOM 22309 C C . ASP A 1 10 ? 0.319 24.129 8.361 1.00 0.00 10 ASP A C 18
ATOM 22310 O O . ASP A 1 10 ? 0.094 25.250 7.902 1.00 0.00 10 ASP A O 18
ATOM 22319 N N . PHE A 1 11 ? 0.435 23.047 7.599 1.00 0.00 11 PHE A N 18
ATOM 22320 C CA . PHE A 1 11 ? 0.301 23.114 6.149 1.00 0.00 11 PHE A CA 18
ATOM 22321 C C . PHE A 1 11 ? -0.258 21.808 5.592 1.00 0.00 11 PHE A C 18
ATOM 22322 O O . PHE A 1 11 ? -0.619 20.905 6.346 1.00 0.00 11 PHE A O 18
ATOM 22339 N N . ALA A 1 12 ? -0.326 21.717 4.268 1.00 0.00 12 ALA A N 18
ATOM 22340 C CA . ALA A 1 12 ? -0.839 20.522 3.610 1.00 0.00 12 ALA A CA 18
ATOM 22341 C C . ALA A 1 12 ? -2.358 20.445 3.720 1.00 0.00 12 ALA A C 18
ATOM 22342 O O . ALA A 1 12 ? -2.936 19.358 3.717 1.00 0.00 12 ALA A O 18
ATOM 22349 N N . MET A 1 13 ? -3.000 21.604 3.817 1.00 0.00 13 MET A N 18
ATOM 22350 C CA . MET A 1 13 ? -4.453 21.667 3.927 1.00 0.00 13 MET A CA 18
ATOM 22351 C C . MET A 1 13 ? -5.097 21.789 2.550 1.00 0.00 13 MET A C 18
ATOM 22352 O O . MET A 1 13 ? -6.101 21.136 2.266 1.00 0.00 13 MET A O 18
ATOM 22366 N N . GLU A 1 14 ? -4.514 22.628 1.701 1.00 0.00 14 GLU A N 18
ATOM 22367 C CA . GLU A 1 14 ? -5.034 22.835 0.354 1.00 0.00 14 GLU A CA 18
ATOM 22368 C C . GLU A 1 14 ? -4.768 21.617 -0.525 1.00 0.00 14 GLU A C 18
ATOM 22369 O O . GLU A 1 14 ? -5.681 21.077 -1.149 1.00 0.00 14 GLU A O 18
ATOM 22381 N N . MET A 1 15 ? -3.510 21.190 -0.570 1.00 0.00 15 MET A N 18
ATOM 22382 C CA . MET A 1 15 ? -3.123 20.035 -1.372 1.00 0.00 15 MET A CA 18
ATOM 22383 C C . MET A 1 15 ? -3.473 18.734 -0.656 1.00 0.00 15 MET A C 18
ATOM 22384 O O . MET A 1 15 ? -3.997 17.802 -1.264 1.00 0.00 15 MET A O 18
ATOM 22398 N N . GLY A 1 16 ? -3.180 18.679 0.639 1.00 0.00 16 GLY A N 18
ATOM 22399 C CA . GLY A 1 16 ? -3.471 17.488 1.415 1.00 0.00 16 GLY A CA 18
ATOM 22400 C C . GLY A 1 16 ? -2.948 16.226 0.758 1.00 0.00 16 GLY A C 18
ATOM 22401 O O . GLY A 1 16 ? -3.676 15.242 0.619 1.00 0.00 16 GLY A O 18
ATOM 22405 N N . LEU A 1 17 ? -1.684 16.252 0.352 1.00 0.00 17 LEU A N 18
ATOM 22406 C CA . LEU A 1 17 ? -1.064 15.102 -0.297 1.00 0.00 17 LEU A CA 18
ATOM 22407 C C . LEU A 1 17 ? 0.021 14.497 0.589 1.00 0.00 17 LEU A C 18
ATOM 22408 O O . LEU A 1 17 ? 0.819 13.676 0.137 1.00 0.00 17 LEU A O 18
ATOM 22424 N N . ALA A 1 18 ? 0.042 14.906 1.853 1.00 0.00 18 ALA A N 18
ATOM 22425 C CA . ALA A 1 18 ? 1.025 14.401 2.803 1.00 0.00 18 ALA A CA 18
ATOM 22426 C C . ALA A 1 18 ? 0.576 13.074 3.405 1.00 0.00 18 ALA A C 18
ATOM 22427 O O . ALA A 1 18 ? -0.613 12.861 3.648 1.00 0.00 18 ALA A O 18
ATOM 22434 N N . CYS A 1 19 ? 1.533 12.184 3.644 1.00 0.00 19 CYS A N 18
ATOM 22435 C CA . CYS A 1 19 ? 1.236 10.876 4.217 1.00 0.00 19 CYS A CA 18
ATOM 22436 C C . CYS A 1 19 ? 0.572 11.019 5.584 1.00 0.00 19 CYS A C 18
ATOM 22437 O O . CYS A 1 19 ? 0.296 12.129 6.039 1.00 0.00 19 CYS A O 18
ATOM 22444 N N . VAL A 1 20 ? 0.320 9.887 6.234 1.00 0.00 20 VAL A N 18
ATOM 22445 C CA . VAL A 1 20 ? -0.310 9.885 7.549 1.00 0.00 20 VAL A CA 18
ATOM 22446 C C . VAL A 1 20 ? 0.701 9.556 8.641 1.00 0.00 20 VAL A C 18
ATOM 22447 O O . VAL A 1 20 ? 0.457 9.804 9.822 1.00 0.00 20 VAL A O 18
ATOM 22460 N N . VAL A 1 21 ? 1.837 8.995 8.239 1.00 0.00 21 VAL A N 18
ATOM 22461 C CA . VAL A 1 21 ? 2.887 8.633 9.184 1.00 0.00 21 VAL A CA 18
ATOM 22462 C C . VAL A 1 21 ? 3.541 9.874 9.781 1.00 0.00 21 VAL A C 18
ATOM 22463 O O . VAL A 1 21 ? 3.290 10.227 10.934 1.00 0.00 21 VAL A O 18
ATOM 22476 N N . CYS A 1 22 ? 4.381 10.532 8.990 1.00 0.00 22 CYS A N 18
ATOM 22477 C CA . CYS A 1 22 ? 5.073 11.734 9.439 1.00 0.00 22 CYS A CA 18
ATOM 22478 C C . CYS A 1 22 ? 4.268 12.985 9.096 1.00 0.00 22 CYS A C 18
ATOM 22479 O O . CYS A 1 22 ? 4.521 14.064 9.631 1.00 0.00 22 CYS A O 18
ATOM 22486 N N . ARG A 1 23 ? 3.298 12.830 8.200 1.00 0.00 23 ARG A N 18
ATOM 22487 C CA . ARG A 1 23 ? 2.457 13.946 7.785 1.00 0.00 23 ARG A CA 18
ATOM 22488 C C . ARG A 1 23 ? 3.278 15.000 7.047 1.00 0.00 23 ARG A C 18
ATOM 22489 O O . ARG A 1 23 ? 3.277 16.173 7.419 1.00 0.00 23 ARG A O 18
ATOM 22510 N N . GLN A 1 24 ? 3.977 14.572 6.001 1.00 0.00 24 GLN A N 18
ATOM 22511 C CA . GLN A 1 24 ? 4.803 15.479 5.212 1.00 0.00 24 GLN A CA 18
ATOM 22512 C C . GLN A 1 24 ? 4.563 15.275 3.719 1.00 0.00 24 GLN A C 18
ATOM 22513 O O . GLN A 1 24 ? 3.861 14.348 3.315 1.00 0.00 24 GLN A O 18
ATOM 22527 N N . MET A 1 25 ? 5.149 16.147 2.906 1.00 0.00 25 MET A N 18
ATOM 22528 C CA . MET A 1 25 ? 4.999 16.061 1.458 1.00 0.00 25 MET A CA 18
ATOM 22529 C C . MET A 1 25 ? 6.331 15.728 0.792 1.00 0.00 25 MET A C 18
ATOM 22530 O O . MET A 1 25 ? 6.370 15.280 -0.354 1.00 0.00 25 MET A O 18
ATOM 22544 N N . THR A 1 26 ? 7.422 15.951 1.518 1.00 0.00 26 THR A N 18
ATOM 22545 C CA . THR A 1 26 ? 8.756 15.677 0.997 1.00 0.00 26 THR A CA 18
ATOM 22546 C C . THR A 1 26 ? 8.811 14.313 0.320 1.00 0.00 26 THR A C 18
ATOM 22547 O O . THR A 1 26 ? 8.522 13.289 0.938 1.00 0.00 26 THR A O 18
ATOM 22558 N N . VAL A 1 27 ? 9.186 14.305 -0.956 1.00 0.00 27 VAL A N 18
ATOM 22559 C CA . VAL A 1 27 ? 9.282 13.066 -1.717 1.00 0.00 27 VAL A CA 18
ATOM 22560 C C . VAL A 1 27 ? 10.554 13.033 -2.557 1.00 0.00 27 VAL A C 18
ATOM 22561 O O . VAL A 1 27 ? 11.322 13.994 -2.575 1.00 0.00 27 VAL A O 18
ATOM 22574 N N . ALA A 1 28 ? 10.770 11.920 -3.251 1.00 0.00 28 ALA A N 18
ATOM 22575 C CA . ALA A 1 28 ? 11.948 11.763 -4.094 1.00 0.00 28 ALA A CA 18
ATOM 22576 C C . ALA A 1 28 ? 11.885 10.463 -4.889 1.00 0.00 28 ALA A C 18
ATOM 22577 O O . ALA A 1 28 ? 11.052 9.598 -4.617 1.00 0.00 28 ALA A O 18
ATOM 22584 N N . SER A 1 29 ? 12.770 10.331 -5.871 1.00 0.00 29 SER A N 18
ATOM 22585 C CA . SER A 1 29 ? 12.812 9.138 -6.708 1.00 0.00 29 SER A CA 18
ATOM 22586 C C . SER A 1 29 ? 12.756 7.874 -5.855 1.00 0.00 29 SER A C 18
ATOM 22587 O O . SER A 1 29 ? 13.596 7.664 -4.981 1.00 0.00 29 SER A O 18
ATOM 22595 N N . GLY A 1 30 ? 11.759 7.034 -6.117 1.00 0.00 30 GLY A N 18
ATOM 22596 C CA . GLY A 1 30 ? 11.612 5.801 -5.366 1.00 0.00 30 GLY A CA 18
ATOM 22597 C C . GLY A 1 30 ? 10.883 6.007 -4.052 1.00 0.00 30 GLY A C 18
ATOM 22598 O O . GLY A 1 30 ? 10.058 5.183 -3.657 1.00 0.00 30 GLY A O 18
ATOM 22602 N N . ASN A 1 31 ? 11.189 7.107 -3.373 1.00 0.00 31 ASN A N 18
ATOM 22603 C CA . ASN A 1 31 ? 10.558 7.417 -2.095 1.00 0.00 31 ASN A CA 18
ATOM 22604 C C . ASN A 1 31 ? 9.413 8.408 -2.280 1.00 0.00 31 ASN A C 18
ATOM 22605 O O . ASN A 1 31 ? 9.426 9.499 -1.710 1.00 0.00 31 ASN A O 18
ATOM 22616 N N . GLN A 1 32 ? 8.424 8.020 -3.079 1.00 0.00 32 GLN A N 18
ATOM 22617 C CA . GLN A 1 32 ? 7.272 8.874 -3.338 1.00 0.00 32 GLN A CA 18
ATOM 22618 C C . GLN A 1 32 ? 6.148 8.589 -2.347 1.00 0.00 32 GLN A C 18
ATOM 22619 O O . GLN A 1 32 ? 6.315 7.804 -1.413 1.00 0.00 32 GLN A O 18
ATOM 22633 N N . LEU A 1 33 ? 5.004 9.231 -2.556 1.00 0.00 33 LEU A N 18
ATOM 22634 C CA . LEU A 1 33 ? 3.852 9.046 -1.680 1.00 0.00 33 LEU A CA 18
ATOM 22635 C C . LEU A 1 33 ? 2.835 8.101 -2.311 1.00 0.00 33 LEU A C 18
ATOM 22636 O O . LEU A 1 33 ? 2.624 8.119 -3.524 1.00 0.00 33 LEU A O 18
ATOM 22652 N N . VAL A 1 34 ? 2.204 7.278 -1.480 1.00 0.00 34 VAL A N 18
ATOM 22653 C CA . VAL A 1 34 ? 1.205 6.328 -1.956 1.00 0.00 34 VAL A CA 18
ATOM 22654 C C . VAL A 1 34 ? -0.160 6.610 -1.338 1.00 0.00 34 VAL A C 18
ATOM 22655 O O . VAL A 1 34 ? -0.255 7.205 -0.266 1.00 0.00 34 VAL A O 18
ATOM 22668 N N . GLU A 1 35 ? -1.214 6.179 -2.024 1.00 0.00 35 GLU A N 18
ATOM 22669 C CA . GLU A 1 35 ? -2.574 6.386 -1.542 1.00 0.00 35 GLU A CA 18
ATOM 22670 C C . GLU A 1 35 ? -3.344 5.069 -1.502 1.00 0.00 35 GLU A C 18
ATOM 22671 O O . GLU A 1 35 ? -3.485 4.388 -2.518 1.00 0.00 35 GLU A O 18
ATOM 22683 N N . CYS A 1 36 ? -3.839 4.716 -0.321 1.00 0.00 36 CYS A N 18
ATOM 22684 C CA . CYS A 1 36 ? -4.594 3.481 -0.146 1.00 0.00 36 CYS A CA 18
ATOM 22685 C C . CYS A 1 36 ? -5.962 3.580 -0.814 1.00 0.00 36 CYS A C 18
ATOM 22686 O O . CYS A 1 36 ? -6.436 4.674 -1.121 1.00 0.00 36 CYS A O 18
ATOM 22693 N N . GLN A 1 37 ? -6.591 2.430 -1.034 1.00 0.00 37 GLN A N 18
ATOM 22694 C CA . GLN A 1 37 ? -7.905 2.388 -1.666 1.00 0.00 37 GLN A CA 18
ATOM 22695 C C . GLN A 1 37 ? -9.003 2.190 -0.626 1.00 0.00 37 GLN A C 18
ATOM 22696 O O . GLN A 1 37 ? -10.090 2.755 -0.743 1.00 0.00 37 GLN A O 18
ATOM 22710 N N . GLU A 1 38 ? -8.710 1.384 0.390 1.00 0.00 38 GLU A N 18
ATOM 22711 C CA . GLU A 1 38 ? -9.674 1.112 1.450 1.00 0.00 38 GLU A CA 18
ATOM 22712 C C . GLU A 1 38 ? -9.802 2.307 2.390 1.00 0.00 38 GLU A C 18
ATOM 22713 O O . GLU A 1 38 ? -10.831 2.983 2.417 1.00 0.00 38 GLU A O 18
ATOM 22725 N N . CYS A 1 39 ? -8.750 2.561 3.160 1.00 0.00 39 CYS A N 18
ATOM 22726 C CA . CYS A 1 39 ? -8.742 3.673 4.103 1.00 0.00 39 CYS A CA 18
ATOM 22727 C C . CYS A 1 39 ? -8.584 5.004 3.374 1.00 0.00 39 CYS A C 18
ATOM 22728 O O . CYS A 1 39 ? -8.969 6.055 3.886 1.00 0.00 39 CYS A O 18
ATOM 22735 N N . HIS A 1 40 ? -8.015 4.950 2.174 1.00 0.00 40 HIS A N 18
ATOM 22736 C CA . HIS A 1 40 ? -7.806 6.151 1.372 1.00 0.00 40 HIS A CA 18
ATOM 22737 C C . HIS A 1 40 ? -6.845 7.109 2.070 1.00 0.00 40 HIS A C 18
ATOM 22738 O O . HIS A 1 40 ? -7.006 8.326 1.997 1.00 0.00 40 HIS A O 18
ATOM 22753 N N . ASN A 1 41 ? -5.846 6.550 2.745 1.00 0.00 41 ASN A N 18
ATOM 22754 C CA . ASN A 1 41 ? -4.860 7.355 3.457 1.00 0.00 41 ASN A CA 18
ATOM 22755 C C . ASN A 1 41 ? -3.535 7.387 2.700 1.00 0.00 41 ASN A C 18
ATOM 22756 O O . ASN A 1 41 ? -3.191 6.442 1.989 1.00 0.00 41 ASN A O 18
ATOM 22767 N N . LEU A 1 42 ? -2.796 8.480 2.858 1.00 0.00 42 LEU A N 18
ATOM 22768 C CA . LEU A 1 42 ? -1.509 8.635 2.190 1.00 0.00 42 LEU A CA 18
ATOM 22769 C C . LEU A 1 42 ? -0.387 8.019 3.020 1.00 0.00 42 LEU A C 18
ATOM 22770 O O . LEU A 1 42 ? -0.241 8.320 4.205 1.00 0.00 42 LEU A O 18
ATOM 22786 N N . TYR A 1 43 ? 0.403 7.158 2.389 1.00 0.00 43 TYR A N 18
ATOM 22787 C CA . TYR A 1 43 ? 1.512 6.499 3.070 1.00 0.00 43 TYR A CA 18
ATOM 22788 C C . TYR A 1 43 ? 2.789 6.584 2.239 1.00 0.00 43 TYR A C 18
ATOM 22789 O O . TYR A 1 43 ? 2.875 6.014 1.151 1.00 0.00 43 TYR A O 18
ATOM 22807 N N . HIS A 1 44 ? 3.780 7.301 2.760 1.00 0.00 44 HIS A N 18
ATOM 22808 C CA . HIS A 1 44 ? 5.054 7.461 2.068 1.00 0.00 44 HIS A CA 18
ATOM 22809 C C . HIS A 1 44 ? 5.681 6.104 1.764 1.00 0.00 44 HIS A C 18
ATOM 22810 O O . HIS A 1 44 ? 5.833 5.267 2.653 1.00 0.00 44 HIS A O 18
ATOM 22824 N N . GLN A 1 45 ? 6.042 5.894 0.502 1.00 0.00 45 GLN A N 18
ATOM 22825 C CA . GLN A 1 45 ? 6.651 4.638 0.082 1.00 0.00 45 GLN A CA 18
ATOM 22826 C C . GLN A 1 45 ? 7.618 4.120 1.141 1.00 0.00 45 GLN A C 18
ATOM 22827 O O . GLN A 1 45 ? 7.871 2.918 1.231 1.00 0.00 45 GLN A O 18
ATOM 22841 N N . ASP A 1 46 ? 8.157 5.034 1.941 1.00 0.00 46 ASP A N 18
ATOM 22842 C CA . ASP A 1 46 ? 9.096 4.670 2.995 1.00 0.00 46 ASP A CA 18
ATOM 22843 C C . ASP A 1 46 ? 8.383 4.540 4.337 1.00 0.00 46 ASP A C 18
ATOM 22844 O O . ASP A 1 46 ? 8.313 3.454 4.913 1.00 0.00 46 ASP A O 18
ATOM 22853 N N . CYS A 1 47 ? 7.855 5.655 4.831 1.00 0.00 47 CYS A N 18
ATOM 22854 C CA . CYS A 1 47 ? 7.148 5.668 6.106 1.00 0.00 47 CYS A CA 18
ATOM 22855 C C . CYS A 1 47 ? 6.392 4.361 6.322 1.00 0.00 47 CYS A C 18
ATOM 22856 O O . CYS A 1 47 ? 6.355 3.828 7.431 1.00 0.00 47 CYS A O 18
ATOM 22863 N N . HIS A 1 48 ? 5.789 3.849 5.253 1.00 0.00 48 HIS A N 18
ATOM 22864 C CA . HIS A 1 48 ? 5.034 2.603 5.325 1.00 0.00 48 HIS A CA 18
ATOM 22865 C C . HIS A 1 48 ? 5.928 1.451 5.773 1.00 0.00 48 HIS A C 18
ATOM 22866 O O . HIS A 1 48 ? 7.154 1.534 5.692 1.00 0.00 48 HIS A O 18
ATOM 22881 N N . LYS A 1 49 ? 5.307 0.376 6.247 1.00 0.00 49 LYS A N 18
ATOM 22882 C CA . LYS A 1 49 ? 6.045 -0.794 6.708 1.00 0.00 49 LYS A CA 18
ATOM 22883 C C . LYS A 1 49 ? 6.796 -1.453 5.555 1.00 0.00 49 LYS A C 18
ATOM 22884 O O . LYS A 1 49 ? 8.025 -1.444 5.498 1.00 0.00 49 LYS A O 18
ATOM 22903 N N . PRO A 1 50 ? 6.040 -2.038 4.614 1.00 0.00 50 PRO A N 18
ATOM 22904 C CA . PRO A 1 50 ? 6.613 -2.711 3.444 1.00 0.00 50 PRO A CA 18
ATOM 22905 C C . PRO A 1 50 ? 7.248 -1.730 2.465 1.00 0.00 50 PRO A C 18
ATOM 22906 O O . PRO A 1 50 ? 6.550 -0.968 1.796 1.00 0.00 50 PRO A O 18
ATOM 22917 N N . GLN A 1 51 ? 8.574 -1.755 2.385 1.00 0.00 51 GLN A N 18
ATOM 22918 C CA . GLN A 1 51 ? 9.302 -0.867 1.486 1.00 0.00 51 GLN A CA 18
ATOM 22919 C C . GLN A 1 51 ? 8.672 -0.862 0.097 1.00 0.00 51 GLN A C 18
ATOM 22920 O O . GLN A 1 51 ? 8.899 -1.771 -0.702 1.00 0.00 51 GLN A O 18
ATOM 22934 N N . VAL A 1 52 ? 7.878 0.166 -0.184 1.00 0.00 52 VAL A N 18
ATOM 22935 C CA . VAL A 1 52 ? 7.215 0.289 -1.477 1.00 0.00 52 VAL A CA 18
ATOM 22936 C C . VAL A 1 52 ? 8.196 0.728 -2.558 1.00 0.00 52 VAL A C 18
ATOM 22937 O O . VAL A 1 52 ? 9.056 1.578 -2.324 1.00 0.00 52 VAL A O 18
ATOM 22950 N N . THR A 1 53 ? 8.062 0.143 -3.744 1.00 0.00 53 THR A N 18
ATOM 22951 C CA . THR A 1 53 ? 8.937 0.472 -4.862 1.00 0.00 53 THR A CA 18
ATOM 22952 C C . THR A 1 53 ? 8.214 1.335 -5.890 1.00 0.00 53 THR A C 18
ATOM 22953 O O . THR A 1 53 ? 7.010 1.571 -5.780 1.00 0.00 53 THR A O 18
ATOM 22964 N N . ASP A 1 54 ? 8.954 1.801 -6.890 1.00 0.00 54 ASP A N 18
ATOM 22965 C CA . ASP A 1 54 ? 8.382 2.637 -7.939 1.00 0.00 54 ASP A CA 18
ATOM 22966 C C . ASP A 1 54 ? 7.401 1.840 -8.794 1.00 0.00 54 ASP A C 18
ATOM 22967 O O . ASP A 1 54 ? 6.226 2.192 -8.900 1.00 0.00 54 ASP A O 18
ATOM 22976 N N . LYS A 1 55 ? 7.892 0.766 -9.403 1.00 0.00 55 LYS A N 18
ATOM 22977 C CA . LYS A 1 55 ? 7.060 -0.082 -10.248 1.00 0.00 55 LYS A CA 18
ATOM 22978 C C . LYS A 1 55 ? 5.629 -0.137 -9.723 1.00 0.00 55 LYS A C 18
ATOM 22979 O O . LYS A 1 55 ? 4.674 -0.152 -10.498 1.00 0.00 55 LYS A O 18
ATOM 22998 N N . GLU A 1 56 ? 5.489 -0.166 -8.401 1.00 0.00 56 GLU A N 18
ATOM 22999 C CA . GLU A 1 56 ? 4.174 -0.219 -7.773 1.00 0.00 56 GLU A CA 18
ATOM 23000 C C . GLU A 1 56 ? 3.444 1.112 -7.927 1.00 0.00 56 GLU A C 18
ATOM 23001 O O . GLU A 1 56 ? 2.520 1.237 -8.731 1.00 0.00 56 GLU A O 18
ATOM 23013 N N . VAL A 1 57 ? 3.865 2.105 -7.150 1.00 0.00 57 VAL A N 18
ATOM 23014 C CA . VAL A 1 57 ? 3.253 3.427 -7.199 1.00 0.00 57 VAL A CA 18
ATOM 23015 C C . VAL A 1 57 ? 3.099 3.908 -8.637 1.00 0.00 57 VAL A C 18
ATOM 23016 O O . VAL A 1 57 ? 2.284 4.784 -8.926 1.00 0.00 57 VAL A O 18
ATOM 23029 N N . ASN A 1 58 ? 3.888 3.329 -9.537 1.00 0.00 58 ASN A N 18
ATOM 23030 C CA . ASN A 1 58 ? 3.839 3.699 -10.947 1.00 0.00 58 ASN A CA 18
ATOM 23031 C C . ASN A 1 58 ? 2.568 3.170 -11.604 1.00 0.00 58 ASN A C 18
ATOM 23032 O O . ASN A 1 58 ? 1.912 3.877 -12.369 1.00 0.00 58 ASN A O 18
ATOM 23043 N N . ASP A 1 59 ? 2.227 1.922 -11.301 1.00 0.00 59 ASP A N 18
ATOM 23044 C CA . ASP A 1 59 ? 1.034 1.298 -11.861 1.00 0.00 59 ASP A CA 18
ATOM 23045 C C . ASP A 1 59 ? -0.216 2.095 -11.501 1.00 0.00 59 ASP A C 18
ATOM 23046 O O . ASP A 1 59 ? -0.646 2.135 -10.348 1.00 0.00 59 ASP A O 18
ATOM 23055 N N . PRO A 1 60 ? -0.814 2.746 -12.510 1.00 0.00 60 PRO A N 18
ATOM 23056 C CA . PRO A 1 60 ? -2.022 3.555 -12.324 1.00 0.00 60 PRO A CA 18
ATOM 23057 C C . PRO A 1 60 ? -3.249 2.702 -12.019 1.00 0.00 60 PRO A C 18
ATOM 23058 O O . PRO A 1 60 ? -4.106 3.092 -11.225 1.00 0.00 60 PRO A O 18
ATOM 23069 N N . ARG A 1 61 ? -3.326 1.536 -12.652 1.00 0.00 61 ARG A N 18
ATOM 23070 C CA . ARG A 1 61 ? -4.449 0.629 -12.448 1.00 0.00 61 ARG A CA 18
ATOM 23071 C C . ARG A 1 61 ? -4.129 -0.396 -11.364 1.00 0.00 61 ARG A C 18
ATOM 23072 O O . ARG A 1 61 ? -4.604 -1.532 -11.409 1.00 0.00 61 ARG A O 18
ATOM 23093 N N . LEU A 1 62 ? -3.321 0.011 -10.391 1.00 0.00 62 LEU A N 18
ATOM 23094 C CA . LEU A 1 62 ? -2.937 -0.871 -9.295 1.00 0.00 62 LEU A CA 18
ATOM 23095 C C . LEU A 1 62 ? -3.664 -0.491 -8.009 1.00 0.00 62 LEU A C 18
ATOM 23096 O O . LEU A 1 62 ? -3.811 0.690 -7.693 1.00 0.00 62 LEU A O 18
ATOM 23112 N N . VAL A 1 63 ? -4.115 -1.499 -7.270 1.00 0.00 63 VAL A N 18
ATOM 23113 C CA . VAL A 1 63 ? -4.823 -1.271 -6.016 1.00 0.00 63 VAL A CA 18
ATOM 23114 C C . VAL A 1 63 ? -3.889 -1.426 -4.821 1.00 0.00 63 VAL A C 18
ATOM 23115 O O . VAL A 1 63 ? -3.584 -2.542 -4.400 1.00 0.00 63 VAL A O 18
ATOM 23128 N N . TRP A 1 64 ? -3.440 -0.300 -4.279 1.00 0.00 64 TRP A N 18
ATOM 23129 C CA . TRP A 1 64 ? -2.540 -0.311 -3.131 1.00 0.00 64 TRP A CA 18
ATOM 23130 C C . TRP A 1 64 ? -3.325 -0.342 -1.824 1.00 0.00 64 TRP A C 18
ATOM 23131 O O . TRP A 1 64 ? -4.453 0.148 -1.755 1.00 0.00 64 TRP A O 18
ATOM 23152 N N . TYR A 1 65 ? -2.723 -0.920 -0.791 1.00 0.00 65 TYR A N 18
ATOM 23153 C CA . TYR A 1 65 ? -3.368 -1.017 0.513 1.00 0.00 65 TYR A CA 18
ATOM 23154 C C . TYR A 1 65 ? -2.357 -0.810 1.637 1.00 0.00 65 TYR A C 18
ATOM 23155 O O . TYR A 1 65 ? -1.188 -1.176 1.513 1.00 0.00 65 TYR A O 18
ATOM 23173 N N . CYS A 1 66 ? -2.817 -0.220 2.735 1.00 0.00 66 CYS A N 18
ATOM 23174 C CA . CYS A 1 66 ? -1.956 0.038 3.883 1.00 0.00 66 CYS A CA 18
ATOM 23175 C C . CYS A 1 66 ? -2.143 -1.033 4.955 1.00 0.00 66 CYS A C 18
ATOM 23176 O O . CYS A 1 66 ? -3.258 -1.492 5.200 1.00 0.00 66 CYS A O 18
ATOM 23183 N N . ALA A 1 67 ? -1.043 -1.426 5.589 1.00 0.00 67 ALA A N 18
ATOM 23184 C CA . ALA A 1 67 ? -1.086 -2.441 6.635 1.00 0.00 67 ALA A CA 18
ATOM 23185 C C . ALA A 1 67 ? -2.412 -2.399 7.386 1.00 0.00 67 ALA A C 18
ATOM 23186 O O . ALA A 1 67 ? -3.091 -3.417 7.523 1.00 0.00 67 ALA A O 18
ATOM 23193 N N . ARG A 1 68 ? -2.776 -1.216 7.871 1.00 0.00 68 ARG A N 18
ATOM 23194 C CA . ARG A 1 68 ? -4.020 -1.043 8.610 1.00 0.00 68 ARG A CA 18
ATOM 23195 C C . ARG A 1 68 ? -5.123 -1.924 8.031 1.00 0.00 68 ARG A C 18
ATOM 23196 O O . ARG A 1 68 ? -5.776 -2.677 8.754 1.00 0.00 68 ARG A O 18
ATOM 23217 N N . CYS A 1 69 ? -5.327 -1.824 6.721 1.00 0.00 69 CYS A N 18
ATOM 23218 C CA . CYS A 1 69 ? -6.351 -2.610 6.044 1.00 0.00 69 CYS A CA 18
ATOM 23219 C C . CYS A 1 69 ? -5.809 -3.978 5.641 1.00 0.00 69 CYS A C 18
ATOM 23220 O O . CYS A 1 69 ? -6.426 -5.008 5.914 1.00 0.00 69 CYS A O 18
ATOM 23227 N N . THR A 1 70 ? -4.650 -3.981 4.990 1.00 0.00 70 THR A N 18
ATOM 23228 C CA . THR A 1 70 ? -4.025 -5.221 4.548 1.00 0.00 70 THR A CA 18
ATOM 23229 C C . THR A 1 70 ? -4.178 -6.318 5.596 1.00 0.00 70 THR A C 18
ATOM 23230 O O . THR A 1 70 ? -4.565 -7.442 5.279 1.00 0.00 70 THR A O 18
ATOM 23241 N N . ARG A 1 71 ? -3.872 -5.983 6.845 1.00 0.00 71 ARG A N 18
ATOM 23242 C CA . ARG A 1 71 ? -3.976 -6.940 7.940 1.00 0.00 71 ARG A CA 18
ATOM 23243 C C . ARG A 1 71 ? -5.405 -7.455 8.079 1.00 0.00 71 ARG A C 18
ATOM 23244 O O . ARG A 1 71 ? -5.625 -8.621 8.406 1.00 0.00 71 ARG A O 18
ATOM 23265 N N . GLN A 1 72 ? -6.372 -6.578 7.827 1.00 0.00 72 GLN A N 18
ATOM 23266 C CA . GLN A 1 72 ? -7.780 -6.945 7.925 1.00 0.00 72 GLN A CA 18
ATOM 23267 C C . GLN A 1 72 ? -8.166 -7.921 6.819 1.00 0.00 72 GLN A C 18
ATOM 23268 O O . GLN A 1 72 ? -8.564 -9.054 7.088 1.00 0.00 72 GLN A O 18
ATOM 23282 N N . MET A 1 73 ? -8.047 -7.473 5.573 1.00 0.00 73 MET A N 18
ATOM 23283 C CA . MET A 1 73 ? -8.384 -8.308 4.426 1.00 0.00 73 MET A CA 18
ATOM 23284 C C . MET A 1 73 ? -7.631 -9.633 4.478 1.00 0.00 73 MET A C 18
ATOM 23285 O O . MET A 1 73 ? -8.188 -10.688 4.175 1.00 0.00 73 MET A O 18
ATOM 23299 N N . LYS A 1 74 ? -6.361 -9.572 4.865 1.00 0.00 74 LYS A N 18
ATOM 23300 C CA . LYS A 1 74 ? -5.531 -10.767 4.958 1.00 0.00 74 LYS A CA 18
ATOM 23301 C C . LYS A 1 74 ? -6.081 -11.731 6.004 1.00 0.00 74 LYS A C 18
ATOM 23302 O O . LYS A 1 74 ? -6.477 -11.319 7.094 1.00 0.00 74 LYS A O 18
ATOM 23321 N N . ARG A 1 75 ? -6.100 -13.016 5.666 1.00 0.00 75 ARG A N 18
ATOM 23322 C CA . ARG A 1 75 ? -6.601 -14.039 6.577 1.00 0.00 75 ARG A CA 18
ATOM 23323 C C . ARG A 1 75 ? -5.494 -15.017 6.958 1.00 0.00 75 ARG A C 18
ATOM 23324 O O . ARG A 1 75 ? -5.519 -15.608 8.037 1.00 0.00 75 ARG A O 18
ATOM 23345 N N . MET A 1 76 ? -4.523 -15.181 6.065 1.00 0.00 76 MET A N 18
ATOM 23346 C CA . MET A 1 76 ? -3.407 -16.087 6.309 1.00 0.00 76 MET A CA 18
ATOM 23347 C C . MET A 1 76 ? -2.563 -15.606 7.485 1.00 0.00 76 MET A C 18
ATOM 23348 O O . MET A 1 76 ? -1.719 -16.341 7.998 1.00 0.00 76 MET A O 18
ATOM 23362 N N . ALA A 1 77 ? -2.797 -14.368 7.908 1.00 0.00 77 ALA A N 18
ATOM 23363 C CA . ALA A 1 77 ? -2.060 -13.790 9.025 1.00 0.00 77 ALA A CA 18
ATOM 23364 C C . ALA A 1 77 ? -2.841 -13.926 10.328 1.00 0.00 77 ALA A C 18
ATOM 23365 O O . ALA A 1 77 ? -2.894 -12.995 11.130 1.00 0.00 77 ALA A O 18
ATOM 23372 N N . GLN A 1 78 ? -3.447 -15.092 10.530 1.00 0.00 78 GLN A N 18
ATOM 23373 C CA . GLN A 1 78 ? -4.227 -15.348 11.735 1.00 0.00 78 GLN A CA 18
ATOM 23374 C C . GLN A 1 78 ? -3.588 -16.451 12.572 1.00 0.00 78 GLN A C 18
ATOM 23375 O O . GLN A 1 78 ? -2.970 -17.372 12.038 1.00 0.00 78 GLN A O 18
ATOM 23389 N N . LYS A 1 79 ? -3.742 -16.353 13.889 1.00 0.00 79 LYS A N 18
ATOM 23390 C CA . LYS A 1 79 ? -3.182 -17.342 14.801 1.00 0.00 79 LYS A CA 18
ATOM 23391 C C . LYS A 1 79 ? -4.249 -17.865 15.758 1.00 0.00 79 LYS A C 18
ATOM 23392 O O . LYS A 1 79 ? -5.357 -17.334 15.817 1.00 0.00 79 LYS A O 18
ATOM 23411 N N . ASN A 1 80 ? -3.905 -18.907 16.508 1.00 0.00 80 ASN A N 18
ATOM 23412 C CA . ASN A 1 80 ? -4.833 -19.501 17.463 1.00 0.00 80 ASN A CA 18
ATOM 23413 C C . ASN A 1 80 ? -6.057 -20.070 16.751 1.00 0.00 80 ASN A C 18
ATOM 23414 O O . ASN A 1 80 ? -7.193 -19.755 17.104 1.00 0.00 80 ASN A O 18
ATOM 23425 N N . GLN A 1 81 ? -5.815 -20.908 15.749 1.00 0.00 81 GLN A N 18
ATOM 23426 C CA . GLN A 1 81 ? -6.897 -21.521 14.988 1.00 0.00 81 GLN A CA 18
ATOM 23427 C C . GLN A 1 81 ? -6.759 -23.040 14.970 1.00 0.00 81 GLN A C 18
ATOM 23428 O O . GLN A 1 81 ? -5.678 -23.572 14.719 1.00 0.00 81 GLN A O 18
ATOM 23442 N N . LYS A 1 82 ? -7.860 -23.732 15.239 1.00 0.00 82 LYS A N 18
ATOM 23443 C CA . LYS A 1 82 ? -7.863 -25.190 15.254 1.00 0.00 82 LYS A CA 18
ATOM 23444 C C . LYS A 1 82 ? -8.938 -25.741 14.322 1.00 0.00 82 LYS A C 18
ATOM 23445 O O . LYS A 1 82 ? -10.055 -26.033 14.752 1.00 0.00 82 LYS A O 18
ATOM 23464 N N . SER A 1 83 ? -8.594 -25.882 13.046 1.00 0.00 83 SER A N 18
ATOM 23465 C CA . SER A 1 83 ? -9.531 -26.396 12.054 1.00 0.00 83 SER A CA 18
ATOM 23466 C C . SER A 1 83 ? -8.885 -27.494 11.215 1.00 0.00 83 SER A C 18
ATOM 23467 O O . SER A 1 83 ? -9.078 -27.559 10.002 1.00 0.00 83 SER A O 18
ATOM 23475 N N . GLY A 1 84 ? -8.115 -28.357 11.872 1.00 0.00 84 GLY A N 18
ATOM 23476 C CA . GLY A 1 84 ? -7.452 -29.441 11.171 1.00 0.00 84 GLY A CA 18
ATOM 23477 C C . GLY A 1 84 ? -6.226 -28.976 10.411 1.00 0.00 84 GLY A C 18
ATOM 23478 O O . GLY A 1 84 ? -6.316 -28.485 9.286 1.00 0.00 84 GLY A O 18
ATOM 23482 N N . PRO A 1 85 ? -5.047 -29.127 11.032 1.00 0.00 85 PRO A N 18
ATOM 23483 C CA . PRO A 1 85 ? -3.775 -28.724 10.426 1.00 0.00 85 PRO A CA 18
ATOM 23484 C C . PRO A 1 85 ? -3.383 -29.616 9.253 1.00 0.00 85 PRO A C 18
ATOM 23485 O O . PRO A 1 85 ? -2.344 -29.412 8.625 1.00 0.00 85 PRO A O 18
ATOM 23496 N N . SER A 1 86 ? -4.221 -30.606 8.963 1.00 0.00 86 SER A N 18
ATOM 23497 C CA . SER A 1 86 ? -3.960 -31.532 7.867 1.00 0.00 86 SER A CA 18
ATOM 23498 C C . SER A 1 86 ? -4.876 -31.244 6.682 1.00 0.00 86 SER A C 18
ATOM 23499 O O . SER A 1 86 ? -6.071 -31.538 6.721 1.00 0.00 86 SER A O 18
ATOM 23507 N N . SER A 1 87 ? -4.307 -30.666 5.629 1.00 0.00 87 SER A N 18
ATOM 23508 C CA . SER A 1 87 ? -5.073 -30.334 4.433 1.00 0.00 87 SER A CA 18
ATOM 23509 C C . SER A 1 87 ? -4.443 -30.961 3.193 1.00 0.00 87 SER A C 18
ATOM 23510 O O . SER A 1 87 ? -3.283 -30.703 2.874 1.00 0.00 87 SER A O 18
ATOM 23518 N N . GLY A 1 88 ? -5.218 -31.787 2.497 1.00 0.00 88 GLY A N 18
ATOM 23519 C CA . GLY A 1 88 ? -4.720 -32.439 1.300 1.00 0.00 88 GLY A CA 18
ATOM 23520 C C . GLY A 1 88 ? -4.206 -31.450 0.272 1.00 0.00 88 GLY A C 18
ATOM 23521 O O . GLY A 1 88 ? -5.002 -30.923 -0.503 1.00 0.00 88 GLY A O 18
ATOM 23527 N N . GLY A 1 1 ? -17.813 28.548 25.306 1.00 0.00 1 GLY A N 19
ATOM 23528 C CA . GLY A 1 1 ? -17.363 28.451 23.929 1.00 0.00 1 GLY A CA 19
ATOM 23529 C C . GLY A 1 1 ? -17.090 29.808 23.311 1.00 0.00 1 GLY A C 19
ATOM 23530 O O . GLY A 1 1 ? -17.841 30.759 23.528 1.00 0.00 1 GLY A O 19
ATOM 23534 N N . SER A 1 2 ? -16.010 29.899 22.541 1.00 0.00 2 SER A N 19
ATOM 23535 C CA . SER A 1 2 ? -15.636 31.151 21.895 1.00 0.00 2 SER A CA 19
ATOM 23536 C C . SER A 1 2 ? -14.490 30.933 20.911 1.00 0.00 2 SER A C 19
ATOM 23537 O O . SER A 1 2 ? -13.419 30.455 21.285 1.00 0.00 2 SER A O 19
ATOM 23545 N N . SER A 1 3 ? -14.724 31.288 19.652 1.00 0.00 3 SER A N 19
ATOM 23546 C CA . SER A 1 3 ? -13.714 31.128 18.612 1.00 0.00 3 SER A CA 19
ATOM 23547 C C . SER A 1 3 ? -13.926 32.139 17.489 1.00 0.00 3 SER A C 19
ATOM 23548 O O . SER A 1 3 ? -14.964 32.143 16.829 1.00 0.00 3 SER A O 19
ATOM 23556 N N . GLY A 1 4 ? -12.932 32.997 17.279 1.00 0.00 4 GLY A N 19
ATOM 23557 C CA . GLY A 1 4 ? -13.027 34.002 16.237 1.00 0.00 4 GLY A CA 19
ATOM 23558 C C . GLY A 1 4 ? -11.842 33.972 15.292 1.00 0.00 4 GLY A C 19
ATOM 23559 O O . GLY A 1 4 ? -10.882 34.722 15.466 1.00 0.00 4 GLY A O 19
ATOM 23563 N N . SER A 1 5 ? -11.909 33.101 14.290 1.00 0.00 5 SER A N 19
ATOM 23564 C CA . SER A 1 5 ? -10.830 32.972 13.317 1.00 0.00 5 SER A CA 19
ATOM 23565 C C . SER A 1 5 ? -11.202 33.647 12.000 1.00 0.00 5 SER A C 19
ATOM 23566 O O . SER A 1 5 ? -12.130 33.221 11.312 1.00 0.00 5 SER A O 19
ATOM 23574 N N . SER A 1 6 ? -10.472 34.703 11.657 1.00 0.00 6 SER A N 19
ATOM 23575 C CA . SER A 1 6 ? -10.727 35.441 10.425 1.00 0.00 6 SER A CA 19
ATOM 23576 C C . SER A 1 6 ? -10.589 34.531 9.209 1.00 0.00 6 SER A C 19
ATOM 23577 O O . SER A 1 6 ? -9.541 33.924 8.988 1.00 0.00 6 SER A O 19
ATOM 23585 N N . GLY A 1 7 ? -11.656 34.440 8.421 1.00 0.00 7 GLY A N 19
ATOM 23586 C CA . GLY A 1 7 ? -11.635 33.603 7.236 1.00 0.00 7 GLY A CA 19
ATOM 23587 C C . GLY A 1 7 ? -11.191 32.185 7.536 1.00 0.00 7 GLY A C 19
ATOM 23588 O O . GLY A 1 7 ? -11.680 31.561 8.478 1.00 0.00 7 GLY A O 19
ATOM 23592 N N . ALA A 1 8 ? -10.264 31.674 6.733 1.00 0.00 8 ALA A N 19
ATOM 23593 C CA . ALA A 1 8 ? -9.754 30.321 6.918 1.00 0.00 8 ALA A CA 19
ATOM 23594 C C . ALA A 1 8 ? -8.430 30.129 6.187 1.00 0.00 8 ALA A C 19
ATOM 23595 O O . ALA A 1 8 ? -8.365 30.233 4.962 1.00 0.00 8 ALA A O 19
ATOM 23602 N N . ASP A 1 9 ? -7.376 29.848 6.945 1.00 0.00 9 ASP A N 19
ATOM 23603 C CA . ASP A 1 9 ? -6.053 29.641 6.369 1.00 0.00 9 ASP A CA 19
ATOM 23604 C C . ASP A 1 9 ? -5.994 28.323 5.603 1.00 0.00 9 ASP A C 19
ATOM 23605 O O . ASP A 1 9 ? -6.733 27.385 5.903 1.00 0.00 9 ASP A O 19
ATOM 23614 N N . ASP A 1 10 ? -5.111 28.259 4.612 1.00 0.00 10 ASP A N 19
ATOM 23615 C CA . ASP A 1 10 ? -4.956 27.057 3.803 1.00 0.00 10 ASP A CA 19
ATOM 23616 C C . ASP A 1 10 ? -4.302 25.939 4.610 1.00 0.00 10 ASP A C 19
ATOM 23617 O O . ASP A 1 10 ? -3.682 26.187 5.644 1.00 0.00 10 ASP A O 19
ATOM 23626 N N . PHE A 1 11 ? -4.447 24.708 4.130 1.00 0.00 11 PHE A N 19
ATOM 23627 C CA . PHE A 1 11 ? -3.872 23.551 4.808 1.00 0.00 11 PHE A CA 19
ATOM 23628 C C . PHE A 1 11 ? -3.678 22.392 3.835 1.00 0.00 11 PHE A C 19
ATOM 23629 O O . PHE A 1 11 ? -4.391 22.277 2.839 1.00 0.00 11 PHE A O 19
ATOM 23646 N N . ALA A 1 12 ? -2.706 21.535 4.132 1.00 0.00 12 ALA A N 19
ATOM 23647 C CA . ALA A 1 12 ? -2.418 20.384 3.286 1.00 0.00 12 ALA A CA 19
ATOM 23648 C C . ALA A 1 12 ? -3.697 19.643 2.912 1.00 0.00 12 ALA A C 19
ATOM 23649 O O . ALA A 1 12 ? -3.894 19.269 1.756 1.00 0.00 12 ALA A O 19
ATOM 23656 N N . MET A 1 13 ? -4.563 19.434 3.898 1.00 0.00 13 MET A N 19
ATOM 23657 C CA . MET A 1 13 ? -5.825 18.738 3.671 1.00 0.00 13 MET A CA 19
ATOM 23658 C C . MET A 1 13 ? -6.450 19.163 2.347 1.00 0.00 13 MET A C 19
ATOM 23659 O O . MET A 1 13 ? -6.893 18.325 1.562 1.00 0.00 13 MET A O 19
ATOM 23673 N N . GLU A 1 14 ? -6.482 20.470 2.105 1.00 0.00 14 GLU A N 19
ATOM 23674 C CA . GLU A 1 14 ? -7.055 21.005 0.876 1.00 0.00 14 GLU A CA 19
ATOM 23675 C C . GLU A 1 14 ? -6.794 20.067 -0.299 1.00 0.00 14 GLU A C 19
ATOM 23676 O O . GLU A 1 14 ? -7.721 19.473 -0.850 1.00 0.00 14 GLU A O 19
ATOM 23688 N N . MET A 1 15 ? -5.526 19.939 -0.677 1.00 0.00 15 MET A N 19
ATOM 23689 C CA . MET A 1 15 ? -5.143 19.073 -1.786 1.00 0.00 15 MET A CA 19
ATOM 23690 C C . MET A 1 15 ? -5.009 17.626 -1.324 1.00 0.00 15 MET A C 19
ATOM 23691 O O . MET A 1 15 ? -5.532 16.711 -1.958 1.00 0.00 15 MET A O 19
ATOM 23705 N N . GLY A 1 16 ? -4.303 17.426 -0.215 1.00 0.00 16 GLY A N 19
ATOM 23706 C CA . GLY A 1 16 ? -4.113 16.087 0.312 1.00 0.00 16 GLY A CA 19
ATOM 23707 C C . GLY A 1 16 ? -3.015 15.331 -0.409 1.00 0.00 16 GLY A C 19
ATOM 23708 O O . GLY A 1 16 ? -3.282 14.361 -1.119 1.00 0.00 16 GLY A O 19
ATOM 23712 N N . LEU A 1 17 ? -1.776 15.775 -0.228 1.00 0.00 17 LEU A N 19
ATOM 23713 C CA . LEU A 1 17 ? -0.632 15.134 -0.869 1.00 0.00 17 LEU A CA 19
ATOM 23714 C C . LEU A 1 17 ? 0.419 14.740 0.163 1.00 0.00 17 LEU A C 19
ATOM 23715 O O . LEU A 1 17 ? 1.596 14.587 -0.163 1.00 0.00 17 LEU A O 19
ATOM 23731 N N . ALA A 1 18 ? -0.014 14.575 1.409 1.00 0.00 18 ALA A N 19
ATOM 23732 C CA . ALA A 1 18 ? 0.889 14.194 2.488 1.00 0.00 18 ALA A CA 19
ATOM 23733 C C . ALA A 1 18 ? 0.470 12.867 3.111 1.00 0.00 18 ALA A C 19
ATOM 23734 O O . ALA A 1 18 ? -0.720 12.585 3.255 1.00 0.00 18 ALA A O 19
ATOM 23741 N N . CYS A 1 19 ? 1.455 12.054 3.479 1.00 0.00 19 CYS A N 19
ATOM 23742 C CA . CYS A 1 19 ? 1.189 10.755 4.086 1.00 0.00 19 CYS A CA 19
ATOM 23743 C C . CYS A 1 19 ? 0.475 10.917 5.425 1.00 0.00 19 CYS A C 19
ATOM 23744 O O . CYS A 1 19 ? 0.198 12.034 5.863 1.00 0.00 19 CYS A O 19
ATOM 23751 N N . VAL A 1 20 ? 0.180 9.794 6.072 1.00 0.00 20 VAL A N 19
ATOM 23752 C CA . VAL A 1 20 ? -0.500 9.810 7.361 1.00 0.00 20 VAL A CA 19
ATOM 23753 C C . VAL A 1 20 ? 0.470 9.511 8.498 1.00 0.00 20 VAL A C 19
ATOM 23754 O O . VAL A 1 20 ? 0.171 9.760 9.666 1.00 0.00 20 VAL A O 19
ATOM 23767 N N . VAL A 1 21 ? 1.635 8.974 8.149 1.00 0.00 21 VAL A N 19
ATOM 23768 C CA . VAL A 1 21 ? 2.652 8.642 9.140 1.00 0.00 21 VAL A CA 19
ATOM 23769 C C . VAL A 1 21 ? 3.275 9.902 9.731 1.00 0.00 21 VAL A C 19
ATOM 23770 O O . VAL A 1 21 ? 2.977 10.281 10.864 1.00 0.00 21 VAL A O 19
ATOM 23783 N N . CYS A 1 22 ? 4.141 10.546 8.957 1.00 0.00 22 CYS A N 19
ATOM 23784 C CA . CYS A 1 22 ? 4.807 11.764 9.404 1.00 0.00 22 CYS A CA 19
ATOM 23785 C C . CYS A 1 22 ? 3.998 12.999 9.018 1.00 0.00 22 CYS A C 19
ATOM 23786 O O . CYS A 1 22 ? 4.268 14.103 9.491 1.00 0.00 22 CYS A O 19
ATOM 23793 N N . ARG A 1 23 ? 3.005 12.804 8.156 1.00 0.00 23 ARG A N 19
ATOM 23794 C CA . ARG A 1 23 ? 2.158 13.901 7.705 1.00 0.00 23 ARG A CA 19
ATOM 23795 C C . ARG A 1 23 ? 2.974 14.942 6.945 1.00 0.00 23 ARG A C 19
ATOM 23796 O O . ARG A 1 23 ? 2.943 16.128 7.272 1.00 0.00 23 ARG A O 19
ATOM 23817 N N . GLN A 1 24 ? 3.704 14.489 5.931 1.00 0.00 24 GLN A N 19
ATOM 23818 C CA . GLN A 1 24 ? 4.529 15.382 5.126 1.00 0.00 24 GLN A CA 19
ATOM 23819 C C . GLN A 1 24 ? 4.307 15.134 3.637 1.00 0.00 24 GLN A C 19
ATOM 23820 O O . GLN A 1 24 ? 3.699 14.137 3.248 1.00 0.00 24 GLN A O 19
ATOM 23834 N N . MET A 1 25 ? 4.804 16.047 2.810 1.00 0.00 25 MET A N 19
ATOM 23835 C CA . MET A 1 25 ? 4.661 15.926 1.363 1.00 0.00 25 MET A CA 19
ATOM 23836 C C . MET A 1 25 ? 6.011 15.665 0.703 1.00 0.00 25 MET A C 19
ATOM 23837 O O . MET A 1 25 ? 6.078 15.253 -0.456 1.00 0.00 25 MET A O 19
ATOM 23851 N N . THR A 1 26 ? 7.086 15.907 1.447 1.00 0.00 26 THR A N 19
ATOM 23852 C CA . THR A 1 26 ? 8.433 15.699 0.933 1.00 0.00 26 THR A CA 19
ATOM 23853 C C . THR A 1 26 ? 8.567 14.330 0.277 1.00 0.00 26 THR A C 19
ATOM 23854 O O . THR A 1 26 ? 7.989 13.348 0.742 1.00 0.00 26 THR A O 19
ATOM 23865 N N . VAL A 1 27 ? 9.333 14.271 -0.808 1.00 0.00 27 VAL A N 19
ATOM 23866 C CA . VAL A 1 27 ? 9.544 13.021 -1.528 1.00 0.00 27 VAL A CA 19
ATOM 23867 C C . VAL A 1 27 ? 10.862 13.043 -2.294 1.00 0.00 27 VAL A C 19
ATOM 23868 O O . VAL A 1 27 ? 11.554 14.060 -2.328 1.00 0.00 27 VAL A O 19
ATOM 23881 N N . ALA A 1 28 ? 11.203 11.914 -2.907 1.00 0.00 28 ALA A N 19
ATOM 23882 C CA . ALA A 1 28 ? 12.437 11.805 -3.675 1.00 0.00 28 ALA A CA 19
ATOM 23883 C C . ALA A 1 28 ? 12.531 10.453 -4.373 1.00 0.00 28 ALA A C 19
ATOM 23884 O O . ALA A 1 28 ? 11.765 9.536 -4.077 1.00 0.00 28 ALA A O 19
ATOM 23891 N N . SER A 1 29 ? 13.474 10.336 -5.302 1.00 0.00 29 SER A N 19
ATOM 23892 C CA . SER A 1 29 ? 13.665 9.096 -6.046 1.00 0.00 29 SER A CA 19
ATOM 23893 C C . SER A 1 29 ? 13.751 7.902 -5.100 1.00 0.00 29 SER A C 19
ATOM 23894 O O . SER A 1 29 ? 14.598 7.862 -4.209 1.00 0.00 29 SER A O 19
ATOM 23902 N N . GLY A 1 30 ? 12.865 6.931 -5.301 1.00 0.00 30 GLY A N 19
ATOM 23903 C CA . GLY A 1 30 ? 12.857 5.749 -4.459 1.00 0.00 30 GLY A CA 19
ATOM 23904 C C . GLY A 1 30 ? 11.938 5.897 -3.262 1.00 0.00 30 GLY A C 19
ATOM 23905 O O . GLY A 1 30 ? 11.347 4.921 -2.802 1.00 0.00 30 GLY A O 19
ATOM 23909 N N . ASN A 1 31 ? 11.820 7.120 -2.756 1.00 0.00 31 ASN A N 19
ATOM 23910 C CA . ASN A 1 31 ? 10.968 7.391 -1.604 1.00 0.00 31 ASN A CA 19
ATOM 23911 C C . ASN A 1 31 ? 9.795 8.286 -1.993 1.00 0.00 31 ASN A C 19
ATOM 23912 O O . ASN A 1 31 ? 9.725 9.445 -1.586 1.00 0.00 31 ASN A O 19
ATOM 23923 N N . GLN A 1 32 ? 8.877 7.739 -2.783 1.00 0.00 32 GLN A N 19
ATOM 23924 C CA . GLN A 1 32 ? 7.707 8.488 -3.227 1.00 0.00 32 GLN A CA 19
ATOM 23925 C C . GLN A 1 32 ? 6.521 8.243 -2.300 1.00 0.00 32 GLN A C 19
ATOM 23926 O O . GLN A 1 32 ? 6.619 7.483 -1.336 1.00 0.00 32 GLN A O 19
ATOM 23940 N N . LEU A 1 33 ? 5.401 8.891 -2.598 1.00 0.00 33 LEU A N 19
ATOM 23941 C CA . LEU A 1 33 ? 4.194 8.745 -1.792 1.00 0.00 33 LEU A CA 19
ATOM 23942 C C . LEU A 1 33 ? 3.239 7.734 -2.419 1.00 0.00 33 LEU A C 19
ATOM 23943 O O . LEU A 1 33 ? 3.319 7.447 -3.613 1.00 0.00 33 LEU A O 19
ATOM 23959 N N . VAL A 1 34 ? 2.334 7.199 -1.605 1.00 0.00 34 VAL A N 19
ATOM 23960 C CA . VAL A 1 34 ? 1.362 6.222 -2.081 1.00 0.00 34 VAL A CA 19
ATOM 23961 C C . VAL A 1 34 ? -0.019 6.491 -1.493 1.00 0.00 34 VAL A C 19
ATOM 23962 O O . VAL A 1 34 ? -0.144 7.095 -0.429 1.00 0.00 34 VAL A O 19
ATOM 23975 N N . GLU A 1 35 ? -1.054 6.037 -2.194 1.00 0.00 35 GLU A N 19
ATOM 23976 C CA . GLU A 1 35 ? -2.426 6.230 -1.741 1.00 0.00 35 GLU A CA 19
ATOM 23977 C C . GLU A 1 35 ? -3.184 4.906 -1.725 1.00 0.00 35 GLU A C 19
ATOM 23978 O O . GLU A 1 35 ? -3.302 4.232 -2.749 1.00 0.00 35 GLU A O 19
ATOM 23990 N N . CYS A 1 36 ? -3.696 4.538 -0.555 1.00 0.00 36 CYS A N 19
ATOM 23991 C CA . CYS A 1 36 ? -4.442 3.295 -0.403 1.00 0.00 36 CYS A CA 19
ATOM 23992 C C . CYS A 1 36 ? -5.782 3.372 -1.128 1.00 0.00 36 CYS A C 19
ATOM 23993 O O . CYS A 1 36 ? -6.251 4.457 -1.471 1.00 0.00 36 CYS A O 19
ATOM 24000 N N . GLN A 1 37 ? -6.392 2.214 -1.358 1.00 0.00 37 GLN A N 19
ATOM 24001 C CA . GLN A 1 37 ? -7.678 2.151 -2.043 1.00 0.00 37 GLN A CA 19
ATOM 24002 C C . GLN A 1 37 ? -8.821 2.011 -1.043 1.00 0.00 37 GLN A C 19
ATOM 24003 O O . GLN A 1 37 ? -9.877 2.623 -1.205 1.00 0.00 37 GLN A O 19
ATOM 24017 N N . GLU A 1 38 ? -8.603 1.202 -0.011 1.00 0.00 38 GLU A N 19
ATOM 24018 C CA . GLU A 1 38 ? -9.617 0.982 1.014 1.00 0.00 38 GLU A CA 19
ATOM 24019 C C . GLU A 1 38 ? -9.736 2.196 1.930 1.00 0.00 38 GLU A C 19
ATOM 24020 O O . GLU A 1 38 ? -10.724 2.929 1.884 1.00 0.00 38 GLU A O 19
ATOM 24032 N N . CYS A 1 39 ? -8.722 2.402 2.764 1.00 0.00 39 CYS A N 19
ATOM 24033 C CA . CYS A 1 39 ? -8.711 3.526 3.693 1.00 0.00 39 CYS A CA 19
ATOM 24034 C C . CYS A 1 39 ? -8.535 4.846 2.949 1.00 0.00 39 CYS A C 19
ATOM 24035 O O . CYS A 1 39 ? -8.939 5.903 3.433 1.00 0.00 39 CYS A O 19
ATOM 24042 N N . HIS A 1 40 ? -7.929 4.777 1.767 1.00 0.00 40 HIS A N 19
ATOM 24043 C CA . HIS A 1 40 ? -7.700 5.966 0.955 1.00 0.00 40 HIS A CA 19
ATOM 24044 C C . HIS A 1 40 ? -6.764 6.938 1.666 1.00 0.00 40 HIS A C 19
ATOM 24045 O O . HIS A 1 40 ? -6.907 8.154 1.544 1.00 0.00 40 HIS A O 19
ATOM 24060 N N . ASN A 1 41 ? -5.806 6.393 2.409 1.00 0.00 41 ASN A N 19
ATOM 24061 C CA . ASN A 1 41 ? -4.847 7.212 3.141 1.00 0.00 41 ASN A CA 19
ATOM 24062 C C . ASN A 1 41 ? -3.502 7.250 2.421 1.00 0.00 41 ASN A C 19
ATOM 24063 O O . ASN A 1 41 ? -3.155 6.327 1.682 1.00 0.00 41 ASN A O 19
ATOM 24074 N N . LEU A 1 42 ? -2.749 8.321 2.642 1.00 0.00 42 LEU A N 19
ATOM 24075 C CA . LEU A 1 42 ? -1.441 8.480 2.016 1.00 0.00 42 LEU A CA 19
ATOM 24076 C C . LEU A 1 42 ? -0.343 7.881 2.889 1.00 0.00 42 LEU A C 19
ATOM 24077 O O . LEU A 1 42 ? -0.256 8.173 4.082 1.00 0.00 42 LEU A O 19
ATOM 24093 N N . TYR A 1 43 ? 0.494 7.044 2.286 1.00 0.00 43 TYR A N 19
ATOM 24094 C CA . TYR A 1 43 ? 1.587 6.403 3.009 1.00 0.00 43 TYR A CA 19
ATOM 24095 C C . TYR A 1 43 ? 2.889 6.497 2.220 1.00 0.00 43 TYR A C 19
ATOM 24096 O O . TYR A 1 43 ? 3.006 5.949 1.124 1.00 0.00 43 TYR A O 19
ATOM 24114 N N . HIS A 1 44 ? 3.868 7.196 2.788 1.00 0.00 44 HIS A N 19
ATOM 24115 C CA . HIS A 1 44 ? 5.164 7.361 2.140 1.00 0.00 44 HIS A CA 19
ATOM 24116 C C . HIS A 1 44 ? 5.843 6.011 1.930 1.00 0.00 44 HIS A C 19
ATOM 24117 O O . HIS A 1 44 ? 6.008 5.237 2.872 1.00 0.00 44 HIS A O 19
ATOM 24131 N N . GLN A 1 45 ? 6.234 5.737 0.690 1.00 0.00 45 GLN A N 19
ATOM 24132 C CA . GLN A 1 45 ? 6.893 4.479 0.358 1.00 0.00 45 GLN A CA 19
ATOM 24133 C C . GLN A 1 45 ? 7.774 4.006 1.509 1.00 0.00 45 GLN A C 19
ATOM 24134 O O . GLN A 1 45 ? 7.920 2.805 1.739 1.00 0.00 45 GLN A O 19
ATOM 24148 N N . ASP A 1 46 ? 8.359 4.957 2.229 1.00 0.00 46 ASP A N 19
ATOM 24149 C CA . ASP A 1 46 ? 9.226 4.637 3.357 1.00 0.00 46 ASP A CA 19
ATOM 24150 C C . ASP A 1 46 ? 8.419 4.527 4.648 1.00 0.00 46 ASP A C 19
ATOM 24151 O O . ASP A 1 46 ? 8.323 3.453 5.242 1.00 0.00 46 ASP A O 19
ATOM 24160 N N . CYS A 1 47 ? 7.842 5.644 5.076 1.00 0.00 47 CYS A N 19
ATOM 24161 C CA . CYS A 1 47 ? 7.045 5.674 6.296 1.00 0.00 47 CYS A CA 19
ATOM 24162 C C . CYS A 1 47 ? 6.275 4.369 6.476 1.00 0.00 47 CYS A C 19
ATOM 24163 O O . CYS A 1 47 ? 6.133 3.867 7.591 1.00 0.00 47 CYS A O 19
ATOM 24170 N N . HIS A 1 48 ? 5.780 3.824 5.369 1.00 0.00 48 HIS A N 19
ATOM 24171 C CA . HIS A 1 48 ? 5.024 2.577 5.403 1.00 0.00 48 HIS A CA 19
ATOM 24172 C C . HIS A 1 48 ? 5.901 1.424 5.883 1.00 0.00 48 HIS A C 19
ATOM 24173 O O . HIS A 1 48 ? 7.124 1.460 5.745 1.00 0.00 48 HIS A O 19
ATOM 24188 N N . LYS A 1 49 ? 5.268 0.402 6.450 1.00 0.00 49 LYS A N 19
ATOM 24189 C CA . LYS A 1 49 ? 5.989 -0.762 6.950 1.00 0.00 49 LYS A CA 19
ATOM 24190 C C . LYS A 1 49 ? 6.758 -1.450 5.827 1.00 0.00 49 LYS A C 19
ATOM 24191 O O . LYS A 1 49 ? 7.988 -1.434 5.784 1.00 0.00 49 LYS A O 19
ATOM 24210 N N . PRO A 1 50 ? 6.019 -2.069 4.895 1.00 0.00 50 PRO A N 19
ATOM 24211 C CA . PRO A 1 50 ? 6.611 -2.773 3.754 1.00 0.00 50 PRO A CA 19
ATOM 24212 C C . PRO A 1 50 ? 7.250 -1.818 2.752 1.00 0.00 50 PRO A C 19
ATOM 24213 O O . PRO A 1 50 ? 6.558 -1.049 2.085 1.00 0.00 50 PRO A O 19
ATOM 24224 N N . GLN A 1 51 ? 8.575 -1.872 2.652 1.00 0.00 51 GLN A N 19
ATOM 24225 C CA . GLN A 1 51 ? 9.307 -1.011 1.731 1.00 0.00 51 GLN A CA 19
ATOM 24226 C C . GLN A 1 51 ? 8.666 -1.024 0.347 1.00 0.00 51 GLN A C 19
ATOM 24227 O O . GLN A 1 51 ? 8.822 -1.980 -0.412 1.00 0.00 51 GLN A O 19
ATOM 24241 N N . VAL A 1 52 ? 7.943 0.045 0.025 1.00 0.00 52 VAL A N 19
ATOM 24242 C CA . VAL A 1 52 ? 7.278 0.156 -1.268 1.00 0.00 52 VAL A CA 19
ATOM 24243 C C . VAL A 1 52 ? 8.272 0.518 -2.367 1.00 0.00 52 VAL A C 19
ATOM 24244 O O . VAL A 1 52 ? 9.334 1.080 -2.099 1.00 0.00 52 VAL A O 19
ATOM 24257 N N . THR A 1 53 ? 7.919 0.193 -3.606 1.00 0.00 53 THR A N 19
ATOM 24258 C CA . THR A 1 53 ? 8.779 0.483 -4.747 1.00 0.00 53 THR A CA 19
ATOM 24259 C C . THR A 1 53 ? 8.209 1.617 -5.591 1.00 0.00 53 THR A C 19
ATOM 24260 O O . THR A 1 53 ? 7.184 2.206 -5.246 1.00 0.00 53 THR A O 19
ATOM 24271 N N . ASP A 1 54 ? 8.878 1.918 -6.698 1.00 0.00 54 ASP A N 19
ATOM 24272 C CA . ASP A 1 54 ? 8.437 2.981 -7.593 1.00 0.00 54 ASP A CA 19
ATOM 24273 C C . ASP A 1 54 ? 7.534 2.427 -8.692 1.00 0.00 54 ASP A C 19
ATOM 24274 O O . ASP A 1 54 ? 6.653 3.124 -9.196 1.00 0.00 54 ASP A O 19
ATOM 24283 N N . LYS A 1 55 ? 7.761 1.170 -9.058 1.00 0.00 55 LYS A N 19
ATOM 24284 C CA . LYS A 1 55 ? 6.969 0.521 -10.097 1.00 0.00 55 LYS A CA 19
ATOM 24285 C C . LYS A 1 55 ? 5.549 0.251 -9.609 1.00 0.00 55 LYS A C 19
ATOM 24286 O O . LYS A 1 55 ? 4.589 0.373 -10.369 1.00 0.00 55 LYS A O 19
ATOM 24305 N N . GLU A 1 56 ? 5.424 -0.114 -8.337 1.00 0.00 56 GLU A N 19
ATOM 24306 C CA . GLU A 1 56 ? 4.121 -0.401 -7.749 1.00 0.00 56 GLU A CA 19
ATOM 24307 C C . GLU A 1 56 ? 3.237 0.844 -7.753 1.00 0.00 56 GLU A C 19
ATOM 24308 O O . GLU A 1 56 ? 2.165 0.856 -8.358 1.00 0.00 56 GLU A O 19
ATOM 24320 N N . VAL A 1 57 ? 3.696 1.889 -7.072 1.00 0.00 57 VAL A N 19
ATOM 24321 C CA . VAL A 1 57 ? 2.949 3.139 -6.995 1.00 0.00 57 VAL A CA 19
ATOM 24322 C C . VAL A 1 57 ? 2.626 3.672 -8.387 1.00 0.00 57 VAL A C 19
ATOM 24323 O O . VAL A 1 57 ? 1.583 4.289 -8.600 1.00 0.00 57 VAL A O 19
ATOM 24336 N N . ASN A 1 58 ? 3.529 3.429 -9.332 1.00 0.00 58 ASN A N 19
ATOM 24337 C CA . ASN A 1 58 ? 3.340 3.885 -10.704 1.00 0.00 58 ASN A CA 19
ATOM 24338 C C . ASN A 1 58 ? 2.197 3.130 -11.376 1.00 0.00 58 ASN A C 19
ATOM 24339 O O . ASN A 1 58 ? 1.411 3.711 -12.124 1.00 0.00 58 ASN A O 19
ATOM 24350 N N . ASP A 1 59 ? 2.112 1.832 -11.103 1.00 0.00 59 ASP A N 19
ATOM 24351 C CA . ASP A 1 59 ? 1.064 0.998 -11.679 1.00 0.00 59 ASP A CA 19
ATOM 24352 C C . ASP A 1 59 ? -0.310 1.623 -11.462 1.00 0.00 59 ASP A C 19
ATOM 24353 O O . ASP A 1 59 ? -0.844 1.640 -10.353 1.00 0.00 59 ASP A O 19
ATOM 24362 N N . PRO A 1 60 ? -0.898 2.152 -12.546 1.00 0.00 60 PRO A N 19
ATOM 24363 C CA . PRO A 1 60 ? -2.218 2.789 -12.499 1.00 0.00 60 PRO A CA 19
ATOM 24364 C C . PRO A 1 60 ? -3.339 1.783 -12.260 1.00 0.00 60 PRO A C 19
ATOM 24365 O O . PRO A 1 60 ? -4.368 2.115 -11.672 1.00 0.00 60 PRO A O 19
ATOM 24376 N N . ARG A 1 61 ? -3.133 0.554 -12.720 1.00 0.00 61 ARG A N 19
ATOM 24377 C CA . ARG A 1 61 ? -4.127 -0.500 -12.557 1.00 0.00 61 ARG A CA 19
ATOM 24378 C C . ARG A 1 61 ? -3.757 -1.421 -11.398 1.00 0.00 61 ARG A C 19
ATOM 24379 O O . ARG A 1 61 ? -4.137 -2.593 -11.377 1.00 0.00 61 ARG A O 19
ATOM 24400 N N . LEU A 1 62 ? -3.015 -0.885 -10.436 1.00 0.00 62 LEU A N 19
ATOM 24401 C CA . LEU A 1 62 ? -2.593 -1.658 -9.274 1.00 0.00 62 LEU A CA 19
ATOM 24402 C C . LEU A 1 62 ? -3.306 -1.180 -8.013 1.00 0.00 62 LEU A C 19
ATOM 24403 O O . LEU A 1 62 ? -3.406 0.022 -7.762 1.00 0.00 62 LEU A O 19
ATOM 24419 N N . VAL A 1 63 ? -3.798 -2.127 -7.222 1.00 0.00 63 VAL A N 19
ATOM 24420 C CA . VAL A 1 63 ? -4.499 -1.803 -5.985 1.00 0.00 63 VAL A CA 19
ATOM 24421 C C . VAL A 1 63 ? -3.562 -1.883 -4.785 1.00 0.00 63 VAL A C 19
ATOM 24422 O O . VAL A 1 63 ? -3.252 -2.970 -4.298 1.00 0.00 63 VAL A O 19
ATOM 24435 N N . TRP A 1 64 ? -3.115 -0.725 -4.313 1.00 0.00 64 TRP A N 19
ATOM 24436 C CA . TRP A 1 64 ? -2.213 -0.664 -3.168 1.00 0.00 64 TRP A CA 19
ATOM 24437 C C . TRP A 1 64 ? -2.994 -0.542 -1.865 1.00 0.00 64 TRP A C 19
ATOM 24438 O O . TRP A 1 64 ? -3.908 0.276 -1.752 1.00 0.00 64 TRP A O 19
ATOM 24459 N N . TYR A 1 65 ? -2.631 -1.360 -0.883 1.00 0.00 65 TYR A N 19
ATOM 24460 C CA . TYR A 1 65 ? -3.300 -1.345 0.412 1.00 0.00 65 TYR A CA 19
ATOM 24461 C C . TYR A 1 65 ? -2.308 -1.056 1.534 1.00 0.00 65 TYR A C 19
ATOM 24462 O O . TYR A 1 65 ? -1.135 -1.422 1.453 1.00 0.00 65 TYR A O 19
ATOM 24480 N N . CYS A 1 66 ? -2.788 -0.395 2.583 1.00 0.00 66 CYS A N 19
ATOM 24481 C CA . CYS A 1 66 ? -1.946 -0.055 3.723 1.00 0.00 66 CYS A CA 19
ATOM 24482 C C . CYS A 1 66 ? -2.140 -1.055 4.860 1.00 0.00 66 CYS A C 19
ATOM 24483 O O . CYS A 1 66 ? -3.253 -1.515 5.112 1.00 0.00 66 CYS A O 19
ATOM 24490 N N . ALA A 1 67 ? -1.049 -1.385 5.543 1.00 0.00 67 ALA A N 19
ATOM 24491 C CA . ALA A 1 67 ? -1.099 -2.327 6.654 1.00 0.00 67 ALA A CA 19
ATOM 24492 C C . ALA A 1 67 ? -2.431 -2.237 7.391 1.00 0.00 67 ALA A C 19
ATOM 24493 O O . ALA A 1 67 ? -3.099 -3.248 7.611 1.00 0.00 67 ALA A O 19
ATOM 24500 N N . ARG A 1 68 ? -2.812 -1.021 7.769 1.00 0.00 68 ARG A N 19
ATOM 24501 C CA . ARG A 1 68 ? -4.064 -0.800 8.483 1.00 0.00 68 ARG A CA 19
ATOM 24502 C C . ARG A 1 68 ? -5.162 -1.715 7.950 1.00 0.00 68 ARG A C 19
ATOM 24503 O O . ARG A 1 68 ? -5.846 -2.394 8.717 1.00 0.00 68 ARG A O 19
ATOM 24524 N N . CYS A 1 69 ? -5.326 -1.728 6.631 1.00 0.00 69 CYS A N 19
ATOM 24525 C CA . CYS A 1 69 ? -6.342 -2.558 5.995 1.00 0.00 69 CYS A CA 19
ATOM 24526 C C . CYS A 1 69 ? -5.789 -3.944 5.674 1.00 0.00 69 CYS A C 19
ATOM 24527 O O . CYS A 1 69 ? -6.396 -4.961 6.010 1.00 0.00 69 CYS A O 19
ATOM 24534 N N . THR A 1 70 ? -4.631 -3.976 5.020 1.00 0.00 70 THR A N 19
ATOM 24535 C CA . THR A 1 70 ? -3.996 -5.235 4.653 1.00 0.00 70 THR A CA 19
ATOM 24536 C C . THR A 1 70 ? -4.130 -6.265 5.769 1.00 0.00 70 THR A C 19
ATOM 24537 O O . THR A 1 70 ? -4.477 -7.420 5.522 1.00 0.00 70 THR A O 19
ATOM 24548 N N . ARG A 1 71 ? -3.853 -5.839 6.997 1.00 0.00 71 ARG A N 19
ATOM 24549 C CA . ARG A 1 71 ? -3.942 -6.726 8.151 1.00 0.00 71 ARG A CA 19
ATOM 24550 C C . ARG A 1 71 ? -5.355 -7.283 8.300 1.00 0.00 71 ARG A C 19
ATOM 24551 O O . ARG A 1 71 ? -5.538 -8.438 8.684 1.00 0.00 71 ARG A O 19
ATOM 24572 N N . GLN A 1 72 ? -6.348 -6.455 7.994 1.00 0.00 72 GLN A N 19
ATOM 24573 C CA . GLN A 1 72 ? -7.743 -6.866 8.096 1.00 0.00 72 GLN A CA 19
ATOM 24574 C C . GLN A 1 72 ? -8.078 -7.922 7.047 1.00 0.00 72 GLN A C 19
ATOM 24575 O O . GLN A 1 72 ? -8.499 -9.029 7.380 1.00 0.00 72 GLN A O 19
ATOM 24589 N N . MET A 1 73 ? -7.887 -7.572 5.780 1.00 0.00 73 MET A N 19
ATOM 24590 C CA . MET A 1 73 ? -8.167 -8.490 4.683 1.00 0.00 73 MET A CA 19
ATOM 24591 C C . MET A 1 73 ? -7.478 -9.833 4.908 1.00 0.00 73 MET A C 19
ATOM 24592 O O . MET A 1 73 ? -8.020 -10.885 4.569 1.00 0.00 73 MET A O 19
ATOM 24606 N N . LYS A 1 74 ? -6.281 -9.789 5.482 1.00 0.00 74 LYS A N 19
ATOM 24607 C CA . LYS A 1 74 ? -5.517 -11.001 5.753 1.00 0.00 74 LYS A CA 19
ATOM 24608 C C . LYS A 1 74 ? -6.392 -12.057 6.421 1.00 0.00 74 LYS A C 19
ATOM 24609 O O . LYS A 1 74 ? -6.482 -13.191 5.950 1.00 0.00 74 LYS A O 19
ATOM 24628 N N . ARG A 1 75 ? -7.038 -11.677 7.519 1.00 0.00 75 ARG A N 19
ATOM 24629 C CA . ARG A 1 75 ? -7.906 -12.591 8.250 1.00 0.00 75 ARG A CA 19
ATOM 24630 C C . ARG A 1 75 ? -8.684 -13.486 7.290 1.00 0.00 75 ARG A C 19
ATOM 24631 O O . ARG A 1 75 ? -8.757 -14.700 7.479 1.00 0.00 75 ARG A O 19
ATOM 24652 N N . MET A 1 76 ? -9.265 -12.878 6.261 1.00 0.00 76 MET A N 19
ATOM 24653 C CA . MET A 1 76 ? -10.038 -13.620 5.272 1.00 0.00 76 MET A CA 19
ATOM 24654 C C . MET A 1 76 ? -11.116 -14.463 5.945 1.00 0.00 76 MET A C 19
ATOM 24655 O O . MET A 1 76 ? -11.289 -15.638 5.623 1.00 0.00 76 MET A O 19
ATOM 24669 N N . ALA A 1 77 ? -11.838 -13.855 6.880 1.00 0.00 77 ALA A N 19
ATOM 24670 C CA . ALA A 1 77 ? -12.901 -14.549 7.597 1.00 0.00 77 ALA A CA 19
ATOM 24671 C C . ALA A 1 77 ? -14.273 -14.165 7.052 1.00 0.00 77 ALA A C 19
ATOM 24672 O O . ALA A 1 77 ? -15.173 -13.807 7.811 1.00 0.00 77 ALA A O 19
ATOM 24679 N N . GLN A 1 78 ? -14.423 -14.241 5.734 1.00 0.00 78 GLN A N 19
ATOM 24680 C CA . GLN A 1 78 ? -15.686 -13.899 5.089 1.00 0.00 78 GLN A CA 19
ATOM 24681 C C . GLN A 1 78 ? -16.358 -12.726 5.795 1.00 0.00 78 GLN A C 19
ATOM 24682 O O . GLN A 1 78 ? -17.565 -12.741 6.037 1.00 0.00 78 GLN A O 19
ATOM 24696 N N . LYS A 1 79 ? -15.568 -11.709 6.125 1.00 0.00 79 LYS A N 19
ATOM 24697 C CA . LYS A 1 79 ? -16.085 -10.527 6.803 1.00 0.00 79 LYS A CA 19
ATOM 24698 C C . LYS A 1 79 ? -16.404 -9.421 5.801 1.00 0.00 79 LYS A C 19
ATOM 24699 O O . LYS A 1 79 ? -15.527 -8.651 5.413 1.00 0.00 79 LYS A O 19
ATOM 24718 N N . ASN A 1 80 ? -17.665 -9.349 5.388 1.00 0.00 80 ASN A N 19
ATOM 24719 C CA . ASN A 1 80 ? -18.100 -8.336 4.433 1.00 0.00 80 ASN A CA 19
ATOM 24720 C C . ASN A 1 80 ? -19.309 -7.571 4.962 1.00 0.00 80 ASN A C 19
ATOM 24721 O O . ASN A 1 80 ? -20.326 -8.167 5.315 1.00 0.00 80 ASN A O 19
ATOM 24732 N N . GLN A 1 81 ? -19.189 -6.249 5.014 1.00 0.00 81 GLN A N 19
ATOM 24733 C CA . GLN A 1 81 ? -20.272 -5.402 5.501 1.00 0.00 81 GLN A CA 19
ATOM 24734 C C . GLN A 1 81 ? -20.932 -4.648 4.351 1.00 0.00 81 GLN A C 19
ATOM 24735 O O . GLN A 1 81 ? -20.356 -4.514 3.271 1.00 0.00 81 GLN A O 19
ATOM 24749 N N . LYS A 1 82 ? -22.142 -4.156 4.591 1.00 0.00 82 LYS A N 19
ATOM 24750 C CA . LYS A 1 82 ? -22.881 -3.413 3.576 1.00 0.00 82 LYS A CA 19
ATOM 24751 C C . LYS A 1 82 ? -22.219 -2.068 3.297 1.00 0.00 82 LYS A C 19
ATOM 24752 O O . LYS A 1 82 ? -21.702 -1.419 4.206 1.00 0.00 82 LYS A O 19
ATOM 24771 N N . SER A 1 83 ? -22.240 -1.654 2.033 1.00 0.00 83 SER A N 19
ATOM 24772 C CA . SER A 1 83 ? -21.640 -0.387 1.634 1.00 0.00 83 SER A CA 19
ATOM 24773 C C . SER A 1 83 ? -22.712 0.615 1.216 1.00 0.00 83 SER A C 19
ATOM 24774 O O . SER A 1 83 ? -23.681 0.261 0.546 1.00 0.00 83 SER A O 19
ATOM 24782 N N . GLY A 1 84 ? -22.531 1.869 1.619 1.00 0.00 84 GLY A N 19
ATOM 24783 C CA . GLY A 1 84 ? -23.489 2.903 1.278 1.00 0.00 84 GLY A CA 19
ATOM 24784 C C . GLY A 1 84 ? -22.879 4.005 0.435 1.00 0.00 84 GLY A C 19
ATOM 24785 O O . GLY A 1 84 ? -22.758 3.887 -0.785 1.00 0.00 84 GLY A O 19
ATOM 24789 N N . PRO A 1 85 ? -22.483 5.106 1.089 1.00 0.00 85 PRO A N 19
ATOM 24790 C CA . PRO A 1 85 ? -21.876 6.255 0.410 1.00 0.00 85 PRO A CA 19
ATOM 24791 C C . PRO A 1 85 ? -20.478 5.946 -0.115 1.00 0.00 85 PRO A C 19
ATOM 24792 O O . PRO A 1 85 ? -19.838 6.793 -0.738 1.00 0.00 85 PRO A O 19
ATOM 24803 N N . SER A 1 86 ? -20.011 4.728 0.140 1.00 0.00 86 SER A N 19
ATOM 24804 C CA . SER A 1 86 ? -18.687 4.309 -0.305 1.00 0.00 86 SER A CA 19
ATOM 24805 C C . SER A 1 86 ? -18.625 4.233 -1.827 1.00 0.00 86 SER A C 19
ATOM 24806 O O . SER A 1 86 ? -19.653 4.142 -2.498 1.00 0.00 86 SER A O 19
ATOM 24814 N N . SER A 1 87 ? -17.410 4.271 -2.366 1.00 0.00 87 SER A N 19
ATOM 24815 C CA . SER A 1 87 ? -17.211 4.211 -3.809 1.00 0.00 87 SER A CA 19
ATOM 24816 C C . SER A 1 87 ? -17.585 2.835 -4.352 1.00 0.00 87 SER A C 19
ATOM 24817 O O . SER A 1 87 ? -17.577 1.845 -3.623 1.00 0.00 87 SER A O 19
ATOM 24825 N N . GLY A 1 88 ? -17.913 2.783 -5.640 1.00 0.00 88 GLY A N 19
ATOM 24826 C CA . GLY A 1 88 ? -18.286 1.525 -6.260 1.00 0.00 88 GLY A CA 19
ATOM 24827 C C . GLY A 1 88 ? -19.289 1.706 -7.382 1.00 0.00 88 GLY A C 19
ATOM 24828 O O . GLY A 1 88 ? -19.910 0.727 -7.794 1.00 0.00 88 GLY A O 19
ATOM 24834 N N . GLY A 1 1 ? -6.035 8.010 27.001 1.00 0.00 1 GLY A N 20
ATOM 24835 C CA . GLY A 1 1 ? -7.209 8.216 26.173 1.00 0.00 1 GLY A CA 20
ATOM 24836 C C . GLY A 1 1 ? -6.881 8.906 24.864 1.00 0.00 1 GLY A C 20
ATOM 24837 O O . GLY A 1 1 ? -5.826 9.527 24.729 1.00 0.00 1 GLY A O 20
ATOM 24841 N N . SER A 1 2 ? -7.785 8.796 23.896 1.00 0.00 2 SER A N 20
ATOM 24842 C CA . SER A 1 2 ? -7.584 9.410 22.589 1.00 0.00 2 SER A CA 20
ATOM 24843 C C . SER A 1 2 ? -7.352 10.912 22.724 1.00 0.00 2 SER A C 20
ATOM 24844 O O . SER A 1 2 ? -8.077 11.601 23.441 1.00 0.00 2 SER A O 20
ATOM 24852 N N . SER A 1 3 ? -6.335 11.412 22.029 1.00 0.00 3 SER A N 20
ATOM 24853 C CA . SER A 1 3 ? -6.004 12.831 22.073 1.00 0.00 3 SER A CA 20
ATOM 24854 C C . SER A 1 3 ? -5.714 13.366 20.674 1.00 0.00 3 SER A C 20
ATOM 24855 O O . SER A 1 3 ? -4.769 12.932 20.015 1.00 0.00 3 SER A O 20
ATOM 24863 N N . GLY A 1 4 ? -6.534 14.311 20.226 1.00 0.00 4 GLY A N 20
ATOM 24864 C CA . GLY A 1 4 ? -6.350 14.890 18.908 1.00 0.00 4 GLY A CA 20
ATOM 24865 C C . GLY A 1 4 ? -5.308 15.990 18.898 1.00 0.00 4 GLY A C 20
ATOM 24866 O O . GLY A 1 4 ? -4.345 15.949 19.664 1.00 0.00 4 GLY A O 20
ATOM 24870 N N . SER A 1 5 ? -5.499 16.976 18.027 1.00 0.00 5 SER A N 20
ATOM 24871 C CA . SER A 1 5 ? -4.564 18.090 17.917 1.00 0.00 5 SER A CA 20
ATOM 24872 C C . SER A 1 5 ? -5.310 19.417 17.818 1.00 0.00 5 SER A C 20
ATOM 24873 O O . SER A 1 5 ? -6.536 19.446 17.714 1.00 0.00 5 SER A O 20
ATOM 24881 N N . SER A 1 6 ? -4.560 20.514 17.852 1.00 0.00 6 SER A N 20
ATOM 24882 C CA . SER A 1 6 ? -5.149 21.846 17.770 1.00 0.00 6 SER A CA 20
ATOM 24883 C C . SER A 1 6 ? -4.456 22.682 16.699 1.00 0.00 6 SER A C 20
ATOM 24884 O O . SER A 1 6 ? -4.175 23.862 16.902 1.00 0.00 6 SER A O 20
ATOM 24892 N N . GLY A 1 7 ? -4.182 22.059 15.556 1.00 0.00 7 GLY A N 20
ATOM 24893 C CA . GLY A 1 7 ? -3.523 22.760 14.470 1.00 0.00 7 GLY A CA 20
ATOM 24894 C C . GLY A 1 7 ? -4.452 23.023 13.302 1.00 0.00 7 GLY A C 20
ATOM 24895 O O . GLY A 1 7 ? -4.238 22.513 12.202 1.00 0.00 7 GLY A O 20
ATOM 24899 N N . ALA A 1 8 ? -5.488 23.821 13.540 1.00 0.00 8 ALA A N 20
ATOM 24900 C CA . ALA A 1 8 ? -6.454 24.151 12.499 1.00 0.00 8 ALA A CA 20
ATOM 24901 C C . ALA A 1 8 ? -5.751 24.571 11.212 1.00 0.00 8 ALA A C 20
ATOM 24902 O O . ALA A 1 8 ? -6.105 24.118 10.124 1.00 0.00 8 ALA A O 20
ATOM 24909 N N . ASP A 1 9 ? -4.755 25.441 11.344 1.00 0.00 9 ASP A N 20
ATOM 24910 C CA . ASP A 1 9 ? -4.003 25.922 10.192 1.00 0.00 9 ASP A CA 20
ATOM 24911 C C . ASP A 1 9 ? -3.749 24.793 9.198 1.00 0.00 9 ASP A C 20
ATOM 24912 O O . ASP A 1 9 ? -3.425 23.671 9.588 1.00 0.00 9 ASP A O 20
ATOM 24921 N N . ASP A 1 10 ? -3.900 25.097 7.914 1.00 0.00 10 ASP A N 20
ATOM 24922 C CA . ASP A 1 10 ? -3.688 24.108 6.864 1.00 0.00 10 ASP A CA 20
ATOM 24923 C C . ASP A 1 10 ? -2.604 24.569 5.894 1.00 0.00 10 ASP A C 20
ATOM 24924 O O . ASP A 1 10 ? -2.861 25.367 4.993 1.00 0.00 10 ASP A O 20
ATOM 24933 N N . PHE A 1 11 ? -1.391 24.062 6.087 1.00 0.00 11 PHE A N 20
ATOM 24934 C CA . PHE A 1 11 ? -0.266 24.423 5.231 1.00 0.00 11 PHE A CA 20
ATOM 24935 C C . PHE A 1 11 ? -0.317 23.654 3.914 1.00 0.00 11 PHE A C 20
ATOM 24936 O O . PHE A 1 11 ? -0.613 24.222 2.863 1.00 0.00 11 PHE A O 20
ATOM 24953 N N . ALA A 1 12 ? -0.024 22.360 3.979 1.00 0.00 12 ALA A N 20
ATOM 24954 C CA . ALA A 1 12 ? -0.037 21.512 2.793 1.00 0.00 12 ALA A CA 20
ATOM 24955 C C . ALA A 1 12 ? -1.249 20.587 2.793 1.00 0.00 12 ALA A C 20
ATOM 24956 O O . ALA A 1 12 ? -1.440 19.800 1.867 1.00 0.00 12 ALA A O 20
ATOM 24963 N N . MET A 1 13 ? -2.065 20.688 3.837 1.00 0.00 13 MET A N 20
ATOM 24964 C CA . MET A 1 13 ? -3.260 19.860 3.956 1.00 0.00 13 MET A CA 20
ATOM 24965 C C . MET A 1 13 ? -4.262 20.191 2.854 1.00 0.00 13 MET A C 20
ATOM 24966 O O . MET A 1 13 ? -5.009 19.324 2.403 1.00 0.00 13 MET A O 20
ATOM 24980 N N . GLU A 1 14 ? -4.272 21.450 2.428 1.00 0.00 14 GLU A N 20
ATOM 24981 C CA . GLU A 1 14 ? -5.184 21.894 1.380 1.00 0.00 14 GLU A CA 20
ATOM 24982 C C . GLU A 1 14 ? -5.260 20.866 0.254 1.00 0.00 14 GLU A C 20
ATOM 24983 O O . GLU A 1 14 ? -6.303 20.252 0.030 1.00 0.00 14 GLU A O 20
ATOM 24995 N N . MET A 1 15 ? -4.148 20.687 -0.451 1.00 0.00 15 MET A N 20
ATOM 24996 C CA . MET A 1 15 ? -4.088 19.734 -1.554 1.00 0.00 15 MET A CA 20
ATOM 24997 C C . MET A 1 15 ? -4.117 18.300 -1.035 1.00 0.00 15 MET A C 20
ATOM 24998 O O . MET A 1 15 ? -4.540 17.383 -1.738 1.00 0.00 15 MET A O 20
ATOM 25012 N N . GLY A 1 16 ? -3.665 18.113 0.201 1.00 0.00 16 GLY A N 20
ATOM 25013 C CA . GLY A 1 16 ? -3.648 16.787 0.793 1.00 0.00 16 GLY A CA 20
ATOM 25014 C C . GLY A 1 16 ? -2.661 15.861 0.110 1.00 0.00 16 GLY A C 20
ATOM 25015 O O . GLY A 1 16 ? -3.039 14.803 -0.396 1.00 0.00 16 GLY A O 20
ATOM 25019 N N . LEU A 1 17 ? -1.393 16.258 0.093 1.00 0.00 17 LEU A N 20
ATOM 25020 C CA . LEU A 1 17 ? -0.349 15.456 -0.534 1.00 0.00 17 LEU A CA 20
ATOM 25021 C C . LEU A 1 17 ? 0.666 14.978 0.499 1.00 0.00 17 LEU A C 20
ATOM 25022 O O . LEU A 1 17 ? 1.820 14.705 0.171 1.00 0.00 17 LEU A O 20
ATOM 25038 N N . ALA A 1 18 ? 0.226 14.878 1.750 1.00 0.00 18 ALA A N 20
ATOM 25039 C CA . ALA A 1 18 ? 1.095 14.429 2.831 1.00 0.00 18 ALA A CA 20
ATOM 25040 C C . ALA A 1 18 ? 0.627 13.089 3.390 1.00 0.00 18 ALA A C 20
ATOM 25041 O O . ALA A 1 18 ? -0.571 12.860 3.559 1.00 0.00 18 ALA A O 20
ATOM 25048 N N . CYS A 1 19 ? 1.579 12.207 3.674 1.00 0.00 19 CYS A N 20
ATOM 25049 C CA . CYS A 1 19 ? 1.265 10.889 4.213 1.00 0.00 19 CYS A CA 20
ATOM 25050 C C . CYS A 1 19 ? 0.606 11.006 5.585 1.00 0.00 19 CYS A C 20
ATOM 25051 O O . CYS A 1 19 ? 0.344 12.107 6.068 1.00 0.00 19 CYS A O 20
ATOM 25058 N N . VAL A 1 20 ? 0.340 9.861 6.206 1.00 0.00 20 VAL A N 20
ATOM 25059 C CA . VAL A 1 20 ? -0.287 9.834 7.522 1.00 0.00 20 VAL A CA 20
ATOM 25060 C C . VAL A 1 20 ? 0.722 9.467 8.605 1.00 0.00 20 VAL A C 20
ATOM 25061 O O . VAL A 1 20 ? 0.517 9.757 9.783 1.00 0.00 20 VAL A O 20
ATOM 25074 N N . VAL A 1 21 ? 1.814 8.828 8.196 1.00 0.00 21 VAL A N 20
ATOM 25075 C CA . VAL A 1 21 ? 2.857 8.422 9.131 1.00 0.00 21 VAL A CA 20
ATOM 25076 C C . VAL A 1 21 ? 3.544 9.635 9.748 1.00 0.00 21 VAL A C 20
ATOM 25077 O O . VAL A 1 21 ? 3.305 9.975 10.907 1.00 0.00 21 VAL A O 20
ATOM 25090 N N . CYS A 1 22 ? 4.398 10.286 8.965 1.00 0.00 22 CYS A N 20
ATOM 25091 C CA . CYS A 1 22 ? 5.121 11.462 9.433 1.00 0.00 22 CYS A CA 20
ATOM 25092 C C . CYS A 1 22 ? 4.338 12.737 9.133 1.00 0.00 22 CYS A C 20
ATOM 25093 O O . CYS A 1 22 ? 4.638 13.803 9.671 1.00 0.00 22 CYS A O 20
ATOM 25100 N N . ARG A 1 23 ? 3.334 12.619 8.271 1.00 0.00 23 ARG A N 20
ATOM 25101 C CA . ARG A 1 23 ? 2.508 13.761 7.898 1.00 0.00 23 ARG A CA 20
ATOM 25102 C C . ARG A 1 23 ? 3.336 14.817 7.172 1.00 0.00 23 ARG A C 20
ATOM 25103 O O . ARG A 1 23 ? 3.351 15.984 7.562 1.00 0.00 23 ARG A O 20
ATOM 25124 N N . GLN A 1 24 ? 4.024 14.397 6.115 1.00 0.00 24 GLN A N 20
ATOM 25125 C CA . GLN A 1 24 ? 4.855 15.307 5.335 1.00 0.00 24 GLN A CA 20
ATOM 25126 C C . GLN A 1 24 ? 4.645 15.091 3.840 1.00 0.00 24 GLN A C 20
ATOM 25127 O O . GLN A 1 24 ? 3.981 14.140 3.428 1.00 0.00 24 GLN A O 20
ATOM 25141 N N . MET A 1 25 ? 5.214 15.980 3.033 1.00 0.00 25 MET A N 20
ATOM 25142 C CA . MET A 1 25 ? 5.089 15.886 1.583 1.00 0.00 25 MET A CA 20
ATOM 25143 C C . MET A 1 25 ? 6.441 15.597 0.938 1.00 0.00 25 MET A C 20
ATOM 25144 O O . MET A 1 25 ? 6.522 15.307 -0.256 1.00 0.00 25 MET A O 20
ATOM 25158 N N . THR A 1 26 ? 7.502 15.677 1.736 1.00 0.00 26 THR A N 20
ATOM 25159 C CA . THR A 1 26 ? 8.850 15.425 1.243 1.00 0.00 26 THR A CA 20
ATOM 25160 C C . THR A 1 26 ? 8.930 14.085 0.522 1.00 0.00 26 THR A C 20
ATOM 25161 O O . THR A 1 26 ? 8.694 13.033 1.117 1.00 0.00 26 THR A O 20
ATOM 25172 N N . VAL A 1 27 ? 9.266 14.129 -0.764 1.00 0.00 27 VAL A N 20
ATOM 25173 C CA . VAL A 1 27 ? 9.379 12.917 -1.566 1.00 0.00 27 VAL A CA 20
ATOM 25174 C C . VAL A 1 27 ? 10.642 12.940 -2.421 1.00 0.00 27 VAL A C 20
ATOM 25175 O O . VAL A 1 27 ? 11.431 13.882 -2.355 1.00 0.00 27 VAL A O 20
ATOM 25188 N N . ALA A 1 28 ? 10.825 11.897 -3.223 1.00 0.00 28 ALA A N 20
ATOM 25189 C CA . ALA A 1 28 ? 11.991 11.798 -4.093 1.00 0.00 28 ALA A CA 20
ATOM 25190 C C . ALA A 1 28 ? 11.788 10.730 -5.163 1.00 0.00 28 ALA A C 20
ATOM 25191 O O . ALA A 1 28 ? 10.971 9.824 -5.002 1.00 0.00 28 ALA A O 20
ATOM 25198 N N . SER A 1 29 ? 12.537 10.844 -6.255 1.00 0.00 29 SER A N 20
ATOM 25199 C CA . SER A 1 29 ? 12.437 9.890 -7.354 1.00 0.00 29 SER A CA 20
ATOM 25200 C C . SER A 1 29 ? 12.173 8.483 -6.829 1.00 0.00 29 SER A C 20
ATOM 25201 O O . SER A 1 29 ? 11.481 7.690 -7.466 1.00 0.00 29 SER A O 20
ATOM 25209 N N . GLY A 1 30 ? 12.731 8.179 -5.660 1.00 0.00 30 GLY A N 20
ATOM 25210 C CA . GLY A 1 30 ? 12.545 6.867 -5.068 1.00 0.00 30 GLY A CA 20
ATOM 25211 C C . GLY A 1 30 ? 11.551 6.883 -3.924 1.00 0.00 30 GLY A C 20
ATOM 25212 O O . GLY A 1 30 ? 10.669 6.028 -3.848 1.00 0.00 30 GLY A O 20
ATOM 25216 N N . ASN A 1 31 ? 11.694 7.857 -3.031 1.00 0.00 31 ASN A N 20
ATOM 25217 C CA . ASN A 1 31 ? 10.802 7.979 -1.884 1.00 0.00 31 ASN A CA 20
ATOM 25218 C C . ASN A 1 31 ? 9.579 8.822 -2.232 1.00 0.00 31 ASN A C 20
ATOM 25219 O O . ASN A 1 31 ? 9.522 10.009 -1.914 1.00 0.00 31 ASN A O 20
ATOM 25230 N N . GLN A 1 32 ? 8.605 8.200 -2.888 1.00 0.00 32 GLN A N 20
ATOM 25231 C CA . GLN A 1 32 ? 7.384 8.893 -3.279 1.00 0.00 32 GLN A CA 20
ATOM 25232 C C . GLN A 1 32 ? 6.251 8.595 -2.303 1.00 0.00 32 GLN A C 20
ATOM 25233 O O . GLN A 1 32 ? 6.449 7.916 -1.294 1.00 0.00 32 GLN A O 20
ATOM 25247 N N . LEU A 1 33 ? 5.063 9.106 -2.608 1.00 0.00 33 LEU A N 20
ATOM 25248 C CA . LEU A 1 33 ? 3.898 8.894 -1.757 1.00 0.00 33 LEU A CA 20
ATOM 25249 C C . LEU A 1 33 ? 2.938 7.890 -2.387 1.00 0.00 33 LEU A C 20
ATOM 25250 O O . LEU A 1 33 ? 2.995 7.632 -3.590 1.00 0.00 33 LEU A O 20
ATOM 25266 N N . VAL A 1 34 ? 2.057 7.326 -1.567 1.00 0.00 34 VAL A N 20
ATOM 25267 C CA . VAL A 1 34 ? 1.082 6.353 -2.045 1.00 0.00 34 VAL A CA 20
ATOM 25268 C C . VAL A 1 34 ? -0.274 6.562 -1.382 1.00 0.00 34 VAL A C 20
ATOM 25269 O O . VAL A 1 34 ? -0.361 7.112 -0.284 1.00 0.00 34 VAL A O 20
ATOM 25282 N N . GLU A 1 35 ? -1.331 6.120 -2.056 1.00 0.00 35 GLU A N 20
ATOM 25283 C CA . GLU A 1 35 ? -2.685 6.260 -1.532 1.00 0.00 35 GLU A CA 20
ATOM 25284 C C . GLU A 1 35 ? -3.399 4.912 -1.502 1.00 0.00 35 GLU A C 20
ATOM 25285 O O . GLU A 1 35 ? -3.406 4.178 -2.491 1.00 0.00 35 GLU A O 20
ATOM 25297 N N . CYS A 1 36 ? -3.998 4.591 -0.360 1.00 0.00 36 CYS A N 20
ATOM 25298 C CA . CYS A 1 36 ? -4.714 3.332 -0.199 1.00 0.00 36 CYS A CA 20
ATOM 25299 C C . CYS A 1 36 ? -6.066 3.381 -0.906 1.00 0.00 36 CYS A C 20
ATOM 25300 O O . CYS A 1 36 ? -6.559 4.455 -1.249 1.00 0.00 36 CYS A O 20
ATOM 25307 N N . GLN A 1 37 ? -6.658 2.210 -1.120 1.00 0.00 37 GLN A N 20
ATOM 25308 C CA . GLN A 1 37 ? -7.951 2.119 -1.787 1.00 0.00 37 GLN A CA 20
ATOM 25309 C C . GLN A 1 37 ? -9.068 1.872 -0.777 1.00 0.00 37 GLN A C 20
ATOM 25310 O O . GLN A 1 37 ? -10.187 2.353 -0.946 1.00 0.00 37 GLN A O 20
ATOM 25324 N N . GLU A 1 38 ? -8.754 1.118 0.272 1.00 0.00 38 GLU A N 20
ATOM 25325 C CA . GLU A 1 38 ? -9.731 0.806 1.307 1.00 0.00 38 GLU A CA 20
ATOM 25326 C C . GLU A 1 38 ? -9.934 1.996 2.241 1.00 0.00 38 GLU A C 20
ATOM 25327 O O . GLU A 1 38 ? -11.031 2.547 2.335 1.00 0.00 38 GLU A O 20
ATOM 25339 N N . CYS A 1 39 ? -8.867 2.386 2.931 1.00 0.00 39 CYS A N 20
ATOM 25340 C CA . CYS A 1 39 ? -8.926 3.510 3.859 1.00 0.00 39 CYS A CA 20
ATOM 25341 C C . CYS A 1 39 ? -8.779 4.835 3.117 1.00 0.00 39 CYS A C 20
ATOM 25342 O O . CYS A 1 39 ? -9.366 5.845 3.507 1.00 0.00 39 CYS A O 20
ATOM 25349 N N . HIS A 1 40 ? -7.991 4.824 2.047 1.00 0.00 40 HIS A N 20
ATOM 25350 C CA . HIS A 1 40 ? -7.767 6.025 1.250 1.00 0.00 40 HIS A CA 20
ATOM 25351 C C . HIS A 1 40 ? -6.826 6.987 1.970 1.00 0.00 40 HIS A C 20
ATOM 25352 O O . HIS A 1 40 ? -6.992 8.204 1.896 1.00 0.00 40 HIS A O 20
ATOM 25367 N N . ASN A 1 41 ? -5.839 6.432 2.666 1.00 0.00 41 ASN A N 20
ATOM 25368 C CA . ASN A 1 41 ? -4.873 7.241 3.400 1.00 0.00 41 ASN A CA 20
ATOM 25369 C C . ASN A 1 41 ? -3.547 7.320 2.649 1.00 0.00 41 ASN A C 20
ATOM 25370 O O . ASN A 1 41 ? -3.194 6.413 1.894 1.00 0.00 41 ASN A O 20
ATOM 25381 N N . LEU A 1 42 ? -2.816 8.409 2.862 1.00 0.00 42 LEU A N 20
ATOM 25382 C CA . LEU A 1 42 ? -1.528 8.606 2.206 1.00 0.00 42 LEU A CA 20
ATOM 25383 C C . LEU A 1 42 ? -0.403 7.967 3.013 1.00 0.00 42 LEU A C 20
ATOM 25384 O O . LEU A 1 42 ? -0.263 8.218 4.210 1.00 0.00 42 LEU A O 20
ATOM 25400 N N . TYR A 1 43 ? 0.399 7.141 2.349 1.00 0.00 43 TYR A N 20
ATOM 25401 C CA . TYR A 1 43 ? 1.512 6.466 3.004 1.00 0.00 43 TYR A CA 20
ATOM 25402 C C . TYR A 1 43 ? 2.775 6.545 2.152 1.00 0.00 43 TYR A C 20
ATOM 25403 O O . TYR A 1 43 ? 2.819 6.029 1.035 1.00 0.00 43 TYR A O 20
ATOM 25421 N N . HIS A 1 44 ? 3.803 7.196 2.689 1.00 0.00 44 HIS A N 20
ATOM 25422 C CA . HIS A 1 44 ? 5.069 7.343 1.980 1.00 0.00 44 HIS A CA 20
ATOM 25423 C C . HIS A 1 44 ? 5.687 5.980 1.682 1.00 0.00 44 HIS A C 20
ATOM 25424 O O . HIS A 1 44 ? 5.835 5.148 2.577 1.00 0.00 44 HIS A O 20
ATOM 25438 N N . GLN A 1 45 ? 6.044 5.760 0.421 1.00 0.00 45 GLN A N 20
ATOM 25439 C CA . GLN A 1 45 ? 6.645 4.498 0.007 1.00 0.00 45 GLN A CA 20
ATOM 25440 C C . GLN A 1 45 ? 7.614 3.982 1.066 1.00 0.00 45 GLN A C 20
ATOM 25441 O O . GLN A 1 45 ? 7.865 2.781 1.160 1.00 0.00 45 GLN A O 20
ATOM 25455 N N . ASP A 1 46 ? 8.155 4.899 1.861 1.00 0.00 46 ASP A N 20
ATOM 25456 C CA . ASP A 1 46 ? 9.097 4.537 2.915 1.00 0.00 46 ASP A CA 20
ATOM 25457 C C . ASP A 1 46 ? 8.387 4.412 4.259 1.00 0.00 46 ASP A C 20
ATOM 25458 O O . ASP A 1 46 ? 8.337 3.333 4.849 1.00 0.00 46 ASP A O 20
ATOM 25467 N N . CYS A 1 47 ? 7.839 5.524 4.738 1.00 0.00 47 CYS A N 20
ATOM 25468 C CA . CYS A 1 47 ? 7.132 5.541 6.013 1.00 0.00 47 CYS A CA 20
ATOM 25469 C C . CYS A 1 47 ? 6.370 4.237 6.230 1.00 0.00 47 CYS A C 20
ATOM 25470 O O . CYS A 1 47 ? 6.336 3.701 7.338 1.00 0.00 47 CYS A O 20
ATOM 25477 N N . HIS A 1 48 ? 5.758 3.732 5.163 1.00 0.00 48 HIS A N 20
ATOM 25478 C CA . HIS A 1 48 ? 4.996 2.490 5.236 1.00 0.00 48 HIS A CA 20
ATOM 25479 C C . HIS A 1 48 ? 5.895 1.323 5.634 1.00 0.00 48 HIS A C 20
ATOM 25480 O O . HIS A 1 48 ? 7.111 1.372 5.449 1.00 0.00 48 HIS A O 20
ATOM 25495 N N . LYS A 1 49 ? 5.289 0.276 6.182 1.00 0.00 49 LYS A N 20
ATOM 25496 C CA . LYS A 1 49 ? 6.033 -0.904 6.606 1.00 0.00 49 LYS A CA 20
ATOM 25497 C C . LYS A 1 49 ? 6.741 -1.556 5.422 1.00 0.00 49 LYS A C 20
ATOM 25498 O O . LYS A 1 49 ? 7.968 -1.542 5.317 1.00 0.00 49 LYS A O 20
ATOM 25517 N N . PRO A 1 50 ? 5.952 -2.139 4.507 1.00 0.00 50 PRO A N 20
ATOM 25518 C CA . PRO A 1 50 ? 6.481 -2.804 3.314 1.00 0.00 50 PRO A CA 20
ATOM 25519 C C . PRO A 1 50 ? 7.075 -1.817 2.315 1.00 0.00 50 PRO A C 20
ATOM 25520 O O . PRO A 1 50 ? 6.348 -1.061 1.670 1.00 0.00 50 PRO A O 20
ATOM 25531 N N . GLN A 1 51 ? 8.398 -1.829 2.192 1.00 0.00 51 GLN A N 20
ATOM 25532 C CA . GLN A 1 51 ? 9.088 -0.934 1.271 1.00 0.00 51 GLN A CA 20
ATOM 25533 C C . GLN A 1 51 ? 8.412 -0.933 -0.096 1.00 0.00 51 GLN A C 20
ATOM 25534 O O . GLN A 1 51 ? 8.576 -1.865 -0.883 1.00 0.00 51 GLN A O 20
ATOM 25548 N N . VAL A 1 52 ? 7.650 0.121 -0.373 1.00 0.00 52 VAL A N 20
ATOM 25549 C CA . VAL A 1 52 ? 6.949 0.244 -1.645 1.00 0.00 52 VAL A CA 20
ATOM 25550 C C . VAL A 1 52 ? 7.907 0.634 -2.765 1.00 0.00 52 VAL A C 20
ATOM 25551 O O . VAL A 1 52 ? 8.596 1.652 -2.684 1.00 0.00 52 VAL A O 20
ATOM 25564 N N . THR A 1 53 ? 7.948 -0.184 -3.813 1.00 0.00 53 THR A N 20
ATOM 25565 C CA . THR A 1 53 ? 8.822 0.074 -4.951 1.00 0.00 53 THR A CA 20
ATOM 25566 C C . THR A 1 53 ? 8.156 1.007 -5.956 1.00 0.00 53 THR A C 20
ATOM 25567 O O . THR A 1 53 ? 6.934 1.153 -5.966 1.00 0.00 53 THR A O 20
ATOM 25578 N N . ASP A 1 54 ? 8.967 1.635 -6.800 1.00 0.00 54 ASP A N 20
ATOM 25579 C CA . ASP A 1 54 ? 8.456 2.553 -7.811 1.00 0.00 54 ASP A CA 20
ATOM 25580 C C . ASP A 1 54 ? 7.502 1.837 -8.763 1.00 0.00 54 ASP A C 20
ATOM 25581 O O . ASP A 1 54 ? 6.340 2.221 -8.899 1.00 0.00 54 ASP A O 20
ATOM 25590 N N . LYS A 1 55 ? 8.000 0.795 -9.419 1.00 0.00 55 LYS A N 20
ATOM 25591 C CA . LYS A 1 55 ? 7.194 0.024 -10.358 1.00 0.00 55 LYS A CA 20
ATOM 25592 C C . LYS A 1 55 ? 5.735 -0.020 -9.913 1.00 0.00 55 LYS A C 20
ATOM 25593 O O . LYS A 1 55 ? 4.824 0.041 -10.738 1.00 0.00 55 LYS A O 20
ATOM 25612 N N . GLU A 1 56 ? 5.522 -0.125 -8.605 1.00 0.00 56 GLU A N 20
ATOM 25613 C CA . GLU A 1 56 ? 4.174 -0.176 -8.053 1.00 0.00 56 GLU A CA 20
ATOM 25614 C C . GLU A 1 56 ? 3.547 1.215 -8.018 1.00 0.00 56 GLU A C 20
ATOM 25615 O O . GLU A 1 56 ? 2.487 1.445 -8.599 1.00 0.00 56 GLU A O 20
ATOM 25627 N N . VAL A 1 57 ? 4.211 2.139 -7.331 1.00 0.00 57 VAL A N 20
ATOM 25628 C CA . VAL A 1 57 ? 3.721 3.507 -7.219 1.00 0.00 57 VAL A CA 20
ATOM 25629 C C . VAL A 1 57 ? 3.288 4.049 -8.577 1.00 0.00 57 VAL A C 20
ATOM 25630 O O . VAL A 1 57 ? 2.351 4.840 -8.671 1.00 0.00 57 VAL A O 20
ATOM 25643 N N . ASN A 1 58 ? 3.977 3.616 -9.627 1.00 0.00 58 ASN A N 20
ATOM 25644 C CA . ASN A 1 58 ? 3.664 4.057 -10.982 1.00 0.00 58 ASN A CA 20
ATOM 25645 C C . ASN A 1 58 ? 2.313 3.511 -11.433 1.00 0.00 58 ASN A C 20
ATOM 25646 O O . ASN A 1 58 ? 1.429 4.268 -11.835 1.00 0.00 58 ASN A O 20
ATOM 25657 N N . ASP A 1 59 ? 2.161 2.193 -11.364 1.00 0.00 59 ASP A N 20
ATOM 25658 C CA . ASP A 1 59 ? 0.917 1.545 -11.763 1.00 0.00 59 ASP A CA 20
ATOM 25659 C C . ASP A 1 59 ? -0.291 2.342 -11.279 1.00 0.00 59 ASP A C 20
ATOM 25660 O O . ASP A 1 59 ? -0.672 2.290 -10.110 1.00 0.00 59 ASP A O 20
ATOM 25669 N N . PRO A 1 60 ? -0.908 3.099 -12.199 1.00 0.00 60 PRO A N 20
ATOM 25670 C CA . PRO A 1 60 ? -2.081 3.922 -11.890 1.00 0.00 60 PRO A CA 20
ATOM 25671 C C . PRO A 1 60 ? -3.321 3.081 -11.608 1.00 0.00 60 PRO A C 20
ATOM 25672 O O . PRO A 1 60 ? -4.173 3.464 -10.806 1.00 0.00 60 PRO A O 20
ATOM 25683 N N . ARG A 1 61 ? -3.415 1.932 -12.271 1.00 0.00 61 ARG A N 20
ATOM 25684 C CA . ARG A 1 61 ? -4.552 1.037 -12.091 1.00 0.00 61 ARG A CA 20
ATOM 25685 C C . ARG A 1 61 ? -4.231 -0.050 -11.070 1.00 0.00 61 ARG A C 20
ATOM 25686 O O . ARG A 1 61 ? -4.761 -1.160 -11.143 1.00 0.00 61 ARG A O 20
ATOM 25707 N N . LEU A 1 62 ? -3.361 0.275 -10.120 1.00 0.00 62 LEU A N 20
ATOM 25708 C CA . LEU A 1 62 ? -2.970 -0.675 -9.084 1.00 0.00 62 LEU A CA 20
ATOM 25709 C C . LEU A 1 62 ? -3.633 -0.333 -7.754 1.00 0.00 62 LEU A C 20
ATOM 25710 O O . LEU A 1 62 ? -3.514 0.787 -7.258 1.00 0.00 62 LEU A O 20
ATOM 25726 N N . VAL A 1 63 ? -4.331 -1.308 -7.179 1.00 0.00 63 VAL A N 20
ATOM 25727 C CA . VAL A 1 63 ? -5.010 -1.112 -5.904 1.00 0.00 63 VAL A CA 20
ATOM 25728 C C . VAL A 1 63 ? -4.052 -1.309 -4.735 1.00 0.00 63 VAL A C 20
ATOM 25729 O O . VAL A 1 63 ? -3.748 -2.439 -4.352 1.00 0.00 63 VAL A O 20
ATOM 25742 N N . TRP A 1 64 ? -3.581 -0.203 -4.171 1.00 0.00 64 TRP A N 20
ATOM 25743 C CA . TRP A 1 64 ? -2.657 -0.254 -3.044 1.00 0.00 64 TRP A CA 20
ATOM 25744 C C . TRP A 1 64 ? -3.414 -0.324 -1.722 1.00 0.00 64 TRP A C 20
ATOM 25745 O O . TRP A 1 64 ? -4.502 0.237 -1.589 1.00 0.00 64 TRP A O 20
ATOM 25766 N N . TYR A 1 65 ? -2.832 -1.014 -0.748 1.00 0.00 65 TYR A N 20
ATOM 25767 C CA . TYR A 1 65 ? -3.454 -1.158 0.563 1.00 0.00 65 TYR A CA 20
ATOM 25768 C C . TYR A 1 65 ? -2.434 -0.936 1.677 1.00 0.00 65 TYR A C 20
ATOM 25769 O O . TYR A 1 65 ? -1.267 -1.308 1.550 1.00 0.00 65 TYR A O 20
ATOM 25787 N N . CYS A 1 66 ? -2.884 -0.329 2.770 1.00 0.00 66 CYS A N 20
ATOM 25788 C CA . CYS A 1 66 ? -2.014 -0.057 3.907 1.00 0.00 66 CYS A CA 20
ATOM 25789 C C . CYS A 1 66 ? -2.201 -1.107 4.998 1.00 0.00 66 CYS A C 20
ATOM 25790 O O . CYS A 1 66 ? -3.312 -1.580 5.236 1.00 0.00 66 CYS A O 20
ATOM 25797 N N . ALA A 1 67 ? -1.105 -1.468 5.658 1.00 0.00 67 ALA A N 20
ATOM 25798 C CA . ALA A 1 67 ? -1.147 -2.460 6.725 1.00 0.00 67 ALA A CA 20
ATOM 25799 C C . ALA A 1 67 ? -2.449 -2.364 7.513 1.00 0.00 67 ALA A C 20
ATOM 25800 O O . ALA A 1 67 ? -3.110 -3.371 7.764 1.00 0.00 67 ALA A O 20
ATOM 25807 N N . ARG A 1 68 ? -2.811 -1.145 7.902 1.00 0.00 68 ARG A N 20
ATOM 25808 C CA . ARG A 1 68 ? -4.033 -0.918 8.663 1.00 0.00 68 ARG A CA 20
ATOM 25809 C C . ARG A 1 68 ? -5.168 -1.795 8.144 1.00 0.00 68 ARG A C 20
ATOM 25810 O O . ARG A 1 68 ? -5.843 -2.477 8.916 1.00 0.00 68 ARG A O 20
ATOM 25831 N N . CYS A 1 69 ? -5.375 -1.771 6.832 1.00 0.00 69 CYS A N 20
ATOM 25832 C CA . CYS A 1 69 ? -6.429 -2.562 6.209 1.00 0.00 69 CYS A CA 20
ATOM 25833 C C . CYS A 1 69 ? -5.933 -3.968 5.883 1.00 0.00 69 CYS A C 20
ATOM 25834 O O . CYS A 1 69 ? -6.602 -4.959 6.178 1.00 0.00 69 CYS A O 20
ATOM 25841 N N . THR A 1 70 ? -4.755 -4.047 5.273 1.00 0.00 70 THR A N 20
ATOM 25842 C CA . THR A 1 70 ? -4.169 -5.331 4.906 1.00 0.00 70 THR A CA 20
ATOM 25843 C C . THR A 1 70 ? -4.366 -6.361 6.012 1.00 0.00 70 THR A C 20
ATOM 25844 O O . THR A 1 70 ? -4.740 -7.504 5.749 1.00 0.00 70 THR A O 20
ATOM 25855 N N . ARG A 1 71 ? -4.113 -5.949 7.250 1.00 0.00 71 ARG A N 20
ATOM 25856 C CA . ARG A 1 71 ? -4.262 -6.838 8.396 1.00 0.00 71 ARG A CA 20
ATOM 25857 C C . ARG A 1 71 ? -5.692 -7.358 8.498 1.00 0.00 71 ARG A C 20
ATOM 25858 O O . ARG A 1 71 ? -5.919 -8.504 8.886 1.00 0.00 71 ARG A O 20
ATOM 25879 N N . GLN A 1 72 ? -6.652 -6.509 8.148 1.00 0.00 72 GLN A N 20
ATOM 25880 C CA . GLN A 1 72 ? -8.060 -6.883 8.201 1.00 0.00 72 GLN A CA 20
ATOM 25881 C C . GLN A 1 72 ? -8.389 -7.917 7.129 1.00 0.00 72 GLN A C 20
ATOM 25882 O O . GLN A 1 72 ? -8.784 -9.042 7.438 1.00 0.00 72 GLN A O 20
ATOM 25896 N N . MET A 1 73 ? -8.225 -7.529 5.869 1.00 0.00 73 MET A N 20
ATOM 25897 C CA . MET A 1 73 ? -8.504 -8.423 4.751 1.00 0.00 73 MET A CA 20
ATOM 25898 C C . MET A 1 73 ? -7.913 -9.807 5.001 1.00 0.00 73 MET A C 20
ATOM 25899 O O . MET A 1 73 ? -8.514 -10.823 4.651 1.00 0.00 73 MET A O 20
ATOM 25913 N N . LYS A 1 74 ? -6.732 -9.839 5.609 1.00 0.00 74 LYS A N 20
ATOM 25914 C CA . LYS A 1 74 ? -6.059 -11.098 5.907 1.00 0.00 74 LYS A CA 20
ATOM 25915 C C . LYS A 1 74 ? -6.831 -11.892 6.956 1.00 0.00 74 LYS A C 20
ATOM 25916 O O . LYS A 1 74 ? -7.308 -11.334 7.944 1.00 0.00 74 LYS A O 20
ATOM 25935 N N . ARG A 1 75 ? -6.948 -13.198 6.736 1.00 0.00 75 ARG A N 20
ATOM 25936 C CA . ARG A 1 75 ? -7.661 -14.068 7.663 1.00 0.00 75 ARG A CA 20
ATOM 25937 C C . ARG A 1 75 ? -6.739 -14.545 8.780 1.00 0.00 75 ARG A C 20
ATOM 25938 O O . ARG A 1 75 ? -7.142 -14.624 9.940 1.00 0.00 75 ARG A O 20
ATOM 25959 N N . MET A 1 76 ? -5.498 -14.861 8.422 1.00 0.00 76 MET A N 20
ATOM 25960 C CA . MET A 1 76 ? -4.518 -15.330 9.395 1.00 0.00 76 MET A CA 20
ATOM 25961 C C . MET A 1 76 ? -3.777 -14.156 10.028 1.00 0.00 76 MET A C 20
ATOM 25962 O O . MET A 1 76 ? -2.614 -14.279 10.412 1.00 0.00 76 MET A O 20
ATOM 25976 N N . ALA A 1 77 ? -4.458 -13.020 10.134 1.00 0.00 77 ALA A N 20
ATOM 25977 C CA . ALA A 1 77 ? -3.864 -11.825 10.722 1.00 0.00 77 ALA A CA 20
ATOM 25978 C C . ALA A 1 77 ? -4.776 -11.227 11.789 1.00 0.00 77 ALA A C 20
ATOM 25979 O O . ALA A 1 77 ? -4.929 -10.009 11.874 1.00 0.00 77 ALA A O 20
ATOM 25986 N N . GLN A 1 78 ? -5.378 -12.092 12.599 1.00 0.00 78 GLN A N 20
ATOM 25987 C CA . GLN A 1 78 ? -6.275 -11.648 13.659 1.00 0.00 78 GLN A CA 20
ATOM 25988 C C . GLN A 1 78 ? -5.899 -12.284 14.993 1.00 0.00 78 GLN A C 20
ATOM 25989 O O . GLN A 1 78 ? -5.383 -13.401 15.037 1.00 0.00 78 GLN A O 20
ATOM 26003 N N . LYS A 1 79 ? -6.162 -11.567 16.080 1.00 0.00 79 LYS A N 20
ATOM 26004 C CA . LYS A 1 79 ? -5.852 -12.060 17.416 1.00 0.00 79 LYS A CA 20
ATOM 26005 C C . LYS A 1 79 ? -7.078 -11.988 18.320 1.00 0.00 79 LYS A C 20
ATOM 26006 O O . LYS A 1 79 ? -7.524 -10.903 18.691 1.00 0.00 79 LYS A O 20
ATOM 26025 N N . ASN A 1 80 ? -7.617 -13.151 18.673 1.00 0.00 80 ASN A N 20
ATOM 26026 C CA . ASN A 1 80 ? -8.792 -13.218 19.535 1.00 0.00 80 ASN A CA 20
ATOM 26027 C C . ASN A 1 80 ? -9.837 -12.191 19.112 1.00 0.00 80 ASN A C 20
ATOM 26028 O O . ASN A 1 80 ? -10.453 -11.536 19.952 1.00 0.00 80 ASN A O 20
ATOM 26039 N N . GLN A 1 81 ? -10.032 -12.058 17.804 1.00 0.00 81 GLN A N 20
ATOM 26040 C CA . GLN A 1 81 ? -11.003 -11.111 17.269 1.00 0.00 81 GLN A CA 20
ATOM 26041 C C . GLN A 1 81 ? -12.377 -11.759 17.130 1.00 0.00 81 GLN A C 20
ATOM 26042 O O . GLN A 1 81 ? -12.487 -12.949 16.833 1.00 0.00 81 GLN A O 20
ATOM 26056 N N . LYS A 1 82 ? -13.423 -10.969 17.348 1.00 0.00 82 LYS A N 20
ATOM 26057 C CA . LYS A 1 82 ? -14.790 -11.465 17.247 1.00 0.00 82 LYS A CA 20
ATOM 26058 C C . LYS A 1 82 ? -15.375 -11.171 15.869 1.00 0.00 82 LYS A C 20
ATOM 26059 O O . LYS A 1 82 ? -16.537 -10.784 15.747 1.00 0.00 82 LYS A O 20
ATOM 26078 N N . SER A 1 83 ? -14.563 -11.360 14.834 1.00 0.00 83 SER A N 20
ATOM 26079 C CA . SER A 1 83 ? -14.999 -11.112 13.465 1.00 0.00 83 SER A CA 20
ATOM 26080 C C . SER A 1 83 ? -14.530 -12.228 12.535 1.00 0.00 83 SER A C 20
ATOM 26081 O O . SER A 1 83 ? -13.696 -13.052 12.908 1.00 0.00 83 SER A O 20
ATOM 26089 N N . GLY A 1 84 ? -15.074 -12.247 11.322 1.00 0.00 84 GLY A N 20
ATOM 26090 C CA . GLY A 1 84 ? -14.700 -13.264 10.357 1.00 0.00 84 GLY A CA 20
ATOM 26091 C C . GLY A 1 84 ? -14.999 -12.849 8.931 1.00 0.00 84 GLY A C 20
ATOM 26092 O O . GLY A 1 84 ? -16.078 -13.112 8.398 1.00 0.00 84 GLY A O 20
ATOM 26096 N N . PRO A 1 85 ? -14.029 -12.181 8.289 1.00 0.00 85 PRO A N 20
ATOM 26097 C CA . PRO A 1 85 ? -14.171 -11.713 6.907 1.00 0.00 85 PRO A CA 20
ATOM 26098 C C . PRO A 1 85 ? -14.180 -12.862 5.904 1.00 0.00 85 PRO A C 20
ATOM 26099 O O . PRO A 1 85 ? -13.875 -14.003 6.250 1.00 0.00 85 PRO A O 20
ATOM 26110 N N . SER A 1 86 ? -14.531 -12.552 4.660 1.00 0.00 86 SER A N 20
ATOM 26111 C CA . SER A 1 86 ? -14.583 -13.559 3.607 1.00 0.00 86 SER A CA 20
ATOM 26112 C C . SER A 1 86 ? -13.294 -13.558 2.790 1.00 0.00 86 SER A C 20
ATOM 26113 O O . SER A 1 86 ? -12.583 -12.555 2.732 1.00 0.00 86 SER A O 20
ATOM 26121 N N . SER A 1 87 ? -12.999 -14.691 2.160 1.00 0.00 87 SER A N 20
ATOM 26122 C CA . SER A 1 87 ? -11.794 -14.824 1.350 1.00 0.00 87 SER A CA 20
ATOM 26123 C C . SER A 1 87 ? -12.033 -15.764 0.172 1.00 0.00 87 SER A C 20
ATOM 26124 O O . SER A 1 87 ? -13.076 -16.409 0.080 1.00 0.00 87 SER A O 20
ATOM 26132 N N . GLY A 1 88 ? -11.056 -15.835 -0.728 1.00 0.00 88 GLY A N 20
ATOM 26133 C CA . GLY A 1 88 ? -11.178 -16.699 -1.888 1.00 0.00 88 GLY A CA 20
ATOM 26134 C C . GLY A 1 88 ? -9.989 -17.625 -2.048 1.00 0.00 88 GLY A C 20
ATOM 26135 O O . GLY A 1 88 ? -10.074 -18.784 -1.645 1.00 0.00 88 GLY A O 20
#

Sequence (88 aa):
GSSGSSGADDFAMEMGLACVVCRQMTVASGNQLVECQECHNLYHQDCHKPQVTDKEVNDPRLVWYCARCTRQMKRMAQKNQKSGPSSGGSSGSSGADDFAMEMGLACVVCRQMTVASGNQLVECQECHNLYHQDCHKPQVTDKEVNDPRLVWYCARCTRQMKRMAQKNQKSGPSSGGSSGSSGADDFAMEMGLACVVCRQMTVASGNQLVECQECHNLYHQDCHKPQVTDKEVNDPRLVWYCARCTRQMKRMAQKNQKSGPSSGGSSGSSGADDFAMEMGLACVVCRQMTVASGNQLVECQECHNLYHQDCHKPQVTDKEVNDPRLVWYCARCTRQMKRMAQKNQKSGPSSGGSSGSSGADDFAMEMGLACVVCRQMTVASGNQLVECQECHNLYHQDCHKPQVTDKEVNDPRLVWYCARCTRQMKRMAQKNQKSGPSSGGSSGSSGADDFAMEMGLACVVCRQMTVASGNQLVECQECHNLYHQDCHKPQVTDKEVNDPRLVWYCARCTRQMKRMAQKNQKSGPSSGGSSGSSGADDFAMEMGLACVVCRQMTVASGNQLVECQECHNLYHQDCHKPQVTDKEVNDPRLVWYCARCTRQMKRMAQKNQKSGPSSGGSSGSSGADDFAMEMGLACVVCRQMTVASGNQLVECQECHNLYHQDCHKPQVTDKEVNDPRLVWYCARCTRQMKRMAQKNQKSGPSSGGSSGSSGADDFAMEMGLACVVCRQMTVASGNQLVECQECHNLYHQDCHKPQVTDKEVNDPRLVWYCARCTRQMKRMAQKNQKSGPSSGGSSGSSGADDFAMEMGLACVVCRQMTVASGNQLVECQECHNLYHQDCHKPQVTDKEVNDPRLVWYCARCTRQMKRMAQKNQKSGPSSGGSSGSSGADDFAMEMGLACVVCRQMTVASGNQLVECQECHNLYHQDCHKPQVTDKEVNDPRLVWYCARCTRQMKRMAQKNQKSGPSSGGSSGSSGADDFAMEMGLACVVCRQMTVASGNQLVECQECHNLYHQDCHKPQVTDKEVNDPRLVWYCARCTRQMKRMAQKNQKSGPSSGGSSGSSGADDFAMEMGLACVVCRQMTVASGNQLVECQECHNLYHQDCHKPQVTDKEVNDPRLVWYCARCTRQMKRMAQKNQKSGPSSGGSSGSSGADDFAMEMGLACVVCRQMTVASGNQLVECQECHNLYHQDCHKPQVTDKEVNDPRLVWYCARCTRQMKRMAQKNQKSGPSSGGSSGSSGADDFAMEMGLACVVCRQMTVASGNQLVECQECHNLYHQDCHKPQVTDKEVNDPRLVWYCARCTRQMKRMAQKNQKSGPSSGGSSGSSGADDFAMEMGLACVVCRQMTVASGNQLVECQECHNLYHQDCHKPQVTDKEVNDPRLVWYCARCTRQMKRMAQKNQKSGPSSGGSSGSSGADDFAMEMGLACVVCRQMTVASGNQLVECQECHNLYHQDCHKPQVTDKEVNDPRLVWYCARCTRQMKRMAQKNQKSGPSSGGSSGSSGADDFAMEMGLACVVCRQMTVASGNQLVECQECHNLYHQDCHKPQVTDKEVNDPRLVWYCARCTRQMKRMAQKNQKSGPSSGGSSGSSGADDFAMEMGLACVVCRQMTVASGNQLVECQECHNLYHQDCHKPQVTDKEVNDPRLVWYCARCTRQMKRMAQKNQKSGPSSGGSSGSSGADDFAMEMGLACVVCRQMTVASGNQLVECQECHNLYHQDCHKPQVTDKEVNDPRLVWYCARCTRQMKRMAQKNQKSGPSSG

Solvent-accessible surface area: 7736 Å² total; per-residue (Å²): 133,124,122,83,119,119,78,96,122,122,147,29,124,107,138,53,86,22,6,61,76,61,162,87,65,110,65,59,124,35,61,71,38,13,90,0,81,99,46,118,58,38,24,4,2,84,45,10,180,74,164,12,76,72,154,68,46,100,57,123,232,67,84,24,83,0,36,166,8,53,154,120,90,145,178,61,48,192,155,135,141,181,90,58,136,121,108,126

Foldseek 3Di:
DDDDDDCPDDDPCVVDCAFDQVRDNDADPFFHWDAADPVRTIDTCPSADPNRGVVQRVPPVHHDHGPVCVLVLDQVNDDPDPDGDDDD

Nearest PDB structures (foldseek):
  1wev-assembly1_A  TM=7.280E-01  e=2.647E-15  Mus musculus
  5xfn-assembly1_A  TM=8.873E-01  e=1.628E-03  Homo sapiens
  5xfo-assembly1_A  TM=8.122E-01  e=1.628E-03  Homo sapiens
  5xfr-assembly1_A  TM=8.581E-01  e=4.427E-03  Homo sapiens
  2yt5-assembly1_A  TM=6.858E-01  e=1.333E-03  Mus musculus

CATH classification: 3.30.40.10

InterPro domains:
  IPR001965 Zinc finger, PHD-type [SM00249] (160-212)
  IPR011011 Zinc finger, FYVE/PHD-type [SSF57903] (146-224)
  IPR013083 Zinc finger, RING/FYVE/PHD-type [G3DSA:3.30.40.10] (153-216)
  IPR019786 Zinc finger, PHD-type, conserved site [PS01359] (161-211)
  IPR019787 Zinc finger, PHD-finger [PF00628] (161-211)
  IPR019787 Zinc finger, PHD-finger [PS50016] (158-214)
  IPR039054 Int12, PHD finger [cd15501] (160-211)
  IPR051776 Integrator complex subunit 12 [PTHR13415] (159-406)

Secondary structure (DSSP, 8-state):
-----------HHHH--S-SSS------TT--EEE-SSS--EEETTTSSS---HHHHH-TT-----HHHHHHH--STT----S-----

Organism: Mus musculus (NCBI:txid10090)

Radius of gyration: 18.14 Å; Cα contacts (8 Å, |Δi|>4): 87; chains: 1; bounding box: 34×54×40 Å